Protein 6TRP (pdb70)

InterPro domains:
  IPR000873 AMP-dependent synthetase/ligase domain [PF00501] (512-873)
  IPR000873 AMP-dependent synthetase/ligase domain [PF00501] (1586-1947)
  IPR000873 AMP-dependent synthetase/ligase domain [PF00501] (2689-3058)
  IPR001242 Condensation domain [PF00668] (43-492)
  IPR001242 Condensation domain [PF00668] (1116-1566)
  IPR001242 Condensation domain [PF00668] (2230-2668)
  IPR006162 Phosphopantetheine attachment site [PS00012] (1058-1073)
  IPR006162 Phosphopantetheine attachment site [PS00012] (3243-3258)
  IPR009081 Phosphopantetheine binding ACP domain [PF00550] (1035-1097)
  IPR009081 Phosphopantetheine binding ACP domain [PF00550] (2109-2172)
  IPR009081 Phosphopantetheine binding ACP domain [PF00550] (3221-3284)
  IPR009081 Phosphopantetheine binding ACP domain [PS50075] (1028-1103)
  IPR009081 Phosphopantetheine binding ACP domain [PS50075] (2102-2176)
  IPR009081 Phosphopantetheine binding ACP domain [PS50075] (3213-3288)
  IPR010071 Amino acid adenylation domain [TIGR01733] (533-948)
  IPR010071 Amino acid adenylation domain [TIGR01733] (1607-2022)
  IPR010071 Amino acid adenylation domain [TIGR01733] (2710-3133)
  IPR020806 Polyketide synthase-like, phosphopantetheine-binding domain [SM00823] (1034-1103)
  IPR020806 Polyketide synthase-like, phosphopantetheine-binding domain [SM00823] (2108-2176)
  IPR020806 Polyketide synthase-like, phosphopantetheine-binding domain [SM00823] (3219-3288)

Secondary structure (DSSP, 8-state):
---STTTHHHHHHHHHHHHHHHHHHH--SS--------------SS------------SS-TTTSHHHHHHHHHHHTTS-HHHHHHHHHT---

Foldseek 3Di:
DDDFLVVLVVLLVLQLVVVLVVCVVVVDDPPDPFDDDDPDDGHDDPPFDADDDFDDDDVHPCPPCVVVSRRVSNVSNPDGCVVRVCRSVVDDD

Sequence (93 aa):
MNINEQTLDKLRQAVLQKKIKERIQNSLSTEKYGSGSGSGSGSGSGSGSGSGSGSGSGYQIETFFAQDIESVQKELENLSEEELLAMLNGDQQMNINEQTLDKLRQAVLQKKIKERIQNSLSTEKYGSGSGSGSGSGSGSGSGSGSGSGSGYQIETFFAQDIESVQKELENLSEEELLAMLNGDQQMNINEQTLDKLRQAVLQKKIKERIQNSLSTEKYGSGSGSGSGSGSGSGSGSGSGSGSGYQIETFFAQDIESVQKELENLSEEELLAMLNGDQQMNINEQTLDKLRQAVLQKKIKERIQNSLSTEKYGSGSGSGSGSGSGSGSGSGSGSGSGYQIETFFAQDIESVQKELENLSEEELLAMLNGDQQMNINEQTLDKLRQAVLQKKIKERIQNSLSTEKYGSGSGSGSGSGSGSGSGSGSGSGSGYQIETFFAQDIESVQKELENLSEEELLAMLNGDQQMNINEQTLDKLRQAVLQKKIKERIQNSLSTEKYGSGSGSGSGSGSGSGSGSGSGSGSGYQIETFFAQDIESVQKELENLSEEELLAMLNGDQQMNINEQTLDKLRQAVLQKKIKERIQNSLSTEKYGSGSGSGSGSGSGSGSGSGSGSGSGYQIETFFAQDIESVQKELENLSEEELLAMLNGDQQMNINEQTLDKLRQAVLQKKIKERIQNSLSTEKYGSGSGSGSGSGSGSGSGSGSGSGSGYQIETFFAQDIESVQKELENLSEEELLAMLNGDQQMNINEQTLDKLRQAVLQKKIKERIQNSLSTEKYGSGSGSGSGSGSGSGSGSGSGSGSGYQIETFFAQDIESVQKELENLSEEELLAMLNGDQQMNINEQTLDKLRQAVLQKKIKERIQNSLSTEKYGSGSGSGSGSGSGSGSGSGSGSGSGYQIETFFAQDIESVQKELENLSEEELLAMLNGDQQMNINEQTLDKLRQAVLQKKIKERIQNSLSTEKYGSGSGSGSGSGSGSGSGSGSGSGSGYQIETFFAQDIESVQKELENLSEEELLAMLNGDQQMNINEQTLDKLRQAVLQKKIKERIQNSLSTEKYGSGSGSGSGSGSGSGSGSGSGSGSGYQIETFFAQDIESVQKELENLSEEELLAMLNGDQQMNINEQTLDKLRQAVLQKKIKERIQNSLSTEKYGSGSGSGSGSGSGSGSGSGSGSGSGYQIETFFAQDIESVQKELENLSEEELLAMLNGDQQMNINEQTLDKLRQAVLQKKIKERIQNSLSTEKYGSGSGSGSGSGSGSGSGSGSGSGSGYQIETFFAQDIESVQKELENLSEEELLAMLNGDQQMNINEQTLDKLRQAVLQKKIKERIQNSLSTEKYGSGSGSGSGSGSGSGSGSGSGSGSGYQIETFFAQDIESVQKELENLSEEELLAMLNGDQQMNINEQTLDKLRQAVLQKKIKERIQNSLSTEKYGSGSGSGSGSGSGSGSGSGSGSGSGYQIETFFAQDIESVQKELENLSEEELLAMLNGDQQMNINEQTLDKLRQAVLQKKIKERIQNSLSTEKYGSGSGSGSGSGSGSGSGSGSGSGSGYQIETFFAQDIESVQKELENLSEEELLAMLNGDQQMNINEQTLDKLRQAVLQKKIKERIQNSLSTEKYGSGSGSGSGSGSGSGSGSGSGSGSGYQIETFFAQDIESVQKELENLSEEELLAMLNGDQQMNINEQTLDKLRQAVLQKKIKERIQNSLSTEKYGSGSGSGSGSGSGSGSGSGSGSGSGYQIETFFAQDIESVQKELENLSEEELLAMLNGDQQMNINEQTLDKLRQAVLQKKIKERIQNSLSTEKYGSGSGSGSGSGSGSGSGSGSGSGSGYQIETFFAQDIESVQKELENLSEEELLAMLNGDQQ

Nearest PDB structures (foldseek):
  6trp-assembly1_A  TM=8.609E-01  e=6.447E-09  Xenorhabdus bovienii SS-2004
  6trp-assembly1_A  TM=8.919E-01  e=2.317E-09  Xenorhabdus bovienii SS-2004
  6trp-assembly1_A  TM=9.227E-01  e=3.896E-09  Xenorhabdus bovienii SS-2004
  6trp-assembly1_A  TM=8.171E-01  e=1.001E-09  Xenorhabdus bovienii SS-2004
  6trp-assembly1_A  TM=7.534E-01  e=3.144E-09  Xenorhabdus bovienii SS-2004

Organism: Xenorhabdus bovienii (strain SS-2004) (NCBI:txid406818)

Radius of gyration: 20.77 Å; Cα contacts (8 Å, |Δi|>4): 44; chains: 1; bounding box: 75×30×21 Å

Solvent-accessible surface area: 8327 Å² total; per-residue (Å²): 232,144,86,94,124,128,40,26,64,131,5,53,70,34,0,32,101,69,47,20,142,80,74,85,150,69,92,80,94,111,139,125,228,60,123,78,125,77,125,76,126,74,125,69,120,81,125,73,126,77,124,75,126,74,129,74,125,72,221,109,73,133,128,146,9,26,148,82,27,95,65,37,45,118,73,7,78,115,51,60,55,107,96,1,45,18,100,58,89,64,82,178,162

Structure (mmCIF, N/CA/C/O backbone):
data_6TRP
#
_entry.id   6TRP
#
_cell.length_a   1.000
_cell.length_b   1.000
_cell.length_c   1.000
_cell.angle_alpha   90.00
_cell.angle_beta   90.00
_cell.angle_gamma   90.00
#
_symmetry.space_group_name_H-M   'P 1'
#
loop_
_atom_site.group_PDB
_atom_site.id
_atom_site.type_symbol
_atom_site.label_atom_id
_atom_site.label_alt_id
_atom_site.label_comp_id
_atom_site.label_asym_id
_atom_site.label_entity_id
_atom_site.label_seq_id
_atom_site.pdbx_PDB_ins_code
_atom_site.Cartn_x
_atom_site.Cartn_y
_atom_site.Cartn_z
_atom_site.occupancy
_atom_site.B_iso_or_equiv
_atom_site.auth_seq_id
_atom_site.auth_comp_id
_atom_site.auth_asym_id
_atom_site.auth_atom_id
_atom_site.pdbx_PDB_model_num
ATOM 1 N N . MET A 1 1 ? -30.133 7.825 0.646 1.00 0.00 1 MET A N 1
ATOM 2 C CA . MET A 1 1 ? -30.302 9.190 0.119 1.00 0.00 1 MET A CA 1
ATOM 3 C C . MET A 1 1 ? -28.972 9.690 -0.394 1.00 0.00 1 MET A C 1
ATOM 4 O O . MET A 1 1 ? -28.777 9.707 -1.603 1.00 0.00 1 MET A O 1
ATOM 18 N N . ASN A 1 2 ? -28.083 10.139 0.503 1.00 0.00 2 ASN A N 1
ATOM 19 C CA . ASN A 1 2 ? -26.779 10.629 0.093 1.00 0.00 2 ASN A CA 1
ATOM 20 C C . ASN A 1 2 ? -26.043 9.473 -0.573 1.00 0.00 2 ASN A C 1
ATOM 21 O O . ASN A 1 2 ? -26.196 8.320 -0.153 1.00 0.00 2 ASN A O 1
ATOM 32 N N . ILE A 1 3 ? -25.240 9.829 -1.567 1.00 0.00 3 ILE A N 1
ATOM 33 C CA . ILE A 1 3 ? -24.433 8.965 -2.415 1.00 0.00 3 ILE A CA 1
ATOM 34 C C . ILE A 1 3 ? -23.749 7.795 -1.699 1.00 0.00 3 ILE A C 1
ATOM 35 O O . ILE A 1 3 ? -23.352 7.854 -0.531 1.00 0.00 3 ILE A O 1
ATOM 51 N N . ASN A 1 4 ? -23.540 6.736 -2.468 1.00 0.00 4 ASN A N 1
ATOM 52 C CA . ASN A 1 4 ? -22.914 5.484 -2.080 1.00 0.00 4 ASN A CA 1
ATOM 53 C C . ASN A 1 4 ? -21.606 5.319 -2.841 1.00 0.00 4 ASN A C 1
ATOM 54 O O . ASN A 1 4 ? -20.561 5.277 -2.208 1.00 0.00 4 ASN A O 1
ATOM 65 N N . GLU A 1 5 ? -21.619 5.407 -4.168 1.00 0.00 5 GLU A N 1
ATOM 66 C CA . GLU A 1 5 ? -20.451 5.239 -5.036 1.00 0.00 5 GLU A CA 1
ATOM 67 C C . GLU A 1 5 ? -19.309 6.213 -4.737 1.00 0.00 5 GLU A C 1
ATOM 68 O O . GLU A 1 5 ? -18.149 5.818 -4.817 1.00 0.00 5 GLU A O 1
ATOM 80 N N . GLN A 1 6 ? -19.627 7.472 -4.428 1.00 0.00 6 GLN A N 1
ATOM 81 C CA . GLN A 1 6 ? -18.636 8.504 -4.095 1.00 0.00 6 GLN A CA 1
ATOM 82 C C . GLN A 1 6 ? -18.142 8.304 -2.663 1.00 0.00 6 GLN A C 1
ATOM 83 O O . GLN A 1 6 ? -17.086 8.810 -2.289 1.00 0.00 6 GLN A O 1
ATOM 97 N N . THR A 1 7 ? -18.953 7.697 -1.797 1.00 0.00 7 THR A N 1
ATOM 98 C CA . THR A 1 7 ? -18.535 7.463 -0.430 1.00 0.00 7 THR A CA 1
ATOM 99 C C . THR A 1 7 ? -17.458 6.375 -0.399 1.00 0.00 7 THR A C 1
ATOM 100 O O . THR A 1 7 ? -16.502 6.511 0.350 1.00 0.00 7 THR A O 1
ATOM 111 N N . LEU A 1 8 ? -17.521 5.356 -1.260 1.00 0.00 8 LEU A N 1
ATOM 112 C CA . LEU A 1 8 ? -16.563 4.248 -1.320 1.00 0.00 8 LEU A CA 1
ATOM 113 C C . LEU A 1 8 ? -15.162 4.828 -1.449 1.00 0.00 8 LEU A C 1
ATOM 114 O O . LEU A 1 8 ? -14.226 4.199 -0.982 1.00 0.00 8 LEU A O 1
ATOM 130 N N . ASP A 1 9 ? -15.009 6.002 -2.071 1.00 0.00 9 ASP A N 1
ATOM 131 C CA . ASP A 1 9 ? -13.729 6.684 -2.264 1.00 0.00 9 ASP A CA 1
ATOM 132 C C . ASP A 1 9 ? -12.990 6.843 -0.929 1.00 0.00 9 ASP A C 1
ATOM 133 O O . ASP A 1 9 ? -11.767 6.678 -0.895 1.00 0.00 9 ASP A O 1
ATOM 142 N N . LYS A 1 10 ? -13.691 7.167 0.170 1.00 0.00 10 LYS A N 1
ATOM 143 C CA . LYS A 1 10 ? -13.058 7.323 1.490 1.00 0.00 10 LYS A CA 1
ATOM 144 C C . LYS A 1 10 ? -12.686 5.960 2.072 1.00 0.00 10 LYS A C 1
ATOM 145 O O . LYS A 1 10 ? -11.783 5.864 2.904 1.00 0.00 10 LYS A O 1
ATOM 164 N N . LEU A 1 11 ? -13.433 4.921 1.710 1.00 0.00 11 LEU A N 1
ATOM 165 C CA . LEU A 1 11 ? -13.230 3.559 2.174 1.00 0.00 11 LEU A CA 1
ATOM 166 C C . LEU A 1 11 ? -12.037 2.933 1.474 1.00 0.00 11 LEU A C 1
ATOM 167 O O . LEU A 1 11 ? -11.106 2.463 2.112 1.00 0.00 11 LEU A O 1
ATOM 183 N N . ARG A 1 12 ? -12.016 2.922 0.148 1.00 0.00 12 ARG A N 1
ATOM 184 C CA . ARG A 1 12 ? -10.935 2.332 -0.633 1.00 0.00 12 ARG A CA 1
ATOM 185 C C . ARG A 1 12 ? -9.593 2.929 -0.264 1.00 0.00 12 ARG A C 1
ATOM 186 O O . ARG A 1 12 ? -8.640 2.181 -0.076 1.00 0.00 12 ARG A O 1
ATOM 207 N N . GLN A 1 13 ? -9.516 4.245 -0.096 1.00 0.00 13 GLN A N 1
ATOM 208 C CA . GLN A 1 13 ? -8.276 4.904 0.287 1.00 0.00 13 GLN A CA 1
ATOM 209 C C . GLN A 1 13 ? -7.871 4.476 1.711 1.00 0.00 13 GLN A C 1
ATOM 210 O O . GLN A 1 13 ? -6.688 4.314 2.008 1.00 0.00 13 GLN A O 1
ATOM 224 N N . ALA A 1 14 ? -8.840 4.234 2.601 1.00 0.00 14 ALA A N 1
ATOM 225 C CA . ALA A 1 14 ? -8.582 3.802 3.965 1.00 0.00 14 ALA A CA 1
ATOM 226 C C . ALA A 1 14 ? -7.998 2.383 3.930 1.00 0.00 14 ALA A C 1
ATOM 227 O O . ALA A 1 14 ? -7.098 2.062 4.713 1.00 0.00 14 ALA A O 1
ATOM 234 N N . VAL A 1 15 ? -8.487 1.539 3.017 1.00 0.00 15 VAL A N 1
ATOM 235 C CA . VAL A 1 15 ? -8.025 0.173 2.849 1.00 0.00 15 VAL A CA 1
ATOM 236 C C . VAL A 1 15 ? -6.652 0.162 2.190 1.00 0.00 15 VAL A C 1
ATOM 237 O O . VAL A 1 15 ? -5.731 -0.411 2.767 1.00 0.00 15 VAL A O 1
ATOM 250 N N . LEU A 1 16 ? -6.466 0.805 1.026 1.00 0.00 16 LEU A N 1
ATOM 251 C CA . LEU A 1 16 ? -5.169 0.800 0.340 1.00 0.00 16 LEU A CA 1
ATOM 252 C C . LEU A 1 16 ? -4.042 1.236 1.270 1.00 0.00 16 LEU A C 1
ATOM 253 O O . LEU A 1 16 ? -2.949 0.687 1.174 1.00 0.00 16 LEU A O 1
ATOM 269 N N . GLN A 1 17 ? -4.299 2.135 2.228 1.00 0.00 17 GLN A N 1
ATOM 270 C CA . GLN A 1 17 ? -3.275 2.566 3.171 1.00 0.00 17 GLN A CA 1
ATOM 271 C C . GLN A 1 17 ? -2.677 1.365 3.921 1.00 0.00 17 GLN A C 1
ATOM 272 O O . GLN A 1 17 ? -1.473 1.393 4.186 1.00 0.00 17 GLN A O 1
ATOM 286 N N . LYS A 1 18 ? -3.448 0.324 4.302 1.00 0.00 18 LYS A N 1
ATOM 287 C CA . LYS A 1 18 ? -2.823 -0.820 4.968 1.00 0.00 18 LYS A CA 1
ATOM 288 C C . LYS A 1 18 ? -2.035 -1.627 3.941 1.00 0.00 18 LYS A C 1
ATOM 289 O O . LYS A 1 18 ? -0.935 -2.063 4.255 1.00 0.00 18 LYS A O 1
ATOM 308 N N . LYS A 1 19 ? -2.538 -1.768 2.708 1.00 0.00 19 LYS A N 1
ATOM 309 C CA . LYS A 1 19 ? -1.874 -2.519 1.647 1.00 0.00 19 LYS A CA 1
ATOM 310 C C . LYS A 1 19 ? -0.463 -2.006 1.418 1.00 0.00 19 LYS A C 1
ATOM 311 O O . LYS A 1 19 ? 0.421 -2.813 1.152 1.00 0.00 19 LYS A O 1
ATOM 330 N N . ILE A 1 20 ? -0.203 -0.706 1.587 1.00 0.00 20 ILE A N 1
ATOM 331 C CA . ILE A 1 20 ? 1.146 -0.181 1.388 1.00 0.00 20 ILE A CA 1
ATOM 332 C C . ILE A 1 20 ? 2.082 -0.807 2.433 1.00 0.00 20 ILE A C 1
ATOM 333 O O . ILE A 1 20 ? 3.214 -1.156 2.113 1.00 0.00 20 ILE A O 1
ATOM 349 N N . LYS A 1 21 ? 1.615 -0.966 3.678 1.00 0.00 21 LYS A N 1
ATOM 350 C CA . LYS A 1 21 ? 2.373 -1.567 4.777 1.00 0.00 21 LYS A CA 1
ATOM 351 C C . LYS A 1 21 ? 2.503 -3.072 4.565 1.00 0.00 21 LYS A C 1
ATOM 352 O O . LYS A 1 21 ? 3.453 -3.696 5.032 1.00 0.00 21 LYS A O 1
ATOM 371 N N . GLU A 1 22 ? 1.541 -3.689 3.893 1.00 0.00 22 GLU A N 1
ATOM 372 C CA . GLU A 1 22 ? 1.562 -5.116 3.627 1.00 0.00 22 GLU A CA 1
ATOM 373 C C . GLU A 1 22 ? 2.605 -5.418 2.564 1.00 0.00 22 GLU A C 1
ATOM 374 O O . GLU A 1 22 ? 3.479 -6.241 2.811 1.00 0.00 22 GLU A O 1
ATOM 386 N N . ARG A 1 23 ? 2.590 -4.707 1.434 1.00 0.00 23 ARG A N 1
ATOM 387 C CA . ARG A 1 23 ? 3.562 -4.935 0.367 1.00 0.00 23 ARG A CA 1
ATOM 388 C C . ARG A 1 23 ? 4.973 -4.621 0.838 1.00 0.00 23 ARG A C 1
ATOM 389 O O . ARG A 1 23 ? 5.871 -5.384 0.520 1.00 0.00 23 ARG A O 1
ATOM 410 N N . ILE A 1 24 ? 5.190 -3.560 1.617 1.00 0.00 24 ILE A N 1
ATOM 411 C CA . ILE A 1 24 ? 6.534 -3.224 2.077 1.00 0.00 24 ILE A CA 1
ATOM 412 C C . ILE A 1 24 ? 7.033 -4.249 3.102 1.00 0.00 24 ILE A C 1
ATOM 413 O O . ILE A 1 24 ? 8.163 -4.709 2.996 1.00 0.00 24 ILE A O 1
ATOM 429 N N . GLN A 1 25 ? 6.208 -4.639 4.078 1.00 0.00 25 GLN A N 1
ATOM 430 C CA . GLN A 1 25 ? 6.652 -5.565 5.110 1.00 0.00 25 GLN A CA 1
ATOM 431 C C . GLN A 1 25 ? 6.752 -7.013 4.639 1.00 0.00 25 GLN A C 1
ATOM 432 O O . GLN A 1 25 ? 7.742 -7.685 4.906 1.00 0.00 25 GLN A O 1
ATOM 446 N N . ASN A 1 26 ? 5.716 -7.505 3.962 1.00 0.00 26 ASN A N 1
ATOM 447 C CA . ASN A 1 26 ? 5.702 -8.884 3.507 1.00 0.00 26 ASN A CA 1
ATOM 448 C C . ASN A 1 26 ? 6.579 -8.998 2.276 1.00 0.00 26 ASN A C 1
ATOM 449 O O . ASN A 1 26 ? 7.438 -9.869 2.220 1.00 0.00 26 ASN A O 1
ATOM 460 N N . SER A 1 27 ? 6.362 -8.131 1.279 1.00 0.00 27 SER A N 1
ATOM 461 C CA . SER A 1 27 ? 7.124 -8.099 0.025 1.00 0.00 27 SER A CA 1
ATOM 462 C C . SER A 1 27 ? 7.222 -9.459 -0.685 1.00 0.00 27 SER A C 1
ATOM 463 O O . SER A 1 27 ? 8.029 -9.639 -1.597 1.00 0.00 27 SER A O 1
ATOM 471 N N . LEU A 1 28 ? 6.316 -10.373 -0.345 1.00 0.00 28 LEU A N 1
ATOM 472 C CA . LEU A 1 28 ? 6.209 -11.730 -0.838 1.00 0.00 28 LEU A CA 1
ATOM 473 C C . LEU A 1 28 ? 4.824 -12.008 -1.396 1.00 0.00 28 LEU A C 1
ATOM 474 O O . LEU A 1 28 ? 3.927 -11.153 -1.420 1.00 0.00 28 LEU A O 1
ATOM 490 N N . SER A 1 29 ? 4.660 -13.259 -1.802 1.00 0.00 29 SER A N 1
ATOM 491 C CA . SER A 1 29 ? 3.455 -13.826 -2.365 1.00 0.00 29 SER A CA 1
ATOM 492 C C . SER A 1 29 ? 3.107 -15.088 -1.575 1.00 0.00 29 SER A C 1
ATOM 493 O O . SER A 1 29 ? 2.122 -15.100 -0.842 1.00 0.00 29 SER A O 1
ATOM 501 N N . THR A 1 30 ? 3.979 -16.099 -1.637 1.00 0.00 30 THR A N 1
ATOM 502 C CA . THR A 1 30 ? 3.811 -17.384 -0.972 1.00 0.00 30 THR A CA 1
ATOM 503 C C . THR A 1 30 ? 5.011 -17.711 -0.065 1.00 0.00 30 THR A C 1
ATOM 504 O O . THR A 1 30 ? 5.457 -18.850 0.021 1.00 0.00 30 THR A O 1
ATOM 515 N N . GLU A 1 31 ? 5.622 -16.685 0.537 1.00 0.00 31 GLU A N 1
ATOM 516 C CA . GLU A 1 31 ? 6.758 -16.846 1.455 1.00 0.00 31 GLU A CA 1
ATOM 517 C C . GLU A 1 31 ? 7.953 -17.555 0.803 1.00 0.00 31 GLU A C 1
ATOM 518 O O . GLU A 1 31 ? 8.676 -18.324 1.441 1.00 0.00 31 GLU A O 1
ATOM 530 N N . LYS A 1 32 ? 8.149 -17.291 -0.494 1.00 0.00 32 LYS A N 1
ATOM 531 C CA . LYS A 1 32 ? 9.225 -17.862 -1.298 1.00 0.00 32 LYS A CA 1
ATOM 532 C C . LYS A 1 32 ? 10.623 -17.493 -0.760 1.00 0.00 32 LYS A C 1
ATOM 533 O O . LYS A 1 32 ? 10.761 -16.555 0.039 1.00 0.00 32 LYS A O 1
ATOM 552 N N . TYR A 1 33 ? 11.669 -18.145 -1.265 1.00 0.00 33 TYR A N 1
ATOM 553 C CA . TYR A 1 33 ? 13.048 -17.876 -0.873 1.00 0.00 33 TYR A CA 1
ATOM 554 C C . TYR A 1 33 ? 13.559 -16.698 -1.711 1.00 0.00 33 TYR A C 1
ATOM 555 O O . TYR A 1 33 ? 13.658 -15.576 -1.206 1.00 0.00 33 TYR A O 1
ATOM 573 N N . GLY A 1 34 ? 13.757 -16.903 -3.016 1.00 0.00 34 GLY A N 1
ATOM 574 C CA . GLY A 1 34 ? 14.261 -15.905 -3.949 1.00 0.00 34 GLY A CA 1
ATOM 575 C C . GLY A 1 34 ? 15.723 -16.245 -4.211 1.00 0.00 34 GLY A C 1
ATOM 576 O O . GLY A 1 34 ? 16.033 -17.401 -4.517 1.00 0.00 34 GLY A O 1
ATOM 580 N N . SER A 1 35 ? 16.620 -15.259 -4.169 1.00 0.00 35 SER A N 1
ATOM 581 C CA . SER A 1 35 ? 18.055 -15.455 -4.374 1.00 0.00 35 SER A CA 1
ATOM 582 C C . SER A 1 35 ? 18.901 -14.303 -3.814 1.00 0.00 35 SER A C 1
ATOM 583 O O . SER A 1 35 ? 20.038 -14.556 -3.412 1.00 0.00 35 SER A O 1
ATOM 591 N N . GLY A 1 36 ? 18.398 -13.061 -3.776 1.00 0.00 36 GLY A N 1
ATOM 592 C CA . GLY A 1 36 ? 19.129 -11.901 -3.258 1.00 0.00 36 GLY A CA 1
ATOM 593 C C . GLY A 1 36 ? 20.358 -11.517 -4.097 1.00 0.00 36 GLY A C 1
ATOM 594 O O . GLY A 1 36 ? 20.652 -12.133 -5.132 1.00 0.00 36 GLY A O 1
ATOM 598 N N . SER A 1 37 ? 21.108 -10.515 -3.641 1.00 0.00 37 SER A N 1
ATOM 599 C CA . SER A 1 37 ? 22.321 -9.971 -4.248 1.00 0.00 37 SER A CA 1
ATOM 600 C C . SER A 1 37 ? 23.386 -9.705 -3.167 1.00 0.00 37 SER A C 1
ATOM 601 O O . SER A 1 37 ? 23.162 -10.022 -1.994 1.00 0.00 37 SER A O 1
ATOM 609 N N . GLY A 1 38 ? 24.552 -9.189 -3.565 1.00 0.00 38 GLY A N 1
ATOM 610 C CA . GLY A 1 38 ? 25.692 -8.865 -2.712 1.00 0.00 38 GLY A CA 1
ATOM 611 C C . GLY A 1 38 ? 26.233 -7.483 -3.077 1.00 0.00 38 GLY A C 1
ATOM 612 O O . GLY A 1 38 ? 25.536 -6.707 -3.738 1.00 0.00 38 GLY A O 1
ATOM 616 N N . SER A 1 39 ? 27.448 -7.146 -2.633 1.00 0.00 39 SER A N 1
ATOM 617 C CA . SER A 1 39 ? 28.075 -5.854 -2.904 1.00 0.00 39 SER A CA 1
ATOM 618 C C . SER A 1 39 ? 29.594 -5.972 -3.098 1.00 0.00 39 SER A C 1
ATOM 619 O O . SER A 1 39 ? 30.169 -7.054 -2.949 1.00 0.00 39 SER A O 1
ATOM 627 N N . GLY A 1 40 ? 30.243 -4.851 -3.432 1.00 0.00 40 GLY A N 1
ATOM 628 C CA . GLY A 1 40 ? 31.678 -4.725 -3.655 1.00 0.00 40 GLY A CA 1
ATOM 629 C C . GLY A 1 40 ? 32.158 -3.347 -3.193 1.00 0.00 40 GLY A C 1
ATOM 630 O O . GLY A 1 40 ? 31.356 -2.518 -2.753 1.00 0.00 40 GLY A O 1
ATOM 634 N N . SER A 1 41 ? 33.462 -3.088 -3.281 1.00 0.00 41 SER A N 1
ATOM 635 C CA . SER A 1 41 ? 34.090 -1.833 -2.878 1.00 0.00 41 SER A CA 1
ATOM 636 C C . SER A 1 41 ? 35.352 -1.593 -3.724 1.00 0.00 41 SER A C 1
ATOM 637 O O . SER A 1 41 ? 35.591 -2.313 -4.695 1.00 0.00 41 SER A O 1
ATOM 645 N N . GLY A 1 42 ? 36.127 -0.552 -3.409 1.00 0.00 42 GLY A N 1
ATOM 646 C CA . GLY A 1 42 ? 37.360 -0.186 -4.093 1.00 0.00 42 GLY A CA 1
ATOM 647 C C . GLY A 1 42 ? 38.347 0.357 -3.063 1.00 0.00 42 GLY A C 1
ATOM 648 O O . GLY A 1 42 ? 37.939 0.754 -1.972 1.00 0.00 42 GLY A O 1
ATOM 652 N N . SER A 1 43 ? 39.634 0.388 -3.410 1.00 0.00 43 SER A N 1
ATOM 653 C CA . SER A 1 43 ? 40.718 0.858 -2.554 1.00 0.00 43 SER A CA 1
ATOM 654 C C . SER A 1 43 ? 40.778 2.381 -2.419 1.00 0.00 43 SER A C 1
ATOM 655 O O . SER A 1 43 ? 40.892 2.893 -1.308 1.00 0.00 43 SER A O 1
ATOM 663 N N . GLY A 1 44 ? 40.654 3.108 -3.533 1.00 0.00 44 GLY A N 1
ATOM 664 C CA . GLY A 1 44 ? 40.733 4.563 -3.521 1.00 0.00 44 GLY A CA 1
ATOM 665 C C . GLY A 1 44 ? 42.200 4.990 -3.406 1.00 0.00 44 GLY A C 1
ATOM 666 O O . GLY A 1 44 ? 43.110 4.198 -3.666 1.00 0.00 44 GLY A O 1
ATOM 670 N N . SER A 1 45 ? 42.441 6.258 -3.076 1.00 0.00 45 SER A N 1
ATOM 671 C CA . SER A 1 45 ? 43.778 6.817 -2.926 1.00 0.00 45 SER A CA 1
ATOM 672 C C . SER A 1 45 ? 43.706 8.023 -1.991 1.00 0.00 45 SER A C 1
ATOM 673 O O . SER A 1 45 ? 42.664 8.678 -1.930 1.00 0.00 45 SER A O 1
ATOM 681 N N . GLY A 1 46 ? 44.827 8.393 -1.366 1.00 0.00 46 GLY A N 1
ATOM 682 C CA . GLY A 1 46 ? 44.868 9.521 -0.445 1.00 0.00 46 GLY A CA 1
ATOM 683 C C . GLY A 1 46 ? 44.325 9.088 0.914 1.00 0.00 46 GLY A C 1
ATOM 684 O O . GLY A 1 46 ? 44.448 7.922 1.286 1.00 0.00 46 GLY A O 1
ATOM 688 N N . SER A 1 47 ? 43.824 10.040 1.697 1.00 0.00 47 SER A N 1
ATOM 689 C CA . SER A 1 47 ? 43.251 9.814 3.013 1.00 0.00 47 SER A CA 1
ATOM 690 C C . SER A 1 47 ? 42.269 10.959 3.276 1.00 0.00 47 SER A C 1
ATOM 691 O O . SER A 1 47 ? 42.332 11.995 2.607 1.00 0.00 47 SER A O 1
ATOM 699 N N . GLY A 1 48 ? 41.382 10.794 4.252 1.00 0.00 48 GLY A N 1
ATOM 700 C CA . GLY A 1 48 ? 40.376 11.771 4.628 1.00 0.00 48 GLY A CA 1
ATOM 701 C C . GLY A 1 48 ? 39.253 11.071 5.384 1.00 0.00 48 GLY A C 1
ATOM 702 O O . GLY A 1 48 ? 39.376 9.899 5.741 1.00 0.00 48 GLY A O 1
ATOM 706 N N . SER A 1 49 ? 38.202 11.816 5.725 1.00 0.00 49 SER A N 1
ATOM 707 C CA . SER A 1 49 ? 37.054 11.256 6.426 1.00 0.00 49 SER A CA 1
ATOM 708 C C . SER A 1 49 ? 36.170 10.534 5.404 1.00 0.00 49 SER A C 1
ATOM 709 O O . SER A 1 49 ? 36.020 11.008 4.278 1.00 0.00 49 SER A O 1
ATOM 717 N N . GLY A 1 50 ? 35.550 9.425 5.803 1.00 0.00 50 GLY A N 1
ATOM 718 C CA . GLY A 1 50 ? 34.675 8.631 4.958 1.00 0.00 50 GLY A CA 1
ATOM 719 C C . GLY A 1 50 ? 33.609 8.024 5.852 1.00 0.00 50 GLY A C 1
ATOM 720 O O . GLY A 1 50 ? 33.944 7.252 6.746 1.00 0.00 50 GLY A O 1
ATOM 724 N N . SER A 1 51 ? 32.354 8.444 5.697 1.00 0.00 51 SER A N 1
ATOM 725 C CA . SER A 1 51 ? 31.221 7.953 6.472 1.00 0.00 51 SER A CA 1
ATOM 726 C C . SER A 1 51 ? 29.923 8.357 5.757 1.00 0.00 51 SER A C 1
ATOM 727 O O . SER A 1 51 ? 29.961 9.037 4.726 1.00 0.00 51 SER A O 1
ATOM 735 N N . GLY A 1 52 ? 28.777 7.948 6.295 1.00 0.00 52 GLY A N 1
ATOM 736 C CA . GLY A 1 52 ? 27.446 8.235 5.783 1.00 0.00 52 GLY A CA 1
ATOM 737 C C . GLY A 1 52 ? 26.402 7.723 6.774 1.00 0.00 52 GLY A C 1
ATOM 738 O O . GLY A 1 52 ? 26.719 6.908 7.650 1.00 0.00 52 GLY A O 1
ATOM 742 N N . SER A 1 53 ? 25.165 8.202 6.658 1.00 0.00 53 SER A N 1
ATOM 743 C CA . SER A 1 53 ? 24.026 7.842 7.495 1.00 0.00 53 SER A CA 1
ATOM 744 C C . SER A 1 53 ? 22.775 8.415 6.809 1.00 0.00 53 SER A C 1
ATOM 745 O O . SER A 1 53 ? 22.886 9.397 6.069 1.00 0.00 53 SER A O 1
ATOM 753 N N . GLY A 1 54 ? 21.583 7.894 7.096 1.00 0.00 54 GLY A N 1
ATOM 754 C CA . GLY A 1 54 ? 20.312 8.336 6.528 1.00 0.00 54 GLY A CA 1
ATOM 755 C C . GLY A 1 54 ? 19.158 7.986 7.470 1.00 0.00 54 GLY A C 1
ATOM 756 O O . GLY A 1 54 ? 19.271 7.064 8.280 1.00 0.00 54 GLY A O 1
ATOM 760 N N . SER A 1 55 ? 18.049 8.727 7.395 1.00 0.00 55 SER A N 1
ATOM 761 C CA . SER A 1 55 ? 16.871 8.510 8.231 1.00 0.00 55 SER A CA 1
ATOM 762 C C . SER A 1 55 ? 15.643 9.206 7.630 1.00 0.00 55 SER A C 1
ATOM 763 O O . SER A 1 55 ? 15.753 9.833 6.572 1.00 0.00 55 SER A O 1
ATOM 771 N N . GLY A 1 56 ? 14.476 9.102 8.274 1.00 0.00 56 GLY A N 1
ATOM 772 C CA . GLY A 1 56 ? 13.232 9.727 7.832 1.00 0.00 56 GLY A CA 1
ATOM 773 C C . GLY A 1 56 ? 12.054 8.757 7.830 1.00 0.00 56 GLY A C 1
ATOM 774 O O . GLY A 1 56 ? 12.241 7.538 7.800 1.00 0.00 56 GLY A O 1
ATOM 778 N N . SER A 1 57 ? 10.845 9.317 7.895 1.00 0.00 57 SER A N 1
ATOM 779 C CA . SER A 1 57 ? 9.549 8.641 7.886 1.00 0.00 57 SER A CA 1
ATOM 780 C C . SER A 1 57 ? 8.527 9.687 7.438 1.00 0.00 57 SER A C 1
ATOM 781 O O . SER A 1 57 ? 8.679 10.848 7.822 1.00 0.00 57 SER A O 1
ATOM 789 N N . GLY A 1 58 ? 7.476 9.304 6.719 1.00 0.00 58 GLY A N 1
ATOM 790 C CA . GLY A 1 58 ? 6.452 10.227 6.245 1.00 0.00 58 GLY A CA 1
ATOM 791 C C . GLY A 1 58 ? 5.191 9.455 5.880 1.00 0.00 58 GLY A C 1
ATOM 792 O O . GLY A 1 58 ? 4.903 8.418 6.486 1.00 0.00 58 GLY A O 1
ATOM 796 N N . TYR A 1 59 ? 4.394 10.008 4.960 1.00 0.00 59 TYR A N 1
ATOM 797 C CA . TYR A 1 59 ? 3.167 9.384 4.467 1.00 0.00 59 TYR A CA 1
ATOM 798 C C . TYR A 1 59 ? 3.613 8.300 3.463 1.00 0.00 59 TYR A C 1
ATOM 799 O O . TYR A 1 59 ? 4.541 7.535 3.743 1.00 0.00 59 TYR A O 1
ATOM 817 N N . GLN A 1 60 ? 2.950 8.170 2.313 1.00 0.00 3288 GLN A N 1
ATOM 818 C CA . GLN A 1 60 ? 3.322 7.187 1.303 1.00 0.00 3288 GLN A CA 1
ATOM 819 C C . GLN A 1 60 ? 4.688 7.532 0.708 1.00 0.00 3288 GLN A C 1
ATOM 820 O O . GLN A 1 60 ? 5.124 8.682 0.780 1.00 0.00 3288 GLN A O 1
ATOM 834 N N . ILE A 1 61 ? 5.348 6.545 0.099 1.00 0.00 3289 ILE A N 1
ATOM 835 C CA . ILE A 1 61 ? 6.644 6.730 -0.539 1.00 0.00 3289 ILE A CA 1
ATOM 836 C C . ILE A 1 61 ? 6.327 6.901 -2.027 1.00 0.00 3289 ILE A C 1
ATOM 837 O O . ILE A 1 61 ? 6.009 5.939 -2.734 1.00 0.00 3289 ILE A O 1
ATOM 853 N N . GLU A 1 62 ? 6.307 8.142 -2.495 1.00 0.00 3290 GLU A N 1
ATOM 854 C CA . GLU A 1 62 ? 6.011 8.471 -3.885 1.00 0.00 3290 GLU A CA 1
ATOM 855 C C . GLU A 1 62 ? 7.191 8.141 -4.821 1.00 0.00 3290 GLU A C 1
ATOM 856 O O . GLU A 1 62 ? 7.055 8.182 -6.040 1.00 0.00 3290 GLU A O 1
ATOM 868 N N . THR A 1 63 ? 8.343 7.760 -4.276 1.00 0.00 3291 THR A N 1
ATOM 869 C CA . THR A 1 63 ? 9.551 7.419 -5.024 1.00 0.00 3291 THR A CA 1
ATOM 870 C C . THR A 1 63 ? 9.999 6.012 -4.619 1.00 0.00 3291 THR A C 1
ATOM 871 O O . THR A 1 63 ? 11.101 5.814 -4.104 1.00 0.00 3291 THR A O 1
ATOM 882 N N . PHE A 1 64 ? 9.101 5.026 -4.760 1.00 0.00 3292 PHE A N 1
ATOM 883 C CA . PHE A 1 64 ? 9.417 3.640 -4.415 1.00 0.00 3292 PHE A CA 1
ATOM 884 C C . PHE A 1 64 ? 8.397 2.676 -5.004 1.00 0.00 3292 PHE A C 1
ATOM 885 O O . PHE A 1 64 ? 8.791 1.655 -5.563 1.00 0.00 3292 PHE A O 1
ATOM 902 N N . PHE A 1 65 ? 7.104 3.007 -4.917 1.00 0.00 3293 PHE A N 1
ATOM 903 C CA . PHE A 1 65 ? 6.033 2.163 -5.440 1.00 0.00 3293 PHE A CA 1
ATOM 904 C C . PHE A 1 65 ? 4.888 2.967 -6.070 1.00 0.00 3293 PHE A C 1
ATOM 905 O O . PHE A 1 65 ? 3.825 2.405 -6.320 1.00 0.00 3293 PHE A O 1
ATOM 922 N N . ALA A 1 66 ? 5.052 4.271 -6.319 1.00 0.00 3294 ALA A N 1
ATOM 923 C CA . ALA A 1 66 ? 4.000 5.113 -6.891 1.00 0.00 3294 ALA A CA 1
ATOM 924 C C . ALA A 1 66 ? 3.361 4.546 -8.163 1.00 0.00 3294 ALA A C 1
ATOM 925 O O . ALA A 1 66 ? 2.198 4.843 -8.441 1.00 0.00 3294 ALA A O 1
ATOM 932 N N . GLN A 1 67 ? 4.126 3.821 -8.979 1.00 0.00 3295 GLN A N 1
ATOM 933 C CA . GLN A 1 67 ? 3.594 3.229 -10.209 1.00 0.00 3295 GLN A CA 1
ATOM 934 C C . GLN A 1 67 ? 2.774 1.969 -9.924 1.00 0.00 3295 GLN A C 1
ATOM 935 O O . GLN A 1 67 ? 1.859 1.642 -10.668 1.00 0.00 3295 GLN A O 1
ATOM 949 N N . ASP A 1 68 ? 3.129 1.223 -8.878 1.00 0.00 3296 ASP A N 1
ATOM 950 C CA . ASP A 1 68 ? 2.404 0.010 -8.495 1.00 0.00 3296 ASP A CA 1
ATOM 951 C C . ASP A 1 68 ? 1.130 0.414 -7.738 1.00 0.00 3296 ASP A C 1
ATOM 952 O O . ASP A 1 68 ? 0.136 -0.320 -7.732 1.00 0.00 3296 ASP A O 1
ATOM 961 N N . ILE A 1 69 ? 1.156 1.585 -7.094 1.00 0.00 3297 ILE A N 1
ATOM 962 C CA . ILE A 1 69 ? 0.081 2.173 -6.306 1.00 0.00 3297 ILE A CA 1
ATOM 963 C C . ILE A 1 69 ? -1.173 2.327 -7.155 1.00 0.00 3297 ILE A C 1
ATOM 964 O O . ILE A 1 69 ? -2.263 1.954 -6.721 1.00 0.00 3297 ILE A O 1
ATOM 980 N N . GLU A 1 70 ? -1.027 2.854 -8.371 1.00 0.00 3298 GLU A N 1
ATOM 981 C CA . GLU A 1 70 ? -2.153 3.075 -9.261 1.00 0.00 3298 GLU A CA 1
ATOM 982 C C . GLU A 1 70 ? -2.818 1.747 -9.631 1.00 0.00 3298 GLU A C 1
ATOM 983 O O . GLU A 1 70 ? -4.022 1.721 -9.873 1.00 0.00 3298 GLU A O 1
ATOM 995 N N . SER A 1 71 ? -2.050 0.657 -9.671 1.00 0.00 3299 SER A N 1
ATOM 996 C CA . SER A 1 71 ? -2.515 -0.681 -9.999 1.00 0.00 3299 SER A CA 1
ATOM 997 C C . SER A 1 71 ? -3.246 -1.324 -8.821 1.00 0.00 3299 SER A C 1
ATOM 998 O O . SER A 1 71 ? -4.361 -1.826 -8.978 1.00 0.00 3299 SER A O 1
ATOM 1006 N N . VAL A 1 72 ? -2.651 -1.279 -7.624 1.00 0.00 3300 VAL A N 1
ATOM 1007 C CA . VAL A 1 72 ? -3.274 -1.887 -6.451 1.00 0.00 3300 VAL A CA 1
ATOM 1008 C C . VAL A 1 72 ? -4.530 -1.106 -6.075 1.00 0.00 3300 VAL A C 1
ATOM 1009 O O . VAL A 1 72 ? -5.548 -1.676 -5.695 1.00 0.00 3300 VAL A O 1
ATOM 1022 N N . GLN A 1 73 ? -4.510 0.220 -6.179 1.00 0.00 3301 GLN A N 1
ATOM 1023 C CA . GLN A 1 73 ? -5.679 1.013 -5.846 1.00 0.00 3301 GLN A CA 1
ATOM 1024 C C . GLN A 1 73 ? -6.780 0.769 -6.877 1.00 0.00 3301 GLN A C 1
ATOM 1025 O O . GLN A 1 73 ? -7.951 0.871 -6.513 1.00 0.00 3301 GLN A O 1
ATOM 1039 N N . LYS A 1 74 ? -6.445 0.482 -8.143 1.00 0.00 3302 LYS A N 1
ATOM 1040 C CA . LYS A 1 74 ? -7.420 0.209 -9.202 1.00 0.00 3302 LYS A CA 1
ATOM 1041 C C . LYS A 1 74 ? -8.314 -0.960 -8.811 1.00 0.00 3302 LYS A C 1
ATOM 1042 O O . LYS A 1 74 ? -9.448 -1.052 -9.282 1.00 0.00 3302 LYS A O 1
ATOM 1061 N N . GLU A 1 75 ? -7.815 -1.885 -7.988 1.00 0.00 3303 GLU A N 1
ATOM 1062 C CA . GLU A 1 75 ? -8.613 -3.031 -7.578 1.00 0.00 3303 GLU A CA 1
ATOM 1063 C C . GLU A 1 75 ? -9.709 -2.595 -6.600 1.00 0.00 3303 GLU A C 1
ATOM 1064 O O . GLU A 1 75 ? -10.835 -3.062 -6.696 1.00 0.00 3303 GLU A O 1
ATOM 1076 N N . LEU A 1 76 ? -9.415 -1.672 -5.684 1.00 0.00 3304 LEU A N 1
ATOM 1077 C CA . LEU A 1 76 ? -10.343 -1.173 -4.679 1.00 0.00 3304 LEU A CA 1
ATOM 1078 C C . LEU A 1 76 ? -11.334 -0.101 -5.097 1.00 0.00 3304 LEU A C 1
ATOM 1079 O O . LEU A 1 76 ? -12.432 -0.061 -4.558 1.00 0.00 3304 LEU A O 1
ATOM 1095 N N . GLU A 1 77 ? -10.973 0.808 -5.992 1.00 0.00 3305 GLU A N 1
ATOM 1096 C CA . GLU A 1 77 ? -11.895 1.881 -6.384 1.00 0.00 3305 GLU A CA 1
ATOM 1097 C C . GLU A 1 77 ? -13.189 1.368 -7.015 1.00 0.00 3305 GLU A C 1
ATOM 1098 O O . GLU A 1 77 ? -14.200 2.067 -6.977 1.00 0.00 3305 GLU A O 1
ATOM 1110 N N . ASN A 1 78 ? -13.184 0.144 -7.549 1.00 0.00 3306 ASN A N 1
ATOM 1111 C CA . ASN A 1 78 ? -14.357 -0.463 -8.170 1.00 0.00 3306 ASN A CA 1
ATOM 1112 C C . ASN A 1 78 ? -15.094 -1.388 -7.183 1.00 0.00 3306 ASN A C 1
ATOM 1113 O O . ASN A 1 78 ? -16.111 -1.987 -7.550 1.00 0.00 3306 ASN A O 1
ATOM 1124 N N . LEU A 1 79 ? -14.581 -1.542 -5.953 1.00 0.00 3307 LEU A N 1
ATOM 1125 C CA . LEU A 1 79 ? -15.182 -2.370 -4.906 1.00 0.00 3307 LEU A CA 1
ATOM 1126 C C . LEU A 1 79 ? -16.244 -1.576 -4.137 1.00 0.00 3307 LEU A C 1
ATOM 1127 O O . LEU A 1 79 ? -16.258 -0.346 -4.192 1.00 0.00 3307 LEU A O 1
ATOM 1143 N N . SER A 1 80 ? -17.149 -2.297 -3.470 1.00 0.00 3308 SER A N 1
ATOM 1144 C CA . SER A 1 80 ? -18.269 -1.808 -2.665 1.00 0.00 3308 SER A CA 1
ATOM 1145 C C . SER A 1 80 ? -17.838 -1.490 -1.226 1.00 0.00 3308 SER A C 1
ATOM 1146 O O . SER A 1 80 ? -16.749 -1.893 -0.826 1.00 0.00 3308 SER A O 1
ATOM 1154 N N . GLU A 1 81 ? -18.661 -0.813 -0.407 1.00 0.00 3309 GLU A N 1
ATOM 1155 C CA . GLU A 1 81 ? -18.275 -0.493 0.967 1.00 0.00 3309 GLU A CA 1
ATOM 1156 C C . GLU A 1 81 ? -18.066 -1.786 1.710 1.00 0.00 3309 GLU A C 1
ATOM 1157 O O . GLU A 1 81 ? -16.981 -2.000 2.196 1.00 0.00 3309 GLU A O 1
ATOM 1169 N N . GLU A 1 82 ? -19.003 -2.716 1.664 1.00 0.00 3310 GLU A N 1
ATOM 1170 C CA . GLU A 1 82 ? -18.924 -3.989 2.370 1.00 0.00 3310 GLU A CA 1
ATOM 1171 C C . GLU A 1 82 ? -17.616 -4.738 2.076 1.00 0.00 3310 GLU A C 1
ATOM 1172 O O . GLU A 1 82 ? -17.280 -5.679 2.786 1.00 0.00 3310 GLU A O 1
ATOM 1184 N N . GLU A 1 83 ? -17.006 -4.513 0.911 1.00 0.00 3311 GLU A N 1
ATOM 1185 C CA . GLU A 1 83 ? -15.747 -5.133 0.552 1.00 0.00 3311 GLU A CA 1
ATOM 1186 C C . GLU A 1 83 ? -14.584 -4.390 1.231 1.00 0.00 3311 GLU A C 1
ATOM 1187 O O . GLU A 1 83 ? -13.721 -5.007 1.851 1.00 0.00 3311 GLU A O 1
ATOM 1199 N N . LEU A 1 84 ? -14.534 -3.061 1.068 1.00 0.00 3312 LEU A N 1
ATOM 1200 C CA . LEU A 1 84 ? -13.511 -2.148 1.588 1.00 0.00 3312 LEU A CA 1
ATOM 1201 C C . LEU A 1 84 ? -13.631 -1.821 3.072 1.00 0.00 3312 LEU A C 1
ATOM 1202 O O . LEU A 1 84 ? -12.692 -1.989 3.847 1.00 0.00 3312 LEU A O 1
ATOM 1218 N N . LEU A 1 85 ? -14.808 -1.347 3.466 1.00 0.00 3313 LEU A N 1
ATOM 1219 C CA . LEU A 1 85 ? -15.203 -0.962 4.803 1.00 0.00 3313 LEU A CA 1
ATOM 1220 C C . LEU A 1 85 ? -14.921 -2.155 5.702 1.00 0.00 3313 LEU A C 1
ATOM 1221 O O . LEU A 1 85 ? -14.381 -1.986 6.792 1.00 0.00 3313 LEU A O 1
ATOM 1237 N N . ALA A 1 86 ? -15.201 -3.372 5.226 1.00 0.00 3314 ALA A N 1
ATOM 1238 C CA . ALA A 1 86 ? -14.969 -4.550 6.041 1.00 0.00 3314 ALA A CA 1
ATOM 1239 C C . ALA A 1 86 ? -13.482 -4.791 6.325 1.00 0.00 3314 ALA A C 1
ATOM 1240 O O . ALA A 1 86 ? -13.135 -5.382 7.345 1.00 0.00 3314 ALA A O 1
ATOM 1247 N N . MET A 1 87 ? -12.581 -4.334 5.455 1.00 0.00 3315 MET A N 1
ATOM 1248 C CA . MET A 1 87 ? -11.136 -4.517 5.606 1.00 0.00 3315 MET A CA 1
ATOM 1249 C C . MET A 1 87 ? -10.594 -3.574 6.667 1.00 0.00 3315 MET A C 1
ATOM 1250 O O . MET A 1 87 ? -9.904 -3.984 7.599 1.00 0.00 3315 MET A O 1
ATOM 1264 N N . LEU A 1 88 ? -10.854 -2.279 6.486 1.00 0.00 3316 LEU A N 1
ATOM 1265 C CA . LEU A 1 88 ? -10.418 -1.232 7.399 1.00 0.00 3316 LEU A CA 1
ATOM 1266 C C . LEU A 1 88 ? -11.067 -1.396 8.769 1.00 0.00 3316 LEU A C 1
ATOM 1267 O O . LEU A 1 88 ? -10.378 -1.225 9.779 1.00 0.00 3316 LEU A O 1
ATOM 1283 N N . ASN A 1 89 ? -12.350 -1.762 8.812 1.00 0.00 3317 ASN A N 1
ATOM 1284 C CA . ASN A 1 89 ? -13.073 -1.943 10.063 1.00 0.00 3317 ASN A CA 1
ATOM 1285 C C . ASN A 1 89 ? -12.748 -3.289 10.694 1.00 0.00 3317 ASN A C 1
ATOM 1286 O O . ASN A 1 89 ? -12.895 -3.448 11.899 1.00 0.00 3317 ASN A O 1
ATOM 1297 N N . GLY A 1 90 ? -12.252 -4.232 9.892 1.00 0.00 3318 GLY A N 1
ATOM 1298 C CA . GLY A 1 90 ? -11.892 -5.564 10.347 1.00 0.00 3318 GLY A CA 1
ATOM 1299 C C . GLY A 1 90 ? -13.120 -6.346 10.806 1.00 0.00 3318 GLY A C 1
ATOM 1300 O O . GLY A 1 90 ? -12.992 -7.193 11.695 1.00 0.00 3318 GLY A O 1
ATOM 1304 N N . ASP A 1 91 ? -14.286 -6.074 10.219 1.00 0.00 3319 ASP A N 1
ATOM 1305 C CA . ASP A 1 91 ? -15.573 -6.680 10.544 1.00 0.00 3319 ASP A CA 1
ATOM 1306 C C . ASP A 1 91 ? -16.186 -7.326 9.325 1.00 0.00 3319 ASP A C 1
ATOM 1307 O O . ASP A 1 91 ? -16.193 -6.726 8.253 1.00 0.00 3319 ASP A O 1
ATOM 1316 N N . GLN A 1 92 ? -16.704 -8.540 9.495 1.00 0.00 3320 GLN A N 1
ATOM 1317 C CA . GLN A 1 92 ? -17.317 -9.299 8.425 1.00 0.00 3320 GLN A CA 1
ATOM 1318 C C . GLN A 1 92 ? -18.798 -8.938 8.280 1.00 0.00 3320 GLN A C 1
ATOM 1319 O O . GLN A 1 92 ? -19.638 -9.404 9.056 1.00 0.00 3320 GLN A O 1
ATOM 1333 N N . GLN A 1 93 ? -19.113 -8.075 7.323 1.00 0.00 3321 GLN A N 1
ATOM 1334 C CA . GLN A 1 93 ? -20.466 -7.639 6.971 1.00 0.00 3321 GLN A CA 1
ATOM 1335 C C . GLN A 1 93 ? -20.545 -7.552 5.458 1.00 0.00 3321 GLN A C 1
ATOM 1336 O O . GLN A 1 93 ? -19.484 -7.548 4.797 1.00 0.00 3321 GLN A O 1
ATOM 1350 N N . MET A 1 1 ? -27.675 7.205 -5.757 1.00 0.00 1 MET A N 2
ATOM 1351 C CA . MET A 1 1 ? -27.774 8.668 -5.683 1.00 0.00 1 MET A CA 2
ATOM 1352 C C . MET A 1 1 ? -26.508 9.257 -5.114 1.00 0.00 1 MET A C 2
ATOM 1353 O O . MET A 1 1 ? -25.784 9.940 -5.842 1.00 0.00 1 MET A O 2
ATOM 1367 N N . ASN A 1 2 ? -26.267 9.061 -3.810 1.00 0.00 2 ASN A N 2
ATOM 1368 C CA . ASN A 1 2 ? -25.079 9.614 -3.186 1.00 0.00 2 ASN A CA 2
ATOM 1369 C C . ASN A 1 2 ? -23.865 9.051 -3.911 1.00 0.00 2 ASN A C 2
ATOM 1370 O O . ASN A 1 2 ? -23.897 7.917 -4.396 1.00 0.00 2 ASN A O 2
ATOM 1381 N N . ILE A 1 3 ? -22.813 9.849 -3.989 1.00 0.00 3 ILE A N 2
ATOM 1382 C CA . ILE A 1 3 ? -21.579 9.468 -4.649 1.00 0.00 3 ILE A CA 2
ATOM 1383 C C . ILE A 1 3 ? -20.964 8.255 -3.925 1.00 0.00 3 ILE A C 2
ATOM 1384 O O . ILE A 1 3 ? -21.051 8.134 -2.696 1.00 0.00 3 ILE A O 2
ATOM 1400 N N . ASN A 1 4 ? -20.324 7.374 -4.692 1.00 0.00 4 ASN A N 2
ATOM 1401 C CA . ASN A 1 4 ? -19.652 6.156 -4.233 1.00 0.00 4 ASN A CA 2
ATOM 1402 C C . ASN A 1 4 ? -18.211 6.163 -4.701 1.00 0.00 4 ASN A C 2
ATOM 1403 O O . ASN A 1 4 ? -17.345 5.798 -3.920 1.00 0.00 4 ASN A O 2
ATOM 1414 N N . GLU A 1 5 ? -17.927 6.680 -5.897 1.00 0.00 5 GLU A N 2
ATOM 1415 C CA . GLU A 1 5 ? -16.577 6.763 -6.464 1.00 0.00 5 GLU A CA 2
ATOM 1416 C C . GLU A 1 5 ? -15.708 7.579 -5.507 1.00 0.00 5 GLU A C 2
ATOM 1417 O O . GLU A 1 5 ? -14.548 7.278 -5.244 1.00 0.00 5 GLU A O 2
ATOM 1429 N N . GLN A 1 6 ? -16.308 8.627 -4.954 1.00 0.00 6 GLN A N 2
ATOM 1430 C CA . GLN A 1 6 ? -15.649 9.507 -3.998 1.00 0.00 6 GLN A CA 2
ATOM 1431 C C . GLN A 1 6 ? -15.596 8.846 -2.625 1.00 0.00 6 GLN A C 2
ATOM 1432 O O . GLN A 1 6 ? -14.700 9.145 -1.846 1.00 0.00 6 GLN A O 2
ATOM 1446 N N . THR A 1 7 ? -16.550 7.985 -2.283 1.00 0.00 7 THR A N 2
ATOM 1447 C CA . THR A 1 7 ? -16.533 7.300 -0.998 1.00 0.00 7 THR A CA 2
ATOM 1448 C C . THR A 1 7 ? -15.357 6.330 -0.959 1.00 0.00 7 THR A C 2
ATOM 1449 O O . THR A 1 7 ? -14.696 6.266 0.072 1.00 0.00 7 THR A O 2
ATOM 1460 N N . LEU A 1 8 ? -15.004 5.688 -2.082 1.00 0.00 8 LEU A N 2
ATOM 1461 C CA . LEU A 1 8 ? -13.907 4.735 -2.166 1.00 0.00 8 LEU A CA 2
ATOM 1462 C C . LEU A 1 8 ? -12.645 5.384 -1.616 1.00 0.00 8 LEU A C 2
ATOM 1463 O O . LEU A 1 8 ? -11.799 4.688 -1.079 1.00 0.00 8 LEU A O 2
ATOM 1479 N N . ASP A 1 9 ? -12.517 6.709 -1.734 1.00 0.00 9 ASP A N 2
ATOM 1480 C CA . ASP A 1 9 ? -11.381 7.490 -1.267 1.00 0.00 9 ASP A CA 2
ATOM 1481 C C . ASP A 1 9 ? -11.092 7.180 0.208 1.00 0.00 9 ASP A C 2
ATOM 1482 O O . ASP A 1 9 ? -9.936 6.927 0.562 1.00 0.00 9 ASP A O 2
ATOM 1491 N N . LYS A 1 10 ? -12.124 7.154 1.070 1.00 0.00 10 LYS A N 2
ATOM 1492 C CA . LYS A 1 10 ? -11.934 6.859 2.496 1.00 0.00 10 LYS A CA 2
ATOM 1493 C C . LYS A 1 10 ? -11.524 5.404 2.706 1.00 0.00 10 LYS A C 2
ATOM 1494 O O . LYS A 1 10 ? -10.955 5.060 3.745 1.00 0.00 10 LYS A O 2
ATOM 1513 N N . LEU A 1 11 ? -11.943 4.512 1.812 1.00 0.00 11 LEU A N 2
ATOM 1514 C CA . LEU A 1 11 ? -11.649 3.094 1.887 1.00 0.00 11 LEU A CA 2
ATOM 1515 C C . LEU A 1 11 ? -10.200 2.859 1.476 1.00 0.00 11 LEU A C 2
ATOM 1516 O O . LEU A 1 11 ? -9.438 2.260 2.225 1.00 0.00 11 LEU A O 2
ATOM 1532 N N . ARG A 1 12 ? -9.769 3.329 0.306 1.00 0.00 12 ARG A N 2
ATOM 1533 C CA . ARG A 1 12 ? -8.397 3.123 -0.168 1.00 0.00 12 ARG A CA 2
ATOM 1534 C C . ARG A 1 12 ? -7.389 3.700 0.793 1.00 0.00 12 ARG A C 2
ATOM 1535 O O . ARG A 1 12 ? -6.433 3.012 1.128 1.00 0.00 12 ARG A O 2
ATOM 1556 N N . GLN A 1 13 ? -7.617 4.904 1.304 1.00 0.00 13 GLN A N 2
ATOM 1557 C CA . GLN A 1 13 ? -6.708 5.507 2.265 1.00 0.00 13 GLN A CA 2
ATOM 1558 C C . GLN A 1 13 ? -6.613 4.635 3.539 1.00 0.00 13 GLN A C 2
ATOM 1559 O O . GLN A 1 13 ? -5.567 4.579 4.184 1.00 0.00 13 GLN A O 2
ATOM 1573 N N . ALA A 1 14 ? -7.683 3.926 3.919 1.00 0.00 14 ALA A N 2
ATOM 1574 C CA . ALA A 1 14 ? -7.676 3.059 5.090 1.00 0.00 14 ALA A CA 2
ATOM 1575 C C . ALA A 1 14 ? -6.803 1.837 4.785 1.00 0.00 14 ALA A C 2
ATOM 1576 O O . ALA A 1 14 ? -5.985 1.422 5.610 1.00 0.00 14 ALA A O 2
ATOM 1583 N N . VAL A 1 15 ? -6.969 1.258 3.594 1.00 0.00 15 VAL A N 2
ATOM 1584 C CA . VAL A 1 15 ? -6.216 0.093 3.141 1.00 0.00 15 VAL A CA 2
ATOM 1585 C C . VAL A 1 15 ? -4.735 0.458 2.965 1.00 0.00 15 VAL A C 2
ATOM 1586 O O . VAL A 1 15 ? -3.853 -0.327 3.316 1.00 0.00 15 VAL A O 2
ATOM 1599 N N . LEU A 1 16 ? -4.430 1.657 2.463 1.00 0.00 16 LEU A N 2
ATOM 1600 C CA . LEU A 1 16 ? -3.046 2.088 2.273 1.00 0.00 16 LEU A CA 2
ATOM 1601 C C . LEU A 1 16 ? -2.381 2.232 3.640 1.00 0.00 16 LEU A C 2
ATOM 1602 O O . LEU A 1 16 ? -1.273 1.735 3.808 1.00 0.00 16 LEU A O 2
ATOM 1618 N N . GLN A 1 17 ? -3.075 2.779 4.651 1.00 0.00 17 GLN A N 2
ATOM 1619 C CA . GLN A 1 17 ? -2.496 2.939 5.985 1.00 0.00 17 GLN A CA 2
ATOM 1620 C C . GLN A 1 17 ? -2.003 1.607 6.557 1.00 0.00 17 GLN A C 2
ATOM 1621 O O . GLN A 1 17 ? -0.844 1.526 6.974 1.00 0.00 17 GLN A O 2
ATOM 1635 N N . LYS A 1 18 ? -2.800 0.528 6.551 1.00 0.00 18 LYS A N 2
ATOM 1636 C CA . LYS A 1 18 ? -2.287 -0.732 7.069 1.00 0.00 18 LYS A CA 2
ATOM 1637 C C . LYS A 1 18 ? -1.195 -1.289 6.165 1.00 0.00 18 LYS A C 2
ATOM 1638 O O . LYS A 1 18 ? -0.202 -1.786 6.681 1.00 0.00 18 LYS A O 2
ATOM 1657 N N . LYS A 1 19 ? -1.304 -1.138 4.841 1.00 0.00 19 LYS A N 2
ATOM 1658 C CA . LYS A 1 19 ? -0.300 -1.635 3.901 1.00 0.00 19 LYS A CA 2
ATOM 1659 C C . LYS A 1 19 ? 1.086 -1.095 4.231 1.00 0.00 19 LYS A C 2
ATOM 1660 O O . LYS A 1 19 ? 2.059 -1.811 4.008 1.00 0.00 19 LYS A O 2
ATOM 1679 N N . ILE A 1 20 ? 1.211 0.100 4.822 1.00 0.00 20 ILE A N 2
ATOM 1680 C CA . ILE A 1 20 ? 2.499 0.667 5.199 1.00 0.00 20 ILE A CA 2
ATOM 1681 C C . ILE A 1 20 ? 3.168 -0.278 6.206 1.00 0.00 20 ILE A C 2
ATOM 1682 O O . ILE A 1 20 ? 4.355 -0.573 6.099 1.00 0.00 20 ILE A O 2
ATOM 1698 N N . LYS A 1 21 ? 2.392 -0.736 7.191 1.00 0.00 21 LYS A N 2
ATOM 1699 C CA . LYS A 1 21 ? 2.783 -1.649 8.263 1.00 0.00 21 LYS A CA 2
ATOM 1700 C C . LYS A 1 21 ? 3.013 -3.053 7.715 1.00 0.00 21 LYS A C 2
ATOM 1701 O O . LYS A 1 21 ? 3.790 -3.813 8.281 1.00 0.00 21 LYS A O 2
ATOM 1720 N N . GLU A 1 22 ? 2.319 -3.423 6.643 1.00 0.00 22 GLU A N 2
ATOM 1721 C CA . GLU A 1 22 ? 2.435 -4.753 6.073 1.00 0.00 22 GLU A CA 2
ATOM 1722 C C . GLU A 1 22 ? 3.747 -4.858 5.316 1.00 0.00 22 GLU A C 2
ATOM 1723 O O . GLU A 1 22 ? 4.524 -5.766 5.597 1.00 0.00 22 GLU A O 2
ATOM 1735 N N . ARG A 1 23 ? 4.051 -3.897 4.439 1.00 0.00 23 ARG A N 2
ATOM 1736 C CA . ARG A 1 23 ? 5.296 -3.931 3.668 1.00 0.00 23 ARG A CA 2
ATOM 1737 C C . ARG A 1 23 ? 6.526 -3.817 4.557 1.00 0.00 23 ARG A C 2
ATOM 1738 O O . ARG A 1 23 ? 7.582 -4.304 4.185 1.00 0.00 23 ARG A O 2
ATOM 1759 N N . ILE A 1 24 ? 6.458 -3.114 5.686 1.00 0.00 24 ILE A N 2
ATOM 1760 C CA . ILE A 1 24 ? 7.603 -2.996 6.589 1.00 0.00 24 ILE A CA 2
ATOM 1761 C C . ILE A 1 24 ? 7.757 -4.268 7.429 1.00 0.00 24 ILE A C 2
ATOM 1762 O O . ILE A 1 24 ? 8.864 -4.783 7.564 1.00 0.00 24 ILE A O 2
ATOM 1778 N N . GLN A 1 25 ? 6.659 -4.782 7.994 1.00 0.00 25 GLN A N 2
ATOM 1779 C CA . GLN A 1 25 ? 6.722 -5.954 8.852 1.00 0.00 25 GLN A CA 2
ATOM 1780 C C . GLN A 1 25 ? 7.025 -7.237 8.095 1.00 0.00 25 GLN A C 2
ATOM 1781 O O . GLN A 1 25 ? 7.913 -7.985 8.497 1.00 0.00 25 GLN A O 2
ATOM 1795 N N . ASN A 1 26 ? 6.315 -7.481 6.995 1.00 0.00 26 ASN A N 2
ATOM 1796 C CA . ASN A 1 26 ? 6.520 -8.694 6.221 1.00 0.00 26 ASN A CA 2
ATOM 1797 C C . ASN A 1 26 ? 7.799 -8.535 5.409 1.00 0.00 26 ASN A C 2
ATOM 1798 O O . ASN A 1 26 ? 8.683 -9.385 5.501 1.00 0.00 26 ASN A O 2
ATOM 1809 N N . SER A 1 27 ? 7.916 -7.420 4.669 1.00 0.00 27 SER A N 2
ATOM 1810 C CA . SER A 1 27 ? 9.056 -7.076 3.811 1.00 0.00 27 SER A CA 2
ATOM 1811 C C . SER A 1 27 ? 9.349 -8.154 2.755 1.00 0.00 27 SER A C 2
ATOM 1812 O O . SER A 1 27 ? 10.440 -8.220 2.187 1.00 0.00 27 SER A O 2
ATOM 1820 N N . LEU A 1 28 ? 8.360 -8.997 2.466 1.00 0.00 28 LEU A N 2
ATOM 1821 C CA . LEU A 1 28 ? 8.425 -10.091 1.515 1.00 0.00 28 LEU A CA 2
ATOM 1822 C C . LEU A 1 28 ? 7.175 -10.096 0.645 1.00 0.00 28 LEU A C 2
ATOM 1823 O O . LEU A 1 28 ? 6.238 -9.329 0.876 1.00 0.00 28 LEU A O 2
ATOM 1839 N N . SER A 1 29 ? 7.132 -11.014 -0.311 1.00 0.00 29 SER A N 2
ATOM 1840 C CA . SER A 1 29 ? 6.038 -11.174 -1.249 1.00 0.00 29 SER A CA 2
ATOM 1841 C C . SER A 1 29 ? 5.339 -12.539 -1.168 1.00 0.00 29 SER A C 2
ATOM 1842 O O . SER A 1 29 ? 4.111 -12.582 -1.144 1.00 0.00 29 SER A O 2
ATOM 1850 N N . THR A 1 30 ? 6.085 -13.650 -1.153 1.00 0.00 30 THR A N 2
ATOM 1851 C CA . THR A 1 30 ? 5.518 -15.005 -1.106 1.00 0.00 30 THR A CA 2
ATOM 1852 C C . THR A 1 30 ? 6.351 -15.917 -0.198 1.00 0.00 30 THR A C 2
ATOM 1853 O O . THR A 1 30 ? 6.482 -17.110 -0.463 1.00 0.00 30 THR A O 2
ATOM 1864 N N . GLU A 1 31 ? 6.982 -15.347 0.831 1.00 0.00 31 GLU A N 2
ATOM 1865 C CA . GLU A 1 31 ? 7.813 -16.094 1.784 1.00 0.00 31 GLU A CA 2
ATOM 1866 C C . GLU A 1 31 ? 9.058 -16.659 1.095 1.00 0.00 31 GLU A C 2
ATOM 1867 O O . GLU A 1 31 ? 9.502 -17.777 1.352 1.00 0.00 31 GLU A O 2
ATOM 1879 N N . LYS A 1 32 ? 9.564 -15.882 0.127 1.00 0.00 32 LYS A N 2
ATOM 1880 C CA . LYS A 1 32 ? 10.760 -16.194 -0.641 1.00 0.00 32 LYS A CA 2
ATOM 1881 C C . LYS A 1 32 ? 11.968 -16.000 0.291 1.00 0.00 32 LYS A C 2
ATOM 1882 O O . LYS A 1 32 ? 11.862 -15.300 1.301 1.00 0.00 32 LYS A O 2
ATOM 1901 N N . TYR A 1 33 ? 13.121 -16.546 -0.082 1.00 0.00 33 TYR A N 2
ATOM 1902 C CA . TYR A 1 33 ? 14.369 -16.424 0.665 1.00 0.00 33 TYR A CA 2
ATOM 1903 C C . TYR A 1 33 ? 15.405 -15.941 -0.342 1.00 0.00 33 TYR A C 2
ATOM 1904 O O . TYR A 1 33 ? 15.823 -14.784 -0.292 1.00 0.00 33 TYR A O 2
ATOM 1922 N N . GLY A 1 34 ? 15.765 -16.786 -1.310 1.00 0.00 34 GLY A N 2
ATOM 1923 C CA . GLY A 1 34 ? 16.729 -16.452 -2.341 1.00 0.00 34 GLY A CA 2
ATOM 1924 C C . GLY A 1 34 ? 18.109 -16.970 -1.964 1.00 0.00 34 GLY A C 2
ATOM 1925 O O . GLY A 1 34 ? 18.313 -18.187 -1.909 1.00 0.00 34 GLY A O 2
ATOM 1929 N N . SER A 1 35 ? 19.089 -16.080 -1.809 1.00 0.00 35 SER A N 2
ATOM 1930 C CA . SER A 1 35 ? 20.459 -16.429 -1.457 1.00 0.00 35 SER A CA 2
ATOM 1931 C C . SER A 1 35 ? 21.070 -15.241 -0.708 1.00 0.00 35 SER A C 2
ATOM 1932 O O . SER A 1 35 ? 20.744 -15.058 0.470 1.00 0.00 35 SER A O 2
ATOM 1940 N N . GLY A 1 36 ? 21.866 -14.405 -1.378 1.00 0.00 36 GLY A N 2
ATOM 1941 C CA . GLY A 1 36 ? 22.532 -13.251 -0.807 1.00 0.00 36 GLY A CA 2
ATOM 1942 C C . GLY A 1 36 ? 23.743 -13.728 -0.017 1.00 0.00 36 GLY A C 2
ATOM 1943 O O . GLY A 1 36 ? 23.665 -13.892 1.198 1.00 0.00 36 GLY A O 2
ATOM 1947 N N . SER A 1 37 ? 24.856 -13.962 -0.707 1.00 0.00 37 SER A N 2
ATOM 1948 C CA . SER A 1 37 ? 26.121 -14.418 -0.139 1.00 0.00 37 SER A CA 2
ATOM 1949 C C . SER A 1 37 ? 27.319 -13.676 -0.758 1.00 0.00 37 SER A C 2
ATOM 1950 O O . SER A 1 37 ? 28.438 -14.184 -0.718 1.00 0.00 37 SER A O 2
ATOM 1958 N N . GLY A 1 38 ? 27.091 -12.520 -1.392 1.00 0.00 38 GLY A N 2
ATOM 1959 C CA . GLY A 1 38 ? 28.121 -11.713 -2.025 1.00 0.00 38 GLY A CA 2
ATOM 1960 C C . GLY A 1 38 ? 28.465 -10.530 -1.132 1.00 0.00 38 GLY A C 2
ATOM 1961 O O . GLY A 1 38 ? 29.264 -10.658 -0.211 1.00 0.00 38 GLY A O 2
ATOM 1965 N N . SER A 1 39 ? 27.881 -9.362 -1.411 1.00 0.00 39 SER A N 2
ATOM 1966 C CA . SER A 1 39 ? 28.062 -8.099 -0.694 1.00 0.00 39 SER A CA 2
ATOM 1967 C C . SER A 1 39 ? 29.510 -7.575 -0.605 1.00 0.00 39 SER A C 2
ATOM 1968 O O . SER A 1 39 ? 29.699 -6.480 -0.076 1.00 0.00 39 SER A O 2
ATOM 1976 N N . GLY A 1 40 ? 30.515 -8.270 -1.140 1.00 0.00 40 GLY A N 2
ATOM 1977 C CA . GLY A 1 40 ? 31.917 -7.871 -1.112 1.00 0.00 40 GLY A CA 2
ATOM 1978 C C . GLY A 1 40 ? 32.352 -7.304 -2.458 1.00 0.00 40 GLY A C 2
ATOM 1979 O O . GLY A 1 40 ? 33.391 -7.697 -2.982 1.00 0.00 40 GLY A O 2
ATOM 1983 N N . SER A 1 41 ? 31.535 -6.459 -3.086 1.00 0.00 41 SER A N 2
ATOM 1984 C CA . SER A 1 41 ? 31.815 -5.837 -4.376 1.00 0.00 41 SER A CA 2
ATOM 1985 C C . SER A 1 41 ? 30.991 -4.552 -4.502 1.00 0.00 41 SER A C 2
ATOM 1986 O O . SER A 1 41 ? 30.175 -4.247 -3.630 1.00 0.00 41 SER A O 2
ATOM 1994 N N . GLY A 1 42 ? 31.245 -3.769 -5.553 1.00 0.00 42 GLY A N 2
ATOM 1995 C CA . GLY A 1 42 ? 30.523 -2.532 -5.800 1.00 0.00 42 GLY A CA 2
ATOM 1996 C C . GLY A 1 42 ? 29.087 -2.878 -6.175 1.00 0.00 42 GLY A C 2
ATOM 1997 O O . GLY A 1 42 ? 28.873 -3.741 -7.026 1.00 0.00 42 GLY A O 2
ATOM 2001 N N . SER A 1 43 ? 28.115 -2.231 -5.530 1.00 0.00 43 SER A N 2
ATOM 2002 C CA . SER A 1 43 ? 26.701 -2.459 -5.799 1.00 0.00 43 SER A CA 2
ATOM 2003 C C . SER A 1 43 ? 26.394 -2.142 -7.270 1.00 0.00 43 SER A C 2
ATOM 2004 O O . SER A 1 43 ? 27.054 -1.293 -7.877 1.00 0.00 43 SER A O 2
ATOM 2012 N N . GLY A 1 44 ? 25.381 -2.790 -7.846 1.00 0.00 44 GLY A N 2
ATOM 2013 C CA . GLY A 1 44 ? 24.952 -2.623 -9.235 1.00 0.00 44 GLY A CA 2
ATOM 2014 C C . GLY A 1 44 ? 23.458 -2.899 -9.367 1.00 0.00 44 GLY A C 2
ATOM 2015 O O . GLY A 1 44 ? 23.009 -3.530 -10.331 1.00 0.00 44 GLY A O 2
ATOM 2019 N N . SER A 1 45 ? 22.695 -2.498 -8.354 1.00 0.00 45 SER A N 2
ATOM 2020 C CA . SER A 1 45 ? 21.255 -2.661 -8.248 1.00 0.00 45 SER A CA 2
ATOM 2021 C C . SER A 1 45 ? 20.517 -1.821 -9.300 1.00 0.00 45 SER A C 2
ATOM 2022 O O . SER A 1 45 ? 21.128 -1.041 -10.033 1.00 0.00 45 SER A O 2
ATOM 2030 N N . GLY A 1 46 ? 19.199 -1.989 -9.391 1.00 0.00 46 GLY A N 2
ATOM 2031 C CA . GLY A 1 46 ? 18.337 -1.268 -10.314 1.00 0.00 46 GLY A CA 2
ATOM 2032 C C . GLY A 1 46 ? 16.939 -1.213 -9.712 1.00 0.00 46 GLY A C 2
ATOM 2033 O O . GLY A 1 46 ? 16.555 -2.127 -8.969 1.00 0.00 46 GLY A O 2
ATOM 2037 N N . SER A 1 47 ? 16.186 -0.164 -10.031 1.00 0.00 47 SER A N 2
ATOM 2038 C CA . SER A 1 47 ? 14.830 0.072 -9.549 1.00 0.00 47 SER A CA 2
ATOM 2039 C C . SER A 1 47 ? 13.772 -0.564 -10.457 1.00 0.00 47 SER A C 2
ATOM 2040 O O . SER A 1 47 ? 14.086 -1.332 -11.369 1.00 0.00 47 SER A O 2
ATOM 2048 N N . GLY A 1 48 ? 12.506 -0.309 -10.133 1.00 0.00 48 GLY A N 2
ATOM 2049 C CA . GLY A 1 48 ? 11.305 -0.741 -10.832 1.00 0.00 48 GLY A CA 2
ATOM 2050 C C . GLY A 1 48 ? 10.550 0.537 -11.208 1.00 0.00 48 GLY A C 2
ATOM 2051 O O . GLY A 1 48 ? 11.127 1.632 -11.131 1.00 0.00 48 GLY A O 2
ATOM 2055 N N . SER A 1 49 ? 9.303 0.435 -11.672 1.00 0.00 49 SER A N 2
ATOM 2056 C CA . SER A 1 49 ? 8.539 1.624 -12.018 1.00 0.00 49 SER A CA 2
ATOM 2057 C C . SER A 1 49 ? 7.063 1.339 -12.223 1.00 0.00 49 SER A C 2
ATOM 2058 O O . SER A 1 49 ? 6.697 0.415 -12.956 1.00 0.00 49 SER A O 2
ATOM 2066 N N . GLY A 1 50 ? 6.233 2.203 -11.642 1.00 0.00 50 GLY A N 2
ATOM 2067 C CA . GLY A 1 50 ? 4.782 2.162 -11.734 1.00 0.00 50 GLY A CA 2
ATOM 2068 C C . GLY A 1 50 ? 4.263 3.342 -12.560 1.00 0.00 50 GLY A C 2
ATOM 2069 O O . GLY A 1 50 ? 3.085 3.681 -12.472 1.00 0.00 50 GLY A O 2
ATOM 2073 N N . SER A 1 51 ? 5.154 3.982 -13.328 1.00 0.00 51 SER A N 2
ATOM 2074 C CA . SER A 1 51 ? 4.929 5.128 -14.203 1.00 0.00 51 SER A CA 2
ATOM 2075 C C . SER A 1 51 ? 4.224 6.324 -13.537 1.00 0.00 51 SER A C 2
ATOM 2076 O O . SER A 1 51 ? 3.575 7.124 -14.217 1.00 0.00 51 SER A O 2
ATOM 2084 N N . GLY A 1 52 ? 4.321 6.452 -12.211 1.00 0.00 52 GLY A N 2
ATOM 2085 C CA . GLY A 1 52 ? 3.736 7.522 -11.415 1.00 0.00 52 GLY A CA 2
ATOM 2086 C C . GLY A 1 52 ? 4.822 8.271 -10.649 1.00 0.00 52 GLY A C 2
ATOM 2087 O O . GLY A 1 52 ? 5.997 7.888 -10.679 1.00 0.00 52 GLY A O 2
ATOM 2091 N N . SER A 1 53 ? 4.433 9.364 -9.998 1.00 0.00 53 SER A N 2
ATOM 2092 C CA . SER A 1 53 ? 5.331 10.187 -9.212 1.00 0.00 53 SER A CA 2
ATOM 2093 C C . SER A 1 53 ? 4.495 10.891 -8.149 1.00 0.00 53 SER A C 2
ATOM 2094 O O . SER A 1 53 ? 3.796 11.867 -8.447 1.00 0.00 53 SER A O 2
ATOM 2102 N N . GLY A 1 54 ? 4.521 10.400 -6.911 1.00 0.00 54 GLY A N 2
ATOM 2103 C CA . GLY A 1 54 ? 3.766 10.984 -5.812 1.00 0.00 54 GLY A CA 2
ATOM 2104 C C . GLY A 1 54 ? 4.392 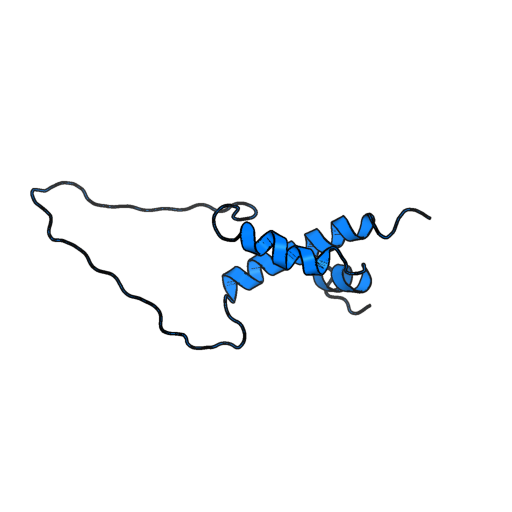10.669 -4.462 1.00 0.00 54 GLY A C 2
ATOM 2105 O O . GLY A 1 54 ? 5.398 9.966 -4.372 1.00 0.00 54 GLY A O 2
ATOM 2109 N N . SER A 1 55 ? 3.793 11.211 -3.406 1.00 0.00 55 SER A N 2
ATOM 2110 C CA . SER A 1 55 ? 4.200 11.044 -2.019 1.00 0.00 55 SER A CA 2
ATOM 2111 C C . SER A 1 55 ? 2.945 11.010 -1.138 1.00 0.00 55 SER A C 2
ATOM 2112 O O . SER A 1 55 ? 1.821 11.184 -1.623 1.00 0.00 55 SER A O 2
ATOM 2120 N N . GLY A 1 56 ? 3.122 10.743 0.153 1.00 0.00 56 GLY A N 2
ATOM 2121 C CA . GLY A 1 56 ? 2.081 10.688 1.167 1.00 0.00 56 GLY A CA 2
ATOM 2122 C C . GLY A 1 56 ? 2.675 11.234 2.462 1.00 0.00 56 GLY A C 2
ATOM 2123 O O . GLY A 1 56 ? 3.902 11.249 2.606 1.00 0.00 56 GLY A O 2
ATOM 2127 N N . SER A 1 57 ? 1.832 11.656 3.401 1.00 0.00 57 SER A N 2
ATOM 2128 C CA . SER A 1 57 ? 2.242 12.217 4.686 1.00 0.00 57 SER A CA 2
ATOM 2129 C C . SER A 1 57 ? 1.321 11.700 5.798 1.00 0.00 57 SER A C 2
ATOM 2130 O O . SER A 1 57 ? 0.367 10.968 5.533 1.00 0.00 57 SER A O 2
ATOM 2138 N N . GLY A 1 58 ? 1.578 12.074 7.051 1.00 0.00 58 GLY A N 2
ATOM 2139 C CA . GLY A 1 58 ? 0.804 11.659 8.218 1.00 0.00 58 GLY A CA 2
ATOM 2140 C C . GLY A 1 58 ? 1.754 10.955 9.174 1.00 0.00 58 GLY A C 2
ATOM 2141 O O . GLY A 1 58 ? 2.876 11.421 9.374 1.00 0.00 58 GLY A O 2
ATOM 2145 N N . TYR A 1 59 ? 1.344 9.829 9.755 1.00 0.00 59 TYR A N 2
ATOM 2146 C CA . TYR A 1 59 ? 2.192 9.073 10.677 1.00 0.00 59 TYR A CA 2
ATOM 2147 C C . TYR A 1 59 ? 3.145 8.120 9.928 1.00 0.00 59 TYR A C 2
ATOM 2148 O O . TYR A 1 59 ? 3.774 7.247 10.541 1.00 0.00 59 TYR A O 2
ATOM 2166 N N . GLN A 1 60 ? 3.156 8.177 8.593 1.00 0.00 3288 GLN A N 2
ATOM 2167 C CA . GLN A 1 60 ? 4.011 7.361 7.744 1.00 0.00 3288 GLN A CA 2
ATOM 2168 C C . GLN A 1 60 ? 5.390 8.020 7.696 1.00 0.00 3288 GLN A C 2
ATOM 2169 O O . GLN A 1 60 ? 5.497 9.241 7.815 1.00 0.00 3288 GLN A O 2
ATOM 2183 N N . ILE A 1 61 ? 6.435 7.209 7.541 1.00 0.00 3289 ILE A N 2
ATOM 2184 C CA . ILE A 1 61 ? 7.811 7.675 7.481 1.00 0.00 3289 ILE A CA 2
ATOM 2185 C C . ILE A 1 61 ? 7.975 8.310 6.100 1.00 0.00 3289 ILE A C 2
ATOM 2186 O O . ILE A 1 61 ? 8.150 7.618 5.095 1.00 0.00 3289 ILE A O 2
ATOM 2202 N N . GLU A 1 62 ? 7.940 9.633 6.057 1.00 0.00 3290 GLU A N 2
ATOM 2203 C CA . GLU A 1 62 ? 8.041 10.419 4.836 1.00 0.00 3290 GLU A CA 2
ATOM 2204 C C . GLU A 1 62 ? 9.369 10.317 4.065 1.00 0.00 3290 GLU A C 2
ATOM 2205 O O . GLU A 1 62 ? 9.492 10.842 2.963 1.00 0.00 3290 GLU A O 2
ATOM 2217 N N . THR A 1 63 ? 10.373 9.656 4.627 1.00 0.00 3291 THR A N 2
ATOM 2218 C CA . THR A 1 63 ? 11.691 9.492 4.017 1.00 0.00 3291 THR A CA 2
ATOM 2219 C C . THR A 1 63 ? 12.224 8.071 4.238 1.00 0.00 3291 THR A C 2
ATOM 2220 O O . THR A 1 63 ? 13.252 7.853 4.885 1.00 0.00 3291 THR A O 2
ATOM 2231 N N . PHE A 1 64 ? 11.490 7.065 3.761 1.00 0.00 3292 PHE A N 2
ATOM 2232 C CA . PHE A 1 64 ? 11.915 5.674 3.913 1.00 0.00 3292 PHE A CA 2
ATOM 2233 C C . PHE A 1 64 ? 11.343 4.793 2.810 1.00 0.00 3292 PHE A C 2
ATOM 2234 O O . PHE A 1 64 ? 12.079 4.113 2.100 1.00 0.00 3292 PHE A O 2
ATOM 2251 N N . PHE A 1 65 ? 10.020 4.793 2.679 1.00 0.00 3293 PHE A N 2
ATOM 2252 C CA . PHE A 1 65 ? 9.274 4.013 1.699 1.00 0.00 3293 PHE A CA 2
ATOM 2253 C C . PHE A 1 65 ? 8.381 4.922 0.860 1.00 0.00 3293 PHE A C 2
ATOM 2254 O O . PHE A 1 65 ? 7.453 4.422 0.244 1.00 0.00 3293 PHE A O 2
ATOM 2271 N N . ALA A 1 66 ? 8.610 6.238 0.826 1.00 0.00 3294 ALA A N 2
ATOM 2272 C CA . ALA A 1 66 ? 7.785 7.178 0.061 1.00 0.00 3294 ALA A CA 2
ATOM 2273 C C . ALA A 1 66 ? 7.604 6.732 -1.397 1.00 0.00 3294 ALA A C 2
ATOM 2274 O O . ALA A 1 66 ? 6.550 6.943 -1.995 1.00 0.00 3294 ALA A O 2
ATOM 2281 N N . GLN A 1 67 ? 8.631 6.101 -1.963 1.00 0.00 3295 GLN A N 2
ATOM 2282 C CA . GLN A 1 67 ? 8.648 5.590 -3.335 1.00 0.00 3295 GLN A CA 2
ATOM 2283 C C . GLN A 1 67 ? 7.714 4.385 -3.480 1.00 0.00 3295 GLN A C 2
ATOM 2284 O O . GLN A 1 67 ? 7.083 4.177 -4.507 1.00 0.00 3295 GLN A O 2
ATOM 2298 N N . ASP A 1 68 ? 7.659 3.553 -2.449 1.00 0.00 3296 ASP A N 2
ATOM 2299 C CA . ASP A 1 68 ? 6.836 2.356 -2.379 1.00 0.00 3296 ASP A CA 2
ATOM 2300 C C . ASP A 1 68 ? 5.388 2.703 -2.044 1.00 0.00 3296 ASP A C 2
ATOM 2301 O O . ASP A 1 68 ? 4.443 2.014 -2.434 1.00 0.00 3296 ASP A O 2
ATOM 2310 N N . ILE A 1 69 ? 5.207 3.788 -1.301 1.00 0.00 3297 ILE A N 2
ATOM 2311 C CA . ILE A 1 69 ? 3.937 4.313 -0.854 1.00 0.00 3297 ILE A CA 2
ATOM 2312 C C . ILE A 1 69 ? 3.096 4.705 -2.058 1.00 0.00 3297 ILE A C 2
ATOM 2313 O O . ILE A 1 69 ? 1.910 4.366 -2.090 1.00 0.00 3297 ILE A O 2
ATOM 2329 N N . GLU A 1 70 ? 3.691 5.402 -3.027 1.00 0.00 3298 GLU A N 2
ATOM 2330 C CA . GLU A 1 70 ? 2.945 5.835 -4.196 1.00 0.00 3298 GLU A CA 2
ATOM 2331 C C . GLU A 1 70 ? 2.548 4.624 -5.026 1.00 0.00 3298 GLU A C 2
ATOM 2332 O O . GLU A 1 70 ? 1.453 4.569 -5.564 1.00 0.00 3298 GLU A O 2
ATOM 2344 N N . SER A 1 71 ? 3.401 3.609 -5.075 1.00 0.00 3299 SER A N 2
ATOM 2345 C CA . SER A 1 71 ? 3.152 2.429 -5.884 1.00 0.00 3299 SER A CA 2
ATOM 2346 C C . SER A 1 71 ? 1.974 1.620 -5.375 1.00 0.00 3299 SER A C 2
ATOM 2347 O O . SER A 1 71 ? 1.149 1.179 -6.180 1.00 0.00 3299 SER A O 2
ATOM 2355 N N . VAL A 1 72 ? 1.898 1.403 -4.065 1.00 0.00 3300 VAL A N 2
ATOM 2356 C CA . VAL A 1 72 ? 0.802 0.630 -3.516 1.00 0.00 3300 VAL A CA 2
ATOM 2357 C C . VAL A 1 72 ? -0.474 1.465 -3.544 1.00 0.00 3300 VAL A C 2
ATOM 2358 O O . VAL A 1 72 ? -1.530 0.959 -3.916 1.00 0.00 3300 VAL A O 2
ATOM 2371 N N . GLN A 1 73 ? -0.415 2.753 -3.182 1.00 0.00 3301 GLN A N 2
ATOM 2372 C CA . GLN A 1 73 ? -1.626 3.563 -3.185 1.00 0.00 3301 GLN A CA 2
ATOM 2373 C C . GLN A 1 73 ? -2.177 3.728 -4.600 1.00 0.00 3301 GLN A C 2
ATOM 2374 O O . GLN A 1 73 ? -3.392 3.823 -4.759 1.00 0.00 3301 GLN A O 2
ATOM 2388 N N . LYS A 1 74 ? -1.312 3.740 -5.616 1.00 0.00 3302 LYS A N 2
ATOM 2389 C CA . LYS A 1 74 ? -1.685 3.846 -7.022 1.00 0.00 3302 LYS A CA 2
ATOM 2390 C C . LYS A 1 74 ? -2.568 2.672 -7.436 1.00 0.00 3302 LYS A C 2
ATOM 2391 O O . LYS A 1 74 ? -3.307 2.768 -8.419 1.00 0.00 3302 LYS A O 2
ATOM 2410 N N . GLU A 1 75 ? -2.427 1.530 -6.769 1.00 0.00 3303 GLU A N 2
ATOM 2411 C CA . GLU A 1 75 ? -3.246 0.360 -7.055 1.00 0.00 3303 GLU A CA 2
ATOM 2412 C C . GLU A 1 75 ? -4.631 0.573 -6.430 1.00 0.00 3303 GLU A C 2
ATOM 2413 O O . GLU A 1 75 ? -5.656 0.408 -7.082 1.00 0.00 3303 GLU A O 2
ATOM 2425 N N . LEU A 1 76 ? -4.679 1.042 -5.185 1.00 0.00 3304 LEU A N 2
ATOM 2426 C CA . LEU A 1 76 ? -5.887 1.236 -4.428 1.00 0.00 3304 LEU A CA 2
ATOM 2427 C C . LEU A 1 76 ? -6.832 2.292 -4.964 1.00 0.00 3304 LEU A C 2
ATOM 2428 O O . LEU A 1 76 ? -8.037 2.115 -4.854 1.00 0.00 3304 LEU A O 2
ATOM 2444 N N . GLU A 1 77 ? -6.314 3.372 -5.540 1.00 0.00 3305 GLU A N 2
ATOM 2445 C CA . GLU A 1 77 ? -7.137 4.450 -6.096 1.00 0.00 3305 GLU A CA 2
ATOM 2446 C C . GLU A 1 77 ? -8.048 3.977 -7.236 1.00 0.00 3305 GLU A C 2
ATOM 2447 O O . GLU A 1 77 ? -8.948 4.723 -7.625 1.00 0.00 3305 GLU A O 2
ATOM 2459 N N . ASN A 1 78 ? -7.809 2.781 -7.792 1.00 0.00 3306 ASN A N 2
ATOM 2460 C CA . ASN A 1 78 ? -8.605 2.214 -8.875 1.00 0.00 3306 ASN A CA 2
ATOM 2461 C C . ASN A 1 78 ? -9.404 0.995 -8.434 1.00 0.00 3306 ASN A C 2
ATOM 2462 O O . ASN A 1 78 ? -10.061 0.370 -9.275 1.00 0.00 3306 ASN A O 2
ATOM 2473 N N . LEU A 1 79 ? -9.346 0.622 -7.150 1.00 0.00 3307 LEU A N 2
ATOM 2474 C CA . LEU A 1 79 ? -10.116 -0.509 -6.663 1.00 0.00 3307 LEU A CA 2
ATOM 2475 C C . LEU A 1 79 ? -11.465 -0.006 -6.142 1.00 0.00 3307 LEU A C 2
ATOM 2476 O O . LEU A 1 79 ? -11.607 1.159 -5.769 1.00 0.00 3307 LEU A O 2
ATOM 2492 N N . SER A 1 80 ? -12.450 -0.901 -6.142 1.00 0.00 3308 SER A N 2
ATOM 2493 C CA . SER A 1 80 ? -13.825 -0.692 -5.696 1.00 0.00 3308 SER A CA 2
ATOM 2494 C C . SER A 1 80 ? -13.938 -0.939 -4.185 1.00 0.00 3308 SER A C 2
ATOM 2495 O O . SER A 1 80 ? -12.977 -1.400 -3.569 1.00 0.00 3308 SER A O 2
ATOM 2503 N N . GLU A 1 81 ? -15.077 -0.617 -3.558 1.00 0.00 3309 GLU A N 2
ATOM 2504 C CA . GLU A 1 81 ? -15.274 -0.850 -2.124 1.00 0.00 3309 GLU A CA 2
ATOM 2505 C C . GLU A 1 81 ? -15.078 -2.328 -1.853 1.00 0.00 3309 GLU A C 2
ATOM 2506 O O . GLU A 1 81 ? -14.201 -2.658 -1.078 1.00 0.00 3309 GLU A O 2
ATOM 2518 N N . GLU A 1 82 ? -15.667 -3.207 -2.648 1.00 0.00 3310 GLU A N 2
ATOM 2519 C CA . GLU A 1 82 ? -15.571 -4.648 -2.473 1.00 0.00 3310 GLU A CA 2
ATOM 2520 C C . GLU A 1 82 ? -14.115 -5.106 -2.361 1.00 0.00 3310 GLU A C 2
ATOM 2521 O O . GLU A 1 82 ? -13.850 -6.188 -1.850 1.00 0.00 3310 GLU A O 2
ATOM 2533 N N . GLU A 1 83 ? -13.188 -4.421 -3.031 1.00 0.00 3311 GLU A N 2
ATOM 2534 C CA . GLU A 1 83 ? -11.788 -4.752 -2.984 1.00 0.00 3311 GLU A CA 2
ATOM 2535 C C . GLU A 1 83 ? -11.099 -4.190 -1.735 1.00 0.00 3311 GLU A C 2
ATOM 2536 O O . GLU A 1 83 ? -10.397 -4.911 -1.031 1.00 0.00 3311 GLU A O 2
ATOM 2548 N N . LEU A 1 84 ? -11.250 -2.879 -1.498 1.00 0.00 3312 LEU A N 2
ATOM 2549 C CA . LEU A 1 84 ? -10.651 -2.115 -0.389 1.00 0.00 3312 LEU A CA 2
ATOM 2550 C C . LEU A 1 84 ? -11.338 -2.297 0.954 1.00 0.00 3312 LEU A C 2
ATOM 2551 O O . LEU A 1 84 ? -10.709 -2.594 1.967 1.00 0.00 3312 LEU A O 2
ATOM 2567 N N . LEU A 1 85 ? -12.645 -2.064 0.969 1.00 0.00 3313 LEU A N 2
ATOM 2568 C CA . LEU A 1 85 ? -13.518 -2.201 2.123 1.00 0.00 3313 LEU A CA 2
ATOM 2569 C C . LEU A 1 85 ? -13.329 -3.612 2.638 1.00 0.00 3313 LEU A C 2
ATOM 2570 O O . LEU A 1 85 ? -13.249 -3.785 3.848 1.00 0.00 3313 LEU A O 2
ATOM 2586 N N . ALA A 1 86 ? -13.143 -4.607 1.767 1.00 0.00 3314 ALA A N 2
ATOM 2587 C CA . ALA A 1 86 ? -12.980 -5.953 2.260 1.00 0.00 3314 ALA A CA 2
ATOM 2588 C C . ALA A 1 86 ? -11.642 -6.144 3.005 1.00 0.00 3314 ALA A C 2
ATOM 2589 O O . ALA A 1 86 ? -11.566 -6.959 3.922 1.00 0.00 3314 ALA A O 2
ATOM 2596 N N . MET A 1 87 ? -10.603 -5.363 2.665 1.00 0.00 3315 MET A N 2
ATOM 2597 C CA . MET A 1 87 ? -9.261 -5.443 3.262 1.00 0.00 3315 MET A CA 2
ATOM 2598 C C . MET A 1 87 ? -9.233 -4.915 4.681 1.00 0.00 3315 MET A C 2
ATOM 2599 O O . MET A 1 87 ? -8.756 -5.575 5.602 1.00 0.00 3315 MET A O 2
ATOM 2613 N N . LEU A 1 88 ? -9.682 -3.670 4.837 1.00 0.00 3316 LEU A N 2
ATOM 2614 C CA . LEU A 1 88 ? -9.750 -2.981 6.117 1.00 0.00 3316 LEU A CA 2
ATOM 2615 C C . LEU A 1 88 ? -10.778 -3.650 7.025 1.00 0.00 3316 LEU A C 2
ATOM 2616 O O . LEU A 1 88 ? -10.612 -3.617 8.241 1.00 0.00 3316 LEU A O 2
ATOM 2632 N N . ASN A 1 89 ? -11.834 -4.235 6.445 1.00 0.00 3317 ASN A N 2
ATOM 2633 C CA . ASN A 1 89 ? -12.863 -4.906 7.223 1.00 0.00 3317 ASN A CA 2
ATOM 2634 C C . ASN A 1 89 ? -12.383 -6.299 7.619 1.00 0.00 3317 ASN A C 2
ATOM 2635 O O . ASN A 1 89 ? -12.776 -6.806 8.666 1.00 0.00 3317 ASN A O 2
ATOM 2646 N N . GLY A 1 90 ? -11.475 -6.863 6.818 1.00 0.00 3318 GLY A N 2
ATOM 2647 C CA . GLY A 1 90 ? -10.891 -8.183 7.004 1.00 0.00 3318 GLY A CA 2
ATOM 2648 C C . GLY A 1 90 ? -11.962 -9.263 6.881 1.00 0.00 3318 GLY A C 2
ATOM 2649 O O . GLY A 1 90 ? -11.957 -10.232 7.646 1.00 0.00 3318 GLY A O 2
ATOM 2653 N N . ASP A 1 91 ? -12.884 -9.109 5.932 1.00 0.00 3319 ASP A N 2
ATOM 2654 C CA . ASP A 1 91 ? -14.003 -10.023 5.697 1.00 0.00 3319 ASP A CA 2
ATOM 2655 C C . ASP A 1 91 ? -14.058 -10.471 4.238 1.00 0.00 3319 ASP A C 2
ATOM 2656 O O . ASP A 1 91 ? -13.244 -10.025 3.430 1.00 0.00 3319 ASP A O 2
ATOM 2665 N N . GLN A 1 92 ? -14.999 -11.362 3.912 1.00 0.00 3320 GLN A N 2
ATOM 2666 C CA . GLN A 1 92 ? -15.231 -11.935 2.579 1.00 0.00 3320 GLN A CA 2
ATOM 2667 C C . GLN A 1 92 ? -16.218 -11.136 1.731 1.00 0.00 3320 GLN A C 2
ATOM 2668 O O . GLN A 1 92 ? -16.800 -11.658 0.777 1.00 0.00 3320 GLN A O 2
ATOM 2682 N N . GLN A 1 93 ? -16.483 -9.916 2.168 1.00 0.00 3321 GLN A N 2
ATOM 2683 C CA . GLN A 1 93 ? -17.402 -9.015 1.508 1.00 0.00 3321 GLN A CA 2
ATOM 2684 C C . GLN A 1 93 ? -16.803 -8.472 0.224 1.00 0.00 3321 GLN A C 2
ATOM 2685 O O . GLN A 1 93 ? -15.662 -8.828 -0.141 1.00 0.00 3321 GLN A O 2
ATOM 2699 N N . MET A 1 1 ? -28.377 10.938 -3.581 1.00 0.00 1 MET A N 3
ATOM 2700 C CA . MET A 1 1 ? -27.915 12.330 -3.506 1.00 0.00 1 MET A CA 3
ATOM 2701 C C . MET A 1 1 ? -26.419 12.375 -3.263 1.00 0.00 1 MET A C 3
ATOM 2702 O O . MET A 1 1 ? -25.658 12.858 -4.103 1.00 0.00 1 MET A O 3
ATOM 2716 N N . ASN A 1 2 ? -26.008 11.876 -2.101 1.00 0.00 2 ASN A N 3
ATOM 2717 C CA . ASN A 1 2 ? -24.639 11.859 -1.643 1.00 0.00 2 ASN A CA 3
ATOM 2718 C C . ASN A 1 2 ? -23.724 11.040 -2.530 1.00 0.00 2 ASN A C 3
ATOM 2719 O O . ASN A 1 2 ? -24.029 9.890 -2.862 1.00 0.00 2 ASN A O 3
ATOM 2730 N N . ILE A 1 3 ? -22.604 11.650 -2.913 1.00 0.00 3 ILE A N 3
ATOM 2731 C CA . ILE A 1 3 ? -21.589 11.023 -3.737 1.00 0.00 3 ILE A CA 3
ATOM 2732 C C . ILE A 1 3 ? -21.008 9.889 -2.908 1.00 0.00 3 ILE A C 3
ATOM 2733 O O . ILE A 1 3 ? -20.776 10.007 -1.698 1.00 0.00 3 ILE A O 3
ATOM 2749 N N . ASN A 1 4 ? -20.756 8.801 -3.615 1.00 0.00 4 ASN A N 3
ATOM 2750 C CA . ASN A 1 4 ? -20.220 7.563 -3.099 1.00 0.00 4 ASN A CA 3
ATOM 2751 C C . ASN A 1 4 ? -18.918 7.227 -3.803 1.00 0.00 4 ASN A C 3
ATOM 2752 O O . ASN A 1 4 ? -17.956 6.923 -3.119 1.00 0.00 4 ASN A O 3
ATOM 2763 N N . GLU A 1 5 ? -18.821 7.427 -5.121 1.00 0.00 5 GLU A N 3
ATOM 2764 C CA . GLU A 1 5 ? -17.631 7.119 -5.920 1.00 0.00 5 GLU A CA 3
ATOM 2765 C C . GLU A 1 5 ? -16.416 7.890 -5.390 1.00 0.00 5 GLU A C 3
ATOM 2766 O O . GLU A 1 5 ? -15.307 7.378 -5.289 1.00 0.00 5 GLU A O 3
ATOM 2778 N N . GLN A 1 6 ? -16.646 9.140 -5.002 1.00 0.00 6 GLN A N 3
ATOM 2779 C CA . GLN A 1 6 ? -15.622 10.019 -4.455 1.00 0.00 6 GLN A CA 3
ATOM 2780 C C . GLN A 1 6 ? -15.323 9.646 -2.994 1.00 0.00 6 GLN A C 3
ATOM 2781 O O . GLN A 1 6 ? -14.260 9.978 -2.464 1.00 0.00 6 GLN A O 3
ATOM 2795 N N . THR A 1 7 ? -16.298 9.071 -2.291 1.00 0.00 7 THR A N 3
ATOM 2796 C CA . THR A 1 7 ? -16.173 8.648 -0.909 1.00 0.00 7 THR A CA 3
ATOM 2797 C C . THR A 1 7 ? -15.390 7.341 -0.801 1.00 0.00 7 THR A C 3
ATOM 2798 O O . THR A 1 7 ? -14.615 7.224 0.141 1.00 0.00 7 THR A O 3
ATOM 2809 N N . LEU A 1 8 ? -15.463 6.426 -1.782 1.00 0.00 8 LEU A N 3
ATOM 2810 C CA . LEU A 1 8 ? -14.752 5.144 -1.781 1.00 0.00 8 LEU A CA 3
ATOM 2811 C C . LEU A 1 8 ? -13.280 5.448 -1.535 1.00 0.00 8 LEU A C 3
ATOM 2812 O O . LEU A 1 8 ? -12.611 4.635 -0.925 1.00 0.00 8 LEU A O 3
ATOM 2828 N N . ASP A 1 9 ? -12.783 6.621 -1.938 1.00 0.00 9 ASP A N 3
ATOM 2829 C CA . ASP A 1 9 ? -11.409 7.080 -1.773 1.00 0.00 9 ASP A CA 3
ATOM 2830 C C . ASP A 1 9 ? -10.966 6.941 -0.312 1.00 0.00 9 ASP A C 3
ATOM 2831 O O . ASP A 1 9 ? -9.890 6.385 -0.070 1.00 0.00 9 ASP A O 3
ATOM 2840 N N . LYS A 1 10 ? -11.765 7.410 0.663 1.00 0.00 10 LYS A N 3
ATOM 2841 C CA . LYS A 1 10 ? -11.402 7.301 2.082 1.00 0.00 10 LYS A CA 3
ATOM 2842 C C . LYS A 1 10 ? -11.405 5.837 2.527 1.00 0.00 10 LYS A C 3
ATOM 2843 O O . LYS A 1 10 ? -10.739 5.490 3.502 1.00 0.00 10 LYS A O 3
ATOM 2862 N N . LEU A 1 11 ? -12.226 4.999 1.894 1.00 0.00 11 LEU A N 3
ATOM 2863 C CA . LEU A 1 11 ? -12.347 3.587 2.197 1.00 0.00 11 LEU A CA 3
ATOM 2864 C C . LEU A 1 11 ? -11.129 2.857 1.634 1.00 0.00 11 LEU A C 3
ATOM 2865 O O . LEU A 1 11 ? -10.424 2.173 2.363 1.00 0.00 11 LEU A O 3
ATOM 2881 N N . ARG A 1 12 ? -10.817 2.992 0.345 1.00 0.00 12 ARG A N 3
ATOM 2882 C CA . ARG A 1 12 ? -9.677 2.309 -0.273 1.00 0.00 12 ARG A CA 3
ATOM 2883 C C . ARG A 1 12 ? -8.377 2.676 0.394 1.00 0.00 12 ARG A C 3
ATOM 2884 O O . ARG A 1 12 ? -7.555 1.797 0.643 1.00 0.00 12 ARG A O 3
ATOM 2905 N N . GLN A 1 13 ? -8.191 3.949 0.717 1.00 0.00 13 GLN A N 3
ATOM 2906 C CA . GLN A 1 13 ? -6.984 4.381 1.389 1.00 0.00 13 GLN A CA 3
ATOM 2907 C C . GLN A 1 13 ? -6.905 3.756 2.792 1.00 0.00 13 GLN A C 3
ATOM 2908 O O . GLN A 1 13 ? -5.813 3.473 3.271 1.00 0.00 13 GLN A O 3
ATOM 2922 N N . ALA A 1 14 ? -8.036 3.508 3.459 1.00 0.00 14 ALA A N 3
ATOM 2923 C CA . ALA A 1 14 ? -8.053 2.891 4.777 1.00 0.00 14 ALA A CA 3
ATOM 2924 C C . ALA A 1 14 ? -7.637 1.420 4.644 1.00 0.00 14 ALA A C 3
ATOM 2925 O O . ALA A 1 14 ? -6.936 0.883 5.501 1.00 0.00 14 ALA A O 3
ATOM 2932 N N . VAL A 1 15 ? -8.046 0.761 3.557 1.00 0.00 15 VAL A N 3
ATOM 2933 C CA . VAL A 1 15 ? -7.710 -0.628 3.292 1.00 0.00 15 VAL A CA 3
ATOM 2934 C C . VAL A 1 15 ? -6.231 -0.727 2.912 1.00 0.00 15 VAL A C 3
ATOM 2935 O O . VAL A 1 15 ? -5.503 -1.476 3.557 1.00 0.00 15 VAL A O 3
ATOM 2948 N N . LEU A 1 16 ? -5.744 0.029 1.915 1.00 0.00 16 LEU A N 3
ATOM 2949 C CA . LEU A 1 16 ? -4.337 -0.038 1.500 1.00 0.00 16 LEU A CA 3
ATOM 2950 C C . LEU A 1 16 ? -3.383 0.155 2.672 1.00 0.00 16 LEU A C 3
ATOM 2951 O O . LEU A 1 16 ? -2.332 -0.473 2.678 1.00 0.00 16 LEU A O 3
ATOM 2967 N N . GLN A 1 17 ? -3.741 0.955 3.683 1.00 0.00 17 GLN A N 3
ATOM 2968 C CA . GLN A 1 17 ? -2.884 1.160 4.844 1.00 0.00 17 GLN A CA 3
ATOM 2969 C C . GLN A 1 17 ? -2.513 -0.182 5.495 1.00 0.00 17 GLN A C 3
ATOM 2970 O O . GLN A 1 17 ? -1.365 -0.318 5.934 1.00 0.00 17 GLN A O 3
ATOM 2984 N N . LYS A 1 18 ? -3.424 -1.172 5.589 1.00 0.00 18 LYS A N 3
ATOM 2985 C CA . LYS A 1 18 ? -3.040 -2.453 6.176 1.00 0.00 18 LYS A CA 3
ATOM 2986 C C . LYS A 1 18 ? -2.159 -3.220 5.189 1.00 0.00 18 LYS A C 3
ATOM 2987 O O . LYS A 1 18 ? -1.185 -3.828 5.622 1.00 0.00 18 LYS A O 3
ATOM 3006 N N . LYS A 1 19 ? -2.416 -3.128 3.874 1.00 0.00 19 LYS A N 3
ATOM 3007 C CA . LYS A 1 19 ? -1.637 -3.815 2.842 1.00 0.00 19 LYS A CA 3
ATOM 3008 C C . LYS A 1 19 ? -0.158 -3.462 2.982 1.00 0.00 19 LYS A C 3
ATOM 3009 O O . LYS A 1 19 ? 0.677 -4.351 2.857 1.00 0.00 19 LYS A O 3
ATOM 3028 N N . ILE A 1 20 ? 0.182 -2.223 3.358 1.00 0.00 20 ILE A N 3
ATOM 3029 C CA . ILE A 1 20 ? 1.576 -1.805 3.529 1.00 0.00 20 ILE A CA 3
ATOM 3030 C C . ILE A 1 20 ? 2.267 -2.673 4.595 1.00 0.00 20 ILE A C 3
ATOM 3031 O O . ILE A 1 20 ? 3.441 -3.004 4.455 1.00 0.00 20 ILE A O 3
ATOM 3047 N N . LYS A 1 21 ? 1.565 -3.032 5.675 1.00 0.00 21 LYS A N 3
ATOM 3048 C CA . LYS A 1 21 ? 2.082 -3.878 6.757 1.00 0.00 21 LYS A CA 3
ATOM 3049 C C . LYS A 1 21 ? 2.159 -5.331 6.298 1.00 0.00 21 LYS A C 3
ATOM 3050 O O . LYS A 1 21 ? 2.940 -6.125 6.812 1.00 0.00 21 LYS A O 3
ATOM 3069 N N . GLU A 1 22 ? 1.280 -5.713 5.381 1.00 0.00 22 GLU A N 3
ATOM 3070 C CA . GLU A 1 22 ? 1.223 -7.070 4.866 1.00 0.00 22 GLU A CA 3
ATOM 3071 C C . GLU A 1 22 ? 2.403 -7.276 3.920 1.00 0.00 22 GLU A C 3
ATOM 3072 O O . GLU A 1 22 ? 3.148 -8.232 4.119 1.00 0.00 22 GLU A O 3
ATOM 3084 N N . ARG A 1 23 ? 2.650 -6.377 2.961 1.00 0.00 23 ARG A N 3
ATOM 3085 C CA . ARG A 1 23 ? 3.782 -6.515 2.032 1.00 0.00 23 ARG A CA 3
ATOM 3086 C C . ARG A 1 23 ? 5.110 -6.523 2.778 1.00 0.00 23 ARG A C 3
ATOM 3087 O O . ARG A 1 23 ? 5.960 -7.343 2.461 1.00 0.00 23 ARG A O 3
ATOM 3108 N N . ILE A 1 24 ? 5.295 -5.665 3.782 1.00 0.00 24 ILE A N 3
ATOM 3109 C CA . ILE A 1 24 ? 6.548 -5.612 4.530 1.00 0.00 24 ILE A CA 3
ATOM 3110 C C . ILE A 1 24 ? 6.752 -6.869 5.369 1.00 0.00 24 ILE A C 3
ATOM 3111 O O . ILE A 1 24 ? 7.858 -7.418 5.377 1.00 0.00 24 ILE A O 3
ATOM 3127 N N . GLN A 1 25 ? 5.712 -7.334 6.068 1.00 0.00 25 GLN A N 3
ATOM 3128 C CA . GLN A 1 25 ? 5.882 -8.491 6.917 1.00 0.00 25 GLN A CA 3
ATOM 3129 C C . GLN A 1 25 ? 5.945 -9.804 6.125 1.00 0.00 25 GLN A C 3
ATOM 3130 O O . GLN A 1 25 ? 6.882 -10.575 6.310 1.00 0.00 25 GLN A O 3
ATOM 3144 N N . ASN A 1 26 ? 5.007 -10.021 5.199 1.00 0.00 26 ASN A N 3
ATOM 3145 C CA . ASN A 1 26 ? 4.927 -11.246 4.408 1.00 0.00 26 ASN A CA 3
ATOM 3146 C C . ASN A 1 26 ? 6.002 -11.253 3.341 1.00 0.00 26 ASN A C 3
ATOM 3147 O O . ASN A 1 26 ? 6.721 -12.236 3.212 1.00 0.00 26 ASN A O 3
ATOM 3158 N N . SER A 1 27 ? 6.105 -10.176 2.559 1.00 0.00 27 SER A N 3
ATOM 3159 C CA . SER A 1 27 ? 7.081 -10.012 1.471 1.00 0.00 27 SER A CA 3
ATOM 3160 C C . SER A 1 27 ? 7.066 -11.181 0.466 1.00 0.00 27 SER A C 3
ATOM 3161 O O . SER A 1 27 ? 8.017 -11.394 -0.292 1.00 0.00 27 SER A O 3
ATOM 3169 N N . LEU A 1 28 ? 5.967 -11.934 0.431 1.00 0.00 28 LEU A N 3
ATOM 3170 C CA . LEU A 1 28 ? 5.755 -13.089 -0.417 1.00 0.00 28 LEU A CA 3
ATOM 3171 C C . LEU A 1 28 ? 4.486 -12.918 -1.237 1.00 0.00 28 LEU A C 3
ATOM 3172 O O . LEU A 1 28 ? 3.712 -11.967 -1.065 1.00 0.00 28 LEU A O 3
ATOM 3188 N N . SER A 1 29 ? 4.289 -13.897 -2.110 1.00 0.00 29 SER A N 3
ATOM 3189 C CA . SER A 1 29 ? 3.161 -14.007 -3.012 1.00 0.00 29 SER A CA 3
ATOM 3190 C C . SER A 1 29 ? 2.272 -15.195 -2.656 1.00 0.00 29 SER A C 3
ATOM 3191 O O . SER A 1 29 ? 1.053 -15.056 -2.669 1.00 0.00 29 SER A O 3
ATOM 3199 N N . THR A 1 30 ? 2.869 -16.356 -2.383 1.00 0.00 30 THR A N 3
ATOM 3200 C CA . THR A 1 30 ? 2.152 -17.584 -2.056 1.00 0.00 30 THR A CA 3
ATOM 3201 C C . THR A 1 30 ? 3.145 -18.560 -1.398 1.00 0.00 30 THR A C 3
ATOM 3202 O O . THR A 1 30 ? 3.250 -19.730 -1.759 1.00 0.00 30 THR A O 3
ATOM 3213 N N . GLU A 1 31 ? 3.978 -18.046 -0.494 1.00 0.00 31 GLU A N 3
ATOM 3214 C CA . GLU A 1 31 ? 5.012 -18.832 0.195 1.00 0.00 31 GLU A CA 3
ATOM 3215 C C . GLU A 1 31 ? 6.022 -19.349 -0.840 1.00 0.00 31 GLU A C 3
ATOM 3216 O O . GLU A 1 31 ? 6.574 -20.442 -0.723 1.00 0.00 31 GLU A O 3
ATOM 3228 N N . LYS A 1 32 ? 6.186 -18.601 -1.938 1.00 0.00 32 LYS A N 3
ATOM 3229 C CA . LYS A 1 32 ? 7.104 -18.930 -3.009 1.00 0.00 32 LYS A CA 3
ATOM 3230 C C . LYS A 1 32 ? 8.479 -18.620 -2.420 1.00 0.00 32 LYS A C 3
ATOM 3231 O O . LYS A 1 32 ? 8.785 -17.444 -2.219 1.00 0.00 32 LYS A O 3
ATOM 3250 N N . TYR A 1 33 ? 9.260 -19.642 -2.085 1.00 0.00 33 TYR A N 3
ATOM 3251 C CA . TYR A 1 33 ? 10.582 -19.471 -1.495 1.00 0.00 33 TYR A CA 3
ATOM 3252 C C . TYR A 1 33 ? 11.583 -18.892 -2.502 1.00 0.00 33 TYR A C 3
ATOM 3253 O O . TYR A 1 33 ? 11.293 -18.798 -3.701 1.00 0.00 33 TYR A O 3
ATOM 3271 N N . GLY A 1 34 ? 12.783 -18.549 -2.038 1.00 0.00 34 GLY A N 3
ATOM 3272 C CA . GLY A 1 34 ? 13.856 -17.994 -2.846 1.00 0.00 34 GLY A CA 3
ATOM 3273 C C . GLY A 1 34 ? 14.878 -17.291 -1.959 1.00 0.00 34 GLY A C 3
ATOM 3274 O O . GLY A 1 34 ? 14.536 -16.817 -0.875 1.00 0.00 34 GLY A O 3
ATOM 3278 N N . SER A 1 35 ? 16.122 -17.219 -2.432 1.00 0.00 35 SER A N 3
ATOM 3279 C CA . SER A 1 35 ? 17.245 -16.588 -1.752 1.00 0.00 35 SER A CA 3
ATOM 3280 C C . SER A 1 35 ? 18.127 -15.879 -2.785 1.00 0.00 35 SER A C 3
ATOM 3281 O O . SER A 1 35 ? 17.902 -16.004 -3.994 1.00 0.00 35 SER A O 3
ATOM 3289 N N . GLY A 1 36 ? 19.128 -15.129 -2.330 1.00 0.00 36 GLY A N 3
ATOM 3290 C CA . GLY A 1 36 ? 20.048 -14.402 -3.188 1.00 0.00 36 GLY A CA 3
ATOM 3291 C C . GLY A 1 36 ? 21.102 -13.678 -2.356 1.00 0.00 36 GLY A C 3
ATOM 3292 O O . GLY A 1 36 ? 21.073 -13.720 -1.119 1.00 0.00 36 GLY A O 3
ATOM 3296 N N . SER A 1 37 ? 22.025 -12.996 -3.031 1.00 0.00 37 SER A N 3
ATOM 3297 C CA . SER A 1 37 ? 23.115 -12.250 -2.418 1.00 0.00 37 SER A CA 3
ATOM 3298 C C . SER A 1 37 ? 23.346 -10.918 -3.135 1.00 0.00 37 SER A C 3
ATOM 3299 O O . SER A 1 37 ? 22.801 -10.692 -4.222 1.00 0.00 37 SER A O 3
ATOM 3307 N N . GLY A 1 38 ? 24.156 -10.035 -2.556 1.00 0.00 38 GLY A N 3
ATOM 3308 C CA . GLY A 1 38 ? 24.490 -8.732 -3.114 1.00 0.00 38 GLY A CA 3
ATOM 3309 C C . GLY A 1 38 ? 25.898 -8.351 -2.681 1.00 0.00 38 GLY A C 3
ATOM 3310 O O . GLY A 1 38 ? 26.320 -8.697 -1.576 1.00 0.00 38 GLY A O 3
ATOM 3314 N N . SER A 1 39 ? 26.614 -7.641 -3.543 1.00 0.00 39 SER A N 3
ATOM 3315 C CA . SER A 1 39 ? 27.979 -7.177 -3.329 1.00 0.00 39 SER A CA 3
ATOM 3316 C C . SER A 1 39 ? 28.047 -5.667 -3.608 1.00 0.00 39 SER A C 3
ATOM 3317 O O . SER A 1 39 ? 27.054 -5.062 -4.030 1.00 0.00 39 SER A O 3
ATOM 3325 N N . GLY A 1 40 ? 29.201 -5.049 -3.363 1.00 0.00 40 GLY A N 3
ATOM 3326 C CA . GLY A 1 40 ? 29.443 -3.632 -3.570 1.00 0.00 40 GLY A CA 3
ATOM 3327 C C . GLY A 1 40 ? 30.938 -3.382 -3.699 1.00 0.00 40 GLY A C 3
ATOM 3328 O O . GLY A 1 40 ? 31.739 -4.319 -3.652 1.00 0.00 40 GLY A O 3
ATOM 3332 N N . SER A 1 41 ? 31.342 -2.129 -3.901 1.00 0.00 41 SER A N 3
ATOM 3333 C CA . SER A 1 41 ? 32.742 -1.740 -4.032 1.00 0.00 41 SER A CA 3
ATOM 3334 C C . SER A 1 41 ? 32.898 -0.266 -3.659 1.00 0.00 41 SER A C 3
ATOM 3335 O O . SER A 1 41 ? 31.942 0.511 -3.748 1.00 0.00 41 SER A O 3
ATOM 3343 N N . GLY A 1 42 ? 34.102 0.114 -3.225 1.00 0.00 42 GLY A N 3
ATOM 3344 C CA . GLY A 1 42 ? 34.412 1.484 -2.842 1.00 0.00 42 GLY A CA 3
ATOM 3345 C C . GLY A 1 42 ? 34.517 2.375 -4.078 1.00 0.00 42 GLY A C 3
ATOM 3346 O O . GLY A 1 42 ? 34.497 1.898 -5.217 1.00 0.00 42 GLY A O 3
ATOM 3350 N N . SER A 1 43 ? 34.588 3.687 -3.878 1.00 0.00 43 SER A N 3
ATOM 3351 C CA . SER A 1 43 ? 34.701 4.683 -4.937 1.00 0.00 43 SER A CA 3
ATOM 3352 C C . SER A 1 43 ? 35.330 5.939 -4.324 1.00 0.00 43 SER A C 3
ATOM 3353 O O . SER A 1 43 ? 35.294 6.101 -3.104 1.00 0.00 43 SER A O 3
ATOM 3361 N N . GLY A 1 44 ? 35.874 6.833 -5.148 1.00 0.00 44 GLY A N 3
ATOM 3362 C CA . GLY A 1 44 ? 36.506 8.059 -4.690 1.00 0.00 44 GLY A CA 3
ATOM 3363 C C . GLY A 1 44 ? 36.797 8.929 -5.901 1.00 0.00 44 GLY A C 3
ATOM 3364 O O . GLY A 1 44 ? 37.705 8.619 -6.665 1.00 0.00 44 GLY A O 3
ATOM 3368 N N . SER A 1 45 ? 35.958 9.934 -6.141 1.00 0.00 45 SER A N 3
ATOM 3369 C CA . SER A 1 45 ? 36.055 10.892 -7.234 1.00 0.00 45 SER A CA 3
ATOM 3370 C C . SER A 1 45 ? 35.099 12.046 -6.898 1.00 0.00 45 SER A C 3
ATOM 3371 O O . SER A 1 45 ? 34.448 12.024 -5.849 1.00 0.00 45 SER A O 3
ATOM 3379 N N . GLY A 1 46 ? 34.979 13.025 -7.795 1.00 0.00 46 GLY A N 3
ATOM 3380 C CA . GLY A 1 46 ? 34.118 14.183 -7.604 1.00 0.00 46 GLY A CA 3
ATOM 3381 C C . GLY A 1 46 ? 34.786 15.193 -6.674 1.00 0.00 46 GLY A C 3
ATOM 3382 O O . GLY A 1 46 ? 35.981 15.099 -6.380 1.00 0.00 46 GLY A O 3
ATOM 3386 N N . SER A 1 47 ? 34.040 16.214 -6.253 1.00 0.00 47 SER A N 3
ATOM 3387 C CA . SER A 1 47 ? 34.552 17.250 -5.355 1.00 0.00 47 SER A CA 3
ATOM 3388 C C . SER A 1 47 ? 33.479 17.856 -4.441 1.00 0.00 47 SER A C 3
ATOM 3389 O O . SER A 1 47 ? 33.832 18.531 -3.478 1.00 0.00 47 SER A O 3
ATOM 3397 N N . GLY A 1 48 ? 32.188 17.609 -4.687 1.00 0.00 48 GLY A N 3
ATOM 3398 C CA . GLY A 1 48 ? 31.113 18.156 -3.866 1.00 0.00 48 GLY A CA 3
ATOM 3399 C C . GLY A 1 48 ? 29.784 17.464 -4.150 1.00 0.00 48 GLY A C 3
ATOM 3400 O O . GLY A 1 48 ? 28.742 18.123 -4.164 1.00 0.00 48 GLY A O 3
ATOM 3404 N N . SER A 1 49 ? 29.808 16.146 -4.366 1.00 0.00 49 SER A N 3
ATOM 3405 C CA . SER A 1 49 ? 28.655 15.308 -4.680 1.00 0.00 49 SER A CA 3
ATOM 3406 C C . SER A 1 49 ? 27.530 15.321 -3.637 1.00 0.00 49 SER A C 3
ATOM 3407 O O . SER A 1 49 ? 26.388 15.014 -3.993 1.00 0.00 49 SER A O 3
ATOM 3415 N N . GLY A 1 50 ? 27.794 15.715 -2.391 1.00 0.00 50 GLY A N 3
ATOM 3416 C CA . GLY A 1 50 ? 26.795 15.748 -1.332 1.00 0.00 50 GLY A CA 3
ATOM 3417 C C . GLY A 1 50 ? 26.561 14.346 -0.772 1.00 0.00 50 GLY A C 3
ATOM 3418 O O . GLY A 1 50 ? 27.166 13.369 -1.221 1.00 0.00 50 GLY A O 3
ATOM 3422 N N . SER A 1 51 ? 25.674 14.243 0.209 1.00 0.00 51 SER A N 3
ATOM 3423 C CA . SER A 1 51 ? 25.293 13.019 0.902 1.00 0.00 51 SER A CA 3
ATOM 3424 C C . SER A 1 51 ? 23.786 13.058 1.205 1.00 0.00 51 SER A C 3
ATOM 3425 O O . SER A 1 51 ? 23.124 14.060 0.912 1.00 0.00 51 SER A O 3
ATOM 3433 N N . GLY A 1 52 ? 23.213 11.981 1.746 1.00 0.00 52 GLY A N 3
ATOM 3434 C CA . GLY A 1 52 ? 21.798 11.886 2.089 1.00 0.00 52 GLY A CA 3
ATOM 3435 C C . GLY A 1 52 ? 21.611 11.014 3.325 1.00 0.00 52 GLY A C 3
ATOM 3436 O O . GLY A 1 52 ? 22.509 10.259 3.703 1.00 0.00 52 GLY A O 3
ATOM 3440 N N . SER A 1 53 ? 20.414 11.037 3.913 1.00 0.00 53 SER A N 3
ATOM 3441 C CA . SER A 1 53 ? 20.093 10.274 5.123 1.00 0.00 53 SER A CA 3
ATOM 3442 C C . SER A 1 53 ? 18.930 9.286 4.987 1.00 0.00 53 SER A C 3
ATOM 3443 O O . SER A 1 53 ? 18.811 8.394 5.827 1.00 0.00 53 SER A O 3
ATOM 3451 N N . GLY A 1 54 ? 18.123 9.363 3.927 1.00 0.00 54 GLY A N 3
ATOM 3452 C CA . GLY A 1 54 ? 16.977 8.479 3.756 1.00 0.00 54 GLY A CA 3
ATOM 3453 C C . GLY A 1 54 ? 15.821 8.984 4.626 1.00 0.00 54 GLY A C 3
ATOM 3454 O O . GLY A 1 54 ? 15.927 10.049 5.249 1.00 0.00 54 GLY A O 3
ATOM 3458 N N . SER A 1 55 ? 14.736 8.213 4.693 1.00 0.00 55 SER A N 3
ATOM 3459 C CA . SER A 1 55 ? 13.537 8.535 5.460 1.00 0.00 55 SER A CA 3
ATOM 3460 C C . SER A 1 55 ? 13.038 7.297 6.224 1.00 0.00 55 SER A C 3
ATOM 3461 O O . SER A 1 55 ? 13.801 6.346 6.430 1.00 0.00 55 SER A O 3
ATOM 3469 N N . GLY A 1 56 ? 11.766 7.292 6.644 1.00 0.00 56 GLY A N 3
ATOM 3470 C CA . GLY A 1 56 ? 11.131 6.214 7.392 1.00 0.00 56 GLY A CA 3
ATOM 3471 C C . GLY A 1 56 ? 11.147 6.606 8.860 1.00 0.00 56 GLY A C 3
ATOM 3472 O O . GLY A 1 56 ? 12.113 6.295 9.560 1.00 0.00 56 GLY A O 3
ATOM 3476 N N . SER A 1 57 ? 10.113 7.318 9.313 1.00 0.00 57 SER A N 3
ATOM 3477 C CA . SER A 1 57 ? 9.997 7.799 10.685 1.00 0.00 57 SER A CA 3
ATOM 3478 C C . SER A 1 57 ? 8.635 7.510 11.329 1.00 0.00 57 SER A C 3
ATOM 3479 O O . SER A 1 57 ? 8.572 7.385 12.558 1.00 0.00 57 SER A O 3
ATOM 3487 N N . GLY A 1 58 ? 7.560 7.391 10.547 1.00 0.00 58 GLY A N 3
ATOM 3488 C CA . GLY A 1 58 ? 6.234 7.128 11.081 1.00 0.00 58 GLY A CA 3
ATOM 3489 C C . GLY A 1 58 ? 5.273 6.780 9.959 1.00 0.00 58 GLY A C 3
ATOM 3490 O O . GLY A 1 58 ? 4.872 5.617 9.863 1.00 0.00 58 GLY A O 3
ATOM 3494 N N . TYR A 1 59 ? 4.894 7.759 9.130 1.00 0.00 59 TYR A N 3
ATOM 3495 C CA . TYR A 1 59 ? 3.987 7.564 7.993 1.00 0.00 59 TYR A CA 3
ATOM 3496 C C . TYR A 1 59 ? 4.661 6.706 6.903 1.00 0.00 59 TYR A C 3
ATOM 3497 O O . TYR A 1 59 ? 5.799 6.250 7.078 1.00 0.00 59 TYR A O 3
ATOM 3515 N N . GLN A 1 60 ? 3.958 6.467 5.789 1.00 0.00 3288 GLN A N 3
ATOM 3516 C CA . GLN A 1 60 ? 4.462 5.673 4.671 1.00 0.00 3288 GLN A CA 3
ATOM 3517 C C . GLN A 1 60 ? 5.803 6.197 4.149 1.00 0.00 3288 GLN A C 3
ATOM 3518 O O . GLN A 1 60 ? 6.170 7.355 4.366 1.00 0.00 3288 GLN A O 3
ATOM 3532 N N . ILE A 1 61 ? 6.513 5.336 3.422 1.00 0.00 3289 ILE A N 3
ATOM 3533 C CA . ILE A 1 61 ? 7.817 5.631 2.864 1.00 0.00 3289 ILE A CA 3
ATOM 3534 C C . ILE A 1 61 ? 7.680 5.767 1.351 1.00 0.00 3289 ILE A C 3
ATOM 3535 O O . ILE A 1 61 ? 7.814 4.805 0.589 1.00 0.00 3289 ILE A O 3
ATOM 3551 N N . GLU A 1 62 ? 7.428 7.003 0.929 1.00 0.00 3290 GLU A N 3
ATOM 3552 C CA . GLU A 1 62 ? 7.271 7.434 -0.458 1.00 0.00 3290 GLU A CA 3
ATOM 3553 C C . GLU A 1 62 ? 8.591 7.269 -1.244 1.00 0.00 3290 GLU A C 3
ATOM 3554 O O . GLU A 1 62 ? 8.645 7.412 -2.462 1.00 0.00 3290 GLU A O 3
ATOM 3566 N N . THR A 1 63 ? 9.665 6.921 -0.541 1.00 0.00 3291 THR A N 3
ATOM 3567 C CA . THR A 1 63 ? 11.012 6.724 -1.041 1.00 0.00 3291 THR A CA 3
ATOM 3568 C C . THR A 1 63 ? 11.496 5.285 -0.805 1.00 0.00 3291 THR A C 3
ATOM 3569 O O . THR A 1 63 ? 12.662 5.077 -0.466 1.00 0.00 3291 THR A O 3
ATOM 3580 N N . PHE A 1 64 ? 10.611 4.281 -0.920 1.00 0.00 3292 PHE A N 3
ATOM 3581 C CA . PHE A 1 64 ? 10.991 2.883 -0.736 1.00 0.00 3292 PHE A CA 3
ATOM 3582 C C . PHE A 1 64 ? 10.082 1.934 -1.516 1.00 0.00 3292 PHE A C 3
ATOM 3583 O O . PHE A 1 64 ? 10.557 1.214 -2.391 1.00 0.00 3292 PHE A O 3
ATOM 3600 N N . PHE A 1 65 ? 8.779 1.955 -1.225 1.00 0.00 3293 PHE A N 3
ATOM 3601 C CA . PHE A 1 65 ? 7.776 1.098 -1.864 1.00 0.00 3293 PHE A CA 3
ATOM 3602 C C . PHE A 1 65 ? 6.745 1.904 -2.654 1.00 0.00 3293 PHE A C 3
ATOM 3603 O O . PHE A 1 65 ? 5.742 1.336 -3.082 1.00 0.00 3293 PHE A O 3
ATOM 3620 N N . ALA A 1 66 ? 6.964 3.205 -2.884 1.00 0.00 3294 ALA A N 3
ATOM 3621 C CA . ALA A 1 66 ? 6.023 4.044 -3.631 1.00 0.00 3294 ALA A CA 3
ATOM 3622 C C . ALA A 1 66 ? 5.657 3.452 -4.998 1.00 0.00 3294 ALA A C 3
ATOM 3623 O O . ALA A 1 66 ? 4.545 3.647 -5.485 1.00 0.00 3294 ALA A O 3
ATOM 3630 N N . GLN A 1 67 ? 6.593 2.731 -5.614 1.00 0.00 3295 GLN A N 3
ATOM 3631 C CA . GLN A 1 67 ? 6.422 2.095 -6.911 1.00 0.00 3295 GLN A CA 3
ATOM 3632 C C . GLN A 1 67 ? 5.341 1.008 -6.823 1.00 0.00 3295 GLN A C 3
ATOM 3633 O O . GLN A 1 67 ? 4.614 0.774 -7.784 1.00 0.00 3295 GLN A O 3
ATOM 3647 N N . ASP A 1 68 ? 5.291 0.271 -5.713 1.00 0.00 3296 ASP A N 3
ATOM 3648 C CA . ASP A 1 68 ? 4.287 -0.767 -5.482 1.00 0.00 3296 ASP A CA 3
ATOM 3649 C C . ASP A 1 68 ? 2.967 -0.170 -5.004 1.00 0.00 3296 ASP A C 3
ATOM 3650 O O . ASP A 1 68 ? 1.913 -0.751 -5.240 1.00 0.00 3296 ASP A O 3
ATOM 3659 N N . ILE A 1 69 ? 3.030 0.977 -4.319 1.00 0.00 3297 ILE A N 3
ATOM 3660 C CA . ILE A 1 69 ? 1.900 1.698 -3.731 1.00 0.00 3297 ILE A CA 3
ATOM 3661 C C . ILE A 1 69 ? 0.835 1.948 -4.778 1.00 0.00 3297 ILE A C 3
ATOM 3662 O O . ILE A 1 69 ? -0.341 1.694 -4.541 1.00 0.00 3297 ILE A O 3
ATOM 3678 N N . GLU A 1 70 ? 1.260 2.445 -5.931 1.00 0.00 3298 GLU A N 3
ATOM 3679 C CA . GLU A 1 70 ? 0.374 2.755 -7.026 1.00 0.00 3298 GLU A CA 3
ATOM 3680 C C . GLU A 1 70 ? -0.265 1.473 -7.539 1.00 0.00 3298 GLU A C 3
ATOM 3681 O O . GLU A 1 70 ? -1.467 1.425 -7.750 1.00 0.00 3298 GLU A O 3
ATOM 3693 N N . SER A 1 71 ? 0.523 0.417 -7.690 1.00 0.00 3299 SER A N 3
ATOM 3694 C CA . SER A 1 71 ? 0.047 -0.864 -8.196 1.00 0.00 3299 SER A CA 3
ATOM 3695 C C . SER A 1 71 ? -1.019 -1.457 -7.278 1.00 0.00 3299 SER A C 3
ATOM 3696 O O . SER A 1 71 ? -2.043 -1.960 -7.746 1.00 0.00 3299 SER A O 3
ATOM 3704 N N . VAL A 1 72 ? -0.803 -1.419 -5.969 1.00 0.00 3300 VAL A N 3
ATOM 3705 C CA . VAL A 1 72 ? -1.749 -1.986 -5.023 1.00 0.00 3300 VAL A CA 3
ATOM 3706 C C . VAL A 1 72 ? -2.957 -1.072 -4.860 1.00 0.00 3300 VAL A C 3
ATOM 3707 O O . VAL A 1 72 ? -4.090 -1.540 -4.783 1.00 0.00 3300 VAL A O 3
ATOM 3720 N N . GLN A 1 73 ? -2.765 0.245 -4.829 1.00 0.00 3301 GLN A N 3
ATOM 3721 C CA . GLN A 1 73 ? -3.885 1.153 -4.664 1.00 0.00 3301 GLN A CA 3
ATOM 3722 C C . GLN A 1 73 ? -4.759 1.201 -5.919 1.00 0.00 3301 GLN A C 3
ATOM 3723 O O . GLN A 1 73 ? -5.961 1.408 -5.780 1.00 0.00 3301 GLN A O 3
ATOM 3737 N N . LYS A 1 74 ? -4.188 1.005 -7.116 1.00 0.00 3302 LYS A N 3
ATOM 3738 C CA . LYS A 1 74 ? -4.881 0.986 -8.412 1.00 0.00 3302 LYS A CA 3
ATOM 3739 C C . LYS A 1 74 ? -5.970 -0.085 -8.434 1.00 0.00 3302 LYS A C 3
ATOM 3740 O O . LYS A 1 74 ? -6.930 0.021 -9.204 1.00 0.00 3302 LYS A O 3
ATOM 3759 N N . GLU A 1 75 ? -5.796 -1.148 -7.649 1.00 0.00 3303 GLU A N 3
ATOM 3760 C CA . GLU A 1 75 ? -6.773 -2.226 -7.582 1.00 0.00 3303 GLU A CA 3
ATOM 3761 C C . GLU A 1 75 ? -7.969 -1.770 -6.734 1.00 0.00 3303 GLU A C 3
ATOM 3762 O O . GLU A 1 75 ? -9.119 -1.898 -7.139 1.00 0.00 3303 GLU A O 3
ATOM 3774 N N . LEU A 1 76 ? -7.703 -1.114 -5.604 1.00 0.00 3304 LEU A N 3
ATOM 3775 C CA . LEU A 1 76 ? -8.701 -0.643 -4.666 1.00 0.00 3304 LEU A CA 3
ATOM 3776 C C . LEU A 1 76 ? -9.452 0.626 -5.046 1.00 0.00 3304 LEU A C 3
ATOM 3777 O O . LEU A 1 76 ? -10.610 0.766 -4.676 1.00 0.00 3304 LEU A O 3
ATOM 3793 N N . GLU A 1 77 ? -8.822 1.570 -5.734 1.00 0.00 3305 GLU A N 3
ATOM 3794 C CA . GLU A 1 77 ? -9.446 2.834 -6.146 1.00 0.00 3305 GLU A CA 3
ATOM 3795 C C . GLU A 1 77 ? -10.669 2.649 -7.043 1.00 0.00 3305 GLU A C 3
ATOM 3796 O O . GLU A 1 77 ? -11.377 3.628 -7.289 1.00 0.00 3305 GLU A O 3
ATOM 3808 N N . ASN A 1 78 ? -10.880 1.436 -7.563 1.00 0.00 3306 ASN A N 3
ATOM 3809 C CA . ASN A 1 78 ? -12.009 1.110 -8.415 1.00 0.00 3306 ASN A CA 3
ATOM 3810 C C . ASN A 1 78 ? -12.963 0.106 -7.758 1.00 0.00 3306 ASN A C 3
ATOM 3811 O O . ASN A 1 78 ? -13.938 -0.288 -8.401 1.00 0.00 3306 ASN A O 3
ATOM 3822 N N . LEU A 1 79 ? -12.679 -0.348 -6.527 1.00 0.00 3307 LEU A N 3
ATOM 3823 C CA . LEU A 1 79 ? -13.546 -1.275 -5.801 1.00 0.00 3307 LEU A CA 3
ATOM 3824 C C . LEU A 1 79 ? -14.643 -0.469 -5.104 1.00 0.00 3307 LEU A C 3
ATOM 3825 O O . LEU A 1 79 ? -14.451 0.703 -4.787 1.00 0.00 3307 LEU A O 3
ATOM 3841 N N . SER A 1 80 ? -15.782 -1.105 -4.840 1.00 0.00 3308 SER A N 3
ATOM 3842 C CA . SER A 1 80 ? -16.919 -0.479 -4.177 1.00 0.00 3308 SER A CA 3
ATOM 3843 C C . SER A 1 80 ? -16.670 -0.330 -2.678 1.00 0.00 3308 SER A C 3
ATOM 3844 O O . SER A 1 80 ? -15.785 -0.973 -2.123 1.00 0.00 3308 SER A O 3
ATOM 3852 N N . GLU A 1 81 ? -17.483 0.467 -1.977 1.00 0.00 3309 GLU A N 3
ATOM 3853 C CA . GLU A 1 81 ? -17.347 0.619 -0.537 1.00 0.00 3309 GLU A CA 3
ATOM 3854 C C . GLU A 1 81 ? -17.530 -0.758 0.054 1.00 0.00 3309 GLU A C 3
ATOM 3855 O O . GLU A 1 81 ? -16.708 -1.179 0.820 1.00 0.00 3309 GLU A O 3
ATOM 3867 N N . GLU A 1 82 ? -18.503 -1.522 -0.398 1.00 0.00 3310 GLU A N 3
ATOM 3868 C CA . GLU A 1 82 ? -18.845 -2.843 0.083 1.00 0.00 3310 GLU A CA 3
ATOM 3869 C C . GLU A 1 82 ? -17.637 -3.772 0.103 1.00 0.00 3310 GLU A C 3
ATOM 3870 O O . GLU A 1 82 ? -17.655 -4.782 0.790 1.00 0.00 3310 GLU A O 3
ATOM 3882 N N . GLU A 1 83 ? -16.704 -3.550 -0.814 1.00 0.00 3311 GLU A N 3
ATOM 3883 C CA . GLU A 1 83 ? -15.480 -4.288 -0.927 1.00 0.00 3311 GLU A CA 3
ATOM 3884 C C . GLU A 1 83 ? -14.440 -3.760 0.053 1.00 0.00 3311 GLU A C 3
ATOM 3885 O O . GLU A 1 83 ? -13.929 -4.487 0.890 1.00 0.00 3311 GLU A O 3
ATOM 3897 N N . LEU A 1 84 ? -14.195 -2.447 0.022 1.00 0.00 3312 LEU A N 3
ATOM 3898 C CA . LEU A 1 84 ? -13.185 -1.772 0.842 1.00 0.00 3312 LEU A CA 3
ATOM 3899 C C . LEU A 1 84 ? -13.582 -1.607 2.305 1.00 0.00 3312 LEU A C 3
ATOM 3900 O O . LEU A 1 84 ? -12.844 -1.958 3.223 1.00 0.00 3312 LEU A O 3
ATOM 3916 N N . LEU A 1 85 ? -14.755 -1.027 2.513 1.00 0.00 3313 LEU A N 3
ATOM 3917 C CA . LEU A 1 85 ? -15.415 -0.764 3.776 1.00 0.00 3313 LEU A CA 3
ATOM 3918 C C . LEU A 1 85 ? -15.483 -2.104 4.483 1.00 0.00 3313 LEU A C 3
ATOM 3919 O O . LEU A 1 85 ? -15.191 -2.149 5.673 1.00 0.00 3313 LEU A O 3
ATOM 3935 N N . ALA A 1 86 ? -15.786 -3.198 3.776 1.00 0.00 3314 ALA A N 3
ATOM 3936 C CA . ALA A 1 86 ? -15.863 -4.479 4.445 1.00 0.00 3314 ALA A CA 3
ATOM 3937 C C . ALA A 1 86 ? -14.491 -4.954 4.928 1.00 0.00 3314 ALA A C 3
ATOM 3938 O O . ALA A 1 86 ? -14.421 -5.732 5.866 1.00 0.00 3314 ALA A O 3
ATOM 3945 N N . MET A 1 87 ? -13.377 -4.550 4.322 1.00 0.00 3315 MET A N 3
ATOM 3946 C CA . MET A 1 87 ? -12.047 -5.003 4.749 1.00 0.00 3315 MET A CA 3
ATOM 3947 C C . MET A 1 87 ? -11.644 -4.316 6.044 1.00 0.00 3315 MET A C 3
ATOM 3948 O O . MET A 1 87 ? -11.293 -4.959 7.032 1.00 0.00 3315 MET A O 3
ATOM 3962 N N . LEU A 1 88 ? -11.667 -2.982 6.027 1.00 0.00 3316 LEU A N 3
ATOM 3963 C CA . LEU A 1 88 ? -11.308 -2.147 7.165 1.00 0.00 3316 LEU A CA 3
ATOM 3964 C C . LEU A 1 88 ? -12.279 -2.356 8.329 1.00 0.00 3316 LEU A C 3
ATOM 3965 O O . LEU A 1 88 ? -11.859 -2.296 9.486 1.00 0.00 3316 LEU A O 3
ATOM 3981 N N . ASN A 1 89 ? -13.563 -2.604 8.040 1.00 0.00 3317 ASN A N 3
ATOM 3982 C CA . ASN A 1 89 ? -14.566 -2.817 9.084 1.00 0.00 3317 ASN A CA 3
ATOM 3983 C C . ASN A 1 89 ? -14.553 -4.257 9.570 1.00 0.00 3317 ASN A C 3
ATOM 3984 O O . ASN A 1 89 ? -14.864 -4.520 10.728 1.00 0.00 3317 ASN A O 3
ATOM 3995 N N . GLY A 1 90 ? -14.115 -5.165 8.705 1.00 0.00 3318 GLY A N 3
ATOM 3996 C CA . GLY A 1 90 ? -14.026 -6.595 8.972 1.00 0.00 3318 GLY A CA 3
ATOM 3997 C C . GLY A 1 90 ? -14.995 -7.382 8.091 1.00 0.00 3318 GLY A C 3
ATOM 3998 O O . GLY A 1 90 ? -14.579 -8.376 7.490 1.00 0.00 3318 GLY A O 3
ATOM 4002 N N . ASP A 1 91 ? -16.251 -6.946 7.949 1.00 0.00 3319 ASP A N 3
ATOM 4003 C CA . ASP A 1 91 ? -17.274 -7.581 7.132 1.00 0.00 3319 ASP A CA 3
ATOM 4004 C C . ASP A 1 91 ? -18.390 -6.629 6.741 1.00 0.00 3319 ASP A C 3
ATOM 4005 O O . ASP A 1 91 ? -18.492 -5.515 7.268 1.00 0.00 3319 ASP A O 3
ATOM 4014 N N . GLN A 1 92 ? -19.197 -7.101 5.790 1.00 0.00 3320 GLN A N 3
ATOM 4015 C CA . GLN A 1 92 ? -20.367 -6.449 5.247 1.00 0.00 3320 GLN A CA 3
ATOM 4016 C C . GLN A 1 92 ? -21.191 -7.498 4.497 1.00 0.00 3320 GLN A C 3
ATOM 4017 O O . GLN A 1 92 ? -20.994 -7.757 3.307 1.00 0.00 3320 GLN A O 3
ATOM 4031 N N . GLN A 1 93 ? -22.060 -8.171 5.238 1.00 0.00 3321 GLN A N 3
ATOM 4032 C CA . GLN A 1 93 ? -22.954 -9.183 4.696 1.00 0.00 3321 GLN A CA 3
ATOM 4033 C C . GLN A 1 93 ? -24.059 -8.454 3.955 1.00 0.00 3321 GLN A C 3
ATOM 4034 O O . GLN A 1 93 ? -24.437 -8.913 2.861 1.00 0.00 3321 GLN A O 3
ATOM 4048 N N . MET A 1 1 ? -26.720 14.524 -0.512 1.00 0.00 1 MET A N 4
ATOM 4049 C CA . MET A 1 1 ? -26.004 13.685 0.463 1.00 0.00 1 MET A CA 4
ATOM 4050 C C . MET A 1 1 ? -26.189 12.200 0.233 1.00 0.00 1 MET A C 4
ATOM 4051 O O . MET A 1 1 ? -25.214 11.470 0.372 1.00 0.00 1 MET A O 4
ATOM 4065 N N . ASN A 1 2 ? -27.411 11.741 -0.059 1.00 0.00 2 ASN A N 4
ATOM 4066 C CA . ASN A 1 2 ? -27.688 10.325 -0.242 1.00 0.00 2 ASN A CA 4
ATOM 4067 C C . ASN A 1 2 ? -26.888 9.699 -1.387 1.00 0.00 2 ASN A C 4
ATOM 4068 O O . ASN A 1 2 ? -27.261 9.895 -2.549 1.00 0.00 2 ASN A O 4
ATOM 4079 N N . ILE A 1 3 ? -25.798 8.985 -1.089 1.00 0.00 3 ILE A N 4
ATOM 4080 C CA . ILE A 1 3 ? -24.932 8.309 -2.053 1.00 0.00 3 ILE A CA 4
ATOM 4081 C C . ILE A 1 3 ? -24.043 7.299 -1.324 1.00 0.00 3 ILE A C 4
ATOM 4082 O O . ILE A 1 3 ? -23.468 7.606 -0.277 1.00 0.00 3 ILE A O 4
ATOM 4098 N N . ASN A 1 4 ? -23.895 6.119 -1.926 1.00 0.00 4 ASN A N 4
ATOM 4099 C CA . ASN A 1 4 ? -23.100 4.991 -1.443 1.00 0.00 4 ASN A CA 4
ATOM 4100 C C . ASN A 1 4 ? -21.824 4.837 -2.271 1.00 0.00 4 ASN A C 4
ATOM 4101 O O . ASN A 1 4 ? -20.753 4.803 -1.682 1.00 0.00 4 ASN A O 4
ATOM 4112 N N . GLU A 1 5 ? -21.887 4.936 -3.603 1.00 0.00 5 GLU A N 4
ATOM 4113 C CA . GLU A 1 5 ? -20.741 4.782 -4.518 1.00 0.00 5 GLU A CA 4
ATOM 4114 C C . GLU A 1 5 ? -19.635 5.782 -4.194 1.00 0.00 5 GLU A C 4
ATOM 4115 O O . GLU A 1 5 ? -18.452 5.455 -4.145 1.00 0.00 5 GLU A O 4
ATOM 4127 N N . GLN A 1 6 ? -20.040 7.020 -3.942 1.00 0.00 6 GLN A N 4
ATOM 4128 C CA . GLN A 1 6 ? -19.105 8.085 -3.618 1.00 0.00 6 GLN A CA 4
ATOM 4129 C C . GLN A 1 6 ? -18.529 7.873 -2.217 1.00 0.00 6 GLN A C 4
ATOM 4130 O O . GLN A 1 6 ? -17.437 8.355 -1.914 1.00 0.00 6 GLN A O 4
ATOM 4144 N N . THR A 1 7 ? -19.272 7.212 -1.326 1.00 0.00 7 THR A N 4
ATOM 4145 C CA . THR A 1 7 ? -18.782 6.938 0.018 1.00 0.00 7 THR A CA 4
ATOM 4146 C C . THR A 1 7 ? -17.698 5.870 -0.000 1.00 0.00 7 THR A C 4
ATOM 4147 O O . THR A 1 7 ? -16.712 6.031 0.708 1.00 0.00 7 THR A O 4
ATOM 4158 N N . LEU A 1 8 ? -17.800 4.860 -0.874 1.00 0.00 8 LEU A N 4
ATOM 4159 C CA . LEU A 1 8 ? -16.850 3.758 -0.983 1.00 0.00 8 LEU A CA 4
ATOM 4160 C C . LEU A 1 8 ? -15.452 4.337 -1.152 1.00 0.00 8 LEU A C 4
ATOM 4161 O O . LEU A 1 8 ? -14.509 3.713 -0.705 1.00 0.00 8 LEU A O 4
ATOM 4177 N N . ASP A 1 9 ? -15.314 5.524 -1.748 1.00 0.00 9 ASP A N 4
ATOM 4178 C CA . ASP A 1 9 ? -14.040 6.198 -1.964 1.00 0.00 9 ASP A CA 4
ATOM 4179 C C . ASP A 1 9 ? -13.238 6.315 -0.661 1.00 0.00 9 ASP A C 4
ATOM 4180 O O . ASP A 1 9 ? -12.031 6.050 -0.664 1.00 0.00 9 ASP A O 4
ATOM 4189 N N . LYS A 1 10 ? -13.874 6.692 0.452 1.00 0.00 10 LYS A N 4
ATOM 4190 C CA . LYS A 1 10 ? -13.181 6.818 1.738 1.00 0.00 10 LYS A CA 4
ATOM 4191 C C . LYS A 1 10 ? -12.796 5.437 2.275 1.00 0.00 10 LYS A C 4
ATOM 4192 O O . LYS A 1 10 ? -11.904 5.331 3.118 1.00 0.00 10 LYS A O 4
ATOM 4211 N N . LEU A 1 11 ? -13.568 4.405 1.922 1.00 0.00 11 LEU A N 4
ATOM 4212 C CA . LEU A 1 11 ? -13.336 3.033 2.337 1.00 0.00 11 LEU A CA 4
ATOM 4213 C C . LEU A 1 11 ? -12.166 2.468 1.532 1.00 0.00 11 LEU A C 4
ATOM 4214 O O . LEU A 1 11 ? -11.209 1.962 2.110 1.00 0.00 11 LEU A O 4
ATOM 4230 N N . ARG A 1 12 ? -12.171 2.546 0.203 1.00 0.00 12 ARG A N 4
ATOM 4231 C CA . ARG A 1 12 ? -11.090 2.006 -0.633 1.00 0.00 12 ARG A CA 4
ATOM 4232 C C . ARG A 1 12 ? -9.765 2.622 -0.281 1.00 0.00 12 ARG A C 4
ATOM 4233 O O . ARG A 1 12 ? -8.796 1.891 -0.133 1.00 0.00 12 ARG A O 4
ATOM 4254 N N . GLN A 1 13 ? -9.717 3.929 -0.067 1.00 0.00 13 GLN A N 4
ATOM 4255 C CA . GLN A 1 13 ? -8.475 4.577 0.312 1.00 0.00 13 GLN A CA 4
ATOM 4256 C C . GLN A 1 13 ? -7.961 4.029 1.661 1.00 0.00 13 GLN A C 4
ATOM 4257 O O . GLN A 1 13 ? -6.756 3.948 1.883 1.00 0.00 13 GLN A O 4
ATOM 4271 N N . ALA A 1 14 ? -8.843 3.618 2.577 1.00 0.00 14 ALA A N 4
ATOM 4272 C CA . ALA A 1 14 ? -8.423 3.053 3.855 1.00 0.00 14 ALA A CA 4
ATOM 4273 C C . ALA A 1 14 ? -7.798 1.668 3.595 1.00 0.00 14 ALA A C 4
ATOM 4274 O O . ALA A 1 14 ? -6.783 1.303 4.196 1.00 0.00 14 ALA A O 4
ATOM 4281 N N . VAL A 1 15 ? -8.389 0.890 2.680 1.00 0.00 15 VAL A N 4
ATOM 4282 C CA . VAL A 1 15 ? -7.896 -0.438 2.312 1.00 0.00 15 VAL A CA 4
ATOM 4283 C C . VAL A 1 15 ? -6.586 -0.295 1.517 1.00 0.00 15 VAL A C 4
ATOM 4284 O O . VAL A 1 15 ? -5.672 -1.104 1.665 1.00 0.00 15 VAL A O 4
ATOM 4297 N N . LEU A 1 16 ? -6.438 0.746 0.692 1.00 0.00 16 LEU A N 4
ATOM 4298 C CA . LEU A 1 16 ? -5.190 0.946 -0.048 1.00 0.00 16 LEU A CA 4
ATOM 4299 C C . LEU A 1 16 ? -4.104 1.336 0.962 1.00 0.00 16 LEU A C 4
ATOM 4300 O O . LEU A 1 16 ? -2.998 0.821 0.854 1.00 0.00 16 LEU A O 4
ATOM 4316 N N . GLN A 1 17 ? -4.411 2.124 2.005 1.00 0.00 17 GLN A N 4
ATOM 4317 C CA . GLN A 1 17 ? -3.417 2.528 3.000 1.00 0.00 17 GLN A CA 4
ATOM 4318 C C . GLN A 1 17 ? -2.741 1.335 3.685 1.00 0.00 17 GLN A C 4
ATOM 4319 O O . GLN A 1 17 ? -1.508 1.280 3.682 1.00 0.00 17 GLN A O 4
ATOM 4333 N N . LYS A 1 18 ? -3.486 0.345 4.205 1.00 0.00 18 LYS A N 4
ATOM 4334 C CA . LYS A 1 18 ? -2.835 -0.810 4.839 1.00 0.00 18 LYS A CA 4
ATOM 4335 C C . LYS A 1 18 ? -2.000 -1.560 3.803 1.00 0.00 18 LYS A C 4
ATOM 4336 O O . LYS A 1 18 ? -0.868 -1.937 4.102 1.00 0.00 18 LYS A O 4
ATOM 4355 N N . LYS A 1 19 ? -2.518 -1.719 2.576 1.00 0.00 19 LYS A N 4
ATOM 4356 C CA . LYS A 1 19 ? -1.826 -2.410 1.496 1.00 0.00 19 LYS A CA 4
ATOM 4357 C C . LYS A 1 19 ? -0.451 -1.778 1.266 1.00 0.00 19 LYS A C 4
ATOM 4358 O O . LYS A 1 19 ? 0.494 -2.524 1.021 1.00 0.00 19 LYS A O 4
ATOM 4377 N N . ILE A 1 20 ? -0.278 -0.459 1.443 1.00 0.00 20 ILE A N 4
ATOM 4378 C CA . ILE A 1 20 ? 1.024 0.182 1.242 1.00 0.00 20 ILE A CA 4
ATOM 4379 C C . ILE A 1 20 ? 2.029 -0.416 2.227 1.00 0.00 20 ILE A C 4
ATOM 4380 O O . ILE A 1 20 ? 3.156 -0.729 1.848 1.00 0.00 20 ILE A O 4
ATOM 4396 N N . LYS A 1 21 ? 1.630 -0.570 3.495 1.00 0.00 21 LYS A N 4
ATOM 4397 C CA . LYS A 1 21 ? 2.480 -1.142 4.536 1.00 0.00 21 LYS A CA 4
ATOM 4398 C C . LYS A 1 21 ? 2.726 -2.622 4.261 1.00 0.00 21 LYS A C 4
ATOM 4399 O O . LYS A 1 21 ? 3.757 -3.158 4.646 1.00 0.00 21 LYS A O 4
ATOM 4418 N N . GLU A 1 22 ? 1.787 -3.308 3.612 1.00 0.00 22 GLU A N 4
ATOM 4419 C CA . GLU A 1 22 ? 1.931 -4.726 3.328 1.00 0.00 22 GLU A CA 4
ATOM 4420 C C . GLU A 1 22 ? 2.989 -4.916 2.250 1.00 0.00 22 GLU A C 4
ATOM 4421 O O . GLU A 1 22 ? 3.956 -5.644 2.480 1.00 0.00 22 GLU A O 4
ATOM 4433 N N . ARG A 1 23 ? 2.895 -4.185 1.139 1.00 0.00 23 ARG A N 4
ATOM 4434 C CA . ARG A 1 23 ? 3.855 -4.306 0.043 1.00 0.00 23 ARG A CA 4
ATOM 4435 C C . ARG A 1 23 ? 5.256 -3.880 0.437 1.00 0.00 23 ARG A C 4
ATOM 4436 O O . ARG A 1 23 ? 6.206 -4.471 -0.066 1.00 0.00 23 ARG A O 4
ATOM 4457 N N . ILE A 1 24 ? 5.417 -2.878 1.298 1.00 0.00 24 ILE A N 4
ATOM 4458 C CA . ILE A 1 24 ? 6.738 -2.432 1.725 1.00 0.00 24 ILE A CA 4
ATOM 4459 C C . ILE A 1 24 ? 7.315 -3.390 2.774 1.00 0.00 24 ILE A C 4
ATOM 4460 O O . ILE A 1 24 ? 8.478 -3.785 2.669 1.00 0.00 24 ILE A O 4
ATOM 4476 N N . GLN A 1 25 ? 6.513 -3.807 3.760 1.00 0.00 25 GLN A N 4
ATOM 4477 C CA . GLN A 1 25 ? 7.001 -4.666 4.828 1.00 0.00 25 GLN A CA 4
ATOM 4478 C C . GLN A 1 25 ? 7.264 -6.097 4.377 1.00 0.00 25 GLN A C 4
ATOM 4479 O O . GLN A 1 25 ? 8.341 -6.625 4.663 1.00 0.00 25 GLN A O 4
ATOM 4493 N N . ASN A 1 26 ? 6.317 -6.712 3.667 1.00 0.00 26 ASN A N 4
ATOM 4494 C CA . ASN A 1 26 ? 6.460 -8.089 3.214 1.00 0.00 26 ASN A CA 4
ATOM 4495 C C . ASN A 1 26 ? 7.389 -8.150 2.017 1.00 0.00 26 ASN A C 4
ATOM 4496 O O . ASN A 1 26 ? 8.366 -8.886 1.994 1.00 0.00 26 ASN A O 4
ATOM 4507 N N . SER A 1 27 ? 7.083 -7.328 1.007 1.00 0.00 27 SER A N 4
ATOM 4508 C CA . SER A 1 27 ? 7.753 -7.180 -0.281 1.00 0.00 27 SER A CA 4
ATOM 4509 C C . SER A 1 27 ? 7.557 -8.375 -1.209 1.00 0.00 27 SER A C 4
ATOM 4510 O O . SER A 1 27 ? 7.380 -8.252 -2.418 1.00 0.00 27 SER A O 4
ATOM 4518 N N . LEU A 1 28 ? 7.469 -9.524 -0.593 1.00 0.00 28 LEU A N 4
ATOM 4519 C CA . LEU A 1 28 ? 7.273 -10.833 -1.164 1.00 0.00 28 LEU A CA 4
ATOM 4520 C C . LEU A 1 28 ? 5.840 -11.023 -1.647 1.00 0.00 28 LEU A C 4
ATOM 4521 O O . LEU A 1 28 ? 4.978 -10.151 -1.480 1.00 0.00 28 LEU A O 4
ATOM 4537 N N . SER A 1 29 ? 5.586 -12.211 -2.187 1.00 0.00 29 SER A N 4
ATOM 4538 C CA . SER A 1 29 ? 4.292 -12.622 -2.717 1.00 0.00 29 SER A CA 4
ATOM 4539 C C . SER A 1 29 ? 3.821 -13.997 -2.247 1.00 0.00 29 SER A C 4
ATOM 4540 O O . SER A 1 29 ? 2.623 -14.266 -2.274 1.00 0.00 29 SER A O 4
ATOM 4548 N N . THR A 1 30 ? 4.752 -14.887 -1.905 1.00 0.00 30 THR A N 4
ATOM 4549 C CA . THR A 1 30 ? 4.458 -16.233 -1.425 1.00 0.00 30 THR A CA 4
ATOM 4550 C C . THR A 1 30 ? 5.737 -16.817 -0.791 1.00 0.00 30 THR A C 4
ATOM 4551 O O . THR A 1 30 ? 6.024 -18.002 -0.906 1.00 0.00 30 THR A O 4
ATOM 4562 N N . GLU A 1 31 ? 6.593 -15.950 -0.232 1.00 0.00 31 GLU A N 4
ATOM 4563 C CA . GLU A 1 31 ? 7.851 -16.331 0.426 1.00 0.00 31 GLU A CA 4
ATOM 4564 C C . GLU A 1 31 ? 8.807 -17.090 -0.523 1.00 0.00 31 GLU A C 4
ATOM 4565 O O . GLU A 1 31 ? 9.655 -17.867 -0.083 1.00 0.00 31 GLU A O 4
ATOM 4577 N N . LYS A 1 32 ? 8.693 -16.831 -1.837 1.00 0.00 32 LYS A N 4
ATOM 4578 C CA . LYS A 1 32 ? 9.452 -17.421 -2.950 1.00 0.00 32 LYS A CA 4
ATOM 4579 C C . LYS A 1 32 ? 10.955 -17.063 -2.996 1.00 0.00 32 LYS A C 4
ATOM 4580 O O . LYS A 1 32 ? 11.468 -16.787 -4.081 1.00 0.00 32 LYS A O 4
ATOM 4599 N N . TYR A 1 33 ? 11.665 -16.984 -1.869 1.00 0.00 33 TYR A N 4
ATOM 4600 C CA . TYR A 1 33 ? 13.090 -16.630 -1.849 1.00 0.00 33 TYR A CA 4
ATOM 4601 C C . TYR A 1 33 ? 13.924 -17.704 -2.566 1.00 0.00 33 TYR A C 4
ATOM 4602 O O . TYR A 1 33 ? 14.386 -17.493 -3.689 1.00 0.00 33 TYR A O 4
ATOM 4620 N N . GLY A 1 34 ? 14.125 -18.861 -1.934 1.00 0.00 34 GLY A N 4
ATOM 4621 C CA . GLY A 1 34 ? 14.883 -19.985 -2.469 1.00 0.00 34 GLY A CA 4
ATOM 4622 C C . GLY A 1 34 ? 16.401 -19.834 -2.363 1.00 0.00 34 GLY A C 4
ATOM 4623 O O . GLY A 1 34 ? 17.063 -20.791 -1.954 1.00 0.00 34 GLY A O 4
ATOM 4627 N N . SER A 1 35 ? 16.955 -18.666 -2.690 1.00 0.00 35 SER A N 4
ATOM 4628 C CA . SER A 1 35 ? 18.390 -18.406 -2.647 1.00 0.00 35 SER A CA 4
ATOM 4629 C C . SER A 1 35 ? 18.674 -16.954 -2.241 1.00 0.00 35 SER A C 4
ATOM 4630 O O . SER A 1 35 ? 17.753 -16.191 -1.935 1.00 0.00 35 SER A O 4
ATOM 4638 N N . GLY A 1 36 ? 19.949 -16.561 -2.224 1.00 0.00 36 GLY A N 4
ATOM 4639 C CA . GLY A 1 36 ? 20.427 -15.229 -1.886 1.00 0.00 36 GLY A CA 4
ATOM 4640 C C . GLY A 1 36 ? 21.928 -15.139 -2.176 1.00 0.00 36 GLY A C 4
ATOM 4641 O O . GLY A 1 36 ? 22.554 -16.150 -2.504 1.00 0.00 36 GLY A O 4
ATOM 4645 N N . SER A 1 37 ? 22.510 -13.944 -2.083 1.00 0.00 37 SER A N 4
ATOM 4646 C CA . SER A 1 37 ? 23.917 -13.660 -2.335 1.00 0.00 37 SER A CA 4
ATOM 4647 C C . SER A 1 37 ? 24.340 -12.382 -1.595 1.00 0.00 37 SER A C 4
ATOM 4648 O O . SER A 1 37 ? 23.502 -11.715 -0.984 1.00 0.00 37 SER A O 4
ATOM 4656 N N . GLY A 1 38 ? 25.618 -12.005 -1.669 1.00 0.00 38 GLY A N 4
ATOM 4657 C CA . GLY A 1 38 ? 26.164 -10.818 -1.024 1.00 0.00 38 GLY A CA 4
ATOM 4658 C C . GLY A 1 38 ? 26.576 -9.723 -2.008 1.00 0.00 38 GLY A C 4
ATOM 4659 O O . GLY A 1 38 ? 26.330 -9.819 -3.215 1.00 0.00 38 GLY A O 4
ATOM 4663 N N . SER A 1 39 ? 27.214 -8.686 -1.463 1.00 0.00 39 SER A N 4
ATOM 4664 C CA . SER A 1 39 ? 27.735 -7.500 -2.137 1.00 0.00 39 SER A CA 4
ATOM 4665 C C . SER A 1 39 ? 29.110 -7.828 -2.761 1.00 0.00 39 SER A C 4
ATOM 4666 O O . SER A 1 39 ? 29.204 -8.676 -3.653 1.00 0.00 39 SER A O 4
ATOM 4674 N N . GLY A 1 40 ? 30.191 -7.196 -2.299 1.00 0.00 40 GLY A N 4
ATOM 4675 C CA . GLY A 1 40 ? 31.565 -7.367 -2.744 1.00 0.00 40 GLY A CA 4
ATOM 4676 C C . GLY A 1 40 ? 32.483 -6.665 -1.741 1.00 0.00 40 GLY A C 4
ATOM 4677 O O . GLY A 1 40 ? 32.010 -5.865 -0.935 1.00 0.00 40 GLY A O 4
ATOM 4681 N N . SER A 1 41 ? 33.791 -6.933 -1.799 1.00 0.00 41 SER A N 4
ATOM 4682 C CA . SER A 1 41 ? 34.752 -6.331 -0.875 1.00 0.00 41 SER A CA 4
ATOM 4683 C C . SER A 1 41 ? 34.999 -4.840 -1.134 1.00 0.00 41 SER A C 4
ATOM 4684 O O . SER A 1 41 ? 35.263 -4.107 -0.183 1.00 0.00 41 SER A O 4
ATOM 4692 N N . GLY A 1 42 ? 34.893 -4.377 -2.386 1.00 0.00 42 GLY A N 4
ATOM 4693 C CA . GLY A 1 42 ? 35.140 -2.977 -2.716 1.00 0.00 42 GLY A CA 4
ATOM 4694 C C . GLY A 1 42 ? 36.617 -2.620 -2.500 1.00 0.00 42 GLY A C 4
ATOM 4695 O O . GLY A 1 42 ? 37.461 -3.502 -2.334 1.00 0.00 42 GLY A O 4
ATOM 4699 N N . SER A 1 43 ? 36.939 -1.330 -2.596 1.00 0.00 43 SER A N 4
ATOM 4700 C CA . SER A 1 43 ? 38.265 -0.751 -2.414 1.00 0.00 43 SER A CA 4
ATOM 4701 C C . SER A 1 43 ? 38.075 0.773 -2.339 1.00 0.00 43 SER A C 4
ATOM 4702 O O . SER A 1 43 ? 36.980 1.272 -2.614 1.00 0.00 43 SER A O 4
ATOM 4710 N N . GLY A 1 44 ? 39.125 1.515 -1.991 1.00 0.00 44 GLY A N 4
ATOM 4711 C CA . GLY A 1 44 ? 39.116 2.966 -1.880 1.00 0.00 44 GLY A CA 4
ATOM 4712 C C . GLY A 1 44 ? 40.322 3.438 -1.074 1.00 0.00 44 GLY A C 4
ATOM 4713 O O . GLY A 1 44 ? 41.045 2.625 -0.495 1.00 0.00 44 GLY A O 4
ATOM 4717 N N . SER A 1 45 ? 40.551 4.749 -1.037 1.00 0.00 45 SER A N 4
ATOM 4718 C CA . SER A 1 45 ? 41.649 5.376 -0.315 1.00 0.00 45 SER A CA 4
ATOM 4719 C C . SER A 1 45 ? 41.343 6.871 -0.151 1.00 0.00 45 SER A C 4
ATOM 4720 O O . SER A 1 45 ? 40.358 7.374 -0.697 1.00 0.00 45 SER A O 4
ATOM 4728 N N . GLY A 1 46 ? 42.190 7.593 0.584 1.00 0.00 46 GLY A N 4
ATOM 4729 C CA . GLY A 1 46 ? 42.067 9.020 0.844 1.00 0.00 46 GLY A CA 4
ATOM 4730 C C . GLY A 1 46 ? 42.509 9.318 2.273 1.00 0.00 46 GLY A C 4
ATOM 4731 O O . GLY A 1 46 ? 42.618 8.407 3.090 1.00 0.00 46 GLY A O 4
ATOM 4735 N N . SER A 1 47 ? 42.734 10.593 2.594 1.00 0.00 47 SER A N 4
ATOM 4736 C CA . SER A 1 47 ? 43.164 11.009 3.930 1.00 0.00 47 SER A CA 4
ATOM 4737 C C . SER A 1 47 ? 42.010 11.029 4.951 1.00 0.00 47 SER A C 4
ATOM 4738 O O . SER A 1 47 ? 42.245 11.381 6.104 1.00 0.00 47 SER A O 4
ATOM 4746 N N . GLY A 1 48 ? 40.786 10.675 4.547 1.00 0.00 48 GLY A N 4
ATOM 4747 C CA . GLY A 1 48 ? 39.608 10.662 5.399 1.00 0.00 48 GLY A CA 4
ATOM 4748 C C . GLY A 1 48 ? 38.481 11.386 4.679 1.00 0.00 48 GLY A C 4
ATOM 4749 O O . GLY A 1 48 ? 38.255 12.565 4.919 1.00 0.00 48 GLY A O 4
ATOM 4753 N N . SER A 1 49 ? 37.776 10.694 3.780 1.00 0.00 49 SER A N 4
ATOM 4754 C CA . SER A 1 49 ? 36.671 11.274 3.011 1.00 0.00 49 SER A CA 4
ATOM 4755 C C . SER A 1 49 ? 35.426 11.597 3.865 1.00 0.00 49 SER A C 4
ATOM 4756 O O . SER A 1 49 ? 34.447 12.126 3.328 1.00 0.00 49 SER A O 4
ATOM 4764 N N . GLY A 1 50 ? 35.444 11.280 5.166 1.00 0.00 50 GLY A N 4
ATOM 4765 C CA . GLY A 1 50 ? 34.345 11.513 6.088 1.00 0.00 50 GLY A CA 4
ATOM 4766 C C . GLY A 1 50 ? 33.123 10.669 5.726 1.00 0.00 50 GLY A C 4
ATOM 4767 O O . GLY A 1 50 ? 33.141 9.875 4.781 1.00 0.00 50 GLY A O 4
ATOM 4771 N N . SER A 1 51 ? 32.051 10.830 6.490 1.00 0.00 51 SER A N 4
ATOM 4772 C CA . SER A 1 51 ? 30.798 10.124 6.292 1.00 0.00 51 SER A CA 4
ATOM 4773 C C . SER A 1 51 ? 29.660 10.995 6.829 1.00 0.00 51 SER A C 4
ATOM 4774 O O . SER A 1 51 ? 29.889 12.056 7.419 1.00 0.00 51 SER A O 4
ATOM 4782 N N . GLY A 1 52 ? 28.430 10.549 6.613 1.00 0.00 52 GLY A N 4
ATOM 4783 C CA . GLY A 1 52 ? 27.206 11.196 7.035 1.00 0.00 52 GLY A CA 4
ATOM 4784 C C . GLY A 1 52 ? 26.055 10.323 6.560 1.00 0.00 52 GLY A C 4
ATOM 4785 O O . GLY A 1 52 ? 26.221 9.533 5.625 1.00 0.00 52 GLY A O 4
ATOM 4789 N N . SER A 1 53 ? 24.899 10.412 7.208 1.00 0.00 53 SER A N 4
ATOM 4790 C CA . SER A 1 53 ? 23.709 9.654 6.859 1.00 0.00 53 SER A CA 4
ATOM 4791 C C . SER A 1 53 ? 22.497 10.279 7.549 1.00 0.00 53 SER A C 4
ATOM 4792 O O . SER A 1 53 ? 22.644 11.129 8.432 1.00 0.00 53 SER A O 4
ATOM 4800 N N . GLY A 1 54 ? 21.302 9.840 7.160 1.00 0.00 54 GLY A N 4
ATOM 4801 C CA . GLY A 1 54 ? 20.028 10.306 7.684 1.00 0.00 54 GLY A CA 4
ATOM 4802 C C . GLY A 1 54 ? 19.027 10.338 6.540 1.00 0.00 54 GLY A C 4
ATOM 4803 O O . GLY A 1 54 ? 19.375 10.759 5.434 1.00 0.00 54 GLY A O 4
ATOM 4807 N N . SER A 1 55 ? 17.826 9.801 6.742 1.00 0.00 55 SER A N 4
ATOM 4808 C CA . SER A 1 55 ? 16.727 9.747 5.776 1.00 0.00 55 SER A CA 4
ATOM 4809 C C . SER A 1 55 ? 15.440 9.414 6.538 1.00 0.00 55 SER A C 4
ATOM 4810 O O . SER A 1 55 ? 15.496 8.711 7.557 1.00 0.00 55 SER A O 4
ATOM 4818 N N . GLY A 1 56 ? 14.288 9.881 6.057 1.00 0.00 56 GLY A N 4
ATOM 4819 C CA . GLY A 1 56 ? 12.991 9.634 6.673 1.00 0.00 56 GLY A CA 4
ATOM 4820 C C . GLY A 1 56 ? 11.946 10.633 6.185 1.00 0.00 56 GLY A C 4
ATOM 4821 O O . GLY A 1 56 ? 12.311 11.636 5.568 1.00 0.00 56 GLY A O 4
ATOM 4825 N N . SER A 1 57 ? 10.661 10.352 6.421 1.00 0.00 57 SER A N 4
ATOM 4826 C CA . SER A 1 57 ? 9.561 11.224 6.035 1.00 0.00 57 SER A CA 4
ATOM 4827 C C . SER A 1 57 ? 8.431 11.066 7.063 1.00 0.00 57 SER A C 4
ATOM 4828 O O . SER A 1 57 ? 8.498 11.671 8.138 1.00 0.00 57 SER A O 4
ATOM 4836 N N . GLY A 1 58 ? 7.425 10.235 6.786 1.00 0.00 58 GLY A N 4
ATOM 4837 C CA . GLY A 1 58 ? 6.280 9.979 7.645 1.00 0.00 58 GLY A CA 4
ATOM 4838 C C . GLY A 1 58 ? 5.170 9.389 6.791 1.00 0.00 58 GLY A C 4
ATOM 4839 O O . GLY A 1 58 ? 4.808 8.228 6.989 1.00 0.00 58 GLY A O 4
ATOM 4843 N N . TYR A 1 59 ? 4.634 10.170 5.850 1.00 0.00 59 TYR A N 4
ATOM 4844 C CA . TYR A 1 59 ? 3.578 9.714 4.946 1.00 0.00 59 TYR A CA 4
ATOM 4845 C C . TYR A 1 59 ? 4.133 8.706 3.931 1.00 0.00 59 TYR A C 4
ATOM 4846 O O . TYR A 1 59 ? 5.299 8.312 4.000 1.00 0.00 59 TYR A O 4
ATOM 4864 N N . GLN A 1 60 ? 3.268 8.231 3.027 1.00 0.00 3288 GLN A N 4
ATOM 4865 C CA . GLN A 1 60 ? 3.642 7.276 1.992 1.00 0.00 3288 GLN A CA 4
ATOM 4866 C C . GLN A 1 60 ? 4.778 7.844 1.134 1.00 0.00 3288 GLN A C 4
ATOM 4867 O O . GLN A 1 60 ? 5.020 9.057 1.108 1.00 0.00 3288 GLN A O 4
ATOM 4881 N N . ILE A 1 61 ? 5.451 6.955 0.407 1.00 0.00 3289 ILE A N 4
ATOM 4882 C CA . ILE A 1 61 ? 6.563 7.314 -0.447 1.00 0.00 3289 ILE A CA 4
ATOM 4883 C C . ILE A 1 61 ? 5.997 7.564 -1.841 1.00 0.00 3289 ILE A C 4
ATOM 4884 O O . ILE A 1 61 ? 5.731 6.627 -2.593 1.00 0.00 3289 ILE A O 4
ATOM 4900 N N . GLU A 1 62 ? 5.771 8.827 -2.181 1.00 0.00 3290 GLU A N 4
ATOM 4901 C CA . GLU A 1 62 ? 5.237 9.198 -3.487 1.00 0.00 3290 GLU A CA 4
ATOM 4902 C C . GLU A 1 62 ? 6.289 8.977 -4.595 1.00 0.00 3290 GLU A C 4
ATOM 4903 O O . GLU A 1 62 ? 5.958 8.966 -5.775 1.00 0.00 3290 GLU A O 4
ATOM 4915 N N . THR A 1 63 ? 7.538 8.685 -4.226 1.00 0.00 3291 THR A N 4
ATOM 4916 C CA . THR A 1 63 ? 8.676 8.466 -5.114 1.00 0.00 3291 THR A CA 4
ATOM 4917 C C . THR A 1 63 ? 9.309 7.079 -4.906 1.00 0.00 3291 THR A C 4
ATOM 4918 O O . THR A 1 63 ? 10.484 6.941 -4.567 1.00 0.00 3291 THR A O 4
ATOM 4929 N N . PHE A 1 64 ? 8.503 6.022 -5.008 1.00 0.00 3292 PHE A N 4
ATOM 4930 C CA . PHE A 1 64 ? 8.964 4.645 -4.863 1.00 0.00 3292 PHE A CA 4
ATOM 4931 C C . PHE A 1 64 ? 7.960 3.657 -5.435 1.00 0.00 3292 PHE A C 4
ATOM 4932 O O . PHE A 1 64 ? 8.336 2.760 -6.188 1.00 0.00 3292 PHE A O 4
ATOM 4949 N N . PHE A 1 65 ? 6.688 3.818 -5.081 1.00 0.00 3293 PHE A N 4
ATOM 4950 C CA . PHE A 1 65 ? 5.628 2.929 -5.523 1.00 0.00 3293 PHE A CA 4
ATOM 4951 C C . PHE A 1 65 ? 4.383 3.670 -5.998 1.00 0.00 3293 PHE A C 4
ATOM 4952 O O . PHE A 1 65 ? 3.347 3.038 -6.141 1.00 0.00 3293 PHE A O 4
ATOM 4969 N N . ALA A 1 66 ? 4.424 4.981 -6.242 1.00 0.00 3294 ALA A N 4
ATOM 4970 C CA . ALA A 1 66 ? 3.247 5.727 -6.689 1.00 0.00 3294 ALA A CA 4
ATOM 4971 C C . ALA A 1 66 ? 2.575 5.105 -7.917 1.00 0.00 3294 ALA A C 4
ATOM 4972 O O . ALA A 1 66 ? 1.357 5.204 -8.060 1.00 0.00 3294 ALA A O 4
ATOM 4979 N N . GLN A 1 67 ? 3.364 4.460 -8.769 1.00 0.00 3295 GLN A N 4
ATOM 4980 C CA . GLN A 1 67 ? 2.899 3.793 -9.976 1.00 0.00 3295 GLN A CA 4
ATOM 4981 C C . GLN A 1 67 ? 2.127 2.518 -9.619 1.00 0.00 3295 GLN A C 4
ATOM 4982 O O . GLN A 1 67 ? 1.134 2.184 -10.251 1.00 0.00 3295 GLN A O 4
ATOM 4996 N N . ASP A 1 68 ? 2.595 1.774 -8.616 1.00 0.00 3296 ASP A N 4
ATOM 4997 C CA . ASP A 1 68 ? 1.945 0.539 -8.169 1.00 0.00 3296 ASP A CA 4
ATOM 4998 C C . ASP A 1 68 ? 0.745 0.839 -7.282 1.00 0.00 3296 ASP A C 4
ATOM 4999 O O . ASP A 1 68 ? -0.183 0.043 -7.193 1.00 0.00 3296 ASP A O 4
ATOM 5008 N N . ILE A 1 69 ? 0.754 1.979 -6.610 1.00 0.00 3297 ILE A N 4
ATOM 5009 C CA . ILE A 1 69 ? -0.287 2.428 -5.700 1.00 0.00 3297 ILE A CA 4
ATOM 5010 C C . ILE A 1 69 ? -1.570 2.632 -6.478 1.00 0.00 3297 ILE A C 4
ATOM 5011 O O . ILE A 1 69 ? -2.637 2.186 -6.058 1.00 0.00 3297 ILE A O 4
ATOM 5027 N N . GLU A 1 70 ? -1.470 3.302 -7.621 1.00 0.00 3298 GLU A N 4
ATOM 5028 C CA . GLU A 1 70 ? -2.635 3.566 -8.446 1.00 0.00 3298 GLU A CA 4
ATOM 5029 C C . GLU A 1 70 ? -3.160 2.265 -9.065 1.00 0.00 3298 GLU A C 4
ATOM 5030 O O . GLU A 1 70 ? -4.358 2.120 -9.302 1.00 0.00 3298 GLU A O 4
ATOM 5042 N N . SER A 1 71 ? -2.254 1.316 -9.287 1.00 0.00 3299 SER A N 4
ATOM 5043 C CA . SER A 1 71 ? -2.504 0.005 -9.863 1.00 0.00 3299 SER A CA 4
ATOM 5044 C C . SER A 1 71 ? -3.253 -0.895 -8.874 1.00 0.00 3299 SER A C 4
ATOM 5045 O O . SER A 1 71 ? -4.231 -1.545 -9.244 1.00 0.00 3299 SER A O 4
ATOM 5053 N N . VAL A 1 72 ? -2.814 -0.947 -7.615 1.00 0.00 3300 VAL A N 4
ATOM 5054 C CA . VAL A 1 72 ? -3.451 -1.770 -6.599 1.00 0.00 3300 VAL A CA 4
ATOM 5055 C C . VAL A 1 72 ? -4.758 -1.099 -6.180 1.00 0.00 3300 VAL A C 4
ATOM 5056 O O . VAL A 1 72 ? -5.781 -1.760 -6.044 1.00 0.00 3300 VAL A O 4
ATOM 5069 N N . GLN A 1 73 ? -4.787 0.229 -6.005 1.00 0.00 3301 GLN A N 4
ATOM 5070 C CA . GLN A 1 73 ? -6.023 0.904 -5.626 1.00 0.00 3301 GLN A CA 4
ATOM 5071 C C . GLN A 1 73 ? -7.082 0.725 -6.714 1.00 0.00 3301 GLN A C 4
ATOM 5072 O O . GLN A 1 73 ? -8.269 0.736 -6.398 1.00 0.00 3301 GLN A O 4
ATOM 5086 N N . LYS A 1 74 ? -6.676 0.595 -7.983 1.00 0.00 3302 LYS A N 4
ATOM 5087 C CA . LYS A 1 74 ? -7.580 0.368 -9.108 1.00 0.00 3302 LYS A CA 4
ATOM 5088 C C . LYS A 1 74 ? -8.437 -0.875 -8.873 1.00 0.00 3302 LYS A C 4
ATOM 5089 O O . LYS A 1 74 ? -9.515 -1.001 -9.447 1.00 0.00 3302 LYS A O 4
ATOM 5108 N N . GLU A 1 75 ? -7.942 -1.841 -8.102 1.00 0.00 3303 GLU A N 4
ATOM 5109 C CA . GLU A 1 75 ? -8.718 -3.042 -7.812 1.00 0.00 3303 GLU A CA 4
ATOM 5110 C C . GLU A 1 75 ? -9.811 -2.703 -6.788 1.00 0.00 3303 GLU A C 4
ATOM 5111 O O . GLU A 1 75 ? -10.937 -3.174 -6.921 1.00 0.00 3303 GLU A O 4
ATOM 5123 N N . LEU A 1 76 ? -9.514 -1.821 -5.828 1.00 0.00 3304 LEU A N 4
ATOM 5124 C CA . LEU A 1 76 ? -10.390 -1.373 -4.752 1.00 0.00 3304 LEU A CA 4
ATOM 5125 C C . LEU A 1 76 ? -11.438 -0.323 -5.120 1.00 0.00 3304 LEU A C 4
ATOM 5126 O O . LEU A 1 76 ? -12.522 -0.341 -4.549 1.00 0.00 3304 LEU A O 4
ATOM 5142 N N . GLU A 1 77 ? -11.140 0.614 -6.014 1.00 0.00 3305 GLU A N 4
ATOM 5143 C CA . GLU A 1 77 ? -12.041 1.691 -6.433 1.00 0.00 3305 GLU A CA 4
ATOM 5144 C C . GLU A 1 77 ? -13.374 1.194 -6.985 1.00 0.00 3305 GLU A C 4
ATOM 5145 O O . GLU A 1 77 ? -14.323 1.979 -7.046 1.00 0.00 3305 GLU A O 4
ATOM 5157 N N . ASN A 1 78 ? -13.483 -0.086 -7.354 1.00 0.00 3306 ASN A N 4
ATOM 5158 C CA . ASN A 1 78 ? -14.726 -0.647 -7.871 1.00 0.00 3306 ASN A CA 4
ATOM 5159 C C . ASN A 1 78 ? -15.383 -1.614 -6.879 1.00 0.00 3306 ASN A C 4
ATOM 5160 O O . ASN A 1 78 ? -16.488 -2.094 -7.146 1.00 0.00 3306 ASN A O 4
ATOM 5171 N N . LEU A 1 79 ? -14.741 -1.926 -5.748 1.00 0.00 3307 LEU A N 4
ATOM 5172 C CA . LEU A 1 79 ? -15.328 -2.833 -4.758 1.00 0.00 3307 LEU A CA 4
ATOM 5173 C C . LEU A 1 79 ? -16.419 -2.111 -3.963 1.00 0.00 3307 LEU A C 4
ATOM 5174 O O . LEU A 1 79 ? -16.465 -0.880 -3.960 1.00 0.00 3307 LEU A O 4
ATOM 5190 N N . SER A 1 80 ? -17.331 -2.869 -3.352 1.00 0.00 3308 SER A N 4
ATOM 5191 C CA . SER A 1 80 ? -18.430 -2.368 -2.527 1.00 0.00 3308 SER A CA 4
ATOM 5192 C C . SER A 1 80 ? -17.920 -2.115 -1.094 1.00 0.00 3308 SER A C 4
ATOM 5193 O O . SER A 1 80 ? -16.805 -2.522 -0.766 1.00 0.00 3308 SER A O 4
ATOM 5201 N N . GLU A 1 81 ? -18.703 -1.447 -0.237 1.00 0.00 3309 GLU A N 4
ATOM 5202 C CA . GLU A 1 81 ? -18.311 -1.174 1.140 1.00 0.00 3309 GLU A CA 4
ATOM 5203 C C . GLU A 1 81 ? -18.049 -2.501 1.810 1.00 0.00 3309 GLU A C 4
ATOM 5204 O O . GLU A 1 81 ? -16.953 -2.675 2.276 1.00 0.00 3309 GLU A O 4
ATOM 5216 N N . GLU A 1 82 ? -18.942 -3.476 1.739 1.00 0.00 3310 GLU A N 4
ATOM 5217 C CA . GLU A 1 82 ? -18.765 -4.778 2.390 1.00 0.00 3310 GLU A CA 4
ATOM 5218 C C . GLU A 1 82 ? -17.414 -5.432 2.060 1.00 0.00 3310 GLU A C 4
ATOM 5219 O O . GLU A 1 82 ? -16.981 -6.361 2.723 1.00 0.00 3310 GLU A O 4
ATOM 5231 N N . GLU A 1 83 ? -16.848 -5.138 0.894 1.00 0.00 3311 GLU A N 4
ATOM 5232 C CA . GLU A 1 83 ? -15.582 -5.689 0.495 1.00 0.00 3311 GLU A CA 4
ATOM 5233 C C . GLU A 1 83 ? -14.454 -4.918 1.170 1.00 0.00 3311 GLU A C 4
ATOM 5234 O O . GLU A 1 83 ? -13.576 -5.501 1.784 1.00 0.00 3311 GLU A O 4
ATOM 5246 N N . LEU A 1 84 ? -14.479 -3.586 1.038 1.00 0.00 3312 LEU A N 4
ATOM 5247 C CA . LEU A 1 84 ? -13.474 -2.666 1.567 1.00 0.00 3312 LEU A CA 4
ATOM 5248 C C . LEU A 1 84 ? -13.565 -2.418 3.065 1.00 0.00 3312 LEU A C 4
ATOM 5249 O O . LEU A 1 84 ? -12.587 -2.571 3.796 1.00 0.00 3312 LEU A O 4
ATOM 5265 N N . LEU A 1 85 ? -14.753 -2.016 3.505 1.00 0.00 3313 LEU A N 4
ATOM 5266 C CA . LEU A 1 85 ? -15.167 -1.711 4.856 1.00 0.00 3313 LEU A CA 4
ATOM 5267 C C . LEU A 1 85 ? -14.840 -2.922 5.704 1.00 0.00 3313 LEU A C 4
ATOM 5268 O O . LEU A 1 85 ? -14.293 -2.762 6.791 1.00 0.00 3313 LEU A O 4
ATOM 5284 N N . ALA A 1 86 ? -15.091 -4.128 5.197 1.00 0.00 3314 ALA A N 4
ATOM 5285 C CA . ALA A 1 86 ? -14.813 -5.312 5.973 1.00 0.00 3314 ALA A CA 4
ATOM 5286 C C . ALA A 1 86 ? -13.309 -5.524 6.176 1.00 0.00 3314 ALA A C 4
ATOM 5287 O O . ALA A 1 86 ? -12.917 -6.135 7.164 1.00 0.00 3314 ALA A O 4
ATOM 5294 N N . MET A 1 87 ? -12.444 -5.030 5.279 1.00 0.00 3315 MET A N 4
ATOM 5295 C CA . MET A 1 87 ? -10.995 -5.215 5.414 1.00 0.00 3315 MET A CA 4
ATOM 5296 C C . MET A 1 87 ? -10.449 -4.240 6.441 1.00 0.00 3315 MET A C 4
ATOM 5297 O O . MET A 1 87 ? -9.811 -4.616 7.425 1.00 0.00 3315 MET A O 4
ATOM 5311 N N . LEU A 1 88 ? -10.699 -2.949 6.217 1.00 0.00 3316 LEU A N 4
ATOM 5312 C CA . LEU A 1 88 ? -10.247 -1.884 7.101 1.00 0.00 3316 LEU A CA 4
ATOM 5313 C C . LEU A 1 88 ? -10.815 -2.064 8.500 1.00 0.00 3316 LEU A C 4
ATOM 5314 O O . LEU A 1 88 ? -10.105 -1.794 9.470 1.00 0.00 3316 LEU A O 4
ATOM 5330 N N . ASN A 1 89 ? -12.056 -2.541 8.615 1.00 0.00 3317 ASN A N 4
ATOM 5331 C CA . ASN A 1 89 ? -12.685 -2.747 9.920 1.00 0.00 3317 ASN A CA 4
ATOM 5332 C C . ASN A 1 89 ? -12.276 -4.091 10.522 1.00 0.00 3317 ASN A C 4
ATOM 5333 O O . ASN A 1 89 ? -12.207 -4.218 11.742 1.00 0.00 3317 ASN A O 4
ATOM 5344 N N . GLY A 1 90 ? -11.922 -5.041 9.654 1.00 0.00 3318 GLY A N 4
ATOM 5345 C CA . GLY A 1 90 ? -11.510 -6.394 9.995 1.00 0.00 3318 GLY A CA 4
ATOM 5346 C C . GLY A 1 90 ? -12.715 -7.198 10.460 1.00 0.00 3318 GLY A C 4
ATOM 5347 O O . GLY A 1 90 ? -12.673 -7.753 11.556 1.00 0.00 3318 GLY A O 4
ATOM 5351 N N . ASP A 1 91 ? -13.791 -7.248 9.665 1.00 0.00 3319 ASP A N 4
ATOM 5352 C CA . ASP A 1 91 ? -15.027 -7.966 9.986 1.00 0.00 3319 ASP A CA 4
ATOM 5353 C C . ASP A 1 91 ? -15.584 -8.706 8.763 1.00 0.00 3319 ASP A C 4
ATOM 5354 O O . ASP A 1 91 ? -14.799 -9.185 7.943 1.00 0.00 3319 ASP A O 4
ATOM 5363 N N . GLN A 1 92 ? -16.908 -8.876 8.658 1.00 0.00 3320 GLN A N 4
ATOM 5364 C CA . GLN A 1 92 ? -17.620 -9.541 7.572 1.00 0.00 3320 GLN A CA 4
ATOM 5365 C C . GLN A 1 92 ? -18.932 -8.828 7.224 1.00 0.00 3320 GLN A C 4
ATOM 5366 O O . GLN A 1 92 ? -19.922 -9.484 6.879 1.00 0.00 3320 GLN A O 4
ATOM 5380 N N . GLN A 1 93 ? -19.001 -7.520 7.479 1.00 0.00 3321 GLN A N 4
ATOM 5381 C CA . GLN A 1 93 ? -20.195 -6.758 7.158 1.00 0.00 3321 GLN A CA 4
ATOM 5382 C C . GLN A 1 93 ? -20.284 -6.605 5.653 1.00 0.00 3321 GLN A C 4
ATOM 5383 O O . GLN A 1 93 ? -21.439 -6.553 5.181 1.00 0.00 3321 GLN A O 4
ATOM 5397 N N . MET A 1 1 ? -30.535 8.766 -0.935 1.00 0.00 1 MET A N 5
ATOM 5398 C CA . MET A 1 1 ? -30.351 10.202 -1.203 1.00 0.00 1 MET A CA 5
ATOM 5399 C C . MET A 1 1 ? -28.897 10.577 -1.022 1.00 0.00 1 MET A C 5
ATOM 5400 O O . MET A 1 1 ? -28.375 11.290 -1.871 1.00 0.00 1 MET A O 5
ATOM 5414 N N . ASN A 1 2 ? -28.265 10.198 0.095 1.00 0.00 2 ASN A N 5
ATOM 5415 C CA . ASN A 1 2 ? -26.867 10.525 0.322 1.00 0.00 2 ASN A CA 5
ATOM 5416 C C . ASN A 1 2 ? -26.033 9.575 -0.533 1.00 0.00 2 ASN A C 5
ATOM 5417 O O . ASN A 1 2 ? -26.149 8.359 -0.367 1.00 0.00 2 ASN A O 5
ATOM 5428 N N . ILE A 1 3 ? -25.233 10.115 -1.454 1.00 0.00 3 ILE A N 5
ATOM 5429 C CA . ILE A 1 3 ? -24.376 9.350 -2.357 1.00 0.00 3 ILE A CA 5
ATOM 5430 C C . ILE A 1 3 ? -23.503 8.377 -1.568 1.00 0.00 3 ILE A C 5
ATOM 5431 O O . ILE A 1 3 ? -22.897 8.756 -0.565 1.00 0.00 3 ILE A O 5
ATOM 5447 N N . ASN A 1 4 ? -23.463 7.128 -2.028 1.00 0.00 4 ASN A N 5
ATOM 5448 C CA . ASN A 1 4 ? -22.679 6.054 -1.430 1.00 0.00 4 ASN A CA 5
ATOM 5449 C C . ASN A 1 4 ? -21.429 5.806 -2.265 1.00 0.00 4 ASN A C 5
ATOM 5450 O O . ASN A 1 4 ? -20.374 5.585 -1.691 1.00 0.00 4 ASN A O 5
ATOM 5461 N N . GLU A 1 5 ? -21.502 5.960 -3.593 1.00 0.00 5 GLU A N 5
ATOM 5462 C CA . GLU A 1 5 ? -20.367 5.755 -4.508 1.00 0.00 5 GLU A CA 5
ATOM 5463 C C . GLU A 1 5 ? -19.212 6.689 -4.127 1.00 0.00 5 GLU A C 5
ATOM 5464 O O . GLU A 1 5 ? -18.048 6.306 -4.095 1.00 0.00 5 GLU A O 5
ATOM 5476 N N . GLN A 1 6 ? -19.563 7.918 -3.772 1.00 0.00 6 GLN A N 5
ATOM 5477 C CA . GLN A 1 6 ? -18.622 8.939 -3.350 1.00 0.00 6 GLN A CA 5
ATOM 5478 C C . GLN A 1 6 ? -18.064 8.586 -1.974 1.00 0.00 6 GLN A C 5
ATOM 5479 O O . GLN A 1 6 ? -16.933 8.957 -1.671 1.00 0.00 6 GLN A O 5
ATOM 5493 N N . THR A 1 7 ? -18.850 7.914 -1.125 1.00 0.00 7 THR A N 5
ATOM 5494 C CA . THR A 1 7 ? -18.384 7.530 0.195 1.00 0.00 7 THR A CA 5
ATOM 5495 C C . THR A 1 7 ? -17.372 6.391 0.127 1.00 0.00 7 THR A C 5
ATOM 5496 O O . THR A 1 7 ? -16.411 6.426 0.888 1.00 0.00 7 THR A O 5
ATOM 5507 N N . LEU A 1 8 ? -17.495 5.446 -0.812 1.00 0.00 8 LEU A N 5
ATOM 5508 C CA . LEU A 1 8 ? -16.579 4.316 -0.943 1.00 0.00 8 LEU A CA 5
ATOM 5509 C C . LEU A 1 8 ? -15.167 4.851 -1.023 1.00 0.00 8 LEU A C 5
ATOM 5510 O O . LEU A 1 8 ? -14.272 4.191 -0.533 1.00 0.00 8 LEU A O 5
ATOM 5526 N N . ASP A 1 9 ? -14.968 6.046 -1.577 1.00 0.00 9 ASP A N 5
ATOM 5527 C CA . ASP A 1 9 ? -13.672 6.694 -1.734 1.00 0.00 9 ASP A CA 5
ATOM 5528 C C . ASP A 1 9 ? -12.920 6.744 -0.412 1.00 0.00 9 ASP A C 5
ATOM 5529 O O . ASP A 1 9 ? -11.746 6.368 -0.375 1.00 0.00 9 ASP A O 5
ATOM 5538 N N . LYS A 1 10 ? -13.574 7.157 0.683 1.00 0.00 10 LYS A N 5
ATOM 5539 C CA . LYS A 1 10 ? -12.878 7.219 1.970 1.00 0.00 10 LYS A CA 5
ATOM 5540 C C . LYS A 1 10 ? -12.534 5.814 2.461 1.00 0.00 10 LYS A C 5
ATOM 5541 O O . LYS A 1 10 ? -11.608 5.651 3.261 1.00 0.00 10 LYS A O 5
ATOM 5560 N N . LEU A 1 11 ? -13.339 4.819 2.085 1.00 0.00 11 LEU A N 5
ATOM 5561 C CA . LEU A 1 11 ? -13.162 3.431 2.466 1.00 0.00 11 LEU A CA 5
ATOM 5562 C C . LEU A 1 11 ? -12.010 2.827 1.667 1.00 0.00 11 LEU A C 5
ATOM 5563 O O . LEU A 1 11 ? -11.077 2.285 2.243 1.00 0.00 11 LEU A O 5
ATOM 5579 N N . ARG A 1 12 ? -12.016 2.917 0.340 1.00 0.00 12 ARG A N 5
ATOM 5580 C CA . ARG A 1 12 ? -10.967 2.339 -0.495 1.00 0.00 12 ARG A CA 5
ATOM 5581 C C . ARG A 1 12 ? -9.617 2.917 -0.164 1.00 0.00 12 ARG A C 5
ATOM 5582 O O . ARG A 1 12 ? -8.661 2.158 -0.019 1.00 0.00 12 ARG A O 5
ATOM 5603 N N . GLN A 1 13 ? -9.529 4.232 0.009 1.00 0.00 13 GLN A N 5
ATOM 5604 C CA . GLN A 1 13 ? -8.266 4.855 0.332 1.00 0.00 13 GLN A CA 5
ATOM 5605 C C . GLN A 1 13 ? -7.771 4.339 1.699 1.00 0.00 13 GLN A C 5
ATOM 5606 O O . GLN A 1 13 ? -6.570 4.213 1.924 1.00 0.00 13 GLN A O 5
ATOM 5620 N N . ALA A 1 14 ? -8.683 4.005 2.620 1.00 0.00 14 ALA A N 5
ATOM 5621 C CA . ALA A 1 14 ? -8.339 3.481 3.933 1.00 0.00 14 ALA A CA 5
ATOM 5622 C C . ALA A 1 14 ? -7.826 2.043 3.790 1.00 0.00 14 ALA A C 5
ATOM 5623 O O . ALA A 1 14 ? -6.891 1.646 4.485 1.00 0.00 14 ALA A O 5
ATOM 5630 N N . VAL A 1 15 ? -8.415 1.238 2.901 1.00 0.00 15 VAL A N 5
ATOM 5631 C CA . VAL A 1 15 ? -7.992 -0.140 2.694 1.00 0.00 15 VAL A CA 5
ATOM 5632 C C . VAL A 1 15 ? -6.631 -0.141 2.015 1.00 0.00 15 VAL A C 5
ATOM 5633 O O . VAL A 1 15 ? -5.700 -0.758 2.528 1.00 0.00 15 VAL A O 5
ATOM 5646 N N . LEU A 1 16 ? -6.484 0.563 0.884 1.00 0.00 16 LEU A N 5
ATOM 5647 C CA . LEU A 1 16 ? -5.200 0.603 0.189 1.00 0.00 16 LEU A CA 5
ATOM 5648 C C . LEU A 1 16 ? -4.097 1.069 1.125 1.00 0.00 16 LEU A C 5
ATOM 5649 O O . LEU A 1 16 ? -2.987 0.564 1.005 1.00 0.00 16 LEU A O 5
ATOM 5665 N N . GLN A 1 17 ? -4.381 1.954 2.091 1.00 0.00 17 GLN A N 5
ATOM 5666 C CA . GLN A 1 17 ? -3.362 2.393 3.029 1.00 0.00 17 GLN A CA 5
ATOM 5667 C C . GLN A 1 17 ? -2.749 1.178 3.733 1.00 0.00 17 GLN A C 5
ATOM 5668 O O . GLN A 1 17 ? -1.517 1.088 3.750 1.00 0.00 17 GLN A O 5
ATOM 5682 N N . LYS A 1 18 ? -3.534 0.232 4.277 1.00 0.00 18 LYS A N 5
ATOM 5683 C CA . LYS A 1 18 ? -2.904 -0.922 4.926 1.00 0.00 18 LYS A CA 5
ATOM 5684 C C . LYS A 1 18 ? -2.114 -1.747 3.912 1.00 0.00 18 LYS A C 5
ATOM 5685 O O . LYS A 1 18 ? -1.001 -2.141 4.234 1.00 0.00 18 LYS A O 5
ATOM 5704 N N . LYS A 1 19 ? -2.605 -1.914 2.676 1.00 0.00 19 LYS A N 5
ATOM 5705 C CA . LYS A 1 19 ? -1.927 -2.692 1.638 1.00 0.00 19 LYS A CA 5
ATOM 5706 C C . LYS A 1 19 ? -0.506 -2.174 1.438 1.00 0.00 19 LYS A C 5
ATOM 5707 O O . LYS A 1 19 ? 0.418 -2.973 1.304 1.00 0.00 19 LYS A O 5
ATOM 5726 N N . ILE A 1 20 ? -0.287 -0.856 1.513 1.00 0.00 20 ILE A N 5
ATOM 5727 C CA . ILE A 1 20 ? 1.047 -0.289 1.334 1.00 0.00 20 ILE A CA 5
ATOM 5728 C C . ILE A 1 20 ? 1.994 -0.795 2.433 1.00 0.00 20 ILE A C 5
ATOM 5729 O O . ILE A 1 20 ? 3.167 -1.040 2.161 1.00 0.00 20 ILE A O 5
ATOM 5745 N N . LYS A 1 21 ? 1.510 -0.928 3.670 1.00 0.00 21 LYS A N 5
ATOM 5746 C CA . LYS A 1 21 ? 2.265 -1.422 4.827 1.00 0.00 21 LYS A CA 5
ATOM 5747 C C . LYS A 1 21 ? 2.455 -2.939 4.706 1.00 0.00 21 LYS A C 5
ATOM 5748 O O . LYS A 1 21 ? 3.415 -3.488 5.235 1.00 0.00 21 LYS A O 5
ATOM 5767 N N . GLU A 1 22 ? 1.535 -3.642 4.047 1.00 0.00 22 GLU A N 5
ATOM 5768 C CA . GLU A 1 22 ? 1.616 -5.084 3.883 1.00 0.00 22 GLU A CA 5
ATOM 5769 C C . GLU A 1 22 ? 2.680 -5.434 2.846 1.00 0.00 22 GLU A C 5
ATOM 5770 O O . GLU A 1 22 ? 3.558 -6.231 3.164 1.00 0.00 22 GLU A O 5
ATOM 5782 N N . ARG A 1 23 ? 2.679 -4.811 1.658 1.00 0.00 23 ARG A N 5
ATOM 5783 C CA . ARG A 1 23 ? 3.674 -5.105 0.605 1.00 0.00 23 ARG A CA 5
ATOM 5784 C C . ARG A 1 23 ? 5.101 -4.927 1.110 1.00 0.00 23 ARG A C 5
ATOM 5785 O O . ARG A 1 23 ? 5.977 -5.710 0.759 1.00 0.00 23 ARG A O 5
ATOM 5806 N N . ILE A 1 24 ? 5.340 -3.919 1.942 1.00 0.00 24 ILE A N 5
ATOM 5807 C CA . ILE A 1 24 ? 6.657 -3.663 2.500 1.00 0.00 24 ILE A CA 5
ATOM 5808 C C . ILE A 1 24 ? 6.987 -4.677 3.597 1.00 0.00 24 ILE A C 5
ATOM 5809 O O . ILE A 1 24 ? 8.061 -5.275 3.569 1.00 0.00 24 ILE A O 5
ATOM 5825 N N . GLN A 1 25 ? 6.078 -4.879 4.551 1.00 0.00 25 GLN A N 5
ATOM 5826 C CA . GLN A 1 25 ? 6.312 -5.770 5.677 1.00 0.00 25 GLN A CA 5
ATOM 5827 C C . GLN A 1 25 ? 6.397 -7.250 5.315 1.00 0.00 25 GLN A C 5
ATOM 5828 O O . GLN A 1 25 ? 7.256 -7.961 5.827 1.00 0.00 25 GLN A O 5
ATOM 5842 N N . ASN A 1 26 ? 5.445 -7.723 4.516 1.00 0.00 26 ASN A N 5
ATOM 5843 C CA . ASN A 1 26 ? 5.354 -9.110 4.093 1.00 0.00 26 ASN A CA 5
ATOM 5844 C C . ASN A 1 26 ? 6.370 -9.377 2.991 1.00 0.00 26 ASN A C 5
ATOM 5845 O O . ASN A 1 26 ? 7.147 -10.320 3.070 1.00 0.00 26 ASN A O 5
ATOM 5856 N N . SER A 1 27 ? 6.347 -8.539 1.947 1.00 0.00 27 SER A N 5
ATOM 5857 C CA . SER A 1 27 ? 7.192 -8.573 0.752 1.00 0.00 27 SER A CA 5
ATOM 5858 C C . SER A 1 27 ? 7.174 -9.885 -0.052 1.00 0.00 27 SER A C 5
ATOM 5859 O O . SER A 1 27 ? 7.797 -9.989 -1.111 1.00 0.00 27 SER A O 5
ATOM 5867 N N . LEU A 1 28 ? 6.372 -10.847 0.379 1.00 0.00 28 LEU A N 5
ATOM 5868 C CA . LEU A 1 28 ? 6.189 -12.164 -0.195 1.00 0.00 28 LEU A CA 5
ATOM 5869 C C . LEU A 1 28 ? 4.916 -12.235 -1.038 1.00 0.00 28 LEU A C 5
ATOM 5870 O O . LEU A 1 28 ? 4.254 -11.230 -1.311 1.00 0.00 28 LEU A O 5
ATOM 5886 N N . SER A 1 29 ? 4.596 -13.463 -1.430 1.00 0.00 29 SER A N 5
ATOM 5887 C CA . SER A 1 29 ? 3.440 -13.880 -2.203 1.00 0.00 29 SER A CA 5
ATOM 5888 C C . SER A 1 29 ? 2.821 -15.080 -1.492 1.00 0.00 29 SER A C 5
ATOM 5889 O O . SER A 1 29 ? 1.633 -15.078 -1.189 1.00 0.00 29 SER A O 5
ATOM 5897 N N . THR A 1 30 ? 3.652 -16.080 -1.189 1.00 0.00 30 THR A N 5
ATOM 5898 C CA . THR A 1 30 ? 3.265 -17.311 -0.519 1.00 0.00 30 THR A CA 5
ATOM 5899 C C . THR A 1 30 ? 4.475 -17.838 0.280 1.00 0.00 30 THR A C 5
ATOM 5900 O O . THR A 1 30 ? 4.813 -19.017 0.230 1.00 0.00 30 THR A O 5
ATOM 5911 N N . GLU A 1 31 ? 5.247 -16.928 0.883 1.00 0.00 31 GLU A N 5
ATOM 5912 C CA . GLU A 1 31 ? 6.444 -17.215 1.699 1.00 0.00 31 GLU A CA 5
ATOM 5913 C C . GLU A 1 31 ? 7.610 -17.818 0.897 1.00 0.00 31 GLU A C 5
ATOM 5914 O O . GLU A 1 31 ? 8.594 -18.257 1.484 1.00 0.00 31 GLU A O 5
ATOM 5926 N N . LYS A 1 32 ? 7.543 -17.774 -0.436 1.00 0.00 32 LYS A N 5
ATOM 5927 C CA . LYS A 1 32 ? 8.519 -18.318 -1.384 1.00 0.00 32 LYS A CA 5
ATOM 5928 C C . LYS A 1 32 ? 9.987 -18.190 -0.962 1.00 0.00 32 LYS A C 5
ATOM 5929 O O . LYS A 1 32 ? 10.603 -19.200 -0.625 1.00 0.00 32 LYS A O 5
ATOM 5948 N N . TYR A 1 33 ? 10.576 -16.994 -1.038 1.00 0.00 33 TYR A N 5
ATOM 5949 C CA . TYR A 1 33 ? 11.967 -16.765 -0.658 1.00 0.00 33 TYR A CA 5
ATOM 5950 C C . TYR A 1 33 ? 12.206 -15.260 -0.483 1.00 0.00 33 TYR A C 5
ATOM 5951 O O . TYR A 1 33 ? 11.310 -14.447 -0.761 1.00 0.00 33 TYR A O 5
ATOM 5969 N N . GLY A 1 34 ? 13.397 -14.902 -0.008 1.00 0.00 34 GLY A N 5
ATOM 5970 C CA . GLY A 1 34 ? 13.883 -13.549 0.230 1.00 0.00 34 GLY A CA 5
ATOM 5971 C C . GLY A 1 34 ? 15.137 -13.318 -0.621 1.00 0.00 34 GLY A C 5
ATOM 5972 O O . GLY A 1 34 ? 15.505 -14.180 -1.420 1.00 0.00 34 GLY A O 5
ATOM 5976 N N . SER A 1 35 ? 15.779 -12.156 -0.526 1.00 0.00 35 SER A N 5
ATOM 5977 C CA . SER A 1 35 ? 16.986 -11.848 -1.289 1.00 0.00 35 SER A CA 5
ATOM 5978 C C . SER A 1 35 ? 17.659 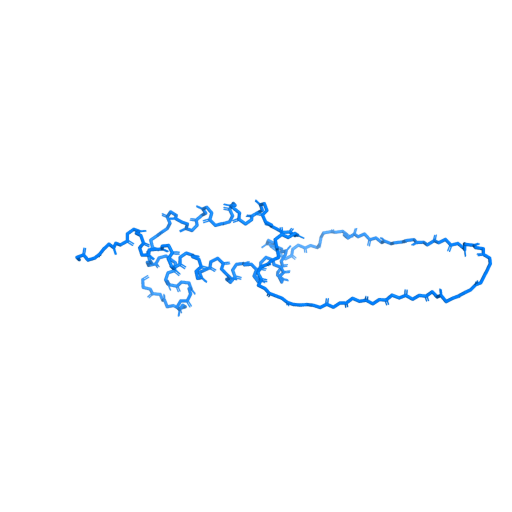-10.615 -0.683 1.00 0.00 35 SER A C 5
ATOM 5979 O O . SER A 1 35 ? 17.016 -9.828 0.017 1.00 0.00 35 SER A O 5
ATOM 5987 N N . GLY A 1 36 ? 18.942 -10.415 -0.979 1.00 0.00 36 GLY A N 5
ATOM 5988 C CA . GLY A 1 36 ? 19.771 -9.305 -0.532 1.00 0.00 36 GLY A CA 5
ATOM 5989 C C . GLY A 1 36 ? 20.948 -9.124 -1.490 1.00 0.00 36 GLY A C 5
ATOM 5990 O O . GLY A 1 36 ? 21.045 -9.834 -2.495 1.00 0.00 36 GLY A O 5
ATOM 5994 N N . SER A 1 37 ? 21.806 -8.143 -1.224 1.00 0.00 37 SER A N 5
ATOM 5995 C CA . SER A 1 37 ? 22.990 -7.836 -2.018 1.00 0.00 37 SER A CA 5
ATOM 5996 C C . SER A 1 37 ? 23.896 -6.906 -1.198 1.00 0.00 37 SER A C 5
ATOM 5997 O O . SER A 1 37 ? 23.466 -6.405 -0.157 1.00 0.00 37 SER A O 5
ATOM 6005 N N . GLY A 1 38 ? 25.131 -6.677 -1.642 1.00 0.00 38 GLY A N 5
ATOM 6006 C CA . GLY A 1 38 ? 26.110 -5.807 -0.992 1.00 0.00 38 GLY A CA 5
ATOM 6007 C C . GLY A 1 38 ? 26.778 -4.935 -2.050 1.00 0.00 38 GLY A C 5
ATOM 6008 O O . GLY A 1 38 ? 26.700 -5.254 -3.241 1.00 0.00 38 GLY A O 5
ATOM 6012 N N . SER A 1 39 ? 27.466 -3.867 -1.657 1.00 0.00 39 SER A N 5
ATOM 6013 C CA . SER A 1 39 ? 28.131 -2.948 -2.574 1.00 0.00 39 SER A CA 5
ATOM 6014 C C . SER A 1 39 ? 29.651 -3.154 -2.570 1.00 0.00 39 SER A C 5
ATOM 6015 O O . SER A 1 39 ? 30.110 -4.286 -2.754 1.00 0.00 39 SER A O 5
ATOM 6023 N N . GLY A 1 40 ? 30.429 -2.078 -2.426 1.00 0.00 40 GLY A N 5
ATOM 6024 C CA . GLY A 1 40 ? 31.878 -2.068 -2.406 1.00 0.00 40 GLY A CA 5
ATOM 6025 C C . GLY A 1 40 ? 32.339 -0.638 -2.662 1.00 0.00 40 GLY A C 5
ATOM 6026 O O . GLY A 1 40 ? 32.153 0.227 -1.812 1.00 0.00 40 GLY A O 5
ATOM 6030 N N . SER A 1 41 ? 32.892 -0.358 -3.847 1.00 0.00 41 SER A N 5
ATOM 6031 C CA . SER A 1 41 ? 33.401 0.953 -4.282 1.00 0.00 41 SER A CA 5
ATOM 6032 C C . SER A 1 41 ? 34.471 1.596 -3.374 1.00 0.00 41 SER A C 5
ATOM 6033 O O . SER A 1 41 ? 34.837 2.747 -3.603 1.00 0.00 41 SER A O 5
ATOM 6041 N N . GLY A 1 42 ? 34.984 0.890 -2.360 1.00 0.00 42 GLY A N 5
ATOM 6042 C CA . GLY A 1 42 ? 36.004 1.425 -1.472 1.00 0.00 42 GLY A CA 5
ATOM 6043 C C . GLY A 1 42 ? 37.276 1.709 -2.270 1.00 0.00 42 GLY A C 5
ATOM 6044 O O . GLY A 1 42 ? 37.643 0.931 -3.152 1.00 0.00 42 GLY A O 5
ATOM 6048 N N . SER A 1 43 ? 37.944 2.819 -1.967 1.00 0.00 43 SER A N 5
ATOM 6049 C CA . SER A 1 43 ? 39.172 3.244 -2.616 1.00 0.00 43 SER A CA 5
ATOM 6050 C C . SER A 1 43 ? 39.905 4.207 -1.674 1.00 0.00 43 SER A C 5
ATOM 6051 O O . SER A 1 43 ? 39.434 4.486 -0.568 1.00 0.00 43 SER A O 5
ATOM 6059 N N . GLY A 1 44 ? 41.064 4.702 -2.102 1.00 0.00 44 GLY A N 5
ATOM 6060 C CA . GLY A 1 44 ? 41.898 5.631 -1.360 1.00 0.00 44 GLY A CA 5
ATOM 6061 C C . GLY A 1 44 ? 43.057 6.071 -2.247 1.00 0.00 44 GLY A C 5
ATOM 6062 O O . GLY A 1 44 ? 43.342 5.437 -3.264 1.00 0.00 44 GLY A O 5
ATOM 6066 N N . SER A 1 45 ? 43.730 7.166 -1.894 1.00 0.00 45 SER A N 5
ATOM 6067 C CA . SER A 1 45 ? 44.861 7.703 -2.646 1.00 0.00 45 SER A CA 5
ATOM 6068 C C . SER A 1 45 ? 45.679 8.574 -1.694 1.00 0.00 45 SER A C 5
ATOM 6069 O O . SER A 1 45 ? 45.513 9.791 -1.668 1.00 0.00 45 SER A O 5
ATOM 6077 N N . GLY A 1 46 ? 46.510 7.951 -0.853 1.00 0.00 46 GLY A N 5
ATOM 6078 C CA . GLY A 1 46 ? 47.365 8.622 0.131 1.00 0.00 46 GLY A CA 5
ATOM 6079 C C . GLY A 1 46 ? 46.600 9.166 1.343 1.00 0.00 46 GLY A C 5
ATOM 6080 O O . GLY A 1 46 ? 47.114 9.122 2.456 1.00 0.00 46 GLY A O 5
ATOM 6084 N N . SER A 1 47 ? 45.388 9.677 1.127 1.00 0.00 47 SER A N 5
ATOM 6085 C CA . SER A 1 47 ? 44.512 10.220 2.147 1.00 0.00 47 SER A CA 5
ATOM 6086 C C . SER A 1 47 ? 43.916 9.083 2.992 1.00 0.00 47 SER A C 5
ATOM 6087 O O . SER A 1 47 ? 44.182 7.900 2.763 1.00 0.00 47 SER A O 5
ATOM 6095 N N . GLY A 1 48 ? 43.118 9.472 3.988 1.00 0.00 48 GLY A N 5
ATOM 6096 C CA . GLY A 1 48 ? 42.430 8.582 4.907 1.00 0.00 48 GLY A CA 5
ATOM 6097 C C . GLY A 1 48 ? 41.175 8.002 4.253 1.00 0.00 48 GLY A C 5
ATOM 6098 O O . GLY A 1 48 ? 41.136 7.759 3.047 1.00 0.00 48 GLY A O 5
ATOM 6102 N N . SER A 1 49 ? 40.148 7.735 5.059 1.00 0.00 49 SER A N 5
ATOM 6103 C CA . SER A 1 49 ? 38.885 7.177 4.599 1.00 0.00 49 SER A CA 5
ATOM 6104 C C . SER A 1 49 ? 37.723 7.882 5.306 1.00 0.00 49 SER A C 5
ATOM 6105 O O . SER A 1 49 ? 37.939 8.753 6.152 1.00 0.00 49 SER A O 5
ATOM 6113 N N . GLY A 1 50 ? 36.493 7.525 4.943 1.00 0.00 50 GLY A N 5
ATOM 6114 C CA . GLY A 1 50 ? 35.263 8.072 5.487 1.00 0.00 50 GLY A CA 5
ATOM 6115 C C . GLY A 1 50 ? 34.086 7.213 5.029 1.00 0.00 50 GLY A C 5
ATOM 6116 O O . GLY A 1 50 ? 34.251 6.302 4.219 1.00 0.00 50 GLY A O 5
ATOM 6120 N N . SER A 1 51 ? 32.904 7.477 5.576 1.00 0.00 51 SER A N 5
ATOM 6121 C CA . SER A 1 51 ? 31.654 6.787 5.292 1.00 0.00 51 SER A CA 5
ATOM 6122 C C . SER A 1 51 ? 30.528 7.734 5.739 1.00 0.00 51 SER A C 5
ATOM 6123 O O . SER A 1 51 ? 30.797 8.846 6.201 1.00 0.00 51 SER A O 5
ATOM 6131 N N . GLY A 1 52 ? 29.275 7.318 5.587 1.00 0.00 52 GLY A N 5
ATOM 6132 C CA . GLY A 1 52 ? 28.104 8.088 5.969 1.00 0.00 52 GLY A CA 5
ATOM 6133 C C . GLY A 1 52 ? 26.852 7.294 5.621 1.00 0.00 52 GLY A C 5
ATOM 6134 O O . GLY A 1 52 ? 26.856 6.508 4.671 1.00 0.00 52 GLY A O 5
ATOM 6138 N N . SER A 1 53 ? 25.769 7.518 6.358 1.00 0.00 53 SER A N 5
ATOM 6139 C CA . SER A 1 53 ? 24.492 6.849 6.180 1.00 0.00 53 SER A CA 5
ATOM 6140 C C . SER A 1 53 ? 23.371 7.793 6.632 1.00 0.00 53 SER A C 5
ATOM 6141 O O . SER A 1 53 ? 23.621 8.962 6.942 1.00 0.00 53 SER A O 5
ATOM 6149 N N . GLY A 1 54 ? 22.134 7.307 6.652 1.00 0.00 54 GLY A N 5
ATOM 6150 C CA . GLY A 1 54 ? 20.945 8.051 7.042 1.00 0.00 54 GLY A CA 5
ATOM 6151 C C . GLY A 1 54 ? 19.707 7.349 6.498 1.00 0.00 54 GLY A C 5
ATOM 6152 O O . GLY A 1 54 ? 19.827 6.318 5.827 1.00 0.00 54 GLY A O 5
ATOM 6156 N N . SER A 1 55 ? 18.526 7.879 6.798 1.00 0.00 55 SER A N 5
ATOM 6157 C CA . SER A 1 55 ? 17.235 7.358 6.368 1.00 0.00 55 SER A CA 5
ATOM 6158 C C . SER A 1 55 ? 16.195 8.473 6.549 1.00 0.00 55 SER A C 5
ATOM 6159 O O . SER A 1 55 ? 16.529 9.610 6.895 1.00 0.00 55 SER A O 5
ATOM 6167 N N . GLY A 1 56 ? 14.930 8.152 6.311 1.00 0.00 56 GLY A N 5
ATOM 6168 C CA . GLY A 1 56 ? 13.776 9.024 6.429 1.00 0.00 56 GLY A CA 5
ATOM 6169 C C . GLY A 1 56 ? 12.532 8.159 6.611 1.00 0.00 56 GLY A C 5
ATOM 6170 O O . GLY A 1 56 ? 12.616 6.924 6.573 1.00 0.00 56 GLY A O 5
ATOM 6174 N N . SER A 1 57 ? 11.385 8.787 6.851 1.00 0.00 57 SER A N 5
ATOM 6175 C CA . SER A 1 57 ? 10.092 8.140 7.044 1.00 0.00 57 SER A CA 5
ATOM 6176 C C . SER A 1 57 ? 8.992 9.202 6.938 1.00 0.00 57 SER A C 5
ATOM 6177 O O . SER A 1 57 ? 9.298 10.397 6.869 1.00 0.00 57 SER A O 5
ATOM 6185 N N . GLY A 1 58 ? 7.729 8.775 6.956 1.00 0.00 58 GLY A N 5
ATOM 6186 C CA . GLY A 1 58 ? 6.562 9.633 6.875 1.00 0.00 58 GLY A CA 5
ATOM 6187 C C . GLY A 1 58 ? 5.493 8.951 6.036 1.00 0.00 58 GLY A C 5
ATOM 6188 O O . GLY A 1 58 ? 5.237 7.750 6.200 1.00 0.00 58 GLY A O 5
ATOM 6192 N N . TYR A 1 59 ? 4.851 9.728 5.163 1.00 0.00 59 TYR A N 5
ATOM 6193 C CA . TYR A 1 59 ? 3.804 9.289 4.243 1.00 0.00 59 TYR A CA 5
ATOM 6194 C C . TYR A 1 59 ? 4.352 8.256 3.238 1.00 0.00 59 TYR A C 5
ATOM 6195 O O . TYR A 1 59 ? 5.511 7.832 3.311 1.00 0.00 59 TYR A O 5
ATOM 6213 N N . GLN A 1 60 ? 3.503 7.806 2.312 1.00 0.00 3288 GLN A N 5
ATOM 6214 C CA . GLN A 1 60 ? 3.856 6.838 1.283 1.00 0.00 3288 GLN A CA 5
ATOM 6215 C C . GLN A 1 60 ? 5.040 7.337 0.449 1.00 0.00 3288 GLN A C 5
ATOM 6216 O O . GLN A 1 60 ? 5.244 8.543 0.291 1.00 0.00 3288 GLN A O 5
ATOM 6230 N N . ILE A 1 61 ? 5.790 6.399 -0.121 1.00 0.00 3289 ILE A N 5
ATOM 6231 C CA . ILE A 1 61 ? 6.961 6.685 -0.926 1.00 0.00 3289 ILE A CA 5
ATOM 6232 C C . ILE A 1 61 ? 6.496 6.737 -2.381 1.00 0.00 3289 ILE A C 5
ATOM 6233 O O . ILE A 1 61 ? 6.423 5.717 -3.068 1.00 0.00 3289 ILE A O 5
ATOM 6249 N N . GLU A 1 62 ? 6.135 7.935 -2.835 1.00 0.00 3290 GLU A N 5
ATOM 6250 C CA . GLU A 1 62 ? 5.662 8.201 -4.193 1.00 0.00 3290 GLU A CA 5
ATOM 6251 C C . GLU A 1 62 ? 6.769 7.971 -5.240 1.00 0.00 3290 GLU A C 5
ATOM 6252 O O . GLU A 1 62 ? 6.510 7.933 -6.438 1.00 0.00 3290 GLU A O 5
ATOM 6264 N N . THR A 1 63 ? 7.998 7.728 -4.794 1.00 0.00 3291 THR A N 5
ATOM 6265 C CA . THR A 1 63 ? 9.175 7.502 -5.615 1.00 0.00 3291 THR A CA 5
ATOM 6266 C C . THR A 1 63 ? 9.806 6.146 -5.273 1.00 0.00 3291 THR A C 5
ATOM 6267 O O . THR A 1 63 ? 10.978 6.050 -4.901 1.00 0.00 3291 THR A O 5
ATOM 6278 N N . PHE A 1 64 ? 8.984 5.095 -5.292 1.00 0.00 3292 PHE A N 5
ATOM 6279 C CA . PHE A 1 64 ? 9.404 3.733 -5.026 1.00 0.00 3292 PHE A CA 5
ATOM 6280 C C . PHE A 1 64 ? 8.385 2.713 -5.523 1.00 0.00 3292 PHE A C 5
ATOM 6281 O O . PHE A 1 64 ? 8.748 1.821 -6.284 1.00 0.00 3292 PHE A O 5
ATOM 6298 N N . PHE A 1 65 ? 7.120 2.847 -5.117 1.00 0.00 3293 PHE A N 5
ATOM 6299 C CA . PHE A 1 65 ? 6.061 1.912 -5.491 1.00 0.00 3293 PHE A CA 5
ATOM 6300 C C . PHE A 1 65 ? 4.838 2.570 -6.128 1.00 0.00 3293 PHE A C 5
ATOM 6301 O O . PHE A 1 65 ? 3.795 1.926 -6.236 1.00 0.00 3293 PHE A O 5
ATOM 6318 N N . ALA A 1 66 ? 4.906 3.841 -6.531 1.00 0.00 3294 ALA A N 5
ATOM 6319 C CA . ALA A 1 66 ? 3.762 4.530 -7.137 1.00 0.00 3294 ALA A CA 5
ATOM 6320 C C . ALA A 1 66 ? 3.178 3.762 -8.330 1.00 0.00 3294 ALA A C 5
ATOM 6321 O O . ALA A 1 66 ? 1.972 3.816 -8.573 1.00 0.00 3294 ALA A O 5
ATOM 6328 N N . GLN A 1 67 ? 4.031 3.030 -9.050 1.00 0.00 3295 GLN A N 5
ATOM 6329 C CA . GLN A 1 67 ? 3.620 2.243 -10.200 1.00 0.00 3295 GLN A CA 5
ATOM 6330 C C . GLN A 1 67 ? 2.688 1.114 -9.749 1.00 0.00 3295 GLN A C 5
ATOM 6331 O O . GLN A 1 67 ? 1.751 0.785 -10.465 1.00 0.00 3295 GLN A O 5
ATOM 6345 N N . ASP A 1 68 ? 2.970 0.455 -8.621 1.00 0.00 3296 ASP A N 5
ATOM 6346 C CA . ASP A 1 68 ? 2.128 -0.621 -8.095 1.00 0.00 3296 ASP A CA 5
ATOM 6347 C C . ASP A 1 68 ? 0.914 -0.086 -7.343 1.00 0.00 3296 ASP A C 5
ATOM 6348 O O . ASP A 1 68 ? -0.139 -0.727 -7.357 1.00 0.00 3296 ASP A O 5
ATOM 6357 N N . ILE A 1 69 ? 1.066 1.049 -6.656 1.00 0.00 3297 ILE A N 5
ATOM 6358 C CA . ILE A 1 69 ? 0.031 1.710 -5.864 1.00 0.00 3297 ILE A CA 5
ATOM 6359 C C . ILE A 1 69 ? -1.199 1.960 -6.726 1.00 0.00 3297 ILE A C 5
ATOM 6360 O O . ILE A 1 69 ? -2.315 1.676 -6.287 1.00 0.00 3297 ILE A O 5
ATOM 6376 N N . GLU A 1 70 ? -0.998 2.471 -7.941 1.00 0.00 3298 GLU A N 5
ATOM 6377 C CA . GLU A 1 70 ? -2.099 2.769 -8.836 1.00 0.00 3298 GLU A CA 5
ATOM 6378 C C . GLU A 1 70 ? -2.871 1.496 -9.164 1.00 0.00 3298 GLU A C 5
ATOM 6379 O O . GLU A 1 70 ? -4.083 1.538 -9.325 1.00 0.00 3298 GLU A O 5
ATOM 6391 N N . SER A 1 71 ? -2.196 0.349 -9.213 1.00 0.00 3299 SER A N 5
ATOM 6392 C CA . SER A 1 71 ? -2.868 -0.897 -9.543 1.00 0.00 3299 SER A CA 5
ATOM 6393 C C . SER A 1 71 ? -3.724 -1.368 -8.375 1.00 0.00 3299 SER A C 5
ATOM 6394 O O . SER A 1 71 ? -4.748 -2.009 -8.584 1.00 0.00 3299 SER A O 5
ATOM 6402 N N . VAL A 1 72 ? -3.304 -1.076 -7.148 1.00 0.00 3300 VAL A N 5
ATOM 6403 C CA . VAL A 1 72 ? -4.037 -1.454 -5.955 1.00 0.00 3300 VAL A CA 5
ATOM 6404 C C . VAL A 1 72 ? -5.239 -0.526 -5.842 1.00 0.00 3300 VAL A C 5
ATOM 6405 O O . VAL A 1 72 ? -6.357 -0.967 -5.573 1.00 0.00 3300 VAL A O 5
ATOM 6418 N N . GLN A 1 73 ? -5.030 0.777 -6.035 1.00 0.00 3301 GLN A N 5
ATOM 6419 C CA . GLN A 1 73 ? -6.121 1.724 -5.936 1.00 0.00 3301 GLN A CA 5
ATOM 6420 C C . GLN A 1 73 ? -7.148 1.441 -7.027 1.00 0.00 3301 GLN A C 5
ATOM 6421 O O . GLN A 1 73 ? -8.339 1.579 -6.756 1.00 0.00 3301 GLN A O 5
ATOM 6435 N N . LYS A 1 74 ? -6.704 1.029 -8.219 1.00 0.00 3302 LYS A N 5
ATOM 6436 C CA . LYS A 1 74 ? -7.558 0.689 -9.352 1.00 0.00 3302 LYS A CA 5
ATOM 6437 C C . LYS A 1 74 ? -8.394 -0.545 -9.035 1.00 0.00 3302 LYS A C 5
ATOM 6438 O O . LYS A 1 74 ? -9.487 -0.675 -9.582 1.00 0.00 3302 LYS A O 5
ATOM 6457 N N . GLU A 1 75 ? -7.912 -1.447 -8.176 1.00 0.00 3303 GLU A N 5
ATOM 6458 C CA . GLU A 1 75 ? -8.681 -2.638 -7.832 1.00 0.00 3303 GLU A CA 5
ATOM 6459 C C . GLU A 1 75 ? -9.821 -2.199 -6.904 1.00 0.00 3303 GLU A C 5
ATOM 6460 O O . GLU A 1 75 ? -10.991 -2.478 -7.135 1.00 0.00 3303 GLU A O 5
ATOM 6472 N N . LEU A 1 76 ? -9.496 -1.407 -5.884 1.00 0.00 3304 LEU A N 5
ATOM 6473 C CA . LEU A 1 76 ? -10.433 -0.933 -4.888 1.00 0.00 3304 LEU A CA 5
ATOM 6474 C C . LEU A 1 76 ? -11.454 0.109 -5.317 1.00 0.00 3304 LEU A C 5
ATOM 6475 O O . LEU A 1 76 ? -12.526 0.183 -4.720 1.00 0.00 3304 LEU A O 5
ATOM 6491 N N . GLU A 1 77 ? -11.149 0.958 -6.284 1.00 0.00 3305 GLU A N 5
ATOM 6492 C CA . GLU A 1 77 ? -12.082 1.998 -6.733 1.00 0.00 3305 GLU A CA 5
ATOM 6493 C C . GLU A 1 77 ? -13.374 1.455 -7.343 1.00 0.00 3305 GLU A C 5
ATOM 6494 O O . GLU A 1 77 ? -14.346 2.206 -7.450 1.00 0.00 3305 GLU A O 5
ATOM 6506 N N . ASN A 1 78 ? -13.400 0.178 -7.727 1.00 0.00 3306 ASN A N 5
ATOM 6507 C CA . ASN A 1 78 ? -14.598 -0.455 -8.269 1.00 0.00 3306 ASN A CA 5
ATOM 6508 C C . ASN A 1 78 ? -15.244 -1.324 -7.186 1.00 0.00 3306 ASN A C 5
ATOM 6509 O O . ASN A 1 78 ? -16.277 -1.944 -7.450 1.00 0.00 3306 ASN A O 5
ATOM 6520 N N . LEU A 1 79 ? -14.647 -1.412 -5.983 1.00 0.00 3307 LEU A N 5
ATOM 6521 C CA . LEU A 1 79 ? -15.243 -2.214 -4.919 1.00 0.00 3307 LEU A CA 5
ATOM 6522 C C . LEU A 1 79 ? -16.274 -1.404 -4.139 1.00 0.00 3307 LEU A C 5
ATOM 6523 O O . LEU A 1 79 ? -16.215 -0.176 -4.096 1.00 0.00 3307 LEU A O 5
ATOM 6539 N N . SER A 1 80 ? -17.207 -2.117 -3.515 1.00 0.00 3308 SER A N 5
ATOM 6540 C CA . SER A 1 80 ? -18.304 -1.613 -2.700 1.00 0.00 3308 SER A CA 5
ATOM 6541 C C . SER A 1 80 ? -17.855 -1.406 -1.248 1.00 0.00 3308 SER A C 5
ATOM 6542 O O . SER A 1 80 ? -16.791 -1.888 -0.868 1.00 0.00 3308 SER A O 5
ATOM 6550 N N . GLU A 1 81 ? -18.612 -0.677 -0.419 1.00 0.00 3309 GLU A N 5
ATOM 6551 C CA . GLU A 1 81 ? -18.272 -0.441 0.978 1.00 0.00 3309 GLU A CA 5
ATOM 6552 C C . GLU A 1 81 ? -18.119 -1.789 1.641 1.00 0.00 3309 GLU A C 5
ATOM 6553 O O . GLU A 1 81 ? -17.058 -2.045 2.162 1.00 0.00 3309 GLU A O 5
ATOM 6565 N N . GLU A 1 82 ? -19.048 -2.711 1.496 1.00 0.00 3310 GLU A N 5
ATOM 6566 C CA . GLU A 1 82 ? -19.041 -4.041 2.097 1.00 0.00 3310 GLU A CA 5
ATOM 6567 C C . GLU A 1 82 ? -17.732 -4.794 1.838 1.00 0.00 3310 GLU A C 5
ATOM 6568 O O . GLU A 1 82 ? -17.426 -5.741 2.554 1.00 0.00 3310 GLU A O 5
ATOM 6580 N N . GLU A 1 83 ? -17.061 -4.519 0.717 1.00 0.00 3311 GLU A N 5
ATOM 6581 C CA . GLU A 1 83 ? -15.799 -5.129 0.371 1.00 0.00 3311 GLU A CA 5
ATOM 6582 C C . GLU A 1 83 ? -14.642 -4.443 1.096 1.00 0.00 3311 GLU A C 5
ATOM 6583 O O . GLU A 1 83 ? -13.839 -5.093 1.757 1.00 0.00 3311 GLU A O 5
ATOM 6595 N N . LEU A 1 84 ? -14.573 -3.111 0.980 1.00 0.00 3312 LEU A N 5
ATOM 6596 C CA . LEU A 1 84 ? -13.532 -2.246 1.540 1.00 0.00 3312 LEU A CA 5
ATOM 6597 C C . LEU A 1 84 ? -13.661 -2.017 3.043 1.00 0.00 3312 LEU A C 5
ATOM 6598 O O . LEU A 1 84 ? -12.720 -2.227 3.808 1.00 0.00 3312 LEU A O 5
ATOM 6614 N N . LEU A 1 85 ? -14.839 -1.575 3.464 1.00 0.00 3313 LEU A N 5
ATOM 6615 C CA . LEU A 1 85 ? -15.247 -1.296 4.823 1.00 0.00 3313 LEU A CA 5
ATOM 6616 C C . LEU A 1 85 ? -14.977 -2.556 5.627 1.00 0.00 3313 LEU A C 5
ATOM 6617 O O . LEU A 1 85 ? -14.427 -2.466 6.725 1.00 0.00 3313 LEU A O 5
ATOM 6633 N N . ALA A 1 86 ? -15.279 -3.725 5.063 1.00 0.00 3314 ALA A N 5
ATOM 6634 C CA . ALA A 1 86 ? -15.050 -4.956 5.797 1.00 0.00 3314 ALA A CA 5
ATOM 6635 C C . ALA A 1 86 ? -13.561 -5.196 6.081 1.00 0.00 3314 ALA A C 5
ATOM 6636 O O . ALA A 1 86 ? -13.227 -5.795 7.099 1.00 0.00 3314 ALA A O 5
ATOM 6643 N N . MET A 1 87 ? -12.647 -4.685 5.250 1.00 0.00 3315 MET A N 5
ATOM 6644 C CA . MET A 1 87 ? -11.205 -4.882 5.436 1.00 0.00 3315 MET A CA 5
ATOM 6645 C C . MET A 1 87 ? -10.661 -3.951 6.512 1.00 0.00 3315 MET A C 5
ATOM 6646 O O . MET A 1 87 ? -10.025 -4.371 7.479 1.00 0.00 3315 MET A O 5
ATOM 6660 N N . LEU A 1 88 ? -10.885 -2.646 6.335 1.00 0.00 3316 LEU A N 5
ATOM 6661 C CA . LEU A 1 88 ? -10.420 -1.622 7.265 1.00 0.00 3316 LEU A CA 5
ATOM 6662 C C . LEU A 1 88 ? -11.029 -1.804 8.645 1.00 0.00 3316 LEU A C 5
ATOM 6663 O O . LEU A 1 88 ? -10.334 -1.547 9.627 1.00 0.00 3316 LEU A O 5
ATOM 6679 N N . ASN A 1 89 ? -12.286 -2.244 8.731 1.00 0.00 3317 ASN A N 5
ATOM 6680 C CA . ASN A 1 89 ? -12.930 -2.445 10.025 1.00 0.00 3317 ASN A CA 5
ATOM 6681 C C . ASN A 1 89 ? -12.608 -3.827 10.583 1.00 0.00 3317 ASN A C 5
ATOM 6682 O O . ASN A 1 89 ? -12.567 -4.009 11.798 1.00 0.00 3317 ASN A O 5
ATOM 6693 N N . GLY A 1 90 ? -12.315 -4.766 9.685 1.00 0.00 3318 GLY A N 5
ATOM 6694 C CA . GLY A 1 90 ? -11.994 -6.153 9.991 1.00 0.00 3318 GLY A CA 5
ATOM 6695 C C . GLY A 1 90 ? -13.276 -6.840 10.440 1.00 0.00 3318 GLY A C 5
ATOM 6696 O O . GLY A 1 90 ? -13.403 -7.203 11.613 1.00 0.00 3318 GLY A O 5
ATOM 6700 N N . ASP A 1 91 ? -14.256 -6.947 9.542 1.00 0.00 3319 ASP A N 5
ATOM 6701 C CA . ASP A 1 91 ? -15.554 -7.563 9.815 1.00 0.00 3319 ASP A CA 5
ATOM 6702 C C . ASP A 1 91 ? -15.981 -8.473 8.655 1.00 0.00 3319 ASP A C 5
ATOM 6703 O O . ASP A 1 91 ? -15.117 -8.956 7.915 1.00 0.00 3319 ASP A O 5
ATOM 6712 N N . GLN A 1 92 ? -17.280 -8.748 8.517 1.00 0.00 3320 GLN A N 5
ATOM 6713 C CA . GLN A 1 92 ? -17.887 -9.603 7.505 1.00 0.00 3320 GLN A CA 5
ATOM 6714 C C . GLN A 1 92 ? -19.250 -9.075 7.031 1.00 0.00 3320 GLN A C 5
ATOM 6715 O O . GLN A 1 92 ? -20.167 -9.876 6.814 1.00 0.00 3320 GLN A O 5
ATOM 6729 N N . GLN A 1 93 ? -19.438 -7.757 6.944 1.00 0.00 3321 GLN A N 5
ATOM 6730 C CA . GLN A 1 93 ? -20.703 -7.154 6.524 1.00 0.00 3321 GLN A CA 5
ATOM 6731 C C . GLN A 1 93 ? -20.527 -6.199 5.371 1.00 0.00 3321 GLN A C 5
ATOM 6732 O O . GLN A 1 93 ? -21.048 -6.540 4.290 1.00 0.00 3321 GLN A O 5
ATOM 6746 N N . MET A 1 1 ? -23.392 15.246 -0.863 1.00 0.00 1 MET A N 6
ATOM 6747 C CA . MET A 1 1 ? -23.635 14.461 0.351 1.00 0.00 1 MET A CA 6
ATOM 6748 C C . MET A 1 1 ? -24.084 13.066 -0.032 1.00 0.00 1 MET A C 6
ATOM 6749 O O . MET A 1 1 ? -23.281 12.160 0.135 1.00 0.00 1 MET A O 6
ATOM 6763 N N . ASN A 1 2 ? -25.311 12.879 -0.543 1.00 0.00 2 ASN A N 6
ATOM 6764 C CA . ASN A 1 2 ? -25.815 11.554 -0.920 1.00 0.00 2 ASN A CA 6
ATOM 6765 C C . ASN A 1 2 ? -25.007 10.991 -2.089 1.00 0.00 2 ASN A C 6
ATOM 6766 O O . ASN A 1 2 ? -25.314 11.291 -3.248 1.00 0.00 2 ASN A O 6
ATOM 6777 N N . ILE A 1 3 ? -23.966 10.213 -1.809 1.00 0.00 3 ILE A N 6
ATOM 6778 C CA . ILE A 1 3 ? -23.102 9.592 -2.798 1.00 0.00 3 ILE A CA 6
ATOM 6779 C C . ILE A 1 3 ? -22.497 8.339 -2.172 1.00 0.00 3 ILE A C 6
ATOM 6780 O O . ILE A 1 3 ? -22.228 8.293 -0.964 1.00 0.00 3 ILE A O 6
ATOM 6796 N N . ASN A 1 4 ? -22.229 7.342 -3.014 1.00 0.00 4 ASN A N 6
ATOM 6797 C CA . ASN A 1 4 ? -21.665 6.068 -2.596 1.00 0.00 4 ASN A CA 6
ATOM 6798 C C . ASN A 1 4 ? -20.310 5.835 -3.243 1.00 0.00 4 ASN A C 6
ATOM 6799 O O . ASN A 1 4 ? -19.329 5.708 -2.525 1.00 0.00 4 ASN A O 6
ATOM 6810 N N . GLU A 1 5 ? -20.203 5.921 -4.569 1.00 0.00 5 GLU A N 6
ATOM 6811 C CA . GLU A 1 5 ? -18.956 5.679 -5.309 1.00 0.00 5 GLU A CA 6
ATOM 6812 C C . GLU A 1 5 ? -17.817 6.594 -4.874 1.00 0.00 5 GLU A C 6
ATOM 6813 O O . GLU A 1 5 ? -16.673 6.160 -4.749 1.00 0.00 5 GLU A O 6
ATOM 6825 N N . GLN A 1 6 ? -18.143 7.855 -4.610 1.00 0.00 6 GLN A N 6
ATOM 6826 C CA . GLN A 1 6 ? -17.155 8.838 -4.195 1.00 0.00 6 GLN A CA 6
ATOM 6827 C C . GLN A 1 6 ? -16.736 8.612 -2.742 1.00 0.00 6 GLN A C 6
ATOM 6828 O O . GLN A 1 6 ? -15.615 8.960 -2.365 1.00 0.00 6 GLN A O 6
ATOM 6842 N N . THR A 1 7 ? -17.632 8.046 -1.929 1.00 0.00 7 THR A N 6
ATOM 6843 C CA . THR A 1 7 ? -17.372 7.754 -0.531 1.00 0.00 7 THR A CA 6
ATOM 6844 C C . THR A 1 7 ? -16.416 6.570 -0.389 1.00 0.00 7 THR A C 6
ATOM 6845 O O . THR A 1 7 ? -15.556 6.613 0.486 1.00 0.00 7 THR A O 6
ATOM 6856 N N . LEU A 1 8 ? -16.466 5.576 -1.284 1.00 0.00 8 LEU A N 6
ATOM 6857 C CA . LEU A 1 8 ? -15.619 4.381 -1.269 1.00 0.00 8 LEU A CA 6
ATOM 6858 C C . LEU A 1 8 ? -14.170 4.834 -1.195 1.00 0.00 8 LEU A C 6
ATOM 6859 O O . LEU A 1 8 ? -13.362 4.110 -0.645 1.00 0.00 8 LEU A O 6
ATOM 6875 N N . ASP A 1 9 ? -13.827 6.012 -1.723 1.00 0.00 9 ASP A N 6
ATOM 6876 C CA . ASP A 1 9 ? -12.480 6.575 -1.709 1.00 0.00 9 ASP A CA 6
ATOM 6877 C C . ASP A 1 9 ? -11.918 6.565 -0.289 1.00 0.00 9 ASP A C 6
ATOM 6878 O O . ASP A 1 9 ? -10.776 6.142 -0.111 1.00 0.00 9 ASP A O 6
ATOM 6887 N N . LYS A 1 10 ? -12.701 6.960 0.729 1.00 0.00 10 LYS A N 6
ATOM 6888 C CA . LYS A 1 10 ? -12.202 6.953 2.109 1.00 0.00 10 LYS A CA 6
ATOM 6889 C C . LYS A 1 10 ? -12.012 5.518 2.604 1.00 0.00 10 LYS A C 6
ATOM 6890 O O . LYS A 1 10 ? -11.250 5.291 3.547 1.00 0.00 10 LYS A O 6
ATOM 6909 N N . LEU A 1 11 ? -12.796 4.569 2.093 1.00 0.00 11 LEU A N 6
ATOM 6910 C CA . LEU A 1 11 ? -12.736 3.165 2.449 1.00 0.00 11 LEU A CA 6
ATOM 6911 C C . LEU A 1 11 ? -11.536 2.485 1.792 1.00 0.00 11 LEU A C 6
ATOM 6912 O O . LEU A 1 11 ? -10.702 1.906 2.474 1.00 0.00 11 LEU A O 6
ATOM 6928 N N . ARG A 1 12 ? -11.391 2.559 0.471 1.00 0.00 12 ARG A N 6
ATOM 6929 C CA . ARG A 1 12 ? -10.303 1.921 -0.269 1.00 0.00 12 ARG A CA 6
ATOM 6930 C C . ARG A 1 12 ? -8.947 2.406 0.206 1.00 0.00 12 ARG A C 6
ATOM 6931 O O . ARG A 1 12 ? -8.063 1.590 0.465 1.00 0.00 12 ARG A O 6
ATOM 6952 N N . GLN A 1 13 ? -8.791 3.709 0.417 1.00 0.00 13 GLN A N 6
ATOM 6953 C CA . GLN A 1 13 ? -7.542 4.277 0.904 1.00 0.00 13 GLN A CA 6
ATOM 6954 C C . GLN A 1 13 ? -7.189 3.708 2.293 1.00 0.00 13 GLN A C 6
ATOM 6955 O O . GLN A 1 13 ? -6.012 3.630 2.647 1.00 0.00 13 GLN A O 6
ATOM 6969 N N . ALA A 1 14 ? -8.191 3.358 3.111 1.00 0.00 14 ALA A N 6
ATOM 6970 C CA . ALA A 1 14 ? -7.994 2.788 4.438 1.00 0.00 14 ALA A CA 6
ATOM 6971 C C . ALA A 1 14 ? -7.518 1.340 4.299 1.00 0.00 14 ALA A C 6
ATOM 6972 O O . ALA A 1 14 ? -6.624 0.913 5.027 1.00 0.00 14 ALA A O 6
ATOM 6979 N N . VAL A 1 15 ? -8.093 0.573 3.367 1.00 0.00 15 VAL A N 6
ATOM 6980 C CA . VAL A 1 15 ? -7.688 -0.812 3.150 1.00 0.00 15 VAL A CA 6
ATOM 6981 C C . VAL A 1 15 ? -6.247 -0.796 2.638 1.00 0.00 15 VAL A C 6
ATOM 6982 O O . VAL A 1 15 ? -5.361 -1.393 3.249 1.00 0.00 15 VAL A O 6
ATOM 6995 N N . LEU A 1 16 ? -5.971 -0.054 1.555 1.00 0.00 16 LEU A N 6
ATOM 6996 C CA . LEU A 1 16 ? -4.626 0.012 0.990 1.00 0.00 16 LEU A CA 6
ATOM 6997 C C . LEU A 1 16 ? -3.583 0.430 2.017 1.00 0.00 16 LEU A C 6
ATOM 6998 O O . LEU A 1 16 ? -2.453 -0.025 1.911 1.00 0.00 16 LEU A O 6
ATOM 7014 N N . GLN A 1 17 ? -3.920 1.266 3.009 1.00 0.00 17 GLN A N 6
ATOM 7015 C CA . GLN A 1 17 ? -2.957 1.671 4.030 1.00 0.00 17 GLN A CA 6
ATOM 7016 C C . GLN A 1 17 ? -2.331 0.431 4.668 1.00 0.00 17 GLN A C 6
ATOM 7017 O O . GLN A 1 17 ? -1.113 0.409 4.856 1.00 0.00 17 GLN A O 6
ATOM 7031 N N . LYS A 1 18 ? -3.125 -0.592 5.028 1.00 0.00 18 LYS A N 6
ATOM 7032 C CA . LYS A 1 18 ? -2.543 -1.800 5.605 1.00 0.00 18 LYS A CA 6
ATOM 7033 C C . LYS A 1 18 ? -1.781 -2.551 4.512 1.00 0.00 18 LYS A C 6
ATOM 7034 O O . LYS A 1 18 ? -0.690 -3.041 4.777 1.00 0.00 18 LYS A O 6
ATOM 7053 N N . LYS A 1 19 ? -2.264 -2.555 3.263 1.00 0.00 19 LYS A N 6
ATOM 7054 C CA . LYS A 1 19 ? -1.597 -3.228 2.148 1.00 0.00 19 LYS A CA 6
ATOM 7055 C C . LYS A 1 19 ? -0.178 -2.713 1.976 1.00 0.00 19 LYS A C 6
ATOM 7056 O O . LYS A 1 19 ? 0.703 -3.521 1.707 1.00 0.00 19 LYS A O 6
ATOM 7075 N N . ILE A 1 20 ? 0.102 -1.421 2.203 1.00 0.00 20 ILE A N 6
ATOM 7076 C CA . ILE A 1 20 ? 1.463 -0.902 2.060 1.00 0.00 20 ILE A CA 6
ATOM 7077 C C . ILE A 1 20 ? 2.397 -1.644 3.034 1.00 0.00 20 ILE A C 6
ATOM 7078 O O . ILE A 1 20 ? 3.554 -1.900 2.709 1.00 0.00 20 ILE A O 6
ATOM 7094 N N . LYS A 1 21 ? 1.902 -1.973 4.232 1.00 0.00 21 LYS A N 6
ATOM 7095 C CA . LYS A 1 21 ? 2.598 -2.698 5.297 1.00 0.00 21 LYS A CA 6
ATOM 7096 C C . LYS A 1 21 ? 2.699 -4.176 4.925 1.00 0.00 21 LYS A C 6
ATOM 7097 O O . LYS A 1 21 ? 3.659 -4.839 5.300 1.00 0.00 21 LYS A O 6
ATOM 7116 N N . GLU A 1 22 ? 1.714 -4.707 4.203 1.00 0.00 22 GLU A N 6
ATOM 7117 C CA . GLU A 1 22 ? 1.696 -6.101 3.805 1.00 0.00 22 GLU A CA 6
ATOM 7118 C C . GLU A 1 22 ? 2.759 -6.319 2.740 1.00 0.00 22 GLU A C 6
ATOM 7119 O O . GLU A 1 22 ? 3.613 -7.186 2.909 1.00 0.00 22 GLU A O 6
ATOM 7131 N N . ARG A 1 23 ? 2.794 -5.490 1.698 1.00 0.00 23 ARG A N 6
ATOM 7132 C CA . ARG A 1 23 ? 3.774 -5.631 0.623 1.00 0.00 23 ARG A CA 6
ATOM 7133 C C . ARG A 1 23 ? 5.207 -5.437 1.115 1.00 0.00 23 ARG A C 6
ATOM 7134 O O . ARG A 1 23 ? 6.111 -6.083 0.603 1.00 0.00 23 ARG A O 6
ATOM 7155 N N . ILE A 1 24 ? 5.456 -4.572 2.102 1.00 0.00 24 ILE A N 6
ATOM 7156 C CA . ILE A 1 24 ? 6.807 -4.370 2.638 1.00 0.00 24 ILE A CA 6
ATOM 7157 C C . ILE A 1 24 ? 7.179 -5.521 3.585 1.00 0.00 24 ILE A C 6
ATOM 7158 O O . ILE A 1 24 ? 8.287 -6.059 3.505 1.00 0.00 24 ILE A O 6
ATOM 7174 N N . GLN A 1 25 ? 6.275 -5.912 4.493 1.00 0.00 25 GLN A N 6
ATOM 7175 C CA . GLN A 1 25 ? 6.569 -6.959 5.459 1.00 0.00 25 GLN A CA 6
ATOM 7176 C C . GLN A 1 25 ? 6.669 -8.324 4.800 1.00 0.00 25 GLN A C 6
ATOM 7177 O O . GLN A 1 25 ? 7.645 -9.026 5.030 1.00 0.00 25 GLN A O 6
ATOM 7191 N N . ASN A 1 26 ? 5.694 -8.686 3.968 1.00 0.00 26 ASN A N 6
ATOM 7192 C CA . ASN A 1 26 ? 5.689 -9.977 3.298 1.00 0.00 26 ASN A CA 6
ATOM 7193 C C . ASN A 1 26 ? 6.639 -9.969 2.098 1.00 0.00 26 ASN A C 6
ATOM 7194 O O . ASN A 1 26 ? 7.556 -10.786 2.027 1.00 0.00 26 ASN A O 6
ATOM 7205 N N . SER A 1 27 ? 6.488 -8.983 1.204 1.00 0.00 27 SER A N 6
ATOM 7206 C CA . SER A 1 27 ? 7.276 -8.805 -0.023 1.00 0.00 27 SER A CA 6
ATOM 7207 C C . SER A 1 27 ? 7.389 -10.090 -0.861 1.00 0.00 27 SER A C 6
ATOM 7208 O O . SER A 1 27 ? 8.379 -10.321 -1.556 1.00 0.00 27 SER A O 6
ATOM 7216 N N . LEU A 1 28 ? 6.367 -10.936 -0.767 1.00 0.00 28 LEU A N 6
ATOM 7217 C CA . LEU A 1 28 ? 6.208 -12.214 -1.431 1.00 0.00 28 LEU A CA 6
ATOM 7218 C C . LEU A 1 28 ? 4.764 -12.330 -1.911 1.00 0.00 28 LEU A C 6
ATOM 7219 O O . LEU A 1 28 ? 3.955 -11.429 -1.678 1.00 0.00 28 LEU A O 6
ATOM 7235 N N . SER A 1 29 ? 4.435 -13.473 -2.504 1.00 0.00 29 SER A N 6
ATOM 7236 C CA . SER A 1 29 ? 3.112 -13.790 -3.019 1.00 0.00 29 SER A CA 6
ATOM 7237 C C . SER A 1 29 ? 2.617 -15.114 -2.448 1.00 0.00 29 SER A C 6
ATOM 7238 O O . SER A 1 29 ? 1.541 -15.184 -1.870 1.00 0.00 29 SER A O 6
ATOM 7246 N N . THR A 1 30 ? 3.407 -16.174 -2.592 1.00 0.00 30 THR A N 6
ATOM 7247 C CA . THR A 1 30 ? 3.074 -17.514 -2.114 1.00 0.00 30 THR A CA 6
ATOM 7248 C C . THR A 1 30 ? 4.328 -18.098 -1.452 1.00 0.00 30 THR A C 6
ATOM 7249 O O . THR A 1 30 ? 4.644 -19.272 -1.570 1.00 0.00 30 THR A O 6
ATOM 7260 N N . GLU A 1 31 ? 5.120 -17.210 -0.841 1.00 0.00 31 GLU A N 6
ATOM 7261 C CA . GLU A 1 31 ? 6.375 -17.461 -0.134 1.00 0.00 31 GLU A CA 6
ATOM 7262 C C . GLU A 1 31 ? 7.520 -17.984 -1.002 1.00 0.00 31 GLU A C 6
ATOM 7263 O O . GLU A 1 31 ? 8.601 -18.217 -0.464 1.00 0.00 31 GLU A O 6
ATOM 7275 N N . LYS A 1 32 ? 7.302 -18.076 -2.318 1.00 0.00 32 LYS A N 6
ATOM 7276 C CA . LYS A 1 32 ? 8.215 -18.575 -3.355 1.00 0.00 32 LYS A CA 6
ATOM 7277 C C . LYS A 1 32 ? 9.685 -18.538 -2.946 1.00 0.00 32 LYS A C 6
ATOM 7278 O O . LYS A 1 32 ? 10.271 -19.592 -2.709 1.00 0.00 32 LYS A O 6
ATOM 7297 N N . TYR A 1 33 ? 10.300 -17.361 -2.900 1.00 0.00 33 TYR A N 6
ATOM 7298 C CA . TYR A 1 33 ? 11.689 -17.187 -2.480 1.00 0.00 33 TYR A CA 6
ATOM 7299 C C . TYR A 1 33 ? 11.773 -15.806 -1.826 1.00 0.00 33 TYR A C 6
ATOM 7300 O O . TYR A 1 33 ? 12.682 -15.017 -2.085 1.00 0.00 33 TYR A O 6
ATOM 7318 N N . GLY A 1 34 ? 10.791 -15.497 -0.975 1.00 0.00 34 GLY A N 6
ATOM 7319 C CA . GLY A 1 34 ? 10.703 -14.226 -0.279 1.00 0.00 34 GLY A CA 6
ATOM 7320 C C . GLY A 1 34 ? 10.697 -13.081 -1.289 1.00 0.00 34 GLY A C 6
ATOM 7321 O O . GLY A 1 34 ? 9.813 -13.040 -2.147 1.00 0.00 34 GLY A O 6
ATOM 7325 N N . SER A 1 35 ? 11.708 -12.213 -1.238 1.00 0.00 35 SER A N 6
ATOM 7326 C CA . SER A 1 35 ? 11.862 -11.055 -2.102 1.00 0.00 35 SER A CA 6
ATOM 7327 C C . SER A 1 35 ? 13.223 -11.084 -2.819 1.00 0.00 35 SER A C 6
ATOM 7328 O O . SER A 1 35 ? 13.268 -11.183 -4.050 1.00 0.00 35 SER A O 6
ATOM 7336 N N . GLY A 1 36 ? 14.345 -11.028 -2.095 1.00 0.00 36 GLY A N 6
ATOM 7337 C CA . GLY A 1 36 ? 15.684 -11.040 -2.681 1.00 0.00 36 GLY A CA 6
ATOM 7338 C C . GLY A 1 36 ? 16.768 -10.865 -1.622 1.00 0.00 36 GLY A C 6
ATOM 7339 O O . GLY A 1 36 ? 16.464 -10.677 -0.442 1.00 0.00 36 GLY A O 6
ATOM 7343 N N . SER A 1 37 ? 18.035 -10.919 -2.034 1.00 0.00 37 SER A N 6
ATOM 7344 C CA . SER A 1 37 ? 19.187 -10.791 -1.157 1.00 0.00 37 SER A CA 6
ATOM 7345 C C . SER A 1 37 ? 19.428 -9.354 -0.662 1.00 0.00 37 SER A C 6
ATOM 7346 O O . SER A 1 37 ? 19.136 -9.054 0.505 1.00 0.00 37 SER A O 6
ATOM 7354 N N . GLY A 1 38 ? 19.993 -8.463 -1.481 1.00 0.00 38 GLY A N 6
ATOM 7355 C CA . GLY A 1 38 ? 20.268 -7.092 -1.074 1.00 0.00 38 GLY A CA 6
ATOM 7356 C C . GLY A 1 38 ? 21.243 -6.417 -2.024 1.00 0.00 38 GLY A C 6
ATOM 7357 O O . GLY A 1 38 ? 20.972 -6.327 -3.221 1.00 0.00 38 GLY A O 6
ATOM 7361 N N . SER A 1 39 ? 22.364 -5.917 -1.507 1.00 0.00 39 SER A N 6
ATOM 7362 C CA . SER A 1 39 ? 23.403 -5.251 -2.283 1.00 0.00 39 SER A CA 6
ATOM 7363 C C . SER A 1 39 ? 24.730 -5.290 -1.519 1.00 0.00 39 SER A C 6
ATOM 7364 O O . SER A 1 39 ? 24.872 -6.035 -0.543 1.00 0.00 39 SER A O 6
ATOM 7372 N N . GLY A 1 40 ? 25.705 -4.519 -1.997 1.00 0.00 40 GLY A N 6
ATOM 7373 C CA . GLY A 1 40 ? 27.032 -4.349 -1.442 1.00 0.00 40 GLY A CA 6
ATOM 7374 C C . GLY A 1 40 ? 27.278 -2.860 -1.209 1.00 0.00 40 GLY A C 6
ATOM 7375 O O . GLY A 1 40 ? 26.423 -2.017 -1.507 1.00 0.00 40 GLY A O 6
ATOM 7379 N N . SER A 1 41 ? 28.446 -2.538 -0.671 1.00 0.00 41 SER A N 6
ATOM 7380 C CA . SER A 1 41 ? 28.883 -1.183 -0.364 1.00 0.00 41 SER A CA 6
ATOM 7381 C C . SER A 1 41 ? 29.885 -0.712 -1.427 1.00 0.00 41 SER A C 6
ATOM 7382 O O . SER A 1 41 ? 29.983 -1.296 -2.511 1.00 0.00 41 SER A O 6
ATOM 7390 N N . GLY A 1 42 ? 30.587 0.390 -1.170 1.00 0.00 42 GLY A N 6
ATOM 7391 C CA . GLY A 1 42 ? 31.590 0.975 -2.043 1.00 0.00 42 GLY A CA 6
ATOM 7392 C C . GLY A 1 42 ? 32.589 1.707 -1.154 1.00 0.00 42 GLY A C 6
ATOM 7393 O O . GLY A 1 42 ? 32.235 2.096 -0.041 1.00 0.00 42 GLY A O 6
ATOM 7397 N N . SER A 1 43 ? 33.823 1.873 -1.625 1.00 0.00 43 SER A N 6
ATOM 7398 C CA . SER A 1 43 ? 34.892 2.546 -0.901 1.00 0.00 43 SER A CA 6
ATOM 7399 C C . SER A 1 43 ? 34.681 4.061 -0.944 1.00 0.00 43 SER A C 6
ATOM 7400 O O . SER A 1 43 ? 34.333 4.678 0.059 1.00 0.00 43 SER A O 6
ATOM 7408 N N . GLY A 1 44 ? 34.850 4.656 -2.123 1.00 0.00 44 GLY A N 6
ATOM 7409 C CA . GLY A 1 44 ? 34.704 6.079 -2.365 1.00 0.00 44 GLY A CA 6
ATOM 7410 C C . GLY A 1 44 ? 35.516 6.468 -3.594 1.00 0.00 44 GLY A C 6
ATOM 7411 O O . GLY A 1 44 ? 36.222 5.637 -4.166 1.00 0.00 44 GLY A O 6
ATOM 7415 N N . SER A 1 45 ? 35.451 7.743 -3.965 1.00 0.00 45 SER A N 6
ATOM 7416 C CA . SER A 1 45 ? 36.138 8.326 -5.114 1.00 0.00 45 SER A CA 6
ATOM 7417 C C . SER A 1 45 ? 37.073 9.478 -4.713 1.00 0.00 45 SER A C 6
ATOM 7418 O O . SER A 1 45 ? 37.640 10.138 -5.581 1.00 0.00 45 SER A O 6
ATOM 7426 N N . GLY A 1 46 ? 37.240 9.739 -3.414 1.00 0.00 46 GLY A N 6
ATOM 7427 C CA . GLY A 1 46 ? 38.086 10.797 -2.893 1.00 0.00 46 GLY A CA 6
ATOM 7428 C C . GLY A 1 46 ? 38.259 10.624 -1.389 1.00 0.00 46 GLY A C 6
ATOM 7429 O O . GLY A 1 46 ? 37.747 9.670 -0.800 1.00 0.00 46 GLY A O 6
ATOM 7433 N N . SER A 1 47 ? 38.980 11.553 -0.769 1.00 0.00 47 SER A N 6
ATOM 7434 C CA . SER A 1 47 ? 39.281 11.585 0.656 1.00 0.00 47 SER A CA 6
ATOM 7435 C C . SER A 1 47 ? 39.089 13.014 1.180 1.00 0.00 47 SER A C 6
ATOM 7436 O O . SER A 1 47 ? 38.616 13.879 0.440 1.00 0.00 47 SER A O 6
ATOM 7444 N N . GLY A 1 48 ? 39.409 13.263 2.458 1.00 0.00 48 GLY A N 6
ATOM 7445 C CA . GLY A 1 48 ? 39.292 14.581 3.090 1.00 0.00 48 GLY A CA 6
ATOM 7446 C C . GLY A 1 48 ? 37.902 15.208 2.960 1.00 0.00 48 GLY A C 6
ATOM 7447 O O . GLY A 1 48 ? 37.788 16.427 2.904 1.00 0.00 48 GLY A O 6
ATOM 7451 N N . SER A 1 49 ? 36.859 14.382 2.898 1.00 0.00 49 SER A N 6
ATOM 7452 C CA . SER A 1 49 ? 35.475 14.805 2.753 1.00 0.00 49 SER A CA 6
ATOM 7453 C C . SER A 1 49 ? 34.612 13.923 3.655 1.00 0.00 49 SER A C 6
ATOM 7454 O O . SER A 1 49 ? 34.297 14.320 4.773 1.00 0.00 49 SER A O 6
ATOM 7462 N N . GLY A 1 50 ? 34.320 12.693 3.226 1.00 0.00 50 GLY A N 6
ATOM 7463 C CA . GLY A 1 50 ? 33.513 11.744 3.985 1.00 0.00 50 GLY A CA 6
ATOM 7464 C C . GLY A 1 50 ? 32.095 11.640 3.430 1.00 0.00 50 GLY A C 6
ATOM 7465 O O . GLY A 1 50 ? 31.777 12.198 2.376 1.00 0.00 50 GLY A O 6
ATOM 7469 N N . SER A 1 51 ? 31.252 10.873 4.119 1.00 0.00 51 SER A N 6
ATOM 7470 C CA . SER A 1 51 ? 29.863 10.623 3.773 1.00 0.00 51 SER A CA 6
ATOM 7471 C C . SER A 1 51 ? 29.113 10.273 5.063 1.00 0.00 51 SER A C 6
ATOM 7472 O O . SER A 1 51 ? 29.731 9.811 6.030 1.00 0.00 51 SER A O 6
ATOM 7480 N N . GLY A 1 52 ? 27.792 10.442 5.072 1.00 0.00 52 GLY A N 6
ATOM 7481 C CA . GLY A 1 52 ? 26.927 10.155 6.203 1.00 0.00 52 GLY A CA 6
ATOM 7482 C C . GLY A 1 52 ? 25.641 10.954 6.060 1.00 0.00 52 GLY A C 6
ATOM 7483 O O . GLY A 1 52 ? 25.631 12.135 6.404 1.00 0.00 52 GLY A O 6
ATOM 7487 N N . SER A 1 53 ? 24.594 10.333 5.514 1.00 0.00 53 SER A N 6
ATOM 7488 C CA . SER A 1 53 ? 23.266 10.906 5.296 1.00 0.00 53 SER A CA 6
ATOM 7489 C C . SER A 1 53 ? 22.201 9.864 5.687 1.00 0.00 53 SER A C 6
ATOM 7490 O O . SER A 1 53 ? 22.490 8.666 5.707 1.00 0.00 53 SER A O 6
ATOM 7498 N N . GLY A 1 54 ? 20.946 10.271 5.903 1.00 0.00 54 GLY A N 6
ATOM 7499 C CA . GLY A 1 54 ? 19.847 9.383 6.290 1.00 0.00 54 GLY A CA 6
ATOM 7500 C C . GLY A 1 54 ? 18.740 10.194 6.962 1.00 0.00 54 GLY A C 6
ATOM 7501 O O . GLY A 1 54 ? 18.762 11.422 6.881 1.00 0.00 54 GLY A O 6
ATOM 7505 N N . SER A 1 55 ? 17.814 9.525 7.655 1.00 0.00 55 SER A N 6
ATOM 7506 C CA . SER A 1 55 ? 16.671 10.094 8.381 1.00 0.00 55 SER A CA 6
ATOM 7507 C C . SER A 1 55 ? 15.541 10.475 7.418 1.00 0.00 55 SER A C 6
ATOM 7508 O O . SER A 1 55 ? 15.730 10.483 6.197 1.00 0.00 55 SER A O 6
ATOM 7516 N N . GLY A 1 56 ? 14.374 10.816 7.963 1.00 0.00 56 GLY A N 6
ATOM 7517 C CA . GLY A 1 56 ? 13.167 11.199 7.248 1.00 0.00 56 GLY A CA 6
ATOM 7518 C C . GLY A 1 56 ? 12.112 10.138 7.529 1.00 0.00 56 GLY A C 6
ATOM 7519 O O . GLY A 1 56 ? 12.362 8.956 7.275 1.00 0.00 56 GLY A O 6
ATOM 7523 N N . SER A 1 57 ? 10.974 10.532 8.099 1.00 0.00 57 SER A N 6
ATOM 7524 C CA . SER A 1 57 ? 9.885 9.623 8.413 1.00 0.00 57 SER A CA 6
ATOM 7525 C C . SER A 1 57 ? 8.557 10.376 8.428 1.00 0.00 57 SER A C 6
ATOM 7526 O O . SER A 1 57 ? 8.511 11.592 8.659 1.00 0.00 57 SER A O 6
ATOM 7534 N N . GLY A 1 58 ? 7.464 9.637 8.266 1.00 0.00 58 GLY A N 6
ATOM 7535 C CA . GLY A 1 58 ? 6.100 10.120 8.251 1.00 0.00 58 GLY A CA 6
ATOM 7536 C C . GLY A 1 58 ? 5.255 9.194 7.394 1.00 0.00 58 GLY A C 6
ATOM 7537 O O . GLY A 1 58 ? 5.039 8.034 7.759 1.00 0.00 58 GLY A O 6
ATOM 7541 N N . TYR A 1 59 ? 4.779 9.705 6.261 1.00 0.00 59 TYR A N 6
ATOM 7542 C CA . TYR A 1 59 ? 3.938 8.990 5.309 1.00 0.00 59 TYR A CA 6
ATOM 7543 C C . TYR A 1 59 ? 4.672 7.847 4.594 1.00 0.00 59 TYR A C 6
ATOM 7544 O O . TYR A 1 59 ? 5.742 7.389 5.010 1.00 0.00 59 TYR A O 6
ATOM 7562 N N . GLN A 1 60 ? 4.032 7.309 3.557 1.00 0.00 3288 GLN A N 6
ATOM 7563 C CA . GLN A 1 60 ? 4.540 6.234 2.714 1.00 0.00 3288 GLN A CA 6
ATOM 7564 C C . GLN A 1 60 ? 5.817 6.675 1.980 1.00 0.00 3288 GLN A C 6
ATOM 7565 O O . GLN A 1 60 ? 6.248 7.823 2.107 1.00 0.00 3288 GLN A O 6
ATOM 7579 N N . ILE A 1 61 ? 6.407 5.774 1.194 1.00 0.00 3289 ILE A N 6
ATOM 7580 C CA . ILE A 1 61 ? 7.608 6.051 0.422 1.00 0.00 3289 ILE A CA 6
ATOM 7581 C C . ILE A 1 61 ? 7.131 6.202 -1.020 1.00 0.00 3289 ILE A C 6
ATOM 7582 O O . ILE A 1 61 ? 6.888 5.230 -1.738 1.00 0.00 3289 ILE A O 6
ATOM 7598 N N . GLU A 1 62 ? 6.905 7.446 -1.414 1.00 0.00 3290 GLU A N 6
ATOM 7599 C CA . GLU A 1 62 ? 6.441 7.850 -2.736 1.00 0.00 3290 GLU A CA 6
ATOM 7600 C C . GLU A 1 62 ? 7.516 7.630 -3.814 1.00 0.00 3290 GLU A C 6
ATOM 7601 O O . GLU A 1 62 ? 7.240 7.762 -5.004 1.00 0.00 3290 GLU A O 6
ATOM 7613 N N . THR A 1 63 ? 8.728 7.247 -3.407 1.00 0.00 3291 THR A N 6
ATOM 7614 C CA . THR A 1 63 ? 9.878 7.018 -4.271 1.00 0.00 3291 THR A CA 6
ATOM 7615 C C . THR A 1 63 ? 10.508 5.629 -4.072 1.00 0.00 3291 THR A C 6
ATOM 7616 O O . THR A 1 63 ? 11.732 5.489 -4.066 1.00 0.00 3291 THR A O 6
ATOM 7627 N N . PHE A 1 64 ? 9.691 4.585 -3.864 1.00 0.00 3292 PHE A N 6
ATOM 7628 C CA . PHE A 1 64 ? 10.190 3.226 -3.681 1.00 0.00 3292 PHE A CA 6
ATOM 7629 C C . PHE A 1 64 ? 9.206 2.257 -4.322 1.00 0.00 3292 PHE A C 6
ATOM 7630 O O . PHE A 1 64 ? 9.334 1.926 -5.497 1.00 0.00 3292 PHE A O 6
ATOM 7647 N N . PHE A 1 65 ? 8.169 1.864 -3.595 1.00 0.00 3293 PHE A N 6
ATOM 7648 C CA . PHE A 1 65 ? 7.135 0.943 -4.054 1.00 0.00 3293 PHE A CA 6
ATOM 7649 C C . PHE A 1 65 ? 6.019 1.640 -4.833 1.00 0.00 3293 PHE A C 6
ATOM 7650 O O . PHE A 1 65 ? 5.013 1.028 -5.172 1.00 0.00 3293 PHE A O 6
ATOM 7667 N N . ALA A 1 66 ? 6.177 2.930 -5.141 1.00 0.00 3294 ALA A N 6
ATOM 7668 C CA . ALA A 1 66 ? 5.192 3.721 -5.867 1.00 0.00 3294 ALA A CA 6
ATOM 7669 C C . ALA A 1 66 ? 4.724 3.082 -7.183 1.00 0.00 3294 ALA A C 6
ATOM 7670 O O . ALA A 1 66 ? 3.621 3.387 -7.628 1.00 0.00 3294 ALA A O 6
ATOM 7677 N N . GLN A 1 67 ? 5.542 2.221 -7.795 1.00 0.00 3295 GLN A N 6
ATOM 7678 C CA . GLN A 1 67 ? 5.236 1.527 -9.043 1.00 0.00 3295 GLN A CA 6
ATOM 7679 C C . GLN A 1 67 ? 4.166 0.467 -8.839 1.00 0.00 3295 GLN A C 6
ATOM 7680 O O . GLN A 1 67 ? 3.281 0.333 -9.677 1.00 0.00 3295 GLN A O 6
ATOM 7694 N N . ASP A 1 68 ? 4.301 -0.352 -7.801 1.00 0.00 3296 ASP A N 6
ATOM 7695 C CA . ASP A 1 68 ? 3.315 -1.392 -7.490 1.00 0.00 3296 ASP A CA 6
ATOM 7696 C C . ASP A 1 68 ? 2.103 -0.805 -6.765 1.00 0.00 3296 ASP A C 6
ATOM 7697 O O . ASP A 1 68 ? 0.990 -1.295 -6.922 1.00 0.00 3296 ASP A O 6
ATOM 7706 N N . ILE A 1 69 ? 2.279 0.301 -6.045 1.00 0.00 3297 ILE A N 6
ATOM 7707 C CA . ILE A 1 69 ? 1.233 0.979 -5.286 1.00 0.00 3297 ILE A CA 6
ATOM 7708 C C . ILE A 1 69 ? 0.049 1.373 -6.157 1.00 0.00 3297 ILE A C 6
ATOM 7709 O O . ILE A 1 69 ? -1.098 1.215 -5.741 1.00 0.00 3297 ILE A O 6
ATOM 7725 N N . GLU A 1 70 ? 0.320 1.943 -7.327 1.00 0.00 3298 GLU A N 6
ATOM 7726 C CA . GLU A 1 70 ? -0.717 2.375 -8.245 1.00 0.00 3298 GLU A CA 6
ATOM 7727 C C . GLU A 1 70 ? -1.536 1.159 -8.667 1.00 0.00 3298 GLU A C 6
ATOM 7728 O O . GLU A 1 70 ? -2.752 1.215 -8.759 1.00 0.00 3298 GLU A O 6
ATOM 7740 N N . SER A 1 71 ? -0.877 0.031 -8.881 1.00 0.00 3299 SER A N 6
ATOM 7741 C CA . SER A 1 71 ? -1.479 -1.209 -9.311 1.00 0.00 3299 SER A CA 6
ATOM 7742 C C . SER A 1 71 ? -2.378 -1.789 -8.225 1.00 0.00 3299 SER A C 6
ATOM 7743 O O . SER A 1 71 ? -3.455 -2.310 -8.517 1.00 0.00 3299 SER A O 6
ATOM 7751 N N . VAL A 1 72 ? -1.927 -1.673 -6.980 1.00 0.00 3300 VAL A N 6
ATOM 7752 C CA . VAL A 1 72 ? -2.594 -2.128 -5.778 1.00 0.00 3300 VAL A CA 6
ATOM 7753 C C . VAL A 1 72 ? -3.829 -1.250 -5.572 1.00 0.00 3300 VAL A C 6
ATOM 7754 O O . VAL A 1 72 ? -4.938 -1.759 -5.415 1.00 0.00 3300 VAL A O 6
ATOM 7767 N N . GLN A 1 73 ? -3.686 0.078 -5.587 1.00 0.00 3301 GLN A N 6
ATOM 7768 C CA . GLN A 1 73 ? -4.835 0.961 -5.375 1.00 0.00 3301 GLN A CA 6
ATOM 7769 C C . GLN A 1 73 ? -5.851 0.812 -6.501 1.00 0.00 3301 GLN A C 6
ATOM 7770 O O . GLN A 1 73 ? -7.050 0.910 -6.239 1.00 0.00 3301 GLN A O 6
ATOM 7784 N N . LYS A 1 74 ? -5.392 0.571 -7.735 1.00 0.00 3302 LYS A N 6
ATOM 7785 C CA . LYS A 1 74 ? -6.233 0.382 -8.913 1.00 0.00 3302 LYS A CA 6
ATOM 7786 C C . LYS A 1 74 ? -7.183 -0.795 -8.702 1.00 0.00 3302 LYS A C 6
ATOM 7787 O O . LYS A 1 74 ? -8.252 -0.822 -9.317 1.00 0.00 3302 LYS A O 6
ATOM 7806 N N . GLU A 1 75 ? -6.810 -1.774 -7.875 1.00 0.00 3303 GLU A N 6
ATOM 7807 C CA . GLU A 1 75 ? -7.668 -2.922 -7.606 1.00 0.00 3303 GLU A CA 6
ATOM 7808 C C . GLU A 1 75 ? -8.865 -2.488 -6.745 1.00 0.00 3303 GLU A C 6
ATOM 7809 O O . GLU A 1 75 ? -10.003 -2.825 -7.060 1.00 0.00 3303 GLU A O 6
ATOM 7821 N N . LEU A 1 76 ? -8.641 -1.668 -5.712 1.00 0.00 3304 LEU A N 6
ATOM 7822 C CA . LEU A 1 76 ? -9.672 -1.216 -4.779 1.00 0.00 3304 LEU A CA 6
ATOM 7823 C C . LEU A 1 76 ? -10.624 -0.135 -5.243 1.00 0.00 3304 LEU A C 6
ATOM 7824 O O . LEU A 1 76 ? -11.743 -0.068 -4.749 1.00 0.00 3304 LEU A O 6
ATOM 7840 N N . GLU A 1 77 ? -10.209 0.747 -6.138 1.00 0.00 3305 GLU A N 6
ATOM 7841 C CA . GLU A 1 77 ? -11.078 1.828 -6.603 1.00 0.00 3305 GLU A CA 6
ATOM 7842 C C . GLU A 1 77 ? -12.358 1.329 -7.285 1.00 0.00 3305 GLU A C 6
ATOM 7843 O O . GLU A 1 77 ? -13.313 2.100 -7.426 1.00 0.00 3305 GLU A O 6
ATOM 7855 N N . ASN A 1 78 ? -12.390 0.061 -7.710 1.00 0.00 3306 ASN A N 6
ATOM 7856 C CA . ASN A 1 78 ? -13.567 -0.523 -8.340 1.00 0.00 3306 ASN A CA 6
ATOM 7857 C C . ASN A 1 78 ? -14.342 -1.376 -7.332 1.00 0.00 3306 ASN A C 6
ATOM 7858 O O . ASN A 1 78 ? -15.409 -1.882 -7.698 1.00 0.00 3306 ASN A O 6
ATOM 7869 N N . LEU A 1 79 ? -13.822 -1.585 -6.110 1.00 0.00 3307 LEU A N 6
ATOM 7870 C CA . LEU A 1 79 ? -14.527 -2.390 -5.114 1.00 0.00 3307 LEU A CA 6
ATOM 7871 C C . LEU A 1 79 ? -15.557 -1.527 -4.383 1.00 0.00 3307 LEU A C 6
ATOM 7872 O O . LEU A 1 79 ? -15.405 -0.311 -4.322 1.00 0.00 3307 LEU A O 6
ATOM 7888 N N . SER A 1 80 ? -16.613 -2.156 -3.862 1.00 0.00 3308 SER A N 6
ATOM 7889 C CA . SER A 1 80 ? -17.701 -1.507 -3.125 1.00 0.00 3308 SER A CA 6
ATOM 7890 C C . SER A 1 80 ? -17.352 -1.381 -1.639 1.00 0.00 3308 SER A C 6
ATOM 7891 O O . SER A 1 80 ? -16.341 -1.930 -1.207 1.00 0.00 3308 SER A O 6
ATOM 7899 N N . GLU A 1 81 ? -18.170 -0.703 -0.820 1.00 0.00 3309 GLU A N 6
ATOM 7900 C CA . GLU A 1 81 ? -17.876 -0.599 0.605 1.00 0.00 3309 GLU A CA 6
ATOM 7901 C C . GLU A 1 81 ? -17.836 -2.004 1.189 1.00 0.00 3309 GLU A C 6
ATOM 7902 O O . GLU A 1 81 ? -16.856 -2.335 1.822 1.00 0.00 3309 GLU A O 6
ATOM 7914 N N . GLU A 1 82 ? -18.769 -2.877 0.827 1.00 0.00 3310 GLU A N 6
ATOM 7915 C CA . GLU A 1 82 ? -18.865 -4.245 1.339 1.00 0.00 3310 GLU A CA 6
ATOM 7916 C C . GLU A 1 82 ? -17.536 -4.981 1.195 1.00 0.00 3310 GLU A C 6
ATOM 7917 O O . GLU A 1 82 ? -17.280 -6.001 1.837 1.00 0.00 3310 GLU A O 6
ATOM 7929 N N . GLU A 1 83 ? -16.782 -4.644 0.157 1.00 0.00 3311 GLU A N 6
ATOM 7930 C CA . GLU A 1 83 ? -15.502 -5.249 -0.060 1.00 0.00 3311 GLU A CA 6
ATOM 7931 C C . GLU A 1 83 ? -14.425 -4.593 0.790 1.00 0.00 3311 GLU A C 6
ATOM 7932 O O . GLU A 1 83 ? -13.731 -5.273 1.530 1.00 0.00 3311 GLU A O 6
ATOM 7944 N N . LEU A 1 84 ? -14.309 -3.263 0.705 1.00 0.00 3312 LEU A N 6
ATOM 7945 C CA . LEU A 1 84 ? -13.297 -2.456 1.394 1.00 0.00 3312 LEU A CA 6
ATOM 7946 C C . LEU A 1 84 ? -13.528 -2.217 2.882 1.00 0.00 3312 LEU A C 6
ATOM 7947 O O . LEU A 1 84 ? -12.655 -2.475 3.713 1.00 0.00 3312 LEU A O 6
ATOM 7963 N N . LEU A 1 85 ? -14.706 -1.690 3.210 1.00 0.00 3313 LEU A N 6
ATOM 7964 C CA . LEU A 1 85 ? -15.204 -1.376 4.530 1.00 0.00 3313 LEU A CA 6
ATOM 7965 C C . LEU A 1 85 ? -15.124 -2.654 5.337 1.00 0.00 3313 LEU A C 6
ATOM 7966 O O . LEU A 1 85 ? -14.672 -2.607 6.475 1.00 0.00 3313 LEU A O 6
ATOM 7982 N N . ALA A 1 86 ? -15.442 -3.804 4.748 1.00 0.00 3314 ALA A N 6
ATOM 7983 C CA . ALA A 1 86 ? -15.387 -5.035 5.505 1.00 0.00 3314 ALA A CA 6
ATOM 7984 C C . ALA A 1 86 ? -13.956 -5.445 5.866 1.00 0.00 3314 ALA A C 6
ATOM 7985 O O . ALA A 1 86 ? -13.756 -6.117 6.869 1.00 0.00 3314 ALA A O 6
ATOM 7992 N N . MET A 1 87 ? -12.942 -5.050 5.089 1.00 0.00 3315 MET A N 6
ATOM 7993 C CA . MET A 1 87 ? -11.546 -5.441 5.349 1.00 0.00 3315 MET A CA 6
ATOM 7994 C C . MET A 1 87 ? -10.971 -4.630 6.485 1.00 0.00 3315 MET A C 6
ATOM 7995 O O . MET A 1 87 ? -10.453 -5.176 7.457 1.00 0.00 3315 MET A O 6
ATOM 8009 N N . LEU A 1 88 ? -11.031 -3.307 6.341 1.00 0.00 3316 LEU A N 6
ATOM 8010 C CA . LEU A 1 88 ? -10.543 -2.395 7.362 1.00 0.00 3316 LEU A CA 6
ATOM 8011 C C . LEU A 1 88 ? -11.308 -2.639 8.658 1.00 0.00 3316 LEU A C 6
ATOM 8012 O O . LEU A 1 88 ? -10.694 -2.649 9.728 1.00 0.00 3316 LEU A O 6
ATOM 8028 N N . ASN A 1 89 ? -12.616 -2.902 8.550 1.00 0.00 3317 ASN A N 6
ATOM 8029 C CA . ASN A 1 89 ? -13.444 -3.127 9.722 1.00 0.00 3317 ASN A CA 6
ATOM 8030 C C . ASN A 1 89 ? -13.256 -4.517 10.308 1.00 0.00 3317 ASN A C 6
ATOM 8031 O O . ASN A 1 89 ? -13.365 -4.688 11.520 1.00 0.00 3317 ASN A O 6
ATOM 8042 N N . GLY A 1 90 ? -12.864 -5.470 9.466 1.00 0.00 3318 GLY A N 6
ATOM 8043 C CA . GLY A 1 90 ? -12.639 -6.877 9.798 1.00 0.00 3318 GLY A CA 6
ATOM 8044 C C . GLY A 1 90 ? -13.944 -7.678 9.896 1.00 0.00 3318 GLY A C 6
ATOM 8045 O O . GLY A 1 90 ? -13.942 -8.833 10.330 1.00 0.00 3318 GLY A O 6
ATOM 8049 N N . ASP A 1 91 ? -15.065 -7.046 9.567 1.00 0.00 3319 ASP A N 6
ATOM 8050 C CA . ASP A 1 91 ? -16.418 -7.596 9.568 1.00 0.00 3319 ASP A CA 6
ATOM 8051 C C . ASP A 1 91 ? -16.669 -8.258 8.200 1.00 0.00 3319 ASP A C 6
ATOM 8052 O O . ASP A 1 91 ? -15.732 -8.506 7.434 1.00 0.00 3319 ASP A O 6
ATOM 8061 N N . GLN A 1 92 ? -17.929 -8.582 7.895 1.00 0.00 3320 GLN A N 6
ATOM 8062 C CA . GLN A 1 92 ? -18.374 -9.200 6.643 1.00 0.00 3320 GLN A CA 6
ATOM 8063 C C . GLN A 1 92 ? -19.452 -8.362 5.950 1.00 0.00 3320 GLN A C 6
ATOM 8064 O O . GLN A 1 92 ? -20.292 -8.897 5.222 1.00 0.00 3320 GLN A O 6
ATOM 8078 N N . GLN A 1 93 ? -19.525 -7.086 6.314 1.00 0.00 3321 GLN A N 6
ATOM 8079 C CA . GLN A 1 93 ? -20.464 -6.139 5.749 1.00 0.00 3321 GLN A CA 6
ATOM 8080 C C . GLN A 1 93 ? -19.769 -5.583 4.532 1.00 0.00 3321 GLN A C 6
ATOM 8081 O O . GLN A 1 93 ? -19.217 -4.468 4.635 1.00 0.00 3321 GLN A O 6
ATOM 8095 N N . MET A 1 1 ? -24.846 13.282 3.289 1.00 0.00 1 MET A N 7
ATOM 8096 C CA . MET A 1 1 ? -24.774 11.912 2.768 1.00 0.00 1 MET A CA 7
ATOM 8097 C C . MET A 1 1 ? -25.685 11.820 1.552 1.00 0.00 1 MET A C 7
ATOM 8098 O O . MET A 1 1 ? -26.863 11.503 1.696 1.00 0.00 1 MET A O 7
ATOM 8112 N N . ASN A 1 2 ? -25.166 12.108 0.353 1.00 0.00 2 ASN A N 7
ATOM 8113 C CA . ASN A 1 2 ? -25.957 12.067 -0.886 1.00 0.00 2 ASN A CA 7
ATOM 8114 C C . ASN A 1 2 ? -25.193 11.369 -2.008 1.00 0.00 2 ASN A C 7
ATOM 8115 O O . ASN A 1 2 ? -25.348 11.718 -3.178 1.00 0.00 2 ASN A O 7
ATOM 8126 N N . ILE A 1 3 ? -24.284 10.456 -1.663 1.00 0.00 3 ILE A N 7
ATOM 8127 C CA . ILE A 1 3 ? -23.473 9.716 -2.616 1.00 0.00 3 ILE A CA 7
ATOM 8128 C C . ILE A 1 3 ? -23.036 8.409 -1.954 1.00 0.00 3 ILE A C 7
ATOM 8129 O O . ILE A 1 3 ? -23.185 8.240 -0.737 1.00 0.00 3 ILE A O 7
ATOM 8145 N N . ASN A 1 4 ? -22.482 7.502 -2.749 1.00 0.00 4 ASN A N 7
ATOM 8146 C CA . ASN A 1 4 ? -21.976 6.193 -2.357 1.00 0.00 4 ASN A CA 7
ATOM 8147 C C . ASN A 1 4 ? -20.688 5.932 -3.134 1.00 0.00 4 ASN A C 7
ATOM 8148 O O . ASN A 1 4 ? -19.665 5.693 -2.503 1.00 0.00 4 ASN A O 7
ATOM 8159 N N . GLU A 1 5 ? -20.670 6.142 -4.454 1.00 0.00 5 GLU A N 7
ATOM 8160 C CA . GLU A 1 5 ? -19.499 5.923 -5.312 1.00 0.00 5 GLU A CA 7
ATOM 8161 C C . GLU A 1 5 ? -18.323 6.785 -4.846 1.00 0.00 5 GLU A C 7
ATOM 8162 O O . GLU A 1 5 ? -17.174 6.352 -4.845 1.00 0.00 5 GLU A O 7
ATOM 8174 N N . GLN A 1 6 ? -18.589 8.031 -4.466 1.00 0.00 6 GLN A N 7
ATOM 8175 C CA . GLN A 1 6 ? -17.530 8.911 -3.969 1.00 0.00 6 GLN A CA 7
ATOM 8176 C C . GLN A 1 6 ? -17.179 8.556 -2.520 1.00 0.00 6 GLN A C 7
ATOM 8177 O O . GLN A 1 6 ? -16.094 8.908 -2.061 1.00 0.00 6 GLN A O 7
ATOM 8191 N N . THR A 1 7 ? -18.108 7.990 -1.739 1.00 0.00 7 THR A N 7
ATOM 8192 C CA . THR A 1 7 ? -17.817 7.616 -0.361 1.00 0.00 7 THR A CA 7
ATOM 8193 C C . THR A 1 7 ? -16.813 6.471 -0.332 1.00 0.00 7 THR A C 7
ATOM 8194 O O . THR A 1 7 ? -15.962 6.490 0.546 1.00 0.00 7 THR A O 7
ATOM 8205 N N . LEU A 1 8 ? -16.804 5.549 -1.301 1.00 0.00 8 LEU A N 7
ATOM 8206 C CA . LEU A 1 8 ? -15.865 4.428 -1.342 1.00 0.00 8 LEU A CA 7
ATOM 8207 C C . LEU A 1 8 ? -14.453 4.998 -1.226 1.00 0.00 8 LEU A C 7
ATOM 8208 O O . LEU A 1 8 ? -13.589 4.328 -0.688 1.00 0.00 8 LEU A O 7
ATOM 8224 N N . ASP A 1 9 ? -14.204 6.228 -1.693 1.00 0.00 9 ASP A N 7
ATOM 8225 C CA . ASP A 1 9 ? -12.899 6.877 -1.624 1.00 0.00 9 ASP A CA 7
ATOM 8226 C C . ASP A 1 9 ? -12.340 6.866 -0.202 1.00 0.00 9 ASP A C 7
ATOM 8227 O O . ASP A 1 9 ? -11.169 6.537 -0.010 1.00 0.00 9 ASP A O 7
ATOM 8236 N N . LYS A 1 10 ? -13.149 7.210 0.810 1.00 0.00 10 LYS A N 7
ATOM 8237 C CA . LYS A 1 10 ? -12.665 7.198 2.196 1.00 0.00 10 LYS A CA 7
ATOM 8238 C C . LYS A 1 10 ? -12.367 5.761 2.633 1.00 0.00 10 LYS A C 7
ATOM 8239 O O . LYS A 1 10 ? -11.656 5.553 3.619 1.00 0.00 10 LYS A O 7
ATOM 8258 N N . LEU A 1 11 ? -13.059 4.780 2.056 1.00 0.00 11 LEU A N 7
ATOM 8259 C CA . LEU A 1 11 ? -12.888 3.372 2.361 1.00 0.00 11 LEU A CA 7
ATOM 8260 C C . LEU A 1 11 ? -11.618 2.831 1.703 1.00 0.00 11 LEU A C 7
ATOM 8261 O O . LEU A 1 11 ? -10.753 2.284 2.376 1.00 0.00 11 LEU A O 7
ATOM 8277 N N . ARG A 1 12 ? -11.443 2.980 0.391 1.00 0.00 12 ARG A N 7
ATOM 8278 C CA . ARG A 1 12 ? -10.261 2.467 -0.309 1.00 0.00 12 ARG A CA 7
ATOM 8279 C C . ARG A 1 12 ? -8.979 3.061 0.244 1.00 0.00 12 ARG A C 7
ATOM 8280 O O . ARG A 1 12 ? -8.008 2.329 0.426 1.00 0.00 12 ARG A O 7
ATOM 8301 N N . GLN A 1 13 ? -8.965 4.355 0.556 1.00 0.00 13 GLN A N 7
ATOM 8302 C CA . GLN A 1 13 ? -7.795 5.015 1.113 1.00 0.00 13 GLN A CA 7
ATOM 8303 C C . GLN A 1 13 ? -7.468 4.426 2.492 1.00 0.00 13 GLN A C 7
ATOM 8304 O O . GLN A 1 13 ? -6.307 4.401 2.897 1.00 0.00 13 GLN A O 7
ATOM 8318 N N . ALA A 1 14 ? -8.488 3.977 3.230 1.00 0.00 14 ALA A N 7
ATOM 8319 C CA . ALA A 1 14 ? -8.336 3.371 4.538 1.00 0.00 14 ALA A CA 7
ATOM 8320 C C . ALA A 1 14 ? -7.736 1.969 4.353 1.00 0.00 14 ALA A C 7
ATOM 8321 O O . ALA A 1 14 ? -6.811 1.602 5.078 1.00 0.00 14 ALA A O 7
ATOM 8328 N N . VAL A 1 15 ? -8.211 1.191 3.377 1.00 0.00 15 VAL A N 7
ATOM 8329 C CA . VAL A 1 15 ? -7.708 -0.155 3.107 1.00 0.00 15 VAL A CA 7
ATOM 8330 C C . VAL A 1 15 ? -6.266 -0.096 2.609 1.00 0.00 15 VAL A C 7
ATOM 8331 O O . VAL A 1 15 ? -5.406 -0.778 3.167 1.00 0.00 15 VAL A O 7
ATOM 8344 N N . LEU A 1 16 ? -5.967 0.738 1.603 1.00 0.00 16 LEU A N 7
ATOM 8345 C CA . LEU A 1 16 ? -4.613 0.840 1.049 1.00 0.00 16 LEU A CA 7
ATOM 8346 C C . LEU A 1 16 ? -3.568 1.098 2.135 1.00 0.00 16 LEU A C 7
ATOM 8347 O O . LEU A 1 16 ? -2.469 0.560 2.042 1.00 0.00 16 LEU A O 7
ATOM 8363 N N . GLN A 1 17 ? -3.916 1.829 3.205 1.00 0.00 17 GLN A N 7
ATOM 8364 C CA . GLN A 1 17 ? -2.980 2.100 4.294 1.00 0.00 17 GLN A CA 7
ATOM 8365 C C . GLN A 1 17 ? -2.458 0.807 4.933 1.00 0.00 17 GLN A C 7
ATOM 8366 O O . GLN A 1 17 ? -1.296 0.772 5.338 1.00 0.00 17 GLN A O 7
ATOM 8380 N N . LYS A 1 18 ? -3.271 -0.252 5.090 1.00 0.00 18 LYS A N 7
ATOM 8381 C CA . LYS A 1 18 ? -2.741 -1.483 5.672 1.00 0.00 18 LYS A CA 7
ATOM 8382 C C . LYS A 1 18 ? -1.899 -2.231 4.637 1.00 0.00 18 LYS A C 7
ATOM 8383 O O . LYS A 1 18 ? -0.867 -2.791 4.995 1.00 0.00 18 LYS A O 7
ATOM 8402 N N . LYS A 1 19 ? -2.284 -2.178 3.354 1.00 0.00 19 LYS A N 7
ATOM 8403 C CA . LYS A 1 19 ? -1.585 -2.852 2.267 1.00 0.00 19 LYS A CA 7
ATOM 8404 C C . LYS A 1 19 ? -0.123 -2.424 2.197 1.00 0.00 19 LYS A C 7
ATOM 8405 O O . LYS A 1 19 ? 0.730 -3.281 1.984 1.00 0.00 19 LYS A O 7
ATOM 8424 N N . ILE A 1 20 ? 0.202 -1.162 2.506 1.00 0.00 20 ILE A N 7
ATOM 8425 C CA . ILE A 1 20 ? 1.591 -0.694 2.476 1.00 0.00 20 ILE A CA 7
ATOM 8426 C C . ILE A 1 20 ? 2.432 -1.539 3.444 1.00 0.00 20 ILE A C 7
ATOM 8427 O O . ILE A 1 20 ? 3.527 -1.990 3.111 1.00 0.00 20 ILE A O 7
ATOM 8443 N N . LYS A 1 21 ? 1.903 -1.772 4.649 1.00 0.00 21 LYS A N 7
ATOM 8444 C CA . LYS A 1 21 ? 2.527 -2.556 5.713 1.00 0.00 21 LYS A CA 7
ATOM 8445 C C . LYS A 1 21 ? 2.653 -4.008 5.277 1.00 0.00 21 LYS A C 7
ATOM 8446 O O . LYS A 1 21 ? 3.543 -4.716 5.743 1.00 0.00 21 LYS A O 7
ATOM 8465 N N . GLU A 1 22 ? 1.752 -4.490 4.425 1.00 0.00 22 GLU A N 7
ATOM 8466 C CA . GLU A 1 22 ? 1.805 -5.860 3.953 1.00 0.00 22 GLU A CA 7
ATOM 8467 C C . GLU A 1 22 ? 2.928 -6.005 2.938 1.00 0.00 22 GLU A C 7
ATOM 8468 O O . GLU A 1 22 ? 3.781 -6.868 3.129 1.00 0.00 22 GLU A O 7
ATOM 8480 N N . ARG A 1 23 ? 3.002 -5.137 1.924 1.00 0.00 23 ARG A N 7
ATOM 8481 C CA . ARG A 1 23 ? 4.055 -5.245 0.912 1.00 0.00 23 ARG A CA 7
ATOM 8482 C C . ARG A 1 23 ? 5.442 -5.023 1.497 1.00 0.00 23 ARG A C 7
ATOM 8483 O O . ARG A 1 23 ? 6.378 -5.685 1.067 1.00 0.00 23 ARG A O 7
ATOM 8504 N N . ILE A 1 24 ? 5.605 -4.136 2.481 1.00 0.00 24 ILE A N 7
ATOM 8505 C CA . ILE A 1 24 ? 6.917 -3.902 3.085 1.00 0.00 24 ILE A CA 7
ATOM 8506 C C . ILE A 1 24 ? 7.331 -5.070 3.992 1.00 0.00 24 ILE A C 7
ATOM 8507 O O . ILE A 1 24 ? 8.482 -5.505 3.939 1.00 0.00 24 ILE A O 7
ATOM 8523 N N . GLN A 1 25 ? 6.410 -5.571 4.827 1.00 0.00 25 GLN A N 7
ATOM 8524 C CA . GLN A 1 25 ? 6.716 -6.645 5.765 1.00 0.00 25 GLN A CA 7
ATOM 8525 C C . GLN A 1 25 ? 6.811 -8.022 5.123 1.00 0.00 25 GLN A C 7
ATOM 8526 O O . GLN A 1 25 ? 7.755 -8.760 5.395 1.00 0.00 25 GLN A O 7
ATOM 8540 N N . ASN A 1 26 ? 5.831 -8.382 4.296 1.00 0.00 26 ASN A N 7
ATOM 8541 C CA . ASN A 1 26 ? 5.819 -9.686 3.653 1.00 0.00 26 ASN A CA 7
ATOM 8542 C C . ASN A 1 26 ? 6.805 -9.675 2.490 1.00 0.00 26 ASN A C 7
ATOM 8543 O O . ASN A 1 26 ? 7.664 -10.550 2.410 1.00 0.00 26 ASN A O 7
ATOM 8554 N N . SER A 1 27 ? 6.696 -8.672 1.606 1.00 0.00 27 SER A N 7
ATOM 8555 C CA . SER A 1 27 ? 7.535 -8.500 0.419 1.00 0.00 27 SER A CA 7
ATOM 8556 C C . SER A 1 27 ? 7.594 -9.774 -0.442 1.00 0.00 27 SER A C 7
ATOM 8557 O O . SER A 1 27 ? 8.575 -10.024 -1.144 1.00 0.00 27 SER A O 7
ATOM 8565 N N . LEU A 1 28 ? 6.524 -10.569 -0.418 1.00 0.00 28 LEU A N 7
ATOM 8566 C CA . LEU A 1 28 ? 6.373 -11.833 -1.118 1.00 0.00 28 LEU A CA 7
ATOM 8567 C C . LEU A 1 28 ? 4.973 -11.978 -1.689 1.00 0.00 28 LEU A C 7
ATOM 8568 O O . LEU A 1 28 ? 4.157 -11.064 -1.610 1.00 0.00 28 LEU A O 7
ATOM 8584 N N . SER A 1 29 ? 4.697 -13.161 -2.231 1.00 0.00 29 SER A N 7
ATOM 8585 C CA . SER A 1 29 ? 3.429 -13.546 -2.816 1.00 0.00 29 SER A CA 7
ATOM 8586 C C . SER A 1 29 ? 2.964 -14.840 -2.136 1.00 0.00 29 SER A C 7
ATOM 8587 O O . SER A 1 29 ? 2.074 -14.793 -1.290 1.00 0.00 29 SER A O 7
ATOM 8595 N N . THR A 1 30 ? 3.640 -15.963 -2.417 1.00 0.00 30 THR A N 7
ATOM 8596 C CA . THR A 1 30 ? 3.344 -17.295 -1.885 1.00 0.00 30 THR A CA 7
ATOM 8597 C C . THR A 1 30 ? 4.529 -17.855 -1.082 1.00 0.00 30 THR A C 7
ATOM 8598 O O . THR A 1 30 ? 4.860 -19.036 -1.140 1.00 0.00 30 THR A O 7
ATOM 8609 N N . GLU A 1 31 ? 5.245 -16.969 -0.389 1.00 0.00 31 GLU A N 7
ATOM 8610 C CA . GLU A 1 31 ? 6.391 -17.325 0.449 1.00 0.00 31 GLU A CA 7
ATOM 8611 C C . GLU A 1 31 ? 7.497 -18.057 -0.312 1.00 0.00 31 GLU A C 7
ATOM 8612 O O . GLU A 1 31 ? 8.126 -18.990 0.197 1.00 0.00 31 GLU A O 7
ATOM 8624 N N . LYS A 1 32 ? 7.707 -17.650 -1.565 1.00 0.00 32 LYS A N 7
ATOM 8625 C CA . LYS A 1 32 ? 8.719 -18.225 -2.430 1.00 0.00 32 LYS A CA 7
ATOM 8626 C C . LYS A 1 32 ? 10.097 -18.175 -1.762 1.00 0.00 32 LYS A C 7
ATOM 8627 O O . LYS A 1 32 ? 10.396 -17.260 -0.986 1.00 0.00 32 LYS A O 7
ATOM 8646 N N . TYR A 1 33 ? 10.935 -19.150 -2.072 1.00 0.00 33 TYR A N 7
ATOM 8647 C CA . TYR A 1 33 ? 12.286 -19.247 -1.553 1.00 0.00 33 TYR A CA 7
ATOM 8648 C C . TYR A 1 33 ? 13.205 -18.341 -2.390 1.00 0.00 33 TYR A C 7
ATOM 8649 O O . TYR A 1 33 ? 12.782 -17.825 -3.434 1.00 0.00 33 TYR A O 7
ATOM 8667 N N . GLY A 1 34 ? 14.453 -18.151 -1.956 1.00 0.00 34 GLY A N 7
ATOM 8668 C CA . GLY A 1 34 ? 15.458 -17.350 -2.639 1.00 0.00 34 GLY A CA 7
ATOM 8669 C C . GLY A 1 34 ? 15.588 -15.952 -2.053 1.00 0.00 34 GLY A C 7
ATOM 8670 O O . GLY A 1 34 ? 14.710 -15.113 -2.274 1.00 0.00 34 GLY A O 7
ATOM 8674 N N . SER A 1 35 ? 16.677 -15.711 -1.324 1.00 0.00 35 SER A N 7
ATOM 8675 C CA . SER A 1 35 ? 17.017 -14.443 -0.686 1.00 0.00 35 SER A CA 7
ATOM 8676 C C . SER A 1 35 ? 18.524 -14.142 -0.790 1.00 0.00 35 SER A C 7
ATOM 8677 O O . SER A 1 35 ? 18.949 -13.050 -0.415 1.00 0.00 35 SER A O 7
ATOM 8685 N N . GLY A 1 36 ? 19.360 -15.072 -1.267 1.00 0.00 36 GLY A N 7
ATOM 8686 C CA . GLY A 1 36 ? 20.793 -14.836 -1.391 1.00 0.00 36 GLY A CA 7
ATOM 8687 C C . GLY A 1 36 ? 21.052 -13.839 -2.516 1.00 0.00 36 GLY A C 7
ATOM 8688 O O . GLY A 1 36 ? 20.498 -14.003 -3.608 1.00 0.00 36 GLY A O 7
ATOM 8692 N N . SER A 1 37 ? 21.834 -12.795 -2.241 1.00 0.00 37 SER A N 7
ATOM 8693 C CA . SER A 1 37 ? 22.233 -11.717 -3.138 1.00 0.00 37 SER A CA 7
ATOM 8694 C C . SER A 1 37 ? 23.217 -10.823 -2.366 1.00 0.00 37 SER A C 7
ATOM 8695 O O . SER A 1 37 ? 23.623 -11.166 -1.252 1.00 0.00 37 SER A O 7
ATOM 8703 N N . GLY A 1 38 ? 23.553 -9.654 -2.909 1.00 0.00 38 GLY A N 7
ATOM 8704 C CA . GLY A 1 38 ? 24.465 -8.693 -2.305 1.00 0.00 38 GLY A CA 7
ATOM 8705 C C . GLY A 1 38 ? 25.831 -8.864 -2.942 1.00 0.00 38 GLY A C 7
ATOM 8706 O O . GLY A 1 38 ? 26.462 -9.907 -2.758 1.00 0.00 38 GLY A O 7
ATOM 8710 N N . SER A 1 39 ? 26.268 -7.869 -3.710 1.00 0.00 39 SER A N 7
ATOM 8711 C CA . SER A 1 39 ? 27.552 -7.884 -4.399 1.00 0.00 39 SER A CA 7
ATOM 8712 C C . SER A 1 39 ? 28.170 -6.490 -4.322 1.00 0.00 39 SER A C 7
ATOM 8713 O O . SER A 1 39 ? 27.460 -5.497 -4.136 1.00 0.00 39 SER A O 7
ATOM 8721 N N . GLY A 1 40 ? 29.487 -6.378 -4.478 1.00 0.00 40 GLY A N 7
ATOM 8722 C CA . GLY A 1 40 ? 30.185 -5.105 -4.417 1.00 0.00 40 GLY A CA 7
ATOM 8723 C C . GLY A 1 40 ? 31.582 -5.234 -4.999 1.00 0.00 40 GLY A C 7
ATOM 8724 O O . GLY A 1 40 ? 32.023 -6.336 -5.323 1.00 0.00 40 GLY A O 7
ATOM 8728 N N . SER A 1 41 ? 32.264 -4.099 -5.121 1.00 0.00 41 SER A N 7
ATOM 8729 C CA . SER A 1 41 ? 33.616 -4.006 -5.649 1.00 0.00 41 SER A CA 7
ATOM 8730 C C . SER A 1 41 ? 34.344 -2.858 -4.948 1.00 0.00 41 SER A C 7
ATOM 8731 O O . SER A 1 41 ? 35.434 -3.047 -4.409 1.00 0.00 41 SER A O 7
ATOM 8739 N N . GLY A 1 42 ? 33.733 -1.668 -4.895 1.00 0.00 42 GLY A N 7
ATOM 8740 C CA . GLY A 1 42 ? 34.323 -0.489 -4.270 1.00 0.00 42 GLY A CA 7
ATOM 8741 C C . GLY A 1 42 ? 35.357 0.127 -5.210 1.00 0.00 42 GLY A C 7
ATOM 8742 O O . GLY A 1 42 ? 35.213 1.277 -5.616 1.00 0.00 42 GLY A O 7
ATOM 8746 N N . SER A 1 43 ? 36.381 -0.641 -5.591 1.00 0.00 43 SER A N 7
ATOM 8747 C CA . SER A 1 43 ? 37.487 -0.284 -6.487 1.00 0.00 43 SER A CA 7
ATOM 8748 C C . SER A 1 43 ? 38.339 0.932 -6.071 1.00 0.00 43 SER A C 7
ATOM 8749 O O . SER A 1 43 ? 39.332 1.222 -6.734 1.00 0.00 43 SER A O 7
ATOM 8757 N N . GLY A 1 44 ? 38.024 1.612 -4.969 1.00 0.00 44 GLY A N 7
ATOM 8758 C CA . GLY A 1 44 ? 38.752 2.765 -4.474 1.00 0.00 44 GLY A CA 7
ATOM 8759 C C . GLY A 1 44 ? 38.345 3.042 -3.031 1.00 0.00 44 GLY A C 7
ATOM 8760 O O . GLY A 1 44 ? 37.406 2.434 -2.516 1.00 0.00 44 GLY A O 7
ATOM 8764 N N . SER A 1 45 ? 39.084 3.929 -2.369 1.00 0.00 45 SER A N 7
ATOM 8765 C CA . SER A 1 45 ? 38.895 4.363 -0.993 1.00 0.00 45 SER A CA 7
ATOM 8766 C C . SER A 1 45 ? 39.802 5.589 -0.791 1.00 0.00 45 SER A C 7
ATOM 8767 O O . SER A 1 45 ? 40.390 6.089 -1.753 1.00 0.00 45 SER A O 7
ATOM 8775 N N . GLY A 1 46 ? 39.902 6.094 0.439 1.00 0.00 46 GLY A N 7
ATOM 8776 C CA . GLY A 1 46 ? 40.735 7.244 0.773 1.00 0.00 46 GLY A CA 7
ATOM 8777 C C . GLY A 1 46 ? 40.170 8.583 0.295 1.00 0.00 46 GLY A C 7
ATOM 8778 O O . GLY A 1 46 ? 40.913 9.560 0.231 1.00 0.00 46 GLY A O 7
ATOM 8782 N N . SER A 1 47 ? 38.892 8.647 -0.084 1.00 0.00 47 SER A N 7
ATOM 8783 C CA . SER A 1 47 ? 38.252 9.867 -0.541 1.00 0.00 47 SER A CA 7
ATOM 8784 C C . SER A 1 47 ? 36.765 9.809 -0.186 1.00 0.00 47 SER A C 7
ATOM 8785 O O . SER A 1 47 ? 36.254 8.747 0.180 1.00 0.00 47 SER A O 7
ATOM 8793 N N . GLY A 1 48 ? 36.076 10.939 -0.349 1.00 0.00 48 GLY A N 7
ATOM 8794 C CA . GLY A 1 48 ? 34.662 11.104 -0.046 1.00 0.00 48 GLY A CA 7
ATOM 8795 C C . GLY A 1 48 ? 34.523 11.632 1.382 1.00 0.00 48 GLY A C 7
ATOM 8796 O O . GLY A 1 48 ? 35.289 11.252 2.268 1.00 0.00 48 GLY A O 7
ATOM 8800 N N . SER A 1 49 ? 33.545 12.506 1.625 1.00 0.00 49 SER A N 7
ATOM 8801 C CA . SER A 1 49 ? 33.324 13.086 2.943 1.00 0.00 49 SER A CA 7
ATOM 8802 C C . SER A 1 49 ? 31.901 13.640 3.025 1.00 0.00 49 SER A C 7
ATOM 8803 O O . SER A 1 49 ? 31.637 14.725 2.500 1.00 0.00 49 SER A O 7
ATOM 8811 N N . GLY A 1 50 ? 30.988 12.911 3.663 1.00 0.00 50 GLY A N 7
ATOM 8812 C CA . GLY A 1 50 ? 29.600 13.313 3.827 1.00 0.00 50 GLY A CA 7
ATOM 8813 C C . GLY A 1 50 ? 28.739 12.107 4.184 1.00 0.00 50 GLY A C 7
ATOM 8814 O O . GLY A 1 50 ? 29.213 10.966 4.152 1.00 0.00 50 GLY A O 7
ATOM 8818 N N . SER A 1 51 ? 27.485 12.369 4.549 1.00 0.00 51 SER A N 7
ATOM 8819 C CA . SER A 1 51 ? 26.448 11.415 4.921 1.00 0.00 51 SER A CA 7
ATOM 8820 C C . SER A 1 51 ? 25.172 12.211 5.239 1.00 0.00 51 SER A C 7
ATOM 8821 O O . SER A 1 51 ? 25.183 13.447 5.208 1.00 0.00 51 SER A O 7
ATOM 8829 N N . GLY A 1 52 ? 24.078 11.527 5.569 1.00 0.00 52 GLY A N 7
ATOM 8830 C CA . GLY A 1 52 ? 22.788 12.104 5.910 1.00 0.00 52 GLY A CA 7
ATOM 8831 C C . GLY A 1 52 ? 21.721 11.018 5.978 1.00 0.00 52 GLY A C 7
ATOM 8832 O O . GLY A 1 52 ? 22.034 9.823 5.937 1.00 0.00 52 GLY A O 7
ATOM 8836 N N . SER A 1 53 ? 20.467 11.433 6.099 1.00 0.00 53 SER A N 7
ATOM 8837 C CA . SER A 1 53 ? 19.291 10.584 6.192 1.00 0.00 53 SER A CA 7
ATOM 8838 C C . SER A 1 53 ? 18.054 11.435 5.887 1.00 0.00 53 SER A C 7
ATOM 8839 O O . SER A 1 53 ? 18.088 12.655 6.062 1.00 0.00 53 SER A O 7
ATOM 8847 N N . GLY A 1 54 ? 16.953 10.815 5.462 1.00 0.00 54 GLY A N 7
ATOM 8848 C CA . GLY A 1 54 ? 15.687 11.481 5.153 1.00 0.00 54 GLY A CA 7
ATOM 8849 C C . GLY A 1 54 ? 14.553 10.648 5.747 1.00 0.00 54 GLY A C 7
ATOM 8850 O O . GLY A 1 54 ? 14.733 9.440 5.937 1.00 0.00 54 GLY A O 7
ATOM 8854 N N . SER A 1 55 ? 13.386 11.239 5.997 1.00 0.00 55 SER A N 7
ATOM 8855 C CA . SER A 1 55 ? 12.224 10.583 6.593 1.00 0.00 55 SER A CA 7
ATOM 8856 C C . SER A 1 55 ? 10.946 10.936 5.820 1.00 0.00 55 SER A C 7
ATOM 8857 O O . SER A 1 55 ? 11.016 11.390 4.672 1.00 0.00 55 SER A O 7
ATOM 8865 N N . GLY A 1 56 ? 9.778 10.681 6.411 1.00 0.00 56 GLY A N 7
ATOM 8866 C CA . GLY A 1 56 ? 8.464 10.955 5.847 1.00 0.00 56 GLY A CA 7
ATOM 8867 C C . GLY A 1 56 ? 7.386 10.653 6.888 1.00 0.00 56 GLY A C 7
ATOM 8868 O O . GLY A 1 56 ? 7.649 9.949 7.867 1.00 0.00 56 GLY A O 7
ATOM 8872 N N . SER A 1 57 ? 6.182 11.194 6.707 1.00 0.00 57 SER A N 7
ATOM 8873 C CA . SER A 1 57 ? 5.030 11.012 7.581 1.00 0.00 57 SER A CA 7
ATOM 8874 C C . SER A 1 57 ? 3.764 11.372 6.789 1.00 0.00 57 SER A C 7
ATOM 8875 O O . SER A 1 57 ? 3.831 11.645 5.591 1.00 0.00 57 SER A O 7
ATOM 8883 N N . GLY A 1 58 ? 2.605 11.347 7.454 1.00 0.00 58 GLY A N 7
ATOM 8884 C CA . GLY A 1 58 ? 1.303 11.651 6.884 1.00 0.00 58 GLY A CA 7
ATOM 8885 C C . GLY A 1 58 ? 0.921 10.539 5.920 1.00 0.00 58 GLY A C 7
ATOM 8886 O O . GLY A 1 58 ? 0.350 9.526 6.335 1.00 0.00 58 GLY A O 7
ATOM 8890 N N . TYR A 1 59 ? 1.213 10.743 4.643 1.00 0.00 59 TYR A N 7
ATOM 8891 C CA . TYR A 1 59 ? 0.971 9.822 3.546 1.00 0.00 59 TYR A CA 7
ATOM 8892 C C . TYR A 1 59 ? 2.121 8.808 3.448 1.00 0.00 59 TYR A C 7
ATOM 8893 O O . TYR A 1 59 ? 3.078 8.857 4.232 1.00 0.00 59 TYR A O 7
ATOM 8911 N N . GLN A 1 60 ? 2.025 7.839 2.530 1.00 0.00 3288 GLN A N 7
ATOM 8912 C CA . GLN A 1 60 ? 3.075 6.840 2.359 1.00 0.00 3288 GLN A CA 7
ATOM 8913 C C . GLN A 1 60 ? 4.269 7.416 1.576 1.00 0.00 3288 GLN A C 7
ATOM 8914 O O . GLN A 1 60 ? 4.236 8.555 1.107 1.00 0.00 3288 GLN A O 7
ATOM 8928 N N . ILE A 1 61 ? 5.326 6.620 1.434 1.00 0.00 3289 ILE A N 7
ATOM 8929 C CA . ILE A 1 61 ? 6.567 6.972 0.755 1.00 0.00 3289 ILE A CA 7
ATOM 8930 C C . ILE A 1 61 ? 6.349 6.982 -0.763 1.00 0.00 3289 ILE A C 7
ATOM 8931 O O . ILE A 1 61 ? 6.494 5.959 -1.435 1.00 0.00 3289 ILE A O 7
ATOM 8947 N N . GLU A 1 62 ? 6.044 8.156 -1.316 1.00 0.00 3290 GLU A N 7
ATOM 8948 C CA . GLU A 1 62 ? 5.821 8.321 -2.752 1.00 0.00 3290 GLU A CA 7
ATOM 8949 C C . GLU A 1 62 ? 7.104 8.070 -3.557 1.00 0.00 3290 GLU A C 7
ATOM 8950 O O . GLU A 1 62 ? 7.074 7.862 -4.762 1.00 0.00 3290 GLU A O 7
ATOM 8962 N N . THR A 1 63 ? 8.252 8.043 -2.892 1.00 0.00 3291 THR A N 7
ATOM 8963 C CA . THR A 1 63 ? 9.554 7.862 -3.500 1.00 0.00 3291 THR A CA 7
ATOM 8964 C C . THR A 1 63 ? 10.181 6.519 -3.118 1.00 0.00 3291 THR A C 7
ATOM 8965 O O . THR A 1 63 ? 11.356 6.449 -2.751 1.00 0.00 3291 THR A O 7
ATOM 8976 N N . PHE A 1 64 ? 9.395 5.439 -3.144 1.00 0.00 3292 PHE A N 7
ATOM 8977 C CA . PHE A 1 64 ? 9.923 4.121 -2.814 1.00 0.00 3292 PHE A CA 7
ATOM 8978 C C . PHE A 1 64 ? 9.097 3.021 -3.462 1.00 0.00 3292 PHE A C 7
ATOM 8979 O O . PHE A 1 64 ? 9.619 2.251 -4.266 1.00 0.00 3292 PHE A O 7
ATOM 8996 N N . PHE A 1 65 ? 7.797 2.998 -3.178 1.00 0.00 3293 PHE A N 7
ATOM 8997 C CA . PHE A 1 65 ? 6.868 1.997 -3.691 1.00 0.00 3293 PHE A CA 7
ATOM 8998 C C . PHE A 1 65 ? 5.697 2.606 -4.466 1.00 0.00 3293 PHE A C 7
ATOM 8999 O O . PHE A 1 65 ? 4.748 1.902 -4.793 1.00 0.00 3293 PHE A O 7
ATOM 9016 N N . ALA A 1 66 ? 5.740 3.903 -4.803 1.00 0.00 3294 ALA A N 7
ATOM 9017 C CA . ALA A 1 66 ? 4.659 4.561 -5.540 1.00 0.00 3294 ALA A CA 7
ATOM 9018 C C . ALA A 1 66 ? 4.277 3.840 -6.830 1.00 0.00 3294 ALA A C 7
ATOM 9019 O O . ALA A 1 66 ? 3.143 3.999 -7.272 1.00 0.00 3294 ALA A O 7
ATOM 9026 N N . GLN A 1 67 ? 5.195 3.078 -7.431 1.00 0.00 3295 GLN A N 7
ATOM 9027 C CA . GLN A 1 67 ? 4.951 2.337 -8.660 1.00 0.00 3295 GLN A CA 7
ATOM 9028 C C . GLN A 1 67 ? 3.958 1.195 -8.424 1.00 0.00 3295 GLN A C 7
ATOM 9029 O O . GLN A 1 67 ? 3.054 0.992 -9.225 1.00 0.00 3295 GLN A O 7
ATOM 9043 N N . ASP A 1 68 ? 4.157 0.391 -7.379 1.00 0.00 3296 ASP A N 7
ATOM 9044 C CA . ASP A 1 68 ? 3.260 -0.714 -7.034 1.00 0.00 3296 ASP A CA 7
ATOM 9045 C C . ASP A 1 68 ? 2.019 -0.219 -6.288 1.00 0.00 3296 ASP A C 7
ATOM 9046 O O . ASP A 1 68 ? 0.974 -0.870 -6.300 1.00 0.00 3296 ASP A O 7
ATOM 9055 N N . ILE A 1 69 ? 2.132 0.921 -5.606 1.00 0.00 3297 ILE A N 7
ATOM 9056 C CA . ILE A 1 69 ? 1.052 1.513 -4.830 1.00 0.00 3297 ILE A CA 7
ATOM 9057 C C . ILE A 1 69 ? -0.094 1.890 -5.749 1.00 0.00 3297 ILE A C 7
ATOM 9058 O O . ILE A 1 69 ? -1.248 1.618 -5.424 1.00 0.00 3297 ILE A O 7
ATOM 9074 N N . GLU A 1 70 ? 0.207 2.529 -6.879 1.00 0.00 3298 GLU A N 7
ATOM 9075 C CA . GLU A 1 70 ? -0.832 2.930 -7.805 1.00 0.00 3298 GLU A CA 7
ATOM 9076 C C . GLU A 1 70 ? -1.542 1.695 -8.351 1.00 0.00 3298 GLU A C 7
ATOM 9077 O O . GLU A 1 70 ? -2.739 1.725 -8.595 1.00 0.00 3298 GLU A O 7
ATOM 9089 N N . SER A 1 71 ? -0.822 0.593 -8.506 1.00 0.00 3299 SER A N 7
ATOM 9090 C CA . SER A 1 71 ? -1.339 -0.642 -9.040 1.00 0.00 3299 SER A CA 7
ATOM 9091 C C . SER A 1 71 ? -2.270 -1.339 -8.054 1.00 0.00 3299 SER A C 7
ATOM 9092 O O . SER A 1 71 ? -3.352 -1.781 -8.446 1.00 0.00 3299 SER A O 7
ATOM 9100 N N . VAL A 1 72 ? -1.898 -1.411 -6.776 1.00 0.00 3300 VAL A N 7
ATOM 9101 C CA . VAL A 1 72 ? -2.739 -2.053 -5.778 1.00 0.00 3300 VAL A CA 7
ATOM 9102 C C . VAL A 1 72 ? -3.907 -1.124 -5.423 1.00 0.00 3300 VAL A C 7
ATOM 9103 O O . VAL A 1 72 ? -5.040 -1.579 -5.273 1.00 0.00 3300 VAL A O 7
ATOM 9116 N N . GLN A 1 73 ? -3.691 0.195 -5.320 1.00 0.00 3301 GLN A N 7
ATOM 9117 C CA . GLN A 1 73 ? -4.782 1.109 -4.996 1.00 0.00 3301 GLN A CA 7
ATOM 9118 C C . GLN A 1 73 ? -5.798 1.126 -6.124 1.00 0.00 3301 GLN A C 7
ATOM 9119 O O . GLN A 1 73 ? -6.968 1.376 -5.848 1.00 0.00 3301 GLN A O 7
ATOM 9133 N N . LYS A 1 74 ? -5.367 0.919 -7.375 1.00 0.00 3302 LYS A N 7
ATOM 9134 C CA . LYS A 1 74 ? -6.256 0.876 -8.533 1.00 0.00 3302 LYS A CA 7
ATOM 9135 C C . LYS A 1 74 ? -7.268 -0.255 -8.353 1.00 0.00 3302 LYS A C 7
ATOM 9136 O O . LYS A 1 74 ? -8.382 -0.168 -8.864 1.00 0.00 3302 LYS A O 7
ATOM 9155 N N . GLU A 1 75 ? -6.893 -1.306 -7.624 1.00 0.00 3303 GLU A N 7
ATOM 9156 C CA . GLU A 1 75 ? -7.762 -2.441 -7.354 1.00 0.00 3303 GLU A CA 7
ATOM 9157 C C . GLU A 1 75 ? -8.862 -1.971 -6.399 1.00 0.00 3303 GLU A C 7
ATOM 9158 O O . GLU A 1 75 ? -10.051 -2.148 -6.639 1.00 0.00 3303 GLU A O 7
ATOM 9170 N N . LEU A 1 76 ? -8.468 -1.247 -5.357 1.00 0.00 3304 LEU A N 7
ATOM 9171 C CA . LEU A 1 76 ? -9.349 -0.743 -4.327 1.00 0.00 3304 LEU A CA 7
ATOM 9172 C C . LEU A 1 76 ? -10.303 0.340 -4.796 1.00 0.00 3304 LEU A C 7
ATOM 9173 O O . LEU A 1 76 ? -11.447 0.354 -4.362 1.00 0.00 3304 LEU A O 7
ATOM 9189 N N . GLU A 1 77 ? -9.868 1.265 -5.643 1.00 0.00 3305 GLU A N 7
ATOM 9190 C CA . GLU A 1 77 ? -10.760 2.327 -6.111 1.00 0.00 3305 GLU A CA 7
ATOM 9191 C C . GLU A 1 77 ? -11.955 1.779 -6.889 1.00 0.00 3305 GLU A C 7
ATOM 9192 O O . GLU A 1 77 ? -13.000 2.432 -6.907 1.00 0.00 3305 GLU A O 7
ATOM 9204 N N . ASN A 1 78 ? -11.831 0.603 -7.513 1.00 0.00 3306 ASN A N 7
ATOM 9205 C CA . ASN A 1 78 ? -12.917 0.011 -8.281 1.00 0.00 3306 ASN A CA 7
ATOM 9206 C C . ASN A 1 78 ? -13.700 -0.994 -7.446 1.00 0.00 3306 ASN A C 7
ATOM 9207 O O . ASN A 1 78 ? -14.561 -1.681 -7.999 1.00 0.00 3306 ASN A O 7
ATOM 9218 N N . LEU A 1 79 ? -13.407 -1.100 -6.143 1.00 0.00 3307 LEU A N 7
ATOM 9219 C CA . LEU A 1 79 ? -14.109 -1.999 -5.241 1.00 0.00 3307 LEU A CA 7
ATOM 9220 C C . LEU A 1 79 ? -15.202 -1.219 -4.503 1.00 0.00 3307 LEU A C 7
ATOM 9221 O O . LEU A 1 79 ? -15.091 -0.001 -4.346 1.00 0.00 3307 LEU A O 7
ATOM 9237 N N . SER A 1 80 ? -16.251 -1.921 -4.061 1.00 0.00 3308 SER A N 7
ATOM 9238 C CA . SER A 1 80 ? -17.385 -1.341 -3.340 1.00 0.00 3308 SER A CA 7
ATOM 9239 C C . SER A 1 80 ? -17.097 -1.240 -1.847 1.00 0.00 3308 SER A C 7
ATOM 9240 O O . SER A 1 80 ? -16.110 -1.797 -1.367 1.00 0.00 3308 SER A O 7
ATOM 9248 N N . GLU A 1 81 ? -17.953 -0.546 -1.085 1.00 0.00 3309 GLU A N 7
ATOM 9249 C CA . GLU A 1 81 ? -17.738 -0.406 0.344 1.00 0.00 3309 GLU A CA 7
ATOM 9250 C C . GLU A 1 81 ? -17.654 -1.770 0.971 1.00 0.00 3309 GLU A C 7
ATOM 9251 O O . GLU A 1 81 ? -16.667 -2.041 1.609 1.00 0.00 3309 GLU A O 7
ATOM 9263 N N . GLU A 1 82 ? -18.581 -2.671 0.724 1.00 0.00 3310 GLU A N 7
ATOM 9264 C CA . GLU A 1 82 ? -18.583 -4.001 1.313 1.00 0.00 3310 GLU A CA 7
ATOM 9265 C C . GLU A 1 82 ? -17.261 -4.743 1.124 1.00 0.00 3310 GLU A C 7
ATOM 9266 O O . GLU A 1 82 ? -17.014 -5.713 1.832 1.00 0.00 3310 GLU A O 7
ATOM 9278 N N . GLU A 1 83 ? -16.514 -4.448 0.064 1.00 0.00 3311 GLU A N 7
ATOM 9279 C CA . GLU A 1 83 ? -15.240 -5.070 -0.186 1.00 0.00 3311 GLU A CA 7
ATOM 9280 C C . GLU A 1 83 ? -14.165 -4.401 0.678 1.00 0.00 3311 GLU A C 7
ATOM 9281 O O . GLU A 1 83 ? -13.418 -5.063 1.391 1.00 0.00 3311 GLU A O 7
ATOM 9293 N N . LEU A 1 84 ? -14.089 -3.069 0.611 1.00 0.00 3312 LEU A N 7
ATOM 9294 C CA . LEU A 1 84 ? -13.120 -2.218 1.311 1.00 0.00 3312 LEU A CA 7
ATOM 9295 C C . LEU A 1 84 ? -13.393 -2.009 2.796 1.00 0.00 3312 LEU A C 7
ATOM 9296 O O . LEU A 1 84 ? -12.527 -2.227 3.642 1.00 0.00 3312 LEU A O 7
ATOM 9312 N N . LEU A 1 85 ? -14.604 -1.561 3.105 1.00 0.00 3313 LEU A N 7
ATOM 9313 C CA . LEU A 1 85 ? -15.155 -1.292 4.417 1.00 0.00 3313 LEU A CA 7
ATOM 9314 C C . LEU A 1 85 ? -14.979 -2.571 5.212 1.00 0.00 3313 LEU A C 7
ATOM 9315 O O . LEU A 1 85 ? -14.562 -2.505 6.363 1.00 0.00 3313 LEU A O 7
ATOM 9331 N N . ALA A 1 86 ? -15.215 -3.737 4.607 1.00 0.00 3314 ALA A N 7
ATOM 9332 C CA . ALA A 1 86 ? -15.081 -4.984 5.336 1.00 0.00 3314 ALA A CA 7
ATOM 9333 C C . ALA A 1 86 ? -13.636 -5.256 5.770 1.00 0.00 3314 ALA A C 7
ATOM 9334 O O . ALA A 1 86 ? -13.410 -5.903 6.786 1.00 0.00 3314 ALA A O 7
ATOM 9341 N N . MET A 1 87 ? -12.645 -4.729 5.049 1.00 0.00 3315 MET A N 7
ATOM 9342 C CA . MET A 1 87 ? -11.227 -4.943 5.344 1.00 0.00 3315 MET A CA 7
ATOM 9343 C C . MET A 1 87 ? -10.746 -4.060 6.480 1.00 0.00 3315 MET A C 7
ATOM 9344 O O . MET A 1 87 ? -10.180 -4.521 7.469 1.00 0.00 3315 MET A O 7
ATOM 9358 N N . LEU A 1 88 ? -10.939 -2.750 6.323 1.00 0.00 3316 LEU A N 7
ATOM 9359 C CA . LEU A 1 88 ? -10.538 -1.767 7.325 1.00 0.00 3316 LEU A CA 7
ATOM 9360 C C . LEU A 1 88 ? -11.278 -2.003 8.634 1.00 0.00 3316 LEU A C 7
ATOM 9361 O O . LEU A 1 88 ? -10.700 -1.779 9.699 1.00 0.00 3316 LEU A O 7
ATOM 9377 N N . ASN A 1 89 ? -12.534 -2.443 8.559 1.00 0.00 3317 ASN A N 7
ATOM 9378 C CA . ASN A 1 89 ? -13.361 -2.723 9.724 1.00 0.00 3317 ASN A CA 7
ATOM 9379 C C . ASN A 1 89 ? -13.041 -4.122 10.259 1.00 0.00 3317 ASN A C 7
ATOM 9380 O O . ASN A 1 89 ? -13.141 -4.366 11.457 1.00 0.00 3317 ASN A O 7
ATOM 9391 N N . GLY A 1 90 ? -12.556 -4.996 9.370 1.00 0.00 3318 GLY A N 7
ATOM 9392 C CA . GLY A 1 90 ? -12.177 -6.374 9.603 1.00 0.00 3318 GLY A CA 7
ATOM 9393 C C . GLY A 1 90 ? -13.393 -7.155 10.083 1.00 0.00 3318 GLY A C 7
ATOM 9394 O O . GLY A 1 90 ? -13.335 -7.751 11.161 1.00 0.00 3318 GLY A O 7
ATOM 9398 N N . ASP A 1 91 ? -14.466 -7.148 9.292 1.00 0.00 3319 ASP A N 7
ATOM 9399 C CA . ASP A 1 91 ? -15.762 -7.790 9.542 1.00 0.00 3319 ASP A CA 7
ATOM 9400 C C . ASP A 1 91 ? -16.336 -8.372 8.262 1.00 0.00 3319 ASP A C 7
ATOM 9401 O O . ASP A 1 91 ? -15.724 -8.244 7.202 1.00 0.00 3319 ASP A O 7
ATOM 9410 N N . GLN A 1 92 ? -17.496 -9.026 8.352 1.00 0.00 3320 GLN A N 7
ATOM 9411 C CA . GLN A 1 92 ? -18.174 -9.609 7.213 1.00 0.00 3320 GLN A CA 7
ATOM 9412 C C . GLN A 1 92 ? -19.616 -9.122 7.198 1.00 0.00 3320 GLN A C 7
ATOM 9413 O O . GLN A 1 92 ? -20.501 -9.688 7.848 1.00 0.00 3320 GLN A O 7
ATOM 9427 N N . GLN A 1 93 ? -19.803 -8.009 6.502 1.00 0.00 3321 GLN A N 7
ATOM 9428 C CA . GLN A 1 93 ? -21.102 -7.366 6.298 1.00 0.00 3321 GLN A CA 7
ATOM 9429 C C . GLN A 1 93 ? -22.075 -8.356 5.656 1.00 0.00 3321 GLN A C 7
ATOM 9430 O O . GLN A 1 93 ? -23.303 -8.178 5.785 1.00 0.00 3321 GLN A O 7
ATOM 9444 N N . MET A 1 1 ? -22.623 10.880 1.591 1.00 0.00 1 MET A N 8
ATOM 9445 C CA . MET A 1 1 ? -24.019 10.463 1.360 1.00 0.00 1 MET A CA 8
ATOM 9446 C C . MET A 1 1 ? -24.490 10.812 -0.050 1.00 0.00 1 MET A C 8
ATOM 9447 O O . MET A 1 1 ? -24.986 9.933 -0.747 1.00 0.00 1 MET A O 8
ATOM 9461 N N . ASN A 1 2 ? -24.334 12.066 -0.499 1.00 0.00 2 ASN A N 8
ATOM 9462 C CA . ASN A 1 2 ? -24.723 12.567 -1.826 1.00 0.00 2 ASN A CA 8
ATOM 9463 C C . ASN A 1 2 ? -23.834 12.009 -2.942 1.00 0.00 2 ASN A C 8
ATOM 9464 O O . ASN A 1 2 ? -23.795 12.553 -4.048 1.00 0.00 2 ASN A O 8
ATOM 9475 N N . ILE A 1 3 ? -23.040 10.989 -2.641 1.00 0.00 3 ILE A N 8
ATOM 9476 C CA . ILE A 1 3 ? -22.114 10.298 -3.507 1.00 0.00 3 ILE A CA 8
ATOM 9477 C C . ILE A 1 3 ? -21.750 8.977 -2.815 1.00 0.00 3 ILE A C 8
ATOM 9478 O O . ILE A 1 3 ? -22.042 8.787 -1.628 1.00 0.00 3 ILE A O 8
ATOM 9494 N N . ASN A 1 4 ? -21.097 8.093 -3.559 1.00 0.00 4 ASN A N 8
ATOM 9495 C CA . ASN A 1 4 ? -20.619 6.773 -3.155 1.00 0.00 4 ASN A CA 8
ATOM 9496 C C . ASN A 1 4 ? -19.212 6.594 -3.726 1.00 0.00 4 ASN A C 8
ATOM 9497 O O . ASN A 1 4 ? -18.302 6.291 -2.970 1.00 0.00 4 ASN A O 8
ATOM 9508 N N . GLU A 1 5 ? -18.980 6.947 -4.994 1.00 0.00 5 GLU A N 8
ATOM 9509 C CA . GLU A 1 5 ? -17.676 6.840 -5.667 1.00 0.00 5 GLU A CA 8
ATOM 9510 C C . GLU A 1 5 ? -16.625 7.677 -4.932 1.00 0.00 5 GLU A C 8
ATOM 9511 O O . GLU A 1 5 ? -15.470 7.279 -4.781 1.00 0.00 5 GLU A O 8
ATOM 9523 N N . GLN A 1 6 ? -17.022 8.850 -4.447 1.00 0.00 6 GLN A N 8
ATOM 9524 C CA . GLN A 1 6 ? -16.103 9.706 -3.704 1.00 0.00 6 GLN A CA 8
ATOM 9525 C C . GLN A 1 6 ? -15.934 9.153 -2.292 1.00 0.00 6 GLN A C 8
ATOM 9526 O O . GLN A 1 6 ? -14.867 9.347 -1.711 1.00 0.00 6 GLN A O 8
ATOM 9540 N N . THR A 1 7 ? -16.958 8.497 -1.727 1.00 0.00 7 THR A N 8
ATOM 9541 C CA . THR A 1 7 ? -16.858 7.938 -0.389 1.00 0.00 7 THR A CA 8
ATOM 9542 C C . THR A 1 7 ? -15.740 6.906 -0.301 1.00 0.00 7 THR A C 8
ATOM 9543 O O . THR A 1 7 ? -15.007 6.936 0.691 1.00 0.00 7 THR A O 8
ATOM 9554 N N . LEU A 1 8 ? -15.515 6.136 -1.376 1.00 0.00 8 LEU A N 8
ATOM 9555 C CA . LEU A 1 8 ? -14.521 5.071 -1.485 1.00 0.00 8 LEU A CA 8
ATOM 9556 C C . LEU A 1 8 ? -13.161 5.612 -1.063 1.00 0.00 8 LEU A C 8
ATOM 9557 O O . LEU A 1 8 ? -12.358 4.844 -0.562 1.00 0.00 8 LEU A O 8
ATOM 9573 N N . ASP A 1 9 ? -12.884 6.909 -1.227 1.00 0.00 9 ASP A N 8
ATOM 9574 C CA . ASP A 1 9 ? -11.625 7.542 -0.846 1.00 0.00 9 ASP A CA 8
ATOM 9575 C C . ASP A 1 9 ? -11.257 7.214 0.607 1.00 0.00 9 ASP A C 8
ATOM 9576 O O . ASP A 1 9 ? -10.112 6.844 0.880 1.00 0.00 9 ASP A O 8
ATOM 9585 N N . LYS A 1 10 ? -12.221 7.271 1.542 1.00 0.00 10 LYS A N 8
ATOM 9586 C CA . LYS A 1 10 ? -11.932 6.957 2.947 1.00 0.00 10 LYS A CA 8
ATOM 9587 C C . LYS A 1 10 ? -11.646 5.463 3.120 1.00 0.00 10 LYS A C 8
ATOM 9588 O O . LYS A 1 10 ? -11.023 5.060 4.101 1.00 0.00 10 LYS A O 8
ATOM 9607 N N . LEU A 1 11 ? -12.226 4.626 2.263 1.00 0.00 11 LEU A N 8
ATOM 9608 C CA . LEU A 1 11 ? -12.079 3.184 2.262 1.00 0.00 11 LEU A CA 8
ATOM 9609 C C . LEU A 1 11 ? -10.720 2.790 1.692 1.00 0.00 11 LEU A C 8
ATOM 9610 O O . LEU A 1 11 ? -9.963 2.079 2.338 1.00 0.00 11 LEU A O 8
ATOM 9626 N N . ARG A 1 12 ? -10.361 3.238 0.492 1.00 0.00 12 ARG A N 8
ATOM 9627 C CA . ARG A 1 12 ? -9.086 2.880 -0.134 1.00 0.00 12 ARG A CA 8
ATOM 9628 C C . ARG A 1 12 ? -7.915 3.280 0.742 1.00 0.00 12 ARG A C 8
ATOM 9629 O O . ARG A 1 12 ? -7.026 2.463 0.973 1.00 0.00 12 ARG A O 8
ATOM 9650 N N . GLN A 1 13 ? -7.935 4.481 1.305 1.00 0.00 13 GLN A N 8
ATOM 9651 C CA . GLN A 1 13 ? -6.856 4.926 2.178 1.00 0.00 13 GLN A CA 8
ATOM 9652 C C . GLN A 1 13 ? -6.755 4.013 3.419 1.00 0.00 13 GLN A C 8
ATOM 9653 O O . GLN A 1 13 ? -5.672 3.766 3.939 1.00 0.00 13 GLN A O 8
ATOM 9667 N N . ALA A 1 14 ? -7.875 3.465 3.897 1.00 0.00 14 ALA A N 8
ATOM 9668 C CA . ALA A 1 14 ? -7.900 2.584 5.054 1.00 0.00 14 ALA A CA 8
ATOM 9669 C C . ALA A 1 14 ? -7.306 1.221 4.708 1.00 0.00 14 ALA A C 8
ATOM 9670 O O . ALA A 1 14 ? -6.635 0.606 5.538 1.00 0.00 14 ALA A O 8
ATOM 9677 N N . VAL A 1 15 ? -7.534 0.736 3.488 1.00 0.00 15 VAL A N 8
ATOM 9678 C CA . VAL A 1 15 ? -7.008 -0.542 3.060 1.00 0.00 15 VAL A CA 8
ATOM 9679 C C . VAL A 1 15 ? -5.506 -0.394 2.841 1.00 0.00 15 VAL A C 8
ATOM 9680 O O . VAL A 1 15 ? -4.738 -1.187 3.394 1.00 0.00 15 VAL A O 8
ATOM 9693 N N . LEU A 1 16 ? -5.065 0.626 2.087 1.00 0.00 16 LEU A N 8
ATOM 9694 C CA . LEU A 1 16 ? -3.635 0.818 1.854 1.00 0.00 16 LEU A CA 8
ATOM 9695 C C . LEU A 1 16 ? -2.902 0.948 3.178 1.00 0.00 16 LEU A C 8
ATOM 9696 O O . LEU A 1 16 ? -1.814 0.406 3.284 1.00 0.00 16 LEU A O 8
ATOM 9712 N N . GLN A 1 17 ? -3.510 1.554 4.212 1.00 0.00 17 GLN A N 8
ATOM 9713 C CA . GLN A 1 17 ? -2.865 1.686 5.513 1.00 0.00 17 GLN A CA 8
ATOM 9714 C C . GLN A 1 17 ? -2.388 0.321 5.999 1.00 0.00 17 GLN A C 8
ATOM 9715 O O . GLN A 1 17 ? -1.237 0.228 6.431 1.00 0.00 17 GLN A O 8
ATOM 9729 N N . LYS A 1 18 ? -3.228 -0.733 5.975 1.00 0.00 18 LYS A N 8
ATOM 9730 C CA . LYS A 1 18 ? -2.737 -2.041 6.419 1.00 0.00 18 LYS A CA 8
ATOM 9731 C C . LYS A 1 18 ? -1.709 -2.582 5.422 1.00 0.00 18 LYS A C 8
ATOM 9732 O O . LYS A 1 18 ? -0.685 -3.095 5.862 1.00 0.00 18 LYS A O 8
ATOM 9751 N N . LYS A 1 19 ? -1.905 -2.398 4.107 1.00 0.00 19 LYS A N 8
ATOM 9752 C CA . LYS A 1 19 ? -0.991 -2.888 3.076 1.00 0.00 19 LYS A CA 8
ATOM 9753 C C . LYS A 1 19 ? 0.425 -2.385 3.313 1.00 0.00 19 LYS A C 8
ATOM 9754 O O . LYS A 1 19 ? 1.360 -3.166 3.162 1.00 0.00 19 LYS A O 8
ATOM 9773 N N . ILE A 1 20 ? 0.611 -1.132 3.755 1.00 0.00 20 ILE A N 8
ATOM 9774 C CA . ILE A 1 20 ? 1.956 -0.618 3.994 1.00 0.00 20 ILE A CA 8
ATOM 9775 C C . ILE A 1 20 ? 2.664 -1.481 5.046 1.00 0.00 20 ILE A C 8
ATOM 9776 O O . ILE A 1 20 ? 3.850 -1.763 4.910 1.00 0.00 20 ILE A O 8
ATOM 9792 N N . LYS A 1 21 ? 1.940 -1.901 6.088 1.00 0.00 21 LYS A N 8
ATOM 9793 C CA . LYS A 1 21 ? 2.438 -2.735 7.184 1.00 0.00 21 LYS A CA 8
ATOM 9794 C C . LYS A 1 21 ? 2.738 -4.140 6.693 1.00 0.00 21 LYS A C 8
ATOM 9795 O O . LYS A 1 21 ? 3.639 -4.786 7.217 1.00 0.00 21 LYS A O 8
ATOM 9814 N N . GLU A 1 22 ? 2.004 -4.617 5.694 1.00 0.00 22 GLU A N 8
ATOM 9815 C CA . GLU A 1 22 ? 2.216 -5.949 5.167 1.00 0.00 22 GLU A CA 8
ATOM 9816 C C . GLU A 1 22 ? 3.478 -5.987 4.335 1.00 0.00 22 GLU A C 8
ATOM 9817 O O . GLU A 1 22 ? 4.327 -6.832 4.593 1.00 0.00 22 GLU A O 8
ATOM 9829 N N . ARG A 1 23 ? 3.650 -5.059 3.393 1.00 0.00 23 ARG A N 8
ATOM 9830 C CA . ARG A 1 23 ? 4.837 -5.044 2.544 1.00 0.00 23 ARG A CA 8
ATOM 9831 C C . ARG A 1 23 ? 6.110 -4.879 3.357 1.00 0.00 23 ARG A C 8
ATOM 9832 O O . ARG A 1 23 ? 7.090 -5.547 3.063 1.00 0.00 23 ARG A O 8
ATOM 9853 N N . ILE A 1 24 ? 6.104 -4.079 4.421 1.00 0.00 24 ILE A N 8
ATOM 9854 C CA . ILE A 1 24 ? 7.290 -3.882 5.248 1.00 0.00 24 ILE A CA 8
ATOM 9855 C C . ILE A 1 24 ? 7.545 -5.100 6.148 1.00 0.00 24 ILE A C 8
ATOM 9856 O O . ILE A 1 24 ? 8.673 -5.587 6.233 1.00 0.00 24 ILE A O 8
ATOM 9872 N N . GLN A 1 25 ? 6.506 -5.621 6.810 1.00 0.00 25 GLN A N 8
ATOM 9873 C CA . GLN A 1 25 ? 6.653 -6.741 7.728 1.00 0.00 25 GLN A CA 8
ATOM 9874 C C . GLN A 1 25 ? 6.922 -8.059 7.007 1.00 0.00 25 GLN A C 8
ATOM 9875 O O . GLN A 1 25 ? 7.787 -8.819 7.431 1.00 0.00 25 GLN A O 8
ATOM 9889 N N . ASN A 1 26 ? 6.144 -8.364 5.969 1.00 0.00 26 ASN A N 8
ATOM 9890 C CA . ASN A 1 26 ? 6.299 -9.594 5.209 1.00 0.00 26 ASN A CA 8
ATOM 9891 C C . ASN A 1 26 ? 7.455 -9.479 4.227 1.00 0.00 26 ASN A C 8
ATOM 9892 O O . ASN A 1 26 ? 8.360 -10.306 4.252 1.00 0.00 26 ASN A O 8
ATOM 9903 N N . SER A 1 27 ? 7.458 -8.422 3.398 1.00 0.00 27 SER A N 8
ATOM 9904 C CA . SER A 1 27 ? 8.469 -8.171 2.361 1.00 0.00 27 SER A CA 8
ATOM 9905 C C . SER A 1 27 ? 8.762 -9.457 1.569 1.00 0.00 27 SER A C 8
ATOM 9906 O O . SER A 1 27 ? 9.906 -9.825 1.314 1.00 0.00 27 SER A O 8
ATOM 9914 N N . LEU A 1 28 ? 7.703 -10.197 1.250 1.00 0.00 28 LEU A N 8
ATOM 9915 C CA . LEU A 1 28 ? 7.740 -11.449 0.518 1.00 0.00 28 LEU A CA 8
ATOM 9916 C C . LEU A 1 28 ? 6.411 -11.616 -0.199 1.00 0.00 28 LEU A C 8
ATOM 9917 O O . LEU A 1 28 ? 5.496 -10.807 -0.015 1.00 0.00 28 LEU A O 8
ATOM 9933 N N . SER A 1 29 ? 6.303 -12.695 -0.965 1.00 0.00 29 SER A N 8
ATOM 9934 C CA . SER A 1 29 ? 5.119 -13.047 -1.724 1.00 0.00 29 SER A CA 8
ATOM 9935 C C . SER A 1 29 ? 4.491 -14.315 -1.154 1.00 0.00 29 SER A C 8
ATOM 9936 O O . SER A 1 29 ? 3.476 -14.253 -0.464 1.00 0.00 29 SER A O 8
ATOM 9944 N N . THR A 1 30 ? 5.166 -15.446 -1.351 1.00 0.00 30 THR A N 8
ATOM 9945 C CA . THR A 1 30 ? 4.742 -16.776 -0.939 1.00 0.00 30 THR A CA 8
ATOM 9946 C C . THR A 1 30 ? 5.823 -17.450 -0.096 1.00 0.00 30 THR A C 8
ATOM 9947 O O . THR A 1 30 ? 6.319 -18.543 -0.377 1.00 0.00 30 THR A O 8
ATOM 9958 N N . GLU A 1 31 ? 6.256 -16.718 0.920 1.00 0.00 31 GLU A N 8
ATOM 9959 C CA . GLU A 1 31 ? 7.273 -17.152 1.869 1.00 0.00 31 GLU A CA 8
ATOM 9960 C C . GLU A 1 31 ? 8.542 -17.572 1.121 1.00 0.00 31 GLU A C 8
ATOM 9961 O O . GLU A 1 31 ? 9.126 -18.628 1.384 1.00 0.00 31 GLU A O 8
ATOM 9973 N N . LYS A 1 32 ? 8.937 -16.769 0.124 1.00 0.00 32 LYS A N 8
ATOM 9974 C CA . LYS A 1 32 ? 10.116 -17.034 -0.688 1.00 0.00 32 LYS A CA 8
ATOM 9975 C C . LYS A 1 32 ? 11.391 -16.914 0.173 1.00 0.00 32 LYS A C 8
ATOM 9976 O O . LYS A 1 32 ? 11.319 -16.625 1.375 1.00 0.00 32 LYS A O 8
ATOM 9995 N N . TYR A 1 33 ? 12.568 -17.135 -0.408 1.00 0.00 33 TYR A N 8
ATOM 9996 C CA . TYR A 1 33 ? 13.841 -17.046 0.292 1.00 0.00 33 TYR A CA 8
ATOM 9997 C C . TYR A 1 33 ? 14.916 -16.514 -0.656 1.00 0.00 33 TYR A C 8
ATOM 9998 O O . TYR A 1 33 ? 14.667 -16.367 -1.856 1.00 0.00 33 TYR A O 8
ATOM 10016 N N . GLY A 1 34 ? 16.100 -16.235 -0.110 1.00 0.00 34 GLY A N 8
ATOM 10017 C CA . GLY A 1 34 ? 17.256 -15.713 -0.821 1.00 0.00 34 GLY A CA 8
ATOM 10018 C C . GLY A 1 34 ? 17.896 -14.632 0.041 1.00 0.00 34 GLY A C 8
ATOM 10019 O O . GLY A 1 34 ? 17.316 -13.557 0.197 1.00 0.00 34 GLY A O 8
ATOM 10023 N N . SER A 1 35 ? 19.045 -14.929 0.640 1.00 0.00 35 SER A N 8
ATOM 10024 C CA . SER A 1 35 ? 19.822 -14.058 1.513 1.00 0.00 35 SER A CA 8
ATOM 10025 C C . SER A 1 35 ? 21.280 -14.017 1.034 1.00 0.00 35 SER A C 8
ATOM 10026 O O . SER A 1 35 ? 21.630 -14.657 0.039 1.00 0.00 35 SER A O 8
ATOM 10034 N N . GLY A 1 36 ? 22.138 -13.275 1.734 1.00 0.00 36 GLY A N 8
ATOM 10035 C CA . GLY A 1 36 ? 23.551 -13.123 1.426 1.00 0.00 36 GLY A CA 8
ATOM 10036 C C . GLY A 1 36 ? 23.794 -11.824 0.669 1.00 0.00 36 GLY A C 8
ATOM 10037 O O . GLY A 1 36 ? 23.037 -11.467 -0.240 1.00 0.00 36 GLY A O 8
ATOM 10041 N N . SER A 1 37 ? 24.863 -11.123 1.032 1.00 0.00 37 SER A N 8
ATOM 10042 C CA . SER A 1 37 ? 25.311 -9.863 0.462 1.00 0.00 37 SER A CA 8
ATOM 10043 C C . SER A 1 37 ? 26.844 -9.874 0.416 1.00 0.00 37 SER A C 8
ATOM 10044 O O . SER A 1 37 ? 27.487 -10.862 0.793 1.00 0.00 37 SER A O 8
ATOM 10052 N N . GLY A 1 38 ? 27.432 -8.792 -0.081 1.00 0.00 38 GLY A N 8
ATOM 10053 C CA . GLY A 1 38 ? 28.863 -8.582 -0.202 1.00 0.00 38 GLY A CA 8
ATOM 10054 C C . GLY A 1 38 ? 29.205 -7.196 0.333 1.00 0.00 38 GLY A C 8
ATOM 10055 O O . GLY A 1 38 ? 28.317 -6.413 0.681 1.00 0.00 38 GLY A O 8
ATOM 10059 N N . SER A 1 39 ? 30.492 -6.898 0.429 1.00 0.00 39 SER A N 8
ATOM 10060 C CA . SER A 1 39 ? 31.029 -5.632 0.902 1.00 0.00 39 SER A CA 8
ATOM 10061 C C . SER A 1 39 ? 32.347 -5.390 0.157 1.00 0.00 39 SER A C 8
ATOM 10062 O O . SER A 1 39 ? 32.789 -6.244 -0.618 1.00 0.00 39 SER A O 8
ATOM 10070 N N . GLY A 1 40 ? 32.978 -4.236 0.356 1.00 0.00 40 GLY A N 8
ATOM 10071 C CA . GLY A 1 40 ? 34.226 -3.879 -0.294 1.00 0.00 40 GLY A CA 8
ATOM 10072 C C . GLY A 1 40 ? 34.474 -2.389 -0.108 1.00 0.00 40 GLY A C 8
ATOM 10073 O O . GLY A 1 40 ? 33.824 -1.750 0.719 1.00 0.00 40 GLY A O 8
ATOM 10077 N N . SER A 1 41 ? 35.448 -1.849 -0.833 1.00 0.00 41 SER A N 8
ATOM 10078 C CA . SER A 1 41 ? 35.818 -0.446 -0.801 1.00 0.00 41 SER A CA 8
ATOM 10079 C C . SER A 1 41 ? 36.333 -0.091 -2.196 1.00 0.00 41 SER A C 8
ATOM 10080 O O . SER A 1 41 ? 36.834 -0.964 -2.911 1.00 0.00 41 SER A O 8
ATOM 10088 N N . GLY A 1 42 ? 36.227 1.179 -2.579 1.00 0.00 42 GLY A N 8
ATOM 10089 C CA . GLY A 1 42 ? 36.660 1.693 -3.867 1.00 0.00 42 GLY A CA 8
ATOM 10090 C C . GLY A 1 42 ? 35.798 2.882 -4.280 1.00 0.00 42 GLY A C 8
ATOM 10091 O O . GLY A 1 42 ? 34.735 3.134 -3.711 1.00 0.00 42 GLY A O 8
ATOM 10095 N N . SER A 1 43 ? 36.262 3.636 -5.271 1.00 0.00 43 SER A N 8
ATOM 10096 C CA . SER A 1 43 ? 35.579 4.805 -5.796 1.00 0.00 43 SER A CA 8
ATOM 10097 C C . SER A 1 43 ? 34.493 4.378 -6.785 1.00 0.00 43 SER A C 8
ATOM 10098 O O . SER A 1 43 ? 34.826 3.812 -7.828 1.00 0.00 43 SER A O 8
ATOM 10106 N N . GLY A 1 44 ? 33.218 4.661 -6.502 1.00 0.00 44 GLY A N 8
ATOM 10107 C CA . GLY A 1 44 ? 32.129 4.310 -7.402 1.00 0.00 44 GLY A CA 8
ATOM 10108 C C . GLY A 1 44 ? 30.823 4.140 -6.646 1.00 0.00 44 GLY A C 8
ATOM 10109 O O . GLY A 1 44 ? 30.147 5.128 -6.370 1.00 0.00 44 GLY A O 8
ATOM 10113 N N . SER A 1 45 ? 30.476 2.890 -6.325 1.00 0.00 45 SER A N 8
ATOM 10114 C CA . SER A 1 45 ? 29.262 2.480 -5.617 1.00 0.00 45 SER A CA 8
ATOM 10115 C C . SER A 1 45 ? 27.941 2.781 -6.349 1.00 0.00 45 SER A C 8
ATOM 10116 O O . SER A 1 45 ? 26.875 2.425 -5.836 1.00 0.00 45 SER A O 8
ATOM 10124 N N . GLY A 1 46 ? 27.977 3.383 -7.538 1.00 0.00 46 GLY A N 8
ATOM 10125 C CA . GLY A 1 46 ? 26.784 3.696 -8.305 1.00 0.00 46 GLY A CA 8
ATOM 10126 C C . GLY A 1 46 ? 26.086 2.419 -8.770 1.00 0.00 46 GLY A C 8
ATOM 10127 O O . GLY A 1 46 ? 26.731 1.398 -9.025 1.00 0.00 46 GLY A O 8
ATOM 10131 N N . SER A 1 47 ? 24.762 2.493 -8.862 1.00 0.00 47 SER A N 8
ATOM 10132 C CA . SER A 1 47 ? 23.826 1.458 -9.282 1.00 0.00 47 SER A CA 8
ATOM 10133 C C . SER A 1 47 ? 22.417 2.063 -9.198 1.00 0.00 47 SER A C 8
ATOM 10134 O O . SER A 1 47 ? 22.237 3.101 -8.548 1.00 0.00 47 SER A O 8
ATOM 10142 N N . GLY A 1 48 ? 21.413 1.429 -9.804 1.00 0.00 48 GLY A N 8
ATOM 10143 C CA . GLY A 1 48 ? 20.042 1.913 -9.801 1.00 0.00 48 GLY A CA 8
ATOM 10144 C C . GLY A 1 48 ? 19.133 1.005 -10.626 1.00 0.00 48 GLY A C 8
ATOM 10145 O O . GLY A 1 48 ? 19.544 -0.091 -11.022 1.00 0.00 48 GLY A O 8
ATOM 10149 N N . SER A 1 49 ? 17.884 1.421 -10.840 1.00 0.00 49 SER A N 8
ATOM 10150 C CA . SER A 1 49 ? 16.891 0.676 -11.614 1.00 0.00 49 SER A CA 8
ATOM 10151 C C . SER A 1 49 ? 15.857 1.624 -12.221 1.00 0.00 49 SER A C 8
ATOM 10152 O O . SER A 1 49 ? 15.706 1.671 -13.446 1.00 0.00 49 SER A O 8
ATOM 10160 N N . GLY A 1 50 ? 15.181 2.414 -11.388 1.00 0.00 50 GLY A N 8
ATOM 10161 C CA . GLY A 1 50 ? 14.153 3.379 -11.747 1.00 0.00 50 GLY A CA 8
ATOM 10162 C C . GLY A 1 50 ? 13.710 4.139 -10.498 1.00 0.00 50 GLY A C 8
ATOM 10163 O O . GLY A 1 50 ? 14.226 3.891 -9.405 1.00 0.00 50 GLY A O 8
ATOM 10167 N N . SER A 1 51 ? 12.804 5.094 -10.666 1.00 0.00 51 SER A N 8
ATOM 10168 C CA . SER A 1 51 ? 12.226 5.932 -9.622 1.00 0.00 51 SER A CA 8
ATOM 10169 C C . SER A 1 51 ? 10.784 6.246 -10.043 1.00 0.00 51 SER A C 8
ATOM 10170 O O . SER A 1 51 ? 10.371 5.878 -11.147 1.00 0.00 51 SER A O 8
ATOM 10178 N N . GLY A 1 52 ? 10.003 6.899 -9.189 1.00 0.00 52 GLY A N 8
ATOM 10179 C CA . GLY A 1 52 ? 8.614 7.270 -9.427 1.00 0.00 52 GLY A CA 8
ATOM 10180 C C . GLY A 1 52 ? 8.235 8.409 -8.487 1.00 0.00 52 GLY A C 8
ATOM 10181 O O . GLY A 1 52 ? 9.110 9.105 -7.959 1.00 0.00 52 GLY A O 8
ATOM 10185 N N . SER A 1 53 ? 6.944 8.676 -8.304 1.00 0.00 53 SER A N 8
ATOM 10186 C CA . SER A 1 53 ? 6.463 9.730 -7.420 1.00 0.00 53 SER A CA 8
ATOM 10187 C C . SER A 1 53 ? 5.071 9.373 -6.911 1.00 0.00 53 SER A C 8
ATOM 10188 O O . SER A 1 53 ? 4.227 8.911 -7.682 1.00 0.00 53 SER A O 8
ATOM 10196 N N . GLY A 1 54 ? 4.806 9.661 -5.641 1.00 0.00 54 GLY A N 8
ATOM 10197 C CA . GLY A 1 54 ? 3.540 9.417 -4.974 1.00 0.00 54 GLY A CA 8
ATOM 10198 C C . GLY A 1 54 ? 3.488 10.176 -3.656 1.00 0.00 54 GLY A C 8
ATOM 10199 O O . GLY A 1 54 ? 4.527 10.615 -3.140 1.00 0.00 54 GLY A O 8
ATOM 10203 N N . SER A 1 55 ? 2.279 10.336 -3.118 1.00 0.00 55 SER A N 8
ATOM 10204 C CA . SER A 1 55 ? 2.040 11.010 -1.853 1.00 0.00 55 SER A CA 8
ATOM 10205 C C . SER A 1 55 ? 1.789 9.930 -0.809 1.00 0.00 55 SER A C 8
ATOM 10206 O O . SER A 1 55 ? 1.161 8.903 -1.087 1.00 0.00 55 SER A O 8
ATOM 10214 N N . GLY A 1 56 ? 2.243 10.185 0.406 1.00 0.00 56 GLY A N 8
ATOM 10215 C CA . GLY A 1 56 ? 2.095 9.318 1.555 1.00 0.00 56 GLY A CA 8
ATOM 10216 C C . GLY A 1 56 ? 1.204 9.979 2.590 1.00 0.00 56 GLY A C 8
ATOM 10217 O O . GLY A 1 56 ? 0.774 11.122 2.406 1.00 0.00 56 GLY A O 8
ATOM 10221 N N . SER A 1 57 ? 0.896 9.251 3.660 1.00 0.00 57 SER A N 8
ATOM 10222 C CA . SER A 1 57 ? 0.073 9.751 4.748 1.00 0.00 57 SER A CA 8
ATOM 10223 C C . SER A 1 57 ? 0.398 8.960 6.011 1.00 0.00 57 SER A C 8
ATOM 10224 O O . SER A 1 57 ? 0.763 7.778 5.938 1.00 0.00 57 SER A O 8
ATOM 10232 N N . GLY A 1 58 ? 0.223 9.592 7.168 1.00 0.00 58 GLY A N 8
ATOM 10233 C CA . GLY A 1 58 ? 0.487 8.966 8.450 1.00 0.00 58 GLY A CA 8
ATOM 10234 C C . GLY A 1 58 ? 1.967 8.686 8.683 1.00 0.00 58 GLY A C 8
ATOM 10235 O O . GLY A 1 58 ? 2.847 9.180 7.976 1.00 0.00 58 GLY A O 8
ATOM 10239 N N . TYR A 1 59 ? 2.238 7.877 9.702 1.00 0.00 59 TYR A N 8
ATOM 10240 C CA . TYR A 1 59 ? 3.550 7.447 10.171 1.00 0.00 59 TYR A CA 8
ATOM 10241 C C . TYR A 1 59 ? 4.304 6.498 9.209 1.00 0.00 59 TYR A C 8
ATOM 10242 O O . TYR A 1 59 ? 4.999 5.580 9.665 1.00 0.00 59 TYR A O 8
ATOM 10260 N N . GLN A 1 60 ? 4.142 6.641 7.890 1.00 0.00 3288 GLN A N 8
ATOM 10261 C CA . GLN A 1 60 ? 4.816 5.810 6.893 1.00 0.00 3288 GLN A CA 8
ATOM 10262 C C . GLN A 1 60 ? 6.283 6.242 6.706 1.00 0.00 3288 GLN A C 8
ATOM 10263 O O . GLN A 1 60 ? 6.782 7.120 7.414 1.00 0.00 3288 GLN A O 8
ATOM 10277 N N . ILE A 1 61 ? 6.988 5.615 5.757 1.00 0.00 3289 ILE A N 8
ATOM 10278 C CA . ILE A 1 61 ? 8.389 5.871 5.437 1.00 0.00 3289 ILE A CA 8
ATOM 10279 C C . ILE A 1 61 ? 8.445 6.382 3.992 1.00 0.00 3289 ILE A C 8
ATOM 10280 O O . ILE A 1 61 ? 8.608 5.625 3.036 1.00 0.00 3289 ILE A O 8
ATOM 10296 N N . GLU A 1 62 ? 8.323 7.699 3.842 1.00 0.00 3290 GLU A N 8
ATOM 10297 C CA . GLU A 1 62 ? 8.324 8.413 2.563 1.00 0.00 3290 GLU A CA 8
ATOM 10298 C C . GLU A 1 62 ? 9.625 8.305 1.754 1.00 0.00 3290 GLU A C 8
ATOM 10299 O O . GLU A 1 62 ? 9.688 8.667 0.581 1.00 0.00 3290 GLU A O 8
ATOM 10311 N N . THR A 1 63 ? 10.671 7.785 2.371 1.00 0.00 3291 THR A N 8
ATOM 10312 C CA . THR A 1 63 ? 12.004 7.620 1.805 1.00 0.00 3291 THR A CA 8
ATOM 10313 C C . THR A 1 63 ? 12.446 6.152 1.841 1.00 0.00 3291 THR A C 8
ATOM 10314 O O . THR A 1 63 ? 13.567 5.822 2.238 1.00 0.00 3291 THR A O 8
ATOM 10325 N N . PHE A 1 64 ? 11.534 5.246 1.494 1.00 0.00 3292 PHE A N 8
ATOM 10326 C CA . PHE A 1 64 ? 11.789 3.818 1.463 1.00 0.00 3292 PHE A CA 8
ATOM 10327 C C . PHE A 1 64 ? 10.917 3.142 0.414 1.00 0.00 3292 PHE A C 8
ATOM 10328 O O . PHE A 1 64 ? 11.449 2.488 -0.481 1.00 0.00 3292 PHE A O 8
ATOM 10345 N N . PHE A 1 65 ? 9.600 3.366 0.466 1.00 0.00 3293 PHE A N 8
ATOM 10346 C CA . PHE A 1 65 ? 8.655 2.741 -0.455 1.00 0.00 3293 PHE A CA 8
ATOM 10347 C C . PHE A 1 65 ? 7.687 3.682 -1.165 1.00 0.00 3293 PHE A C 8
ATOM 10348 O O . PHE A 1 65 ? 6.776 3.201 -1.838 1.00 0.00 3293 PHE A O 8
ATOM 10365 N N . ALA A 1 66 ? 7.835 5.003 -1.044 1.00 0.00 3294 ALA A N 8
ATOM 10366 C CA . ALA A 1 66 ? 6.940 5.969 -1.682 1.00 0.00 3294 ALA A CA 8
ATOM 10367 C C . ALA A 1 66 ? 6.763 5.725 -3.189 1.00 0.00 3294 ALA A C 8
ATOM 10368 O O . ALA A 1 66 ? 5.711 6.036 -3.744 1.00 0.00 3294 ALA A O 8
ATOM 10375 N N . GLN A 1 67 ? 7.780 5.152 -3.843 1.00 0.00 3295 GLN A N 8
ATOM 10376 C CA . GLN A 1 67 ? 7.746 4.853 -5.270 1.00 0.00 3295 GLN A CA 8
ATOM 10377 C C . GLN A 1 67 ? 6.730 3.743 -5.577 1.00 0.00 3295 GLN A C 8
ATOM 10378 O O . GLN A 1 67 ? 6.152 3.742 -6.657 1.00 0.00 3295 GLN A O 8
ATOM 10392 N N . ASP A 1 68 ? 6.655 2.698 -4.744 1.00 0.00 3296 ASP A N 8
ATOM 10393 C CA . ASP A 1 68 ? 5.702 1.584 -4.893 1.00 0.00 3296 ASP A CA 8
ATOM 10394 C C . ASP A 1 68 ? 4.329 1.958 -4.330 1.00 0.00 3296 ASP A C 8
ATOM 10395 O O . ASP A 1 68 ? 3.296 1.466 -4.763 1.00 0.00 3296 ASP A O 8
ATOM 10404 N N . ILE A 1 69 ? 4.299 2.860 -3.350 1.00 0.00 3297 ILE A N 8
ATOM 10405 C CA . ILE A 1 69 ? 3.086 3.326 -2.688 1.00 0.00 3297 ILE A CA 8
ATOM 10406 C C . ILE A 1 69 ? 2.084 3.879 -3.698 1.00 0.00 3297 ILE A C 8
ATOM 10407 O O . ILE A 1 69 ? 0.878 3.692 -3.511 1.00 0.00 3297 ILE A O 8
ATOM 10423 N N . GLU A 1 70 ? 2.573 4.588 -4.721 1.00 0.00 3298 GLU A N 8
ATOM 10424 C CA . GLU A 1 70 ? 1.714 5.152 -5.753 1.00 0.00 3298 GLU A CA 8
ATOM 10425 C C . GLU A 1 70 ? 1.032 4.004 -6.481 1.00 0.00 3298 GLU A C 8
ATOM 10426 O O . GLU A 1 70 ? -0.137 4.085 -6.813 1.00 0.00 3298 GLU A O 8
ATOM 10438 N N . SER A 1 71 ? 1.744 2.909 -6.688 1.00 0.00 3299 SER A N 8
ATOM 10439 C CA . SER A 1 71 ? 1.283 1.727 -7.376 1.00 0.00 3299 SER A CA 8
ATOM 10440 C C . SER A 1 71 ? 0.223 1.010 -6.540 1.00 0.00 3299 SER A C 8
ATOM 10441 O O . SER A 1 71 ? -0.817 0.614 -7.069 1.00 0.00 3299 SER A O 8
ATOM 10449 N N . VAL A 1 72 ? 0.450 0.908 -5.231 1.00 0.00 3300 VAL A N 8
ATOM 10450 C CA . VAL A 1 72 ? -0.455 0.275 -4.284 1.00 0.00 3300 VAL A CA 8
ATOM 10451 C C . VAL A 1 72 ? -1.745 1.094 -4.241 1.00 0.00 3300 VAL A C 8
ATOM 10452 O O . VAL A 1 72 ? -2.835 0.539 -4.366 1.00 0.00 3300 VAL A O 8
ATOM 10465 N N . GLN A 1 73 ? -1.654 2.418 -4.070 1.00 0.00 3301 GLN A N 8
ATOM 10466 C CA . GLN A 1 73 ? -2.861 3.237 -4.015 1.00 0.00 3301 GLN A CA 8
ATOM 10467 C C . GLN A 1 73 ? -3.549 3.243 -5.378 1.00 0.00 3301 GLN A C 8
ATOM 10468 O O . GLN A 1 73 ? -4.776 3.302 -5.409 1.00 0.00 3301 GLN A O 8
ATOM 10482 N N . LYS A 1 74 ? -2.796 3.176 -6.481 1.00 0.00 3302 LYS A N 8
ATOM 10483 C CA . LYS A 1 74 ? -3.331 3.141 -7.842 1.00 0.00 3302 LYS A CA 8
ATOM 10484 C C . LYS A 1 74 ? -4.150 1.869 -8.015 1.00 0.00 3302 LYS A C 8
ATOM 10485 O O . LYS A 1 74 ? -5.058 1.842 -8.840 1.00 0.00 3302 LYS A O 8
ATOM 10504 N N . GLU A 1 75 ? -3.836 0.797 -7.289 1.00 0.00 3303 GLU A N 8
ATOM 10505 C CA . GLU A 1 75 ? -4.590 -0.445 -7.384 1.00 0.00 3303 GLU A CA 8
ATOM 10506 C C . GLU A 1 75 ? -5.947 -0.211 -6.704 1.00 0.00 3303 GLU A C 8
ATOM 10507 O O . GLU A 1 75 ? -6.987 -0.597 -7.223 1.00 0.00 3303 GLU A O 8
ATOM 10519 N N . LEU A 1 76 ? -5.962 0.481 -5.567 1.00 0.00 3304 LEU A N 8
ATOM 10520 C CA . LEU A 1 76 ? -7.163 0.730 -4.782 1.00 0.00 3304 LEU A CA 8
ATOM 10521 C C . LEU A 1 76 ? -8.103 1.827 -5.245 1.00 0.00 3304 LEU A C 8
ATOM 10522 O O . LEU A 1 76 ? -9.298 1.738 -4.984 1.00 0.00 3304 LEU A O 8
ATOM 10538 N N . GLU A 1 77 ? -7.608 2.876 -5.882 1.00 0.00 3305 GLU A N 8
ATOM 10539 C CA . GLU A 1 77 ? -8.461 3.975 -6.350 1.00 0.00 3305 GLU A CA 8
ATOM 10540 C C . GLU A 1 77 ? -9.471 3.536 -7.416 1.00 0.00 3305 GLU A C 8
ATOM 10541 O O . GLU A 1 77 ? -10.367 4.310 -7.762 1.00 0.00 3305 GLU A O 8
ATOM 10553 N N . ASN A 1 78 ? -9.316 2.330 -7.967 1.00 0.00 3306 ASN A N 8
ATOM 10554 C CA . ASN A 1 78 ? -10.233 1.766 -8.951 1.00 0.00 3306 ASN A CA 8
ATOM 10555 C C . ASN A 1 78 ? -11.120 0.715 -8.287 1.00 0.00 3306 ASN A C 8
ATOM 10556 O O . ASN A 1 78 ? -11.977 0.149 -8.969 1.00 0.00 3306 ASN A O 8
ATOM 10567 N N . LEU A 1 79 ? -10.920 0.422 -6.991 1.00 0.00 3307 LEU A N 8
ATOM 10568 C CA . LEU A 1 79 ? -11.769 -0.557 -6.326 1.00 0.00 3307 LEU A CA 8
ATOM 10569 C C . LEU A 1 79 ? -12.966 0.142 -5.691 1.00 0.00 3307 LEU A C 8
ATOM 10570 O O . LEU A 1 79 ? -12.906 1.320 -5.333 1.00 0.00 3307 LEU A O 8
ATOM 10586 N N . SER A 1 80 ? -14.040 -0.633 -5.561 1.00 0.00 3308 SER A N 8
ATOM 10587 C CA . SER A 1 80 ? -15.335 -0.281 -5.000 1.00 0.00 3308 SER A CA 8
ATOM 10588 C C . SER A 1 80 ? -15.340 -0.471 -3.483 1.00 0.00 3308 SER A C 8
ATOM 10589 O O . SER A 1 80 ? -14.417 -1.073 -2.941 1.00 0.00 3308 SER A O 8
ATOM 10597 N N . GLU A 1 81 ? -16.368 0.008 -2.772 1.00 0.00 3309 GLU A N 8
ATOM 10598 C CA . GLU A 1 81 ? -16.448 -0.129 -1.326 1.00 0.00 3309 GLU A CA 8
ATOM 10599 C C . GLU A 1 81 ? -16.403 -1.595 -0.989 1.00 0.00 3309 GLU A C 8
ATOM 10600 O O . GLU A 1 81 ? -15.549 -2.022 -0.254 1.00 0.00 3309 GLU A O 8
ATOM 10612 N N . GLU A 1 82 ? -17.169 -2.396 -1.681 1.00 0.00 3310 GLU A N 8
ATOM 10613 C CA . GLU A 1 82 ? -17.338 -3.808 -1.527 1.00 0.00 3310 GLU A CA 8
ATOM 10614 C C . GLU A 1 82 ? -15.981 -4.508 -1.530 1.00 0.00 3310 GLU A C 8
ATOM 10615 O O . GLU A 1 82 ? -15.852 -5.578 -0.946 1.00 0.00 3310 GLU A O 8
ATOM 10627 N N . GLU A 1 83 ? -15.013 -3.996 -2.288 1.00 0.00 3311 GLU A N 8
ATOM 10628 C CA . GLU A 1 83 ? -13.682 -4.544 -2.363 1.00 0.00 3311 GLU A CA 8
ATOM 10629 C C . GLU A 1 83 ? -12.795 -4.110 -1.198 1.00 0.00 3311 GLU A C 8
ATOM 10630 O O . GLU A 1 83 ? -12.156 -4.939 -0.551 1.00 0.00 3311 GLU A O 8
ATOM 10642 N N . LEU A 1 84 ? -12.742 -2.793 -0.971 1.00 0.00 3312 LEU A N 8
ATOM 10643 C CA . LEU A 1 84 ? -11.933 -2.112 0.038 1.00 0.00 3312 LEU A CA 8
ATOM 10644 C C . LEU A 1 84 ? -12.489 -2.245 1.449 1.00 0.00 3312 LEU A C 8
ATOM 10645 O O . LEU A 1 84 ? -11.801 -2.665 2.376 1.00 0.00 3312 LEU A O 8
ATOM 10661 N N . LEU A 1 85 ? -13.755 -1.874 1.610 1.00 0.00 3313 LEU A N 8
ATOM 10662 C CA . LEU A 1 85 ? -14.544 -1.922 2.815 1.00 0.00 3313 LEU A CA 8
ATOM 10663 C C . LEU A 1 85 ? -14.481 -3.365 3.320 1.00 0.00 3313 LEU A C 8
ATOM 10664 O O . LEU A 1 85 ? -14.331 -3.566 4.513 1.00 0.00 3313 LEU A O 8
ATOM 10680 N N . ALA A 1 86 ? -14.485 -4.362 2.436 1.00 0.00 3314 ALA A N 8
ATOM 10681 C CA . ALA A 1 86 ? -14.404 -5.752 2.876 1.00 0.00 3314 ALA A CA 8
ATOM 10682 C C . ALA A 1 86 ? -13.064 -6.064 3.565 1.00 0.00 3314 ALA A C 8
ATOM 10683 O O . ALA A 1 86 ? -12.982 -6.924 4.439 1.00 0.00 3314 ALA A O 8
ATOM 10690 N N . MET A 1 87 ? -11.993 -5.361 3.201 1.00 0.00 3315 MET A N 8
ATOM 10691 C CA . MET A 1 87 ? -10.660 -5.575 3.766 1.00 0.00 3315 MET A CA 8
ATOM 10692 C C . MET A 1 87 ? -10.556 -4.893 5.127 1.00 0.00 3315 MET A C 8
ATOM 10693 O O . MET A 1 87 ? -10.192 -5.515 6.122 1.00 0.00 3315 MET A O 8
ATOM 10707 N N . LEU A 1 88 ? -10.835 -3.586 5.168 1.00 0.00 3316 LEU A N 8
ATOM 10708 C CA . LEU A 1 88 ? -10.776 -2.784 6.393 1.00 0.00 3316 LEU A CA 8
ATOM 10709 C C . LEU A 1 88 ? -11.842 -3.207 7.397 1.00 0.00 3316 LEU A C 8
ATOM 10710 O O . LEU A 1 88 ? -11.559 -3.213 8.592 1.00 0.00 3316 LEU A O 8
ATOM 10726 N N . ASN A 1 89 ? -13.052 -3.555 6.946 1.00 0.00 3317 ASN A N 8
ATOM 10727 C CA . ASN A 1 89 ? -14.121 -3.982 7.848 1.00 0.00 3317 ASN A CA 8
ATOM 10728 C C . ASN A 1 89 ? -14.004 -5.465 8.187 1.00 0.00 3317 ASN A C 8
ATOM 10729 O O . ASN A 1 89 ? -14.517 -5.889 9.220 1.00 0.00 3317 ASN A O 8
ATOM 10740 N N . GLY A 1 90 ? -13.317 -6.231 7.334 1.00 0.00 3318 GLY A N 8
ATOM 10741 C CA . GLY A 1 90 ? -13.096 -7.666 7.496 1.00 0.00 3318 GLY A CA 8
ATOM 10742 C C . GLY A 1 90 ? -14.290 -8.541 7.108 1.00 0.00 3318 GLY A C 8
ATOM 10743 O O . GLY A 1 90 ? -14.303 -9.737 7.430 1.00 0.00 3318 GLY A O 8
ATOM 10747 N N . ASP A 1 91 ? -15.293 -7.950 6.465 1.00 0.00 3319 ASP A N 8
ATOM 10748 C CA . ASP A 1 91 ? -16.530 -8.585 6.004 1.00 0.00 3319 ASP A CA 8
ATOM 10749 C C . ASP A 1 91 ? -16.436 -8.968 4.524 1.00 0.00 3319 ASP A C 8
ATOM 10750 O O . ASP A 1 91 ? -15.370 -8.869 3.915 1.00 0.00 3319 ASP A O 8
ATOM 10759 N N . GLN A 1 92 ? -17.544 -9.444 3.951 1.00 0.00 3320 GLN A N 8
ATOM 10760 C CA . GLN A 1 92 ? -17.662 -9.895 2.572 1.00 0.00 3320 GLN A CA 8
ATOM 10761 C C . GLN A 1 92 ? -18.854 -9.272 1.842 1.00 0.00 3320 GLN A C 8
ATOM 10762 O O . GLN A 1 92 ? -19.495 -9.951 1.033 1.00 0.00 3320 GLN A O 8
ATOM 10776 N N . GLN A 1 93 ? -19.219 -8.032 2.180 1.00 0.00 3321 GLN A N 8
ATOM 10777 C CA . GLN A 1 93 ? -20.338 -7.392 1.500 1.00 0.00 3321 GLN A CA 8
ATOM 10778 C C . GLN A 1 93 ? -19.971 -7.188 0.036 1.00 0.00 3321 GLN A C 8
ATOM 10779 O O . GLN A 1 93 ? -20.788 -7.468 -0.848 1.00 0.00 3321 GLN A O 8
ATOM 10793 N N . MET A 1 1 ? -26.312 5.358 -5.397 1.00 0.00 1 MET A N 9
ATOM 10794 C CA . MET A 1 1 ? -26.577 6.710 -5.932 1.00 0.00 1 MET A CA 9
ATOM 10795 C C . MET A 1 1 ? -25.326 7.573 -5.931 1.00 0.00 1 MET A C 9
ATOM 10796 O O . MET A 1 1 ? -24.852 7.987 -6.991 1.00 0.00 1 MET A O 9
ATOM 10810 N N . ASN A 1 2 ? -24.867 7.944 -4.732 1.00 0.00 2 ASN A N 9
ATOM 10811 C CA . ASN A 1 2 ? -23.719 8.796 -4.514 1.00 0.00 2 ASN A CA 9
ATOM 10812 C C . ASN A 1 2 ? -22.445 8.228 -5.111 1.00 0.00 2 ASN A C 9
ATOM 10813 O O . ASN A 1 2 ? -22.328 7.031 -5.371 1.00 0.00 2 ASN A O 9
ATOM 10824 N N . ILE A 1 3 ? -21.482 9.129 -5.269 1.00 0.00 3 ILE A N 9
ATOM 10825 C CA . ILE A 1 3 ? -20.163 8.862 -5.804 1.00 0.00 3 ILE A CA 9
ATOM 10826 C C . ILE A 1 3 ? -19.494 7.758 -4.983 1.00 0.00 3 ILE A C 9
ATOM 10827 O O . ILE A 1 3 ? -19.324 7.827 -3.758 1.00 0.00 3 ILE A O 9
ATOM 10843 N N . ASN A 1 4 ? -19.095 6.715 -5.690 1.00 0.00 4 ASN A N 9
ATOM 10844 C CA . ASN A 1 4 ? -18.449 5.559 -5.108 1.00 0.00 4 ASN A CA 9
ATOM 10845 C C . ASN A 1 4 ? -16.931 5.669 -5.190 1.00 0.00 4 ASN A C 9
ATOM 10846 O O . ASN A 1 4 ? -16.268 5.382 -4.199 1.00 0.00 4 ASN A O 9
ATOM 10857 N N . GLU A 1 5 ? -16.391 6.175 -6.299 1.00 0.00 5 GLU A N 9
ATOM 10858 C CA . GLU A 1 5 ? -14.957 6.335 -6.566 1.00 0.00 5 GLU A CA 9
ATOM 10859 C C . GLU A 1 5 ? -14.295 7.231 -5.522 1.00 0.00 5 GLU A C 9
ATOM 10860 O O . GLU A 1 5 ? -13.207 6.959 -5.017 1.00 0.00 5 GLU A O 9
ATOM 10872 N N . GLN A 1 6 ? -15.006 8.280 -5.134 1.00 0.00 6 GLN A N 9
ATOM 10873 C CA . GLN A 1 6 ? -14.525 9.221 -4.137 1.00 0.00 6 GLN A CA 9
ATOM 10874 C C . GLN A 1 6 ? -14.566 8.576 -2.755 1.00 0.00 6 GLN A C 9
ATOM 10875 O O . GLN A 1 6 ? -13.803 8.948 -1.865 1.00 0.00 6 GLN A O 9
ATOM 10889 N N . THR A 1 7 ? -15.499 7.648 -2.540 1.00 0.00 7 THR A N 9
ATOM 10890 C CA . THR A 1 7 ? -15.599 6.968 -1.260 1.00 0.00 7 THR A CA 9
ATOM 10891 C C . THR A 1 7 ? -14.439 5.988 -1.088 1.00 0.00 7 THR A C 9
ATOM 10892 O O . THR A 1 7 ? -13.927 5.897 0.018 1.00 0.00 7 THR A O 9
ATOM 10903 N N . LEU A 1 8 ? -13.950 5.331 -2.150 1.00 0.00 8 LEU A N 9
ATOM 10904 C CA . LEU A 1 8 ? -12.836 4.380 -2.079 1.00 0.00 8 LEU A CA 9
ATOM 10905 C C . LEU A 1 8 ? -11.669 5.086 -1.400 1.00 0.00 8 LEU A C 9
ATOM 10906 O O . LEU A 1 8 ? -10.870 4.425 -0.763 1.00 0.00 8 LEU A O 9
ATOM 10922 N N . ASP A 1 9 ? -11.552 6.410 -1.527 1.00 0.00 9 ASP A N 9
ATOM 10923 C CA . ASP A 1 9 ? -10.494 7.214 -0.929 1.00 0.00 9 ASP A CA 9
ATOM 10924 C C . ASP A 1 9 ? -10.373 6.960 0.577 1.00 0.00 9 ASP A C 9
ATOM 10925 O O . ASP A 1 9 ? -9.261 6.798 1.082 1.00 0.00 9 ASP A O 9
ATOM 10934 N N . LYS A 1 10 ? -11.495 6.895 1.311 1.00 0.00 10 LYS A N 9
ATOM 10935 C CA . LYS A 1 10 ? -11.448 6.632 2.756 1.00 0.00 10 LYS A CA 9
ATOM 10936 C C . LYS A 1 10 ? -11.016 5.181 3.006 1.00 0.00 10 LYS A C 9
ATOM 10937 O O . LYS A 1 10 ? -10.513 4.867 4.082 1.00 0.00 10 LYS A O 9
ATOM 10956 N N . LEU A 1 11 ? -11.315 4.268 2.078 1.00 0.00 11 LEU A N 9
ATOM 10957 C CA . LEU A 1 11 ? -10.975 2.860 2.158 1.00 0.00 11 LEU A CA 9
ATOM 10958 C C . LEU A 1 11 ? -9.488 2.650 1.859 1.00 0.00 11 LEU A C 9
ATOM 10959 O O . LEU A 1 11 ? -8.774 2.049 2.652 1.00 0.00 11 LEU A O 9
ATOM 10975 N N . ARG A 1 12 ? -8.979 3.129 0.723 1.00 0.00 12 ARG A N 9
ATOM 10976 C CA . ARG A 1 12 ? -7.579 2.959 0.320 1.00 0.00 12 ARG A CA 9
ATOM 10977 C C . ARG A 1 12 ? -6.622 3.470 1.376 1.00 0.00 12 ARG A C 9
ATOM 10978 O O . ARG A 1 12 ? -5.675 2.764 1.728 1.00 0.00 12 ARG A O 9
ATOM 10999 N N . GLN A 1 13 ? -6.897 4.643 1.931 1.00 0.00 13 GLN A N 9
ATOM 11000 C CA . GLN A 1 13 ? -6.063 5.223 2.973 1.00 0.00 13 GLN A CA 9
ATOM 11001 C C . GLN A 1 13 ? -6.067 4.336 4.239 1.00 0.00 13 GLN A C 9
ATOM 11002 O O . GLN A 1 13 ? -5.082 4.282 4.976 1.00 0.00 13 GLN A O 9
ATOM 11016 N N . ALA A 1 14 ? -7.171 3.629 4.518 1.00 0.00 14 ALA A N 9
ATOM 11017 C CA . ALA A 1 14 ? -7.296 2.747 5.673 1.00 0.00 14 ALA A CA 9
ATOM 11018 C C . ALA A 1 14 ? -6.477 1.470 5.454 1.00 0.00 14 ALA A C 9
ATOM 11019 O O . ALA A 1 14 ? -5.901 0.931 6.401 1.00 0.00 14 ALA A O 9
ATOM 11026 N N . VAL A 1 15 ? -6.418 0.967 4.218 1.00 0.00 15 VAL A N 9
ATOM 11027 C CA . VAL A 1 15 ? -5.657 -0.231 3.885 1.00 0.00 15 VAL A CA 9
ATOM 11028 C C . VAL A 1 15 ? -4.171 0.113 3.894 1.00 0.00 15 VAL A C 9
A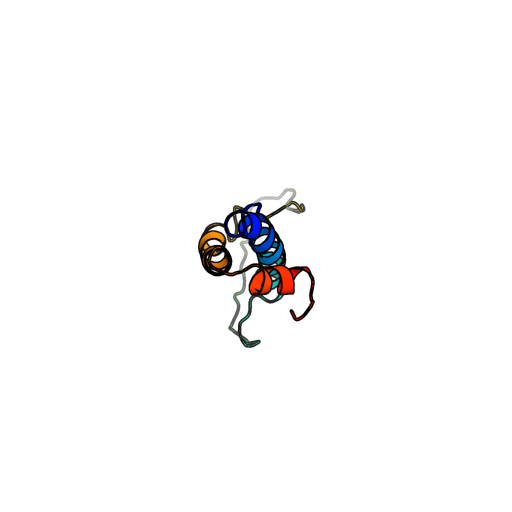TOM 11029 O O . VAL A 1 15 ? -3.403 -0.529 4.611 1.00 0.00 15 VAL A O 9
ATOM 11042 N N . LEU A 1 16 ? -3.748 1.149 3.156 1.00 0.00 16 LEU A N 9
ATOM 11043 C CA . LEU A 1 16 ? -2.342 1.545 3.084 1.00 0.00 16 LEU A CA 9
ATOM 11044 C C . LEU A 1 16 ? -1.743 1.739 4.470 1.00 0.00 16 LEU A C 9
ATOM 11045 O O . LEU A 1 16 ? -0.567 1.460 4.648 1.00 0.00 16 LEU A O 9
ATOM 11061 N N . GLN A 1 17 ? -2.522 2.179 5.465 1.00 0.00 17 GLN A N 9
ATOM 11062 C CA . GLN A 1 17 ? -2.019 2.352 6.821 1.00 0.00 17 GLN A CA 9
ATOM 11063 C C . GLN A 1 17 ? -1.357 1.062 7.320 1.00 0.00 17 GLN A C 9
ATOM 11064 O O . GLN A 1 17 ? -0.279 1.126 7.918 1.00 0.00 17 GLN A O 9
ATOM 11078 N N . LYS A 1 18 ? -1.960 -0.122 7.126 1.00 0.00 18 LYS A N 9
ATOM 11079 C CA . LYS A 1 18 ? -1.298 -1.347 7.587 1.00 0.00 18 LYS A CA 9
ATOM 11080 C C . LYS A 1 18 ? -0.069 -1.617 6.714 1.00 0.00 18 LYS A C 9
ATOM 11081 O O . LYS A 1 18 ? 0.973 -1.983 7.250 1.00 0.00 18 LYS A O 9
ATOM 11100 N N . LYS A 1 19 ? -0.132 -1.320 5.408 1.00 0.00 19 LYS A N 9
ATOM 11101 C CA . LYS A 1 19 ? 0.969 -1.513 4.466 1.00 0.00 19 LYS A CA 9
ATOM 11102 C C . LYS A 1 19 ? 2.222 -0.801 4.938 1.00 0.00 19 LYS A C 9
ATOM 11103 O O . LYS A 1 19 ? 3.310 -1.326 4.739 1.00 0.00 19 LYS A O 9
ATOM 11122 N N . ILE A 1 20 ? 2.100 0.341 5.617 1.00 0.00 20 ILE A N 9
ATOM 11123 C CA . ILE A 1 20 ? 3.252 1.086 6.120 1.00 0.00 20 ILE A CA 9
ATOM 11124 C C . ILE A 1 20 ? 4.068 0.186 7.045 1.00 0.00 20 ILE A C 9
ATOM 11125 O O . ILE A 1 20 ? 5.292 0.112 6.945 1.00 0.00 20 ILE A O 9
ATOM 11141 N N . LYS A 1 21 ? 3.367 -0.490 7.953 1.00 0.00 21 LYS A N 9
ATOM 11142 C CA . LYS A 1 21 ? 3.920 -1.407 8.933 1.00 0.00 21 LYS A CA 9
ATOM 11143 C C . LYS A 1 21 ? 4.439 -2.667 8.249 1.00 0.00 21 LYS A C 9
ATOM 11144 O O . LYS A 1 21 ? 5.376 -3.282 8.748 1.00 0.00 21 LYS A O 9
ATOM 11163 N N . GLU A 1 22 ? 3.856 -3.060 7.118 1.00 0.00 22 GLU A N 9
ATOM 11164 C CA . GLU A 1 22 ? 4.279 -4.250 6.412 1.00 0.00 22 GLU A CA 9
ATOM 11165 C C . GLU A 1 22 ? 5.601 -3.986 5.714 1.00 0.00 22 GLU A C 9
ATOM 11166 O O . GLU A 1 22 ? 6.548 -4.730 5.947 1.00 0.00 22 GLU A O 9
ATOM 11178 N N . ARG A 1 23 ? 5.724 -2.899 4.950 1.00 0.00 23 ARG A N 9
ATOM 11179 C CA . ARG A 1 23 ? 6.961 -2.597 4.236 1.00 0.00 23 ARG A CA 9
ATOM 11180 C C . ARG A 1 23 ? 8.122 -2.367 5.186 1.00 0.00 23 ARG A C 9
ATOM 11181 O O . ARG A 1 23 ? 9.246 -2.762 4.882 1.00 0.00 23 ARG A O 9
ATOM 11202 N N . ILE A 1 24 ? 7.879 -1.739 6.337 1.00 0.00 24 ILE A N 9
ATOM 11203 C CA . ILE A 1 24 ? 8.939 -1.487 7.300 1.00 0.00 24 ILE A CA 9
ATOM 11204 C C . ILE A 1 24 ? 9.342 -2.789 7.998 1.00 0.00 24 ILE A C 9
ATOM 11205 O O . ILE A 1 24 ? 10.540 -3.060 8.079 1.00 0.00 24 ILE A O 9
ATOM 11221 N N . GLN A 1 25 ? 8.376 -3.596 8.460 1.00 0.00 25 GLN A N 9
ATOM 11222 C CA . GLN A 1 25 ? 8.701 -4.816 9.180 1.00 0.00 25 GLN A CA 9
ATOM 11223 C C . GLN A 1 25 ? 9.185 -5.956 8.286 1.00 0.00 25 GLN A C 9
ATOM 11224 O O . GLN A 1 25 ? 10.222 -6.557 8.574 1.00 0.00 25 GLN A O 9
ATOM 11238 N N . ASN A 1 26 ? 8.474 -6.247 7.196 1.00 0.00 26 ASN A N 9
ATOM 11239 C CA . ASN A 1 26 ? 8.847 -7.336 6.303 1.00 0.00 26 ASN A CA 9
ATOM 11240 C C . ASN A 1 26 ? 10.110 -6.953 5.552 1.00 0.00 26 ASN A C 9
ATOM 11241 O O . ASN A 1 26 ? 11.094 -7.692 5.580 1.00 0.00 26 ASN A O 9
ATOM 11252 N N . SER A 1 27 ? 10.094 -5.770 4.925 1.00 0.00 27 SER A N 9
ATOM 11253 C CA . SER A 1 27 ? 11.195 -5.240 4.129 1.00 0.00 27 SER A CA 9
ATOM 11254 C C . SER A 1 27 ? 11.723 -6.265 3.120 1.00 0.00 27 SER A C 9
ATOM 11255 O O . SER A 1 27 ? 12.884 -6.214 2.714 1.00 0.00 27 SER A O 9
ATOM 11263 N N . LEU A 1 28 ? 10.870 -7.198 2.709 1.00 0.00 28 LEU A N 9
ATOM 11264 C CA . LEU A 1 28 ? 11.160 -8.270 1.786 1.00 0.00 28 LEU A CA 9
ATOM 11265 C C . LEU A 1 28 ? 9.964 -8.429 0.859 1.00 0.00 28 LEU A C 9
ATOM 11266 O O . LEU A 1 28 ? 8.840 -8.052 1.197 1.00 0.00 28 LEU A O 9
ATOM 11282 N N . SER A 1 29 ? 10.205 -9.084 -0.266 1.00 0.00 29 SER A N 9
ATOM 11283 C CA . SER A 1 29 ? 9.225 -9.366 -1.303 1.00 0.00 29 SER A CA 9
ATOM 11284 C C . SER A 1 29 ? 8.519 -10.708 -1.110 1.00 0.00 29 SER A C 9
ATOM 11285 O O . SER A 1 29 ? 7.314 -10.803 -1.325 1.00 0.00 29 SER A O 9
ATOM 11293 N N . THR A 1 30 ? 9.269 -11.751 -0.747 1.00 0.00 30 THR A N 9
ATOM 11294 C CA . THR A 1 30 ? 8.752 -13.104 -0.541 1.00 0.00 30 THR A CA 9
ATOM 11295 C C . THR A 1 30 ? 9.799 -13.910 0.255 1.00 0.00 30 THR A C 9
ATOM 11296 O O . THR A 1 30 ? 10.113 -15.057 -0.044 1.00 0.00 30 THR A O 9
ATOM 11307 N N . GLU A 1 31 ? 10.450 -13.259 1.221 1.00 0.00 31 GLU A N 9
ATOM 11308 C CA . GLU A 1 31 ? 11.498 -13.835 2.084 1.00 0.00 31 GLU A CA 9
ATOM 11309 C C . GLU A 1 31 ? 12.789 -14.135 1.304 1.00 0.00 31 GLU A C 9
ATOM 11310 O O . GLU A 1 31 ? 13.706 -14.788 1.800 1.00 0.00 31 GLU A O 9
ATOM 11322 N N . LYS A 1 32 ? 12.857 -13.584 0.087 1.00 0.00 32 LYS A N 9
ATOM 11323 C CA . LYS A 1 32 ? 13.940 -13.666 -0.877 1.00 0.00 32 LYS A CA 9
ATOM 11324 C C . LYS A 1 32 ? 15.257 -13.293 -0.197 1.00 0.00 32 LYS A C 9
ATOM 11325 O O . LYS A 1 32 ? 15.259 -12.407 0.659 1.00 0.00 32 LYS A O 9
ATOM 11344 N N . TYR A 1 33 ? 16.360 -13.917 -0.624 1.00 0.00 33 TYR A N 9
ATOM 11345 C CA . TYR A 1 33 ? 17.707 -13.685 -0.097 1.00 0.00 33 TYR A CA 9
ATOM 11346 C C . TYR A 1 33 ? 17.783 -13.772 1.444 1.00 0.00 33 TYR A C 9
ATOM 11347 O O . TYR A 1 33 ? 18.660 -13.154 2.044 1.00 0.00 33 TYR A O 9
ATOM 11365 N N . GLY A 1 34 ? 16.887 -14.527 2.093 1.00 0.00 34 GLY A N 9
ATOM 11366 C CA . GLY A 1 34 ? 16.813 -14.711 3.538 1.00 0.00 34 GLY A CA 9
ATOM 11367 C C . GLY A 1 34 ? 18.174 -14.971 4.182 1.00 0.00 34 GLY A C 9
ATOM 11368 O O . GLY A 1 34 ? 18.743 -16.046 3.998 1.00 0.00 34 GLY A O 9
ATOM 11372 N N . SER A 1 35 ? 18.696 -13.994 4.935 1.00 0.00 35 SER A N 9
ATOM 11373 C CA . SER A 1 35 ? 19.979 -14.057 5.637 1.00 0.00 35 SER A CA 9
ATOM 11374 C C . SER A 1 35 ? 21.166 -14.322 4.688 1.00 0.00 35 SER A C 9
ATOM 11375 O O . SER A 1 35 ? 22.256 -14.693 5.138 1.00 0.00 35 SER A O 9
ATOM 11383 N N . GLY A 1 36 ? 20.992 -14.151 3.376 1.00 0.00 36 GLY A N 9
ATOM 11384 C CA . GLY A 1 36 ? 22.017 -14.387 2.380 1.00 0.00 36 GLY A CA 9
ATOM 11385 C C . GLY A 1 36 ? 22.808 -13.130 2.056 1.00 0.00 36 GLY A C 9
ATOM 11386 O O . GLY A 1 36 ? 22.289 -12.009 2.096 1.00 0.00 36 GLY A O 9
ATOM 11390 N N . SER A 1 37 ? 24.078 -13.321 1.715 1.00 0.00 37 SER A N 9
ATOM 11391 C CA . SER A 1 37 ? 24.993 -12.258 1.345 1.00 0.00 37 SER A CA 9
ATOM 11392 C C . SER A 1 37 ? 25.957 -12.847 0.319 1.00 0.00 37 SER A C 9
ATOM 11393 O O . SER A 1 37 ? 25.529 -13.085 -0.815 1.00 0.00 37 SER A O 9
ATOM 11401 N N . GLY A 1 38 ? 27.194 -13.165 0.706 1.00 0.00 38 GLY A N 9
ATOM 11402 C CA . GLY A 1 38 ? 28.177 -13.734 -0.205 1.00 0.00 38 GLY A CA 9
ATOM 11403 C C . GLY A 1 38 ? 28.551 -12.748 -1.314 1.00 0.00 38 GLY A C 9
ATOM 11404 O O . GLY A 1 38 ? 28.463 -11.532 -1.138 1.00 0.00 38 GLY A O 9
ATOM 11408 N N . SER A 1 39 ? 29.059 -13.273 -2.426 1.00 0.00 39 SER A N 9
ATOM 11409 C CA . SER A 1 39 ? 29.464 -12.494 -3.590 1.00 0.00 39 SER A CA 9
ATOM 11410 C C . SER A 1 39 ? 28.238 -11.998 -4.377 1.00 0.00 39 SER A C 9
ATOM 11411 O O . SER A 1 39 ? 27.090 -12.222 -3.988 1.00 0.00 39 SER A O 9
ATOM 11419 N N . GLY A 1 40 ? 28.481 -11.281 -5.474 1.00 0.00 40 GLY A N 9
ATOM 11420 C CA . GLY A 1 40 ? 27.461 -10.747 -6.364 1.00 0.00 40 GLY A CA 9
ATOM 11421 C C . GLY A 1 40 ? 27.681 -11.342 -7.753 1.00 0.00 40 GLY A C 9
ATOM 11422 O O . GLY A 1 40 ? 28.781 -11.809 -8.049 1.00 0.00 40 GLY A O 9
ATOM 11426 N N . SER A 1 41 ? 26.647 -11.327 -8.595 1.00 0.00 41 SER A N 9
ATOM 11427 C CA . SER A 1 41 ? 26.686 -11.857 -9.952 1.00 0.00 41 SER A CA 9
ATOM 11428 C C . SER A 1 41 ? 25.778 -11.086 -10.926 1.00 0.00 41 SER A C 9
ATOM 11429 O O . SER A 1 41 ? 25.748 -11.450 -12.103 1.00 0.00 41 SER A O 9
ATOM 11437 N N . GLY A 1 42 ? 25.037 -10.057 -10.494 1.00 0.00 42 GLY A N 9
ATOM 11438 C CA . GLY A 1 42 ? 24.168 -9.294 -11.391 1.00 0.00 42 GLY A CA 9
ATOM 11439 C C . GLY A 1 42 ? 23.082 -8.461 -10.701 1.00 0.00 42 GLY A C 9
ATOM 11440 O O . GLY A 1 42 ? 22.480 -7.614 -11.356 1.00 0.00 42 GLY A O 9
ATOM 11444 N N . SER A 1 43 ? 22.827 -8.675 -9.407 1.00 0.00 43 SER A N 9
ATOM 11445 C CA . SER A 1 43 ? 21.846 -7.983 -8.570 1.00 0.00 43 SER A CA 9
ATOM 11446 C C . SER A 1 43 ? 20.438 -7.803 -9.176 1.00 0.00 43 SER A C 9
ATOM 11447 O O . SER A 1 43 ? 19.732 -6.845 -8.846 1.00 0.00 43 SER A O 9
ATOM 11455 N N . GLY A 1 44 ? 20.012 -8.714 -10.055 1.00 0.00 44 GLY A N 9
ATOM 11456 C CA . GLY A 1 44 ? 18.706 -8.666 -10.694 1.00 0.00 44 GLY A CA 9
ATOM 11457 C C . GLY A 1 44 ? 17.594 -8.907 -9.676 1.00 0.00 44 GLY A C 9
ATOM 11458 O O . GLY A 1 44 ? 17.781 -9.630 -8.687 1.00 0.00 44 GLY A O 9
ATOM 11462 N N . SER A 1 45 ? 16.427 -8.295 -9.892 1.00 0.00 45 SER A N 9
ATOM 11463 C CA . SER A 1 45 ? 15.250 -8.416 -9.024 1.00 0.00 45 SER A CA 9
ATOM 11464 C C . SER A 1 45 ? 13.924 -8.060 -9.721 1.00 0.00 45 SER A C 9
ATOM 11465 O O . SER A 1 45 ? 12.866 -8.299 -9.134 1.00 0.00 45 SER A O 9
ATOM 11473 N N . GLY A 1 46 ? 13.929 -7.553 -10.958 1.00 0.00 46 GLY A N 9
ATOM 11474 C CA . GLY A 1 46 ? 12.702 -7.183 -11.659 1.00 0.00 46 GLY A CA 9
ATOM 11475 C C . GLY A 1 46 ? 12.350 -5.726 -11.369 1.00 0.00 46 GLY A C 9
ATOM 11476 O O . GLY A 1 46 ? 13.202 -4.949 -10.931 1.00 0.00 46 GLY A O 9
ATOM 11480 N N . SER A 1 47 ? 11.116 -5.327 -11.663 1.00 0.00 47 SER A N 9
ATOM 11481 C CA . SER A 1 47 ? 10.613 -3.979 -11.440 1.00 0.00 47 SER A CA 9
ATOM 11482 C C . SER A 1 47 ? 9.137 -4.069 -11.029 1.00 0.00 47 SER A C 9
ATOM 11483 O O . SER A 1 47 ? 8.502 -5.115 -11.217 1.00 0.00 47 SER A O 9
ATOM 11491 N N . GLY A 1 48 ? 8.580 -2.981 -10.505 1.00 0.00 48 GLY A N 9
ATOM 11492 C CA . GLY A 1 48 ? 7.204 -2.878 -10.045 1.00 0.00 48 GLY A CA 9
ATOM 11493 C C . GLY A 1 48 ? 6.248 -2.325 -11.098 1.00 0.00 48 GLY A C 9
ATOM 11494 O O . GLY A 1 48 ? 6.533 -2.353 -12.301 1.00 0.00 48 GLY A O 9
ATOM 11498 N N . SER A 1 49 ? 5.092 -1.881 -10.612 1.00 0.00 49 SER A N 9
ATOM 11499 C CA . SER A 1 49 ? 3.972 -1.304 -11.340 1.00 0.00 49 SER A CA 9
ATOM 11500 C C . SER A 1 49 ? 3.285 -0.256 -10.439 1.00 0.00 49 SER A C 9
ATOM 11501 O O . SER A 1 49 ? 3.826 0.130 -9.399 1.00 0.00 49 SER A O 9
ATOM 11509 N N . GLY A 1 50 ? 2.115 0.249 -10.832 1.00 0.00 50 GLY A N 9
ATOM 11510 C CA . GLY A 1 50 ? 1.341 1.231 -10.087 1.00 0.00 50 GLY A CA 9
ATOM 11511 C C . GLY A 1 50 ? 0.112 1.603 -10.906 1.00 0.00 50 GLY A C 9
ATOM 11512 O O . GLY A 1 50 ? -0.932 0.981 -10.726 1.00 0.00 50 GLY A O 9
ATOM 11516 N N . SER A 1 51 ? 0.253 2.590 -11.800 1.00 0.00 51 SER A N 9
ATOM 11517 C CA . SER A 1 51 ? -0.762 3.120 -12.711 1.00 0.00 51 SER A CA 9
ATOM 11518 C C . SER A 1 51 ? -2.098 3.364 -11.999 1.00 0.00 51 SER A C 9
ATOM 11519 O O . SER A 1 51 ? -3.007 2.535 -12.057 1.00 0.00 51 SER A O 9
ATOM 11527 N N . GLY A 1 52 ? -2.215 4.496 -11.303 1.00 0.00 52 GLY A N 9
ATOM 11528 C CA . GLY A 1 52 ? -3.424 4.853 -10.573 1.00 0.00 52 GLY A CA 9
ATOM 11529 C C . GLY A 1 52 ? -3.972 6.210 -11.004 1.00 0.00 52 GLY A C 9
ATOM 11530 O O . GLY A 1 52 ? -3.313 6.955 -11.743 1.00 0.00 52 GLY A O 9
ATOM 11534 N N . SER A 1 53 ? -5.168 6.550 -10.520 1.00 0.00 53 SER A N 9
ATOM 11535 C CA . SER A 1 53 ? -5.857 7.797 -10.822 1.00 0.00 53 SER A CA 9
ATOM 11536 C C . SER A 1 53 ? -5.158 9.016 -10.214 1.00 0.00 53 SER A C 9
ATOM 11537 O O . SER A 1 53 ? -4.965 10.022 -10.903 1.00 0.00 53 SER A O 9
ATOM 11545 N N . GLY A 1 54 ? -4.807 8.973 -8.929 1.00 0.00 54 GLY A N 9
ATOM 11546 C CA . GLY A 1 54 ? -4.149 10.060 -8.227 1.00 0.00 54 GLY A CA 9
ATOM 11547 C C . GLY A 1 54 ? -4.108 9.781 -6.729 1.00 0.00 54 GLY A C 9
ATOM 11548 O O . GLY A 1 54 ? -4.972 9.090 -6.182 1.00 0.00 54 GLY A O 9
ATOM 11552 N N . SER A 1 55 ? -3.099 10.332 -6.066 1.00 0.00 55 SER A N 9
ATOM 11553 C CA . SER A 1 55 ? -2.853 10.190 -4.645 1.00 0.00 55 SER A CA 9
ATOM 11554 C C . SER A 1 55 ? -3.626 11.224 -3.823 1.00 0.00 55 SER A C 9
ATOM 11555 O O . SER A 1 55 ? -4.417 12.011 -4.352 1.00 0.00 55 SER A O 9
ATOM 11563 N N . GLY A 1 56 ? -3.389 11.198 -2.515 1.00 0.00 56 GLY A N 9
ATOM 11564 C CA . GLY A 1 56 ? -3.929 12.050 -1.471 1.00 0.00 56 GLY A CA 9
ATOM 11565 C C . GLY A 1 56 ? -2.995 11.884 -0.271 1.00 0.00 56 GLY A C 9
ATOM 11566 O O . GLY A 1 56 ? -1.985 11.177 -0.372 1.00 0.00 56 GLY A O 9
ATOM 11570 N N . SER A 1 57 ? -3.274 12.543 0.847 1.00 0.00 57 SER A N 9
ATOM 11571 C CA . SER A 1 57 ? -2.430 12.436 2.025 1.00 0.00 57 SER A CA 9
ATOM 11572 C C . SER A 1 57 ? -2.795 11.207 2.866 1.00 0.00 57 SER A C 9
ATOM 11573 O O . SER A 1 57 ? -3.874 10.614 2.726 1.00 0.00 57 SER A O 9
ATOM 11581 N N . GLY A 1 58 ? -1.905 10.837 3.783 1.00 0.00 58 GLY A N 9
ATOM 11582 C CA . GLY A 1 58 ? -2.084 9.717 4.688 1.00 0.00 58 GLY A CA 9
ATOM 11583 C C . GLY A 1 58 ? -1.464 10.059 6.034 1.00 0.00 58 GLY A C 9
ATOM 11584 O O . GLY A 1 58 ? -0.639 10.969 6.143 1.00 0.00 58 GLY A O 9
ATOM 11588 N N . TYR A 1 59 ? -1.812 9.299 7.067 1.00 0.00 59 TYR A N 9
ATOM 11589 C CA . TYR A 1 59 ? -1.304 9.506 8.422 1.00 0.00 59 TYR A CA 9
ATOM 11590 C C . TYR A 1 59 ? 0.162 9.048 8.593 1.00 0.00 59 TYR A C 9
ATOM 11591 O O . TYR A 1 59 ? 0.771 9.238 9.651 1.00 0.00 59 TYR A O 9
ATOM 11609 N N . GLN A 1 60 ? 0.750 8.440 7.556 1.00 0.00 3288 GLN A N 9
ATOM 11610 C CA . GLN A 1 60 ? 2.121 7.948 7.580 1.00 0.00 3288 GLN A CA 9
ATOM 11611 C C . GLN A 1 60 ? 3.159 9.079 7.565 1.00 0.00 3288 GLN A C 9
ATOM 11612 O O . GLN A 1 60 ? 2.822 10.251 7.380 1.00 0.00 3288 GLN A O 9
ATOM 11626 N N . ILE A 1 61 ? 4.429 8.711 7.745 1.00 0.00 3289 ILE A N 9
ATOM 11627 C CA . ILE A 1 61 ? 5.579 9.606 7.761 1.00 0.00 3289 ILE A CA 9
ATOM 11628 C C . ILE A 1 61 ? 5.949 9.940 6.306 1.00 0.00 3289 ILE A C 9
ATOM 11629 O O . ILE A 1 61 ? 6.571 9.135 5.609 1.00 0.00 3289 ILE A O 9
ATOM 11645 N N . GLU A 1 62 ? 5.585 11.134 5.845 1.00 0.00 3290 GLU A N 9
ATOM 11646 C CA . GLU A 1 62 ? 5.840 11.618 4.482 1.00 0.00 3290 GLU A CA 9
ATOM 11647 C C . GLU A 1 62 ? 7.323 11.813 4.138 1.00 0.00 3290 GLU A C 9
ATOM 11648 O O . GLU A 1 62 ? 7.663 11.991 2.974 1.00 0.00 3290 GLU A O 9
ATOM 11660 N N . THR A 1 63 ? 8.217 11.732 5.120 1.00 0.00 3291 THR A N 9
ATOM 11661 C CA . THR A 1 63 ? 9.652 11.930 4.944 1.00 0.00 3291 THR A CA 9
ATOM 11662 C C . THR A 1 63 ? 10.473 10.752 5.490 1.00 0.00 3291 THR A C 9
ATOM 11663 O O . THR A 1 63 ? 11.501 10.943 6.142 1.00 0.00 3291 THR A O 9
ATOM 11674 N N . PHE A 1 64 ? 10.016 9.514 5.269 1.00 0.00 3292 PHE A N 9
ATOM 11675 C CA . PHE A 1 64 ? 10.732 8.334 5.761 1.00 0.00 3292 PHE A CA 9
ATOM 11676 C C . PHE A 1 64 ? 10.658 7.157 4.798 1.00 0.00 3292 PHE A C 9
ATOM 11677 O O . PHE A 1 64 ? 11.658 6.460 4.624 1.00 0.00 3292 PHE A O 9
ATOM 11694 N N . PHE A 1 65 ? 9.485 6.912 4.214 1.00 0.00 3293 PHE A N 9
ATOM 11695 C CA . PHE A 1 65 ? 9.227 5.826 3.266 1.00 0.00 3293 PHE A CA 9
ATOM 11696 C C . PHE A 1 65 ? 8.269 6.255 2.156 1.00 0.00 3293 PHE A C 9
ATOM 11697 O O . PHE A 1 65 ? 7.768 5.395 1.433 1.00 0.00 3293 PHE A O 9
ATOM 11714 N N . ALA A 1 66 ? 7.948 7.548 2.040 1.00 0.00 3294 ALA A N 9
ATOM 11715 C CA . ALA A 1 66 ? 7.038 8.074 1.029 1.00 0.00 3294 ALA A CA 9
ATOM 11716 C C . ALA A 1 66 ? 7.394 7.609 -0.381 1.00 0.00 3294 ALA A C 9
ATOM 11717 O O . ALA A 1 66 ? 6.496 7.387 -1.187 1.00 0.00 3294 ALA A O 9
ATOM 11724 N N . GLN A 1 67 ? 8.691 7.425 -0.646 1.00 0.00 3295 GLN A N 9
ATOM 11725 C CA . GLN A 1 67 ? 9.175 6.981 -1.949 1.00 0.00 3295 GLN A CA 9
ATOM 11726 C C . GLN A 1 67 ? 8.587 5.619 -2.308 1.00 0.00 3295 GLN A C 9
ATOM 11727 O O . GLN A 1 67 ? 8.213 5.373 -3.449 1.00 0.00 3295 GLN A O 9
ATOM 11741 N N . ASP A 1 68 ? 8.595 4.690 -1.355 1.00 0.00 3296 ASP A N 9
ATOM 11742 C CA . ASP A 1 68 ? 8.032 3.360 -1.565 1.00 0.00 3296 ASP A CA 9
ATOM 11743 C C . ASP A 1 68 ? 6.521 3.362 -1.415 1.00 0.00 3296 ASP A C 9
ATOM 11744 O O . ASP A 1 68 ? 5.817 2.593 -2.073 1.00 0.00 3296 ASP A O 9
ATOM 11753 N N . ILE A 1 69 ? 6.019 4.199 -0.512 1.00 0.00 3297 ILE A N 9
ATOM 11754 C CA . ILE A 1 69 ? 4.607 4.326 -0.220 1.00 0.00 3297 ILE A CA 9
ATOM 11755 C C . ILE A 1 69 ? 3.830 4.722 -1.460 1.00 0.00 3297 ILE A C 9
ATOM 11756 O O . ILE A 1 69 ? 2.781 4.134 -1.699 1.00 0.00 3297 ILE A O 9
ATOM 11772 N N . GLU A 1 70 ? 4.328 5.684 -2.237 1.00 0.00 3298 GLU A N 9
ATOM 11773 C CA . GLU A 1 70 ? 3.645 6.142 -3.433 1.00 0.00 3298 GLU A CA 9
ATOM 11774 C C . GLU A 1 70 ? 3.481 4.981 -4.411 1.00 0.00 3298 GLU A C 9
ATOM 11775 O O . GLU A 1 70 ? 2.452 4.862 -5.057 1.00 0.00 3298 GLU A O 9
ATOM 11787 N N . SER A 1 71 ? 4.471 4.099 -4.473 1.00 0.00 3299 SER A N 9
ATOM 11788 C CA . SER A 1 71 ? 4.493 2.955 -5.370 1.00 0.00 3299 SER A CA 9
ATOM 11789 C C . SER A 1 71 ? 3.428 1.944 -5.005 1.00 0.00 3299 SER A C 9
ATOM 11790 O O . SER A 1 71 ? 2.706 1.474 -5.886 1.00 0.00 3299 SER A O 9
ATOM 11798 N N . VAL A 1 72 ? 3.320 1.594 -3.725 1.00 0.00 3300 VAL A N 9
ATOM 11799 C CA . VAL A 1 72 ? 2.315 0.626 -3.336 1.00 0.00 3300 VAL A CA 9
ATOM 11800 C C . VAL A 1 72 ? 0.944 1.301 -3.322 1.00 0.00 3300 VAL A C 9
ATOM 11801 O O . VAL A 1 72 ? 0.004 0.739 -3.866 1.00 0.00 3300 VAL A O 9
ATOM 11814 N N . GLN A 1 73 ? 0.796 2.507 -2.751 1.00 0.00 3301 GLN A N 9
ATOM 11815 C CA . GLN A 1 73 ? -0.481 3.218 -2.670 1.00 0.00 3301 GLN A CA 9
ATOM 11816 C C . GLN A 1 73 ? -1.090 3.455 -4.046 1.00 0.00 3301 GLN A C 9
ATOM 11817 O O . GLN A 1 73 ? -2.313 3.530 -4.154 1.00 0.00 3301 GLN A O 9
ATOM 11831 N N . LYS A 1 74 ? -0.258 3.606 -5.080 1.00 0.00 3302 LYS A N 9
ATOM 11832 C CA . LYS A 1 74 ? -0.679 3.796 -6.464 1.00 0.00 3302 LYS A CA 9
ATOM 11833 C C . LYS A 1 74 ? -1.595 2.649 -6.899 1.00 0.00 3302 LYS A C 9
ATOM 11834 O O . LYS A 1 74 ? -2.394 2.827 -7.819 1.00 0.00 3302 LYS A O 9
ATOM 11853 N N . GLU A 1 75 ? -1.449 1.466 -6.297 1.00 0.00 3303 GLU A N 9
ATOM 11854 C CA . GLU A 1 75 ? -2.304 0.330 -6.640 1.00 0.00 3303 GLU A CA 9
ATOM 11855 C C . GLU A 1 75 ? -3.677 0.506 -5.969 1.00 0.00 3303 GLU A C 9
ATOM 11856 O O . GLU A 1 75 ? -4.728 0.295 -6.567 1.00 0.00 3303 GLU A O 9
ATOM 11868 N N . LEU A 1 76 ? -3.678 0.967 -4.718 1.00 0.00 3304 LEU A N 9
ATOM 11869 C CA . LEU A 1 76 ? -4.871 1.154 -3.916 1.00 0.00 3304 LEU A CA 9
ATOM 11870 C C . LEU A 1 76 ? -5.789 2.259 -4.408 1.00 0.00 3304 LEU A C 9
ATOM 11871 O O . LEU A 1 76 ? -7.002 2.153 -4.271 1.00 0.00 3304 LEU A O 9
ATOM 11887 N N . GLU A 1 77 ? -5.233 3.332 -4.955 1.00 0.00 3305 GLU A N 9
ATOM 11888 C CA . GLU A 1 77 ? -6.027 4.451 -5.463 1.00 0.00 3305 GLU A CA 9
ATOM 11889 C C . GLU A 1 77 ? -6.921 4.075 -6.648 1.00 0.00 3305 GLU A C 9
ATOM 11890 O O . GLU A 1 77 ? -7.809 4.853 -6.989 1.00 0.00 3305 GLU A O 9
ATOM 11902 N N . ASN A 1 78 ? -6.684 2.922 -7.282 1.00 0.00 3306 ASN A N 9
ATOM 11903 C CA . ASN A 1 78 ? -7.483 2.433 -8.402 1.00 0.00 3306 ASN A CA 9
ATOM 11904 C C . ASN A 1 78 ? -8.236 1.157 -8.024 1.00 0.00 3306 ASN A C 9
ATOM 11905 O O . ASN A 1 78 ? -8.935 0.597 -8.873 1.00 0.00 3306 ASN A O 9
ATOM 11916 N N . LEU A 1 79 ? -8.064 0.659 -6.795 1.00 0.00 3307 LEU A N 9
ATOM 11917 C CA . LEU A 1 79 ? -8.744 -0.554 -6.337 1.00 0.00 3307 LEU A CA 9
ATOM 11918 C C . LEU A 1 79 ? -10.177 -0.217 -5.911 1.00 0.00 3307 LEU A C 9
ATOM 11919 O O . LEU A 1 79 ? -10.445 0.900 -5.479 1.00 0.00 3307 LEU A O 9
ATOM 11935 N N . SER A 1 80 ? -11.089 -1.185 -6.006 1.00 0.00 3308 SER A N 9
ATOM 11936 C CA . SER A 1 80 ? -12.500 -1.034 -5.647 1.00 0.00 3308 SER A CA 9
ATOM 11937 C C . SER A 1 80 ? -12.714 -1.193 -4.139 1.00 0.00 3308 SER A C 9
ATOM 11938 O O . SER A 1 80 ? -11.830 -1.698 -3.447 1.00 0.00 3308 SER A O 9
ATOM 11946 N N . GLU A 1 81 ? -13.890 -0.832 -3.607 1.00 0.00 3309 GLU A N 9
ATOM 11947 C CA . GLU A 1 81 ? -14.164 -0.981 -2.185 1.00 0.00 3309 GLU A CA 9
ATOM 11948 C C . GLU A 1 81 ? -13.999 -2.437 -1.822 1.00 0.00 3309 GLU A C 9
ATOM 11949 O O . GLU A 1 81 ? -13.213 -2.723 -0.955 1.00 0.00 3309 GLU A O 9
ATOM 11961 N N . GLU A 1 82 ? -14.615 -3.373 -2.527 1.00 0.00 3310 GLU A N 9
ATOM 11962 C CA . GLU A 1 82 ? -14.533 -4.796 -2.215 1.00 0.00 3310 GLU A CA 9
ATOM 11963 C C . GLU A 1 82 ? -13.091 -5.292 -2.076 1.00 0.00 3310 GLU A C 9
ATOM 11964 O O . GLU A 1 82 ? -12.876 -6.367 -1.527 1.00 0.00 3310 GLU A O 9
ATOM 11976 N N . GLU A 1 83 ? -12.137 -4.657 -2.754 1.00 0.00 3311 GLU A N 9
ATOM 11977 C CA . GLU A 1 83 ? -10.745 -5.019 -2.676 1.00 0.00 3311 GLU A CA 9
ATOM 11978 C C . GLU A 1 83 ? -10.128 -4.426 -1.406 1.00 0.00 3311 GLU A C 9
ATOM 11979 O O . GLU A 1 83 ? -9.451 -5.127 -0.657 1.00 0.00 3311 GLU A O 9
ATOM 11991 N N . LEU A 1 84 ? -10.305 -3.119 -1.181 1.00 0.00 3312 LEU A N 9
ATOM 11992 C CA . LEU A 1 84 ? -9.766 -2.358 -0.048 1.00 0.00 3312 LEU A CA 9
ATOM 11993 C C . LEU A 1 84 ? -10.515 -2.568 1.266 1.00 0.00 3312 LEU A C 9
ATOM 11994 O O . LEU A 1 84 ? -9.926 -2.897 2.295 1.00 0.00 3312 LEU A O 9
ATOM 12010 N N . LEU A 1 85 ? -11.828 -2.360 1.220 1.00 0.00 3313 LEU A N 9
ATOM 12011 C CA . LEU A 1 85 ? -12.798 -2.485 2.290 1.00 0.00 3313 LEU A CA 9
ATOM 12012 C C . LEU A 1 85 ? -12.644 -3.875 2.861 1.00 0.00 3313 LEU A C 9
ATOM 12013 O O . LEU A 1 85 ? -12.637 -4.031 4.077 1.00 0.00 3313 LEU A O 9
ATOM 12029 N N . ALA A 1 86 ? -12.448 -4.879 2.012 1.00 0.00 3314 ALA A N 9
ATOM 12030 C CA . ALA A 1 86 ? -12.320 -6.225 2.525 1.00 0.00 3314 ALA A CA 9
ATOM 12031 C C . ALA A 1 86 ? -11.046 -6.421 3.356 1.00 0.00 3314 ALA A C 9
ATOM 12032 O O . ALA A 1 86 ? -11.031 -7.238 4.271 1.00 0.00 3314 ALA A O 9
ATOM 12039 N N . MET A 1 87 ? -9.989 -5.649 3.090 1.00 0.00 3315 MET A N 9
ATOM 12040 C CA . MET A 1 87 ? -8.706 -5.767 3.790 1.00 0.00 3315 MET A CA 9
ATOM 12041 C C . MET A 1 87 ? -8.783 -5.127 5.162 1.00 0.00 3315 MET A C 9
ATOM 12042 O O . MET A 1 87 ? -8.459 -5.744 6.176 1.00 0.00 3315 MET A O 9
ATOM 12056 N N . LEU A 1 88 ? -9.174 -3.855 5.201 1.00 0.00 3316 LEU A N 9
ATOM 12057 C CA . LEU A 1 88 ? -9.311 -3.105 6.445 1.00 0.00 3316 LEU A CA 9
ATOM 12058 C C . LEU A 1 88 ? -10.375 -3.742 7.330 1.00 0.00 3316 LEU A C 9
ATOM 12059 O O . LEU A 1 88 ? -10.234 -3.716 8.555 1.00 0.00 3316 LEU A O 9
ATOM 12075 N N . ASN A 1 89 ? -11.416 -4.329 6.735 1.00 0.00 3317 ASN A N 9
ATOM 12076 C CA . ASN A 1 89 ? -12.477 -4.975 7.493 1.00 0.00 3317 ASN A CA 9
ATOM 12077 C C . ASN A 1 89 ? -12.097 -6.413 7.844 1.00 0.00 3317 ASN A C 9
ATOM 12078 O O . ASN A 1 89 ? -12.642 -6.977 8.792 1.00 0.00 3317 ASN A O 9
ATOM 12089 N N . GLY A 1 90 ? -11.107 -6.960 7.133 1.00 0.00 3318 GLY A N 9
ATOM 12090 C CA . GLY A 1 90 ? -10.563 -8.307 7.297 1.00 0.00 3318 GLY A CA 9
ATOM 12091 C C . GLY A 1 90 ? -11.675 -9.329 7.144 1.00 0.00 3318 GLY A C 9
ATOM 12092 O O . GLY A 1 90 ? -11.872 -10.180 8.016 1.00 0.00 3318 GLY A O 9
ATOM 12096 N N . ASP A 1 91 ? -12.445 -9.169 6.075 1.00 0.00 3319 ASP A N 9
ATOM 12097 C CA . ASP A 1 91 ? -13.592 -9.978 5.697 1.00 0.00 3319 ASP A CA 9
ATOM 12098 C C . ASP A 1 91 ? -13.557 -10.201 4.189 1.00 0.00 3319 ASP A C 9
ATOM 12099 O O . ASP A 1 91 ? -12.592 -9.811 3.534 1.00 0.00 3319 ASP A O 9
ATOM 12108 N N . GLN A 1 92 ? -14.552 -10.890 3.638 1.00 0.00 3320 GLN A N 9
ATOM 12109 C CA . GLN A 1 92 ? -14.682 -11.158 2.220 1.00 0.00 3320 GLN A CA 9
ATOM 12110 C C . GLN A 1 92 ? -16.140 -10.901 1.883 1.00 0.00 3320 GLN A C 9
ATOM 12111 O O . GLN A 1 92 ? -16.963 -11.822 1.912 1.00 0.00 3320 GLN A O 9
ATOM 12125 N N . GLN A 1 93 ? -16.459 -9.629 1.662 1.00 0.00 3321 GLN A N 9
ATOM 12126 C CA . GLN A 1 93 ? -17.803 -9.210 1.284 1.00 0.00 3321 GLN A CA 9
ATOM 12127 C C . GLN A 1 93 ? -18.147 -9.887 -0.037 1.00 0.00 3321 GLN A C 9
ATOM 12128 O O . GLN A 1 93 ? -19.343 -10.042 -0.345 1.00 0.00 3321 GLN A O 9
ATOM 12142 N N . MET A 1 1 ? -23.320 11.579 2.955 1.00 0.00 1 MET A N 10
ATOM 12143 C CA . MET A 1 1 ? -24.474 11.095 3.730 1.00 0.00 1 MET A CA 10
ATOM 12144 C C . MET A 1 1 ? -25.466 10.325 2.854 1.00 0.00 1 MET A C 10
ATOM 12145 O O . MET A 1 1 ? -25.700 9.152 3.133 1.00 0.00 1 MET A O 10
ATOM 12159 N N . ASN A 1 2 ? -26.039 10.901 1.783 1.00 0.00 2 ASN A N 10
ATOM 12160 C CA . ASN A 1 2 ? -27.003 10.195 0.922 1.00 0.00 2 ASN A CA 10
ATOM 12161 C C . ASN A 1 2 ? -26.280 9.338 -0.125 1.00 0.00 2 ASN A C 10
ATOM 12162 O O . ASN A 1 2 ? -26.581 9.421 -1.319 1.00 0.00 2 ASN A O 10
ATOM 12173 N N . ILE A 1 3 ? -25.260 8.584 0.278 1.00 0.00 3 ILE A N 10
ATOM 12174 C CA . ILE A 1 3 ? -24.462 7.720 -0.583 1.00 0.00 3 ILE A CA 10
ATOM 12175 C C . ILE A 1 3 ? -23.771 6.691 0.302 1.00 0.00 3 ILE A C 10
ATOM 12176 O O . ILE A 1 3 ? -23.781 6.807 1.527 1.00 0.00 3 ILE A O 10
ATOM 12192 N N . ASN A 1 4 ? -23.151 5.717 -0.349 1.00 0.00 4 ASN A N 10
ATOM 12193 C CA . ASN A 1 4 ? -22.412 4.610 0.238 1.00 0.00 4 ASN A CA 10
ATOM 12194 C C . ASN A 1 4 ? -21.242 4.299 -0.690 1.00 0.00 4 ASN A C 10
ATOM 12195 O O . ASN A 1 4 ? -20.098 4.354 -0.263 1.00 0.00 4 ASN A O 10
ATOM 12206 N N . GLU A 1 5 ? -21.500 4.160 -1.990 1.00 0.00 5 GLU A N 10
ATOM 12207 C CA . GLU A 1 5 ? -20.515 3.847 -3.027 1.00 0.00 5 GLU A CA 10
ATOM 12208 C C . GLU A 1 5 ? -19.397 4.883 -3.101 1.00 0.00 5 GLU A C 10
ATOM 12209 O O . GLU A 1 5 ? -18.222 4.561 -3.251 1.00 0.00 5 GLU A O 10
ATOM 12221 N N . GLN A 1 6 ? -19.777 6.152 -2.992 1.00 0.00 6 GLN A N 10
ATOM 12222 C CA . GLN A 1 6 ? -18.812 7.242 -3.040 1.00 0.00 6 GLN A CA 10
ATOM 12223 C C . GLN A 1 6 ? -18.076 7.320 -1.707 1.00 0.00 6 GLN A C 10
ATOM 12224 O O . GLN A 1 6 ? -16.962 7.841 -1.657 1.00 0.00 6 GLN A O 10
ATOM 12238 N N . THR A 1 7 ? -18.698 6.879 -0.609 1.00 0.00 7 THR A N 10
ATOM 12239 C CA . THR A 1 7 ? -18.033 6.893 0.681 1.00 0.00 7 THR A CA 10
ATOM 12240 C C . THR A 1 7 ? -16.884 5.889 0.698 1.00 0.00 7 THR A C 10
ATOM 12241 O O . THR A 1 7 ? -15.836 6.235 1.231 1.00 0.00 7 THR A O 10
ATOM 12252 N N . LEU A 1 8 ? -16.990 4.739 0.022 1.00 0.00 8 LEU A N 10
ATOM 12253 C CA . LEU A 1 8 ? -15.951 3.708 -0.025 1.00 0.00 8 LEU A CA 10
ATOM 12254 C C . LEU A 1 8 ? -14.639 4.372 -0.459 1.00 0.00 8 LEU A C 10
ATOM 12255 O O . LEU A 1 8 ? -13.581 3.898 -0.079 1.00 0.00 8 LEU A O 10
ATOM 12271 N N . ASP A 1 9 ? -14.674 5.458 -1.245 1.00 0.00 9 ASP A N 10
ATOM 12272 C CA . ASP A 1 9 ? -13.491 6.188 -1.707 1.00 0.00 9 ASP A CA 10
ATOM 12273 C C . ASP A 1 9 ? -12.567 6.578 -0.544 1.00 0.00 9 ASP A C 10
ATOM 12274 O O . ASP A 1 9 ? -11.346 6.434 -0.661 1.00 0.00 9 ASP A O 10
ATOM 12283 N N . LYS A 1 10 ? -13.124 7.064 0.578 1.00 0.00 10 LYS A N 10
ATOM 12284 C CA . LYS A 1 10 ? -12.303 7.449 1.739 1.00 0.00 10 LYS A CA 10
ATOM 12285 C C . LYS A 1 10 ? -11.708 6.196 2.395 1.00 0.00 10 LYS A C 10
ATOM 12286 O O . LYS A 1 10 ? -10.710 6.276 3.116 1.00 0.00 10 LYS A O 10
ATOM 12305 N N . LEU A 1 11 ? -12.397 5.059 2.276 1.00 0.00 11 LEU A N 10
ATOM 12306 C CA . LEU A 1 11 ? -11.975 3.780 2.816 1.00 0.00 11 LEU A CA 10
ATOM 12307 C C . LEU A 1 11 ? -10.869 3.169 1.959 1.00 0.00 11 LEU A C 10
ATOM 12308 O O . LEU A 1 11 ? -9.800 2.857 2.463 1.00 0.00 11 LEU A O 10
ATOM 12324 N N . ARG A 1 12 ? -11.074 3.001 0.654 1.00 0.00 12 ARG A N 10
ATOM 12325 C CA . ARG A 1 12 ? -10.077 2.411 -0.246 1.00 0.00 12 ARG A CA 10
ATOM 12326 C C . ARG A 1 12 ? -8.771 3.172 -0.202 1.00 0.00 12 ARG A C 10
ATOM 12327 O O . ARG A 1 12 ? -7.718 2.542 -0.163 1.00 0.00 12 ARG A O 10
ATOM 12348 N N . GLN A 1 13 ? -8.823 4.501 -0.162 1.00 0.00 13 GLN A N 10
ATOM 12349 C CA . GLN A 1 13 ? -7.619 5.311 -0.092 1.00 0.00 13 GLN A CA 10
ATOM 12350 C C . GLN A 1 13 ? -6.874 5.053 1.238 1.00 0.00 13 GLN A C 10
ATOM 12351 O O . GLN A 1 13 ? -5.650 5.103 1.290 1.00 0.00 13 GLN A O 10
ATOM 12365 N N . ALA A 1 14 ? -7.589 4.746 2.326 1.00 0.00 14 ALA A N 10
ATOM 12366 C CA . ALA A 1 14 ? -6.991 4.461 3.624 1.00 0.00 14 ALA A CA 10
ATOM 12367 C C . ALA A 1 14 ? -6.284 3.103 3.551 1.00 0.00 14 ALA A C 10
ATOM 12368 O O . ALA A 1 14 ? -5.153 2.959 4.014 1.00 0.00 14 ALA A O 10
ATOM 12375 N N . VAL A 1 15 ? -6.942 2.104 2.955 1.00 0.00 15 VAL A N 10
ATOM 12376 C CA . VAL A 1 15 ? -6.385 0.765 2.796 1.00 0.00 15 VAL A CA 10
ATOM 12377 C C . VAL A 1 15 ? -5.137 0.862 1.897 1.00 0.00 15 VAL A C 10
ATOM 12378 O O . VAL A 1 15 ? -4.050 0.421 2.276 1.00 0.00 15 VAL A O 10
ATOM 12391 N N . LEU A 1 16 ? -5.243 1.492 0.720 1.00 0.00 16 LEU A N 10
ATOM 12392 C CA . LEU A 1 16 ? -4.121 1.628 -0.213 1.00 0.00 16 LEU A CA 10
ATOM 12393 C C . LEU A 1 16 ? -2.949 2.391 0.392 1.00 0.00 16 LEU A C 10
ATOM 12394 O O . LEU A 1 16 ? -1.816 2.038 0.081 1.00 0.00 16 LEU A O 10
ATOM 12410 N N . GLN A 1 17 ? -3.172 3.371 1.279 1.00 0.00 17 GLN A N 10
ATOM 12411 C CA . GLN A 1 17 ? -2.075 4.117 1.891 1.00 0.00 17 GLN A CA 10
ATOM 12412 C C . GLN A 1 17 ? -1.095 3.156 2.560 1.00 0.00 17 GLN A C 10
ATOM 12413 O O . GLN A 1 17 ? 0.117 3.282 2.355 1.00 0.00 17 GLN A O 10
ATOM 12427 N N . LYS A 1 18 ? -1.581 2.181 3.341 1.00 0.00 18 LYS A N 10
ATOM 12428 C CA . LYS A 1 18 ? -0.641 1.255 3.961 1.00 0.00 18 LYS A CA 10
ATOM 12429 C C . LYS A 1 18 ? -0.060 0.298 2.926 1.00 0.00 18 LYS A C 10
ATOM 12430 O O . LYS A 1 18 ? 1.106 -0.068 3.058 1.00 0.00 18 LYS A O 10
ATOM 12449 N N . LYS A 1 19 ? -0.818 -0.068 1.877 1.00 0.00 19 LYS A N 10
ATOM 12450 C CA . LYS A 1 19 ? -0.342 -0.990 0.849 1.00 0.00 19 LYS A CA 10
ATOM 12451 C C . LYS A 1 19 ? 0.965 -0.485 0.274 1.00 0.00 19 LYS A C 10
ATOM 12452 O O . LYS A 1 19 ? 1.818 -1.316 0.000 1.00 0.00 19 LYS A O 10
ATOM 12471 N N . ILE A 1 20 ? 1.160 0.831 0.148 1.00 0.00 20 ILE A N 10
ATOM 12472 C CA . ILE A 1 20 ? 2.391 1.405 -0.387 1.00 0.00 20 ILE A CA 10
ATOM 12473 C C . ILE A 1 20 ? 3.584 0.907 0.439 1.00 0.00 20 ILE A C 10
ATOM 12474 O O . ILE A 1 20 ? 4.560 0.424 -0.130 1.00 0.00 20 ILE A O 10
ATOM 12490 N N . LYS A 1 21 ? 3.496 0.984 1.772 1.00 0.00 21 LYS A N 10
ATOM 12491 C CA . LYS A 1 21 ? 4.541 0.534 2.692 1.00 0.00 21 LYS A CA 10
ATOM 12492 C C . LYS A 1 21 ? 4.687 -0.985 2.648 1.00 0.00 21 LYS A C 10
ATOM 12493 O O . LYS A 1 21 ? 5.771 -1.508 2.886 1.00 0.00 21 LYS A O 10
ATOM 12512 N N . GLU A 1 22 ? 3.607 -1.717 2.376 1.00 0.00 22 GLU A N 10
ATOM 12513 C CA . GLU A 1 22 ? 3.669 -3.168 2.347 1.00 0.00 22 GLU A CA 10
ATOM 12514 C C . GLU A 1 22 ? 4.368 -3.635 1.086 1.00 0.00 22 GLU A C 10
ATOM 12515 O O . GLU A 1 22 ? 5.316 -4.412 1.185 1.00 0.00 22 GLU A O 10
ATOM 12527 N N . ARG A 1 23 ? 3.975 -3.128 -0.082 1.00 0.00 23 ARG A N 10
ATOM 12528 C CA . ARG A 1 23 ? 4.579 -3.533 -1.344 1.00 0.00 23 ARG A CA 10
ATOM 12529 C C . ARG A 1 23 ? 6.068 -3.255 -1.401 1.00 0.00 23 ARG A C 10
ATOM 12530 O O . ARG A 1 23 ? 6.797 -4.079 -1.947 1.00 0.00 23 ARG A O 10
ATOM 12551 N N . ILE A 1 24 ? 6.517 -2.136 -0.835 1.00 0.00 24 ILE A N 10
ATOM 12552 C CA . ILE A 1 24 ? 7.923 -1.757 -0.811 1.00 0.00 24 ILE A CA 10
ATOM 12553 C C . ILE A 1 24 ? 8.682 -2.559 0.250 1.00 0.00 24 ILE A C 10
ATOM 12554 O O . ILE A 1 24 ? 9.742 -3.108 -0.041 1.00 0.00 24 ILE A O 10
ATOM 12570 N N . GLN A 1 25 ? 8.154 -2.677 1.472 1.00 0.00 25 GLN A N 10
ATOM 12571 C CA . GLN A 1 25 ? 8.836 -3.382 2.546 1.00 0.00 25 GLN A CA 10
ATOM 12572 C C . GLN A 1 25 ? 8.880 -4.890 2.328 1.00 0.00 25 GLN A C 10
ATOM 12573 O O . GLN A 1 25 ? 9.930 -5.500 2.532 1.00 0.00 25 GLN A O 10
ATOM 12587 N N . ASN A 1 26 ? 7.771 -5.508 1.932 1.00 0.00 26 ASN A N 10
ATOM 12588 C CA . ASN A 1 26 ? 7.735 -6.948 1.707 1.00 0.00 26 ASN A CA 10
ATOM 12589 C C . ASN A 1 26 ? 8.445 -7.242 0.391 1.00 0.00 26 ASN A C 10
ATOM 12590 O O . ASN A 1 26 ? 9.374 -8.043 0.360 1.00 0.00 26 ASN A O 10
ATOM 12601 N N . SER A 1 27 ? 8.051 -6.547 -0.685 1.00 0.00 27 SER A N 10
ATOM 12602 C CA . SER A 1 27 ? 8.618 -6.712 -2.038 1.00 0.00 27 SER A CA 10
ATOM 12603 C C . SER A 1 27 ? 8.669 -8.193 -2.464 1.00 0.00 27 SER A C 10
ATOM 12604 O O . SER A 1 27 ? 9.523 -8.629 -3.238 1.00 0.00 27 SER A O 10
ATOM 12612 N N . LEU A 1 28 ? 7.740 -8.992 -1.942 1.00 0.00 28 LEU A N 10
ATOM 12613 C CA . LEU A 1 28 ? 7.606 -10.419 -2.162 1.00 0.00 28 LEU A CA 10
ATOM 12614 C C . LEU A 1 28 ? 6.134 -10.782 -2.293 1.00 0.00 28 LEU A C 10
ATOM 12615 O O . LEU A 1 28 ? 5.253 -9.925 -2.180 1.00 0.00 28 LEU A O 10
ATOM 12631 N N . SER A 1 29 ? 5.897 -12.078 -2.462 1.00 0.00 29 SER A N 10
ATOM 12632 C CA . SER A 1 29 ? 4.589 -12.691 -2.604 1.00 0.00 29 SER A CA 10
ATOM 12633 C C . SER A 1 29 ? 4.426 -13.922 -1.717 1.00 0.00 29 SER A C 10
ATOM 12634 O O . SER A 1 29 ? 3.336 -14.169 -1.200 1.00 0.00 29 SER A O 10
ATOM 12642 N N . THR A 1 30 ? 5.509 -14.677 -1.545 1.00 0.00 30 THR A N 10
ATOM 12643 C CA . THR A 1 30 ? 5.568 -15.902 -0.763 1.00 0.00 30 THR A CA 10
ATOM 12644 C C . THR A 1 30 ? 7.026 -16.088 -0.285 1.00 0.00 30 THR A C 10
ATOM 12645 O O . THR A 1 30 ? 7.589 -17.178 -0.293 1.00 0.00 30 THR A O 10
ATOM 12656 N N . GLU A 1 31 ? 7.715 -14.966 -0.021 1.00 0.00 31 GLU A N 10
ATOM 12657 C CA . GLU A 1 31 ? 9.116 -14.924 0.436 1.00 0.00 31 GLU A CA 10
ATOM 12658 C C . GLU A 1 31 ? 10.077 -15.589 -0.564 1.00 0.00 31 GLU A C 10
ATOM 12659 O O . GLU A 1 31 ? 11.191 -15.990 -0.238 1.00 0.00 31 GLU A O 10
ATOM 12671 N N . LYS A 1 32 ? 9.637 -15.657 -1.823 1.00 0.00 32 LYS A N 10
ATOM 12672 C CA . LYS A 1 32 ? 10.333 -16.250 -2.952 1.00 0.00 32 LYS A CA 10
ATOM 12673 C C . LYS A 1 32 ? 11.655 -15.566 -3.280 1.00 0.00 32 LYS A C 10
ATOM 12674 O O . LYS A 1 32 ? 12.566 -16.238 -3.764 1.00 0.00 32 LYS A O 10
ATOM 12693 N N . TYR A 1 33 ? 11.763 -14.256 -3.057 1.00 0.00 33 TYR A N 10
ATOM 12694 C CA . TYR A 1 33 ? 12.953 -13.459 -3.318 1.00 0.00 33 TYR A CA 10
ATOM 12695 C C . TYR A 1 33 ? 13.092 -12.412 -2.217 1.00 0.00 33 TYR A C 10
ATOM 12696 O O . TYR A 1 33 ? 12.091 -12.006 -1.611 1.00 0.00 33 TYR A O 10
ATOM 12714 N N . GLY A 1 34 ? 14.325 -11.949 -2.012 1.00 0.00 34 GLY A N 10
ATOM 12715 C CA . GLY A 1 34 ? 14.677 -10.950 -1.021 1.00 0.00 34 GLY A CA 10
ATOM 12716 C C . GLY A 1 34 ? 16.145 -10.518 -1.056 1.00 0.00 34 GLY A C 10
ATOM 12717 O O . GLY A 1 34 ? 16.424 -9.356 -0.744 1.00 0.00 34 GLY A O 10
ATOM 12721 N N . SER A 1 35 ? 17.077 -11.388 -1.462 1.00 0.00 35 SER A N 10
ATOM 12722 C CA . SER A 1 35 ? 18.501 -11.068 -1.523 1.00 0.00 35 SER A CA 10
ATOM 12723 C C . SER A 1 35 ? 18.785 -9.917 -2.490 1.00 0.00 35 SER A C 10
ATOM 12724 O O . SER A 1 35 ? 18.002 -9.649 -3.409 1.00 0.00 35 SER A O 10
ATOM 12732 N N . GLY A 1 36 ? 19.933 -9.267 -2.337 1.00 0.00 36 GLY A N 10
ATOM 12733 C CA . GLY A 1 36 ? 20.354 -8.169 -3.183 1.00 0.00 36 GLY A CA 10
ATOM 12734 C C . GLY A 1 36 ? 21.552 -7.466 -2.565 1.00 0.00 36 GLY A C 10
ATOM 12735 O O . GLY A 1 36 ? 21.689 -7.426 -1.338 1.00 0.00 36 GLY A O 10
ATOM 12739 N N . SER A 1 37 ? 22.433 -6.947 -3.412 1.00 0.00 37 SER A N 10
ATOM 12740 C CA . SER A 1 37 ? 23.634 -6.211 -3.069 1.00 0.00 37 SER A CA 10
ATOM 12741 C C . SER A 1 37 ? 24.137 -5.558 -4.363 1.00 0.00 37 SER A C 10
ATOM 12742 O O . SER A 1 37 ? 23.696 -5.889 -5.466 1.00 0.00 37 SER A O 10
ATOM 12750 N N . GLY A 1 38 ? 25.068 -4.626 -4.227 1.00 0.00 38 GLY A N 10
ATOM 12751 C CA . GLY A 1 38 ? 25.673 -3.880 -5.312 1.00 0.00 38 GLY A CA 10
ATOM 12752 C C . GLY A 1 38 ? 26.492 -2.770 -4.683 1.00 0.00 38 GLY A C 10
ATOM 12753 O O . GLY A 1 38 ? 26.083 -1.606 -4.689 1.00 0.00 38 GLY A O 10
ATOM 12757 N N . SER A 1 39 ? 27.605 -3.143 -4.062 1.00 0.00 39 SER A N 10
ATOM 12758 C CA . SER A 1 39 ? 28.532 -2.247 -3.388 1.00 0.00 39 SER A CA 10
ATOM 12759 C C . SER A 1 39 ? 29.827 -2.124 -4.201 1.00 0.00 39 SER A C 10
ATOM 12760 O O . SER A 1 39 ? 30.069 -2.908 -5.125 1.00 0.00 39 SER A O 10
ATOM 12768 N N . GLY A 1 40 ? 30.659 -1.143 -3.855 1.00 0.00 40 GLY A N 10
ATOM 12769 C CA . GLY A 1 40 ? 31.937 -0.862 -4.490 1.00 0.00 40 GLY A CA 10
ATOM 12770 C C . GLY A 1 40 ? 32.580 0.242 -3.668 1.00 0.00 40 GLY A C 10
ATOM 12771 O O . GLY A 1 40 ? 33.195 -0.045 -2.644 1.00 0.00 40 GLY A O 10
ATOM 12775 N N . SER A 1 41 ? 32.443 1.497 -4.104 1.00 0.00 41 SER A N 10
ATOM 12776 C CA . SER A 1 41 ? 32.990 2.624 -3.357 1.00 0.00 41 SER A CA 10
ATOM 12777 C C . SER A 1 41 ? 32.094 2.850 -2.125 1.00 0.00 41 SER A C 10
ATOM 12778 O O . SER A 1 41 ? 31.050 2.203 -1.967 1.00 0.00 41 SER A O 10
ATOM 12786 N N . GLY A 1 42 ? 32.466 3.785 -1.252 1.00 0.00 42 GLY A N 10
ATOM 12787 C CA . GLY A 1 42 ? 31.695 4.075 -0.050 1.00 0.00 42 GLY A CA 10
ATOM 12788 C C . GLY A 1 42 ? 31.853 2.949 0.971 1.00 0.00 42 GLY A C 10
ATOM 12789 O O . GLY A 1 42 ? 30.871 2.366 1.430 1.00 0.00 42 GLY A O 10
ATOM 12793 N N . SER A 1 43 ? 33.104 2.577 1.249 1.00 0.00 43 SER A N 10
ATOM 12794 C CA . SER A 1 43 ? 33.444 1.542 2.217 1.00 0.00 43 SER A CA 10
ATOM 12795 C C . SER A 1 43 ? 33.366 2.162 3.627 1.00 0.00 43 SER A C 10
ATOM 12796 O O . SER A 1 43 ? 32.926 3.305 3.794 1.00 0.00 43 SER A O 10
ATOM 12804 N N . GLY A 1 44 ? 33.782 1.431 4.660 1.00 0.00 44 GLY A N 10
ATOM 12805 C CA . GLY A 1 44 ? 33.759 1.912 6.030 1.00 0.00 44 GLY A CA 10
ATOM 12806 C C . GLY A 1 44 ? 33.787 0.743 6.998 1.00 0.00 44 GLY A C 10
ATOM 12807 O O . GLY A 1 44 ? 34.502 -0.232 6.775 1.00 0.00 44 GLY A O 10
ATOM 12811 N N . SER A 1 45 ? 33.073 0.891 8.114 1.00 0.00 45 SER A N 10
ATOM 12812 C CA . SER A 1 45 ? 32.977 -0.126 9.148 1.00 0.00 45 SER A CA 10
ATOM 12813 C C . SER A 1 45 ? 32.170 -1.334 8.645 1.00 0.00 45 SER A C 10
ATOM 12814 O O . SER A 1 45 ? 31.593 -1.319 7.549 1.00 0.00 45 SER A O 10
ATOM 12822 N N . GLY A 1 46 ? 32.152 -2.391 9.458 1.00 0.00 46 GLY A N 10
ATOM 12823 C CA . GLY A 1 46 ? 31.444 -3.634 9.199 1.00 0.00 46 GLY A CA 10
ATOM 12824 C C . GLY A 1 46 ? 29.991 -3.472 9.638 1.00 0.00 46 GLY A C 10
ATOM 12825 O O . GLY A 1 46 ? 29.322 -2.526 9.223 1.00 0.00 46 GLY A O 10
ATOM 12829 N N . SER A 1 47 ? 29.491 -4.396 10.459 1.00 0.00 47 SER A N 10
ATOM 12830 C CA . SER A 1 47 ? 28.124 -4.350 10.955 1.00 0.00 47 SER A CA 10
ATOM 12831 C C . SER A 1 47 ? 28.035 -3.277 12.048 1.00 0.00 47 SER A C 10
ATOM 12832 O O . SER A 1 47 ? 28.207 -3.575 13.230 1.00 0.00 47 SER A O 10
ATOM 12840 N N . GLY A 1 48 ? 27.800 -2.021 11.668 1.00 0.00 48 GLY A N 10
ATOM 12841 C CA . GLY A 1 48 ? 27.678 -0.905 12.605 1.00 0.00 48 GLY A CA 10
ATOM 12842 C C . GLY A 1 48 ? 26.228 -0.692 13.051 1.00 0.00 48 GLY A C 10
ATOM 12843 O O . GLY A 1 48 ? 25.953 0.201 13.857 1.00 0.00 48 GLY A O 10
ATOM 12847 N N . SER A 1 49 ? 25.292 -1.481 12.513 1.00 0.00 49 SER A N 10
ATOM 12848 C CA . SER A 1 49 ? 23.860 -1.455 12.773 1.00 0.00 49 SER A CA 10
ATOM 12849 C C . SER A 1 49 ? 23.226 -0.072 12.557 1.00 0.00 49 SER A C 10
ATOM 12850 O O . SER A 1 49 ? 22.107 0.150 13.019 1.00 0.00 49 SER A O 10
ATOM 12858 N N . GLY A 1 50 ? 23.910 0.852 11.872 1.00 0.00 50 GLY A N 10
ATOM 12859 C CA . GLY A 1 50 ? 23.407 2.185 11.605 1.00 0.00 50 GLY A CA 10
ATOM 12860 C C . GLY A 1 50 ? 22.222 2.067 10.670 1.00 0.00 50 GLY A C 10
ATOM 12861 O O . GLY A 1 50 ? 21.102 2.420 11.050 1.00 0.00 50 GLY A O 10
ATOM 12865 N N . SER A 1 51 ? 22.477 1.505 9.484 1.00 0.00 51 SER A N 10
ATOM 12866 C CA . SER A 1 51 ? 21.497 1.276 8.434 1.00 0.00 51 SER A CA 10
ATOM 12867 C C . SER A 1 51 ? 20.606 2.514 8.240 1.00 0.00 51 SER A C 10
ATOM 12868 O O . SER A 1 51 ? 19.379 2.401 8.218 1.00 0.00 51 SER A O 10
ATOM 12876 N N . GLY A 1 52 ? 21.203 3.705 8.168 1.00 0.00 52 GLY A N 10
ATOM 12877 C CA . GLY A 1 52 ? 20.483 4.961 7.995 1.00 0.00 52 GLY A CA 10
ATOM 12878 C C . GLY A 1 52 ? 20.121 5.213 6.532 1.00 0.00 52 GLY A C 10
ATOM 12879 O O . GLY A 1 52 ? 20.237 4.307 5.702 1.00 0.00 52 GLY A O 10
ATOM 12883 N N . SER A 1 53 ? 19.669 6.440 6.251 1.00 0.00 53 SER A N 10
ATOM 12884 C CA . SER A 1 53 ? 19.252 7.010 4.962 1.00 0.00 53 SER A CA 10
ATOM 12885 C C . SER A 1 53 ? 17.765 6.818 4.646 1.00 0.00 53 SER A C 10
ATOM 12886 O O . SER A 1 53 ? 17.258 7.415 3.698 1.00 0.00 53 SER A O 10
ATOM 12894 N N . GLY A 1 54 ? 17.039 6.027 5.436 1.00 0.00 54 GLY A N 10
ATOM 12895 C CA . GLY A 1 54 ? 15.623 5.791 5.231 1.00 0.00 54 GLY A CA 10
ATOM 12896 C C . GLY A 1 54 ? 14.820 6.936 5.827 1.00 0.00 54 GLY A C 10
ATOM 12897 O O . GLY A 1 54 ? 14.284 6.795 6.929 1.00 0.00 54 GLY A O 10
ATOM 12901 N N . SER A 1 55 ? 14.766 8.076 5.144 1.00 0.00 55 SER A N 10
ATOM 12902 C CA . SER A 1 55 ? 14.031 9.245 5.598 1.00 0.00 55 SER A CA 10
ATOM 12903 C C . SER A 1 55 ? 12.526 9.021 5.430 1.00 0.00 55 SER A C 10
ATOM 12904 O O . SER A 1 55 ? 11.789 9.076 6.415 1.00 0.00 55 SER A O 10
ATOM 12912 N N . GLY A 1 56 ? 12.066 8.728 4.211 1.00 0.00 56 GLY A N 10
ATOM 12913 C CA . GLY A 1 56 ? 10.657 8.492 3.893 1.00 0.00 56 GLY A CA 10
ATOM 12914 C C . GLY A 1 56 ? 9.950 9.760 3.425 1.00 0.00 56 GLY A C 10
ATOM 12915 O O . GLY A 1 56 ? 10.568 10.827 3.344 1.00 0.00 56 GLY A O 10
ATOM 12919 N N . SER A 1 57 ? 8.666 9.621 3.089 1.00 0.00 57 SER A N 10
ATOM 12920 C CA . SER A 1 57 ? 7.775 10.679 2.622 1.00 0.00 57 SER A CA 10
ATOM 12921 C C . SER A 1 57 ? 6.377 10.417 3.211 1.00 0.00 57 SER A C 10
ATOM 12922 O O . SER A 1 57 ? 6.086 9.289 3.629 1.00 0.00 57 SER A O 10
ATOM 12930 N N . GLY A 1 58 ? 5.482 11.405 3.205 1.00 0.00 58 GLY A N 10
ATOM 12931 C CA . GLY A 1 58 ? 4.135 11.276 3.754 1.00 0.00 58 GLY A CA 10
ATOM 12932 C C . GLY A 1 58 ? 3.076 10.834 2.747 1.00 0.00 58 GLY A C 10
ATOM 12933 O O . GLY A 1 58 ? 2.048 10.270 3.144 1.00 0.00 58 GLY A O 10
ATOM 12937 N N . TYR A 1 59 ? 3.322 11.037 1.453 1.00 0.00 59 TYR A N 10
ATOM 12938 C CA . TYR A 1 59 ? 2.397 10.689 0.381 1.00 0.00 59 TYR A CA 10
ATOM 12939 C C . TYR A 1 59 ? 3.002 9.641 -0.547 1.00 0.00 59 TYR A C 10
ATOM 12940 O O . TYR A 1 59 ? 4.227 9.453 -0.569 1.00 0.00 59 TYR A O 10
ATOM 12958 N N . GLN A 1 60 ? 2.154 8.932 -1.298 1.00 0.00 3288 GLN A N 10
ATOM 12959 C CA . GLN A 1 60 ? 2.633 7.916 -2.228 1.00 0.00 3288 GLN A CA 10
ATOM 12960 C C . GLN A 1 60 ? 3.361 8.614 -3.373 1.00 0.00 3288 GLN A C 10
ATOM 12961 O O . GLN A 1 60 ? 2.972 9.704 -3.791 1.00 0.00 3288 GLN A O 10
ATOM 12975 N N . ILE A 1 61 ? 4.430 7.999 -3.861 1.00 0.00 3289 ILE A N 10
ATOM 12976 C CA . ILE A 1 61 ? 5.239 8.532 -4.939 1.00 0.00 3289 ILE A CA 10
ATOM 12977 C C . ILE A 1 61 ? 4.566 8.143 -6.262 1.00 0.00 3289 ILE A C 10
ATOM 12978 O O . ILE A 1 61 ? 4.623 6.990 -6.694 1.00 0.00 3289 ILE A O 10
ATOM 12994 N N . GLU A 1 62 ? 3.929 9.107 -6.920 1.00 0.00 3290 GLU A N 10
ATOM 12995 C CA . GLU A 1 62 ? 3.215 8.943 -8.190 1.00 0.00 3290 GLU A CA 10
ATOM 12996 C C . GLU A 1 62 ? 4.126 8.550 -9.376 1.00 0.00 3290 GLU A C 10
ATOM 12997 O O . GLU A 1 62 ? 3.659 8.278 -10.478 1.00 0.00 3290 GLU A O 10
ATOM 13009 N N . THR A 1 63 ? 5.439 8.538 -9.185 1.00 0.00 3291 THR A N 10
ATOM 13010 C CA . THR A 1 63 ? 6.427 8.184 -10.201 1.00 0.00 3291 THR A CA 10
ATOM 13011 C C . THR A 1 63 ? 7.509 7.291 -9.577 1.00 0.00 3291 THR A C 10
ATOM 13012 O O . THR A 1 63 ? 8.662 7.683 -9.396 1.00 0.00 3291 THR A O 10
ATOM 13023 N N . PHE A 1 64 ? 7.114 6.078 -9.175 1.00 0.00 3292 PHE A N 10
ATOM 13024 C CA . PHE A 1 64 ? 8.028 5.111 -8.567 1.00 0.00 3292 PHE A CA 10
ATOM 13025 C C . PHE A 1 64 ? 7.467 3.697 -8.672 1.00 0.00 3292 PHE A C 10
ATOM 13026 O O . PHE A 1 64 ? 8.025 2.850 -9.364 1.00 0.00 3292 PHE A O 10
ATOM 13043 N N . PHE A 1 65 ? 6.331 3.454 -8.023 1.00 0.00 3293 PHE A N 10
ATOM 13044 C CA . PHE A 1 65 ? 5.622 2.173 -7.989 1.00 0.00 3293 PHE A CA 10
ATOM 13045 C C . PHE A 1 65 ? 4.232 2.289 -8.611 1.00 0.00 3293 PHE A C 10
ATOM 13046 O O . PHE A 1 65 ? 3.428 1.365 -8.503 1.00 0.00 3293 PHE A O 10
ATOM 13063 N N . ALA A 1 66 ? 3.947 3.421 -9.262 1.00 0.00 3294 ALA A N 10
ATOM 13064 C CA . ALA A 1 66 ? 2.680 3.734 -9.896 1.00 0.00 3294 ALA A CA 10
ATOM 13065 C C . ALA A 1 66 ? 2.173 2.638 -10.835 1.00 0.00 3294 ALA A C 10
ATOM 13066 O O . ALA A 1 66 ? 0.958 2.477 -10.939 1.00 0.00 3294 ALA A O 10
ATOM 13073 N N . GLN A 1 67 ? 3.067 1.891 -11.498 1.00 0.00 3295 GLN A N 10
ATOM 13074 C CA . GLN A 1 67 ? 2.634 0.840 -12.421 1.00 0.00 3295 GLN A CA 10
ATOM 13075 C C . GLN A 1 67 ? 1.913 -0.270 -11.656 1.00 0.00 3295 GLN A C 10
ATOM 13076 O O . GLN A 1 67 ? 0.993 -0.895 -12.176 1.00 0.00 3295 GLN A O 10
ATOM 13090 N N . ASP A 1 68 ? 2.424 -0.624 -10.476 1.00 0.00 3296 ASP A N 10
ATOM 13091 C CA . ASP A 1 68 ? 1.818 -1.645 -9.623 1.00 0.00 3296 ASP A CA 10
ATOM 13092 C C . ASP A 1 68 ? 0.660 -1.079 -8.821 1.00 0.00 3296 ASP A C 10
ATOM 13093 O O . ASP A 1 68 ? -0.327 -1.772 -8.577 1.00 0.00 3296 ASP A O 10
ATOM 13102 N N . ILE A 1 69 ? 0.799 0.177 -8.404 1.00 0.00 3297 ILE A N 10
ATOM 13103 C CA . ILE A 1 69 ? -0.164 0.905 -7.605 1.00 0.00 3297 ILE A CA 10
ATOM 13104 C C . ILE A 1 69 ? -1.521 0.947 -8.283 1.00 0.00 3297 ILE A C 10
ATOM 13105 O O . ILE A 1 69 ? -2.522 0.719 -7.610 1.00 0.00 3297 ILE A O 10
ATOM 13121 N N . GLU A 1 70 ? -1.561 1.245 -9.582 1.00 0.00 3298 GLU A N 10
ATOM 13122 C CA . GLU A 1 70 ? -2.820 1.337 -10.304 1.00 0.00 3298 GLU A CA 10
ATOM 13123 C C . GLU A 1 70 ? -3.539 -0.009 -10.313 1.00 0.00 3298 GLU A C 10
ATOM 13124 O O . GLU A 1 70 ? -4.758 -0.076 -10.191 1.00 0.00 3298 GLU A O 10
ATOM 13136 N N . SER A 1 71 ? -2.769 -1.085 -10.376 1.00 0.00 3299 SER A N 10
ATOM 13137 C CA . SER A 1 71 ? -3.257 -2.434 -10.408 1.00 0.00 3299 SER A CA 10
ATOM 13138 C C . SER A 1 71 ? -3.783 -2.874 -9.046 1.00 0.00 3299 SER A C 10
ATOM 13139 O O . SER A 1 71 ? -4.847 -3.484 -8.981 1.00 0.00 3299 SER A O 10
ATOM 13147 N N . VAL A 1 72 ? -3.075 -2.579 -7.955 1.00 0.00 3300 VAL A N 10
ATOM 13148 C CA . VAL A 1 72 ? -3.546 -2.980 -6.637 1.00 0.00 3300 VAL A CA 10
ATOM 13149 C C . VAL A 1 72 ? -4.684 -2.062 -6.169 1.00 0.00 3300 VAL A C 10
ATOM 13150 O O . VAL A 1 72 ? -5.645 -2.530 -5.566 1.00 0.00 3300 VAL A O 10
ATOM 13163 N N . GLN A 1 73 ? -4.634 -0.753 -6.442 1.00 0.00 3301 GLN A N 10
ATOM 13164 C CA . GLN A 1 73 ? -5.701 0.156 -6.024 1.00 0.00 3301 GLN A CA 10
ATOM 13165 C C . GLN A 1 73 ? -7.006 -0.172 -6.748 1.00 0.00 3301 GLN A C 10
ATOM 13166 O O . GLN A 1 73 ? -8.077 0.063 -6.189 1.00 0.00 3301 GLN A O 10
ATOM 13180 N N . LYS A 1 74 ? -6.928 -0.688 -7.980 1.00 0.00 3302 LYS A N 10
ATOM 13181 C CA . LYS A 1 74 ? -8.087 -1.086 -8.773 1.00 0.00 3302 LYS A CA 10
ATOM 13182 C C . LYS A 1 74 ? -8.898 -2.140 -8.019 1.00 0.00 3302 LYS A C 10
ATOM 13183 O O . LYS A 1 74 ? -10.105 -2.230 -8.214 1.00 0.00 3302 LYS A O 10
ATOM 13202 N N . GLU A 1 75 ? -8.256 -2.943 -7.168 1.00 0.00 3303 GLU A N 10
ATOM 13203 C CA . GLU A 1 75 ? -8.984 -3.973 -6.429 1.00 0.00 3303 GLU A CA 10
ATOM 13204 C C . GLU A 1 75 ? -9.796 -3.349 -5.291 1.00 0.00 3303 GLU A C 10
ATOM 13205 O O . GLU A 1 75 ? -10.913 -3.767 -4.997 1.00 0.00 3303 GLU A O 10
ATOM 13217 N N . LEU A 1 76 ? -9.272 -2.279 -4.700 1.00 0.00 3304 LEU A N 10
ATOM 13218 C CA . LEU A 1 76 ? -9.886 -1.578 -3.592 1.00 0.00 3304 LEU A CA 10
ATOM 13219 C C . LEU A 1 76 ? -11.013 -0.621 -3.962 1.00 0.00 3304 LEU A C 10
ATOM 13220 O O . LEU A 1 76 ? -11.945 -0.457 -3.184 1.00 0.00 3304 LEU A O 10
ATOM 13236 N N . GLU A 1 77 ? -10.946 0.046 -5.108 1.00 0.00 3305 GLU A N 10
ATOM 13237 C CA . GLU A 1 77 ? -11.957 1.013 -5.537 1.00 0.00 3305 GLU A CA 10
ATOM 13238 C C . GLU A 1 77 ? -13.354 0.433 -5.747 1.00 0.00 3305 GLU A C 10
ATOM 13239 O O . GLU A 1 77 ? -14.308 1.210 -5.845 1.00 0.00 3305 GLU A O 10
ATOM 13251 N N . ASN A 1 78 ? -13.482 -0.890 -5.828 1.00 0.00 3306 ASN A N 10
ATOM 13252 C CA . ASN A 1 78 ? -14.755 -1.573 -6.019 1.00 0.00 3306 ASN A CA 10
ATOM 13253 C C . ASN A 1 78 ? -15.161 -2.417 -4.810 1.00 0.00 3306 ASN A C 10
ATOM 13254 O O . ASN A 1 78 ? -16.204 -3.073 -4.863 1.00 0.00 3306 ASN A O 10
ATOM 13265 N N . LEU A 1 79 ? -14.322 -2.467 -3.772 1.00 0.00 3307 LEU A N 10
ATOM 13266 C CA . LEU A 1 79 ? -14.601 -3.232 -2.567 1.00 0.00 3307 LEU A CA 10
ATOM 13267 C C . LEU A 1 79 ? -15.566 -2.432 -1.693 1.00 0.00 3307 LEU A C 10
ATOM 13268 O O . LEU A 1 79 ? -15.574 -1.205 -1.748 1.00 0.00 3307 LEU A O 10
ATOM 13284 N N . SER A 1 80 ? -16.390 -3.116 -0.899 1.00 0.00 3308 SER A N 10
ATOM 13285 C CA . SER A 1 80 ? -17.355 -2.469 -0.018 1.00 0.00 3308 SER A CA 10
ATOM 13286 C C . SER A 1 80 ? -16.669 -1.943 1.247 1.00 0.00 3308 SER A C 10
ATOM 13287 O O . SER A 1 80 ? -15.522 -2.290 1.521 1.00 0.00 3308 SER A O 10
ATOM 13295 N N . GLU A 1 81 ? -17.348 -1.101 2.036 1.00 0.00 3309 GLU A N 10
ATOM 13296 C CA . GLU A 1 81 ? -16.800 -0.539 3.259 1.00 0.00 3309 GLU A CA 10
ATOM 13297 C C . GLU A 1 81 ? -16.427 -1.689 4.155 1.00 0.00 3309 GLU A C 10
ATOM 13298 O O . GLU A 1 81 ? -15.278 -1.790 4.512 1.00 0.00 3309 GLU A O 10
ATOM 13310 N N . GLU A 1 82 ? -17.321 -2.632 4.390 1.00 0.00 3310 GLU A N 10
ATOM 13311 C CA . GLU A 1 82 ? -17.118 -3.761 5.260 1.00 0.00 3310 GLU A CA 10
ATOM 13312 C C . GLU A 1 82 ? -15.839 -4.514 4.896 1.00 0.00 3310 GLU A C 10
ATOM 13313 O O . GLU A 1 82 ? -15.308 -5.210 5.756 1.00 0.00 3310 GLU A O 10
ATOM 13325 N N . GLU A 1 83 ? -15.413 -4.495 3.625 1.00 0.00 3311 GLU A N 10
ATOM 13326 C CA . GLU A 1 83 ? -14.197 -5.146 3.197 1.00 0.00 3311 GLU A CA 10
ATOM 13327 C C . GLU A 1 83 ? -12.968 -4.287 3.516 1.00 0.00 3311 GLU A C 10
ATOM 13328 O O . GLU A 1 83 ? -12.014 -4.767 4.117 1.00 0.00 3311 GLU A O 10
ATOM 13340 N N . LEU A 1 84 ? -12.991 -3.010 3.107 1.00 0.00 3312 LEU A N 10
ATOM 13341 C CA . LEU A 1 84 ? -11.910 -2.024 3.263 1.00 0.00 3312 LEU A CA 10
ATOM 13342 C C . LEU A 1 84 ? -11.763 -1.468 4.667 1.00 0.00 3312 LEU A C 10
ATOM 13343 O O . LEU A 1 84 ? -10.670 -1.440 5.235 1.00 0.00 3312 LEU A O 10
ATOM 13359 N N . LEU A 1 85 ? -12.880 -0.964 5.186 1.00 0.00 3313 LEU A N 10
ATOM 13360 C CA . LEU A 1 85 ? -13.056 -0.378 6.496 1.00 0.00 3313 LEU A CA 10
ATOM 13361 C C . LEU A 1 85 ? -12.568 -1.402 7.490 1.00 0.00 3313 LEU A C 10
ATOM 13362 O O . LEU A 1 85 ? -11.820 -1.047 8.393 1.00 0.00 3313 LEU A O 10
ATOM 13378 N N . ALA A 1 86 ? -12.867 -2.676 7.268 1.00 0.00 3314 ALA A N 10
ATOM 13379 C CA . ALA A 1 86 ? -12.418 -3.693 8.185 1.00 0.00 3314 ALA A CA 10
ATOM 13380 C C . ALA A 1 86 ? -10.886 -3.783 8.257 1.00 0.00 3314 ALA A C 10
ATOM 13381 O O . ALA A 1 86 ? -10.321 -4.053 9.315 1.00 0.00 3314 ALA A O 10
ATOM 13388 N N . MET A 1 87 ? -10.203 -3.567 7.132 1.00 0.00 3315 MET A N 10
ATOM 13389 C CA . MET A 1 87 ? -8.749 -3.698 7.056 1.00 0.00 3315 MET A CA 10
ATOM 13390 C C . MET A 1 87 ? -8.049 -2.556 7.772 1.00 0.00 3315 MET A C 10
ATOM 13391 O O . MET A 1 87 ? -7.274 -2.762 8.705 1.00 0.00 3315 MET A O 10
ATOM 13405 N N . LEU A 1 88 ? -8.348 -1.319 7.369 1.00 0.00 3316 LEU A N 10
ATOM 13406 C CA . LEU A 1 88 ? -7.784 -0.111 7.958 1.00 0.00 3316 LEU A CA 10
ATOM 13407 C C . LEU A 1 88 ? -8.188 0.021 9.417 1.00 0.00 3316 LEU A C 10
ATOM 13408 O O . LEU A 1 88 ? -7.411 0.581 10.192 1.00 0.00 3316 LEU A O 10
ATOM 13424 N N . ASN A 1 89 ? -9.373 -0.468 9.792 1.00 0.00 3317 ASN A N 10
ATOM 13425 C CA . ASN A 1 89 ? -9.816 -0.383 11.180 1.00 0.00 3317 ASN A CA 10
ATOM 13426 C C . ASN A 1 89 ? -9.126 -1.452 12.012 1.00 0.00 3317 ASN A C 10
ATOM 13427 O O . ASN A 1 89 ? -8.894 -1.232 13.199 1.00 0.00 3317 ASN A O 10
ATOM 13438 N N . GLY A 1 90 ? -8.719 -2.548 11.368 1.00 0.00 3318 GLY A N 10
ATOM 13439 C CA . GLY A 1 90 ? -8.046 -3.666 12.020 1.00 0.00 3318 GLY A CA 10
ATOM 13440 C C . GLY A 1 90 ? -9.084 -4.480 12.763 1.00 0.00 3318 GLY A C 10
ATOM 13441 O O . GLY A 1 90 ? -9.054 -4.623 13.989 1.00 0.00 3318 GLY A O 10
ATOM 13445 N N . ASP A 1 91 ? -10.045 -4.968 11.996 1.00 0.00 3319 ASP A N 10
ATOM 13446 C CA . ASP A 1 91 ? -11.175 -5.758 12.431 1.00 0.00 3319 ASP A CA 10
ATOM 13447 C C . ASP A 1 91 ? -11.425 -6.859 11.400 1.00 0.00 3319 ASP A C 10
ATOM 13448 O O . ASP A 1 91 ? -10.634 -7.009 10.460 1.00 0.00 3319 ASP A O 10
ATOM 13457 N N . GLN A 1 92 ? -12.528 -7.595 11.562 1.00 0.00 3320 GLN A N 10
ATOM 13458 C CA . GLN A 1 92 ? -12.982 -8.678 10.711 1.00 0.00 3320 GLN A CA 10
ATOM 13459 C C . GLN A 1 92 ? -11.901 -9.741 10.551 1.00 0.00 3320 GLN A C 10
ATOM 13460 O O . GLN A 1 92 ? -11.371 -9.967 9.459 1.00 0.00 3320 GLN A O 10
ATOM 13474 N N . GLN A 1 93 ? -11.673 -10.433 11.671 1.00 0.00 3321 GLN A N 10
ATOM 13475 C CA . GLN A 1 93 ? -10.727 -11.519 11.869 1.00 0.00 3321 GLN A CA 10
ATOM 13476 C C . GLN A 1 93 ? -9.392 -11.232 11.199 1.00 0.00 3321 GLN A C 10
ATOM 13477 O O . GLN A 1 93 ? -8.794 -12.130 10.572 1.00 0.00 3321 GLN A O 10
ATOM 13491 N N . MET A 1 1 ? -21.857 12.645 2.226 1.00 0.00 1 MET A N 11
ATOM 13492 C CA . MET A 1 1 ? -23.090 11.864 2.430 1.00 0.00 1 MET A CA 11
ATOM 13493 C C . MET A 1 1 ? -23.890 11.659 1.143 1.00 0.00 1 MET A C 11
ATOM 13494 O O . MET A 1 1 ? -24.476 10.590 0.982 1.00 0.00 1 MET A O 11
ATOM 13508 N N . ASN A 1 2 ? -23.988 12.640 0.241 1.00 0.00 2 ASN A N 11
ATOM 13509 C CA . ASN A 1 2 ? -24.733 12.517 -1.012 1.00 0.00 2 ASN A CA 11
ATOM 13510 C C . ASN A 1 2 ? -23.867 11.889 -2.112 1.00 0.00 2 ASN A C 11
ATOM 13511 O O . ASN A 1 2 ? -23.834 12.408 -3.233 1.00 0.00 2 ASN A O 11
ATOM 13522 N N . ILE A 1 3 ? -23.112 10.827 -1.809 1.00 0.00 3 ILE A N 11
ATOM 13523 C CA . ILE A 1 3 ? -22.239 10.130 -2.752 1.00 0.00 3 ILE A CA 11
ATOM 13524 C C . ILE A 1 3 ? -21.824 8.779 -2.174 1.00 0.00 3 ILE A C 11
ATOM 13525 O O . ILE A 1 3 ? -22.074 8.491 -0.998 1.00 0.00 3 ILE A O 11
ATOM 13541 N N . ASN A 1 4 ? -21.154 7.979 -2.999 1.00 0.00 4 ASN A N 11
ATOM 13542 C CA . ASN A 1 4 ? -20.638 6.661 -2.669 1.00 0.00 4 ASN A CA 11
ATOM 13543 C C . ASN A 1 4 ? -19.277 6.496 -3.319 1.00 0.00 4 ASN A C 11
ATOM 13544 O O . ASN A 1 4 ? -18.330 6.264 -2.582 1.00 0.00 4 ASN A O 11
ATOM 13555 N N . GLU A 1 5 ? -19.127 6.749 -4.621 1.00 0.00 5 GLU A N 11
ATOM 13556 C CA . GLU A 1 5 ? -17.842 6.619 -5.329 1.00 0.00 5 GLU A CA 11
ATOM 13557 C C . GLU A 1 5 ? -16.783 7.526 -4.702 1.00 0.00 5 GLU A C 11
ATOM 13558 O O . GLU A 1 5 ? -15.645 7.140 -4.457 1.00 0.00 5 GLU A O 11
ATOM 13570 N N . GLN A 1 6 ? -17.183 8.757 -4.402 1.00 0.00 6 GLN A N 11
ATOM 13571 C CA . GLN A 1 6 ? -16.267 9.716 -3.790 1.00 0.00 6 GLN A CA 11
ATOM 13572 C C . GLN A 1 6 ? -15.955 9.309 -2.347 1.00 0.00 6 GLN A C 11
ATOM 13573 O O . GLN A 1 6 ? -14.907 9.702 -1.827 1.00 0.00 6 GLN A O 11
ATOM 13587 N N . THR A 1 7 ? -16.858 8.598 -1.666 1.00 0.00 7 THR A N 11
ATOM 13588 C CA . THR A 1 7 ? -16.634 8.147 -0.301 1.00 0.00 7 THR A CA 11
ATOM 13589 C C . THR A 1 7 ? -15.571 7.048 -0.263 1.00 0.00 7 THR A C 11
ATOM 13590 O O . THR A 1 7 ? -14.751 7.065 0.646 1.00 0.00 7 THR A O 11
ATOM 13601 N N . LEU A 1 8 ? -15.478 6.180 -1.275 1.00 0.00 8 LEU A N 11
ATOM 13602 C CA . LEU A 1 8 ? -14.533 5.065 -1.380 1.00 0.00 8 LEU A CA 11
ATOM 13603 C C . LEU A 1 8 ? -13.119 5.603 -1.159 1.00 0.00 8 LEU A C 11
ATOM 13604 O O . LEU A 1 8 ? -12.284 4.855 -0.678 1.00 0.00 8 LEU A O 11
ATOM 13620 N N . ASP A 1 9 ? -12.832 6.874 -1.479 1.00 0.00 9 ASP A N 11
ATOM 13621 C CA . ASP A 1 9 ? -11.522 7.518 -1.291 1.00 0.00 9 ASP A CA 11
ATOM 13622 C C . ASP A 1 9 ? -11.044 7.327 0.151 1.00 0.00 9 ASP A C 11
ATOM 13623 O O . ASP A 1 9 ? -9.888 6.952 0.375 1.00 0.00 9 ASP A O 11
ATOM 13632 N N . LYS A 1 10 ? -11.926 7.561 1.140 1.00 0.00 10 LYS A N 11
ATOM 13633 C CA . LYS A 1 10 ? -11.547 7.390 2.544 1.00 0.00 10 LYS A CA 11
ATOM 13634 C C . LYS A 1 10 ? -11.303 5.915 2.848 1.00 0.00 10 LYS A C 11
ATOM 13635 O O . LYS A 1 10 ? -10.629 5.593 3.824 1.00 0.00 10 LYS A O 11
ATOM 13654 N N . LEU A 1 11 ? -11.971 5.010 2.137 1.00 0.00 11 LEU A N 11
ATOM 13655 C CA . LEU A 1 11 ? -11.815 3.586 2.340 1.00 0.00 11 LEU A CA 11
ATOM 13656 C C . LEU A 1 11 ? -10.502 3.098 1.723 1.00 0.00 11 LEU A C 11
ATOM 13657 O O . LEU A 1 11 ? -9.662 2.532 2.411 1.00 0.00 11 LEU A O 11
ATOM 13673 N N . ARG A 1 12 ? -10.261 3.344 0.437 1.00 0.00 12 ARG A N 11
ATOM 13674 C CA . ARG A 1 12 ? -9.067 2.898 -0.285 1.00 0.00 12 ARG A CA 11
ATOM 13675 C C . ARG A 1 12 ? -7.790 3.426 0.323 1.00 0.00 12 ARG A C 11
ATOM 13676 O O . ARG A 1 12 ? -6.826 2.677 0.430 1.00 0.00 12 ARG A O 11
ATOM 13697 N N . GLN A 1 13 ? -7.777 4.677 0.772 1.00 0.00 13 GLN A N 11
ATOM 13698 C CA . GLN A 1 13 ? -6.596 5.254 1.408 1.00 0.00 13 GLN A CA 11
ATOM 13699 C C . GLN A 1 13 ? -6.187 4.433 2.637 1.00 0.00 13 GLN A C 11
ATOM 13700 O O . GLN A 1 13 ? -5.006 4.342 2.957 1.00 0.00 13 GLN A O 11
ATOM 13714 N N . ALA A 1 14 ? -7.144 3.825 3.338 1.00 0.00 14 ALA A N 11
ATOM 13715 C CA . ALA A 1 14 ? -6.845 3.028 4.509 1.00 0.00 14 ALA A CA 11
ATOM 13716 C C . ALA A 1 14 ? -6.231 1.701 4.087 1.00 0.00 14 ALA A C 11
ATOM 13717 O O . ALA A 1 14 ? -5.184 1.308 4.602 1.00 0.00 14 ALA A O 11
ATOM 13724 N N . VAL A 1 15 ? -6.874 1.022 3.131 1.00 0.00 15 VAL A N 11
ATOM 13725 C CA . VAL A 1 15 ? -6.416 -0.268 2.624 1.00 0.00 15 VAL A CA 11
ATOM 13726 C C . VAL A 1 15 ? -5.016 -0.123 2.035 1.00 0.00 15 VAL A C 11
ATOM 13727 O O . VAL A 1 15 ? -4.149 -0.957 2.272 1.00 0.00 15 VAL A O 11
ATOM 13740 N N . LEU A 1 16 ? -4.771 0.955 1.293 1.00 0.00 16 LEU A N 11
ATOM 13741 C CA . LEU A 1 16 ? -3.480 1.199 0.669 1.00 0.00 16 LEU A CA 11
ATOM 13742 C C . LEU A 1 16 ? -2.433 1.417 1.747 1.00 0.00 16 LEU A C 11
ATOM 13743 O O . LEU A 1 16 ? -1.376 0.802 1.673 1.00 0.00 16 LEU A O 11
ATOM 13759 N N . GLN A 1 17 ? -2.729 2.226 2.773 1.00 0.00 17 GLN A N 11
ATOM 13760 C CA . GLN A 1 17 ? -1.775 2.492 3.845 1.00 0.00 17 GLN A CA 11
ATOM 13761 C C . GLN A 1 17 ? -1.420 1.186 4.566 1.00 0.00 17 GLN A C 11
ATOM 13762 O O . GLN A 1 17 ? -0.233 0.901 4.715 1.00 0.00 17 GLN A O 11
ATOM 13776 N N . LYS A 1 18 ? -2.384 0.346 4.987 1.00 0.00 18 LYS A N 11
ATOM 13777 C CA . LYS A 1 18 ? -2.002 -0.914 5.636 1.00 0.00 18 LYS A CA 11
ATOM 13778 C C . LYS A 1 18 ? -1.261 -1.832 4.659 1.00 0.00 18 LYS A C 11
ATOM 13779 O O . LYS A 1 18 ? -0.250 -2.414 5.040 1.00 0.00 18 LYS A O 11
ATOM 13798 N N . LYS A 1 19 ? -1.659 -1.868 3.386 1.00 0.00 19 LYS A N 11
ATOM 13799 C CA . LYS A 1 19 ? -1.021 -2.687 2.356 1.00 0.00 19 LYS A CA 11
ATOM 13800 C C . LYS A 1 19 ? 0.460 -2.372 2.224 1.00 0.00 19 LYS A C 11
ATOM 13801 O O . LYS A 1 19 ? 1.211 -3.265 1.829 1.00 0.00 19 LYS A O 11
ATOM 13820 N N . ILE A 1 20 ? 0.930 -1.155 2.519 1.00 0.00 20 ILE A N 11
ATOM 13821 C CA . ILE A 1 20 ? 2.359 -0.871 2.401 1.00 0.00 20 ILE A CA 11
ATOM 13822 C C . ILE A 1 20 ? 3.119 -1.774 3.384 1.00 0.00 20 ILE A C 11
ATOM 13823 O O . ILE A 1 20 ? 4.149 -2.351 3.030 1.00 0.00 20 ILE A O 11
ATOM 13839 N N . LYS A 1 21 ? 2.583 -1.934 4.599 1.00 0.00 21 LYS A N 11
ATOM 13840 C CA . LYS A 1 21 ? 3.143 -2.768 5.665 1.00 0.00 21 LYS A CA 11
ATOM 13841 C C . LYS A 1 21 ? 3.106 -4.232 5.250 1.00 0.00 21 LYS A C 11
ATOM 13842 O O . LYS A 1 21 ? 3.906 -5.034 5.724 1.00 0.00 21 LYS A O 11
ATOM 13861 N N . GLU A 1 22 ? 2.144 -4.612 4.416 1.00 0.00 22 GLU A N 11
ATOM 13862 C CA . GLU A 1 22 ? 1.995 -5.989 3.978 1.00 0.00 22 GLU A CA 11
ATOM 13863 C C . GLU A 1 22 ? 3.088 -6.336 2.986 1.00 0.00 22 GLU A C 11
ATOM 13864 O O . GLU A 1 22 ? 3.809 -7.297 3.234 1.00 0.00 22 GLU A O 11
ATOM 13876 N N . ARG A 1 23 ? 3.308 -5.528 1.945 1.00 0.00 23 ARG A N 11
ATOM 13877 C CA . ARG A 1 23 ? 4.351 -5.830 0.960 1.00 0.00 23 ARG A CA 11
ATOM 13878 C C . ARG A 1 23 ? 5.737 -5.797 1.589 1.00 0.00 23 ARG A C 11
ATOM 13879 O O . ARG A 1 23 ? 6.550 -6.660 1.270 1.00 0.00 23 ARG A O 11
ATOM 13900 N N . ILE A 1 24 ? 6.025 -4.849 2.483 1.00 0.00 24 ILE A N 11
ATOM 13901 C CA . ILE A 1 24 ? 7.337 -4.773 3.123 1.00 0.00 24 ILE A CA 11
ATOM 13902 C C . ILE A 1 24 ? 7.568 -5.954 4.074 1.00 0.00 24 ILE A C 11
ATOM 13903 O O . ILE A 1 24 ? 8.653 -6.534 4.051 1.00 0.00 24 ILE A O 11
ATOM 13919 N N . GLN A 1 25 ? 6.580 -6.301 4.910 1.00 0.00 25 GLN A N 11
ATOM 13920 C CA . GLN A 1 25 ? 6.724 -7.378 5.875 1.00 0.00 25 GLN A CA 11
ATOM 13921 C C . GLN A 1 25 ? 6.629 -8.776 5.261 1.00 0.00 25 GLN A C 11
ATOM 13922 O O . GLN A 1 25 ? 7.494 -9.606 5.532 1.00 0.00 25 GLN A O 11
ATOM 13936 N N . ASN A 1 26 ? 5.619 -9.039 4.428 1.00 0.00 26 ASN A N 11
ATOM 13937 C CA . ASN A 1 26 ? 5.449 -10.362 3.828 1.00 0.00 26 ASN A CA 11
ATOM 13938 C C . ASN A 1 26 ? 6.507 -10.564 2.761 1.00 0.00 26 ASN A C 11
ATOM 13939 O O . ASN A 1 26 ? 7.208 -11.568 2.770 1.00 0.00 26 ASN A O 11
ATOM 13950 N N . SER A 1 27 ? 6.625 -9.599 1.846 1.00 0.00 27 SER A N 11
ATOM 13951 C CA . SER A 1 27 ? 7.571 -9.617 0.730 1.00 0.00 27 SER A CA 11
ATOM 13952 C C . SER A 1 27 ? 7.428 -10.863 -0.161 1.00 0.00 27 SER A C 11
ATOM 13953 O O . SER A 1 27 ? 8.307 -11.161 -0.968 1.00 0.00 27 SER A O 11
ATOM 13961 N N . LEU A 1 28 ? 6.298 -11.561 -0.069 1.00 0.00 28 LEU A N 11
ATOM 13962 C CA . LEU A 1 28 ? 5.982 -12.769 -0.807 1.00 0.00 28 LEU A CA 11
ATOM 13963 C C . LEU A 1 28 ? 4.632 -12.643 -1.501 1.00 0.00 28 LEU A C 11
ATOM 13964 O O . LEU A 1 28 ? 3.961 -11.614 -1.397 1.00 0.00 28 LEU A O 11
ATOM 13980 N N . SER A 1 29 ? 4.205 -13.730 -2.144 1.00 0.00 29 SER A N 11
ATOM 13981 C CA . SER A 1 29 ? 2.956 -13.798 -2.890 1.00 0.00 29 SER A CA 11
ATOM 13982 C C . SER A 1 29 ? 2.038 -14.974 -2.555 1.00 0.00 29 SER A C 11
ATOM 13983 O O . SER A 1 29 ? 0.828 -14.792 -2.466 1.00 0.00 29 SER A O 11
ATOM 13991 N N . THR A 1 30 ? 2.576 -16.183 -2.400 1.00 0.00 30 THR A N 11
ATOM 13992 C CA . THR A 1 30 ? 1.787 -17.386 -2.115 1.00 0.00 30 THR A CA 11
ATOM 13993 C C . THR A 1 30 ? 2.619 -18.355 -1.258 1.00 0.00 30 THR A C 11
ATOM 13994 O O . THR A 1 30 ? 2.426 -19.567 -1.274 1.00 0.00 30 THR A O 11
ATOM 14005 N N . GLU A 1 31 ? 3.612 -17.806 -0.546 1.00 0.00 31 GLU A N 11
ATOM 14006 C CA . GLU A 1 31 ? 4.502 -18.555 0.333 1.00 0.00 31 GLU A CA 11
ATOM 14007 C C . GLU A 1 31 ? 5.278 -19.626 -0.455 1.00 0.00 31 GLU A C 11
ATOM 14008 O O . GLU A 1 31 ? 5.462 -20.754 -0.006 1.00 0.00 31 GLU A O 11
ATOM 14020 N N . LYS A 1 32 ? 5.703 -19.269 -1.678 1.00 0.00 32 LYS A N 11
ATOM 14021 C CA . LYS A 1 32 ? 6.449 -20.150 -2.574 1.00 0.00 32 LYS A CA 11
ATOM 14022 C C . LYS A 1 32 ? 7.856 -20.489 -2.062 1.00 0.00 32 LYS A C 11
ATOM 14023 O O . LYS A 1 32 ? 8.353 -21.569 -2.387 1.00 0.00 32 LYS A O 11
ATOM 14042 N N . TYR A 1 33 ? 8.507 -19.560 -1.350 1.00 0.00 33 TYR A N 11
ATOM 14043 C CA . TYR A 1 33 ? 9.836 -19.637 -0.728 1.00 0.00 33 TYR A CA 11
ATOM 14044 C C . TYR A 1 33 ? 10.243 -18.270 -0.177 1.00 0.00 33 TYR A C 11
ATOM 14045 O O . TYR A 1 33 ? 9.702 -17.253 -0.620 1.00 0.00 33 TYR A O 11
ATOM 14063 N N . GLY A 1 34 ? 11.242 -18.212 0.704 1.00 0.00 34 GLY A N 11
ATOM 14064 C CA . GLY A 1 34 ? 11.730 -16.971 1.289 1.00 0.00 34 GLY A CA 11
ATOM 14065 C C . GLY A 1 34 ? 13.232 -17.065 1.514 1.00 0.00 34 GLY A C 11
ATOM 14066 O O . GLY A 1 34 ? 13.705 -18.003 2.156 1.00 0.00 34 GLY A O 11
ATOM 14070 N N . SER A 1 35 ? 13.996 -16.102 1.007 1.00 0.00 35 SER A N 11
ATOM 14071 C CA . SER A 1 35 ? 15.445 -16.025 1.135 1.00 0.00 35 SER A CA 11
ATOM 14072 C C . SER A 1 35 ? 15.865 -14.548 1.200 1.00 0.00 35 SER A C 11
ATOM 14073 O O . SER A 1 35 ? 15.034 -13.662 1.437 1.00 0.00 35 SER A O 11
ATOM 14081 N N . GLY A 1 36 ? 17.162 -14.287 1.054 1.00 0.00 36 GLY A N 11
ATOM 14082 C CA . GLY A 1 36 ? 17.786 -12.976 1.063 1.00 0.00 36 GLY A CA 11
ATOM 14083 C C . GLY A 1 36 ? 19.236 -13.156 0.618 1.00 0.00 36 GLY A C 11
ATOM 14084 O O . GLY A 1 36 ? 19.664 -14.291 0.393 1.00 0.00 36 GLY A O 11
ATOM 14088 N N . SER A 1 37 ? 19.989 -12.066 0.492 1.00 0.00 37 SER A N 11
ATOM 14089 C CA . SER A 1 37 ? 21.386 -12.096 0.075 1.00 0.00 37 SER A CA 11
ATOM 14090 C C . SER A 1 37 ? 22.171 -11.002 0.805 1.00 0.00 37 SER A C 11
ATOM 14091 O O . SER A 1 37 ? 21.610 -10.272 1.628 1.00 0.00 37 SER A O 11
ATOM 14099 N N . GLY A 1 38 ? 23.476 -10.936 0.551 1.00 0.00 38 GLY A N 11
ATOM 14100 C CA . GLY A 1 38 ? 24.403 -9.979 1.135 1.00 0.00 38 GLY A CA 11
ATOM 14101 C C . GLY A 1 38 ? 24.510 -8.723 0.278 1.00 0.00 38 GLY A C 11
ATOM 14102 O O . GLY A 1 38 ? 23.571 -8.360 -0.432 1.00 0.00 38 GLY A O 11
ATOM 14106 N N . SER A 1 39 ? 25.634 -8.017 0.387 1.00 0.00 39 SER A N 11
ATOM 14107 C CA . SER A 1 39 ? 25.933 -6.795 -0.354 1.00 0.00 39 SER A CA 11
ATOM 14108 C C . SER A 1 39 ? 27.422 -6.770 -0.735 1.00 0.00 39 SER A C 11
ATOM 14109 O O . SER A 1 39 ? 28.125 -7.779 -0.593 1.00 0.00 39 SER A O 11
ATOM 14117 N N . GLY A 1 40 ? 27.908 -5.658 -1.290 1.00 0.00 40 GLY A N 11
ATOM 14118 C CA . GLY A 1 40 ? 29.291 -5.447 -1.708 1.00 0.00 40 GLY A CA 11
ATOM 14119 C C . GLY A 1 40 ? 29.793 -4.121 -1.157 1.00 0.00 40 GLY A C 11
ATOM 14120 O O . GLY A 1 40 ? 29.054 -3.426 -0.458 1.00 0.00 40 GLY A O 11
ATOM 14124 N N . SER A 1 41 ? 31.032 -3.755 -1.496 1.00 0.00 41 SER A N 11
ATOM 14125 C CA . SER A 1 41 ? 31.693 -2.525 -1.068 1.00 0.00 41 SER A CA 11
ATOM 14126 C C . SER A 1 41 ? 30.816 -1.284 -1.288 1.00 0.00 41 SER A C 11
ATOM 14127 O O . SER A 1 41 ? 30.549 -0.551 -0.336 1.00 0.00 41 SER A O 11
ATOM 14135 N N . GLY A 1 42 ? 30.321 -1.091 -2.513 1.00 0.00 42 GLY A N 11
ATOM 14136 C CA . GLY A 1 42 ? 29.472 0.021 -2.910 1.00 0.00 42 GLY A CA 11
ATOM 14137 C C . GLY A 1 42 ? 30.012 0.681 -4.173 1.00 0.00 42 GLY A C 11
ATOM 14138 O O . GLY A 1 42 ? 31.171 0.478 -4.542 1.00 0.00 42 GLY A O 11
ATOM 14142 N N . SER A 1 43 ? 29.157 1.455 -4.839 1.00 0.00 43 SER A N 11
ATOM 14143 C CA . SER A 1 43 ? 29.382 2.216 -6.065 1.00 0.00 43 SER A CA 11
ATOM 14144 C C . SER A 1 43 ? 28.081 2.987 -6.294 1.00 0.00 43 SER A C 11
ATOM 14145 O O . SER A 1 43 ? 27.000 2.423 -6.102 1.00 0.00 43 SER A O 11
ATOM 14153 N N . GLY A 1 44 ? 28.171 4.259 -6.674 1.00 0.00 44 GLY A N 11
ATOM 14154 C CA . GLY A 1 44 ? 27.031 5.126 -6.911 1.00 0.00 44 GLY A CA 11
ATOM 14155 C C . GLY A 1 44 ? 27.301 6.100 -8.052 1.00 0.00 44 GLY A C 11
ATOM 14156 O O . GLY A 1 44 ? 28.275 5.944 -8.795 1.00 0.00 44 GLY A O 11
ATOM 14160 N N . SER A 1 45 ? 26.397 7.061 -8.234 1.00 0.00 45 SER A N 11
ATOM 14161 C CA . SER A 1 45 ? 26.482 8.087 -9.262 1.00 0.00 45 SER A CA 11
ATOM 14162 C C . SER A 1 45 ? 26.007 9.416 -8.664 1.00 0.00 45 SER A C 11
ATOM 14163 O O . SER A 1 45 ? 26.777 10.086 -7.972 1.00 0.00 45 SER A O 11
ATOM 14171 N N . GLY A 1 46 ? 24.732 9.756 -8.822 1.00 0.00 46 GLY A N 11
ATOM 14172 C CA . GLY A 1 46 ? 24.110 10.964 -8.316 1.00 0.00 46 GLY A CA 11
ATOM 14173 C C . GLY A 1 46 ? 22.646 10.948 -8.735 1.00 0.00 46 GLY A C 11
ATOM 14174 O O . GLY A 1 46 ? 22.298 10.348 -9.753 1.00 0.00 46 GLY A O 11
ATOM 14178 N N . SER A 1 47 ? 21.789 11.591 -7.942 1.00 0.00 47 SER A N 11
ATOM 14179 C CA . SER A 1 47 ? 20.348 11.683 -8.176 1.00 0.00 47 SER A CA 11
ATOM 14180 C C . SER A 1 47 ? 19.729 12.706 -7.209 1.00 0.00 47 SER A C 11
ATOM 14181 O O . SER A 1 47 ? 18.776 13.391 -7.578 1.00 0.00 47 SER A O 11
ATOM 14189 N N . GLY A 1 48 ? 20.272 12.820 -5.987 1.00 0.00 48 GLY A N 11
ATOM 14190 C CA . GLY A 1 48 ? 19.861 13.729 -4.920 1.00 0.00 48 GLY A CA 11
ATOM 14191 C C . GLY A 1 48 ? 18.350 13.842 -4.742 1.00 0.00 48 GLY A C 11
ATOM 14192 O O . GLY A 1 48 ? 17.853 14.960 -4.603 1.00 0.00 48 GLY A O 11
ATOM 14196 N N . SER A 1 49 ? 17.633 12.715 -4.726 1.00 0.00 49 SER A N 11
ATOM 14197 C CA . SER A 1 49 ? 16.182 12.682 -4.595 1.00 0.00 49 SER A CA 11
ATOM 14198 C C . SER A 1 49 ? 15.655 12.775 -3.154 1.00 0.00 49 SER A C 11
ATOM 14199 O O . SER A 1 49 ? 14.432 12.865 -2.983 1.00 0.00 49 SER A O 11
ATOM 14207 N N . GLY A 1 50 ? 16.490 12.735 -2.110 1.00 0.00 50 GLY A N 11
ATOM 14208 C CA . GLY A 1 50 ? 15.956 12.827 -0.757 1.00 0.00 50 GLY A CA 11
ATOM 14209 C C . GLY A 1 50 ? 17.023 12.873 0.321 1.00 0.00 50 GLY A C 11
ATOM 14210 O O . GLY A 1 50 ? 17.476 13.953 0.702 1.00 0.00 50 GLY A O 11
ATOM 14214 N N . SER A 1 51 ? 17.430 11.701 0.815 1.00 0.00 51 SER A N 11
ATOM 14215 C CA . SER A 1 51 ? 18.441 11.546 1.861 1.00 0.00 51 SER A CA 11
ATOM 14216 C C . SER A 1 51 ? 18.125 12.395 3.109 1.00 0.00 51 SER A C 11
ATOM 14217 O O . SER A 1 51 ? 19.037 12.789 3.836 1.00 0.00 51 SER A O 11
ATOM 14225 N N . GLY A 1 52 ? 16.847 12.704 3.357 1.00 0.00 52 GLY A N 11
ATOM 14226 C CA . GLY A 1 52 ? 16.403 13.519 4.475 1.00 0.00 52 GLY A CA 11
ATOM 14227 C C . GLY A 1 52 ? 16.655 12.886 5.836 1.00 0.00 52 GLY A C 11
ATOM 14228 O O . GLY A 1 52 ? 16.735 11.660 5.977 1.00 0.00 52 GLY A O 11
ATOM 14232 N N . SER A 1 53 ? 16.776 13.744 6.848 1.00 0.00 53 SER A N 11
ATOM 14233 C CA . SER A 1 53 ? 16.997 13.356 8.233 1.00 0.00 53 SER A CA 11
ATOM 14234 C C . SER A 1 53 ? 15.694 12.783 8.818 1.00 0.00 53 SER A C 11
ATOM 14235 O O . SER A 1 53 ? 14.648 12.796 8.163 1.00 0.00 53 SER A O 11
ATOM 14243 N N . GLY A 1 54 ? 15.726 12.326 10.067 1.00 0.00 54 GLY A N 11
ATOM 14244 C CA . GLY A 1 54 ? 14.566 11.771 10.749 1.00 0.00 54 GLY A CA 11
ATOM 14245 C C . GLY A 1 54 ? 14.979 10.683 11.724 1.00 0.00 54 GLY A C 11
ATOM 14246 O O . GLY A 1 54 ? 16.169 10.380 11.876 1.00 0.00 54 GLY A O 11
ATOM 14250 N N . SER A 1 55 ? 13.998 10.109 12.404 1.00 0.00 55 SER A N 11
ATOM 14251 C CA . SER A 1 55 ? 14.137 9.044 13.380 1.00 0.00 55 SER A CA 11
ATOM 14252 C C . SER A 1 55 ? 13.157 7.933 13.010 1.00 0.00 55 SER A C 11
ATOM 14253 O O . SER A 1 55 ? 12.148 8.176 12.338 1.00 0.00 55 SER A O 11
ATOM 14261 N N . GLY A 1 56 ? 13.472 6.712 13.439 1.00 0.00 56 GLY A N 11
ATOM 14262 C CA . GLY A 1 56 ? 12.677 5.523 13.183 1.00 0.00 56 GLY A CA 11
ATOM 14263 C C . GLY A 1 56 ? 12.499 5.284 11.693 1.00 0.00 56 GLY A C 11
ATOM 14264 O O . GLY A 1 56 ? 13.473 5.006 10.983 1.00 0.00 56 GLY A O 11
ATOM 14268 N N . SER A 1 57 ? 11.271 5.456 11.228 1.00 0.00 57 SER A N 11
ATOM 14269 C CA . SER A 1 57 ? 10.832 5.264 9.860 1.00 0.00 57 SER A CA 11
ATOM 14270 C C . SER A 1 57 ? 9.957 6.416 9.348 1.00 0.00 57 SER A C 11
ATOM 14271 O O . SER A 1 57 ? 9.982 6.696 8.150 1.00 0.00 57 SER A O 11
ATOM 14279 N N . GLY A 1 58 ? 9.240 7.131 10.221 1.00 0.00 58 GLY A N 11
ATOM 14280 C CA . GLY A 1 58 ? 8.393 8.247 9.816 1.00 0.00 58 GLY A CA 11
ATOM 14281 C C . GLY A 1 58 ? 7.242 7.778 8.931 1.00 0.00 58 GLY A C 11
ATOM 14282 O O . GLY A 1 58 ? 6.498 6.871 9.310 1.00 0.00 58 GLY A O 11
ATOM 14286 N N . TYR A 1 59 ? 7.025 8.475 7.816 1.00 0.00 59 TYR A N 11
ATOM 14287 C CA . TYR A 1 59 ? 5.987 8.181 6.829 1.00 0.00 59 TYR A CA 11
ATOM 14288 C C . TYR A 1 59 ? 6.537 7.171 5.814 1.00 0.00 59 TYR A C 11
ATOM 14289 O O . TYR A 1 59 ? 7.582 6.562 6.049 1.00 0.00 59 TYR A O 11
ATOM 14307 N N . GLN A 1 60 ? 5.814 6.926 4.715 1.00 0.00 3288 GLN A N 11
ATOM 14308 C CA . GLN A 1 60 ? 6.263 5.996 3.684 1.00 0.00 3288 GLN A CA 11
ATOM 14309 C C . GLN A 1 60 ? 7.588 6.466 3.084 1.00 0.00 3288 GLN A C 11
ATOM 14310 O O . GLN A 1 60 ? 7.962 7.639 3.195 1.00 0.00 3288 GLN A O 11
ATOM 14324 N N . ILE A 1 61 ? 8.304 5.524 2.477 1.00 0.00 3289 ILE A N 11
ATOM 14325 C CA . ILE A 1 61 ? 9.588 5.803 1.862 1.00 0.00 3289 ILE A CA 11
ATOM 14326 C C . ILE A 1 61 ? 9.192 6.200 0.458 1.00 0.00 3289 ILE A C 11
ATOM 14327 O O . ILE A 1 61 ? 8.776 5.347 -0.312 1.00 0.00 3289 ILE A O 11
ATOM 14343 N N . GLU A 1 62 ? 9.244 7.475 0.112 1.00 0.00 3290 GLU A N 11
ATOM 14344 C CA . GLU A 1 62 ? 8.844 7.947 -1.205 1.00 0.00 3290 GLU A CA 11
ATOM 14345 C C . GLU A 1 62 ? 9.677 7.373 -2.353 1.00 0.00 3290 GLU A C 11
ATOM 14346 O O . GLU A 1 62 ? 9.136 7.231 -3.448 1.00 0.00 3290 GLU A O 11
ATOM 14358 N N . THR A 1 63 ? 10.910 6.913 -2.119 1.00 0.00 3291 THR A N 11
ATOM 14359 C CA . THR A 1 63 ? 11.775 6.372 -3.168 1.00 0.00 3291 THR A CA 11
ATOM 14360 C C . THR A 1 63 ? 12.368 5.008 -2.795 1.00 0.00 3291 THR A C 11
ATOM 14361 O O . THR A 1 63 ? 13.566 4.862 -2.552 1.00 0.00 3291 THR A O 11
ATOM 14372 N N . PHE A 1 64 ? 11.526 3.974 -2.768 1.00 0.00 3292 PHE A N 11
ATOM 14373 C CA . PHE A 1 64 ? 11.948 2.613 -2.433 1.00 0.00 3292 PHE A CA 11
ATOM 14374 C C . PHE A 1 64 ? 10.985 1.536 -2.938 1.00 0.00 3292 PHE A C 11
ATOM 14375 O O . PHE A 1 64 ? 11.418 0.428 -3.234 1.00 0.00 3292 PHE A O 11
ATOM 14392 N N . PHE A 1 65 ? 9.695 1.849 -3.037 1.00 0.00 3293 PHE A N 11
ATOM 14393 C CA . PHE A 1 65 ? 8.653 0.945 -3.507 1.00 0.00 3293 PHE A CA 11
ATOM 14394 C C . PHE A 1 65 ? 7.563 1.715 -4.257 1.00 0.00 3293 PHE A C 11
ATOM 14395 O O . PHE A 1 65 ? 6.510 1.145 -4.507 1.00 0.00 3293 PHE A O 11
ATOM 14412 N N . ALA A 1 66 ? 7.783 2.975 -4.652 1.00 0.00 3294 ALA A N 11
ATOM 14413 C CA . ALA A 1 66 ? 6.827 3.842 -5.344 1.00 0.00 3294 ALA A CA 11
ATOM 14414 C C . ALA A 1 66 ? 6.206 3.164 -6.552 1.00 0.00 3294 ALA A C 11
ATOM 14415 O O . ALA A 1 66 ? 5.031 3.354 -6.853 1.00 0.00 3294 ALA A O 11
ATOM 14422 N N . GLN A 1 67 ? 7.036 2.357 -7.191 1.00 0.00 3295 GLN A N 11
ATOM 14423 C CA . GLN A 1 67 ? 6.777 1.569 -8.373 1.00 0.00 3295 GLN A CA 11
ATOM 14424 C C . GLN A 1 67 ? 5.607 0.635 -8.121 1.00 0.00 3295 GLN A C 11
ATOM 14425 O O . GLN A 1 67 ? 4.672 0.533 -8.907 1.00 0.00 3295 GLN A O 11
ATOM 14439 N N . ASP A 1 68 ? 5.698 -0.062 -7.002 1.00 0.00 3296 ASP A N 11
ATOM 14440 C CA . ASP A 1 68 ? 4.676 -0.997 -6.542 1.00 0.00 3296 ASP A CA 11
ATOM 14441 C C . ASP A 1 68 ? 3.521 -0.258 -5.884 1.00 0.00 3296 ASP A C 11
ATOM 14442 O O . ASP A 1 68 ? 2.376 -0.653 -6.035 1.00 0.00 3296 ASP A O 11
ATOM 14451 N N . ILE A 1 69 ? 3.805 0.811 -5.145 1.00 0.00 3297 ILE A N 11
ATOM 14452 C CA . ILE A 1 69 ? 2.841 1.631 -4.423 1.00 0.00 3297 ILE A CA 11
ATOM 14453 C C . ILE A 1 69 ? 1.741 2.106 -5.371 1.00 0.00 3297 ILE A C 11
ATOM 14454 O O . ILE A 1 69 ? 0.563 2.048 -5.010 1.00 0.00 3297 ILE A O 11
ATOM 14470 N N . GLU A 1 70 ? 2.119 2.589 -6.555 1.00 0.00 3298 GLU A N 11
ATOM 14471 C CA . GLU A 1 70 ? 1.153 3.077 -7.520 1.00 0.00 3298 GLU A CA 11
ATOM 14472 C C . GLU A 1 70 ? 0.313 1.910 -8.027 1.00 0.00 3298 GLU A C 11
ATOM 14473 O O . GLU A 1 70 ? -0.878 2.051 -8.252 1.00 0.00 3298 GLU A O 11
ATOM 14485 N N . SER A 1 71 ? 0.905 0.737 -8.179 1.00 0.00 3299 SER A N 11
ATOM 14486 C CA . SER A 1 71 ? 0.238 -0.442 -8.683 1.00 0.00 3299 SER A CA 11
ATOM 14487 C C . SER A 1 71 ? -0.745 -1.010 -7.656 1.00 0.00 3299 SER A C 11
ATOM 14488 O O . SER A 1 71 ? -1.836 -1.459 -8.015 1.00 0.00 3299 SER A O 11
ATOM 14496 N N . VAL A 1 72 ? -0.409 -0.910 -6.375 1.00 0.00 3300 VAL A N 11
ATOM 14497 C CA . VAL A 1 72 ? -1.237 -1.364 -5.275 1.00 0.00 3300 VAL A CA 11
ATOM 14498 C C . VAL A 1 72 ? -2.424 -0.401 -5.184 1.00 0.00 3300 VAL A C 11
ATOM 14499 O O . VAL A 1 72 ? -3.576 -0.826 -5.138 1.00 0.00 3300 VAL A O 11
ATOM 14512 N N . GLN A 1 73 ? -2.175 0.913 -5.161 1.00 0.00 3301 GLN A N 11
ATOM 14513 C CA . GLN A 1 73 ? -3.270 1.875 -5.066 1.00 0.00 3301 GLN A CA 11
ATOM 14514 C C . GLN A 1 73 ? -4.139 1.855 -6.320 1.00 0.00 3301 GLN A C 11
ATOM 14515 O O . GLN A 1 73 ? -5.336 2.099 -6.189 1.00 0.00 3301 GLN A O 11
ATOM 14529 N N . LYS A 1 74 ? -3.570 1.572 -7.501 1.00 0.00 3302 LYS A N 11
ATOM 14530 C CA . LYS A 1 74 ? -4.296 1.503 -8.769 1.00 0.00 3302 LYS A CA 11
ATOM 14531 C C . LYS A 1 74 ? -5.395 0.447 -8.683 1.00 0.00 3302 LYS A C 11
ATOM 14532 O O . LYS A 1 74 ? -6.418 0.583 -9.351 1.00 0.00 3302 LYS A O 11
ATOM 14551 N N . GLU A 1 75 ? -5.196 -0.581 -7.856 1.00 0.00 3303 GLU A N 11
ATOM 14552 C CA . GLU A 1 75 ? -6.209 -1.626 -7.704 1.00 0.00 3303 GLU A CA 11
ATOM 14553 C C . GLU A 1 75 ? -7.381 -1.065 -6.888 1.00 0.00 3303 GLU A C 11
ATOM 14554 O O . GLU A 1 75 ? -8.546 -1.132 -7.266 1.00 0.00 3303 GLU A O 11
ATOM 14566 N N . LEU A 1 76 ? -7.063 -0.407 -5.782 1.00 0.00 3304 LEU A N 11
ATOM 14567 C CA . LEU A 1 76 ? -8.005 0.155 -4.839 1.00 0.00 3304 LEU A CA 11
ATOM 14568 C C . LEU A 1 76 ? -8.821 1.339 -5.329 1.00 0.00 3304 LEU A C 11
ATOM 14569 O O . LEU A 1 76 ? -9.959 1.504 -4.900 1.00 0.00 3304 LEU A O 11
ATOM 14585 N N . GLU A 1 77 ? -8.266 2.191 -6.182 1.00 0.00 3305 GLU A N 11
ATOM 14586 C CA . GLU A 1 77 ? -8.988 3.355 -6.700 1.00 0.00 3305 GLU A CA 11
ATOM 14587 C C . GLU A 1 77 ? -10.197 2.962 -7.557 1.00 0.00 3305 GLU A C 11
ATOM 14588 O O . GLU A 1 77 ? -11.009 3.835 -7.862 1.00 0.00 3305 GLU A O 11
ATOM 14600 N N . ASN A 1 78 ? -10.304 1.696 -7.981 1.00 0.00 3306 ASN A N 11
ATOM 14601 C CA . ASN A 1 78 ? -11.418 1.194 -8.784 1.00 0.00 3306 ASN A CA 11
ATOM 14602 C C . ASN A 1 78 ? -12.254 0.161 -8.021 1.00 0.00 3306 ASN A C 11
ATOM 14603 O O . ASN A 1 78 ? -13.138 -0.470 -8.614 1.00 0.00 3306 ASN A O 11
ATOM 14614 N N . LEU A 1 79 ? -11.975 -0.049 -6.726 1.00 0.00 3307 LEU A N 11
ATOM 14615 C CA . LEU A 1 79 ? -12.736 -0.999 -5.907 1.00 0.00 3307 LEU A CA 11
ATOM 14616 C C . LEU A 1 79 ? -13.867 -0.279 -5.169 1.00 0.00 3307 LEU A C 11
ATOM 14617 O O . LEU A 1 79 ? -13.793 0.934 -4.972 1.00 0.00 3307 LEU A O 11
ATOM 14633 N N . SER A 1 80 ? -14.897 -1.032 -4.767 1.00 0.00 3308 SER A N 11
ATOM 14634 C CA . SER A 1 80 ? -16.078 -0.569 -4.030 1.00 0.00 3308 SER A CA 11
ATOM 14635 C C . SER A 1 80 ? -15.814 -0.566 -2.523 1.00 0.00 3308 SER A C 11
ATOM 14636 O O . SER A 1 80 ? -14.817 -1.118 -2.066 1.00 0.00 3308 SER A O 11
ATOM 14644 N N . GLU A 1 81 ? -16.701 0.029 -1.717 1.00 0.00 3309 GLU A N 11
ATOM 14645 C CA . GLU A 1 81 ? -16.561 0.087 -0.274 1.00 0.00 3309 GLU A CA 11
ATOM 14646 C C . GLU A 1 81 ? -16.492 -1.315 0.244 1.00 0.00 3309 GLU A C 11
ATOM 14647 O O . GLU A 1 81 ? -15.507 -1.624 0.868 1.00 0.00 3309 GLU A O 11
ATOM 14659 N N . GLU A 1 82 ? -17.422 -2.188 -0.099 1.00 0.00 3310 GLU A N 11
ATOM 14660 C CA . GLU A 1 82 ? -17.442 -3.547 0.399 1.00 0.00 3310 GLU A CA 11
ATOM 14661 C C . GLU A 1 82 ? -16.117 -4.263 0.186 1.00 0.00 3310 GLU A C 11
ATOM 14662 O O . GLU A 1 82 ? -15.852 -5.235 0.868 1.00 0.00 3310 GLU A O 11
ATOM 14674 N N . GLU A 1 83 ? -15.361 -3.900 -0.842 1.00 0.00 3311 GLU A N 11
ATOM 14675 C CA . GLU A 1 83 ? -14.083 -4.499 -1.122 1.00 0.00 3311 GLU A CA 11
ATOM 14676 C C . GLU A 1 83 ? -13.010 -3.904 -0.216 1.00 0.00 3311 GLU A C 11
ATOM 14677 O O . GLU A 1 83 ? -12.216 -4.614 0.391 1.00 0.00 3311 GLU A O 11
ATOM 14689 N N . LEU A 1 84 ? -12.932 -2.573 -0.164 1.00 0.00 3312 LEU A N 11
ATOM 14690 C CA . LEU A 1 84 ? -11.936 -1.840 0.613 1.00 0.00 3312 LEU A CA 11
ATOM 14691 C C . LEU A 1 84 ? -12.226 -1.827 2.108 1.00 0.00 3312 LEU A C 11
ATOM 14692 O O . LEU A 1 84 ? -11.368 -2.138 2.933 1.00 0.00 3312 LEU A O 11
ATOM 14708 N N . LEU A 1 85 ? -13.440 -1.407 2.448 1.00 0.00 3313 LEU A N 11
ATOM 14709 C CA . LEU A 1 85 ? -14.017 -1.296 3.771 1.00 0.00 3313 LEU A CA 11
ATOM 14710 C C . LEU A 1 85 ? -13.879 -2.657 4.425 1.00 0.00 3313 LEU A C 11
ATOM 14711 O O . LEU A 1 85 ? -13.488 -2.727 5.587 1.00 0.00 3313 LEU A O 11
ATOM 14727 N N . ALA A 1 86 ? -14.109 -3.740 3.682 1.00 0.00 3314 ALA A N 11
ATOM 14728 C CA . ALA A 1 86 ? -13.989 -5.056 4.282 1.00 0.00 3314 ALA A CA 11
ATOM 14729 C C . ALA A 1 86 ? -12.540 -5.380 4.683 1.00 0.00 3314 ALA A C 11
ATOM 14730 O O . ALA A 1 86 ? -12.306 -6.110 5.641 1.00 0.00 3314 ALA A O 11
ATOM 14737 N N . MET A 1 87 ? -11.540 -4.809 4.007 1.00 0.00 3315 MET A N 11
ATOM 14738 C CA . MET A 1 87 ? -10.130 -5.084 4.305 1.00 0.00 3315 MET A CA 11
ATOM 14739 C C . MET A 1 87 ? -9.678 -4.343 5.551 1.00 0.00 3315 MET A C 11
ATOM 14740 O O . MET A 1 87 ? -9.157 -4.929 6.499 1.00 0.00 3315 MET A O 11
ATOM 14754 N N . LEU A 1 88 ? -9.863 -3.021 5.525 1.00 0.00 3316 LEU A N 11
ATOM 14755 C CA . LEU A 1 88 ? -9.495 -2.131 6.606 1.00 0.00 3316 LEU A CA 11
ATOM 14756 C C . LEU A 1 88 ? -10.233 -2.487 7.883 1.00 0.00 3316 LEU A C 11
ATOM 14757 O O . LEU A 1 88 ? -9.592 -2.462 8.930 1.00 0.00 3316 LEU A O 11
ATOM 14773 N N . ASN A 1 89 ? -11.516 -2.841 7.781 1.00 0.00 3317 ASN A N 11
ATOM 14774 C CA . ASN A 1 89 ? -12.338 -3.184 8.936 1.00 0.00 3317 ASN A CA 11
ATOM 14775 C C . ASN A 1 89 ? -12.147 -4.622 9.392 1.00 0.00 3317 ASN A C 11
ATOM 14776 O O . ASN A 1 89 ? -12.312 -4.919 10.575 1.00 0.00 3317 ASN A O 11
ATOM 14787 N N . GLY A 1 90 ? -11.749 -5.485 8.460 1.00 0.00 3318 GLY A N 11
ATOM 14788 C CA . GLY A 1 90 ? -11.557 -6.905 8.721 1.00 0.00 3318 GLY A CA 11
ATOM 14789 C C . GLY A 1 90 ? -12.946 -7.530 8.797 1.00 0.00 3318 GLY A C 11
ATOM 14790 O O . GLY A 1 90 ? -13.365 -7.995 9.856 1.00 0.00 3318 GLY A O 11
ATOM 14794 N N . ASP A 1 91 ? -13.673 -7.491 7.683 1.00 0.00 3319 ASP A N 11
ATOM 14795 C CA . ASP A 1 91 ? -15.033 -7.991 7.528 1.00 0.00 3319 ASP A CA 11
ATOM 14796 C C . ASP A 1 91 ? -15.191 -8.717 6.185 1.00 0.00 3319 ASP A C 11
ATOM 14797 O O . ASP A 1 91 ? -14.182 -8.961 5.520 1.00 0.00 3319 ASP A O 11
ATOM 14806 N N . GLN A 1 92 ? -16.410 -9.102 5.797 1.00 0.00 3320 GLN A N 11
ATOM 14807 C CA . GLN A 1 92 ? -16.744 -9.812 4.568 1.00 0.00 3320 GLN A CA 11
ATOM 14808 C C . GLN A 1 92 ? -18.026 -9.228 3.960 1.00 0.00 3320 GLN A C 11
ATOM 14809 O O . GLN A 1 92 ? -19.097 -9.838 4.050 1.00 0.00 3320 GLN A O 11
ATOM 14823 N N . GLN A 1 93 ? -17.958 -8.008 3.437 1.00 0.00 3321 GLN A N 11
ATOM 14824 C CA . GLN A 1 93 ? -19.110 -7.349 2.823 1.00 0.00 3321 GLN A CA 11
ATOM 14825 C C . GLN A 1 93 ? -19.250 -7.785 1.374 1.00 0.00 3321 GLN A C 11
ATOM 14826 O O . GLN A 1 93 ? -18.226 -7.962 0.682 1.00 0.00 3321 GLN A O 11
ATOM 14840 N N . MET A 1 1 ? -15.001 16.090 -0.068 1.00 0.00 1 MET A N 12
ATOM 14841 C CA . MET A 1 1 ? -16.223 15.308 0.169 1.00 0.00 1 MET A CA 12
ATOM 14842 C C . MET A 1 1 ? -16.861 14.815 -1.123 1.00 0.00 1 MET A C 12
ATOM 14843 O O . MET A 1 1 ? -17.215 13.637 -1.212 1.00 0.00 1 MET A O 12
ATOM 14857 N N . ASN A 1 2 ? -17.064 15.679 -2.115 1.00 0.00 2 ASN A N 12
ATOM 14858 C CA . ASN A 1 2 ? -17.681 15.332 -3.386 1.00 0.00 2 ASN A CA 12
ATOM 14859 C C . ASN A 1 2 ? -16.633 14.798 -4.368 1.00 0.00 2 ASN A C 12
ATOM 14860 O O . ASN A 1 2 ? -16.280 15.489 -5.321 1.00 0.00 2 ASN A O 12
ATOM 14871 N N . ILE A 1 3 ? -16.093 13.599 -4.112 1.00 0.00 3 ILE A N 12
ATOM 14872 C CA . ILE A 1 3 ? -15.074 12.888 -4.895 1.00 0.00 3 ILE A CA 12
ATOM 14873 C C . ILE A 1 3 ? -14.893 11.488 -4.313 1.00 0.00 3 ILE A C 12
ATOM 14874 O O . ILE A 1 3 ? -15.238 11.230 -3.163 1.00 0.00 3 ILE A O 12
ATOM 14890 N N . ASN A 1 4 ? -14.292 10.621 -5.120 1.00 0.00 4 ASN A N 12
ATOM 14891 C CA . ASN A 1 4 ? -13.970 9.222 -4.905 1.00 0.00 4 ASN A CA 12
ATOM 14892 C C . ASN A 1 4 ? -12.465 8.990 -5.065 1.00 0.00 4 ASN A C 12
ATOM 14893 O O . ASN A 1 4 ? -11.834 8.585 -4.100 1.00 0.00 4 ASN A O 12
ATOM 14904 N N . GLU A 1 5 ? -11.845 9.375 -6.186 1.00 0.00 5 GLU A N 12
ATOM 14905 C CA . GLU A 1 5 ? -10.406 9.173 -6.441 1.00 0.00 5 GLU A CA 12
ATOM 14906 C C . GLU A 1 5 ? -9.522 9.837 -5.382 1.00 0.00 5 GLU A C 12
ATOM 14907 O O . GLU A 1 5 ? -8.495 9.290 -4.978 1.00 0.00 5 GLU A O 12
ATOM 14919 N N . GLN A 1 6 ? -9.929 11.014 -4.915 1.00 0.00 6 GLN A N 12
ATOM 14920 C CA . GLN A 1 6 ? -9.202 11.753 -3.891 1.00 0.00 6 GLN A CA 12
ATOM 14921 C C . GLN A 1 6 ? -9.439 11.092 -2.531 1.00 0.00 6 GLN A C 12
ATOM 14922 O O . GLN A 1 6 ? -8.623 11.244 -1.624 1.00 0.00 6 GLN A O 12
ATOM 14936 N N . THR A 1 7 ? -10.573 10.410 -2.326 1.00 0.00 7 THR A N 12
ATOM 14937 C CA . THR A 1 7 ? -10.828 9.733 -1.057 1.00 0.00 7 THR A CA 12
ATOM 14938 C C . THR A 1 7 ? -9.965 8.483 -0.906 1.00 0.00 7 THR A C 12
ATOM 14939 O O . THR A 1 7 ? -9.524 8.220 0.208 1.00 0.00 7 THR A O 12
ATOM 14950 N N . LEU A 1 8 ? -9.626 7.783 -1.993 1.00 0.00 8 LEU A N 12
ATOM 14951 C CA . LEU A 1 8 ? -8.822 6.561 -2.004 1.00 0.00 8 LEU A CA 12
ATOM 14952 C C . LEU A 1 8 ? -7.538 6.850 -1.252 1.00 0.00 8 LEU A C 12
ATOM 14953 O O . LEU A 1 8 ? -7.010 5.935 -0.651 1.00 0.00 8 LEU A O 12
ATOM 14969 N N . ASP A 1 9 ? -7.042 8.092 -1.246 1.00 0.00 9 ASP A N 12
ATOM 14970 C CA . ASP A 1 9 ? -5.823 8.482 -0.546 1.00 0.00 9 ASP A CA 12
ATOM 14971 C C . ASP A 1 9 ? -5.884 8.032 0.910 1.00 0.00 9 ASP A C 12
ATOM 14972 O O . ASP A 1 9 ? -4.904 7.469 1.395 1.00 0.00 9 ASP A O 12
ATOM 14981 N N . LYS A 1 10 ? -7.007 8.234 1.622 1.00 0.00 10 LYS A N 12
ATOM 14982 C CA . LYS A 1 10 ? -7.093 7.804 3.025 1.00 0.00 10 LYS A CA 12
ATOM 14983 C C . LYS A 1 10 ? -7.052 6.279 3.116 1.00 0.00 10 LYS A C 12
ATOM 14984 O O . LYS A 1 10 ? -6.740 5.722 4.176 1.00 0.00 10 LYS A O 12
ATOM 15003 N N . LEU A 1 11 ? -7.525 5.595 2.077 1.00 0.00 11 LEU A N 12
ATOM 15004 C CA . LEU A 1 11 ? -7.549 4.151 2.003 1.00 0.00 11 LEU A CA 12
ATOM 15005 C C . LEU A 1 11 ? -6.150 3.602 1.703 1.00 0.00 11 LEU A C 12
ATOM 15006 O O . LEU A 1 11 ? -5.617 2.812 2.474 1.00 0.00 11 LEU A O 12
ATOM 15022 N N . ARG A 1 12 ? -5.490 4.035 0.627 1.00 0.00 12 ARG A N 12
ATOM 15023 C CA . ARG A 1 12 ? -4.163 3.551 0.238 1.00 0.00 12 ARG A CA 12
ATOM 15024 C C . ARG A 1 12 ? -3.144 3.823 1.319 1.00 0.00 12 ARG A C 12
ATOM 15025 O O . ARG A 1 12 ? -2.360 2.934 1.619 1.00 0.00 12 ARG A O 12
ATOM 15046 N N . GLN A 1 13 ? -3.176 4.994 1.954 1.00 0.00 13 GLN A N 12
ATOM 15047 C CA . GLN A 1 13 ? -2.243 5.325 3.020 1.00 0.00 13 GLN A CA 12
ATOM 15048 C C . GLN A 1 13 ? -2.389 4.331 4.183 1.00 0.00 13 GLN A C 12
ATOM 15049 O O . GLN A 1 13 ? -1.406 4.027 4.852 1.00 0.00 13 GLN A O 12
ATOM 15063 N N . ALA A 1 14 ? -3.595 3.808 4.432 1.00 0.00 14 ALA A N 12
ATOM 15064 C CA . ALA A 1 14 ? -3.848 2.852 5.498 1.00 0.00 14 ALA A CA 12
ATOM 15065 C C . ALA A 1 14 ? -3.253 1.499 5.111 1.00 0.00 14 ALA A C 12
ATOM 15066 O O . ALA A 1 14 ? -2.531 0.885 5.902 1.00 0.00 14 ALA A O 12
ATOM 15073 N N . VAL A 1 15 ? -3.547 1.044 3.893 1.00 0.00 15 VAL A N 12
ATOM 15074 C CA . VAL A 1 15 ? -3.056 -0.233 3.376 1.00 0.00 15 VAL A CA 12
ATOM 15075 C C . VAL A 1 15 ? -1.522 -0.204 3.320 1.00 0.00 15 VAL A C 12
ATOM 15076 O O . VAL A 1 15 ? -0.842 -1.120 3.777 1.00 0.00 15 VAL A O 12
ATOM 15089 N N . LEU A 1 16 ? -0.948 0.893 2.827 1.00 0.00 16 LEU A N 12
ATOM 15090 C CA . LEU A 1 16 ? 0.495 1.043 2.707 1.00 0.00 16 LEU A CA 12
ATOM 15091 C C . LEU A 1 16 ? 1.164 0.998 4.081 1.00 0.00 16 LEU A C 12
ATOM 15092 O O . LEU A 1 16 ? 2.212 0.369 4.210 1.00 0.00 16 LEU A O 12
ATOM 15108 N N . GLN A 1 17 ? 0.551 1.592 5.118 1.00 0.00 17 GLN A N 12
ATOM 15109 C CA . GLN A 1 17 ? 1.101 1.603 6.476 1.00 0.00 17 GLN A CA 12
ATOM 15110 C C . GLN A 1 17 ? 1.236 0.180 7.030 1.00 0.00 17 GLN A C 12
ATOM 15111 O O . GLN A 1 17 ? 2.310 -0.188 7.508 1.00 0.00 17 GLN A O 12
ATOM 15125 N N . LYS A 1 18 ? 0.197 -0.659 6.955 1.00 0.00 18 LYS A N 12
ATOM 15126 C CA . LYS A 1 18 ? 0.301 -2.025 7.462 1.00 0.00 18 LYS A CA 12
ATOM 15127 C C . LYS A 1 18 ? 1.212 -2.856 6.564 1.00 0.00 18 LYS A C 12
ATOM 15128 O O . LYS A 1 18 ? 1.996 -3.652 7.076 1.00 0.00 18 LYS A O 12
ATOM 15147 N N . LYS A 1 19 ? 1.215 -2.586 5.250 1.00 0.00 19 LYS A N 12
ATOM 15148 C CA . LYS A 1 19 ? 2.064 -3.295 4.290 1.00 0.00 19 LYS A CA 12
ATOM 15149 C C . LYS A 1 19 ? 3.522 -3.212 4.716 1.00 0.00 19 LYS A C 12
ATOM 15150 O O . LYS A 1 19 ? 4.241 -4.184 4.510 1.00 0.00 19 LYS A O 12
ATOM 15169 N N . ILE A 1 20 ? 3.961 -2.116 5.350 1.00 0.00 20 ILE A N 12
ATOM 15170 C CA . ILE A 1 20 ? 5.348 -1.965 5.787 1.00 0.00 20 ILE A CA 12
ATOM 15171 C C . ILE A 1 20 ? 5.749 -3.135 6.689 1.00 0.00 20 ILE A C 12
ATOM 15172 O O . ILE A 1 20 ? 6.841 -3.680 6.543 1.00 0.00 20 ILE A O 12
ATOM 15188 N N . LYS A 1 21 ? 4.882 -3.505 7.635 1.00 0.00 21 LYS A N 12
ATOM 15189 C CA . LYS A 1 21 ? 5.125 -4.600 8.573 1.00 0.00 21 LYS A CA 12
ATOM 15190 C C . LYS A 1 21 ? 5.130 -5.942 7.847 1.00 0.00 21 LYS A C 12
ATOM 15191 O O . LYS A 1 21 ? 5.836 -6.858 8.248 1.00 0.00 21 LYS A O 12
ATOM 15210 N N . GLU A 1 22 ? 4.348 -6.075 6.780 1.00 0.00 22 GLU A N 12
ATOM 15211 C CA . GLU A 1 22 ? 4.269 -7.323 6.042 1.00 0.00 22 GLU A CA 12
ATOM 15212 C C . GLU A 1 22 ? 5.551 -7.517 5.243 1.00 0.00 22 GLU A C 12
ATOM 15213 O O . GLU A 1 22 ? 6.198 -8.553 5.388 1.00 0.00 22 GLU A O 12
ATOM 15225 N N . ARG A 1 23 ? 5.988 -6.509 4.484 1.00 0.00 23 ARG A N 12
ATOM 15226 C CA . ARG A 1 23 ? 7.208 -6.611 3.684 1.00 0.00 23 ARG A CA 12
ATOM 15227 C C . ARG A 1 23 ? 8.453 -6.778 4.534 1.00 0.00 23 ARG A C 12
ATOM 15228 O O . ARG A 1 23 ? 9.371 -7.483 4.118 1.00 0.00 23 ARG A O 12
ATOM 15249 N N . ILE A 1 24 ? 8.521 -6.147 5.705 1.00 0.00 24 ILE A N 12
ATOM 15250 C CA . ILE A 1 24 ? 9.685 -6.275 6.572 1.00 0.00 24 ILE A CA 12
ATOM 15251 C C . ILE A 1 24 ? 9.692 -7.639 7.274 1.00 0.00 24 ILE A C 12
ATOM 15252 O O . ILE A 1 24 ? 10.751 -8.261 7.340 1.00 0.00 24 ILE A O 12
ATOM 15268 N N . GLN A 1 25 ? 8.544 -8.104 7.786 1.00 0.00 25 GLN A N 12
ATOM 15269 C CA . GLN A 1 25 ? 8.471 -9.363 8.512 1.00 0.00 25 GLN A CA 12
ATOM 15270 C C . GLN A 1 25 ? 8.508 -10.608 7.615 1.00 0.00 25 GLN A C 12
ATOM 15271 O O . GLN A 1 25 ? 9.298 -11.523 7.849 1.00 0.00 25 GLN A O 12
ATOM 15285 N N . ASN A 1 26 ? 7.689 -10.634 6.556 1.00 0.00 26 ASN A N 12
ATOM 15286 C CA . ASN A 1 26 ? 7.632 -11.781 5.648 1.00 0.00 26 ASN A CA 12
ATOM 15287 C C . ASN A 1 26 ? 8.892 -11.791 4.797 1.00 0.00 26 ASN A C 12
ATOM 15288 O O . ASN A 1 26 ? 9.591 -12.800 4.739 1.00 0.00 26 ASN A O 12
ATOM 15299 N N . SER A 1 27 ? 9.210 -10.652 4.167 1.00 0.00 27 SER A N 12
ATOM 15300 C CA . SER A 1 27 ? 10.398 -10.496 3.321 1.00 0.00 27 SER A CA 12
ATOM 15301 C C . SER A 1 27 ? 10.463 -11.534 2.178 1.00 0.00 27 SER A C 12
ATOM 15302 O O . SER A 1 27 ? 11.547 -11.858 1.690 1.00 0.00 27 SER A O 12
ATOM 15310 N N . LEU A 1 28 ? 9.309 -12.054 1.738 1.00 0.00 28 LEU A N 12
ATOM 15311 C CA . LEU A 1 28 ? 9.203 -13.075 0.699 1.00 0.00 28 LEU A CA 12
ATOM 15312 C C . LEU A 1 28 ? 8.044 -12.826 -0.273 1.00 0.00 28 LEU A C 12
ATOM 15313 O O . LEU A 1 28 ? 7.440 -11.753 -0.272 1.00 0.00 28 LEU A O 12
ATOM 15329 N N . SER A 1 29 ? 7.749 -13.825 -1.114 1.00 0.00 29 SER A N 12
ATOM 15330 C CA . SER A 1 29 ? 6.689 -13.797 -2.123 1.00 0.00 29 SER A CA 12
ATOM 15331 C C . SER A 1 29 ? 5.760 -15.012 -2.159 1.00 0.00 29 SER A C 12
ATOM 15332 O O . SER A 1 29 ? 4.621 -14.885 -2.596 1.00 0.00 29 SER A O 12
ATOM 15340 N N . THR A 1 30 ? 6.231 -16.196 -1.771 1.00 0.00 30 THR A N 12
ATOM 15341 C CA . THR A 1 30 ? 5.432 -17.421 -1.820 1.00 0.00 30 THR A CA 12
ATOM 15342 C C . THR A 1 30 ? 5.978 -18.458 -0.828 1.00 0.00 30 THR A C 12
ATOM 15343 O O . THR A 1 30 ? 5.747 -19.654 -0.981 1.00 0.00 30 THR A O 12
ATOM 15354 N N . GLU A 1 31 ? 6.752 -18.007 0.168 1.00 0.00 31 GLU A N 12
ATOM 15355 C CA . GLU A 1 31 ? 7.377 -18.873 1.166 1.00 0.00 31 GLU A CA 12
ATOM 15356 C C . GLU A 1 31 ? 8.434 -19.749 0.477 1.00 0.00 31 GLU A C 12
ATOM 15357 O O . GLU A 1 31 ? 8.625 -20.914 0.830 1.00 0.00 31 GLU A O 12
ATOM 15369 N N . LYS A 1 32 ? 9.084 -19.216 -0.574 1.00 0.00 32 LYS A N 12
ATOM 15370 C CA . LYS A 1 32 ? 10.118 -19.971 -1.273 1.00 0.00 32 LYS A CA 12
ATOM 15371 C C . LYS A 1 32 ? 11.251 -20.281 -0.295 1.00 0.00 32 LYS A C 12
ATOM 15372 O O . LYS A 1 32 ? 11.436 -19.544 0.678 1.00 0.00 32 LYS A O 12
ATOM 15391 N N . TYR A 1 33 ? 12.031 -21.317 -0.575 1.00 0.00 33 TYR A N 12
ATOM 15392 C CA . TYR A 1 33 ? 13.158 -21.696 0.262 1.00 0.00 33 TYR A CA 12
ATOM 15393 C C . TYR A 1 33 ? 14.435 -21.205 -0.421 1.00 0.00 33 TYR A C 12
ATOM 15394 O O . TYR A 1 33 ? 14.490 -21.128 -1.655 1.00 0.00 33 TYR A O 12
ATOM 15412 N N . GLY A 1 34 ? 15.471 -20.911 0.371 1.00 0.00 34 GLY A N 12
ATOM 15413 C CA . GLY A 1 34 ? 16.760 -20.430 -0.105 1.00 0.00 34 GLY A CA 12
ATOM 15414 C C . GLY A 1 34 ? 16.624 -19.193 -0.995 1.00 0.00 34 GLY A C 12
ATOM 15415 O O . GLY A 1 34 ? 15.713 -18.371 -0.826 1.00 0.00 34 GLY A O 12
ATOM 15419 N N . SER A 1 35 ? 17.589 -19.020 -1.897 1.00 0.00 35 SER A N 12
ATOM 15420 C CA . SER A 1 35 ? 17.641 -17.929 -2.861 1.00 0.00 35 SER A CA 12
ATOM 15421 C C . SER A 1 35 ? 16.699 -18.266 -4.027 1.00 0.00 35 SER A C 12
ATOM 15422 O O . SER A 1 35 ? 16.445 -19.449 -4.290 1.00 0.00 35 SER A O 12
ATOM 15430 N N . GLY A 1 36 ? 16.204 -17.281 -4.779 1.00 0.00 36 GLY A N 12
ATOM 15431 C CA . GLY A 1 36 ? 15.318 -17.560 -5.900 1.00 0.00 36 GLY A CA 12
ATOM 15432 C C . GLY A 1 36 ? 14.917 -16.301 -6.650 1.00 0.00 36 GLY A C 12
ATOM 15433 O O . GLY A 1 36 ? 15.185 -15.192 -6.192 1.00 0.00 36 GLY A O 12
ATOM 15437 N N . SER A 1 37 ? 14.263 -16.502 -7.790 1.00 0.00 37 SER A N 12
ATOM 15438 C CA . SER A 1 37 ? 13.778 -15.461 -8.683 1.00 0.00 37 SER A CA 12
ATOM 15439 C C . SER A 1 37 ? 12.589 -14.700 -8.067 1.00 0.00 37 SER A C 12
ATOM 15440 O O . SER A 1 37 ? 11.872 -15.244 -7.219 1.00 0.00 37 SER A O 12
ATOM 15448 N N . GLY A 1 38 ? 12.362 -13.473 -8.548 1.00 0.00 38 GLY A N 12
ATOM 15449 C CA . GLY A 1 38 ? 11.339 -12.499 -8.156 1.00 0.00 38 GLY A CA 12
ATOM 15450 C C . GLY A 1 38 ? 9.873 -12.917 -8.294 1.00 0.00 38 GLY A C 12
ATOM 15451 O O . GLY A 1 38 ? 9.554 -14.104 -8.408 1.00 0.00 38 GLY A O 12
ATOM 15455 N N . SER A 1 39 ? 8.973 -11.932 -8.239 1.00 0.00 39 SER A N 12
ATOM 15456 C CA . SER A 1 39 ? 7.520 -12.079 -8.331 1.00 0.00 39 SER A CA 12
ATOM 15457 C C . SER A 1 39 ? 6.888 -10.822 -8.965 1.00 0.00 39 SER A C 12
ATOM 15458 O O . SER A 1 39 ? 7.615 -9.961 -9.468 1.00 0.00 39 SER A O 12
ATOM 15466 N N . GLY A 1 40 ? 5.549 -10.719 -8.982 1.00 0.00 40 GLY A N 12
ATOM 15467 C CA . GLY A 1 40 ? 4.809 -9.591 -9.554 1.00 0.00 40 GLY A CA 12
ATOM 15468 C C . GLY A 1 40 ? 3.775 -9.000 -8.589 1.00 0.00 40 GLY A C 12
ATOM 15469 O O . GLY A 1 40 ? 3.517 -9.547 -7.511 1.00 0.00 40 GLY A O 12
ATOM 15473 N N . SER A 1 41 ? 3.148 -7.894 -8.996 1.00 0.00 41 SER A N 12
ATOM 15474 C CA . SER A 1 41 ? 2.141 -7.161 -8.223 1.00 0.00 41 SER A CA 12
ATOM 15475 C C . SER A 1 41 ? 0.866 -6.918 -9.038 1.00 0.00 41 SER A C 12
ATOM 15476 O O . SER A 1 41 ? 0.767 -7.412 -10.164 1.00 0.00 41 SER A O 12
ATOM 15484 N N . GLY A 1 42 ? -0.107 -6.180 -8.498 1.00 0.00 42 GLY A N 12
ATOM 15485 C CA . GLY A 1 42 ? -1.388 -5.873 -9.125 1.00 0.00 42 GLY A CA 12
ATOM 15486 C C . GLY A 1 42 ? -1.458 -4.439 -9.635 1.00 0.00 42 GLY A C 12
ATOM 15487 O O . GLY A 1 42 ? -0.439 -3.743 -9.719 1.00 0.00 42 GLY A O 12
ATOM 15491 N N . SER A 1 43 ? -2.662 -4.030 -10.034 1.00 0.00 43 SER A N 12
ATOM 15492 C CA . SER A 1 43 ? -2.999 -2.713 -10.555 1.00 0.00 43 SER A CA 12
ATOM 15493 C C . SER A 1 43 ? -4.528 -2.553 -10.517 1.00 0.00 43 SER A C 12
ATOM 15494 O O . SER A 1 43 ? -5.258 -3.513 -10.232 1.00 0.00 43 SER A O 12
ATOM 15502 N N . GLY A 1 44 ? -5.019 -1.361 -10.845 1.00 0.00 44 GLY A N 12
ATOM 15503 C CA . GLY A 1 44 ? -6.408 -0.930 -10.888 1.00 0.00 44 GLY A CA 12
ATOM 15504 C C . GLY A 1 44 ? -6.574 0.192 -11.914 1.00 0.00 44 GLY A C 12
ATOM 15505 O O . GLY A 1 44 ? -5.705 0.386 -12.775 1.00 0.00 44 GLY A O 12
ATOM 15509 N N . SER A 1 45 ? -7.729 0.859 -11.870 1.00 0.00 45 SER A N 12
ATOM 15510 C CA . SER A 1 45 ? -8.138 1.969 -12.724 1.00 0.00 45 SER A CA 12
ATOM 15511 C C . SER A 1 45 ? -9.186 2.802 -11.972 1.00 0.00 45 SER A C 12
ATOM 15512 O O . SER A 1 45 ? -9.735 2.341 -10.968 1.00 0.00 45 SER A O 12
ATOM 15520 N N . GLY A 1 46 ? -9.507 4.007 -12.451 1.00 0.00 46 GLY A N 12
ATOM 15521 C CA . GLY A 1 46 ? -10.492 4.878 -11.819 1.00 0.00 46 GLY A CA 12
ATOM 15522 C C . GLY A 1 46 ? -10.595 6.219 -12.537 1.00 0.00 46 GLY A C 12
ATOM 15523 O O . GLY A 1 46 ? -9.840 6.488 -13.478 1.00 0.00 46 GLY A O 12
ATOM 15527 N N . SER A 1 47 ? -11.536 7.060 -12.107 1.00 0.00 47 SER A N 12
ATOM 15528 C CA . SER A 1 47 ? -11.783 8.390 -12.651 1.00 0.00 47 SER A CA 12
ATOM 15529 C C . SER A 1 47 ? -12.636 9.209 -11.672 1.00 0.00 47 SER A C 12
ATOM 15530 O O . SER A 1 47 ? -13.345 8.629 -10.838 1.00 0.00 47 SER A O 12
ATOM 15538 N N . GLY A 1 48 ? -12.664 10.532 -11.818 1.00 0.00 48 GLY A N 12
ATOM 15539 C CA . GLY A 1 48 ? -13.445 11.419 -10.973 1.00 0.00 48 GLY A CA 12
ATOM 15540 C C . GLY A 1 48 ? -12.707 12.722 -10.704 1.00 0.00 48 GLY A C 12
ATOM 15541 O O . GLY A 1 48 ? -11.476 12.774 -10.687 1.00 0.00 48 GLY A O 12
ATOM 15545 N N . SER A 1 49 ? -13.468 13.788 -10.480 1.00 0.00 49 SER A N 12
ATOM 15546 C CA . SER A 1 49 ? -12.960 15.119 -10.189 1.00 0.00 49 SER A CA 12
ATOM 15547 C C . SER A 1 49 ? -13.834 15.731 -9.098 1.00 0.00 49 SER A C 12
ATOM 15548 O O . SER A 1 49 ? -14.956 15.267 -8.880 1.00 0.00 49 SER A O 12
ATOM 15556 N N . GLY A 1 50 ? -13.336 16.747 -8.397 1.00 0.00 50 GLY A N 12
ATOM 15557 C CA . GLY A 1 50 ? -14.064 17.395 -7.317 1.00 0.00 50 GLY A CA 12
ATOM 15558 C C . GLY A 1 50 ? -13.087 17.891 -6.259 1.00 0.00 50 GLY A C 12
ATOM 15559 O O . GLY A 1 50 ? -11.894 18.037 -6.531 1.00 0.00 50 GLY A O 12
ATOM 15563 N N . SER A 1 51 ? -13.580 18.145 -5.048 1.00 0.00 51 SER A N 12
ATOM 15564 C CA . SER A 1 51 ? -12.784 18.639 -3.932 1.00 0.00 51 SER A CA 12
ATOM 15565 C C . SER A 1 51 ? -12.605 17.562 -2.856 1.00 0.00 51 SER A C 12
ATOM 15566 O O . SER A 1 51 ? -13.563 17.176 -2.182 1.00 0.00 51 SER A O 12
ATOM 15574 N N . GLY A 1 52 ? -11.376 17.076 -2.687 1.00 0.00 52 GLY A N 12
ATOM 15575 C CA . GLY A 1 52 ? -10.975 16.064 -1.718 1.00 0.00 52 GLY A CA 12
ATOM 15576 C C . GLY A 1 52 ? -9.777 16.603 -0.956 1.00 0.00 52 GLY A C 12
ATOM 15577 O O . GLY A 1 52 ? -9.902 16.880 0.240 1.00 0.00 52 GLY A O 12
ATOM 15581 N N . SER A 1 53 ? -8.661 16.794 -1.662 1.00 0.00 53 SER A N 12
ATOM 15582 C CA . SER A 1 53 ? -7.393 17.319 -1.156 1.00 0.00 53 SER A CA 12
ATOM 15583 C C . SER A 1 53 ? -6.958 16.572 0.113 1.00 0.00 53 SER A C 12
ATOM 15584 O O . SER A 1 53 ? -7.035 17.109 1.225 1.00 0.00 53 SER A O 12
ATOM 15592 N N . GLY A 1 54 ? -6.589 15.299 -0.046 1.00 0.00 54 GLY A N 12
ATOM 15593 C CA . GLY A 1 54 ? -6.164 14.433 1.045 1.00 0.00 54 GLY A CA 12
ATOM 15594 C C . GLY A 1 54 ? -4.652 14.269 1.128 1.00 0.00 54 GLY A C 12
ATOM 15595 O O . GLY A 1 54 ? -3.926 14.593 0.189 1.00 0.00 54 GLY A O 12
ATOM 15599 N N . SER A 1 55 ? -4.201 13.706 2.246 1.00 0.00 55 SER A N 12
ATOM 15600 C CA . SER A 1 55 ? -2.816 13.431 2.603 1.00 0.00 55 SER A CA 12
ATOM 15601 C C . SER A 1 55 ? -2.762 12.035 3.254 1.00 0.00 55 SER A C 12
ATOM 15602 O O . SER A 1 55 ? -3.796 11.372 3.399 1.00 0.00 55 SER A O 12
ATOM 15610 N N . GLY A 1 56 ? -1.566 11.566 3.601 1.00 0.00 56 GLY A N 12
ATOM 15611 C CA . GLY A 1 56 ? -1.287 10.288 4.244 1.00 0.00 56 GLY A CA 12
ATOM 15612 C C . GLY A 1 56 ? -0.451 10.602 5.478 1.00 0.00 56 GLY A C 12
ATOM 15613 O O . GLY A 1 56 ? -0.859 11.453 6.270 1.00 0.00 56 GLY A O 12
ATOM 15617 N N . SER A 1 57 ? 0.689 9.943 5.680 1.00 0.00 57 SER A N 12
ATOM 15618 C CA . SER A 1 57 ? 1.553 10.213 6.828 1.00 0.00 57 SER A CA 12
ATOM 15619 C C . SER A 1 57 ? 2.979 9.716 6.564 1.00 0.00 57 SER A C 12
ATOM 15620 O O . SER A 1 57 ? 3.222 9.004 5.582 1.00 0.00 57 SER A O 12
ATOM 15628 N N . GLY A 1 58 ? 3.908 10.076 7.453 1.00 0.00 58 GLY A N 12
ATOM 15629 C CA . GLY A 1 58 ? 5.320 9.723 7.418 1.00 0.00 58 GLY A CA 12
ATOM 15630 C C . GLY A 1 58 ? 5.747 9.216 8.788 1.00 0.00 58 GLY A C 12
ATOM 15631 O O . GLY A 1 58 ? 6.156 10.021 9.623 1.00 0.00 58 GLY A O 12
ATOM 15635 N N . TYR A 1 59 ? 5.607 7.917 9.055 1.00 0.00 59 TYR A N 12
ATOM 15636 C CA . TYR A 1 59 ? 5.968 7.301 10.336 1.00 0.00 59 TYR A CA 12
ATOM 15637 C C . TYR A 1 59 ? 6.910 6.094 10.197 1.00 0.00 59 TYR A C 12
ATOM 15638 O O . TYR A 1 59 ? 7.427 5.629 11.216 1.00 0.00 59 TYR A O 12
ATOM 15656 N N . GLN A 1 60 ? 7.117 5.570 8.986 1.00 0.00 3288 GLN A N 12
ATOM 15657 C CA . GLN A 1 60 ? 7.983 4.420 8.711 1.00 0.00 3288 GLN A CA 12
ATOM 15658 C C . GLN A 1 60 ? 9.442 4.854 8.504 1.00 0.00 3288 GLN A C 12
ATOM 15659 O O . GLN A 1 60 ? 9.776 6.031 8.667 1.00 0.00 3288 GLN A O 12
ATOM 15673 N N . ILE A 1 61 ? 10.313 3.901 8.149 1.00 0.00 3289 ILE A N 12
ATOM 15674 C CA . ILE A 1 61 ? 11.734 4.130 7.918 1.00 0.00 3289 ILE A CA 12
ATOM 15675 C C . ILE A 1 61 ? 11.909 4.609 6.475 1.00 0.00 3289 ILE A C 12
ATOM 15676 O O . ILE A 1 61 ? 11.912 3.823 5.524 1.00 0.00 3289 ILE A O 12
ATOM 15692 N N . GLU A 1 62 ?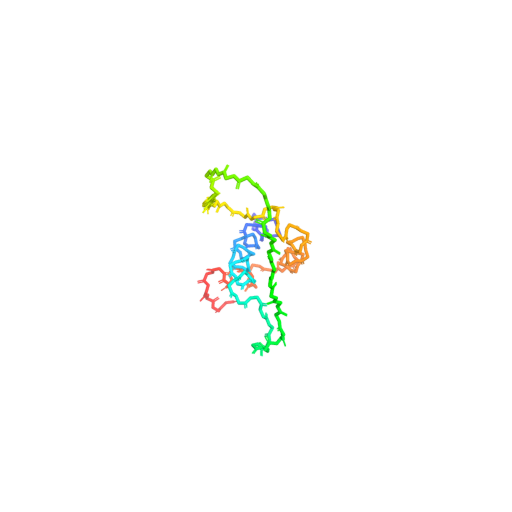 12.037 5.916 6.294 1.00 0.00 3290 GLU A N 12
ATOM 15693 C CA . GLU A 1 62 ? 12.224 6.558 5.000 1.00 0.00 3290 GLU A CA 12
ATOM 15694 C C . GLU A 1 62 ? 13.644 6.309 4.460 1.00 0.00 3290 GLU A C 12
ATOM 15695 O O . GLU A 1 62 ? 13.943 6.660 3.325 1.00 0.00 3290 GLU A O 12
ATOM 15707 N N . THR A 1 63 ? 14.536 5.698 5.244 1.00 0.00 3291 THR A N 12
ATOM 15708 C CA . THR A 1 63 ? 15.914 5.416 4.857 1.00 0.00 3291 THR A CA 12
ATOM 15709 C C . THR A 1 63 ? 16.251 3.928 4.997 1.00 0.00 3291 THR A C 12
ATOM 15710 O O . THR A 1 63 ? 17.242 3.557 5.620 1.00 0.00 3291 THR A O 12
ATOM 15721 N N . PHE A 1 64 ? 15.399 3.039 4.475 1.00 0.00 3292 PHE A N 12
ATOM 15722 C CA . PHE A 1 64 ? 15.656 1.605 4.546 1.00 0.00 3292 PHE A CA 12
ATOM 15723 C C . PHE A 1 64 ? 14.986 0.907 3.370 1.00 0.00 3292 PHE A C 12
ATOM 15724 O O . PHE A 1 64 ? 15.639 0.501 2.410 1.00 0.00 3292 PHE A O 12
ATOM 15741 N N . PHE A 1 65 ? 13.660 0.814 3.410 1.00 0.00 3293 PHE A N 12
ATOM 15742 C CA . PHE A 1 65 ? 12.852 0.163 2.388 1.00 0.00 3293 PHE A CA 12
ATOM 15743 C C . PHE A 1 65 ? 12.161 1.146 1.451 1.00 0.00 3293 PHE A C 12
ATOM 15744 O O . PHE A 1 65 ? 11.385 0.697 0.614 1.00 0.00 3293 PHE A O 12
ATOM 15761 N N . ALA A 1 66 ? 12.494 2.443 1.507 1.00 0.00 3294 ALA A N 12
ATOM 15762 C CA . ALA A 1 66 ? 11.886 3.488 0.682 1.00 0.00 3294 ALA A CA 12
ATOM 15763 C C . ALA A 1 66 ? 11.859 3.152 -0.814 1.00 0.00 3294 ALA A C 12
ATOM 15764 O O . ALA A 1 66 ? 10.935 3.561 -1.516 1.00 0.00 3294 ALA A O 12
ATOM 15771 N N . GLN A 1 67 ? 12.851 2.396 -1.287 1.00 0.00 3295 GLN A N 12
ATOM 15772 C CA . GLN A 1 67 ? 12.975 1.978 -2.676 1.00 0.00 3295 GLN A CA 12
ATOM 15773 C C . GLN A 1 67 ? 11.835 1.034 -3.059 1.00 0.00 3295 GLN A C 12
ATOM 15774 O O . GLN A 1 67 ? 11.272 1.146 -4.139 1.00 0.00 3295 GLN A O 12
ATOM 15788 N N . ASP A 1 68 ? 11.548 0.033 -2.230 1.00 0.00 3296 ASP A N 12
ATOM 15789 C CA . ASP A 1 68 ? 10.448 -0.899 -2.501 1.00 0.00 3296 ASP A CA 12
ATOM 15790 C C . ASP A 1 68 ? 9.110 -0.273 -2.100 1.00 0.00 3296 ASP A C 12
ATOM 15791 O O . ASP A 1 68 ? 8.065 -0.627 -2.637 1.00 0.00 3296 ASP A O 12
ATOM 15800 N N . ILE A 1 69 ? 9.125 0.652 -1.139 1.00 0.00 3297 ILE A N 12
ATOM 15801 C CA . ILE A 1 69 ? 7.961 1.368 -0.630 1.00 0.00 3297 ILE A CA 12
ATOM 15802 C C . ILE A 1 69 ? 7.330 2.154 -1.777 1.00 0.00 3297 ILE A C 12
ATOM 15803 O O . ILE A 1 69 ? 6.116 2.081 -1.955 1.00 0.00 3297 ILE A O 12
ATOM 15819 N N . GLU A 1 70 ? 8.134 2.885 -2.560 1.00 0.00 3298 GLU A N 12
ATOM 15820 C CA . GLU A 1 70 ? 7.616 3.675 -3.670 1.00 0.00 3298 GLU A CA 12
ATOM 15821 C C . GLU A 1 70 ? 6.970 2.765 -4.718 1.00 0.00 3298 GLU A C 12
ATOM 15822 O O . GLU A 1 70 ? 5.942 3.105 -5.293 1.00 0.00 3298 GLU A O 12
ATOM 15834 N N . SER A 1 71 ? 7.541 1.580 -4.902 1.00 0.00 3299 SER A N 12
ATOM 15835 C CA . SER A 1 71 ? 7.119 0.581 -5.862 1.00 0.00 3299 SER A CA 12
ATOM 15836 C C . SER A 1 71 ? 5.802 -0.067 -5.433 1.00 0.00 3299 SER A C 12
ATOM 15837 O O . SER A 1 71 ? 4.896 -0.217 -6.257 1.00 0.00 3299 SER A O 12
ATOM 15845 N N . VAL A 1 72 ? 5.649 -0.440 -4.162 1.00 0.00 3300 VAL A N 12
ATOM 15846 C CA . VAL A 1 72 ? 4.419 -1.069 -3.702 1.00 0.00 3300 VAL A CA 12
ATOM 15847 C C . VAL A 1 72 ? 3.308 -0.033 -3.547 1.00 0.00 3300 VAL A C 12
ATOM 15848 O O . VAL A 1 72 ? 2.160 -0.293 -3.913 1.00 0.00 3300 VAL A O 12
ATOM 15861 N N . GLN A 1 73 ? 3.618 1.159 -3.028 1.00 0.00 3301 GLN A N 12
ATOM 15862 C CA . GLN A 1 73 ? 2.606 2.185 -2.855 1.00 0.00 3301 GLN A CA 12
ATOM 15863 C C . GLN A 1 73 ? 2.077 2.638 -4.204 1.00 0.00 3301 GLN A C 12
ATOM 15864 O O . GLN A 1 73 ? 0.916 3.032 -4.266 1.00 0.00 3301 GLN A O 12
ATOM 15878 N N . LYS A 1 74 ? 2.902 2.608 -5.259 1.00 0.00 3302 LYS A N 12
ATOM 15879 C CA . LYS A 1 74 ? 2.503 2.982 -6.613 1.00 0.00 3302 LYS A CA 12
ATOM 15880 C C . LYS A 1 74 ? 1.309 2.135 -7.037 1.00 0.00 3302 LYS A C 12
ATOM 15881 O O . LYS A 1 74 ? 0.460 2.625 -7.777 1.00 0.00 3302 LYS A O 12
ATOM 15900 N N . GLU A 1 75 ? 1.243 0.886 -6.564 1.00 0.00 3303 GLU A N 12
ATOM 15901 C CA . GLU A 1 75 ? 0.141 -0.008 -6.893 1.00 0.00 3303 GLU A CA 12
ATOM 15902 C C . GLU A 1 75 ? -1.110 0.471 -6.150 1.00 0.00 3303 GLU A C 12
ATOM 15903 O O . GLU A 1 75 ? -2.169 0.671 -6.741 1.00 0.00 3303 GLU A O 12
ATOM 15915 N N . LEU A 1 76 ? -0.972 0.778 -4.862 1.00 0.00 3304 LEU A N 12
ATOM 15916 C CA . LEU A 1 76 ? -2.075 1.224 -4.032 1.00 0.00 3304 LEU A CA 12
ATOM 15917 C C . LEU A 1 76 ? -2.678 2.551 -4.474 1.00 0.00 3304 LEU A C 12
ATOM 15918 O O . LEU A 1 76 ? -3.878 2.740 -4.330 1.00 0.00 3304 LEU A O 12
ATOM 15934 N N . GLU A 1 77 ? -1.884 3.495 -4.969 1.00 0.00 3305 GLU A N 12
ATOM 15935 C CA . GLU A 1 77 ? -2.418 4.787 -5.400 1.00 0.00 3305 GLU A CA 12
ATOM 15936 C C . GLU A 1 77 ? -3.275 4.721 -6.663 1.00 0.00 3305 GLU A C 12
ATOM 15937 O O . GLU A 1 77 ? -3.906 5.719 -7.019 1.00 0.00 3305 GLU A O 12
ATOM 15949 N N . ASN A 1 78 ? -3.282 3.591 -7.371 1.00 0.00 3306 ASN A N 12
ATOM 15950 C CA . ASN A 1 78 ? -4.105 3.417 -8.563 1.00 0.00 3306 ASN A CA 12
ATOM 15951 C C . ASN A 1 78 ? -5.201 2.392 -8.270 1.00 0.00 3306 ASN A C 12
ATOM 15952 O O . ASN A 1 78 ? -6.044 2.146 -9.136 1.00 0.00 3306 ASN A O 12
ATOM 15963 N N . LEU A 1 79 ? -5.226 1.805 -7.063 1.00 0.00 3307 LEU A N 12
ATOM 15964 C CA . LEU A 1 79 ? -6.255 0.836 -6.707 1.00 0.00 3307 LEU A CA 12
ATOM 15965 C C . LEU A 1 79 ? -7.510 1.575 -6.252 1.00 0.00 3307 LEU A C 12
ATOM 15966 O O . LEU A 1 79 ? -7.434 2.727 -5.824 1.00 0.00 3307 LEU A O 12
ATOM 15982 N N . SER A 1 80 ? -8.665 0.917 -6.361 1.00 0.00 3308 SER A N 12
ATOM 15983 C CA . SER A 1 80 ? -9.955 1.473 -5.966 1.00 0.00 3308 SER A CA 12
ATOM 15984 C C . SER A 1 80 ? -10.202 1.230 -4.478 1.00 0.00 3308 SER A C 12
ATOM 15985 O O . SER A 1 80 ? -9.505 0.434 -3.853 1.00 0.00 3308 SER A O 12
ATOM 15993 N N . GLU A 1 81 ? -11.219 1.874 -3.896 1.00 0.00 3309 GLU A N 12
ATOM 15994 C CA . GLU A 1 81 ? -11.565 1.709 -2.497 1.00 0.00 3309 GLU A CA 12
ATOM 15995 C C . GLU A 1 81 ? -11.811 0.242 -2.251 1.00 0.00 3309 GLU A C 12
ATOM 15996 O O . GLU A 1 81 ? -11.137 -0.287 -1.404 1.00 0.00 3309 GLU A O 12
ATOM 16008 N N . GLU A 1 82 ? -12.637 -0.455 -3.017 1.00 0.00 3310 GLU A N 12
ATOM 16009 C CA . GLU A 1 82 ? -12.958 -1.865 -2.805 1.00 0.00 3310 GLU A CA 12
ATOM 16010 C C . GLU A 1 82 ? -11.705 -2.743 -2.693 1.00 0.00 3310 GLU A C 12
ATOM 16011 O O . GLU A 1 82 ? -11.792 -3.880 -2.233 1.00 0.00 3310 GLU A O 12
ATOM 16023 N N . GLU A 1 83 ? -10.603 -2.334 -3.326 1.00 0.00 3311 GLU A N 12
ATOM 16024 C CA . GLU A 1 83 ? -9.355 -3.055 -3.276 1.00 0.00 3311 GLU A CA 12
ATOM 16025 C C . GLU A 1 83 ? -8.601 -2.755 -1.981 1.00 0.00 3311 GLU A C 12
ATOM 16026 O O . GLU A 1 83 ? -8.157 -3.664 -1.291 1.00 0.00 3311 GLU A O 12
ATOM 16038 N N . LEU A 1 84 ? -8.419 -1.465 -1.678 1.00 0.00 3312 LEU A N 12
ATOM 16039 C CA . LEU A 1 84 ? -7.695 -0.949 -0.513 1.00 0.00 3312 LEU A CA 12
ATOM 16040 C C . LEU A 1 84 ? -8.472 -1.042 0.791 1.00 0.00 3312 LEU A C 12
ATOM 16041 O O . LEU A 1 84 ? -7.996 -1.556 1.800 1.00 0.00 3312 LEU A O 12
ATOM 16057 N N . LEU A 1 85 ? -9.683 -0.496 0.770 1.00 0.00 3313 LEU A N 12
ATOM 16058 C CA . LEU A 1 85 ? -10.656 -0.444 1.843 1.00 0.00 3313 LEU A CA 12
ATOM 16059 C C . LEU A 1 85 ? -10.860 -1.879 2.296 1.00 0.00 3313 LEU A C 12
ATOM 16060 O O . LEU A 1 85 ? -10.847 -2.132 3.493 1.00 0.00 3313 LEU A O 12
ATOM 16076 N N . ALA A 1 86 ? -10.946 -2.837 1.374 1.00 0.00 3314 ALA A N 12
ATOM 16077 C CA . ALA A 1 86 ? -11.150 -4.217 1.773 1.00 0.00 3314 ALA A CA 12
ATOM 16078 C C . ALA A 1 86 ? -9.961 -4.794 2.551 1.00 0.00 3314 ALA A C 12
ATOM 16079 O O . ALA A 1 86 ? -10.134 -5.697 3.367 1.00 0.00 3314 ALA A O 12
ATOM 16086 N N . MET A 1 87 ? -8.748 -4.285 2.339 1.00 0.00 3315 MET A N 12
ATOM 16087 C CA . MET A 1 87 ? -7.542 -4.785 3.000 1.00 0.00 3315 MET A CA 12
ATOM 16088 C C . MET A 1 87 ? -7.485 -4.282 4.428 1.00 0.00 3315 MET A C 12
ATOM 16089 O O . MET A 1 87 ? -7.451 -5.072 5.368 1.00 0.00 3315 MET A O 12
ATOM 16103 N N . LEU A 1 88 ? -7.540 -2.962 4.608 1.00 0.00 3316 LEU A N 12
ATOM 16104 C CA . LEU A 1 88 ? -7.518 -2.329 5.922 1.00 0.00 3316 LEU A CA 12
ATOM 16105 C C . LEU A 1 88 ? -8.733 -2.758 6.743 1.00 0.00 3316 LEU A C 12
ATOM 16106 O O . LEU A 1 88 ? -8.632 -2.923 7.962 1.00 0.00 3316 LEU A O 12
ATOM 16122 N N . ASN A 1 89 ? -9.883 -2.942 6.090 1.00 0.00 3317 ASN A N 12
ATOM 16123 C CA . ASN A 1 89 ? -11.111 -3.355 6.764 1.00 0.00 3317 ASN A CA 12
ATOM 16124 C C . ASN A 1 89 ? -11.101 -4.852 7.049 1.00 0.00 3317 ASN A C 12
ATOM 16125 O O . ASN A 1 89 ? -11.786 -5.308 7.964 1.00 0.00 3317 ASN A O 12
ATOM 16136 N N . GLY A 1 90 ? -10.255 -5.588 6.326 1.00 0.00 3318 GLY A N 12
ATOM 16137 C CA . GLY A 1 90 ? -10.101 -7.032 6.438 1.00 0.00 3318 GLY A CA 12
ATOM 16138 C C . GLY A 1 90 ? -11.443 -7.644 6.073 1.00 0.00 3318 GLY A C 12
ATOM 16139 O O . GLY A 1 90 ? -12.032 -8.389 6.862 1.00 0.00 3318 GLY A O 12
ATOM 16143 N N . ASP A 1 91 ? -11.953 -7.253 4.909 1.00 0.00 3319 ASP A N 12
ATOM 16144 C CA . ASP A 1 91 ? -13.228 -7.666 4.362 1.00 0.00 3319 ASP A CA 12
ATOM 16145 C C . ASP A 1 91 ? -13.065 -8.222 2.952 1.00 0.00 3319 ASP A C 12
ATOM 16146 O O . ASP A 1 91 ? -12.030 -7.996 2.319 1.00 0.00 3319 ASP A O 12
ATOM 16155 N N . GLN A 1 92 ? -14.059 -8.974 2.475 1.00 0.00 3320 GLN A N 12
ATOM 16156 C CA . GLN A 1 92 ? -14.082 -9.609 1.167 1.00 0.00 3320 GLN A CA 12
ATOM 16157 C C . GLN A 1 92 ? -15.507 -9.643 0.594 1.00 0.00 3320 GLN A C 12
ATOM 16158 O O . GLN A 1 92 ? -15.886 -10.601 -0.087 1.00 0.00 3320 GLN A O 12
ATOM 16172 N N . GLN A 1 93 ? -16.326 -8.649 0.938 1.00 0.00 3321 GLN A N 12
ATOM 16173 C CA . GLN A 1 93 ? -17.712 -8.548 0.501 1.00 0.00 3321 GLN A CA 12
ATOM 16174 C C . GLN A 1 93 ? -18.149 -7.094 0.394 1.00 0.00 3321 GLN A C 12
ATOM 16175 O O . GLN A 1 93 ? -19.370 -6.828 0.506 1.00 0.00 3321 GLN A O 12
ATOM 16189 N N . MET A 1 1 ? -28.434 7.771 -3.643 1.00 0.00 1 MET A N 13
ATOM 16190 C CA . MET A 1 1 ? -27.838 8.278 -2.391 1.00 0.00 1 MET A CA 13
ATOM 16191 C C . MET A 1 1 ? -26.904 9.435 -2.738 1.00 0.00 1 MET A C 13
ATOM 16192 O O . MET A 1 1 ? -27.129 10.102 -3.755 1.00 0.00 1 MET A O 13
ATOM 16206 N N . ASN A 1 2 ? -25.934 9.760 -1.876 1.00 0.00 2 ASN A N 13
ATOM 16207 C CA . ASN A 1 2 ? -24.962 10.816 -2.126 1.00 0.00 2 ASN A CA 13
ATOM 16208 C C . ASN A 1 2 ? -23.956 10.204 -3.106 1.00 0.00 2 ASN A C 13
ATOM 16209 O O . ASN A 1 2 ? -24.280 9.330 -3.919 1.00 0.00 2 ASN A O 13
ATOM 16220 N N . ILE A 1 3 ? -22.734 10.704 -3.097 1.00 0.00 3 ILE A N 13
ATOM 16221 C CA . ILE A 1 3 ? -21.664 10.197 -3.935 1.00 0.00 3 ILE A CA 13
ATOM 16222 C C . ILE A 1 3 ? -21.241 8.842 -3.353 1.00 0.00 3 ILE A C 13
ATOM 16223 O O . ILE A 1 3 ? -21.608 8.506 -2.222 1.00 0.00 3 ILE A O 13
ATOM 16239 N N . ASN A 1 4 ? -20.477 8.062 -4.113 1.00 0.00 4 ASN A N 13
ATOM 16240 C CA . ASN A 1 4 ? -20.010 6.743 -3.692 1.00 0.00 4 ASN A CA 13
ATOM 16241 C C . ASN A 1 4 ? -18.575 6.520 -4.155 1.00 0.00 4 ASN A C 13
ATOM 16242 O O . ASN A 1 4 ? -17.757 6.054 -3.368 1.00 0.00 4 ASN A O 13
ATOM 16253 N N . GLU A 1 5 ? -18.217 6.940 -5.368 1.00 0.00 5 GLU A N 13
ATOM 16254 C CA . GLU A 1 5 ? -16.861 6.806 -5.923 1.00 0.00 5 GLU A CA 13
ATOM 16255 C C . GLU A 1 5 ? -15.891 7.651 -5.100 1.00 0.00 5 GLU A C 13
ATOM 16256 O O . GLU A 1 5 ? -14.738 7.288 -4.881 1.00 0.00 5 GLU A O 13
ATOM 16268 N N . GLN A 1 6 ? -16.378 8.803 -4.651 1.00 0.00 6 GLN A N 13
ATOM 16269 C CA . GLN A 1 6 ? -15.618 9.725 -3.818 1.00 0.00 6 GLN A CA 13
ATOM 16270 C C . GLN A 1 6 ? -15.592 9.186 -2.387 1.00 0.00 6 GLN A C 13
ATOM 16271 O O . GLN A 1 6 ? -14.676 9.499 -1.630 1.00 0.00 6 GLN A O 13
ATOM 16285 N N . THR A 1 7 ? -16.602 8.417 -1.964 1.00 0.00 7 THR A N 13
ATOM 16286 C CA . THR A 1 7 ? -16.603 7.853 -0.620 1.00 0.00 7 THR A CA 13
ATOM 16287 C C . THR A 1 7 ? -15.466 6.845 -0.490 1.00 0.00 7 THR A C 13
ATOM 16288 O O . THR A 1 7 ? -14.849 6.832 0.571 1.00 0.00 7 THR A O 13
ATOM 16299 N N . LEU A 1 8 ? -15.102 6.126 -1.562 1.00 0.00 8 LEU A N 13
ATOM 16300 C CA . LEU A 1 8 ? -14.038 5.123 -1.606 1.00 0.00 8 LEU A CA 13
ATOM 16301 C C . LEU A 1 8 ? -12.777 5.764 -1.056 1.00 0.00 8 LEU A C 13
ATOM 16302 O O . LEU A 1 8 ? -11.982 5.050 -0.474 1.00 0.00 8 LEU A O 13
ATOM 16318 N N . ASP A 1 9 ? -12.594 7.083 -1.187 1.00 0.00 9 ASP A N 13
ATOM 16319 C CA . ASP A 1 9 ? -11.431 7.807 -0.689 1.00 0.00 9 ASP A CA 13
ATOM 16320 C C . ASP A 1 9 ? -11.187 7.489 0.790 1.00 0.00 9 ASP A C 13
ATOM 16321 O O . ASP A 1 9 ? -10.045 7.243 1.183 1.00 0.00 9 ASP A O 13
ATOM 16330 N N . LYS A 1 10 ? -12.237 7.451 1.628 1.00 0.00 10 LYS A N 13
ATOM 16331 C CA . LYS A 1 10 ? -12.042 7.129 3.050 1.00 0.00 10 LYS A CA 13
ATOM 16332 C C . LYS A 1 10 ? -11.635 5.662 3.212 1.00 0.00 10 LYS A C 13
ATOM 16333 O O . LYS A 1 10 ? -11.054 5.293 4.235 1.00 0.00 10 LYS A O 13
ATOM 16352 N N . LEU A 1 11 ? -12.063 4.798 2.290 1.00 0.00 11 LEU A N 13
ATOM 16353 C CA . LEU A 1 11 ? -11.777 3.378 2.301 1.00 0.00 11 LEU A CA 13
ATOM 16354 C C . LEU A 1 11 ? -10.337 3.119 1.855 1.00 0.00 11 LEU A C 13
ATOM 16355 O O . LEU A 1 11 ? -9.566 2.494 2.575 1.00 0.00 11 LEU A O 13
ATOM 16371 N N . ARG A 1 12 ? -9.919 3.605 0.686 1.00 0.00 12 ARG A N 13
ATOM 16372 C CA . ARG A 1 12 ? -8.569 3.383 0.164 1.00 0.00 12 ARG A CA 13
ATOM 16373 C C . ARG A 1 12 ? -7.509 3.911 1.103 1.00 0.00 12 ARG A C 13
ATOM 16374 O O . ARG A 1 12 ? -6.522 3.217 1.324 1.00 0.00 12 ARG A O 13
ATOM 16395 N N . GLN A 1 13 ? -7.710 5.080 1.704 1.00 0.00 13 GLN A N 13
ATOM 16396 C CA . GLN A 1 13 ? -6.749 5.644 2.632 1.00 0.00 13 GLN A CA 13
ATOM 16397 C C . GLN A 1 13 ? -6.583 4.720 3.845 1.00 0.00 13 GLN A C 13
ATOM 16398 O O . GLN A 1 13 ? -5.500 4.656 4.418 1.00 0.00 13 GLN A O 13
ATOM 16412 N N . ALA A 1 14 ? -7.631 3.996 4.252 1.00 0.00 14 ALA A N 13
ATOM 16413 C CA . ALA A 1 14 ? -7.575 3.072 5.375 1.00 0.00 14 ALA A CA 13
ATOM 16414 C C . ALA A 1 14 ? -6.788 1.821 4.954 1.00 0.00 14 ALA A C 13
ATOM 16415 O O . ALA A 1 14 ? -5.913 1.346 5.679 1.00 0.00 14 ALA A O 13
ATOM 16422 N N . VAL A 1 15 ? -7.085 1.281 3.768 1.00 0.00 15 VAL A N 13
ATOM 16423 C CA . VAL A 1 15 ? -6.413 0.092 3.244 1.00 0.00 15 VAL A CA 13
ATOM 16424 C C . VAL A 1 15 ? -4.931 0.382 2.988 1.00 0.00 15 VAL A C 13
ATOM 16425 O O . VAL A 1 15 ? -4.066 -0.428 3.320 1.00 0.00 15 VAL A O 13
ATOM 16438 N N . LEU A 1 16 ? -4.610 1.549 2.431 1.00 0.00 16 LEU A N 13
ATOM 16439 C CA . LEU A 1 16 ? -3.220 1.911 2.159 1.00 0.00 16 LEU A CA 13
ATOM 16440 C C . LEU A 1 16 ? -2.438 2.004 3.473 1.00 0.00 16 LEU A C 13
ATOM 16441 O O . LEU A 1 16 ? -1.310 1.524 3.531 1.00 0.00 16 LEU A O 13
ATOM 16457 N N . GLN A 1 17 ? -3.055 2.497 4.559 1.00 0.00 17 GLN A N 13
ATOM 16458 C CA . GLN A 1 17 ? -2.376 2.611 5.847 1.00 0.00 17 GLN A CA 13
ATOM 16459 C C . GLN A 1 17 ? -1.961 1.252 6.405 1.00 0.00 17 GLN A C 13
ATOM 16460 O O . GLN A 1 17 ? -0.791 1.104 6.778 1.00 0.00 17 GLN A O 13
ATOM 16474 N N . LYS A 1 18 ? -2.836 0.233 6.475 1.00 0.00 18 LYS A N 13
ATOM 16475 C CA . LYS A 1 18 ? -2.383 -1.063 6.985 1.00 0.00 18 LYS A CA 13
ATOM 16476 C C . LYS A 1 18 ? -1.317 -1.623 6.050 1.00 0.00 18 LYS A C 13
ATOM 16477 O O . LYS A 1 18 ? -0.320 -2.146 6.541 1.00 0.00 18 LYS A O 13
ATOM 16496 N N . LYS A 1 19 ? -1.460 -1.430 4.734 1.00 0.00 19 LYS A N 13
ATOM 16497 C CA . LYS A 1 19 ? -0.519 -1.897 3.722 1.00 0.00 19 LYS A CA 13
ATOM 16498 C C . LYS A 1 19 ? 0.888 -1.397 4.009 1.00 0.00 19 LYS A C 13
ATOM 16499 O O . LYS A 1 19 ? 1.825 -2.145 3.736 1.00 0.00 19 LYS A O 13
ATOM 16518 N N . ILE A 1 20 ? 1.077 -0.207 4.595 1.00 0.00 20 ILE A N 13
ATOM 16519 C CA . ILE A 1 20 ? 2.412 0.297 4.906 1.00 0.00 20 ILE A CA 13
ATOM 16520 C C . ILE A 1 20 ? 3.102 -0.677 5.855 1.00 0.00 20 ILE A C 13
ATOM 16521 O O . ILE A 1 20 ? 4.268 -1.008 5.663 1.00 0.00 20 ILE A O 13
ATOM 16537 N N . LYS A 1 21 ? 2.383 -1.109 6.889 1.00 0.00 21 LYS A N 13
ATOM 16538 C CA . LYS A 1 21 ? 2.849 -2.039 7.910 1.00 0.00 21 LYS A CA 13
ATOM 16539 C C . LYS A 1 21 ? 3.042 -3.428 7.319 1.00 0.00 21 LYS A C 13
ATOM 16540 O O . LYS A 1 21 ? 3.826 -4.206 7.850 1.00 0.00 21 LYS A O 13
ATOM 16559 N N . GLU A 1 22 ? 2.288 -3.775 6.277 1.00 0.00 22 GLU A N 13
ATOM 16560 C CA . GLU A 1 22 ? 2.392 -5.095 5.688 1.00 0.00 22 GLU A CA 13
ATOM 16561 C C . GLU A 1 22 ? 3.649 -5.203 4.852 1.00 0.00 22 GLU A C 13
ATOM 16562 O O . GLU A 1 22 ? 4.434 -6.115 5.096 1.00 0.00 22 GLU A O 13
ATOM 16574 N N . ARG A 1 23 ? 3.917 -4.257 3.948 1.00 0.00 23 ARG A N 13
ATOM 16575 C CA . ARG A 1 23 ? 5.120 -4.367 3.127 1.00 0.00 23 ARG A CA 13
ATOM 16576 C C . ARG A 1 23 ? 6.403 -4.303 3.944 1.00 0.00 23 ARG A C 13
ATOM 16577 O O . ARG A 1 23 ? 7.359 -4.988 3.601 1.00 0.00 23 ARG A O 13
ATOM 16598 N N . ILE A 1 24 ? 6.443 -3.524 5.022 1.00 0.00 24 ILE A N 13
ATOM 16599 C CA . ILE A 1 24 ? 7.638 -3.434 5.855 1.00 0.00 24 ILE A CA 13
ATOM 16600 C C . ILE A 1 24 ? 7.820 -4.700 6.694 1.00 0.00 24 ILE A C 13
ATOM 16601 O O . ILE A 1 24 ? 8.942 -5.188 6.819 1.00 0.00 24 ILE A O 13
ATOM 16617 N N . GLN A 1 25 ? 6.742 -5.223 7.290 1.00 0.00 25 GLN A N 13
ATOM 16618 C CA . GLN A 1 25 ? 6.850 -6.400 8.134 1.00 0.00 25 GLN A CA 13
ATOM 16619 C C . GLN A 1 25 ? 7.009 -7.698 7.343 1.00 0.00 25 GLN A C 13
ATOM 16620 O O . GLN A 1 25 ? 7.873 -8.509 7.663 1.00 0.00 25 GLN A O 13
ATOM 16634 N N . ASN A 1 26 ? 6.172 -7.901 6.326 1.00 0.00 26 ASN A N 13
ATOM 16635 C CA . ASN A 1 26 ? 6.181 -9.104 5.505 1.00 0.00 26 ASN A CA 13
ATOM 16636 C C . ASN A 1 26 ? 7.308 -9.092 4.479 1.00 0.00 26 ASN A C 13
ATOM 16637 O O . ASN A 1 26 ? 8.067 -10.055 4.418 1.00 0.00 26 ASN A O 13
ATOM 16648 N N . SER A 1 27 ? 7.417 -8.011 3.696 1.00 0.00 27 SER A N 13
ATOM 16649 C CA . SER A 1 27 ? 8.405 -7.812 2.629 1.00 0.00 27 SER A CA 13
ATOM 16650 C C . SER A 1 27 ? 8.481 -9.003 1.653 1.00 0.00 27 SER A C 13
ATOM 16651 O O . SER A 1 27 ? 9.524 -9.280 1.054 1.00 0.00 27 SER A O 13
ATOM 16659 N N . LEU A 1 28 ? 7.356 -9.699 1.470 1.00 0.00 28 LEU A N 13
ATOM 16660 C CA . LEU A 1 28 ? 7.212 -10.875 0.625 1.00 0.00 28 LEU A CA 13
ATOM 16661 C C . LEU A 1 28 ? 5.933 -10.812 -0.210 1.00 0.00 28 LEU A C 13
ATOM 16662 O O . LEU A 1 28 ? 5.146 -9.869 -0.109 1.00 0.00 28 LEU A O 13
ATOM 16678 N N . SER A 1 29 ? 5.713 -11.883 -0.963 1.00 0.00 29 SER A N 13
ATOM 16679 C CA . SER A 1 29 ? 4.616 -12.145 -1.878 1.00 0.00 29 SER A CA 13
ATOM 16680 C C . SER A 1 29 ? 4.052 -13.561 -1.724 1.00 0.00 29 SER A C 13
ATOM 16681 O O . SER A 1 29 ? 2.836 -13.756 -1.764 1.00 0.00 29 SER A O 13
ATOM 16689 N N . THR A 1 30 ? 4.929 -14.547 -1.532 1.00 0.00 30 THR A N 13
ATOM 16690 C CA . THR A 1 30 ? 4.587 -15.957 -1.385 1.00 0.00 30 THR A CA 13
ATOM 16691 C C . THR A 1 30 ? 5.589 -16.651 -0.445 1.00 0.00 30 THR A C 13
ATOM 16692 O O . THR A 1 30 ? 5.648 -17.877 -0.393 1.00 0.00 30 THR A O 13
ATOM 16703 N N . GLU A 1 31 ? 6.390 -15.898 0.317 1.00 0.00 31 GLU A N 13
ATOM 16704 C CA . GLU A 1 31 ? 7.388 -16.446 1.240 1.00 0.00 31 GLU A CA 13
ATOM 16705 C C . GLU A 1 31 ? 8.529 -17.088 0.427 1.00 0.00 31 GLU A C 13
ATOM 16706 O O . GLU A 1 31 ? 8.887 -18.252 0.603 1.00 0.00 31 GLU A O 13
ATOM 16718 N N . LYS A 1 32 ? 9.022 -16.352 -0.576 1.00 0.00 32 LYS A N 13
ATOM 16719 C CA . LYS A 1 32 ? 10.133 -16.736 -1.452 1.00 0.00 32 LYS A CA 13
ATOM 16720 C C . LYS A 1 32 ? 11.424 -16.631 -0.626 1.00 0.00 32 LYS A C 13
ATOM 16721 O O . LYS A 1 32 ? 11.446 -15.930 0.391 1.00 0.00 32 LYS A O 13
ATOM 16740 N N . TYR A 1 33 ? 12.525 -17.235 -1.069 1.00 0.00 33 TYR A N 13
ATOM 16741 C CA . TYR A 1 33 ? 13.796 -17.182 -0.347 1.00 0.00 33 TYR A CA 13
ATOM 16742 C C . TYR A 1 33 ? 14.949 -17.026 -1.325 1.00 0.00 33 TYR A C 13
ATOM 16743 O O . TYR A 1 33 ? 14.844 -17.477 -2.470 1.00 0.00 33 TYR A O 13
ATOM 16761 N N . GLY A 1 34 ? 16.081 -16.491 -0.863 1.00 0.00 34 GLY A N 13
ATOM 16762 C CA . GLY A 1 34 ? 17.268 -16.300 -1.681 1.00 0.00 34 GLY A CA 13
ATOM 16763 C C . GLY A 1 34 ? 17.805 -14.889 -1.528 1.00 0.00 34 GLY A C 13
ATOM 16764 O O . GLY A 1 34 ? 17.520 -14.035 -2.370 1.00 0.00 34 GLY A O 13
ATOM 16768 N N . SER A 1 35 ? 18.565 -14.647 -0.461 1.00 0.00 35 SER A N 13
ATOM 16769 C CA . SER A 1 35 ? 19.175 -13.364 -0.147 1.00 0.00 35 SER A CA 13
ATOM 16770 C C . SER A 1 35 ? 20.675 -13.552 0.079 1.00 0.00 35 SER A C 13
ATOM 16771 O O . SER A 1 35 ? 21.123 -14.626 0.492 1.00 0.00 35 SER A O 13
ATOM 16779 N N . GLY A 1 36 ? 21.423 -12.468 -0.122 1.00 0.00 36 GLY A N 13
ATOM 16780 C CA . GLY A 1 36 ? 22.864 -12.393 0.026 1.00 0.00 36 GLY A CA 13
ATOM 16781 C C . GLY A 1 36 ? 23.553 -12.726 -1.293 1.00 0.00 36 GLY A C 13
ATOM 16782 O O . GLY A 1 36 ? 22.986 -13.405 -2.150 1.00 0.00 36 GLY A O 13
ATOM 16786 N N . SER A 1 37 ? 24.782 -12.252 -1.464 1.00 0.00 37 SER A N 13
ATOM 16787 C CA . SER A 1 37 ? 25.584 -12.480 -2.657 1.00 0.00 37 SER A CA 13
ATOM 16788 C C . SER A 1 37 ? 27.057 -12.338 -2.277 1.00 0.00 37 SER A C 13
ATOM 16789 O O . SER A 1 37 ? 27.849 -13.255 -2.519 1.00 0.00 37 SER A O 13
ATOM 16797 N N . GLY A 1 38 ? 27.406 -11.243 -1.592 1.00 0.00 38 GLY A N 13
ATOM 16798 C CA . GLY A 1 38 ? 28.766 -10.958 -1.174 1.00 0.00 38 GLY A CA 13
ATOM 16799 C C . GLY A 1 38 ? 29.634 -10.637 -2.391 1.00 0.00 38 GLY A C 13
ATOM 16800 O O . GLY A 1 38 ? 29.137 -10.451 -3.499 1.00 0.00 38 GLY A O 13
ATOM 16804 N N . SER A 1 39 ? 30.944 -10.517 -2.175 1.00 0.00 39 SER A N 13
ATOM 16805 C CA . SER A 1 39 ? 31.970 -10.227 -3.186 1.00 0.00 39 SER A CA 13
ATOM 16806 C C . SER A 1 39 ? 31.830 -8.895 -3.953 1.00 0.00 39 SER A C 13
ATOM 16807 O O . SER A 1 39 ? 32.786 -8.480 -4.607 1.00 0.00 39 SER A O 13
ATOM 16815 N N . GLY A 1 40 ? 30.712 -8.171 -3.844 1.00 0.00 40 GLY A N 13
ATOM 16816 C CA . GLY A 1 40 ? 30.476 -6.900 -4.513 1.00 0.00 40 GLY A CA 13
ATOM 16817 C C . GLY A 1 40 ? 31.128 -5.773 -3.716 1.00 0.00 40 GLY A C 13
ATOM 16818 O O . GLY A 1 40 ? 30.442 -4.845 -3.284 1.00 0.00 40 GLY A O 13
ATOM 16822 N N . SER A 1 41 ? 32.451 -5.831 -3.563 1.00 0.00 41 SER A N 13
ATOM 16823 C CA . SER A 1 41 ? 33.302 -4.897 -2.831 1.00 0.00 41 SER A CA 13
ATOM 16824 C C . SER A 1 41 ? 33.212 -3.431 -3.279 1.00 0.00 41 SER A C 13
ATOM 16825 O O . SER A 1 41 ? 33.752 -2.568 -2.595 1.00 0.00 41 SER A O 13
ATOM 16833 N N . GLY A 1 42 ? 32.563 -3.124 -4.409 1.00 0.00 42 GLY A N 13
ATOM 16834 C CA . GLY A 1 42 ? 32.428 -1.749 -4.883 1.00 0.00 42 GLY A CA 13
ATOM 16835 C C . GLY A 1 42 ? 31.537 -0.911 -3.958 1.00 0.00 42 GLY A C 13
ATOM 16836 O O . GLY A 1 42 ? 31.650 0.314 -3.944 1.00 0.00 42 GLY A O 13
ATOM 16840 N N . SER A 1 43 ? 30.650 -1.559 -3.188 1.00 0.00 43 SER A N 13
ATOM 16841 C CA . SER A 1 43 ? 29.724 -0.947 -2.239 1.00 0.00 43 SER A CA 13
ATOM 16842 C C . SER A 1 43 ? 28.779 0.112 -2.847 1.00 0.00 43 SER A C 13
ATOM 16843 O O . SER A 1 43 ? 28.030 0.732 -2.084 1.00 0.00 43 SER A O 13
ATOM 16851 N N . GLY A 1 44 ? 28.760 0.333 -4.165 1.00 0.00 44 GLY A N 13
ATOM 16852 C CA . GLY A 1 44 ? 27.909 1.308 -4.832 1.00 0.00 44 GLY A CA 13
ATOM 16853 C C . GLY A 1 44 ? 26.641 0.630 -5.326 1.00 0.00 44 GLY A C 13
ATOM 16854 O O . GLY A 1 44 ? 25.724 0.393 -4.542 1.00 0.00 44 GLY A O 13
ATOM 16858 N N . SER A 1 45 ? 26.593 0.300 -6.619 1.00 0.00 45 SER A N 13
ATOM 16859 C CA . SER A 1 45 ? 25.474 -0.365 -7.283 1.00 0.00 45 SER A CA 13
ATOM 16860 C C . SER A 1 45 ? 24.113 0.354 -7.161 1.00 0.00 45 SER A C 13
ATOM 16861 O O . SER A 1 45 ? 23.090 -0.275 -7.458 1.00 0.00 45 SER A O 13
ATOM 16869 N N . GLY A 1 46 ? 24.081 1.628 -6.751 1.00 0.00 46 GLY A N 13
ATOM 16870 C CA . GLY A 1 46 ? 22.876 2.430 -6.584 1.00 0.00 46 GLY A CA 13
ATOM 16871 C C . GLY A 1 46 ? 21.942 2.319 -7.783 1.00 0.00 46 GLY A C 13
ATOM 16872 O O . GLY A 1 46 ? 22.279 2.781 -8.874 1.00 0.00 46 GLY A O 13
ATOM 16876 N N . SER A 1 47 ? 20.785 1.692 -7.579 1.00 0.00 47 SER A N 13
ATOM 16877 C CA . SER A 1 47 ? 19.756 1.486 -8.588 1.00 0.00 47 SER A CA 13
ATOM 16878 C C . SER A 1 47 ? 18.417 1.991 -8.041 1.00 0.00 47 SER A C 13
ATOM 16879 O O . SER A 1 47 ? 18.226 2.027 -6.822 1.00 0.00 47 SER A O 13
ATOM 16887 N N . GLY A 1 48 ? 17.472 2.340 -8.914 1.00 0.00 48 GLY A N 13
ATOM 16888 C CA . GLY A 1 48 ? 16.158 2.825 -8.520 1.00 0.00 48 GLY A CA 13
ATOM 16889 C C . GLY A 1 48 ? 15.501 3.530 -9.697 1.00 0.00 48 GLY A C 13
ATOM 16890 O O . GLY A 1 48 ? 15.260 2.886 -10.718 1.00 0.00 48 GLY A O 13
ATOM 16894 N N . SER A 1 49 ? 15.276 4.841 -9.560 1.00 0.00 49 SER A N 13
ATOM 16895 C CA . SER A 1 49 ? 14.654 5.720 -10.550 1.00 0.00 49 SER A CA 13
ATOM 16896 C C . SER A 1 49 ? 13.185 5.340 -10.791 1.00 0.00 49 SER A C 13
ATOM 16897 O O . SER A 1 49 ? 12.880 4.592 -11.722 1.00 0.00 49 SER A O 13
ATOM 16905 N N . GLY A 1 50 ? 12.270 5.856 -9.961 1.00 0.00 50 GLY A N 13
ATOM 16906 C CA . GLY A 1 50 ? 10.838 5.594 -10.065 1.00 0.00 50 GLY A CA 13
ATOM 16907 C C . GLY A 1 50 ? 10.026 6.861 -9.809 1.00 0.00 50 GLY A C 13
ATOM 16908 O O . GLY A 1 50 ? 10.522 7.818 -9.205 1.00 0.00 50 GLY A O 13
ATOM 16912 N N . SER A 1 51 ? 8.777 6.897 -10.281 1.00 0.00 51 SER A N 13
ATOM 16913 C CA . SER A 1 51 ? 7.848 8.018 -10.133 1.00 0.00 51 SER A CA 13
ATOM 16914 C C . SER A 1 51 ? 6.403 7.539 -10.331 1.00 0.00 51 SER A C 13
ATOM 16915 O O . SER A 1 51 ? 6.169 6.444 -10.854 1.00 0.00 51 SER A O 13
ATOM 16923 N N . GLY A 1 52 ? 5.430 8.369 -9.951 1.00 0.00 52 GLY A N 13
ATOM 16924 C CA . GLY A 1 52 ? 4.005 8.077 -10.053 1.00 0.00 52 GLY A CA 13
ATOM 16925 C C . GLY A 1 52 ? 3.202 9.368 -10.003 1.00 0.00 52 GLY A C 13
ATOM 16926 O O . GLY A 1 52 ? 3.629 10.365 -10.586 1.00 0.00 52 GLY A O 13
ATOM 16930 N N . SER A 1 53 ? 2.059 9.377 -9.317 1.00 0.00 53 SER A N 13
ATOM 16931 C CA . SER A 1 53 ? 1.194 10.545 -9.177 1.00 0.00 53 SER A CA 13
ATOM 16932 C C . SER A 1 53 ? 1.032 10.964 -7.708 1.00 0.00 53 SER A C 13
ATOM 16933 O O . SER A 1 53 ? 0.685 12.120 -7.459 1.00 0.00 53 SER A O 13
ATOM 16941 N N . GLY A 1 54 ? 1.312 10.096 -6.731 1.00 0.00 54 GLY A N 13
ATOM 16942 C CA . GLY A 1 54 ? 1.185 10.446 -5.324 1.00 0.00 54 GLY A CA 13
ATOM 16943 C C . GLY A 1 54 ? 1.679 9.321 -4.425 1.00 0.00 54 GLY A C 13
ATOM 16944 O O . GLY A 1 54 ? 1.868 8.193 -4.882 1.00 0.00 54 GLY A O 13
ATOM 16948 N N . SER A 1 55 ? 1.871 9.634 -3.145 1.00 0.00 55 SER A N 13
ATOM 16949 C CA . SER A 1 55 ? 2.336 8.698 -2.130 1.00 0.00 55 SER A CA 13
ATOM 16950 C C . SER A 1 55 ? 1.390 8.736 -0.926 1.00 0.00 55 SER A C 13
ATOM 16951 O O . SER A 1 55 ? 0.691 9.728 -0.695 1.00 0.00 55 SER A O 13
ATOM 16959 N N . GLY A 1 56 ? 1.385 7.661 -0.135 1.00 0.00 56 GLY A N 13
ATOM 16960 C CA . GLY A 1 56 ? 0.554 7.498 1.052 1.00 0.00 56 GLY A CA 13
ATOM 16961 C C . GLY A 1 56 ? 0.734 8.658 2.028 1.00 0.00 56 GLY A C 13
ATOM 16962 O O . GLY A 1 56 ? 1.827 9.220 2.148 1.00 0.00 56 GLY A O 13
ATOM 16966 N N . SER A 1 57 ? -0.331 8.973 2.752 1.00 0.00 57 SER A N 13
ATOM 16967 C CA . SER A 1 57 ? -0.418 10.056 3.719 1.00 0.00 57 SER A CA 13
ATOM 16968 C C . SER A 1 57 ? -0.104 9.623 5.162 1.00 0.00 57 SER A C 13
ATOM 16969 O O . SER A 1 57 ? 0.054 8.438 5.473 1.00 0.00 57 SER A O 13
ATOM 16977 N N . GLY A 1 58 ? -0.069 10.590 6.078 1.00 0.00 58 GLY A N 13
ATOM 16978 C CA . GLY A 1 58 ? 0.195 10.365 7.491 1.00 0.00 58 GLY A CA 13
ATOM 16979 C C . GLY A 1 58 ? 1.680 10.251 7.824 1.00 0.00 58 GLY A C 13
ATOM 16980 O O . GLY A 1 58 ? 2.546 10.493 6.983 1.00 0.00 58 GLY A O 13
ATOM 16984 N N . TYR A 1 59 ? 1.972 9.863 9.066 1.00 0.00 59 TYR A N 13
ATOM 16985 C CA . TYR A 1 59 ? 3.297 9.686 9.671 1.00 0.00 59 TYR A CA 13
ATOM 16986 C C . TYR A 1 59 ? 4.147 8.549 9.064 1.00 0.00 59 TYR A C 13
ATOM 16987 O O . TYR A 1 59 ? 4.864 7.847 9.787 1.00 0.00 59 TYR A O 13
ATOM 17005 N N . GLN A 1 60 ? 3.986 8.239 7.777 1.00 0.00 3288 GLN A N 13
ATOM 17006 C CA . GLN A 1 60 ? 4.767 7.214 7.099 1.00 0.00 3288 GLN A CA 13
ATOM 17007 C C . GLN A 1 60 ? 6.111 7.844 6.683 1.00 0.00 3288 GLN A C 13
ATOM 17008 O O . GLN A 1 60 ? 6.318 9.046 6.857 1.00 0.00 3288 GLN A O 13
ATOM 17022 N N . ILE A 1 61 ? 7.035 7.051 6.134 1.00 0.00 3289 ILE A N 13
ATOM 17023 C CA . ILE A 1 61 ? 8.359 7.504 5.712 1.00 0.00 3289 ILE A CA 13
ATOM 17024 C C . ILE A 1 61 ? 8.360 7.690 4.188 1.00 0.00 3289 ILE A C 13
ATOM 17025 O O . ILE A 1 61 ? 8.593 6.758 3.416 1.00 0.00 3289 ILE A O 13
ATOM 17041 N N . GLU A 1 62 ? 8.113 8.924 3.769 1.00 0.00 3290 GLU A N 13
ATOM 17042 C CA . GLU A 1 62 ? 8.036 9.396 2.390 1.00 0.00 3290 GLU A CA 13
ATOM 17043 C C . GLU A 1 62 ? 9.367 9.316 1.618 1.00 0.00 3290 GLU A C 13
ATOM 17044 O O . GLU A 1 62 ? 9.412 9.515 0.403 1.00 0.00 3290 GLU A O 13
ATOM 17056 N N . THR A 1 63 ? 10.458 8.983 2.305 1.00 0.00 3291 THR A N 13
ATOM 17057 C CA . THR A 1 63 ? 11.795 8.886 1.734 1.00 0.00 3291 THR A CA 13
ATOM 17058 C C . THR A 1 63 ? 12.459 7.534 2.031 1.00 0.00 3291 THR A C 13
ATOM 17059 O O . THR A 1 63 ? 13.677 7.451 2.193 1.00 0.00 3291 THR A O 13
ATOM 17070 N N . PHE A 1 64 ? 11.656 6.469 2.143 1.00 0.00 3292 PHE A N 13
ATOM 17071 C CA . PHE A 1 64 ? 12.146 5.123 2.418 1.00 0.00 3292 PHE A CA 13
ATOM 17072 C C . PHE A 1 64 ? 11.377 4.059 1.638 1.00 0.00 3292 PHE A C 13
ATOM 17073 O O . PHE A 1 64 ? 11.993 3.113 1.141 1.00 0.00 3292 PHE A O 13
ATOM 17090 N N . PHE A 1 65 ? 10.053 4.189 1.503 1.00 0.00 3293 PHE A N 13
ATOM 17091 C CA . PHE A 1 65 ? 9.238 3.223 0.761 1.00 0.00 3293 PHE A CA 13
ATOM 17092 C C . PHE A 1 65 ? 8.220 3.899 -0.148 1.00 0.00 3293 PHE A C 13
ATOM 17093 O O . PHE A 1 65 ? 7.363 3.205 -0.688 1.00 0.00 3293 PHE A O 13
ATOM 17110 N N . ALA A 1 66 ? 8.265 5.225 -0.322 1.00 0.00 3294 ALA A N 13
ATOM 17111 C CA . ALA A 1 66 ? 7.325 5.952 -1.176 1.00 0.00 3294 ALA A CA 13
ATOM 17112 C C . ALA A 1 66 ? 7.291 5.369 -2.588 1.00 0.00 3294 ALA A C 13
ATOM 17113 O O . ALA A 1 66 ? 6.239 5.361 -3.223 1.00 0.00 3294 ALA A O 13
ATOM 17120 N N . GLN A 1 67 ? 8.433 4.863 -3.056 1.00 0.00 3295 GLN A N 13
ATOM 17121 C CA . GLN A 1 67 ? 8.582 4.259 -4.379 1.00 0.00 3295 GLN A CA 13
ATOM 17122 C C . GLN A 1 67 ? 7.612 3.083 -4.539 1.00 0.00 3295 GLN A C 13
ATOM 17123 O O . GLN A 1 67 ? 7.059 2.888 -5.612 1.00 0.00 3295 GLN A O 13
ATOM 17137 N N . ASP A 1 68 ? 7.471 2.250 -3.511 1.00 0.00 3296 ASP A N 13
ATOM 17138 C CA . ASP A 1 68 ? 6.537 1.124 -3.520 1.00 0.00 3296 ASP A CA 13
ATOM 17139 C C . ASP A 1 68 ? 5.132 1.600 -3.187 1.00 0.00 3296 ASP A C 13
ATOM 17140 O O . ASP A 1 68 ? 4.131 1.167 -3.745 1.00 0.00 3296 ASP A O 13
ATOM 17149 N N . ILE A 1 69 ? 5.042 2.493 -2.207 1.00 0.00 3297 ILE A N 13
ATOM 17150 C CA . ILE A 1 69 ? 3.800 3.037 -1.703 1.00 0.00 3297 ILE A CA 13
ATOM 17151 C C . ILE A 1 69 ? 2.941 3.617 -2.815 1.00 0.00 3297 ILE A C 13
ATOM 17152 O O . ILE A 1 69 ? 1.735 3.385 -2.783 1.00 0.00 3297 ILE A O 13
ATOM 17168 N N . GLU A 1 70 ? 3.543 4.351 -3.747 1.00 0.00 3298 GLU A N 13
ATOM 17169 C CA . GLU A 1 70 ? 2.882 4.992 -4.872 1.00 0.00 3298 GLU A CA 13
ATOM 17170 C C . GLU A 1 70 ? 2.248 3.933 -5.777 1.00 0.00 3298 GLU A C 13
ATOM 17171 O O . GLU A 1 70 ? 1.145 4.119 -6.277 1.00 0.00 3298 GLU A O 13
ATOM 17183 N N . SER A 1 71 ? 2.934 2.803 -5.940 1.00 0.00 3299 SER A N 13
ATOM 17184 C CA . SER A 1 71 ? 2.536 1.673 -6.767 1.00 0.00 3299 SER A CA 13
ATOM 17185 C C . SER A 1 71 ? 1.352 0.962 -6.122 1.00 0.00 3299 SER A C 13
ATOM 17186 O O . SER A 1 71 ? 0.355 0.646 -6.774 1.00 0.00 3299 SER A O 13
ATOM 17194 N N . VAL A 1 72 ? 1.451 0.727 -4.820 1.00 0.00 3300 VAL A N 13
ATOM 17195 C CA . VAL A 1 72 ? 0.427 0.058 -4.047 1.00 0.00 3300 VAL A CA 13
ATOM 17196 C C . VAL A 1 72 ? -0.817 0.944 -3.982 1.00 0.00 3300 VAL A C 13
ATOM 17197 O O . VAL A 1 72 ? -1.929 0.506 -4.262 1.00 0.00 3300 VAL A O 13
ATOM 17210 N N . GLN A 1 73 ? -0.664 2.209 -3.597 1.00 0.00 3301 GLN A N 13
ATOM 17211 C CA . GLN A 1 73 ? -1.786 3.121 -3.480 1.00 0.00 3301 GLN A CA 13
ATOM 17212 C C . GLN A 1 73 ? -2.457 3.354 -4.829 1.00 0.00 3301 GLN A C 13
ATOM 17213 O O . GLN A 1 73 ? -3.666 3.578 -4.841 1.00 0.00 3301 GLN A O 13
ATOM 17227 N N . LYS A 1 74 ? -1.708 3.298 -5.939 1.00 0.00 3302 LYS A N 13
ATOM 17228 C CA . LYS A 1 74 ? -2.235 3.460 -7.293 1.00 0.00 3302 LYS A CA 13
ATOM 17229 C C . LYS A 1 74 ? -3.308 2.410 -7.572 1.00 0.00 3302 LYS A C 13
ATOM 17230 O O . LYS A 1 74 ? -4.193 2.641 -8.397 1.00 0.00 3302 LYS A O 13
ATOM 17249 N N . GLU A 1 75 ? -3.227 1.256 -6.918 1.00 0.00 3303 GLU A N 13
ATOM 17250 C CA . GLU A 1 75 ? -4.216 0.208 -7.113 1.00 0.00 3303 GLU A CA 13
ATOM 17251 C C . GLU A 1 75 ? -5.502 0.551 -6.349 1.00 0.00 3303 GLU A C 13
ATOM 17252 O O . GLU A 1 75 ? -6.606 0.451 -6.879 1.00 0.00 3303 GLU A O 13
ATOM 17264 N N . LEU A 1 76 ? -5.368 1.062 -5.127 1.00 0.00 3304 LEU A N 13
ATOM 17265 C CA . LEU A 1 76 ? -6.470 1.391 -4.245 1.00 0.00 3304 LEU A CA 13
ATOM 17266 C C . LEU A 1 76 ? -7.323 2.557 -4.709 1.00 0.00 3304 LEU A C 13
ATOM 17267 O O . LEU A 1 76 ? -8.527 2.539 -4.488 1.00 0.00 3304 LEU A O 13
ATOM 17283 N N . GLU A 1 77 ? -6.731 3.564 -5.343 1.00 0.00 3305 GLU A N 13
ATOM 17284 C CA . GLU A 1 77 ? -7.442 4.745 -5.850 1.00 0.00 3305 GLU A CA 13
ATOM 17285 C C . GLU A 1 77 ? -8.457 4.400 -6.946 1.00 0.00 3305 GLU A C 13
ATOM 17286 O O . GLU A 1 77 ? -9.220 5.278 -7.353 1.00 0.00 3305 GLU A O 13
ATOM 17298 N N . ASN A 1 78 ? -8.390 3.185 -7.503 1.00 0.00 3306 ASN A N 13
ATOM 17299 C CA . ASN A 1 78 ? -9.308 2.695 -8.524 1.00 0.00 3306 ASN A CA 13
ATOM 17300 C C . ASN A 1 78 ? -10.140 1.510 -8.020 1.00 0.00 3306 ASN A C 13
ATOM 17301 O O . ASN A 1 78 ? -10.996 1.037 -8.768 1.00 0.00 3306 ASN A O 13
ATOM 17312 N N . LEU A 1 79 ? -9.888 0.989 -6.810 1.00 0.00 3307 LEU A N 13
ATOM 17313 C CA . LEU A 1 79 ? -10.661 -0.149 -6.301 1.00 0.00 3307 LEU A CA 13
ATOM 17314 C C . LEU A 1 79 ? -12.010 0.317 -5.737 1.00 0.00 3307 LEU A C 13
ATOM 17315 O O . LEU A 1 79 ? -12.124 1.464 -5.311 1.00 0.00 3307 LEU A O 13
ATOM 17331 N N . SER A 1 80 ? -13.003 -0.581 -5.721 1.00 0.00 3308 SER A N 13
ATOM 17332 C CA . SER A 1 80 ? -14.368 -0.376 -5.227 1.00 0.00 3308 SER A CA 13
ATOM 17333 C C . SER A 1 80 ? -14.448 -0.558 -3.704 1.00 0.00 3308 SER A C 13
ATOM 17334 O O . SER A 1 80 ? -13.460 -0.957 -3.091 1.00 0.00 3308 SER A O 13
ATOM 17342 N N . GLU A 1 81 ? -15.593 -0.278 -3.059 1.00 0.00 3309 GLU A N 13
ATOM 17343 C CA . GLU A 1 81 ? -15.696 -0.432 -1.612 1.00 0.00 3309 GLU A CA 13
ATOM 17344 C C . GLU A 1 81 ? -15.526 -1.883 -1.267 1.00 0.00 3309 GLU A C 13
ATOM 17345 O O . GLU A 1 81 ? -14.635 -2.190 -0.508 1.00 0.00 3309 GLU A O 13
ATOM 17357 N N . GLU A 1 82 ? -16.247 -2.777 -1.923 1.00 0.00 3310 GLU A N 13
ATOM 17358 C CA . GLU A 1 82 ? -16.203 -4.208 -1.659 1.00 0.00 3310 GLU A CA 13
ATOM 17359 C C . GLU A 1 82 ? -14.766 -4.726 -1.682 1.00 0.00 3310 GLU A C 13
ATOM 17360 O O . GLU A 1 82 ? -14.518 -5.825 -1.195 1.00 0.00 3310 GLU A O 13
ATOM 17372 N N . GLU A 1 83 ? -13.879 -4.077 -2.444 1.00 0.00 3311 GLU A N 13
ATOM 17373 C CA . GLU A 1 83 ? -12.495 -4.462 -2.498 1.00 0.00 3311 GLU A CA 13
ATOM 17374 C C . GLU A 1 83 ? -11.720 -3.911 -1.298 1.00 0.00 3311 GLU A C 13
ATOM 17375 O O . GLU A 1 83 ? -10.972 -4.639 -0.655 1.00 0.00 3311 GLU A O 13
ATOM 17387 N N . LEU A 1 84 ? -11.820 -2.598 -1.049 1.00 0.00 3312 LEU A N 13
ATOM 17388 C CA . LEU A 1 84 ? -11.123 -1.878 0.025 1.00 0.00 3312 LEU A CA 13
ATOM 17389 C C . LEU A 1 84 ? -11.718 -2.060 1.414 1.00 0.00 3312 LEU A C 13
ATOM 17390 O O . LEU A 1 84 ? -11.030 -2.424 2.366 1.00 0.00 3312 LEU A O 13
ATOM 17406 N N . LEU A 1 85 ? -13.015 -1.779 1.515 1.00 0.00 3313 LEU A N 13
ATOM 17407 C CA . LEU A 1 85 ? -13.850 -1.861 2.691 1.00 0.00 3313 LEU A CA 13
ATOM 17408 C C . LEU A 1 85 ? -13.689 -3.270 3.234 1.00 0.00 3313 LEU A C 13
ATOM 17409 O O . LEU A 1 85 ? -13.492 -3.425 4.434 1.00 0.00 3313 LEU A O 13
ATOM 17425 N N . ALA A 1 86 ? -13.649 -4.282 2.367 1.00 0.00 3314 ALA A N 13
ATOM 17426 C CA . ALA A 1 86 ? -13.504 -5.643 2.839 1.00 0.00 3314 ALA A CA 13
ATOM 17427 C C . ALA A 1 86 ? -12.149 -5.915 3.510 1.00 0.00 3314 ALA A C 13
ATOM 17428 O O . ALA A 1 86 ? -12.049 -6.763 4.395 1.00 0.00 3314 ALA A O 13
ATOM 17435 N N . MET A 1 87 ? -11.095 -5.183 3.133 1.00 0.00 3315 MET A N 13
ATOM 17436 C CA . MET A 1 87 ? -9.739 -5.359 3.669 1.00 0.00 3315 MET A CA 13
ATOM 17437 C C . MET A 1 87 ? -9.644 -4.725 5.043 1.00 0.00 3315 MET A C 13
ATOM 17438 O O . MET A 1 87 ? -9.203 -5.349 6.009 1.00 0.00 3315 MET A O 13
ATOM 17452 N N . LEU A 1 88 ? -9.998 -3.441 5.129 1.00 0.00 3316 LEU A N 13
ATOM 17453 C CA . LEU A 1 88 ? -9.976 -2.704 6.388 1.00 0.00 3316 LEU A CA 13
ATOM 17454 C C . LEU A 1 88 ? -10.989 -3.295 7.367 1.00 0.00 3316 LEU A C 13
ATOM 17455 O O . LEU A 1 88 ? -10.731 -3.293 8.571 1.00 0.00 3316 LEU A O 13
ATOM 17471 N N . ASN A 1 89 ? -12.125 -3.805 6.880 1.00 0.00 3317 ASN A N 13
ATOM 17472 C CA . ASN A 1 89 ? -13.125 -4.397 7.761 1.00 0.00 3317 ASN A CA 13
ATOM 17473 C C . ASN A 1 89 ? -12.744 -5.830 8.098 1.00 0.00 3317 ASN A C 13
ATOM 17474 O O . ASN A 1 89 ? -13.117 -6.326 9.160 1.00 0.00 3317 ASN A O 13
ATOM 17485 N N . GLY A 1 90 ? -11.902 -6.442 7.267 1.00 0.00 3318 GLY A N 13
ATOM 17486 C CA . GLY A 1 90 ? -11.437 -7.812 7.430 1.00 0.00 3318 GLY A CA 13
ATOM 17487 C C . GLY A 1 90 ? -12.650 -8.731 7.462 1.00 0.00 3318 GLY A C 13
ATOM 17488 O O . GLY A 1 90 ? -12.847 -9.487 8.421 1.00 0.00 3318 GLY A O 13
ATOM 17492 N N . ASP A 1 91 ? -13.511 -8.575 6.460 1.00 0.00 3319 ASP A N 13
ATOM 17493 C CA . ASP A 1 91 ? -14.748 -9.323 6.292 1.00 0.00 3319 ASP A CA 13
ATOM 17494 C C . ASP A 1 91 ? -14.537 -10.596 5.468 1.00 0.00 3319 ASP A C 13
ATOM 17495 O O . ASP A 1 91 ? -13.403 -11.027 5.244 1.00 0.00 3319 ASP A O 13
ATOM 17504 N N . GLN A 1 92 ? -15.639 -11.219 5.053 1.00 0.00 3320 GLN A N 13
ATOM 17505 C CA . GLN A 1 92 ? -15.719 -12.452 4.286 1.00 0.00 3320 GLN A CA 13
ATOM 17506 C C . GLN A 1 92 ? -16.596 -12.329 3.043 1.00 0.00 3320 GLN A C 13
ATOM 17507 O O . GLN A 1 92 ? -17.205 -13.315 2.631 1.00 0.00 3320 GLN A O 13
ATOM 17521 N N . GLN A 1 93 ? -16.752 -11.115 2.527 1.00 0.00 3321 GLN A N 13
ATOM 17522 C CA . GLN A 1 93 ? -17.553 -10.861 1.341 1.00 0.00 3321 GLN A CA 13
ATOM 17523 C C . GLN A 1 93 ? -16.691 -11.150 0.130 1.00 0.00 3321 GLN A C 13
ATOM 17524 O O . GLN A 1 93 ? -15.597 -10.552 0.010 1.00 0.00 3321 GLN A O 13
ATOM 17538 N N . MET A 1 1 ? -21.223 10.778 0.683 1.00 0.00 1 MET A N 14
ATOM 17539 C CA . MET A 1 1 ? -22.677 10.599 0.835 1.00 0.00 1 MET A CA 14
ATOM 17540 C C . MET A 1 1 ? -23.423 10.375 -0.490 1.00 0.00 1 MET A C 14
ATOM 17541 O O . MET A 1 1 ? -24.464 9.719 -0.463 1.00 0.00 1 MET A O 14
ATOM 17555 N N . ASN A 1 2 ? -22.949 10.825 -1.664 1.00 0.00 2 ASN A N 14
ATOM 17556 C CA . ASN A 1 2 ? -23.692 10.651 -2.929 1.00 0.00 2 ASN A CA 14
ATOM 17557 C C . ASN A 1 2 ? -22.798 10.152 -4.068 1.00 0.00 2 ASN A C 14
ATOM 17558 O O . ASN A 1 2 ? -22.914 10.625 -5.202 1.00 0.00 2 ASN A O 14
ATOM 17569 N N . ILE A 1 3 ? -21.855 9.249 -3.779 1.00 0.00 3 ILE A N 14
ATOM 17570 C CA . ILE A 1 3 ? -20.932 8.716 -4.783 1.00 0.00 3 ILE A CA 14
ATOM 17571 C C . ILE A 1 3 ? -20.249 7.442 -4.282 1.00 0.00 3 ILE A C 14
ATOM 17572 O O . ILE A 1 3 ? -20.198 7.191 -3.075 1.00 0.00 3 ILE A O 14
ATOM 17588 N N . ASN A 1 4 ? -19.664 6.663 -5.195 1.00 0.00 4 ASN A N 14
ATOM 17589 C CA . ASN A 1 4 ? -18.946 5.428 -4.905 1.00 0.00 4 ASN A CA 14
ATOM 17590 C C . ASN A 1 4 ? -17.474 5.577 -5.252 1.00 0.00 4 ASN A C 14
ATOM 17591 O O . ASN A 1 4 ? -16.669 5.336 -4.364 1.00 0.00 4 ASN A O 14
ATOM 17602 N N . GLU A 1 5 ? -17.105 6.094 -6.429 1.00 0.00 5 GLU A N 14
ATOM 17603 C CA . GLU A 1 5 ? -15.697 6.250 -6.843 1.00 0.00 5 GLU A CA 14
ATOM 17604 C C . GLU A 1 5 ? -14.913 7.121 -5.864 1.00 0.00 5 GLU A C 14
ATOM 17605 O O . GLU A 1 5 ? -13.792 6.815 -5.480 1.00 0.00 5 GLU A O 14
ATOM 17617 N N . GLN A 1 6 ? -15.526 8.214 -5.432 1.00 0.00 6 GLN A N 14
ATOM 17618 C CA . GLN A 1 6 ? -14.921 9.131 -4.477 1.00 0.00 6 GLN A CA 14
ATOM 17619 C C . GLN A 1 6 ? -14.982 8.531 -3.074 1.00 0.00 6 GLN A C 14
ATOM 17620 O O . GLN A 1 6 ? -14.299 9.010 -2.177 1.00 0.00 6 GLN A O 14
ATOM 17634 N N . THR A 1 7 ? -15.939 7.648 -2.790 1.00 0.00 7 THR A N 14
ATOM 17635 C CA . THR A 1 7 ? -15.997 7.021 -1.472 1.00 0.00 7 THR A CA 14
ATOM 17636 C C . THR A 1 7 ? -14.837 6.029 -1.327 1.00 0.00 7 THR A C 14
ATOM 17637 O O . THR A 1 7 ? -14.331 5.896 -0.219 1.00 0.00 7 THR A O 14
ATOM 17648 N N . LEU A 1 8 ? -14.343 5.408 -2.406 1.00 0.00 8 LEU A N 14
ATOM 17649 C CA . LEU A 1 8 ? -13.246 4.439 -2.383 1.00 0.00 8 LEU A CA 14
ATOM 17650 C C . LEU A 1 8 ? -12.080 5.086 -1.665 1.00 0.00 8 LEU A C 14
ATOM 17651 O O . LEU A 1 8 ? -11.380 4.374 -0.970 1.00 0.00 8 LEU A O 14
ATOM 17667 N N . ASP A 1 9 ? -11.925 6.414 -1.742 1.00 0.00 9 ASP A N 14
ATOM 17668 C CA . ASP A 1 9 ? -10.854 7.179 -1.104 1.00 0.00 9 ASP A CA 14
ATOM 17669 C C . ASP A 1 9 ? -10.796 6.824 0.377 1.00 0.00 9 ASP A C 14
ATOM 17670 O O . ASP A 1 9 ? -9.715 6.545 0.889 1.00 0.00 9 ASP A O 14
ATOM 17679 N N . LYS A 1 10 ? -11.937 6.838 1.090 1.00 0.00 10 LYS A N 14
ATOM 17680 C CA . LYS A 1 10 ? -11.929 6.513 2.520 1.00 0.00 10 LYS A CA 14
ATOM 17681 C C . LYS A 1 10 ? -11.550 5.054 2.755 1.00 0.00 10 LYS A C 14
ATOM 17682 O O . LYS A 1 10 ? -11.102 4.697 3.848 1.00 0.00 10 LYS A O 14
ATOM 17701 N N . LEU A 1 11 ? -11.849 4.181 1.798 1.00 0.00 11 LEU A N 14
ATOM 17702 C CA . LEU A 1 11 ? -11.523 2.775 1.884 1.00 0.00 11 LEU A CA 14
ATOM 17703 C C . LEU A 1 11 ? -10.026 2.555 1.618 1.00 0.00 11 LEU A C 14
ATOM 17704 O O . LEU A 1 11 ? -9.327 2.005 2.462 1.00 0.00 11 LEU A O 14
ATOM 17720 N N . ARG A 1 12 ? -9.473 3.012 0.492 1.00 0.00 12 ARG A N 14
ATOM 17721 C CA . ARG A 1 12 ? -8.059 2.831 0.134 1.00 0.00 12 ARG A CA 14
ATOM 17722 C C . ARG A 1 12 ? -7.146 3.419 1.188 1.00 0.00 12 ARG A C 14
ATOM 17723 O O . ARG A 1 12 ? -6.192 2.760 1.586 1.00 0.00 12 ARG A O 14
ATOM 17744 N N . GLN A 1 13 ? -7.468 4.604 1.702 1.00 0.00 13 GLN A N 14
ATOM 17745 C CA . GLN A 1 13 ? -6.675 5.260 2.731 1.00 0.00 13 GLN A CA 14
ATOM 17746 C C . GLN A 1 13 ? -6.611 4.399 4.007 1.00 0.00 13 GLN A C 14
ATOM 17747 O O . GLN A 1 13 ? -5.660 4.491 4.782 1.00 0.00 13 GLN A O 14
ATOM 17761 N N . ALA A 1 14 ? -7.657 3.612 4.288 1.00 0.00 14 ALA A N 14
ATOM 17762 C CA . ALA A 1 14 ? -7.708 2.736 5.452 1.00 0.00 14 ALA A CA 14
ATOM 17763 C C . ALA A 1 14 ? -6.793 1.535 5.206 1.00 0.00 14 ALA A C 14
ATOM 17764 O O . ALA A 1 14 ? -5.981 1.184 6.060 1.00 0.00 14 ALA A O 14
ATOM 17771 N N . VAL A 1 15 ? -6.924 0.914 4.032 1.00 0.00 15 VAL A N 14
ATOM 17772 C CA . VAL A 1 15 ? -6.124 -0.248 3.652 1.00 0.00 15 VAL A CA 14
ATOM 17773 C C . VAL A 1 15 ? -4.634 0.137 3.648 1.00 0.00 15 VAL A C 14
ATOM 17774 O O . VAL A 1 15 ? -3.810 -0.481 4.325 1.00 0.00 15 VAL A O 14
ATOM 17787 N N . LEU A 1 16 ? -4.282 1.213 2.937 1.00 0.00 16 LEU A N 14
ATOM 17788 C CA . LEU A 1 16 ? -2.910 1.710 2.810 1.00 0.00 16 LEU A CA 14
ATOM 17789 C C . LEU A 1 16 ? -2.249 1.989 4.154 1.00 0.00 16 LEU A C 14
ATOM 17790 O O . LEU A 1 16 ? -1.056 1.749 4.295 1.00 0.00 16 LEU A O 14
ATOM 17806 N N . GLN A 1 17 ? -2.996 2.452 5.161 1.00 0.00 17 GLN A N 14
ATOM 17807 C CA . GLN A 1 17 ? -2.418 2.729 6.472 1.00 0.00 17 GLN A CA 14
ATOM 17808 C C . GLN A 1 17 ? -1.783 1.468 7.051 1.00 0.00 17 GLN A C 14
ATOM 17809 O O . GLN A 1 17 ? -0.642 1.514 7.512 1.00 0.00 17 GLN A O 14
ATOM 17823 N N . LYS A 1 18 ? -2.495 0.333 7.040 1.00 0.00 18 LYS A N 14
ATOM 17824 C CA . LYS A 1 18 ? -1.901 -0.883 7.588 1.00 0.00 18 LYS A CA 14
ATOM 17825 C C . LYS A 1 18 ? -0.778 -1.393 6.696 1.00 0.00 18 LYS A C 14
ATOM 17826 O O . LYS A 1 18 ? 0.187 -1.937 7.224 1.00 0.00 18 LYS A O 14
ATOM 17845 N N . LYS A 1 19 ? -0.858 -1.193 5.374 1.00 0.00 19 LYS A N 14
ATOM 17846 C CA . LYS A 1 19 ? 0.189 -1.641 4.459 1.00 0.00 19 LYS A CA 14
ATOM 17847 C C . LYS A 1 19 ? 1.544 -1.076 4.883 1.00 0.00 19 LYS A C 14
ATOM 17848 O O . LYS A 1 19 ? 2.539 -1.785 4.746 1.00 0.00 19 LYS A O 14
ATOM 17867 N N . ILE A 1 20 ? 1.613 0.127 5.474 1.00 0.00 20 ILE A N 14
ATOM 17868 C CA . ILE A 1 20 ? 2.895 0.692 5.907 1.00 0.00 20 ILE A CA 14
ATOM 17869 C C . ILE A 1 20 ? 3.510 -0.208 6.993 1.00 0.00 20 ILE A C 14
ATOM 17870 O O . ILE A 1 20 ? 4.724 -0.410 7.016 1.00 0.00 20 ILE A O 14
ATOM 17886 N N . LYS A 1 21 ? 2.677 -0.762 7.881 1.00 0.00 21 LYS A N 14
ATOM 17887 C CA . LYS A 1 21 ? 3.069 -1.659 8.970 1.00 0.00 21 LYS A CA 14
ATOM 17888 C C . LYS A 1 21 ? 3.456 -3.031 8.418 1.00 0.00 21 LYS A C 14
ATOM 17889 O O . LYS A 1 21 ? 4.275 -3.743 8.990 1.00 0.00 21 LYS A O 14
ATOM 17908 N N . GLU A 1 22 ? 2.863 -3.427 7.294 1.00 0.00 22 GLU A N 14
ATOM 17909 C CA . GLU A 1 22 ? 3.140 -4.712 6.678 1.00 0.00 22 GLU A CA 14
ATOM 17910 C C . GLU A 1 22 ? 4.508 -4.651 6.021 1.00 0.00 22 GLU A C 14
ATOM 17911 O O . GLU A 1 22 ? 5.352 -5.491 6.318 1.00 0.00 22 GLU A O 14
ATOM 17923 N N . ARG A 1 23 ? 4.781 -3.626 5.211 1.00 0.00 23 ARG A N 14
ATOM 17924 C CA . ARG A 1 23 ? 6.076 -3.484 4.544 1.00 0.00 23 ARG A CA 14
ATOM 17925 C C . ARG A 1 23 ? 7.209 -3.257 5.543 1.00 0.00 23 ARG A C 14
ATOM 17926 O O . ARG A 1 23 ? 8.327 -3.667 5.259 1.00 0.00 23 ARG A O 14
ATOM 17947 N N . ILE A 1 24 ? 6.972 -2.618 6.693 1.00 0.00 24 ILE A N 14
ATOM 17948 C CA . ILE A 1 24 ? 8.036 -2.419 7.682 1.00 0.00 24 ILE A CA 14
ATOM 17949 C C . ILE A 1 24 ? 8.286 -3.726 8.446 1.00 0.00 24 ILE A C 14
ATOM 17950 O O . ILE A 1 24 ? 9.444 -4.088 8.648 1.00 0.00 24 ILE A O 14
ATOM 17966 N N . GLN A 1 25 ? 7.235 -4.448 8.862 1.00 0.00 25 GLN A N 14
ATOM 17967 C CA . GLN A 1 25 ? 7.419 -5.676 9.627 1.00 0.00 25 GLN A CA 14
ATOM 17968 C C . GLN A 1 25 ? 7.866 -6.857 8.774 1.00 0.00 25 GLN A C 14
ATOM 17969 O O . GLN A 1 25 ? 8.821 -7.545 9.120 1.00 0.00 25 GLN A O 14
ATOM 17983 N N . ASN A 1 26 ? 7.178 -7.090 7.658 1.00 0.00 26 ASN A N 14
ATOM 17984 C CA . ASN A 1 26 ? 7.487 -8.196 6.770 1.00 0.00 26 ASN A CA 14
ATOM 17985 C C . ASN A 1 26 ? 8.691 -7.846 5.910 1.00 0.00 26 ASN A C 14
ATOM 17986 O O . ASN A 1 26 ? 9.666 -8.588 5.866 1.00 0.00 26 ASN A O 14
ATOM 17997 N N . SER A 1 27 ? 8.647 -6.688 5.243 1.00 0.00 27 SER A N 14
ATOM 17998 C CA . SER A 1 27 ? 9.686 -6.186 4.343 1.00 0.00 27 SER A CA 14
ATOM 17999 C C . SER A 1 27 ? 10.109 -7.227 3.285 1.00 0.00 27 SER A C 14
ATOM 18000 O O . SER A 1 27 ? 11.192 -7.137 2.703 1.00 0.00 27 SER A O 14
ATOM 18008 N N . LEU A 1 28 ? 9.244 -8.193 2.970 1.00 0.00 28 LEU A N 14
ATOM 18009 C CA . LEU A 1 28 ? 9.446 -9.296 2.035 1.00 0.00 28 LEU A CA 14
ATOM 18010 C C . LEU A 1 28 ? 8.238 -9.475 1.121 1.00 0.00 28 LEU A C 14
ATOM 18011 O O . LEU A 1 28 ? 7.275 -8.708 1.184 1.00 0.00 28 LEU A O 14
ATOM 18027 N N . SER A 1 29 ? 8.292 -10.532 0.316 1.00 0.00 29 SER A N 14
ATOM 18028 C CA . SER A 1 29 ? 7.262 -10.948 -0.621 1.00 0.00 29 SER A CA 14
ATOM 18029 C C . SER A 1 29 ? 6.921 -12.421 -0.431 1.00 0.00 29 SER A C 14
ATOM 18030 O O . SER A 1 29 ? 5.750 -12.796 -0.483 1.00 0.00 29 SER A O 14
ATOM 18038 N N . THR A 1 30 ? 7.934 -13.258 -0.202 1.00 0.00 30 THR A N 14
ATOM 18039 C CA . THR A 1 30 ? 7.766 -14.695 -0.040 1.00 0.00 30 THR A CA 14
ATOM 18040 C C . THR A 1 30 ? 8.908 -15.265 0.817 1.00 0.00 30 THR A C 14
ATOM 18041 O O . THR A 1 30 ? 9.392 -16.361 0.557 1.00 0.00 30 THR A O 14
ATOM 18052 N N . GLU A 1 31 ? 9.406 -14.500 1.799 1.00 0.00 31 GLU A N 14
ATOM 18053 C CA . GLU A 1 31 ? 10.480 -14.954 2.699 1.00 0.00 31 GLU A CA 14
ATOM 18054 C C . GLU A 1 31 ? 11.761 -15.332 1.929 1.00 0.00 31 GLU A C 14
ATOM 18055 O O . GLU A 1 31 ? 12.500 -16.234 2.337 1.00 0.00 31 GLU A O 14
ATOM 18067 N N . LYS A 1 32 ? 12.013 -14.655 0.800 1.00 0.00 32 LYS A N 14
ATOM 18068 C CA . LYS A 1 32 ? 13.158 -14.888 -0.078 1.00 0.00 32 LYS A CA 14
ATOM 18069 C C . LYS A 1 32 ? 14.495 -14.912 0.663 1.00 0.00 32 LYS A C 14
ATOM 18070 O O . LYS A 1 32 ? 14.720 -14.077 1.539 1.00 0.00 32 LYS A O 14
ATOM 18089 N N . TYR A 1 33 ? 15.409 -15.800 0.257 1.00 0.00 33 TYR A N 14
ATOM 18090 C CA . TYR A 1 33 ? 16.736 -15.904 0.867 1.00 0.00 33 TYR A CA 14
ATOM 18091 C C . TYR A 1 33 ? 17.464 -14.568 0.753 1.00 0.00 33 TYR A C 14
ATOM 18092 O O . TYR A 1 33 ? 18.062 -14.101 1.725 1.00 0.00 33 TYR A O 14
ATOM 18110 N N . GLY A 1 34 ? 17.365 -13.932 -0.417 1.00 0.00 34 GLY A N 14
ATOM 18111 C CA . GLY A 1 34 ? 18.014 -12.664 -0.674 1.00 0.00 34 GLY A CA 14
ATOM 18112 C C . GLY A 1 34 ? 19.500 -12.904 -0.927 1.00 0.00 34 GLY A C 14
ATOM 18113 O O . GLY A 1 34 ? 19.903 -13.979 -1.387 1.00 0.00 34 GLY A O 14
ATOM 18117 N N . SER A 1 35 ? 20.326 -11.895 -0.679 1.00 0.00 35 SER A N 14
ATOM 18118 C CA . SER A 1 35 ? 21.767 -11.943 -0.868 1.00 0.00 35 SER A CA 14
ATOM 18119 C C . SER A 1 35 ? 22.448 -10.992 0.116 1.00 0.00 35 SER A C 14
ATOM 18120 O O . SER A 1 35 ? 21.803 -10.472 1.029 1.00 0.00 35 SER A O 14
ATOM 18128 N N . GLY A 1 36 ? 23.752 -10.794 -0.050 1.00 0.00 36 GLY A N 14
ATOM 18129 C CA . GLY A 1 36 ? 24.595 -9.928 0.750 1.00 0.00 36 GLY A CA 14
ATOM 18130 C C . GLY A 1 36 ? 25.782 -9.474 -0.096 1.00 0.00 36 GLY A C 14
ATOM 18131 O O . GLY A 1 36 ? 25.827 -9.729 -1.309 1.00 0.00 36 GLY A O 14
ATOM 18135 N N . SER A 1 37 ? 26.716 -8.767 0.533 1.00 0.00 37 SER A N 14
ATOM 18136 C CA . SER A 1 37 ? 27.927 -8.256 -0.092 1.00 0.00 37 SER A CA 14
ATOM 18137 C C . SER A 1 37 ? 29.094 -8.379 0.900 1.00 0.00 37 SER A C 14
ATOM 18138 O O . SER A 1 37 ? 28.975 -9.037 1.938 1.00 0.00 37 SER A O 14
ATOM 18146 N N . GLY A 1 38 ? 30.224 -7.765 0.558 1.00 0.00 38 GLY A N 14
ATOM 18147 C CA . GLY A 1 38 ? 31.471 -7.742 1.316 1.00 0.00 38 GLY A CA 14
ATOM 18148 C C . GLY A 1 38 ? 32.685 -7.916 0.399 1.00 0.00 38 GLY A C 14
ATOM 18149 O O . GLY A 1 38 ? 33.820 -7.884 0.866 1.00 0.00 38 GLY A O 14
ATOM 18153 N N . SER A 1 39 ? 32.459 -8.097 -0.902 1.00 0.00 39 SER A N 14
ATOM 18154 C CA . SER A 1 39 ? 33.461 -8.284 -1.936 1.00 0.00 39 SER A CA 14
ATOM 18155 C C . SER A 1 39 ? 32.958 -7.585 -3.211 1.00 0.00 39 SER A C 14
ATOM 18156 O O . SER A 1 39 ? 32.043 -6.757 -3.149 1.00 0.00 39 SER A O 14
ATOM 18164 N N . GLY A 1 40 ? 33.603 -7.828 -4.356 1.00 0.00 40 GLY A N 14
ATOM 18165 C CA . GLY A 1 40 ? 33.216 -7.243 -5.635 1.00 0.00 40 GLY A CA 14
ATOM 18166 C C . GLY A 1 40 ? 31.984 -7.950 -6.209 1.00 0.00 40 GLY A C 14
ATOM 18167 O O . GLY A 1 40 ? 31.334 -8.737 -5.522 1.00 0.00 40 GLY A O 14
ATOM 18171 N N . SER A 1 41 ? 31.686 -7.685 -7.485 1.00 0.00 41 SER A N 14
ATOM 18172 C CA . SER A 1 41 ? 30.563 -8.253 -8.237 1.00 0.00 41 SER A CA 14
ATOM 18173 C C . SER A 1 41 ? 29.216 -8.115 -7.511 1.00 0.00 41 SER A C 14
ATOM 18174 O O . SER A 1 41 ? 28.714 -9.066 -6.908 1.00 0.00 41 SER A O 14
ATOM 18182 N N . GLY A 1 42 ? 28.656 -6.902 -7.524 1.00 0.00 42 GLY A N 14
ATOM 18183 C CA . GLY A 1 42 ? 27.366 -6.629 -6.906 1.00 0.00 42 GLY A CA 14
ATOM 18184 C C . GLY A 1 42 ? 26.263 -7.190 -7.804 1.00 0.00 42 GLY A C 14
ATOM 18185 O O . GLY A 1 42 ? 26.483 -7.420 -9.000 1.00 0.00 42 GLY A O 14
ATOM 18189 N N . SER A 1 43 ? 25.077 -7.403 -7.238 1.00 0.00 43 SER A N 14
ATOM 18190 C CA . SER A 1 43 ? 23.926 -7.934 -7.948 1.00 0.00 43 SER A CA 14
ATOM 18191 C C . SER A 1 43 ? 22.642 -7.380 -7.337 1.00 0.00 43 SER A C 14
ATOM 18192 O O . SER A 1 43 ? 22.588 -7.119 -6.131 1.00 0.00 43 SER A O 14
ATOM 18200 N N . GLY A 1 44 ? 21.602 -7.246 -8.159 1.00 0.00 44 GLY A N 14
ATOM 18201 C CA . GLY A 1 44 ? 20.295 -6.745 -7.767 1.00 0.00 44 GLY A CA 14
ATOM 18202 C C . GLY A 1 44 ? 19.419 -6.493 -8.988 1.00 0.00 44 GLY A C 14
ATOM 18203 O O . GLY A 1 44 ? 19.925 -6.316 -10.102 1.00 0.00 44 GLY A O 14
ATOM 18207 N N . SER A 1 45 ? 18.106 -6.477 -8.768 1.00 0.00 45 SER A N 14
ATOM 18208 C CA . SER A 1 45 ? 17.059 -6.249 -9.755 1.00 0.00 45 SER A CA 14
ATOM 18209 C C . SER A 1 45 ? 15.849 -5.650 -9.027 1.00 0.00 45 SER A C 14
ATOM 18210 O O . SER A 1 45 ? 15.735 -5.785 -7.802 1.00 0.00 45 SER A O 14
ATOM 18218 N N . GLY A 1 46 ? 14.928 -5.025 -9.758 1.00 0.00 46 GLY A N 14
ATOM 18219 C CA . GLY A 1 46 ? 13.716 -4.415 -9.230 1.00 0.00 46 GLY A CA 14
ATOM 18220 C C . GLY A 1 46 ? 12.736 -4.195 -10.376 1.00 0.00 46 GLY A C 14
ATOM 18221 O O . GLY A 1 46 ? 13.135 -4.232 -11.544 1.00 0.00 46 GLY A O 14
ATOM 18225 N N . SER A 1 47 ? 11.459 -3.996 -10.057 1.00 0.00 47 SER A N 14
ATOM 18226 C CA . SER A 1 47 ? 10.399 -3.769 -11.021 1.00 0.00 47 SER A CA 14
ATOM 18227 C C . SER A 1 47 ? 9.239 -3.060 -10.333 1.00 0.00 47 SER A C 14
ATOM 18228 O O . SER A 1 47 ? 8.996 -3.261 -9.138 1.00 0.00 47 SER A O 14
ATOM 18236 N N . GLY A 1 48 ? 8.500 -2.268 -11.102 1.00 0.00 48 GLY A N 14
ATOM 18237 C CA . GLY A 1 48 ? 7.344 -1.503 -10.680 1.00 0.00 48 GLY A CA 14
ATOM 18238 C C . GLY A 1 48 ? 6.924 -0.613 -11.843 1.00 0.00 48 GLY A C 14
ATOM 18239 O O . GLY A 1 48 ? 7.687 -0.431 -12.798 1.00 0.00 48 GLY A O 14
ATOM 18243 N N . SER A 1 49 ? 5.701 -0.090 -11.812 1.00 0.00 49 SER A N 14
ATOM 18244 C CA . SER A 1 49 ? 5.123 0.789 -12.825 1.00 0.00 49 SER A CA 14
ATOM 18245 C C . SER A 1 49 ? 3.903 1.462 -12.190 1.00 0.00 49 SER A C 14
ATOM 18246 O O . SER A 1 49 ? 4.037 2.546 -11.621 1.00 0.00 49 SER A O 14
ATOM 18254 N N . GLY A 1 50 ? 2.740 0.810 -12.203 1.00 0.00 50 GLY A N 14
ATOM 18255 C CA . GLY A 1 50 ? 1.505 1.338 -11.644 1.00 0.00 50 GLY A CA 14
ATOM 18256 C C . GLY A 1 50 ? 0.961 2.512 -12.460 1.00 0.00 50 GLY A C 14
ATOM 18257 O O . GLY A 1 50 ? 1.644 3.093 -13.308 1.00 0.00 50 GLY A O 14
ATOM 18261 N N . SER A 1 51 ? -0.262 2.924 -12.157 1.00 0.00 51 SER A N 14
ATOM 18262 C CA . SER A 1 51 ? -0.967 4.011 -12.816 1.00 0.00 51 SER A CA 14
ATOM 18263 C C . SER A 1 51 ? -1.543 4.911 -11.720 1.00 0.00 51 SER A C 14
ATOM 18264 O O . SER A 1 51 ? -2.011 4.398 -10.701 1.00 0.00 51 SER A O 14
ATOM 18272 N N . GLY A 1 52 ? -1.501 6.234 -11.900 1.00 0.00 52 GLY A N 14
ATOM 18273 C CA . GLY A 1 52 ? -2.018 7.202 -10.934 1.00 0.00 52 GLY A CA 14
ATOM 18274 C C . GLY A 1 52 ? -0.918 7.834 -10.083 1.00 0.00 52 GLY A C 14
ATOM 18275 O O . GLY A 1 52 ? 0.267 7.791 -10.444 1.00 0.00 52 GLY A O 14
ATOM 18279 N N . SER A 1 53 ? -1.330 8.535 -9.027 1.00 0.00 53 SER A N 14
ATOM 18280 C CA . SER A 1 53 ? -0.522 9.225 -8.032 1.00 0.00 53 SER A CA 14
ATOM 18281 C C . SER A 1 53 ? -1.506 9.748 -6.987 1.00 0.00 53 SER A C 14
ATOM 18282 O O . SER A 1 53 ? -2.319 10.626 -7.299 1.00 0.00 53 SER A O 14
ATOM 18290 N N . GLY A 1 54 ? -1.399 9.288 -5.745 1.00 0.00 54 GLY A N 14
ATOM 18291 C CA . GLY A 1 54 ? -2.279 9.688 -4.657 1.00 0.00 54 GLY A CA 14
ATOM 18292 C C . GLY A 1 54 ? -1.659 9.508 -3.277 1.00 0.00 54 GLY A C 14
ATOM 18293 O O . GLY A 1 54 ? -2.356 9.077 -2.351 1.00 0.00 54 GLY A O 14
ATOM 18297 N N . SER A 1 55 ? -0.352 9.745 -3.138 1.00 0.00 55 SER A N 14
ATOM 18298 C CA . SER A 1 55 ? 0.328 9.632 -1.853 1.00 0.00 55 SER A CA 14
ATOM 18299 C C . SER A 1 55 ? -0.244 10.690 -0.888 1.00 0.00 55 SER A C 14
ATOM 18300 O O . SER A 1 55 ? -1.047 11.550 -1.271 1.00 0.00 55 SER A O 14
ATOM 18308 N N . GLY A 1 56 ? 0.164 10.638 0.379 1.00 0.00 56 GLY A N 14
ATOM 18309 C CA . GLY A 1 56 ? -0.293 11.589 1.375 1.00 0.00 56 GLY A CA 14
ATOM 18310 C C . GLY A 1 56 ? -1.483 11.101 2.190 1.00 0.00 56 GLY A C 14
ATOM 18311 O O . GLY A 1 56 ? -1.822 9.909 2.194 1.00 0.00 56 GLY A O 14
ATOM 18315 N N . SER A 1 57 ? -2.103 12.061 2.882 1.00 0.00 57 SER A N 14
ATOM 18316 C CA . SER A 1 57 ? -3.263 11.920 3.758 1.00 0.00 57 SER A CA 14
ATOM 18317 C C . SER A 1 57 ? -3.061 10.869 4.857 1.00 0.00 57 SER A C 14
ATOM 18318 O O . SER A 1 57 ? -3.987 10.138 5.224 1.00 0.00 57 SER A O 14
ATOM 18326 N N . GLY A 1 58 ? -1.836 10.754 5.365 1.00 0.00 58 GLY A N 14
ATOM 18327 C CA . GLY A 1 58 ? -1.468 9.823 6.410 1.00 0.00 58 GLY A CA 14
ATOM 18328 C C . GLY A 1 58 ? -0.422 10.437 7.322 1.00 0.00 58 GLY A C 14
ATOM 18329 O O . GLY A 1 58 ? -0.034 11.594 7.172 1.00 0.00 58 GLY A O 14
ATOM 18333 N N . TYR A 1 59 ? 0.021 9.649 8.295 1.00 0.00 59 TYR A N 14
ATOM 18334 C CA . TYR A 1 59 ? 1.036 10.023 9.276 1.00 0.00 59 TYR A CA 14
ATOM 18335 C C . TYR A 1 59 ? 2.299 9.181 9.026 1.00 0.00 59 TYR A C 14
ATOM 18336 O O . TYR A 1 59 ? 3.173 9.064 9.888 1.00 0.00 59 TYR A O 14
ATOM 18354 N N . GLN A 1 60 ? 2.356 8.537 7.861 1.00 0.00 3288 GLN A N 14
ATOM 18355 C CA . GLN A 1 60 ? 3.422 7.690 7.367 1.00 0.00 3288 GLN A CA 14
ATOM 18356 C C . GLN A 1 60 ? 4.676 8.526 7.128 1.00 0.00 3288 GLN A C 14
ATOM 18357 O O . GLN A 1 60 ? 4.588 9.732 6.884 1.00 0.00 3288 GLN A O 14
ATOM 18371 N N . ILE A 1 61 ? 5.841 7.881 7.161 1.00 0.00 3289 ILE A N 14
ATOM 18372 C CA . ILE A 1 61 ? 7.116 8.549 6.966 1.00 0.00 3289 ILE A CA 14
ATOM 18373 C C . ILE A 1 61 ? 7.272 8.924 5.492 1.00 0.00 3289 ILE A C 14
ATOM 18374 O O . ILE A 1 61 ? 7.645 8.111 4.641 1.00 0.00 3289 ILE A O 14
ATOM 18390 N N . GLU A 1 62 ? 6.979 10.184 5.194 1.00 0.00 3290 GLU A N 14
ATOM 18391 C CA . GLU A 1 62 ? 7.049 10.795 3.875 1.00 0.00 3290 GLU A CA 14
ATOM 18392 C C . GLU A 1 62 ? 8.496 10.919 3.371 1.00 0.00 3290 GLU A C 14
ATOM 18393 O O . GLU A 1 62 ? 8.713 11.226 2.206 1.00 0.00 3290 GLU A O 14
ATOM 18405 N N . THR A 1 63 ? 9.495 10.618 4.204 1.00 0.00 3291 THR A N 14
ATOM 18406 C CA . THR A 1 63 ? 10.906 10.728 3.860 1.00 0.00 3291 THR A CA 14
ATOM 18407 C C . THR A 1 63 ? 11.682 9.439 4.190 1.00 0.00 3291 THR A C 14
ATOM 18408 O O . THR A 1 63 ? 12.753 9.486 4.793 1.00 0.00 3291 THR A O 14
ATOM 18419 N N . PHE A 1 64 ? 11.137 8.263 3.849 1.00 0.00 3292 PHE A N 14
ATOM 18420 C CA . PHE A 1 64 ? 11.820 6.996 4.122 1.00 0.00 3292 PHE A CA 14
ATOM 18421 C C . PHE A 1 64 ? 11.451 5.914 3.112 1.00 0.00 3292 PHE A C 14
ATOM 18422 O O . PHE A 1 64 ? 12.334 5.303 2.506 1.00 0.00 3292 PHE A O 14
ATOM 18439 N N . PHE A 1 65 ? 10.155 5.674 2.920 1.00 0.00 3293 PHE A N 14
ATOM 18440 C CA . PHE A 1 65 ? 9.621 4.678 1.989 1.00 0.00 3293 PHE A CA 14
ATOM 18441 C C . PHE A 1 65 ? 8.659 5.325 0.993 1.00 0.00 3293 PHE A C 14
ATOM 18442 O O . PHE A 1 65 ? 7.990 4.606 0.265 1.00 0.00 3293 PHE A O 14
ATOM 18459 N N . ALA A 1 66 ? 8.563 6.660 0.944 1.00 0.00 3294 ALA A N 14
ATOM 18460 C CA . ALA A 1 66 ? 7.657 7.387 0.058 1.00 0.00 3294 ALA A CA 14
ATOM 18461 C C . ALA A 1 66 ? 7.747 6.992 -1.419 1.00 0.00 3294 ALA A C 14
ATOM 18462 O O . ALA A 1 66 ? 6.759 7.143 -2.142 1.00 0.00 3294 ALA A O 14
ATOM 18469 N N . GLN A 1 67 ? 8.908 6.516 -1.870 1.00 0.00 3295 GLN A N 14
ATOM 18470 C CA . GLN A 1 67 ? 9.088 6.103 -3.262 1.00 0.00 3295 GLN A CA 14
ATOM 18471 C C . GLN A 1 67 ? 8.438 4.736 -3.512 1.00 0.00 3295 GLN A C 14
ATOM 18472 O O . GLN A 1 67 ? 7.999 4.432 -4.614 1.00 0.00 3295 GLN A O 14
ATOM 18486 N N . ASP A 1 68 ? 8.440 3.859 -2.516 1.00 0.00 3296 ASP A N 14
ATOM 18487 C CA . ASP A 1 68 ? 7.804 2.541 -2.597 1.00 0.00 3296 ASP A CA 14
ATOM 18488 C C . ASP A 1 68 ? 6.305 2.696 -2.346 1.00 0.00 3296 ASP A C 14
ATOM 18489 O O . ASP A 1 68 ? 5.475 2.029 -2.955 1.00 0.00 3296 ASP A O 14
ATOM 18498 N N . ILE A 1 69 ? 5.956 3.589 -1.421 1.00 0.00 3297 ILE A N 14
ATOM 18499 C CA . ILE A 1 69 ? 4.605 3.911 -0.991 1.00 0.00 3297 ILE A CA 14
ATOM 18500 C C . ILE A 1 69 ? 3.735 4.311 -2.168 1.00 0.00 3297 ILE A C 14
ATOM 18501 O O . ILE A 1 69 ? 2.573 3.906 -2.200 1.00 0.00 3297 ILE A O 14
ATOM 18517 N N . GLU A 1 70 ? 4.271 5.121 -3.084 1.00 0.00 3298 GLU A N 14
ATOM 18518 C CA . GLU A 1 70 ? 3.539 5.581 -4.249 1.00 0.00 3298 GLU A CA 14
ATOM 18519 C C . GLU A 1 70 ? 3.187 4.383 -5.128 1.00 0.00 3298 GLU A C 14
ATOM 18520 O O . GLU A 1 70 ? 2.079 4.291 -5.638 1.00 0.00 3298 GLU A O 14
ATOM 18532 N N . SER A 1 71 ? 4.099 3.424 -5.245 1.00 0.00 3299 SER A N 14
ATOM 18533 C CA . SER A 1 71 ? 3.903 2.238 -6.059 1.00 0.00 3299 SER A CA 14
ATOM 18534 C C . SER A 1 71 ? 2.726 1.416 -5.525 1.00 0.00 3299 SER A C 14
ATOM 18535 O O . SER A 1 71 ? 1.858 0.996 -6.295 1.00 0.00 3299 SER A O 14
ATOM 18543 N N . VAL A 1 72 ? 2.670 1.192 -4.213 1.00 0.00 3300 VAL A N 14
ATOM 18544 C CA . VAL A 1 72 ? 1.606 0.405 -3.614 1.00 0.00 3300 VAL A CA 14
ATOM 18545 C C . VAL A 1 72 ? 0.291 1.198 -3.505 1.00 0.00 3300 VAL A C 14
ATOM 18546 O O . VAL A 1 72 ? -0.792 0.619 -3.594 1.00 0.00 3300 VAL A O 14
ATOM 18559 N N . GLN A 1 73 ? 0.312 2.519 -3.273 1.00 0.00 3301 GLN A N 14
ATOM 18560 C CA . GLN A 1 73 ? -0.934 3.302 -3.201 1.00 0.00 3301 GLN A CA 14
ATOM 18561 C C . GLN A 1 73 ? -1.548 3.392 -4.592 1.00 0.00 3301 GLN A C 14
ATOM 18562 O O . GLN A 1 73 ? -2.777 3.413 -4.667 1.00 0.00 3301 GLN A O 14
ATOM 18576 N N . LYS A 1 74 ? -0.722 3.412 -5.653 1.00 0.00 3302 LYS A N 14
ATOM 18577 C CA . LYS A 1 74 ? -1.148 3.469 -7.051 1.00 0.00 3302 LYS A CA 14
ATOM 18578 C C . LYS A 1 74 ? -2.047 2.276 -7.361 1.00 0.00 3302 LYS A C 14
ATOM 18579 O O . LYS A 1 74 ? -2.868 2.352 -8.276 1.00 0.00 3302 LYS A O 14
ATOM 18598 N N . GLU A 1 75 ? -1.867 1.162 -6.646 1.00 0.00 3303 GLU A N 14
ATOM 18599 C CA . GLU A 1 75 ? -2.686 -0.031 -6.843 1.00 0.00 3303 GLU A CA 14
ATOM 18600 C C . GLU A 1 75 ? -4.056 0.206 -6.193 1.00 0.00 3303 GLU A C 14
ATOM 18601 O O . GLU A 1 75 ? -5.100 0.066 -6.821 1.00 0.00 3303 GLU A O 14
ATOM 18613 N N . LEU A 1 76 ? -4.063 0.666 -4.943 1.00 0.00 3304 LEU A N 14
ATOM 18614 C CA . LEU A 1 76 ? -5.271 0.900 -4.175 1.00 0.00 3304 LEU A CA 14
ATOM 18615 C C . LEU A 1 76 ? -6.178 1.996 -4.703 1.00 0.00 3304 LEU A C 14
ATOM 18616 O O . LEU A 1 76 ? -7.392 1.885 -4.571 1.00 0.00 3304 LEU A O 14
ATOM 18632 N N . GLU A 1 77 ? -5.635 3.060 -5.278 1.00 0.00 3305 GLU A N 14
ATOM 18633 C CA . GLU A 1 77 ? -6.452 4.167 -5.780 1.00 0.00 3305 GLU A CA 14
ATOM 18634 C C . GLU A 1 77 ? -7.332 3.858 -6.984 1.00 0.00 3305 GLU A C 14
ATOM 18635 O O . GLU A 1 77 ? -8.141 4.714 -7.362 1.00 0.00 3305 GLU A O 14
ATOM 18647 N N . ASN A 1 78 ? -7.138 2.691 -7.598 1.00 0.00 3306 ASN A N 14
ATOM 18648 C CA . ASN A 1 78 ? -7.929 2.223 -8.728 1.00 0.00 3306 ASN A CA 14
ATOM 18649 C C . ASN A 1 78 ? -8.731 0.986 -8.321 1.00 0.00 3306 ASN A C 14
ATOM 18650 O O . ASN A 1 78 ? -9.452 0.442 -9.160 1.00 0.00 3306 ASN A O 14
ATOM 18661 N N . LEU A 1 79 ? -8.576 0.505 -7.078 1.00 0.00 3307 LEU A N 14
ATOM 18662 C CA . LEU A 1 79 ? -9.326 -0.668 -6.622 1.00 0.00 3307 LEU A CA 14
ATOM 18663 C C . LEU A 1 79 ? -10.734 -0.221 -6.204 1.00 0.00 3307 LEU A C 14
ATOM 18664 O O . LEU A 1 79 ? -10.938 0.954 -5.883 1.00 0.00 3307 LEU A O 14
ATOM 18680 N N . SER A 1 80 ? -11.686 -1.155 -6.220 1.00 0.00 3308 SER A N 14
ATOM 18681 C CA . SER A 1 80 ? -13.099 -1.005 -5.862 1.00 0.00 3308 SER A CA 14
ATOM 18682 C C . SER A 1 80 ? -13.325 -1.201 -4.360 1.00 0.00 3308 SER A C 14
ATOM 18683 O O . SER A 1 80 ? -12.409 -1.630 -3.662 1.00 0.00 3308 SER A O 14
ATOM 18691 N N . GLU A 1 81 ? -14.521 -0.905 -3.829 1.00 0.00 3309 GLU A N 14
ATOM 18692 C CA . GLU A 1 81 ? -14.775 -1.094 -2.401 1.00 0.00 3309 GLU A CA 14
ATOM 18693 C C . GLU A 1 81 ? -14.628 -2.568 -2.092 1.00 0.00 3309 GLU A C 14
ATOM 18694 O O . GLU A 1 81 ? -13.857 -2.889 -1.215 1.00 0.00 3309 GLU A O 14
ATOM 18706 N N . GLU A 1 82 ? -15.205 -3.464 -2.880 1.00 0.00 3310 GLU A N 14
ATOM 18707 C CA . GLU A 1 82 ? -15.143 -4.902 -2.622 1.00 0.00 3310 GLU A CA 14
ATOM 18708 C C . GLU A 1 82 ? -13.709 -5.395 -2.417 1.00 0.00 3310 GLU A C 14
ATOM 18709 O O . GLU A 1 82 ? -13.486 -6.498 -1.911 1.00 0.00 3310 GLU A O 14
ATOM 18721 N N . GLU A 1 83 ? -12.750 -4.722 -3.048 1.00 0.00 3311 GLU A N 14
ATOM 18722 C CA . GLU A 1 83 ? -11.360 -5.054 -2.907 1.00 0.00 3311 GLU A CA 14
ATOM 18723 C C . GLU A 1 83 ? -10.781 -4.453 -1.624 1.00 0.00 3311 GLU A C 14
ATOM 18724 O O . GLU A 1 83 ? -10.181 -5.152 -0.828 1.00 0.00 3311 GLU A O 14
ATOM 18736 N N . LEU A 1 84 ? -10.950 -3.137 -1.422 1.00 0.00 3312 LEU A N 14
ATOM 18737 C CA . LEU A 1 84 ? -10.427 -2.381 -0.276 1.00 0.00 3312 LEU A CA 14
ATOM 18738 C C . LEU A 1 84 ? -11.199 -2.560 1.028 1.00 0.00 3312 LEU A C 14
ATOM 18739 O O . LEU A 1 84 ? -10.623 -2.837 2.077 1.00 0.00 3312 LEU A O 14
ATOM 18755 N N . LEU A 1 85 ? -12.508 -2.324 0.966 1.00 0.00 3313 LEU A N 14
ATOM 18756 C CA . LEU A 1 85 ? -13.489 -2.426 2.029 1.00 0.00 3313 LEU A CA 14
ATOM 18757 C C . LEU A 1 85 ? -13.372 -3.826 2.596 1.00 0.00 3313 LEU A C 14
ATOM 18758 O O . LEU A 1 85 ? -13.362 -3.978 3.815 1.00 0.00 3313 LEU A O 14
ATOM 18774 N N . ALA A 1 86 ? -13.207 -4.840 1.745 1.00 0.00 3314 ALA A N 14
ATOM 18775 C CA . ALA A 1 86 ? -13.102 -6.189 2.258 1.00 0.00 3314 ALA A CA 14
ATOM 18776 C C . ALA A 1 86 ? -11.824 -6.397 3.078 1.00 0.00 3314 ALA A C 14
ATOM 18777 O O . ALA A 1 86 ? -11.834 -7.207 3.999 1.00 0.00 3314 ALA A O 14
ATOM 18784 N N . MET A 1 87 ? -10.749 -5.641 2.825 1.00 0.00 3315 MET A N 14
ATOM 18785 C CA . MET A 1 87 ? -9.484 -5.789 3.546 1.00 0.00 3315 MET A CA 14
ATOM 18786 C C . MET A 1 87 ? -9.573 -5.183 4.942 1.00 0.00 3315 MET A C 14
ATOM 18787 O O . MET A 1 87 ? -9.435 -5.873 5.948 1.00 0.00 3315 MET A O 14
ATOM 18801 N N . LEU A 1 88 ? -9.908 -3.893 5.035 1.00 0.00 3316 LEU A N 14
ATOM 18802 C CA . LEU A 1 88 ? -10.055 -3.133 6.278 1.00 0.00 3316 LEU A CA 14
ATOM 18803 C C . LEU A 1 88 ? -11.174 -3.680 7.151 1.00 0.00 3316 LEU A C 14
ATOM 18804 O O . LEU A 1 88 ? -11.142 -3.483 8.370 1.00 0.00 3316 LEU A O 14
ATOM 18820 N N . ASN A 1 89 ? -12.157 -4.332 6.532 1.00 0.00 3317 ASN A N 14
ATOM 18821 C CA . ASN A 1 89 ? -13.281 -4.923 7.255 1.00 0.00 3317 ASN A CA 14
ATOM 18822 C C . ASN A 1 89 ? -13.034 -6.399 7.556 1.00 0.00 3317 ASN A C 14
ATOM 18823 O O . ASN A 1 89 ? -13.623 -6.955 8.483 1.00 0.00 3317 ASN A O 14
ATOM 18834 N N . GLY A 1 90 ? -12.097 -7.000 6.825 1.00 0.00 3318 GLY A N 14
ATOM 18835 C CA . GLY A 1 90 ? -11.700 -8.395 6.925 1.00 0.00 3318 GLY A CA 14
ATOM 18836 C C . GLY A 1 90 ? -12.913 -9.253 6.615 1.00 0.00 3318 GLY A C 14
ATOM 18837 O O . GLY A 1 90 ? -13.352 -10.027 7.470 1.00 0.00 3318 GLY A O 14
ATOM 18841 N N . ASP A 1 91 ? -13.494 -9.074 5.431 1.00 0.00 3319 ASP A N 14
ATOM 18842 C CA . ASP A 1 91 ? -14.680 -9.797 4.983 1.00 0.00 3319 ASP A CA 14
ATOM 18843 C C . ASP A 1 91 ? -14.628 -10.058 3.482 1.00 0.00 3319 ASP A C 14
ATOM 18844 O O . ASP A 1 91 ? -13.529 -10.143 2.928 1.00 0.00 3319 ASP A O 14
ATOM 18853 N N . GLN A 1 92 ? -15.785 -10.238 2.840 1.00 0.00 3320 GLN A N 14
ATOM 18854 C CA . GLN A 1 92 ? -15.942 -10.502 1.416 1.00 0.00 3320 GLN A CA 14
ATOM 18855 C C . GLN A 1 92 ? -17.071 -9.646 0.820 1.00 0.00 3320 GLN A C 14
ATOM 18856 O O . GLN A 1 92 ? -17.820 -10.112 -0.043 1.00 0.00 3320 GLN A O 14
ATOM 18870 N N . GLN A 1 93 ? -17.280 -8.440 1.354 1.00 0.00 3321 GLN A N 14
ATOM 18871 C CA . GLN A 1 93 ? -18.310 -7.510 0.897 1.00 0.00 3321 GLN A CA 14
ATOM 18872 C C . GLN A 1 93 ? -17.721 -6.573 -0.154 1.00 0.00 3321 GLN A C 14
ATOM 18873 O O . GLN A 1 93 ? -18.319 -5.498 -0.407 1.00 0.00 3321 GLN A O 14
ATOM 18887 N N . MET A 1 1 ? -25.403 12.001 2.545 1.00 0.00 1 MET A N 15
ATOM 18888 C CA . MET A 1 1 ? -26.482 11.024 2.318 1.00 0.00 1 MET A CA 15
ATOM 18889 C C . MET A 1 1 ? -27.155 11.184 0.945 1.00 0.00 1 MET A C 15
ATOM 18890 O O . MET A 1 1 ? -28.380 11.165 0.860 1.00 0.00 1 MET A O 15
ATOM 18904 N N . ASN A 1 2 ? -26.395 11.353 -0.149 1.00 0.00 2 ASN A N 15
ATOM 18905 C CA . ASN A 1 2 ? -26.951 11.516 -1.500 1.00 0.00 2 ASN A CA 15
ATOM 18906 C C . ASN A 1 2 ? -26.136 10.767 -2.557 1.00 0.00 2 ASN A C 15
ATOM 18907 O O . ASN A 1 2 ? -26.261 11.051 -3.749 1.00 0.00 2 ASN A O 15
ATOM 18918 N N . ILE A 1 3 ? -25.240 9.871 -2.145 1.00 0.00 3 ILE A N 15
ATOM 18919 C CA . ILE A 1 3 ? -24.394 9.113 -3.063 1.00 0.00 3 ILE A CA 15
ATOM 18920 C C . ILE A 1 3 ? -23.959 7.779 -2.458 1.00 0.00 3 ILE A C 15
ATOM 18921 O O . ILE A 1 3 ? -24.200 7.508 -1.284 1.00 0.00 3 ILE A O 15
ATOM 18937 N N . ASN A 1 4 ? -23.283 6.961 -3.261 1.00 0.00 4 ASN A N 15
ATOM 18938 C CA . ASN A 1 4 ? -22.793 5.642 -2.882 1.00 0.00 4 ASN A CA 15
ATOM 18939 C C . ASN A 1 4 ? -21.478 5.365 -3.602 1.00 0.00 4 ASN A C 15
ATOM 18940 O O . ASN A 1 4 ? -20.471 5.153 -2.940 1.00 0.00 4 ASN A O 15
ATOM 18951 N N . GLU A 1 5 ? -21.430 5.468 -4.934 1.00 0.00 5 GLU A N 15
ATOM 18952 C CA . GLU A 1 5 ? -20.208 5.226 -5.721 1.00 0.00 5 GLU A CA 15
ATOM 18953 C C . GLU A 1 5 ? -19.079 6.181 -5.322 1.00 0.00 5 GLU A C 15
ATOM 18954 O O . GLU A 1 5 ? -17.909 5.806 -5.304 1.00 0.00 5 GLU A O 15
ATOM 18966 N N . GLN A 1 6 ? -19.428 7.420 -4.985 1.00 0.00 6 GLN A N 15
ATOM 18967 C CA . GLN A 1 6 ? -18.429 8.390 -4.550 1.00 0.00 6 GLN A CA 15
ATOM 18968 C C . GLN A 1 6 ? -18.020 8.064 -3.116 1.00 0.00 6 GLN A C 15
ATOM 18969 O O . GLN A 1 6 ? -16.895 8.341 -2.721 1.00 0.00 6 GLN A O 15
ATOM 18983 N N . THR A 1 7 ? -18.905 7.508 -2.289 1.00 0.00 7 THR A N 15
ATOM 18984 C CA . THR A 1 7 ? -18.519 7.185 -0.928 1.00 0.00 7 THR A CA 15
ATOM 18985 C C . THR A 1 7 ? -17.509 6.044 -0.894 1.00 0.00 7 THR A C 15
ATOM 18986 O O . THR A 1 7 ? -16.598 6.121 -0.081 1.00 0.00 7 THR A O 15
ATOM 18997 N N . LEU A 1 8 ? -17.572 5.063 -1.800 1.00 0.00 8 LEU A N 15
ATOM 18998 C CA . LEU A 1 8 ? -16.629 3.945 -1.836 1.00 0.00 8 LEU A CA 15
ATOM 18999 C C . LEU A 1 8 ? -15.212 4.513 -1.876 1.00 0.00 8 LEU A C 15
ATOM 19000 O O . LEU A 1 8 ? -14.309 3.860 -1.387 1.00 0.00 8 LEU A O 15
ATOM 19016 N N . ASP A 1 9 ? -15.005 5.703 -2.453 1.00 0.00 9 ASP A N 15
ATOM 19017 C CA . ASP A 1 9 ? -13.710 6.377 -2.566 1.00 0.00 9 ASP A CA 15
ATOM 19018 C C . ASP A 1 9 ? -13.029 6.488 -1.197 1.00 0.00 9 ASP A C 15
ATOM 19019 O O . ASP A 1 9 ? -11.829 6.200 -1.079 1.00 0.00 9 ASP A O 15
ATOM 19028 N N . LYS A 1 10 ? -13.778 6.880 -0.157 1.00 0.00 10 LYS A N 15
ATOM 19029 C CA . LYS A 1 10 ? -13.203 7.004 1.188 1.00 0.00 10 LYS A CA 15
ATOM 19030 C C . LYS A 1 10 ? -12.878 5.625 1.764 1.00 0.00 10 LYS A C 15
ATOM 19031 O O . LYS A 1 10 ? -12.045 5.506 2.664 1.00 0.00 10 LYS A O 15
ATOM 19050 N N . LEU A 1 11 ? -13.624 4.604 1.345 1.00 0.00 11 LEU A N 15
ATOM 19051 C CA . LEU A 1 11 ? -13.454 3.234 1.786 1.00 0.00 11 LEU A CA 15
ATOM 19052 C C . LEU A 1 11 ? -12.220 2.640 1.111 1.00 0.00 11 LEU A C 15
ATOM 19053 O O . LEU A 1 11 ? -11.328 2.147 1.787 1.00 0.00 11 LEU A O 15
ATOM 19069 N N . ARG A 1 12 ? -12.110 2.685 -0.220 1.00 0.00 12 ARG A N 15
ATOM 19070 C CA . ARG A 1 12 ? -10.963 2.119 -0.940 1.00 0.00 12 ARG A CA 15
ATOM 19071 C C . ARG A 1 12 ? -9.666 2.705 -0.463 1.00 0.00 12 ARG A C 15
ATOM 19072 O O . ARG A 1 12 ? -8.729 1.952 -0.230 1.00 0.00 12 ARG A O 15
ATOM 19093 N N . GLN A 1 13 ? -9.607 4.012 -0.260 1.00 0.00 13 GLN A N 15
ATOM 19094 C CA . GLN A 1 13 ? -8.395 4.638 0.228 1.00 0.00 13 GLN A CA 15
ATOM 19095 C C . GLN A 1 13 ? -8.027 4.108 1.630 1.00 0.00 13 GLN A C 15
ATOM 19096 O O . GLN A 1 13 ? -6.850 3.986 1.959 1.00 0.00 13 GLN A O 15
ATOM 19110 N N . ALA A 1 14 ? -9.002 3.737 2.465 1.00 0.00 14 ALA A N 15
ATOM 19111 C CA . ALA A 1 14 ? -8.727 3.194 3.789 1.00 0.00 14 ALA A CA 15
ATOM 19112 C C . ALA A 1 14 ? -8.121 1.787 3.627 1.00 0.00 14 ALA A C 15
ATOM 19113 O O . ALA A 1 14 ? -7.190 1.413 4.347 1.00 0.00 14 ALA A O 15
ATOM 19120 N N . VAL A 1 15 ? -8.630 1.000 2.670 1.00 0.00 15 VAL A N 15
ATOM 19121 C CA . VAL A 1 15 ? -8.136 -0.351 2.391 1.00 0.00 15 VAL A CA 15
ATOM 19122 C C . VAL A 1 15 ? -6.757 -0.261 1.716 1.00 0.00 15 VAL A C 15
ATOM 19123 O O . VAL A 1 15 ? -5.877 -1.085 1.962 1.00 0.00 15 VAL A O 15
ATOM 19136 N N . LEU A 1 16 ? -6.520 0.755 0.885 1.00 0.00 16 LEU A N 15
ATOM 19137 C CA . LEU A 1 16 ? -5.221 0.921 0.237 1.00 0.00 16 LEU A CA 15
ATOM 19138 C C . LEU A 1 16 ? -4.190 1.302 1.310 1.00 0.00 16 LEU A C 15
ATOM 19139 O O . LEU A 1 16 ? -3.100 0.739 1.297 1.00 0.00 16 LEU A O 15
ATOM 19155 N N . GLN A 1 17 ? -4.540 2.140 2.303 1.00 0.00 17 GLN A N 15
ATOM 19156 C CA . GLN A 1 17 ? -3.606 2.541 3.361 1.00 0.00 17 GLN A CA 15
ATOM 19157 C C . GLN A 1 17 ? -3.034 1.338 4.121 1.00 0.00 17 GLN A C 15
ATOM 19158 O O . GLN A 1 17 ? -1.807 1.237 4.225 1.00 0.00 17 GLN A O 15
ATOM 19172 N N . LYS A 1 18 ? -3.856 0.390 4.599 1.00 0.00 18 LYS A N 15
ATOM 19173 C CA . LYS A 1 18 ? -3.314 -0.774 5.307 1.00 0.00 18 LYS A CA 15
ATOM 19174 C C . LYS A 1 18 ? -2.472 -1.631 4.364 1.00 0.00 18 LYS A C 15
ATOM 19175 O O . LYS A 1 18 ? -1.402 -2.090 4.760 1.00 0.00 18 LYS A O 15
ATOM 19194 N N . LYS A 1 19 ? -2.906 -1.794 3.104 1.00 0.00 19 LYS A N 15
ATOM 19195 C CA . LYS A 1 19 ? -2.192 -2.589 2.110 1.00 0.00 19 LYS A CA 15
ATOM 19196 C C . LYS A 1 19 ? -0.759 -2.098 1.950 1.00 0.00 19 LYS A C 15
ATOM 19197 O O . LYS A 1 19 ? 0.101 -2.930 1.677 1.00 0.00 19 LYS A O 15
ATOM 19216 N N . ILE A 1 20 ? -0.454 -0.812 2.166 1.00 0.00 20 ILE A N 15
ATOM 19217 C CA . ILE A 1 20 ? 0.917 -0.326 2.027 1.00 0.00 20 ILE A CA 15
ATOM 19218 C C . ILE A 1 20 ? 1.819 -1.038 3.044 1.00 0.00 20 ILE A C 15
ATOM 19219 O O . ILE A 1 20 ? 2.918 -1.468 2.697 1.00 0.00 20 ILE A O 15
ATOM 19235 N N . LYS A 1 21 ? 1.356 -1.200 4.289 1.00 0.00 21 LYS A N 15
ATOM 19236 C CA . LYS A 1 21 ? 2.107 -1.879 5.351 1.00 0.00 21 LYS A CA 15
ATOM 19237 C C . LYS A 1 21 ? 2.288 -3.358 5.013 1.00 0.00 21 LYS A C 15
ATOM 19238 O O . LYS A 1 21 ? 3.204 -4.027 5.492 1.00 0.00 21 LYS A O 15
ATOM 19257 N N . GLU A 1 22 ? 1.347 -3.918 4.265 1.00 0.00 22 GLU A N 15
ATOM 19258 C CA . GLU A 1 22 ? 1.366 -5.316 3.890 1.00 0.00 22 GLU A CA 15
ATOM 19259 C C . GLU A 1 22 ? 2.354 -5.519 2.747 1.00 0.00 22 GLU A C 15
ATOM 19260 O O . GLU A 1 22 ? 3.260 -6.337 2.894 1.00 0.00 22 GLU A O 15
ATOM 19272 N N . ARG A 1 23 ? 2.295 -4.722 1.680 1.00 0.00 23 ARG A N 15
ATOM 19273 C CA . ARG A 1 23 ? 3.203 -4.848 0.535 1.00 0.00 23 ARG A CA 15
ATOM 19274 C C . ARG A 1 23 ? 4.647 -4.565 0.898 1.00 0.00 23 ARG A C 15
ATOM 19275 O O . ARG A 1 23 ? 5.546 -5.062 0.226 1.00 0.00 23 ARG A O 15
ATOM 19296 N N . ILE A 1 24 ? 4.894 -3.702 1.881 1.00 0.00 24 ILE A N 15
ATOM 19297 C CA . ILE A 1 24 ? 6.244 -3.381 2.315 1.00 0.00 24 ILE A CA 15
ATOM 19298 C C . ILE A 1 24 ? 6.784 -4.514 3.195 1.00 0.00 24 ILE A C 15
ATOM 19299 O O . ILE A 1 24 ? 7.902 -4.970 2.969 1.00 0.00 24 ILE A O 15
ATOM 19315 N N . GLN A 1 25 ? 5.998 -4.999 4.166 1.00 0.00 25 GLN A N 15
ATOM 19316 C CA . GLN A 1 25 ? 6.469 -6.041 5.070 1.00 0.00 25 GLN A CA 15
ATOM 19317 C C . GLN A 1 25 ? 6.545 -7.416 4.412 1.00 0.00 25 GLN A C 15
ATOM 19318 O O . GLN A 1 25 ? 7.539 -8.121 4.566 1.00 0.00 25 GLN A O 15
ATOM 19332 N N . ASN A 1 26 ? 5.486 -7.806 3.702 1.00 0.00 26 ASN A N 15
ATOM 19333 C CA . ASN A 1 26 ? 5.445 -9.105 3.049 1.00 0.00 26 ASN A CA 15
ATOM 19334 C C . ASN A 1 26 ? 6.313 -9.039 1.792 1.00 0.00 26 ASN A C 15
ATOM 19335 O O . ASN A 1 26 ? 7.276 -9.790 1.655 1.00 0.00 26 ASN A O 15
ATOM 19346 N N . SER A 1 27 ? 6.069 -8.046 0.931 1.00 0.00 27 SER A N 15
ATOM 19347 C CA . SER A 1 27 ? 6.766 -7.835 -0.338 1.00 0.00 27 SER A CA 15
ATOM 19348 C C . SER A 1 27 ? 6.884 -9.139 -1.145 1.00 0.00 27 SER A C 15
ATOM 19349 O O . SER A 1 27 ? 7.836 -9.313 -1.902 1.00 0.00 27 SER A O 15
ATOM 19357 N N . LEU A 1 28 ? 5.897 -10.029 -1.028 1.00 0.00 28 LEU A N 15
ATOM 19358 C CA . LEU A 1 28 ? 5.856 -11.337 -1.667 1.00 0.00 28 LEU A CA 15
ATOM 19359 C C . LEU A 1 28 ? 4.485 -11.660 -2.268 1.00 0.00 28 LEU A C 15
ATOM 19360 O O . LEU A 1 28 ? 3.557 -10.844 -2.247 1.00 0.00 28 LEU A O 15
ATOM 19376 N N . SER A 1 29 ? 4.360 -12.882 -2.779 1.00 0.00 29 SER A N 15
ATOM 19377 C CA . SER A 1 29 ? 3.179 -13.434 -3.421 1.00 0.00 29 SER A CA 15
ATOM 19378 C C . SER A 1 29 ? 2.621 -14.687 -2.743 1.00 0.00 29 SER A C 15
ATOM 19379 O O . SER A 1 29 ? 1.403 -14.806 -2.615 1.00 0.00 29 SER A O 15
ATOM 19387 N N . THR A 1 30 ? 3.477 -15.630 -2.346 1.00 0.00 30 THR A N 15
ATOM 19388 C CA . THR A 1 30 ? 3.050 -16.880 -1.726 1.00 0.00 30 THR A CA 15
ATOM 19389 C C . THR A 1 30 ? 4.138 -17.436 -0.802 1.00 0.00 30 THR A C 15
ATOM 19390 O O . THR A 1 30 ? 4.292 -18.653 -0.701 1.00 0.00 30 THR A O 15
ATOM 19401 N N . GLU A 1 31 ? 4.943 -16.571 -0.178 1.00 0.00 31 GLU A N 15
ATOM 19402 C CA . GLU A 1 31 ? 6.023 -16.984 0.722 1.00 0.00 31 GLU A CA 15
ATOM 19403 C C . GLU A 1 31 ? 7.066 -17.829 -0.022 1.00 0.00 31 GLU A C 15
ATOM 19404 O O . GLU A 1 31 ? 7.633 -18.772 0.531 1.00 0.00 31 GLU A O 15
ATOM 19416 N N . LYS A 1 32 ? 7.271 -17.543 -1.312 1.00 0.00 32 LYS A N 15
ATOM 19417 C CA . LYS A 1 32 ? 8.226 -18.236 -2.172 1.00 0.00 32 LYS A CA 15
ATOM 19418 C C . LYS A 1 32 ? 9.659 -17.867 -1.767 1.00 0.00 32 LYS A C 15
ATOM 19419 O O . LYS A 1 32 ? 9.853 -16.963 -0.951 1.00 0.00 32 LYS A O 15
ATOM 19438 N N . TYR A 1 33 ? 10.663 -18.548 -2.322 1.00 0.00 33 TYR A N 15
ATOM 19439 C CA . TYR A 1 33 ? 12.064 -18.266 -2.018 1.00 0.00 33 TYR A CA 15
ATOM 19440 C C . TYR A 1 33 ? 12.534 -16.966 -2.694 1.00 0.00 33 TYR A C 15
ATOM 19441 O O . TYR A 1 33 ? 11.763 -16.249 -3.343 1.00 0.00 33 TYR A O 15
ATOM 19459 N N . GLY A 1 34 ? 13.813 -16.640 -2.516 1.00 0.00 34 GLY A N 15
ATOM 19460 C CA . GLY A 1 34 ? 14.501 -15.477 -3.054 1.00 0.00 34 GLY A CA 15
ATOM 19461 C C . GLY A 1 34 ? 15.914 -15.433 -2.470 1.00 0.00 34 GLY A C 15
ATOM 19462 O O . GLY A 1 34 ? 16.141 -16.021 -1.403 1.00 0.00 34 GLY A O 15
ATOM 19466 N N . SER A 1 35 ? 16.864 -14.796 -3.158 1.00 0.00 35 SER A N 15
ATOM 19467 C CA . SER A 1 35 ? 18.256 -14.647 -2.740 1.00 0.00 35 SER A CA 15
ATOM 19468 C C . SER A 1 35 ? 19.014 -13.767 -3.740 1.00 0.00 35 SER A C 15
ATOM 19469 O O . SER A 1 35 ? 18.872 -13.949 -4.955 1.00 0.00 35 SER A O 15
ATOM 19477 N N . GLY A 1 36 ? 19.848 -12.859 -3.232 1.00 0.00 36 GLY A N 15
ATOM 19478 C CA . GLY A 1 36 ? 20.701 -11.923 -3.961 1.00 0.00 36 GLY A CA 15
ATOM 19479 C C . GLY A 1 36 ? 22.080 -11.892 -3.289 1.00 0.00 36 GLY A C 15
ATOM 19480 O O . GLY A 1 36 ? 22.249 -12.467 -2.207 1.00 0.00 36 GLY A O 15
ATOM 19484 N N . SER A 1 37 ? 23.065 -11.219 -3.885 1.00 0.00 37 SER A N 15
ATOM 19485 C CA . SER A 1 37 ? 24.425 -11.099 -3.357 1.00 0.00 37 SER A CA 15
ATOM 19486 C C . SER A 1 37 ? 24.924 -9.662 -3.537 1.00 0.00 37 SER A C 15
ATOM 19487 O O . SER A 1 37 ? 24.289 -8.858 -4.230 1.00 0.00 37 SER A O 15
ATOM 19495 N N . GLY A 1 38 ? 26.013 -9.299 -2.861 1.00 0.00 38 GLY A N 15
ATOM 19496 C CA . GLY A 1 38 ? 26.610 -7.966 -2.906 1.00 0.00 38 GLY A CA 15
ATOM 19497 C C . GLY A 1 38 ? 27.737 -7.866 -3.925 1.00 0.00 38 GLY A C 15
ATOM 19498 O O . GLY A 1 38 ? 28.185 -8.882 -4.460 1.00 0.00 38 GLY A O 15
ATOM 19502 N N . SER A 1 39 ? 28.227 -6.647 -4.165 1.00 0.00 39 SER A N 15
ATOM 19503 C CA . SER A 1 39 ? 29.313 -6.395 -5.109 1.00 0.00 39 SER A CA 15
ATOM 19504 C C . SER A 1 39 ? 30.574 -6.009 -4.329 1.00 0.00 39 SER A C 15
ATOM 19505 O O . SER A 1 39 ? 31.260 -6.899 -3.823 1.00 0.00 39 SER A O 15
ATOM 19513 N N . GLY A 1 40 ? 30.858 -4.713 -4.183 1.00 0.00 40 GLY A N 15
ATOM 19514 C CA . GLY A 1 40 ? 32.009 -4.158 -3.489 1.00 0.00 40 GLY A CA 15
ATOM 19515 C C . GLY A 1 40 ? 32.138 -2.683 -3.867 1.00 0.00 40 GLY A C 15
ATOM 19516 O O . GLY A 1 40 ? 31.232 -2.133 -4.500 1.00 0.00 40 GLY A O 15
ATOM 19520 N N . SER A 1 41 ? 33.237 -2.044 -3.468 1.00 0.00 41 SER A N 15
ATOM 19521 C CA . SER A 1 41 ? 33.539 -0.640 -3.739 1.00 0.00 41 SER A CA 15
ATOM 19522 C C . SER A 1 41 ? 35.035 -0.514 -4.058 1.00 0.00 41 SER A C 15
ATOM 19523 O O . SER A 1 41 ? 35.776 -1.486 -3.906 1.00 0.00 41 SER A O 15
ATOM 19531 N N . GLY A 1 42 ? 35.485 0.664 -4.504 1.00 0.00 42 GLY A N 15
ATOM 19532 C CA . GLY A 1 42 ? 36.879 0.930 -4.844 1.00 0.00 42 GLY A CA 15
ATOM 19533 C C . GLY A 1 42 ? 37.397 2.166 -4.114 1.00 0.00 42 GLY A C 15
ATOM 19534 O O . GLY A 1 42 ? 36.625 2.913 -3.511 1.00 0.00 42 GLY A O 15
ATOM 19538 N N . SER A 1 43 ? 38.714 2.360 -4.148 1.00 0.00 43 SER A N 15
ATOM 19539 C CA . SER A 1 43 ? 39.412 3.476 -3.526 1.00 0.00 43 SER A CA 15
ATOM 19540 C C . SER A 1 43 ? 39.258 4.758 -4.356 1.00 0.00 43 SER A C 15
ATOM 19541 O O . SER A 1 43 ? 38.908 4.703 -5.535 1.00 0.00 43 SER A O 15
ATOM 19549 N N . GLY A 1 44 ? 39.553 5.911 -3.751 1.00 0.00 44 GLY A N 15
ATOM 19550 C CA . GLY A 1 44 ? 39.487 7.220 -4.387 1.00 0.00 44 GLY A CA 15
ATOM 19551 C C . GLY A 1 44 ? 40.884 7.835 -4.401 1.00 0.00 44 GLY A C 15
ATOM 19552 O O . GLY A 1 44 ? 41.722 7.491 -3.568 1.00 0.00 44 GLY A O 15
ATOM 19556 N N . SER A 1 45 ? 41.139 8.752 -5.334 1.00 0.00 45 SER A N 15
ATOM 19557 C CA . SER A 1 45 ? 42.423 9.429 -5.475 1.00 0.00 45 SER A CA 15
ATOM 19558 C C . SER A 1 45 ? 42.494 10.596 -4.480 1.00 0.00 45 SER A C 15
ATOM 19559 O O . SER A 1 45 ? 42.443 11.759 -4.882 1.00 0.00 45 SER A O 15
ATOM 19567 N N . GLY A 1 46 ? 42.614 10.306 -3.186 1.00 0.00 46 GLY A N 15
ATOM 19568 C CA . GLY A 1 46 ? 42.690 11.312 -2.139 1.00 0.00 46 GLY A CA 15
ATOM 19569 C C . GLY A 1 46 ? 42.667 10.642 -0.772 1.00 0.00 46 GLY A C 15
ATOM 19570 O O . GLY A 1 46 ? 42.845 9.430 -0.668 1.00 0.00 46 GLY A O 15
ATOM 19574 N N . SER A 1 47 ? 42.518 11.434 0.287 1.00 0.00 47 SER A N 15
ATOM 19575 C CA . SER A 1 47 ? 42.458 10.956 1.661 1.00 0.00 47 SER A CA 15
ATOM 19576 C C . SER A 1 47 ? 41.448 11.819 2.423 1.00 0.00 47 SER A C 15
ATOM 19577 O O . SER A 1 47 ? 41.081 12.903 1.967 1.00 0.00 47 SER A O 15
ATOM 19585 N N . GLY A 1 48 ? 41.014 11.347 3.589 1.00 0.00 48 GLY A N 15
ATOM 19586 C CA . GLY A 1 48 ? 40.045 11.993 4.458 1.00 0.00 48 GLY A CA 15
ATOM 19587 C C . GLY A 1 48 ? 39.268 10.892 5.173 1.00 0.00 48 GLY A C 15
ATOM 19588 O O . GLY A 1 48 ? 39.690 9.733 5.157 1.00 0.00 48 GLY A O 15
ATOM 19592 N N . SER A 1 49 ? 38.179 11.237 5.856 1.00 0.00 49 SER A N 15
ATOM 19593 C CA . SER A 1 49 ? 37.353 10.270 6.558 1.00 0.00 49 SER A CA 15
ATOM 19594 C C . SER A 1 49 ? 35.957 10.864 6.752 1.00 0.00 49 SER A C 15
ATOM 19595 O O . SER A 1 49 ? 35.771 12.074 6.614 1.00 0.00 49 SER A O 15
ATOM 19603 N N . GLY A 1 50 ? 34.999 10.013 7.106 1.00 0.00 50 GLY A N 15
ATOM 19604 C CA . GLY A 1 50 ? 33.602 10.336 7.341 1.00 0.00 50 GLY A CA 15
ATOM 19605 C C . GLY A 1 50 ? 32.769 9.082 7.085 1.00 0.00 50 GLY A C 15
ATOM 19606 O O . GLY A 1 50 ? 33.254 8.133 6.468 1.00 0.00 50 GLY A O 15
ATOM 19610 N N . SER A 1 51 ? 31.535 9.057 7.580 1.00 0.00 51 SER A N 15
ATOM 19611 C CA . SER A 1 51 ? 30.572 7.969 7.449 1.00 0.00 51 SER A CA 15
ATOM 19612 C C . SER A 1 51 ? 29.256 8.488 8.038 1.00 0.00 51 SER A C 15
ATOM 19613 O O . SER A 1 51 ? 29.281 9.457 8.806 1.00 0.00 51 SER A O 15
ATOM 19621 N N . GLY A 1 52 ? 28.120 7.860 7.732 1.00 0.00 52 GLY A N 15
ATOM 19622 C CA . GLY A 1 52 ? 26.826 8.267 8.265 1.00 0.00 52 GLY A CA 15
ATOM 19623 C C . GLY A 1 52 ? 25.655 7.708 7.467 1.00 0.00 52 GLY A C 15
ATOM 19624 O O . GLY A 1 52 ? 25.840 7.097 6.411 1.00 0.00 52 GLY A O 15
ATOM 19628 N N . SER A 1 53 ? 24.439 7.923 7.967 1.00 0.00 53 SER A N 15
ATOM 19629 C CA . SER A 1 53 ? 23.154 7.517 7.407 1.00 0.00 53 SER A CA 15
ATOM 19630 C C . SER A 1 53 ? 22.036 8.153 8.242 1.00 0.00 53 SER A C 15
ATOM 19631 O O . SER A 1 53 ? 22.264 8.563 9.384 1.00 0.00 53 SER A O 15
ATOM 19639 N N . GLY A 1 54 ? 20.829 8.194 7.680 1.00 0.00 54 GLY A N 15
ATOM 19640 C CA . GLY A 1 54 ? 19.616 8.738 8.263 1.00 0.00 54 GLY A CA 15
ATOM 19641 C C . GLY A 1 54 ? 18.416 8.294 7.423 1.00 0.00 54 GLY A C 15
ATOM 19642 O O . GLY A 1 54 ? 18.600 7.771 6.320 1.00 0.00 54 GLY A O 15
ATOM 19646 N N . SER A 1 55 ? 17.199 8.449 7.945 1.00 0.00 55 SER A N 15
ATOM 19647 C CA . SER A 1 55 ? 15.936 8.076 7.305 1.00 0.00 55 SER A CA 15
ATOM 19648 C C . SER A 1 55 ? 14.765 8.830 7.951 1.00 0.00 55 SER A C 15
ATOM 19649 O O . SER A 1 55 ? 14.933 9.460 8.999 1.00 0.00 55 SER A O 15
ATOM 19657 N N . GLY A 1 56 ? 13.569 8.710 7.377 1.00 0.00 56 GLY A N 15
ATOM 19658 C CA . GLY A 1 56 ? 12.348 9.330 7.870 1.00 0.00 56 GLY A CA 15
ATOM 19659 C C . GLY A 1 56 ? 11.213 9.183 6.857 1.00 0.00 56 GLY A C 15
ATOM 19660 O O . GLY A 1 56 ? 11.469 8.758 5.728 1.00 0.00 56 GLY A O 15
ATOM 19664 N N . SER A 1 57 ? 9.994 9.545 7.267 1.00 0.00 57 SER A N 15
ATOM 19665 C CA . SER A 1 57 ? 8.711 9.550 6.552 1.00 0.00 57 SER A CA 15
ATOM 19666 C C . SER A 1 57 ? 7.539 9.362 7.516 1.00 0.00 57 SER A C 15
ATOM 19667 O O . SER A 1 57 ? 7.648 8.640 8.511 1.00 0.00 57 SER A O 15
ATOM 19675 N N . GLY A 1 58 ? 6.410 10.005 7.210 1.00 0.00 58 GLY A N 15
ATOM 19676 C CA . GLY A 1 58 ? 5.186 9.952 7.999 1.00 0.00 58 GLY A CA 15
ATOM 19677 C C . GLY A 1 58 ? 4.135 9.136 7.263 1.00 0.00 58 GLY A C 15
ATOM 19678 O O . GLY A 1 58 ? 3.711 8.085 7.748 1.00 0.00 58 GLY A O 15
ATOM 19682 N N . TYR A 1 59 ? 3.692 9.636 6.112 1.00 0.00 59 TYR A N 15
ATOM 19683 C CA . TYR A 1 59 ? 2.693 9.008 5.249 1.00 0.00 59 TYR A CA 15
ATOM 19684 C C . TYR A 1 59 ? 3.389 8.059 4.267 1.00 0.00 59 TYR A C 15
ATOM 19685 O O . TYR A 1 59 ? 4.584 7.787 4.415 1.00 0.00 59 TYR A O 15
ATOM 19703 N N . GLN A 1 60 ? 2.651 7.534 3.279 1.00 0.00 3288 GLN A N 15
ATOM 19704 C CA . GLN A 1 60 ? 3.224 6.634 2.281 1.00 0.00 3288 GLN A CA 15
ATOM 19705 C C . GLN A 1 60 ? 4.381 7.325 1.560 1.00 0.00 3288 GLN A C 15
ATOM 19706 O O . GLN A 1 60 ? 4.412 8.553 1.447 1.00 0.00 3288 GLN A O 15
ATOM 19720 N N . ILE A 1 61 ? 5.289 6.525 1.015 1.00 0.00 3289 ILE A N 15
ATOM 19721 C CA . ILE A 1 61 ? 6.464 6.990 0.304 1.00 0.00 3289 ILE A CA 15
ATOM 19722 C C . ILE A 1 61 ? 6.121 7.007 -1.187 1.00 0.00 3289 ILE A C 15
ATOM 19723 O O . ILE A 1 61 ? 6.124 5.979 -1.864 1.00 0.00 3289 ILE A O 15
ATOM 19739 N N . GLU A 1 62 ? 5.771 8.188 -1.681 1.00 0.00 3290 GLU A N 15
ATOM 19740 C CA . GLU A 1 62 ? 5.391 8.470 -3.061 1.00 0.00 3290 GLU A CA 15
ATOM 19741 C C . GLU A 1 62 ? 6.558 8.306 -4.043 1.00 0.00 3290 GLU A C 15
ATOM 19742 O O . GLU A 1 62 ? 6.360 8.295 -5.249 1.00 0.00 3290 GLU A O 15
ATOM 19754 N N . THR A 1 63 ? 7.765 8.094 -3.532 1.00 0.00 3291 THR A N 15
ATOM 19755 C CA . THR A 1 63 ? 8.982 7.921 -4.302 1.00 0.00 3291 THR A CA 15
ATOM 19756 C C . THR A 1 63 ? 9.669 6.624 -3.848 1.00 0.00 3291 THR A C 15
ATOM 19757 O O . THR A 1 63 ? 10.823 6.642 -3.401 1.00 0.00 3291 THR A O 15
ATOM 19768 N N . PHE A 1 64 ? 8.958 5.487 -3.920 1.00 0.00 3292 PHE A N 15
ATOM 19769 C CA . PHE A 1 64 ? 9.501 4.188 -3.529 1.00 0.00 3292 PHE A CA 15
ATOM 19770 C C . PHE A 1 64 ? 8.688 3.047 -4.143 1.00 0.00 3292 PHE A C 15
ATOM 19771 O O . PHE A 1 64 ? 9.197 2.317 -4.990 1.00 0.00 3292 PHE A O 15
ATOM 19788 N N . PHE A 1 65 ? 7.420 2.918 -3.749 1.00 0.00 3293 PHE A N 15
ATOM 19789 C CA . PHE A 1 65 ? 6.495 1.879 -4.213 1.00 0.00 3293 PHE A CA 15
ATOM 19790 C C . PHE A 1 65 ? 5.289 2.454 -4.956 1.00 0.00 3293 PHE A C 15
ATOM 19791 O O . PHE A 1 65 ? 4.324 1.733 -5.205 1.00 0.00 3293 PHE A O 15
ATOM 19808 N N . ALA A 1 66 ? 5.318 3.737 -5.320 1.00 0.00 3294 ALA A N 15
ATOM 19809 C CA . ALA A 1 66 ? 4.221 4.416 -5.997 1.00 0.00 3294 ALA A CA 15
ATOM 19810 C C . ALA A 1 66 ? 3.684 3.681 -7.228 1.00 0.00 3294 ALA A C 15
ATOM 19811 O O . ALA A 1 66 ? 2.496 3.789 -7.518 1.00 0.00 3294 ALA A O 15
ATOM 19818 N N . GLN A 1 67 ? 4.525 2.933 -7.946 1.00 0.00 3295 GLN A N 15
ATOM 19819 C CA . GLN A 1 67 ? 4.073 2.210 -9.139 1.00 0.00 3295 GLN A CA 15
ATOM 19820 C C . GLN A 1 67 ? 3.237 0.993 -8.759 1.00 0.00 3295 GLN A C 15
ATOM 19821 O O . GLN A 1 67 ? 2.392 0.549 -9.531 1.00 0.00 3295 GLN A O 15
ATOM 19835 N N . ASP A 1 68 ? 3.538 0.370 -7.624 1.00 0.00 3296 ASP A N 15
ATOM 19836 C CA . ASP A 1 68 ? 2.773 -0.781 -7.149 1.00 0.00 3296 ASP A CA 15
ATOM 19837 C C . ASP A 1 68 ? 1.492 -0.296 -6.483 1.00 0.00 3296 ASP A C 15
ATOM 19838 O O . ASP A 1 68 ? 0.454 -0.950 -6.557 1.00 0.00 3296 ASP A O 15
ATOM 19847 N N . ILE A 1 69 ? 1.583 0.859 -5.823 1.00 0.00 3297 ILE A N 15
ATOM 19848 C CA . ILE A 1 69 ? 0.520 1.530 -5.097 1.00 0.00 3297 ILE A CA 15
ATOM 19849 C C . ILE A 1 69 ? -0.663 1.756 -6.022 1.00 0.00 3297 ILE A C 15
ATOM 19850 O O . ILE A 1 69 ? -1.801 1.478 -5.638 1.00 0.00 3297 ILE A O 15
ATOM 19866 N N . GLU A 1 70 ? -0.398 2.262 -7.227 1.00 0.00 3298 GLU A N 15
ATOM 19867 C CA . GLU A 1 70 ? -1.461 2.534 -8.170 1.00 0.00 3298 GLU A CA 15
ATOM 19868 C C . GLU A 1 70 ? -2.119 1.232 -8.598 1.00 0.00 3298 GLU A C 15
ATOM 19869 O O . GLU A 1 70 ? -3.328 1.190 -8.765 1.00 0.00 3298 GLU A O 15
ATOM 19881 N N . SER A 1 71 ? -1.345 0.161 -8.732 1.00 0.00 3299 SER A N 15
ATOM 19882 C CA . SER A 1 71 ? -1.849 -1.134 -9.165 1.00 0.00 3299 SER A CA 15
ATOM 19883 C C . SER A 1 71 ? -2.736 -1.762 -8.090 1.00 0.00 3299 SER A C 15
ATOM 19884 O O . SER A 1 71 ? -3.839 -2.228 -8.384 1.00 0.00 3299 SER A O 15
ATOM 19892 N N . VAL A 1 72 ? -2.305 -1.740 -6.828 1.00 0.00 3300 VAL A N 15
ATOM 19893 C CA . VAL A 1 72 ? -3.093 -2.333 -5.759 1.00 0.00 3300 VAL A CA 15
ATOM 19894 C C . VAL A 1 72 ? -4.342 -1.483 -5.527 1.00 0.00 3300 VAL A C 15
ATOM 19895 O O . VAL A 1 72 ? -5.430 -2.019 -5.322 1.00 0.00 3300 VAL A O 15
ATOM 19908 N N . GLN A 1 73 ? -4.242 -0.150 -5.572 1.00 0.00 3301 GLN A N 15
ATOM 19909 C CA . GLN A 1 73 ? -5.423 0.680 -5.380 1.00 0.00 3301 GLN A CA 15
ATOM 19910 C C . GLN A 1 73 ? -6.364 0.556 -6.582 1.00 0.00 3301 GLN A C 15
ATOM 19911 O O . GLN A 1 73 ? -7.576 0.673 -6.402 1.00 0.00 3301 GLN A O 15
ATOM 19925 N N . LYS A 1 74 ? -5.838 0.316 -7.792 1.00 0.00 3302 LYS A N 15
ATOM 19926 C CA . LYS A 1 74 ? -6.622 0.127 -9.015 1.00 0.00 3302 LYS A CA 15
ATOM 19927 C C . LYS A 1 74 ? -7.570 -1.063 -8.834 1.00 0.00 3302 LYS A C 15
ATOM 19928 O O . LYS A 1 74 ? -8.622 -1.117 -9.474 1.00 0.00 3302 LYS A O 15
ATOM 19947 N N . GLU A 1 75 ? -7.206 -2.024 -7.986 1.00 0.00 3303 GLU A N 15
ATOM 19948 C CA . GLU A 1 75 ? -8.033 -3.191 -7.697 1.00 0.00 3303 GLU A CA 15
ATOM 19949 C C . GLU A 1 75 ? -9.200 -2.785 -6.780 1.00 0.00 3303 GLU A C 15
ATOM 19950 O O . GLU A 1 75 ? -10.311 -3.279 -6.935 1.00 0.00 3303 GLU A O 15
ATOM 19962 N N . LEU A 1 76 ? -8.995 -1.840 -5.860 1.00 0.00 3304 LEU A N 15
ATOM 19963 C CA . LEU A 1 76 ? -9.964 -1.339 -4.894 1.00 0.00 3304 LEU A CA 15
ATOM 19964 C C . LEU A 1 76 ? -10.963 -0.311 -5.410 1.00 0.00 3304 LEU A C 15
ATOM 19965 O O . LEU A 1 76 ? -12.095 -0.285 -4.946 1.00 0.00 3304 LEU A O 15
ATOM 19981 N N . GLU A 1 77 ? -10.569 0.566 -6.327 1.00 0.00 3305 GLU A N 15
ATOM 19982 C CA . GLU A 1 77 ? -11.435 1.611 -6.878 1.00 0.00 3305 GLU A CA 15
ATOM 19983 C C . GLU A 1 77 ? -12.705 1.059 -7.529 1.00 0.00 3305 GLU A C 15
ATOM 19984 O O . GLU A 1 77 ? -13.686 1.793 -7.655 1.00 0.00 3305 GLU A O 15
ATOM 19996 N N . ASN A 1 78 ? -12.726 -0.218 -7.915 1.00 0.00 3306 ASN A N 15
ATOM 19997 C CA . ASN A 1 78 ? -13.895 -0.825 -8.539 1.00 0.00 3306 ASN A CA 15
ATOM 19998 C C . ASN A 1 78 ? -14.659 -1.734 -7.571 1.00 0.00 3306 ASN A C 15
ATOM 19999 O O . ASN A 1 78 ? -15.665 -2.326 -7.975 1.00 0.00 3306 ASN A O 15
ATOM 20010 N N . LEU A 1 79 ? -14.194 -1.873 -6.320 1.00 0.00 3307 LEU A N 15
ATOM 20011 C CA . LEU A 1 79 ? -14.888 -2.701 -5.336 1.00 0.00 3307 LEU A CA 15
ATOM 20012 C C . LEU A 1 79 ? -16.005 -1.895 -4.653 1.00 0.00 3307 LEU A C 15
ATOM 20013 O O . LEU A 1 79 ? -15.957 -0.665 -4.628 1.00 0.00 3307 LEU A O 15
ATOM 20029 N N . SER A 1 80 ? -17.002 -2.583 -4.094 1.00 0.00 3308 SER A N 15
ATOM 20030 C CA . SER A 1 80 ? -18.147 -2.006 -3.384 1.00 0.00 3308 SER A CA 15
ATOM 20031 C C . SER A 1 80 ? -17.823 -1.768 -1.905 1.00 0.00 3308 SER A C 15
ATOM 20032 O O . SER A 1 80 ? -16.777 -2.204 -1.431 1.00 0.00 3308 SER A O 15
ATOM 20040 N N . GLU A 1 81 ? -18.685 -1.066 -1.151 1.00 0.00 3309 GLU A N 15
ATOM 20041 C CA . GLU A 1 81 ? -18.421 -0.801 0.261 1.00 0.00 3309 GLU A CA 15
ATOM 20042 C C . GLU A 1 81 ? -18.302 -2.121 0.973 1.00 0.00 3309 GLU A C 15
ATOM 20043 O O . GLU A 1 81 ? -17.284 -2.354 1.583 1.00 0.00 3309 GLU A O 15
ATOM 20055 N N . GLU A 1 82 ? -19.222 -3.044 0.774 1.00 0.00 3310 GLU A N 15
ATOM 20056 C CA . GLU A 1 82 ? -19.228 -4.330 1.438 1.00 0.00 3310 GLU A CA 15
ATOM 20057 C C . GLU A 1 82 ? -17.901 -5.068 1.298 1.00 0.00 3310 GLU A C 15
ATOM 20058 O O . GLU A 1 82 ? -17.651 -5.970 2.095 1.00 0.00 3310 GLU A O 15
ATOM 20070 N N . GLU A 1 83 ? -17.162 -4.834 0.213 1.00 0.00 3311 GLU A N 15
ATOM 20071 C CA . GLU A 1 83 ? -15.870 -5.436 -0.016 1.00 0.00 3311 GLU A CA 15
ATOM 20072 C C . GLU A 1 83 ? -14.779 -4.692 0.759 1.00 0.00 3311 GLU A C 15
ATOM 20073 O O . GLU A 1 83 ? -13.982 -5.283 1.469 1.00 0.00 3311 GLU A O 15
ATOM 20085 N N . LEU A 1 84 ? -14.726 -3.362 0.587 1.00 0.00 3312 LEU A N 15
ATOM 20086 C CA . LEU A 1 84 ? -13.738 -2.456 1.179 1.00 0.00 3312 LEU A CA 15
ATOM 20087 C C . LEU A 1 84 ? -13.952 -2.155 2.654 1.00 0.00 3312 LEU A C 15
ATOM 20088 O O . LEU A 1 84 ? -13.043 -2.298 3.467 1.00 0.00 3312 LEU A O 15
ATOM 20104 N N . LEU A 1 85 ? -15.165 -1.709 2.970 1.00 0.00 3313 LEU A N 15
ATOM 20105 C CA . LEU A 1 85 ? -15.682 -1.358 4.275 1.00 0.00 3313 LEU A CA 15
ATOM 20106 C C . LEU A 1 85 ? -15.432 -2.572 5.148 1.00 0.00 3313 LEU A C 15
ATOM 20107 O O . LEU A 1 85 ? -14.935 -2.413 6.256 1.00 0.00 3313 LEU A O 15
ATOM 20123 N N . ALA A 1 86 ? -15.665 -3.784 4.640 1.00 0.00 3314 ALA A N 15
ATOM 20124 C CA . ALA A 1 86 ? -15.443 -4.968 5.445 1.00 0.00 3314 ALA A CA 15
ATOM 20125 C C . ALA A 1 86 ? -13.965 -5.167 5.830 1.00 0.00 3314 ALA A C 15
ATOM 20126 O O . ALA A 1 86 ? -13.675 -5.730 6.880 1.00 0.00 3314 ALA A O 15
ATOM 20133 N N . MET A 1 87 ? -13.011 -4.695 5.026 1.00 0.00 3315 MET A N 15
ATOM 20134 C CA . MET A 1 87 ? -11.572 -4.876 5.282 1.00 0.00 3315 MET A CA 15
ATOM 20135 C C . MET A 1 87 ? -11.071 -3.885 6.323 1.00 0.00 3315 MET A C 15
ATOM 20136 O O . MET A 1 87 ? -10.464 -4.229 7.338 1.00 0.00 3315 MET A O 15
ATOM 20150 N N . LEU A 1 88 ? -11.304 -2.605 6.046 1.00 0.00 3316 LEU A N 15
ATOM 20151 C CA . LEU A 1 88 ? -10.919 -1.507 6.918 1.00 0.00 3316 LEU A CA 15
ATOM 20152 C C . LEU A 1 88 ? -11.647 -1.599 8.254 1.00 0.00 3316 LEU A C 15
ATOM 20153 O O . LEU A 1 88 ? -11.048 -1.277 9.277 1.00 0.00 3316 LEU A O 15
ATOM 20169 N N . ASN A 1 89 ? -12.912 -2.030 8.259 1.00 0.00 3317 ASN A N 15
ATOM 20170 C CA . ASN A 1 89 ? -13.682 -2.136 9.493 1.00 0.00 3317 ASN A CA 15
ATOM 20171 C C . ASN A 1 89 ? -13.318 -3.411 10.244 1.00 0.00 3317 ASN A C 15
ATOM 20172 O O . ASN A 1 89 ? -13.394 -3.448 11.473 1.00 0.00 3317 ASN A O 15
ATOM 20183 N N . GLY A 1 90 ? -12.862 -4.421 9.502 1.00 0.00 3318 GLY A N 15
ATOM 20184 C CA . GLY A 1 90 ? -12.457 -5.710 10.025 1.00 0.00 3318 GLY A CA 15
ATOM 20185 C C . GLY A 1 90 ? -13.630 -6.641 10.283 1.00 0.00 3318 GLY A C 15
ATOM 20186 O O . GLY A 1 90 ? -13.650 -7.314 11.314 1.00 0.00 3318 GLY A O 15
ATOM 20190 N N . ASP A 1 91 ? -14.567 -6.695 9.341 1.00 0.00 3319 ASP A N 15
ATOM 20191 C CA . ASP A 1 91 ? -15.790 -7.490 9.292 1.00 0.00 3319 ASP A CA 15
ATOM 20192 C C . ASP A 1 91 ? -16.468 -7.636 10.657 1.00 0.00 3319 ASP A C 15
ATOM 20193 O O . ASP A 1 91 ? -16.492 -8.714 11.256 1.00 0.00 3319 ASP A O 15
ATOM 20202 N N . GLN A 1 92 ? -16.984 -6.524 11.180 1.00 0.00 3320 GLN A N 15
ATOM 20203 C CA . GLN A 1 92 ? -17.646 -6.452 12.467 1.00 0.00 3320 GLN A CA 15
ATOM 20204 C C . GLN A 1 92 ? -18.746 -5.387 12.526 1.00 0.00 3320 GLN A C 15
ATOM 20205 O O . GLN A 1 92 ? -18.959 -4.738 13.556 1.00 0.00 3320 GLN A O 15
ATOM 20219 N N . GLN A 1 93 ? -19.397 -5.135 11.397 1.00 0.00 3321 GLN A N 15
ATOM 20220 C CA . GLN A 1 93 ? -20.466 -4.194 11.225 1.00 0.00 3321 GLN A CA 15
ATOM 20221 C C . GLN A 1 93 ? -21.764 -4.989 11.209 1.00 0.00 3321 GLN A C 15
ATOM 20222 O O . GLN A 1 93 ? -21.807 -6.023 10.505 1.00 0.00 3321 GLN A O 15
ATOM 20236 N N . MET A 1 1 ? -30.377 8.164 -0.121 1.00 0.00 1 MET A N 16
ATOM 20237 C CA . MET A 1 1 ? -30.377 9.512 -0.714 1.00 0.00 1 MET A CA 16
ATOM 20238 C C . MET A 1 1 ? -28.964 9.952 -1.000 1.00 0.00 1 MET A C 16
ATOM 20239 O O . MET A 1 1 ? -28.625 10.181 -2.153 1.00 0.00 1 MET A O 16
ATOM 20253 N N . ASN A 1 2 ? -28.161 10.116 0.051 1.00 0.00 2 ASN A N 16
ATOM 20254 C CA . ASN A 1 2 ? -26.797 10.568 -0.094 1.00 0.00 2 ASN A CA 16
ATOM 20255 C C . ASN A 1 2 ? -25.997 9.545 -0.892 1.00 0.00 2 ASN A C 16
ATOM 20256 O O . ASN A 1 2 ? -26.241 8.338 -0.776 1.00 0.00 2 ASN A O 16
ATOM 20267 N N . ILE A 1 3 ? -25.036 10.026 -1.678 1.00 0.00 3 ILE A N 16
ATOM 20268 C CA . ILE A 1 3 ? -24.199 9.164 -2.504 1.00 0.00 3 ILE A CA 16
ATOM 20269 C C . ILE A 1 3 ? -23.447 8.147 -1.638 1.00 0.00 3 ILE A C 16
ATOM 20270 O O . ILE A 1 3 ? -23.174 8.398 -0.462 1.00 0.00 3 ILE A O 16
ATOM 20286 N N . ASN A 1 4 ? -23.081 7.025 -2.251 1.00 0.00 4 ASN A N 16
ATOM 20287 C CA . ASN A 1 4 ? -22.345 5.919 -1.641 1.00 0.00 4 ASN A CA 16
ATOM 20288 C C . ASN A 1 4 ? -21.214 5.491 -2.577 1.00 0.00 4 ASN A C 16
ATOM 20289 O O . ASN A 1 4 ? -20.107 5.245 -2.116 1.00 0.00 4 ASN A O 16
ATOM 20300 N N . GLU A 1 5 ? -21.430 5.544 -3.895 1.00 0.00 5 GLU A N 16
ATOM 20301 C CA . GLU A 1 5 ? -20.433 5.187 -4.916 1.00 0.00 5 GLU A CA 16
ATOM 20302 C C . GLU A 1 5 ? -19.194 6.063 -4.767 1.00 0.00 5 GLU A C 16
ATOM 20303 O O . GLU A 1 5 ? -18.066 5.625 -4.987 1.00 0.00 5 GLU A O 16
ATOM 20315 N N . GLN A 1 6 ? -19.416 7.334 -4.451 1.00 0.00 6 GLN A N 16
ATOM 20316 C CA . GLN A 1 6 ? -18.327 8.275 -4.241 1.00 0.00 6 GLN A CA 16
ATOM 20317 C C . GLN A 1 6 ? -17.721 8.035 -2.859 1.00 0.00 6 GLN A C 16
ATOM 20318 O O . GLN A 1 6 ? -16.501 8.096 -2.740 1.00 0.00 6 GLN A O 16
ATOM 20332 N N . THR A 1 7 ? -18.525 7.698 -1.844 1.00 0.00 7 THR A N 16
ATOM 20333 C CA . THR A 1 7 ? -18.056 7.434 -0.486 1.00 0.00 7 THR A CA 16
ATOM 20334 C C . THR A 1 7 ? -17.046 6.292 -0.430 1.00 0.00 7 THR A C 16
ATOM 20335 O O . THR A 1 7 ? -16.133 6.375 0.386 1.00 0.00 7 THR A O 16
ATOM 20346 N N . LEU A 1 8 ? -17.105 5.304 -1.334 1.00 0.00 8 LEU A N 16
ATOM 20347 C CA . LEU A 1 8 ? -16.164 4.187 -1.372 1.00 0.00 8 LEU A CA 16
ATOM 20348 C C . LEU A 1 8 ? -14.755 4.781 -1.398 1.00 0.00 8 LEU A C 16
ATOM 20349 O O . LEU A 1 8 ? -13.850 4.123 -0.920 1.00 0.00 8 LEU A O 16
ATOM 20365 N N . ASP A 1 9 ? -14.545 5.987 -1.946 1.00 0.00 9 ASP A N 16
ATOM 20366 C CA . ASP A 1 9 ? -13.256 6.672 -2.015 1.00 0.00 9 ASP A CA 16
ATOM 20367 C C . ASP A 1 9 ? -12.602 6.731 -0.643 1.00 0.00 9 ASP A C 16
ATOM 20368 O O . ASP A 1 9 ? -11.448 6.322 -0.519 1.00 0.00 9 ASP A O 16
ATOM 20377 N N . LYS A 1 10 ? -13.324 7.183 0.398 1.00 0.00 10 LYS A N 16
ATOM 20378 C CA . LYS A 1 10 ? -12.720 7.264 1.730 1.00 0.00 10 LYS A CA 16
ATOM 20379 C C . LYS A 1 10 ? -12.343 5.884 2.255 1.00 0.00 10 LYS A C 16
ATOM 20380 O O . LYS A 1 10 ? -11.459 5.766 3.106 1.00 0.00 10 LYS A O 16
ATOM 20399 N N . LEU A 1 11 ? -13.072 4.856 1.831 1.00 0.00 11 LEU A N 16
ATOM 20400 C CA . LEU A 1 11 ? -12.855 3.479 2.210 1.00 0.00 11 LEU A CA 16
ATOM 20401 C C . LEU A 1 11 ? -11.639 2.924 1.464 1.00 0.00 11 LEU A C 16
ATOM 20402 O O . LEU A 1 11 ? -10.693 2.459 2.089 1.00 0.00 11 LEU A O 16
ATOM 20418 N N . ARG A 1 12 ? -11.588 2.989 0.133 1.00 0.00 12 ARG A N 16
ATOM 20419 C CA . ARG A 1 12 ? -10.469 2.458 -0.657 1.00 0.00 12 ARG A CA 16
ATOM 20420 C C . ARG A 1 12 ? -9.157 3.122 -0.299 1.00 0.00 12 ARG A C 16
ATOM 20421 O O . ARG A 1 12 ? -8.157 2.431 -0.122 1.00 0.00 12 ARG A O 16
ATOM 20442 N N . GLN A 1 13 ? -9.154 4.436 -0.123 1.00 0.00 13 GLN A N 16
ATOM 20443 C CA . GLN A 1 13 ? -7.979 5.200 0.257 1.00 0.00 13 GLN A CA 16
ATOM 20444 C C . GLN A 1 13 ? -7.483 4.756 1.649 1.00 0.00 13 GLN A C 16
ATOM 20445 O O . GLN A 1 13 ? -6.292 4.866 1.945 1.00 0.00 13 GLN A O 16
ATOM 20459 N N . ALA A 1 14 ? -8.377 4.304 2.540 1.00 0.00 14 ALA A N 16
ATOM 20460 C CA . ALA A 1 14 ? -8.028 3.831 3.872 1.00 0.00 14 ALA A CA 16
ATOM 20461 C C . ALA A 1 14 ? -7.401 2.440 3.738 1.00 0.00 14 ALA A C 16
ATOM 20462 O O . ALA A 1 14 ? -6.364 2.153 4.334 1.00 0.00 14 ALA A O 16
ATOM 20469 N N . VAL A 1 15 ? -8.007 1.566 2.931 1.00 0.00 15 VAL A N 16
ATOM 20470 C CA . VAL A 1 15 ? -7.490 0.219 2.725 1.00 0.00 15 VAL A CA 16
ATOM 20471 C C . VAL A 1 15 ? -6.115 0.298 2.053 1.00 0.00 15 VAL A C 16
ATOM 20472 O O . VAL A 1 15 ? -5.171 -0.344 2.513 1.00 0.00 15 VAL A O 16
ATOM 20485 N N . LEU A 1 16 ? -5.954 1.111 1.000 1.00 0.00 16 LEU A N 16
ATOM 20486 C CA . LEU A 1 16 ? -4.671 1.229 0.314 1.00 0.00 16 LEU A CA 16
ATOM 20487 C C . LEU A 1 16 ? -3.578 1.687 1.274 1.00 0.00 16 LEU A C 16
ATOM 20488 O O . LEU A 1 16 ? -2.443 1.249 1.114 1.00 0.00 16 LEU A O 16
ATOM 20504 N N . GLN A 1 17 ? -3.899 2.514 2.280 1.00 0.00 17 GLN A N 16
ATOM 20505 C CA . GLN A 1 17 ? -2.920 2.974 3.255 1.00 0.00 17 GLN A CA 16
ATOM 20506 C C . GLN A 1 17 ? -2.335 1.778 4.007 1.00 0.00 17 GLN A C 16
ATOM 20507 O O . GLN A 1 17 ? -1.115 1.746 4.183 1.00 0.00 17 GLN A O 16
ATOM 20521 N N . LYS A 1 18 ? -3.136 0.801 4.478 1.00 0.00 18 LYS A N 16
ATOM 20522 C CA . LYS A 1 18 ? -2.523 -0.327 5.174 1.00 0.00 18 LYS A CA 16
ATOM 20523 C C . LYS A 1 18 ? -1.702 -1.156 4.187 1.00 0.00 18 LYS A C 16
ATOM 20524 O O . LYS A 1 18 ? -0.602 -1.571 4.528 1.00 0.00 18 LYS A O 16
ATOM 20543 N N . LYS A 1 19 ? -2.170 -1.317 2.943 1.00 0.00 19 LYS A N 16
ATOM 20544 C CA . LYS A 1 19 ? -1.493 -2.087 1.908 1.00 0.00 19 LYS A CA 16
ATOM 20545 C C . LYS A 1 19 ? -0.076 -1.577 1.682 1.00 0.00 19 LYS A C 16
ATOM 20546 O O . LYS A 1 19 ? 0.797 -2.416 1.456 1.00 0.00 19 LYS A O 16
ATOM 20565 N N . ILE A 1 20 ? 0.196 -0.269 1.813 1.00 0.00 20 ILE A N 16
ATOM 20566 C CA . ILE A 1 20 ? 1.553 0.247 1.620 1.00 0.00 20 ILE A CA 16
ATOM 20567 C C . ILE A 1 20 ? 2.463 -0.415 2.657 1.00 0.00 20 ILE A C 16
ATOM 20568 O O . ILE A 1 20 ? 3.524 -0.937 2.323 1.00 0.00 20 ILE A O 16
ATOM 20584 N N . LYS A 1 21 ? 2.025 -0.413 3.921 1.00 0.00 21 LYS A N 16
ATOM 20585 C CA . LYS A 1 21 ? 2.737 -1.001 5.051 1.00 0.00 21 LYS A CA 16
ATOM 20586 C C . LYS A 1 21 ? 2.903 -2.500 4.836 1.00 0.00 21 LYS A C 16
ATOM 20587 O O . LYS A 1 21 ? 3.848 -3.084 5.353 1.00 0.00 21 LYS A O 16
ATOM 20606 N N . GLU A 1 22 ? 1.984 -3.145 4.116 1.00 0.00 22 GLU A N 16
ATOM 20607 C CA . GLU A 1 22 ? 2.061 -4.574 3.891 1.00 0.00 22 GLU A CA 16
ATOM 20608 C C . GLU A 1 22 ? 3.139 -4.843 2.855 1.00 0.00 22 GLU A C 16
ATOM 20609 O O . GLU A 1 22 ? 4.028 -5.645 3.134 1.00 0.00 22 GLU A O 16
ATOM 20621 N N . ARG A 1 23 ? 3.134 -4.152 1.708 1.00 0.00 23 ARG A N 16
ATOM 20622 C CA . ARG A 1 23 ? 4.168 -4.400 0.702 1.00 0.00 23 ARG A CA 16
ATOM 20623 C C . ARG A 1 23 ? 5.543 -4.039 1.227 1.00 0.00 23 ARG A C 16
ATOM 20624 O O . ARG A 1 23 ? 6.471 -4.812 1.015 1.00 0.00 23 ARG A O 16
ATOM 20645 N N . ILE A 1 24 ? 5.699 -2.921 1.931 1.00 0.00 24 ILE A N 16
ATOM 20646 C CA . ILE A 1 24 ? 7.006 -2.529 2.442 1.00 0.00 24 ILE A CA 16
ATOM 20647 C C . ILE A 1 24 ? 7.499 -3.475 3.544 1.00 0.00 24 ILE A C 16
ATOM 20648 O O . ILE A 1 24 ? 8.669 -3.855 3.535 1.00 0.00 24 ILE A O 16
ATOM 20664 N N . GLN A 1 25 ? 6.643 -3.862 4.497 1.00 0.00 25 GLN A N 16
ATOM 20665 C CA . GLN A 1 25 ? 7.070 -4.716 5.593 1.00 0.00 25 GLN A CA 16
ATOM 20666 C C . GLN A 1 25 ? 7.236 -6.177 5.180 1.00 0.00 25 GLN A C 16
ATOM 20667 O O . GLN A 1 25 ? 8.265 -6.781 5.473 1.00 0.00 25 GLN A O 16
ATOM 20681 N N . ASN A 1 26 ? 6.248 -6.745 4.484 1.00 0.00 26 ASN A N 16
ATOM 20682 C CA . ASN A 1 26 ? 6.303 -8.141 4.058 1.00 0.00 26 ASN A CA 16
ATOM 20683 C C . ASN A 1 26 ? 7.354 -8.253 2.965 1.00 0.00 26 ASN A C 16
ATOM 20684 O O . ASN A 1 26 ? 8.242 -9.092 3.071 1.00 0.00 26 ASN A O 16
ATOM 20695 N N . SER A 1 27 ? 7.280 -7.391 1.944 1.00 0.00 27 SER A N 16
ATOM 20696 C CA . SER A 1 27 ? 8.213 -7.347 0.803 1.00 0.00 27 SER A CA 16
ATOM 20697 C C . SER A 1 27 ? 8.482 -8.764 0.278 1.00 0.00 27 SER A C 16
ATOM 20698 O O . SER A 1 27 ? 9.622 -9.212 0.126 1.00 0.00 27 SER A O 16
ATOM 20706 N N . LEU A 1 28 ? 7.398 -9.504 0.050 1.00 0.00 28 LEU A N 16
ATOM 20707 C CA . LEU A 1 28 ? 7.444 -10.877 -0.411 1.00 0.00 28 LEU A CA 16
ATOM 20708 C C . LEU A 1 28 ? 6.217 -11.211 -1.245 1.00 0.00 28 LEU A C 16
ATOM 20709 O O . LEU A 1 28 ? 5.372 -10.362 -1.547 1.00 0.00 28 LEU A O 16
ATOM 20725 N N . SER A 1 29 ? 6.148 -12.485 -1.593 1.00 0.00 29 SER A N 16
ATOM 20726 C CA . SER A 1 29 ? 5.118 -13.120 -2.384 1.00 0.00 29 SER A CA 16
ATOM 20727 C C . SER A 1 29 ? 4.503 -14.301 -1.648 1.00 0.00 29 SER A C 16
ATOM 20728 O O . SER A 1 29 ? 3.282 -14.418 -1.662 1.00 0.00 29 SER A O 16
ATOM 20736 N N . THR A 1 30 ? 5.326 -15.174 -1.057 1.00 0.00 30 THR A N 16
ATOM 20737 C CA . THR A 1 30 ? 4.871 -16.355 -0.323 1.00 0.00 30 THR A CA 16
ATOM 20738 C C . THR A 1 30 ? 5.931 -16.766 0.717 1.00 0.00 30 THR A C 16
ATOM 20739 O O . THR A 1 30 ? 6.170 -17.945 0.957 1.00 0.00 30 THR A O 16
ATOM 20750 N N . GLU A 1 31 ? 6.643 -15.790 1.287 1.00 0.00 31 GLU A N 16
ATOM 20751 C CA . GLU A 1 31 ? 7.701 -16.048 2.268 1.00 0.00 31 GLU A CA 16
ATOM 20752 C C . GLU A 1 31 ? 8.877 -16.788 1.611 1.00 0.00 31 GLU A C 16
ATOM 20753 O O . GLU A 1 31 ? 9.523 -17.635 2.233 1.00 0.00 31 GLU A O 16
ATOM 20765 N N . LYS A 1 32 ? 9.119 -16.534 0.316 1.00 0.00 32 LYS A N 16
ATOM 20766 C CA . LYS A 1 32 ? 10.230 -17.152 -0.398 1.00 0.00 32 LYS A CA 16
ATOM 20767 C C . LYS A 1 32 ? 11.528 -16.503 0.120 1.00 0.00 32 LYS A C 16
ATOM 20768 O O . LYS A 1 32 ? 11.477 -15.450 0.767 1.00 0.00 32 LYS A O 16
ATOM 20787 N N . TYR A 1 33 ? 12.693 -17.075 -0.183 1.00 0.00 33 TYR A N 16
ATOM 20788 C CA . TYR A 1 33 ? 13.968 -16.502 0.245 1.00 0.00 33 TYR A CA 16
ATOM 20789 C C . TYR A 1 33 ? 14.228 -15.218 -0.541 1.00 0.00 33 TYR A C 16
ATOM 20790 O O . TYR A 1 33 ? 14.501 -14.168 0.044 1.00 0.00 33 TYR A O 16
ATOM 20808 N N . GLY A 1 34 ? 14.158 -15.310 -1.868 1.00 0.00 34 GLY A N 16
ATOM 20809 C CA . GLY A 1 34 ? 14.355 -14.224 -2.810 1.00 0.00 34 GLY A CA 16
ATOM 20810 C C . GLY A 1 34 ? 15.579 -13.357 -2.524 1.00 0.00 34 GLY A C 16
ATOM 20811 O O . GLY A 1 34 ? 15.423 -12.180 -2.195 1.00 0.00 34 GLY A O 16
ATOM 20815 N N . SER A 1 35 ? 16.786 -13.907 -2.659 1.00 0.00 35 SER A N 16
ATOM 20816 C CA . SER A 1 35 ? 18.045 -13.190 -2.450 1.00 0.00 35 SER A CA 16
ATOM 20817 C C . SER A 1 35 ? 18.893 -13.313 -3.723 1.00 0.00 35 SER A C 16
ATOM 20818 O O . SER A 1 35 ? 18.384 -13.761 -4.759 1.00 0.00 35 SER A O 16
ATOM 20826 N N . GLY A 1 36 ? 20.147 -12.858 -3.668 1.00 0.00 36 GLY A N 16
ATOM 20827 C CA . GLY A 1 36 ? 21.093 -12.896 -4.772 1.00 0.00 36 GLY A CA 16
ATOM 20828 C C . GLY A 1 36 ? 21.668 -11.516 -5.061 1.00 0.00 36 GLY A C 16
ATOM 20829 O O . GLY A 1 36 ? 21.038 -10.717 -5.758 1.00 0.00 36 GLY A O 16
ATOM 20833 N N . SER A 1 37 ? 22.844 -11.223 -4.504 1.00 0.00 37 SER A N 16
ATOM 20834 C CA . SER A 1 37 ? 23.572 -9.965 -4.676 1.00 0.00 37 SER A CA 16
ATOM 20835 C C . SER A 1 37 ? 25.078 -10.265 -4.693 1.00 0.00 37 SER A C 16
ATOM 20836 O O . SER A 1 37 ? 25.482 -11.358 -4.273 1.00 0.00 37 SER A O 16
ATOM 20844 N N . GLY A 1 38 ? 25.906 -9.317 -5.136 1.00 0.00 38 GLY A N 16
ATOM 20845 C CA . GLY A 1 38 ? 27.355 -9.458 -5.207 1.00 0.00 38 GLY A CA 16
ATOM 20846 C C . GLY A 1 38 ? 27.930 -8.356 -6.089 1.00 0.00 38 GLY A C 16
ATOM 20847 O O . GLY A 1 38 ? 27.792 -8.427 -7.307 1.00 0.00 38 GLY A O 16
ATOM 20851 N N . SER A 1 39 ? 28.528 -7.315 -5.503 1.00 0.00 39 SER A N 16
ATOM 20852 C CA . SER A 1 39 ? 29.109 -6.208 -6.257 1.00 0.00 39 SER A CA 16
ATOM 20853 C C . SER A 1 39 ? 30.285 -5.571 -5.505 1.00 0.00 39 SER A C 16
ATOM 20854 O O . SER A 1 39 ? 30.560 -5.954 -4.366 1.00 0.00 39 SER A O 16
ATOM 20862 N N . GLY A 1 40 ? 30.978 -4.604 -6.121 1.00 0.00 40 GLY A N 16
ATOM 20863 C CA . GLY A 1 40 ? 32.113 -3.927 -5.497 1.00 0.00 40 GLY A CA 16
ATOM 20864 C C . GLY A 1 40 ? 32.372 -2.564 -6.130 1.00 0.00 40 GLY A C 16
ATOM 20865 O O . GLY A 1 40 ? 32.153 -1.539 -5.490 1.00 0.00 40 GLY A O 16
ATOM 20869 N N . SER A 1 41 ? 32.825 -2.539 -7.386 1.00 0.00 41 SER A N 16
ATOM 20870 C CA . SER A 1 41 ? 33.131 -1.334 -8.166 1.00 0.00 41 SER A CA 16
ATOM 20871 C C . SER A 1 41 ? 34.297 -0.483 -7.622 1.00 0.00 41 SER A C 16
ATOM 20872 O O . SER A 1 41 ? 34.525 0.607 -8.149 1.00 0.00 41 SER A O 16
ATOM 20880 N N . GLY A 1 42 ? 35.044 -0.922 -6.608 1.00 0.00 42 GLY A N 16
ATOM 20881 C CA . GLY A 1 42 ? 36.160 -0.158 -6.068 1.00 0.00 42 GLY A CA 16
ATOM 20882 C C . GLY A 1 42 ? 37.082 -1.085 -5.293 1.00 0.00 42 GLY A C 16
ATOM 20883 O O . GLY A 1 42 ? 36.671 -2.185 -4.925 1.00 0.00 42 GLY A O 16
ATOM 20887 N N . SER A 1 43 ? 38.291 -0.612 -4.995 1.00 0.00 43 SER A N 16
ATOM 20888 C CA . SER A 1 43 ? 39.324 -1.349 -4.271 1.00 0.00 43 SER A CA 16
ATOM 20889 C C . SER A 1 43 ? 39.796 -0.634 -3.000 1.00 0.00 43 SER A C 16
ATOM 20890 O O . SER A 1 43 ? 40.282 -1.294 -2.087 1.00 0.00 43 SER A O 16
ATOM 20898 N N . GLY A 1 44 ? 39.611 0.686 -2.901 1.00 0.00 44 GLY A N 16
ATOM 20899 C CA . GLY A 1 44 ? 40.023 1.484 -1.756 1.00 0.00 44 GLY A CA 16
ATOM 20900 C C . GLY A 1 44 ? 40.470 2.840 -2.273 1.00 0.00 44 GLY A C 16
ATOM 20901 O O . GLY A 1 44 ? 41.616 3.002 -2.688 1.00 0.00 44 GLY A O 16
ATOM 20905 N N . SER A 1 45 ? 39.559 3.810 -2.328 1.00 0.00 45 SER A N 16
ATOM 20906 C CA . SER A 1 45 ? 39.858 5.152 -2.810 1.00 0.00 45 SER A CA 16
ATOM 20907 C C . SER A 1 45 ? 38.977 6.135 -2.043 1.00 0.00 45 SER A C 16
ATOM 20908 O O . SER A 1 45 ? 37.893 6.494 -2.492 1.00 0.00 45 SER A O 16
ATOM 20916 N N . GLY A 1 46 ? 39.428 6.541 -0.857 1.00 0.00 46 GLY A N 16
ATOM 20917 C CA . GLY A 1 46 ? 38.721 7.463 0.014 1.00 0.00 46 GLY A CA 16
ATOM 20918 C C . GLY A 1 46 ? 39.306 7.366 1.418 1.00 0.00 46 GLY A C 16
ATOM 20919 O O . GLY A 1 46 ? 40.369 6.774 1.608 1.00 0.00 46 GLY A O 16
ATOM 20923 N N . SER A 1 47 ? 38.653 8.004 2.385 1.00 0.00 47 SER A N 16
ATOM 20924 C CA . SER A 1 47 ? 39.055 8.008 3.782 1.00 0.00 47 SER A CA 16
ATOM 20925 C C . SER A 1 47 ? 37.750 8.230 4.548 1.00 0.00 47 SER A C 16
ATOM 20926 O O . SER A 1 47 ? 37.035 7.264 4.817 1.00 0.00 47 SER A O 16
ATOM 20934 N N . GLY A 1 48 ? 37.402 9.483 4.857 1.00 0.00 48 GLY A N 16
ATOM 20935 C CA . GLY A 1 48 ? 36.161 9.781 5.550 1.00 0.00 48 GLY A CA 16
ATOM 20936 C C . GLY A 1 48 ? 34.997 9.487 4.603 1.00 0.00 48 GLY A C 16
ATOM 20937 O O . GLY A 1 48 ? 35.154 9.525 3.380 1.00 0.00 48 GLY A O 16
ATOM 20941 N N . SER A 1 49 ? 33.830 9.181 5.161 1.00 0.00 49 SER A N 16
ATOM 20942 C CA . SER A 1 49 ? 32.614 8.879 4.421 1.00 0.00 49 SER A CA 16
ATOM 20943 C C . SER A 1 49 ? 31.411 9.233 5.305 1.00 0.00 49 SER A C 16
ATOM 20944 O O . SER A 1 49 ? 31.587 9.784 6.400 1.00 0.00 49 SER A O 16
ATOM 20952 N N . GLY A 1 50 ? 30.195 8.969 4.833 1.00 0.00 50 GLY A N 16
ATOM 20953 C CA . GLY A 1 50 ? 28.968 9.235 5.562 1.00 0.00 50 GLY A CA 16
ATOM 20954 C C . GLY A 1 50 ? 27.870 8.273 5.129 1.00 0.00 50 GLY A C 16
ATOM 20955 O O . GLY A 1 50 ? 28.012 7.587 4.119 1.00 0.00 50 GLY A O 16
ATOM 20959 N N . SER A 1 51 ? 26.789 8.193 5.898 1.00 0.00 51 SER A N 16
ATOM 20960 C CA . SER A 1 51 ? 25.647 7.331 5.625 1.00 0.00 51 SER A CA 16
ATOM 20961 C C . SER A 1 51 ? 24.451 7.867 6.421 1.00 0.00 51 SER A C 16
ATOM 20962 O O . SER A 1 51 ? 24.611 8.713 7.308 1.00 0.00 51 SER A O 16
ATOM 20970 N N . GLY A 1 52 ? 23.257 7.359 6.133 1.00 0.00 52 GLY A N 16
ATOM 20971 C CA . GLY A 1 52 ? 22.015 7.726 6.782 1.00 0.00 52 GLY A CA 16
ATOM 20972 C C . GLY A 1 52 ? 20.886 6.863 6.233 1.00 0.00 52 GLY A C 16
ATOM 20973 O O . GLY A 1 52 ? 21.039 6.209 5.200 1.00 0.00 52 GLY A O 16
ATOM 20977 N N . SER A 1 53 ? 19.764 6.818 6.941 1.00 0.00 53 SER A N 16
ATOM 20978 C CA . SER A 1 53 ? 18.576 6.064 6.569 1.00 0.00 53 SER A CA 16
ATOM 20979 C C . SER A 1 53 ? 17.365 6.861 7.080 1.00 0.00 53 SER A C 16
ATOM 20980 O O . SER A 1 53 ? 17.517 8.007 7.527 1.00 0.00 53 SER A O 16
ATOM 20988 N N . GLY A 1 54 ? 16.165 6.298 6.969 1.00 0.00 54 GLY A N 16
ATOM 20989 C CA . GLY A 1 54 ? 14.906 6.893 7.397 1.00 0.00 54 GLY A CA 16
ATOM 20990 C C . GLY A 1 54 ? 13.856 5.799 7.565 1.00 0.00 54 GLY A C 16
ATOM 20991 O O . GLY A 1 54 ? 14.140 4.633 7.268 1.00 0.00 54 GLY A O 16
ATOM 20995 N N . SER A 1 55 ? 12.690 6.159 8.100 1.00 0.00 55 SER A N 16
ATOM 20996 C CA . SER A 1 55 ? 11.515 5.336 8.368 1.00 0.00 55 SER A CA 16
ATOM 20997 C C . SER A 1 55 ? 10.475 6.223 9.070 1.00 0.00 55 SER A C 16
ATOM 20998 O O . SER A 1 55 ? 10.728 7.401 9.341 1.00 0.00 55 SER A O 16
ATOM 21006 N N . GLY A 1 56 ? 9.315 5.660 9.406 1.00 0.00 56 GLY A N 16
ATOM 21007 C CA . GLY A 1 56 ? 8.238 6.363 10.078 1.00 0.00 56 GLY A CA 16
ATOM 21008 C C . GLY A 1 56 ? 6.881 5.821 9.653 1.00 0.00 56 GLY A C 16
ATOM 21009 O O . GLY A 1 56 ? 6.784 4.734 9.076 1.00 0.00 56 GLY A O 16
ATOM 21013 N N . SER A 1 57 ? 5.832 6.560 10.003 1.00 0.00 57 SER A N 16
ATOM 21014 C CA . SER A 1 57 ? 4.443 6.260 9.687 1.00 0.00 57 SER A CA 16
ATOM 21015 C C . SER A 1 57 ? 3.927 7.417 8.827 1.00 0.00 57 SER A C 16
ATOM 21016 O O . SER A 1 57 ? 4.469 8.531 8.903 1.00 0.00 57 SER A O 16
ATOM 21024 N N . GLY A 1 58 ? 2.883 7.176 8.033 1.00 0.00 58 GLY A N 16
ATOM 21025 C CA . GLY A 1 58 ? 2.288 8.157 7.136 1.00 0.00 58 GLY A CA 16
ATOM 21026 C C . GLY A 1 58 ? 3.288 8.584 6.061 1.00 0.00 58 GLY A C 16
ATOM 21027 O O . GLY A 1 58 ? 4.399 8.049 5.992 1.00 0.00 58 GLY A O 16
ATOM 21031 N N . TYR A 1 59 ? 2.902 9.557 5.232 1.00 0.00 59 TYR A N 16
ATOM 21032 C CA . TYR A 1 59 ? 3.699 10.123 4.145 1.00 0.00 59 TYR A CA 16
ATOM 21033 C C . TYR A 1 59 ? 4.315 9.035 3.257 1.00 0.00 59 TYR A C 16
ATOM 21034 O O . TYR A 1 59 ? 5.450 8.607 3.473 1.00 0.00 59 TYR A O 16
ATOM 21052 N N . GLN A 1 60 ? 3.537 8.573 2.274 1.00 0.00 3288 GLN A N 16
ATOM 21053 C CA . GLN A 1 60 ? 3.969 7.548 1.327 1.00 0.00 3288 GLN A CA 16
ATOM 21054 C C . GLN A 1 60 ? 5.209 8.004 0.550 1.00 0.00 3288 GLN A C 16
ATOM 21055 O O . GLN A 1 60 ? 5.439 9.203 0.397 1.00 0.00 3288 GLN A O 16
ATOM 21069 N N . ILE A 1 61 ? 5.959 7.033 0.027 1.00 0.00 3289 ILE A N 16
ATOM 21070 C CA . ILE A 1 61 ? 7.194 7.257 -0.718 1.00 0.00 3289 ILE A CA 16
ATOM 21071 C C . ILE A 1 61 ? 6.851 7.231 -2.204 1.00 0.00 3289 ILE A C 16
ATOM 21072 O O . ILE A 1 61 ? 6.862 6.194 -2.868 1.00 0.00 3289 ILE A O 16
ATOM 21088 N N . GLU A 1 62 ? 6.520 8.408 -2.711 1.00 0.00 3290 GLU A N 16
ATOM 21089 C CA . GLU A 1 62 ? 6.144 8.674 -4.090 1.00 0.00 3290 GLU A CA 16
ATOM 21090 C C . GLU A 1 62 ? 7.309 8.484 -5.091 1.00 0.00 3290 GLU A C 16
ATOM 21091 O O . GLU A 1 62 ? 7.155 8.574 -6.304 1.00 0.00 3290 GLU A O 16
ATOM 21103 N N . THR A 1 63 ? 8.505 8.237 -4.584 1.00 0.00 3291 THR A N 16
ATOM 21104 C CA . THR A 1 63 ? 9.725 8.034 -5.357 1.00 0.00 3291 THR A CA 16
ATOM 21105 C C . THR A 1 63 ? 10.337 6.657 -5.046 1.00 0.00 3291 THR A C 16
ATOM 21106 O O . THR A 1 63 ? 11.542 6.506 -4.852 1.00 0.00 3291 THR A O 16
ATOM 21117 N N . PHE A 1 64 ? 9.478 5.635 -4.934 1.00 0.00 3292 PHE A N 16
ATOM 21118 C CA . PHE A 1 64 ? 9.880 4.257 -4.660 1.00 0.00 3292 PHE A CA 16
ATOM 21119 C C . PHE A 1 64 ? 8.849 3.291 -5.237 1.00 0.00 3292 PHE A C 16
ATOM 21120 O O . PHE A 1 64 ? 9.175 2.472 -6.093 1.00 0.00 3292 PHE A O 16
ATOM 21137 N N . PHE A 1 65 ? 7.592 3.413 -4.804 1.00 0.00 3293 PHE A N 16
ATOM 21138 C CA . PHE A 1 65 ? 6.492 2.553 -5.237 1.00 0.00 3293 PHE A CA 16
ATOM 21139 C C . PHE A 1 65 ? 5.339 3.338 -5.854 1.00 0.00 3293 PHE A C 16
ATOM 21140 O O . PHE A 1 65 ? 4.254 2.788 -6.010 1.00 0.00 3293 PHE A O 16
ATOM 21157 N N . ALA A 1 66 ? 5.518 4.608 -6.219 1.00 0.00 3294 ALA A N 16
ATOM 21158 C CA . ALA A 1 66 ? 4.441 5.396 -6.811 1.00 0.00 3294 ALA A CA 16
ATOM 21159 C C . ALA A 1 66 ? 3.780 4.720 -8.005 1.00 0.00 3294 ALA A C 16
ATOM 21160 O O . ALA A 1 66 ? 2.579 4.902 -8.202 1.00 0.00 3294 ALA A O 16
ATOM 21167 N N . GLN A 1 67 ? 4.561 3.979 -8.794 1.00 0.00 3295 GLN A N 16
ATOM 21168 C CA . GLN A 1 67 ? 4.059 3.290 -9.977 1.00 0.00 3295 GLN A CA 16
ATOM 21169 C C . GLN A 1 67 ? 3.291 2.029 -9.594 1.00 0.00 3295 GLN A C 16
ATOM 21170 O O . GLN A 1 67 ? 2.525 1.487 -10.384 1.00 0.00 3295 GLN A O 16
ATOM 21184 N N . ASP A 1 68 ? 3.595 1.463 -8.432 1.00 0.00 3296 ASP A N 16
ATOM 21185 C CA . ASP A 1 68 ? 2.939 0.274 -7.899 1.00 0.00 3296 ASP A CA 16
ATOM 21186 C C . ASP A 1 68 ? 1.618 0.652 -7.260 1.00 0.00 3296 ASP A C 16
ATOM 21187 O O . ASP A 1 68 ? 0.645 -0.087 -7.384 1.00 0.00 3296 ASP A O 16
ATOM 21196 N N . ILE A 1 69 ? 1.596 1.800 -6.586 1.00 0.00 3297 ILE A N 16
ATOM 21197 C CA . ILE A 1 69 ? 0.466 2.374 -5.878 1.00 0.00 3297 ILE A CA 16
ATOM 21198 C C . ILE A 1 69 ? -0.748 2.488 -6.795 1.00 0.00 3297 ILE A C 16
ATOM 21199 O O . ILE A 1 69 ? -1.849 2.132 -6.381 1.00 0.00 3297 ILE A O 16
ATOM 21215 N N . GLU A 1 70 ? -0.558 2.990 -8.013 1.00 0.00 3298 GLU A N 16
ATOM 21216 C CA . GLU A 1 70 ? -1.643 3.162 -8.975 1.00 0.00 3298 GLU A CA 16
ATOM 21217 C C . GLU A 1 70 ? -2.215 1.799 -9.369 1.00 0.00 3298 GLU A C 16
ATOM 21218 O O . GLU A 1 70 ? -3.422 1.636 -9.514 1.00 0.00 3298 GLU A O 16
ATOM 21230 N N . SER A 1 71 ? -1.345 0.804 -9.478 1.00 0.00 3299 SER A N 16
ATOM 21231 C CA . SER A 1 71 ? -1.716 -0.550 -9.863 1.00 0.00 3299 SER A CA 16
ATOM 21232 C C . SER A 1 71 ? -2.529 -1.209 -8.752 1.00 0.00 3299 SER A C 16
ATOM 21233 O O . SER A 1 71 ? -3.597 -1.771 -9.000 1.00 0.00 3299 SER A O 16
ATOM 21241 N N . VAL A 1 72 ? -2.060 -1.138 -7.509 1.00 0.00 3300 VAL A N 16
ATOM 21242 C CA . VAL A 1 72 ? -2.752 -1.752 -6.386 1.00 0.00 3300 VAL A CA 16
ATOM 21243 C C . VAL A 1 72 ? -4.018 -0.958 -6.029 1.00 0.00 3300 VAL A C 16
ATOM 21244 O O . VAL A 1 72 ? -5.008 -1.538 -5.591 1.00 0.00 3300 VAL A O 16
ATOM 21257 N N . GLN A 1 73 ? -4.040 0.373 -6.157 1.00 0.00 3301 GLN A N 16
ATOM 21258 C CA . GLN A 1 73 ? -5.251 1.144 -5.862 1.00 0.00 3301 GLN A CA 16
ATOM 21259 C C . GLN A 1 73 ? -6.304 0.913 -6.941 1.00 0.00 3301 GLN A C 16
ATOM 21260 O O . GLN A 1 73 ? -7.488 0.976 -6.617 1.00 0.00 3301 GLN A O 16
ATOM 21274 N N . LYS A 1 74 ? -5.902 0.662 -8.196 1.00 0.00 3302 LYS A N 16
ATOM 21275 C CA . LYS A 1 74 ? -6.800 0.410 -9.322 1.00 0.00 3302 LYS A CA 16
ATOM 21276 C C . LYS A 1 74 ? -7.752 -0.740 -9.026 1.00 0.00 3302 LYS A C 16
ATOM 21277 O O . LYS A 1 74 ? -8.849 -0.780 -9.583 1.00 0.00 3302 LYS A O 16
ATOM 21296 N N . GLU A 1 75 ? -7.330 -1.677 -8.177 1.00 0.00 3303 GLU A N 16
ATOM 21297 C CA . GLU A 1 75 ? -8.187 -2.807 -7.823 1.00 0.00 3303 GLU A CA 16
ATOM 21298 C C . GLU A 1 75 ? -9.253 -2.349 -6.809 1.00 0.00 3303 GLU A C 16
ATOM 21299 O O . GLU A 1 75 ? -10.437 -2.622 -6.961 1.00 0.00 3303 GLU A O 16
ATOM 21311 N N . LEU A 1 76 ? -8.867 -1.544 -5.818 1.00 0.00 3304 LEU A N 16
ATOM 21312 C CA . LEU A 1 76 ? -9.748 -1.051 -4.769 1.00 0.00 3304 LEU A CA 16
ATOM 21313 C C . LEU A 1 76 ? -10.764 -0.013 -5.212 1.00 0.00 3304 LEU A C 16
ATOM 21314 O O . LEU A 1 76 ? -11.839 0.060 -4.629 1.00 0.00 3304 LEU A O 16
ATOM 21330 N N . GLU A 1 77 ? -10.439 0.820 -6.194 1.00 0.00 3305 GLU A N 16
ATOM 21331 C CA . GLU A 1 77 ? -11.363 1.853 -6.669 1.00 0.00 3305 GLU A CA 16
ATOM 21332 C C . GLU A 1 77 ? -12.647 1.269 -7.265 1.00 0.00 3305 GLU A C 16
ATOM 21333 O O . GLU A 1 77 ? -13.607 2.021 -7.436 1.00 0.00 3305 GLU A O 16
ATOM 21345 N N . ASN A 1 78 ? -12.678 -0.029 -7.585 1.00 0.00 3306 ASN A N 16
ATOM 21346 C CA . ASN A 1 78 ? -13.861 -0.688 -8.127 1.00 0.00 3306 ASN A CA 16
ATOM 21347 C C . ASN A 1 78 ? -14.528 -1.564 -7.066 1.00 0.00 3306 ASN A C 16
ATOM 21348 O O . ASN A 1 78 ? -15.546 -2.189 -7.369 1.00 0.00 3306 ASN A O 16
ATOM 21359 N N . LEU A 1 79 ? -13.983 -1.669 -5.847 1.00 0.00 3307 LEU A N 16
ATOM 21360 C CA . LEU A 1 79 ? -14.597 -2.488 -4.806 1.00 0.00 3307 LEU A CA 16
ATOM 21361 C C . LEU A 1 79 ? -15.641 -1.686 -4.028 1.00 0.00 3307 LEU A C 16
ATOM 21362 O O . LEU A 1 79 ? -15.580 -0.462 -3.958 1.00 0.00 3307 LEU A O 16
ATOM 21378 N N . SER A 1 80 ? -16.606 -2.393 -3.441 1.00 0.00 3308 SER A N 16
ATOM 21379 C CA . SER A 1 80 ? -17.692 -1.839 -2.641 1.00 0.00 3308 SER A CA 16
ATOM 21380 C C . SER A 1 80 ? -17.222 -1.615 -1.205 1.00 0.00 3308 SER A C 16
ATOM 21381 O O . SER A 1 80 ? -16.159 -2.089 -0.810 1.00 0.00 3308 SER A O 16
ATOM 21389 N N . GLU A 1 81 ? -18.002 -0.904 -0.388 1.00 0.00 3309 GLU A N 16
ATOM 21390 C CA . GLU A 1 81 ? -17.629 -0.668 0.997 1.00 0.00 3309 GLU A CA 16
ATOM 21391 C C . GLU A 1 81 ? -17.508 -2.010 1.687 1.00 0.00 3309 GLU A C 16
ATOM 21392 O O . GLU A 1 81 ? -16.521 -2.262 2.340 1.00 0.00 3309 GLU A O 16
ATOM 21404 N N . GLU A 1 82 ? -18.434 -2.928 1.471 1.00 0.00 3310 GLU A N 16
ATOM 21405 C CA . GLU A 1 82 ? -18.440 -4.229 2.117 1.00 0.00 3310 GLU A CA 16
ATOM 21406 C C . GLU A 1 82 ? -17.102 -4.938 1.926 1.00 0.00 3310 GLU A C 16
ATOM 21407 O O . GLU A 1 82 ? -16.782 -5.875 2.658 1.00 0.00 3310 GLU A O 16
ATOM 21419 N N . GLU A 1 83 ? -16.420 -4.656 0.823 1.00 0.00 3311 GLU A N 16
ATOM 21420 C CA . GLU A 1 83 ? -15.133 -5.217 0.538 1.00 0.00 3311 GLU A CA 16
ATOM 21421 C C . GLU A 1 83 ? -14.022 -4.448 1.261 1.00 0.00 3311 GLU A C 16
ATOM 21422 O O . GLU A 1 83 ? -13.294 -5.030 2.058 1.00 0.00 3311 GLU A O 16
ATOM 21434 N N . LEU A 1 84 ? -13.982 -3.121 1.068 1.00 0.00 3312 LEU A N 16
ATOM 21435 C CA . LEU A 1 84 ? -12.974 -2.204 1.620 1.00 0.00 3312 LEU A CA 16
ATOM 21436 C C . LEU A 1 84 ? -13.135 -1.870 3.099 1.00 0.00 3312 LEU A C 16
ATOM 21437 O O . LEU A 1 84 ? -12.204 -1.991 3.892 1.00 0.00 3312 LEU A O 16
ATOM 21453 N N . LEU A 1 85 ? -14.329 -1.408 3.455 1.00 0.00 3313 LEU A N 16
ATOM 21454 C CA . LEU A 1 85 ? -14.775 -1.030 4.784 1.00 0.00 3313 LEU A CA 16
ATOM 21455 C C . LEU A 1 85 ? -14.525 -2.220 5.688 1.00 0.00 3313 LEU A C 16
ATOM 21456 O O . LEU A 1 85 ? -14.040 -2.051 6.800 1.00 0.00 3313 LEU A O 16
ATOM 21472 N N . ALA A 1 86 ? -14.774 -3.435 5.210 1.00 0.00 3314 ALA A N 16
ATOM 21473 C CA . ALA A 1 86 ? -14.552 -4.594 6.050 1.00 0.00 3314 ALA A CA 16
ATOM 21474 C C . ALA A 1 86 ? -13.059 -4.841 6.312 1.00 0.00 3314 ALA A C 16
ATOM 21475 O O . ALA A 1 86 ? -12.712 -5.384 7.354 1.00 0.00 3314 ALA A O 16
ATOM 21482 N N . MET A 1 87 ? -12.155 -4.433 5.417 1.00 0.00 3315 MET A N 16
ATOM 21483 C CA . MET A 1 87 ? -10.715 -4.658 5.584 1.00 0.00 3315 MET A CA 16
ATOM 21484 C C . MET A 1 87 ? -10.174 -3.730 6.647 1.00 0.00 3315 MET A C 16
ATOM 21485 O O . MET A 1 87 ? -9.518 -4.148 7.600 1.00 0.00 3315 MET A O 16
ATOM 21499 N N . LEU A 1 88 ? -10.408 -2.433 6.448 1.00 0.00 3316 LEU A N 16
ATOM 21500 C CA . LEU A 1 88 ? -9.969 -1.401 7.367 1.00 0.00 3316 LEU A CA 16
ATOM 21501 C C . LEU A 1 88 ? -10.631 -1.585 8.728 1.00 0.00 3316 LEU A C 16
ATOM 21502 O O . LEU A 1 88 ? -9.958 -1.426 9.744 1.00 0.00 3316 LEU A O 16
ATOM 21518 N N . ASN A 1 89 ? -11.913 -1.966 8.762 1.00 0.00 3317 ASN A N 16
ATOM 21519 C CA . ASN A 1 89 ? -12.609 -2.153 10.030 1.00 0.00 3317 ASN A CA 16
ATOM 21520 C C . ASN A 1 89 ? -12.213 -3.476 10.678 1.00 0.00 3317 ASN A C 16
ATOM 21521 O O . ASN A 1 89 ? -12.169 -3.576 11.905 1.00 0.00 3317 ASN A O 16
ATOM 21532 N N . GLY A 1 90 ? -11.814 -4.438 9.846 1.00 0.00 3318 GLY A N 16
ATOM 21533 C CA . GLY A 1 90 ? -11.410 -5.779 10.242 1.00 0.00 3318 GLY A CA 16
ATOM 21534 C C . GLY A 1 90 ? -12.611 -6.677 10.544 1.00 0.00 3318 GLY A C 16
ATOM 21535 O O . GLY A 1 90 ? -12.479 -7.629 11.318 1.00 0.00 3318 GLY A O 16
ATOM 21539 N N . ASP A 1 91 ? -13.782 -6.362 9.994 1.00 0.00 3319 ASP A N 16
ATOM 21540 C CA . ASP A 1 91 ? -15.042 -7.092 10.165 1.00 0.00 3319 ASP A CA 16
ATOM 21541 C C . ASP A 1 91 ? -15.474 -7.680 8.824 1.00 0.00 3319 ASP A C 16
ATOM 21542 O O . ASP A 1 91 ? -14.655 -7.775 7.912 1.00 0.00 3319 ASP A O 16
ATOM 21551 N N . GLN A 1 92 ? -16.729 -8.110 8.691 1.00 0.00 3320 GLN A N 16
ATOM 21552 C CA . GLN A 1 92 ? -17.277 -8.682 7.472 1.00 0.00 3320 GLN A CA 16
ATOM 21553 C C . GLN A 1 92 ? -18.715 -8.230 7.201 1.00 0.00 3320 GLN A C 16
ATOM 21554 O O . GLN A 1 92 ? -19.498 -8.951 6.582 1.00 0.00 3320 GLN A O 16
ATOM 21568 N N . GLN A 1 93 ? -19.081 -7.066 7.729 1.00 0.00 3321 GLN A N 16
ATOM 21569 C CA . GLN A 1 93 ? -20.381 -6.417 7.614 1.00 0.00 3321 GLN A CA 16
ATOM 21570 C C . GLN A 1 93 ? -20.199 -4.945 7.954 1.00 0.00 3321 GLN A C 16
ATOM 21571 O O . GLN A 1 93 ? -19.148 -4.611 8.535 1.00 0.00 3321 GLN A O 16
ATOM 21585 N N . MET A 1 1 ? -30.496 10.824 -1.431 1.00 0.00 1 MET A N 17
ATOM 21586 C CA . MET A 1 1 ? -30.303 9.976 -0.238 1.00 0.00 1 MET A CA 17
ATOM 21587 C C . MET A 1 1 ? -28.864 10.107 0.244 1.00 0.00 1 MET A C 17
ATOM 21588 O O . MET A 1 1 ? -28.149 10.971 -0.266 1.00 0.00 1 MET A O 17
ATOM 21602 N N . ASN A 1 2 ? -28.468 9.365 1.282 1.00 0.00 2 ASN A N 17
ATOM 21603 C CA . ASN A 1 2 ? -27.098 9.407 1.779 1.00 0.00 2 ASN A CA 17
ATOM 21604 C C . ASN A 1 2 ? -26.320 8.664 0.708 1.00 0.00 2 ASN A C 17
ATOM 21605 O O . ASN A 1 2 ? -26.631 7.500 0.445 1.00 0.00 2 ASN A O 17
ATOM 21616 N N . ILE A 1 3 ? -25.409 9.344 0.021 1.00 0.00 3 ILE A N 17
ATOM 21617 C CA . ILE A 1 3 ? -24.623 8.706 -1.025 1.00 0.00 3 ILE A CA 17
ATOM 21618 C C . ILE A 1 3 ? -23.787 7.583 -0.405 1.00 0.00 3 ILE A C 17
ATOM 21619 O O . ILE A 1 3 ? -23.525 7.577 0.799 1.00 0.00 3 ILE A O 17
ATOM 21635 N N . ASN A 1 4 ? -23.371 6.635 -1.234 1.00 0.00 4 ASN A N 17
ATOM 21636 C CA . ASN A 1 4 ? -22.585 5.477 -0.836 1.00 0.00 4 ASN A CA 17
ATOM 21637 C C . ASN A 1 4 ? -21.445 5.272 -1.823 1.00 0.00 4 ASN A C 17
ATOM 21638 O O . ASN A 1 4 ? -20.321 5.093 -1.378 1.00 0.00 4 ASN A O 17
ATOM 21649 N N . GLU A 1 5 ? -21.674 5.409 -3.133 1.00 0.00 5 GLU A N 17
ATOM 21650 C CA . GLU A 1 5 ? -20.645 5.254 -4.174 1.00 0.00 5 GLU A CA 17
ATOM 21651 C C . GLU A 1 5 ? -19.522 6.269 -3.924 1.00 0.00 5 GLU A C 17
ATOM 21652 O O . GLU A 1 5 ? -18.340 5.974 -4.044 1.00 0.00 5 GLU A O 17
ATOM 21664 N N . GLN A 1 6 ? -19.921 7.478 -3.533 1.00 0.00 6 GLN A N 17
ATOM 21665 C CA . GLN A 1 6 ? -19.013 8.577 -3.217 1.00 0.00 6 GLN A CA 17
ATOM 21666 C C . GLN A 1 6 ? -18.372 8.359 -1.839 1.00 0.00 6 GLN A C 17
ATOM 21667 O O . GLN A 1 6 ? -17.332 8.939 -1.552 1.00 0.00 6 GLN A O 17
ATOM 21681 N N . THR A 1 7 ? -19.026 7.629 -0.929 1.00 0.00 7 THR A N 17
ATOM 21682 C CA . THR A 1 7 ? -18.485 7.334 0.392 1.00 0.00 7 THR A CA 17
ATOM 21683 C C . THR A 1 7 ? -17.410 6.253 0.304 1.00 0.00 7 THR A C 17
ATOM 21684 O O . THR A 1 7 ? -16.486 6.283 1.106 1.00 0.00 7 THR A O 17
ATOM 21695 N N . LEU A 1 8 ? -17.431 5.349 -0.677 1.00 0.00 8 LEU A N 17
ATOM 21696 C CA . LEU A 1 8 ? -16.435 4.296 -0.836 1.00 0.00 8 LEU A CA 17
ATOM 21697 C C . LEU A 1 8 ? -15.064 4.955 -0.838 1.00 0.00 8 LEU A C 17
ATOM 21698 O O . LEU A 1 8 ? -14.139 4.334 -0.353 1.00 0.00 8 LEU A O 17
ATOM 21714 N N . ASP A 1 9 ? -14.921 6.204 -1.295 1.00 0.00 9 ASP A N 17
ATOM 21715 C CA . ASP A 1 9 ? -13.671 6.963 -1.348 1.00 0.00 9 ASP A CA 17
ATOM 21716 C C . ASP A 1 9 ? -12.962 6.958 0.004 1.00 0.00 9 ASP A C 17
ATOM 21717 O O . ASP A 1 9 ? -11.765 6.646 0.049 1.00 0.00 9 ASP A O 17
ATOM 21726 N N . LYS A 1 10 ? -13.658 7.251 1.110 1.00 0.00 10 LYS A N 17
ATOM 21727 C CA . LYS A 1 10 ? -12.991 7.254 2.418 1.00 0.00 10 LYS A CA 17
ATOM 21728 C C . LYS A 1 10 ? -12.547 5.843 2.801 1.00 0.00 10 LYS A C 17
ATOM 21729 O O . LYS A 1 10 ? -11.656 5.690 3.645 1.00 0.00 10 LYS A O 17
ATOM 21748 N N . LEU A 1 11 ? -13.256 4.821 2.321 1.00 0.00 11 LEU A N 17
ATOM 21749 C CA . LEU A 1 11 ? -12.981 3.422 2.571 1.00 0.00 11 LEU A CA 17
ATOM 21750 C C . LEU A 1 11 ? -11.787 2.961 1.735 1.00 0.00 11 LEU A C 17
ATOM 21751 O O . LEU A 1 11 ? -10.826 2.433 2.277 1.00 0.00 11 LEU A O 17
ATOM 21767 N N . ARG A 1 12 ? -11.795 3.167 0.417 1.00 0.00 12 ARG A N 17
ATOM 21768 C CA . ARG A 1 12 ? -10.721 2.738 -0.474 1.00 0.00 12 ARG A CA 17
ATOM 21769 C C . ARG A 1 12 ? -9.405 3.362 -0.098 1.00 0.00 12 ARG A C 17
ATOM 21770 O O . ARG A 1 12 ? -8.396 2.669 -0.095 1.00 0.00 12 ARG A O 17
ATOM 21791 N N . GLN A 1 13 ? -9.396 4.641 0.255 1.00 0.00 13 GLN A N 17
ATOM 21792 C CA . GLN A 1 13 ? -8.173 5.306 0.647 1.00 0.00 13 GLN A CA 17
ATOM 21793 C C . GLN A 1 13 ? -7.638 4.681 1.954 1.00 0.00 13 GLN A C 17
ATOM 21794 O O . GLN A 1 13 ? -6.433 4.629 2.173 1.00 0.00 13 GLN A O 17
ATOM 21808 N N . ALA A 1 14 ? -8.514 4.189 2.839 1.00 0.00 14 ALA A N 17
ATOM 21809 C CA . ALA A 1 14 ? -8.113 3.552 4.087 1.00 0.00 14 ALA A CA 17
ATOM 21810 C C . ALA A 1 14 ? -7.508 2.178 3.772 1.00 0.00 14 ALA A C 17
ATOM 21811 O O . ALA A 1 14 ? -6.466 1.812 4.316 1.00 0.00 14 ALA A O 17
ATOM 21818 N N . VAL A 1 15 ? -8.142 1.407 2.881 1.00 0.00 15 VAL A N 17
ATOM 21819 C CA . VAL A 1 15 ? -7.633 0.088 2.510 1.00 0.00 15 VAL A CA 17
ATOM 21820 C C . VAL A 1 15 ? -6.298 0.270 1.780 1.00 0.00 15 VAL A C 17
ATOM 21821 O O . VAL A 1 15 ? -5.314 -0.372 2.130 1.00 0.00 15 VAL A O 17
ATOM 21834 N N . LEU A 1 16 ? -6.208 1.168 0.797 1.00 0.00 16 LEU A N 17
ATOM 21835 C CA . LEU A 1 16 ? -4.944 1.384 0.081 1.00 0.00 16 LEU A CA 17
ATOM 21836 C C . LEU A 1 16 ? -3.834 1.775 1.057 1.00 0.00 16 LEU A C 17
ATOM 21837 O O . LEU A 1 16 ? -2.721 1.281 0.907 1.00 0.00 16 LEU A O 17
ATOM 21853 N N . GLN A 1 17 ? -4.121 2.585 2.085 1.00 0.00 17 GLN A N 17
ATOM 21854 C CA . GLN A 1 17 ? -3.117 2.974 3.069 1.00 0.00 17 GLN A CA 17
ATOM 21855 C C . GLN A 1 17 ? -2.508 1.730 3.726 1.00 0.00 17 GLN A C 17
ATOM 21856 O O . GLN A 1 17 ? -1.277 1.631 3.795 1.00 0.00 17 GLN A O 17
ATOM 21870 N N . LYS A 1 18 ? -3.317 0.766 4.201 1.00 0.00 18 LYS A N 17
ATOM 21871 C CA . LYS A 1 18 ? -2.747 -0.420 4.827 1.00 0.00 18 LYS A CA 17
ATOM 21872 C C . LYS A 1 18 ? -1.940 -1.239 3.819 1.00 0.00 18 LYS A C 17
ATOM 21873 O O . LYS A 1 18 ? -0.855 -1.708 4.153 1.00 0.00 18 LYS A O 17
ATOM 21892 N N . LYS A 1 19 ? -2.405 -1.337 2.567 1.00 0.00 19 LYS A N 17
ATOM 21893 C CA . LYS A 1 19 ? -1.757 -2.101 1.511 1.00 0.00 19 LYS A CA 17
ATOM 21894 C C . LYS A 1 19 ? -0.325 -1.652 1.300 1.00 0.00 19 LYS A C 17
ATOM 21895 O O . LYS A 1 19 ? 0.513 -2.509 1.011 1.00 0.00 19 LYS A O 17
ATOM 21914 N N . ILE A 1 20 ? -0.005 -0.367 1.489 1.00 0.00 20 ILE A N 17
ATOM 21915 C CA . ILE A 1 20 ? 1.362 0.111 1.302 1.00 0.00 20 ILE A CA 17
ATOM 21916 C C . ILE A 1 20 ? 2.275 -0.525 2.364 1.00 0.00 20 ILE A C 17
ATOM 21917 O O . ILE A 1 20 ? 3.418 -0.860 2.065 1.00 0.00 20 ILE A O 17
ATOM 21933 N N . LYS A 1 21 ? 1.779 -0.715 3.595 1.00 0.00 21 LYS A N 17
ATOM 21934 C CA . LYS A 1 21 ? 2.519 -1.330 4.701 1.00 0.00 21 LYS A CA 17
ATOM 21935 C C . LYS A 1 21 ? 2.631 -2.835 4.492 1.00 0.00 21 LYS A C 17
ATOM 21936 O O . LYS A 1 21 ? 3.585 -3.450 4.964 1.00 0.00 21 LYS A O 17
ATOM 21955 N N . GLU A 1 22 ? 1.644 -3.436 3.834 1.00 0.00 22 GLU A N 17
ATOM 21956 C CA . GLU A 1 22 ? 1.618 -4.863 3.587 1.00 0.00 22 GLU A CA 17
ATOM 21957 C C . GLU A 1 22 ? 2.670 -5.188 2.533 1.00 0.00 22 GLU A C 17
ATOM 21958 O O . GLU A 1 22 ? 3.552 -5.994 2.820 1.00 0.00 22 GLU A O 17
ATOM 21970 N N . ARG A 1 23 ? 2.693 -4.477 1.399 1.00 0.00 23 ARG A N 17
ATOM 21971 C CA . ARG A 1 23 ? 3.677 -4.744 0.344 1.00 0.00 23 ARG A CA 17
ATOM 21972 C C . ARG A 1 23 ? 5.113 -4.541 0.805 1.00 0.00 23 ARG A C 17
ATOM 21973 O O . ARG A 1 23 ? 5.979 -5.292 0.381 1.00 0.00 23 ARG A O 17
ATOM 21994 N N . ILE A 1 24 ? 5.383 -3.567 1.674 1.00 0.00 24 ILE A N 17
ATOM 21995 C CA . ILE A 1 24 ? 6.736 -3.325 2.168 1.00 0.00 24 ILE A CA 17
ATOM 21996 C C . ILE A 1 24 ? 7.122 -4.362 3.232 1.00 0.00 24 ILE A C 17
ATOM 21997 O O . ILE A 1 24 ? 8.254 -4.840 3.224 1.00 0.00 24 ILE A O 17
ATOM 22013 N N . GLN A 1 25 ? 6.214 -4.709 4.153 1.00 0.00 25 GLN A N 17
ATOM 22014 C CA . GLN A 1 25 ? 6.507 -5.659 5.221 1.00 0.00 25 GLN A CA 17
ATOM 22015 C C . GLN A 1 25 ? 6.577 -7.095 4.721 1.00 0.00 25 GLN A C 17
ATOM 22016 O O . GLN A 1 25 ? 7.511 -7.819 5.058 1.00 0.00 25 GLN A O 17
ATOM 22030 N N . ASN A 1 26 ? 5.593 -7.521 3.929 1.00 0.00 26 ASN A N 17
ATOM 22031 C CA . ASN A 1 26 ? 5.576 -8.880 3.414 1.00 0.00 26 ASN A CA 17
ATOM 22032 C C . ASN A 1 26 ? 6.582 -8.961 2.273 1.00 0.00 26 ASN A C 17
ATOM 22033 O O . ASN A 1 26 ? 7.506 -9.772 2.329 1.00 0.00 26 ASN A O 17
ATOM 22044 N N . SER A 1 27 ? 6.476 -8.056 1.290 1.00 0.00 27 SER A N 17
ATOM 22045 C CA . SER A 1 27 ? 7.355 -7.999 0.117 1.00 0.00 27 SER A CA 17
ATOM 22046 C C . SER A 1 27 ? 7.561 -9.403 -0.480 1.00 0.00 27 SER A C 17
ATOM 22047 O O . SER A 1 27 ? 8.675 -9.803 -0.824 1.00 0.00 27 SER A O 17
ATOM 22055 N N . LEU A 1 28 ? 6.476 -10.179 -0.556 1.00 0.00 28 LEU A N 17
ATOM 22056 C CA . LEU A 1 28 ? 6.470 -11.548 -1.047 1.00 0.00 28 LEU A CA 17
ATOM 22057 C C . LEU A 1 28 ? 5.151 -11.875 -1.738 1.00 0.00 28 LEU A C 17
ATOM 22058 O O . LEU A 1 28 ? 4.283 -11.012 -1.891 1.00 0.00 28 LEU A O 17
ATOM 22074 N N . SER A 1 29 ? 5.009 -13.134 -2.147 1.00 0.00 29 SER A N 17
ATOM 22075 C CA . SER A 1 29 ? 3.836 -13.679 -2.813 1.00 0.00 29 SER A CA 17
ATOM 22076 C C . SER A 1 29 ? 3.136 -14.715 -1.943 1.00 0.00 29 SER A C 17
ATOM 22077 O O . SER A 1 29 ? 1.934 -14.600 -1.742 1.00 0.00 29 SER A O 17
ATOM 22085 N N . THR A 1 30 ? 3.865 -15.705 -1.425 1.00 0.00 30 THR A N 17
ATOM 22086 C CA . THR A 1 30 ? 3.297 -16.776 -0.606 1.00 0.00 30 THR A CA 17
ATOM 22087 C C . THR A 1 30 ? 4.390 -17.362 0.305 1.00 0.00 30 THR A C 17
ATOM 22088 O O . THR A 1 30 ? 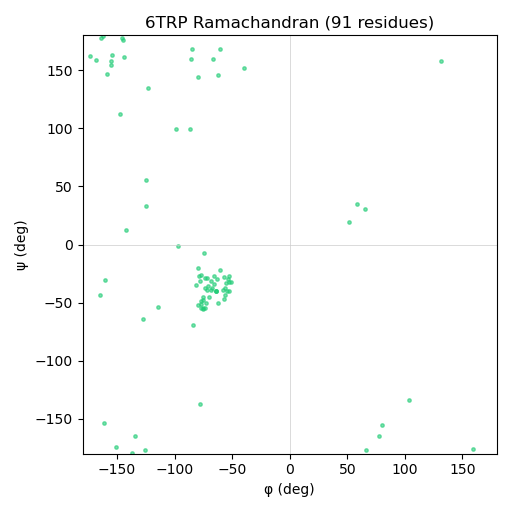4.520 -18.572 0.475 1.00 0.00 30 THR A O 17
ATOM 22099 N N . GLU A 1 31 ? 5.272 -16.501 0.821 1.00 0.00 31 GLU A N 17
ATOM 22100 C CA . GLU A 1 31 ? 6.392 -16.881 1.695 1.00 0.00 31 GLU A CA 17
ATOM 22101 C C . GLU A 1 31 ? 7.416 -17.764 0.966 1.00 0.00 31 GLU A C 17
ATOM 22102 O O . GLU A 1 31 ? 8.293 -18.343 1.607 1.00 0.00 31 GLU A O 17
ATOM 22114 N N . LYS A 1 32 ? 7.325 -17.839 -0.369 1.00 0.00 32 LYS A N 17
ATOM 22115 C CA . LYS A 1 32 ? 8.178 -18.633 -1.238 1.00 0.00 32 LYS A CA 17
ATOM 22116 C C . LYS A 1 32 ? 9.654 -18.352 -0.965 1.00 0.00 32 LYS A C 17
ATOM 22117 O O . LYS A 1 32 ? 10.345 -19.266 -0.519 1.00 0.00 32 LYS A O 17
ATOM 22136 N N . TYR A 1 33 ? 10.152 -17.155 -1.284 1.00 0.00 33 TYR A N 17
ATOM 22137 C CA . TYR A 1 33 ? 11.537 -16.768 -1.054 1.00 0.00 33 TYR A CA 17
ATOM 22138 C C . TYR A 1 33 ? 11.702 -15.257 -1.233 1.00 0.00 33 TYR A C 17
ATOM 22139 O O . TYR A 1 33 ? 10.837 -14.619 -1.834 1.00 0.00 33 TYR A O 17
ATOM 22157 N N . GLY A 1 34 ? 12.833 -14.706 -0.792 1.00 0.00 34 GLY A N 17
ATOM 22158 C CA . GLY A 1 34 ? 13.203 -13.297 -0.867 1.00 0.00 34 GLY A CA 17
ATOM 22159 C C . GLY A 1 34 ? 14.645 -13.150 -0.373 1.00 0.00 34 GLY A C 17
ATOM 22160 O O . GLY A 1 34 ? 15.096 -13.956 0.449 1.00 0.00 34 GLY A O 17
ATOM 22164 N N . SER A 1 35 ? 15.407 -12.193 -0.917 1.00 0.00 35 SER A N 17
ATOM 22165 C CA . SER A 1 35 ? 16.809 -11.905 -0.574 1.00 0.00 35 SER A CA 17
ATOM 22166 C C . SER A 1 35 ? 17.225 -10.551 -1.170 1.00 0.00 35 SER A C 17
ATOM 22167 O O . SER A 1 35 ? 16.449 -9.951 -1.918 1.00 0.00 35 SER A O 17
ATOM 22175 N N . GLY A 1 36 ? 18.461 -10.116 -0.913 1.00 0.00 36 GLY A N 17
ATOM 22176 C CA . GLY A 1 36 ? 19.029 -8.875 -1.419 1.00 0.00 36 GLY A CA 17
ATOM 22177 C C . GLY A 1 36 ? 20.492 -8.770 -1.005 1.00 0.00 36 GLY A C 17
ATOM 22178 O O . GLY A 1 36 ? 20.909 -9.419 -0.039 1.00 0.00 36 GLY A O 17
ATOM 22182 N N . SER A 1 37 ? 21.261 -7.935 -1.692 1.00 0.00 37 SER A N 17
ATOM 22183 C CA . SER A 1 37 ? 22.678 -7.652 -1.496 1.00 0.00 37 SER A CA 17
ATOM 22184 C C . SER A 1 37 ? 23.047 -6.456 -2.385 1.00 0.00 37 SER A C 17
ATOM 22185 O O . SER A 1 37 ? 22.196 -5.950 -3.123 1.00 0.00 37 SER A O 17
ATOM 22193 N N . GLY A 1 38 ? 24.302 -6.010 -2.343 1.00 0.00 38 GLY A N 17
ATOM 22194 C CA . GLY A 1 38 ? 24.793 -4.901 -3.135 1.00 0.00 38 GLY A CA 17
ATOM 22195 C C . GLY A 1 38 ? 25.969 -4.242 -2.435 1.00 0.00 38 GLY A C 17
ATOM 22196 O O . GLY A 1 38 ? 25.769 -3.548 -1.434 1.00 0.00 38 GLY A O 17
ATOM 22200 N N . SER A 1 39 ? 27.181 -4.473 -2.934 1.00 0.00 39 SER A N 17
ATOM 22201 C CA . SER A 1 39 ? 28.418 -3.924 -2.398 1.00 0.00 39 SER A CA 17
ATOM 22202 C C . SER A 1 39 ? 29.374 -3.601 -3.554 1.00 0.00 39 SER A C 17
ATOM 22203 O O . SER A 1 39 ? 29.096 -3.944 -4.707 1.00 0.00 39 SER A O 17
ATOM 22211 N N . GLY A 1 40 ? 30.484 -2.921 -3.257 1.00 0.00 40 GLY A N 17
ATOM 22212 C CA . GLY A 1 40 ? 31.511 -2.538 -4.222 1.00 0.00 40 GLY A CA 17
ATOM 22213 C C . GLY A 1 40 ? 31.816 -1.042 -4.234 1.00 0.00 40 GLY A C 17
ATOM 22214 O O . GLY A 1 40 ? 32.980 -0.674 -4.364 1.00 0.00 40 GLY A O 17
ATOM 22218 N N . SER A 1 41 ? 30.829 -0.167 -4.006 1.00 0.00 41 SER A N 17
ATOM 22219 C CA . SER A 1 41 ? 31.022 1.290 -4.012 1.00 0.00 41 SER A CA 17
ATOM 22220 C C . SER A 1 41 ? 31.819 1.834 -2.807 1.00 0.00 41 SER A C 17
ATOM 22221 O O . SER A 1 41 ? 31.696 3.010 -2.457 1.00 0.00 41 SER A O 17
ATOM 22229 N N . GLY A 1 42 ? 32.564 0.989 -2.094 1.00 0.00 42 GLY A N 17
ATOM 22230 C CA . GLY A 1 42 ? 33.382 1.343 -0.949 1.00 0.00 42 GLY A CA 17
ATOM 22231 C C . GLY A 1 42 ? 34.828 1.267 -1.409 1.00 0.00 42 GLY A C 17
ATOM 22232 O O . GLY A 1 42 ? 35.461 0.228 -1.253 1.00 0.00 42 GLY A O 17
ATOM 22236 N N . SER A 1 43 ? 35.324 2.318 -2.056 1.00 0.00 43 SER A N 17
ATOM 22237 C CA . SER A 1 43 ? 36.688 2.423 -2.561 1.00 0.00 43 SER A CA 17
ATOM 22238 C C . SER A 1 43 ? 37.118 3.889 -2.482 1.00 0.00 43 SER A C 17
ATOM 22239 O O . SER A 1 43 ? 36.271 4.779 -2.391 1.00 0.00 43 SER A O 17
ATOM 22247 N N . GLY A 1 44 ? 38.423 4.151 -2.550 1.00 0.00 44 GLY A N 17
ATOM 22248 C CA . GLY A 1 44 ? 38.991 5.487 -2.493 1.00 0.00 44 GLY A CA 17
ATOM 22249 C C . GLY A 1 44 ? 40.512 5.390 -2.496 1.00 0.00 44 GLY A C 17
ATOM 22250 O O . GLY A 1 44 ? 41.070 4.291 -2.504 1.00 0.00 44 GLY A O 17
ATOM 22254 N N . SER A 1 45 ? 41.196 6.532 -2.518 1.00 0.00 45 SER A N 17
ATOM 22255 C CA . SER A 1 45 ? 42.650 6.620 -2.511 1.00 0.00 45 SER A CA 17
ATOM 22256 C C . SER A 1 45 ? 43.140 6.481 -1.063 1.00 0.00 45 SER A C 17
ATOM 22257 O O . SER A 1 45 ? 43.742 7.406 -0.516 1.00 0.00 45 SER A O 17
ATOM 22265 N N . GLY A 1 46 ? 42.881 5.332 -0.443 1.00 0.00 46 GLY A N 17
ATOM 22266 C CA . GLY A 1 46 ? 43.242 5.028 0.930 1.00 0.00 46 GLY A CA 17
ATOM 22267 C C . GLY A 1 46 ? 42.008 4.487 1.641 1.00 0.00 46 GLY A C 17
ATOM 22268 O O . GLY A 1 46 ? 41.114 3.932 1.002 1.00 0.00 46 GLY A O 17
ATOM 22272 N N . SER A 1 47 ? 41.969 4.613 2.963 1.00 0.00 47 SER A N 17
ATOM 22273 C CA . SER A 1 47 ? 40.861 4.144 3.783 1.00 0.00 47 SER A CA 17
ATOM 22274 C C . SER A 1 47 ? 39.840 5.264 4.001 1.00 0.00 47 SER A C 17
ATOM 22275 O O . SER A 1 47 ? 40.195 6.443 4.019 1.00 0.00 47 SER A O 17
ATOM 22283 N N . GLY A 1 48 ? 38.571 4.895 4.189 1.00 0.00 48 GLY A N 17
ATOM 22284 C CA . GLY A 1 48 ? 37.489 5.837 4.429 1.00 0.00 48 GLY A CA 17
ATOM 22285 C C . GLY A 1 48 ? 37.522 6.241 5.897 1.00 0.00 48 GLY A C 17
ATOM 22286 O O . GLY A 1 48 ? 37.287 5.402 6.763 1.00 0.00 48 GLY A O 17
ATOM 22290 N N . SER A 1 49 ? 37.832 7.503 6.187 1.00 0.00 49 SER A N 17
ATOM 22291 C CA . SER A 1 49 ? 37.904 8.055 7.538 1.00 0.00 49 SER A CA 17
ATOM 22292 C C . SER A 1 49 ? 36.522 8.316 8.167 1.00 0.00 49 SER A C 17
ATOM 22293 O O . SER A 1 49 ? 36.449 8.863 9.267 1.00 0.00 49 SER A O 17
ATOM 22301 N N . GLY A 1 50 ? 35.424 7.978 7.487 1.00 0.00 50 GLY A N 17
ATOM 22302 C CA . GLY A 1 50 ? 34.061 8.159 7.955 1.00 0.00 50 GLY A CA 17
ATOM 22303 C C . GLY A 1 50 ? 33.121 7.299 7.115 1.00 0.00 50 GLY A C 17
ATOM 22304 O O . GLY A 1 50 ? 33.524 6.785 6.068 1.00 0.00 50 GLY A O 17
ATOM 22308 N N . SER A 1 51 ? 31.867 7.196 7.553 1.00 0.00 51 SER A N 17
ATOM 22309 C CA . SER A 1 51 ? 30.817 6.410 6.915 1.00 0.00 51 SER A CA 17
ATOM 22310 C C . SER A 1 51 ? 29.634 7.291 6.497 1.00 0.00 51 SER A C 17
ATOM 22311 O O . SER A 1 51 ? 29.624 8.498 6.753 1.00 0.00 51 SER A O 17
ATOM 22319 N N . GLY A 1 52 ? 28.649 6.690 5.826 1.00 0.00 52 GLY A N 17
ATOM 22320 C CA . GLY A 1 52 ? 27.441 7.355 5.365 1.00 0.00 52 GLY A CA 17
ATOM 22321 C C . GLY A 1 52 ? 26.311 7.145 6.367 1.00 0.00 52 GLY A C 17
ATOM 22322 O O . GLY A 1 52 ? 26.423 6.319 7.279 1.00 0.00 52 GLY A O 17
ATOM 22326 N N . SER A 1 53 ? 25.216 7.881 6.203 1.00 0.00 53 SER A N 17
ATOM 22327 C CA . SER A 1 53 ? 24.053 7.801 7.076 1.00 0.00 53 SER A CA 17
ATOM 22328 C C . SER A 1 53 ? 22.793 7.975 6.236 1.00 0.00 53 SER A C 17
ATOM 22329 O O . SER A 1 53 ? 22.788 8.742 5.270 1.00 0.00 53 SER A O 17
ATOM 22337 N N . GLY A 1 54 ? 21.730 7.253 6.586 1.00 0.00 54 GLY A N 17
ATOM 22338 C CA . GLY A 1 54 ? 20.439 7.304 5.917 1.00 0.00 54 GLY A CA 17
ATOM 22339 C C . GLY A 1 54 ? 19.495 8.191 6.721 1.00 0.00 54 GLY A C 17
ATOM 22340 O O . GLY A 1 54 ? 19.833 8.615 7.830 1.00 0.00 54 GLY A O 17
ATOM 22344 N N . SER A 1 55 ? 18.324 8.483 6.159 1.00 0.00 55 SER A N 17
ATOM 22345 C CA . SER A 1 55 ? 17.276 9.306 6.747 1.00 0.00 55 SER A CA 17
ATOM 22346 C C . SER A 1 55 ? 15.924 8.873 6.156 1.00 0.00 55 SER A C 17
ATOM 22347 O O . SER A 1 55 ? 15.841 7.894 5.409 1.00 0.00 55 SER A O 17
ATOM 22355 N N . GLY A 1 56 ? 14.845 9.556 6.532 1.00 0.00 56 GLY A N 17
ATOM 22356 C CA . GLY A 1 56 ? 13.478 9.324 6.082 1.00 0.00 56 GLY A CA 17
ATOM 22357 C C . GLY A 1 56 ? 12.841 10.645 5.649 1.00 0.00 56 GLY A C 17
ATOM 22358 O O . GLY A 1 56 ? 13.516 11.684 5.648 1.00 0.00 56 GLY A O 17
ATOM 22362 N N . SER A 1 57 ? 11.553 10.622 5.298 1.00 0.00 57 SER A N 17
ATOM 22363 C CA . SER A 1 57 ? 10.816 11.803 4.851 1.00 0.00 57 SER A CA 17
ATOM 22364 C C . SER A 1 57 ? 9.534 11.973 5.669 1.00 0.00 57 SER A C 17
ATOM 22365 O O . SER A 1 57 ? 9.604 12.563 6.749 1.00 0.00 57 SER A O 17
ATOM 22373 N N . GLY A 1 58 ? 8.381 11.456 5.228 1.00 0.00 58 GLY A N 17
ATOM 22374 C CA . GLY A 1 58 ? 7.144 11.613 5.982 1.00 0.00 58 GLY A CA 17
ATOM 22375 C C . GLY A 1 58 ? 5.984 10.840 5.374 1.00 0.00 58 GLY A C 17
ATOM 22376 O O . GLY A 1 58 ? 5.606 9.792 5.907 1.00 0.00 58 GLY A O 17
ATOM 22380 N N . TYR A 1 59 ? 5.428 11.354 4.275 1.00 0.00 59 TYR A N 17
ATOM 22381 C CA . TYR A 1 59 ? 4.301 10.762 3.556 1.00 0.00 59 TYR A CA 17
ATOM 22382 C C . TYR A 1 59 ? 4.744 9.521 2.760 1.00 0.00 59 TYR A C 17
ATOM 22383 O O . TYR A 1 59 ? 5.768 8.906 3.087 1.00 0.00 59 TYR A O 17
ATOM 22401 N N . GLN A 1 60 ? 3.950 9.083 1.774 1.00 0.00 3288 GLN A N 17
ATOM 22402 C CA . GLN A 1 60 ? 4.262 7.924 0.937 1.00 0.00 3288 GLN A CA 17
ATOM 22403 C C . GLN A 1 60 ? 5.507 8.164 0.076 1.00 0.00 3288 GLN A C 17
ATOM 22404 O O . GLN A 1 60 ? 6.096 9.244 0.108 1.00 0.00 3288 GLN A O 17
ATOM 22418 N N . ILE A 1 61 ? 5.907 7.154 -0.699 1.00 0.00 3289 ILE A N 17
ATOM 22419 C CA . ILE A 1 61 ? 7.095 7.209 -1.540 1.00 0.00 3289 ILE A CA 17
ATOM 22420 C C . ILE A 1 61 ? 6.684 7.171 -3.013 1.00 0.00 3289 ILE A C 17
ATOM 22421 O O . ILE A 1 61 ? 6.462 6.113 -3.599 1.00 0.00 3289 ILE A O 17
ATOM 22437 N N . GLU A 1 62 ? 6.508 8.355 -3.587 1.00 0.00 3290 GLU A N 17
ATOM 22438 C CA . GLU A 1 62 ? 6.128 8.584 -4.976 1.00 0.00 3290 GLU A CA 17
ATOM 22439 C C . GLU A 1 62 ? 7.277 8.203 -5.933 1.00 0.00 3290 GLU A C 17
ATOM 22440 O O . GLU A 1 62 ? 7.090 8.105 -7.143 1.00 0.00 3290 GLU A O 17
ATOM 22452 N N . THR A 1 63 ? 8.469 7.929 -5.410 1.00 0.00 3291 THR A N 17
ATOM 22453 C CA . THR A 1 63 ? 9.656 7.558 -6.166 1.00 0.00 3291 THR A CA 17
ATOM 22454 C C . THR A 1 63 ? 10.146 6.208 -5.627 1.00 0.00 3291 THR A C 17
ATOM 22455 O O . THR A 1 63 ? 11.201 6.121 -4.996 1.00 0.00 3291 THR A O 17
ATOM 22466 N N . PHE A 1 64 ? 9.307 5.164 -5.771 1.00 0.00 3292 PHE A N 17
ATOM 22467 C CA . PHE A 1 64 ? 9.621 3.818 -5.328 1.00 0.00 3292 PHE A CA 17
ATOM 22468 C C . PHE A 1 64 ? 8.603 2.848 -5.928 1.00 0.00 3292 PHE A C 17
ATOM 22469 O O . PHE A 1 64 ? 8.882 2.208 -6.935 1.00 0.00 3292 PHE A O 17
ATOM 22486 N N . PHE A 1 65 ? 7.399 2.800 -5.359 1.00 0.00 3293 PHE A N 17
ATOM 22487 C CA . PHE A 1 65 ? 6.298 1.920 -5.749 1.00 0.00 3293 PHE A CA 17
ATOM 22488 C C . PHE A 1 65 ? 5.131 2.654 -6.413 1.00 0.00 3293 PHE A C 17
ATOM 22489 O O . PHE A 1 65 ? 4.030 2.109 -6.492 1.00 0.00 3293 PHE A O 17
ATOM 22506 N N . ALA A 1 66 ? 5.351 3.878 -6.903 1.00 0.00 3294 ALA A N 17
ATOM 22507 C CA . ALA A 1 66 ? 4.319 4.694 -7.535 1.00 0.00 3294 ALA A CA 17
ATOM 22508 C C . ALA A 1 66 ? 3.530 3.978 -8.625 1.00 0.00 3294 ALA A C 17
ATOM 22509 O O . ALA A 1 66 ? 2.352 4.291 -8.790 1.00 0.00 3294 ALA A O 17
ATOM 22516 N N . GLN A 1 67 ? 4.160 3.048 -9.345 1.00 0.00 3295 GLN A N 17
ATOM 22517 C CA . GLN A 1 67 ? 3.474 2.318 -10.412 1.00 0.00 3295 GLN A CA 17
ATOM 22518 C C . GLN A 1 67 ? 2.532 1.263 -9.856 1.00 0.00 3295 GLN A C 17
ATOM 22519 O O . GLN A 1 67 ? 1.470 1.013 -10.408 1.00 0.00 3295 GLN A O 17
ATOM 22533 N N . ASP A 1 68 ? 2.918 0.607 -8.770 1.00 0.00 3296 ASP A N 17
ATOM 22534 C CA . ASP A 1 68 ? 2.046 -0.409 -8.188 1.00 0.00 3296 ASP A CA 17
ATOM 22535 C C . ASP A 1 68 ? 0.911 0.268 -7.426 1.00 0.00 3296 ASP A C 17
ATOM 22536 O O . ASP A 1 68 ? -0.161 -0.303 -7.285 1.00 0.00 3296 ASP A O 17
ATOM 22545 N N . ILE A 1 69 ? 1.135 1.473 -6.904 1.00 0.00 3297 ILE A N 17
ATOM 22546 C CA . ILE A 1 69 ? 0.163 2.232 -6.130 1.00 0.00 3297 ILE A CA 17
ATOM 22547 C C . ILE A 1 69 ? -1.124 2.438 -6.920 1.00 0.00 3297 ILE A C 17
ATOM 22548 O O . ILE A 1 69 ? -2.211 2.261 -6.364 1.00 0.00 3297 ILE A O 17
ATOM 22564 N N . GLU A 1 70 ? -1.004 2.831 -8.185 1.00 0.00 3298 GLU A N 17
ATOM 22565 C CA . GLU A 1 70 ? -2.143 3.084 -9.047 1.00 0.00 3298 GLU A CA 17
ATOM 22566 C C . GLU A 1 70 ? -2.843 1.769 -9.373 1.00 0.00 3298 GLU A C 17
ATOM 22567 O O . GLU A 1 70 ? -4.067 1.718 -9.392 1.00 0.00 3298 GLU A O 17
ATOM 22579 N N . SER A 1 71 ? -2.088 0.689 -9.558 1.00 0.00 3299 SER A N 17
ATOM 22580 C CA . SER A 1 71 ? -2.656 -0.611 -9.887 1.00 0.00 3299 SER A CA 17
ATOM 22581 C C . SER A 1 71 ? -3.465 -1.131 -8.698 1.00 0.00 3299 SER A C 17
ATOM 22582 O O . SER A 1 71 ? -4.531 -1.725 -8.846 1.00 0.00 3299 SER A O 17
ATOM 22590 N N . VAL A 1 72 ? -2.957 -0.911 -7.496 1.00 0.00 3300 VAL A N 17
ATOM 22591 C CA . VAL A 1 72 ? -3.557 -1.340 -6.250 1.00 0.00 3300 VAL A CA 17
ATOM 22592 C C . VAL A 1 72 ? -4.803 -0.504 -5.998 1.00 0.00 3300 VAL A C 17
ATOM 22593 O O . VAL A 1 72 ? -5.873 -1.036 -5.707 1.00 0.00 3300 VAL A O 17
ATOM 22606 N N . GLN A 1 73 ? -4.703 0.818 -6.123 1.00 0.00 3301 GLN A N 17
ATOM 22607 C CA . GLN A 1 73 ? -5.863 1.664 -5.901 1.00 0.00 3301 GLN A CA 17
ATOM 22608 C C . GLN A 1 73 ? -6.933 1.402 -6.961 1.00 0.00 3301 GLN A C 17
ATOM 22609 O O . GLN A 1 73 ? -8.114 1.535 -6.655 1.00 0.00 3301 GLN A O 17
ATOM 22623 N N . LYS A 1 74 ? -6.547 1.027 -8.185 1.00 0.00 3302 LYS A N 17
ATOM 22624 C CA . LYS A 1 74 ? -7.465 0.696 -9.278 1.00 0.00 3302 LYS A CA 17
ATOM 22625 C C . LYS A 1 74 ? -8.331 -0.497 -8.865 1.00 0.00 3302 LYS A C 17
ATOM 22626 O O . LYS A 1 74 ? -9.476 -0.604 -9.315 1.00 0.00 3302 LYS A O 17
ATOM 22645 N N . GLU A 1 75 ? -7.814 -1.384 -8.011 1.00 0.00 3303 GLU A N 17
ATOM 22646 C CA . GLU A 1 75 ? -8.560 -2.557 -7.543 1.00 0.00 3303 GLU A CA 17
ATOM 22647 C C . GLU A 1 75 ? -9.638 -2.109 -6.553 1.00 0.00 3303 GLU A C 17
ATOM 22648 O O . GLU A 1 75 ? -10.756 -2.615 -6.576 1.00 0.00 3303 GLU A O 17
ATOM 22660 N N . LEU A 1 76 ? -9.321 -1.115 -5.727 1.00 0.00 3304 LEU A N 17
ATOM 22661 C CA . LEU A 1 76 ? -10.168 -0.550 -4.688 1.00 0.00 3304 LEU A CA 17
ATOM 22662 C C . LEU A 1 76 ? -11.224 0.456 -5.137 1.00 0.00 3304 LEU A C 17
ATOM 22663 O O . LEU A 1 76 ? -12.299 0.512 -4.550 1.00 0.00 3304 LEU A O 17
ATOM 22679 N N . GLU A 1 77 ? -10.944 1.280 -6.139 1.00 0.00 3305 GLU A N 17
ATOM 22680 C CA . GLU A 1 77 ? -11.889 2.291 -6.616 1.00 0.00 3305 GLU A CA 17
ATOM 22681 C C . GLU A 1 77 ? -13.181 1.716 -7.185 1.00 0.00 3305 GLU A C 17
ATOM 22682 O O . GLU A 1 77 ? -14.177 2.432 -7.246 1.00 0.00 3305 GLU A O 17
ATOM 22694 N N . ASN A 1 78 ? -13.175 0.447 -7.590 1.00 0.00 3306 ASN A N 17
ATOM 22695 C CA . ASN A 1 78 ? -14.355 -0.220 -8.128 1.00 0.00 3306 ASN A CA 17
ATOM 22696 C C . ASN A 1 78 ? -14.921 -1.196 -7.094 1.00 0.00 3306 ASN A C 17
ATOM 22697 O O . ASN A 1 78 ? -15.828 -1.960 -7.424 1.00 0.00 3306 ASN A O 17
ATOM 22708 N N . LEU A 1 79 ? -14.385 -1.217 -5.865 1.00 0.00 3307 LEU A N 17
ATOM 22709 C CA . LEU A 1 79 ? -14.849 -2.128 -4.826 1.00 0.00 3307 LEU A CA 17
ATOM 22710 C C . LEU A 1 79 ? -15.921 -1.462 -3.965 1.00 0.00 3307 LEU A C 17
ATOM 22711 O O . LEU A 1 79 ? -15.895 -0.250 -3.783 1.00 0.00 3307 LEU A O 17
ATOM 22727 N N . SER A 1 80 ? -16.848 -2.250 -3.422 1.00 0.00 3308 SER A N 17
ATOM 22728 C CA . SER A 1 80 ? -17.947 -1.799 -2.568 1.00 0.00 3308 SER A CA 17
ATOM 22729 C C . SER A 1 80 ? -17.473 -1.554 -1.135 1.00 0.00 3308 SER A C 17
ATOM 22730 O O . SER A 1 80 ? -16.386 -1.991 -0.761 1.00 0.00 3308 SER A O 17
ATOM 22738 N N . GLU A 1 81 ? -18.289 -0.899 -0.300 1.00 0.00 3309 GLU A N 17
ATOM 22739 C CA . GLU A 1 81 ? -17.943 -0.637 1.083 1.00 0.00 3309 GLU A CA 17
ATOM 22740 C C . GLU A 1 81 ? -17.731 -1.973 1.738 1.00 0.00 3309 GLU A C 17
ATOM 22741 O O . GLU A 1 81 ? -16.668 -2.173 2.269 1.00 0.00 3309 GLU A O 17
ATOM 22753 N N . GLU A 1 82 ? -18.647 -2.919 1.615 1.00 0.00 3310 GLU A N 17
ATOM 22754 C CA . GLU A 1 82 ? -18.551 -4.232 2.239 1.00 0.00 3310 GLU A CA 17
ATOM 22755 C C . GLU A 1 82 ? -17.222 -4.927 1.932 1.00 0.00 3310 GLU A C 17
ATOM 22756 O O . GLU A 1 82 ? -16.883 -5.896 2.597 1.00 0.00 3310 GLU A O 17
ATOM 22768 N N . GLU A 1 83 ? -16.605 -4.637 0.787 1.00 0.00 3311 GLU A N 17
ATOM 22769 C CA . GLU A 1 83 ? -15.342 -5.204 0.418 1.00 0.00 3311 GLU A CA 17
ATOM 22770 C C . GLU A 1 83 ? -14.190 -4.456 1.099 1.00 0.00 3311 GLU A C 17
ATOM 22771 O O . GLU A 1 83 ? -13.330 -5.073 1.714 1.00 0.00 3311 GLU A O 17
ATOM 22783 N N . LEU A 1 84 ? -14.169 -3.120 0.984 1.00 0.00 3312 LEU A N 17
ATOM 22784 C CA . LEU A 1 84 ? -13.127 -2.242 1.527 1.00 0.00 3312 LEU A CA 17
ATOM 22785 C C . LEU A 1 84 ? -13.224 -2.047 3.035 1.00 0.00 3312 LEU A C 17
ATOM 22786 O O . LEU A 1 84 ? -12.259 -2.232 3.774 1.00 0.00 3312 LEU A O 17
ATOM 22802 N N . LEU A 1 85 ? -14.408 -1.637 3.481 1.00 0.00 3313 LEU A N 17
ATOM 22803 C CA . LEU A 1 85 ? -14.811 -1.382 4.846 1.00 0.00 3313 LEU A CA 17
ATOM 22804 C C . LEU A 1 85 ? -14.501 -2.647 5.616 1.00 0.00 3313 LEU A C 17
ATOM 22805 O O . LEU A 1 85 ? -13.918 -2.555 6.691 1.00 0.00 3313 LEU A O 17
ATOM 22821 N N . ALA A 1 86 ? -14.767 -3.821 5.047 1.00 0.00 3314 ALA A N 17
ATOM 22822 C CA . ALA A 1 86 ? -14.494 -5.040 5.779 1.00 0.00 3314 ALA A CA 17
ATOM 22823 C C . ALA A 1 86 ? -12.996 -5.261 6.028 1.00 0.00 3314 ALA A C 17
ATOM 22824 O O . ALA A 1 86 ? -12.627 -5.876 7.023 1.00 0.00 3314 ALA A O 17
ATOM 22831 N N . MET A 1 87 ? -12.112 -4.741 5.173 1.00 0.00 3315 MET A N 17
ATOM 22832 C CA . MET A 1 87 ? -10.663 -4.930 5.299 1.00 0.00 3315 MET A CA 17
ATOM 22833 C C . MET A 1 87 ? -10.097 -4.022 6.371 1.00 0.00 3315 MET A C 17
ATOM 22834 O O . MET A 1 87 ? -9.421 -4.469 7.295 1.00 0.00 3315 MET A O 17
ATOM 22848 N N . LEU A 1 88 ? -10.343 -2.720 6.235 1.00 0.00 3316 LEU A N 17
ATOM 22849 C CA . LEU A 1 88 ? -9.879 -1.729 7.199 1.00 0.00 3316 LEU A CA 17
ATOM 22850 C C . LEU A 1 88 ? -10.492 -1.995 8.572 1.00 0.00 3316 LEU A C 17
ATOM 22851 O O . LEU A 1 88 ? -9.824 -1.804 9.589 1.00 0.00 3316 LEU A O 17
ATOM 22867 N N . ASN A 1 89 ? -11.741 -2.466 8.616 1.00 0.00 3317 ASN A N 17
ATOM 22868 C CA . ASN A 1 89 ? -12.394 -2.752 9.890 1.00 0.00 3317 ASN A CA 17
ATOM 22869 C C . ASN A 1 89 ? -11.927 -4.096 10.447 1.00 0.00 3317 ASN A C 17
ATOM 22870 O O . ASN A 1 89 ? -11.825 -4.280 11.658 1.00 0.00 3317 ASN A O 17
ATOM 22881 N N . GLY A 1 90 ? -11.513 -4.980 9.542 1.00 0.00 3318 GLY A N 17
ATOM 22882 C CA . GLY A 1 90 ? -11.049 -6.322 9.843 1.00 0.00 3318 GLY A CA 17
ATOM 22883 C C . GLY A 1 90 ? -12.254 -7.155 10.262 1.00 0.00 3318 GLY A C 17
ATOM 22884 O O . GLY A 1 90 ? -12.208 -7.823 11.294 1.00 0.00 3318 GLY A O 17
ATOM 22888 N N . ASP A 1 91 ? -13.344 -7.068 9.495 1.00 0.00 3319 ASP A N 17
ATOM 22889 C CA . ASP A 1 91 ? -14.604 -7.763 9.725 1.00 0.00 3319 ASP A CA 17
ATOM 22890 C C . ASP A 1 91 ? -15.032 -8.554 8.486 1.00 0.00 3319 ASP A C 17
ATOM 22891 O O . ASP A 1 91 ? -14.254 -8.711 7.545 1.00 0.00 3319 ASP A O 17
ATOM 22900 N N . GLN A 1 92 ? -16.256 -9.075 8.482 1.00 0.00 3320 GLN A N 17
ATOM 22901 C CA . GLN A 1 92 ? -16.876 -9.865 7.419 1.00 0.00 3320 GLN A CA 17
ATOM 22902 C C . GLN A 1 92 ? -18.167 -9.192 6.928 1.00 0.00 3320 GLN A C 17
ATOM 22903 O O . GLN A 1 92 ? -19.116 -9.864 6.509 1.00 0.00 3320 GLN A O 17
ATOM 22917 N N . GLN A 1 93 ? -18.230 -7.863 7.036 1.00 0.00 3321 GLN A N 17
ATOM 22918 C CA . GLN A 1 93 ? -19.358 -7.028 6.649 1.00 0.00 3321 GLN A CA 17
ATOM 22919 C C . GLN A 1 93 ? -18.858 -5.723 6.074 1.00 0.00 3321 GLN A C 17
ATOM 22920 O O . GLN A 1 93 ? -17.783 -5.283 6.512 1.00 0.00 3321 GLN A O 17
ATOM 22934 N N . MET A 1 1 ? -20.556 14.862 -1.923 1.00 0.00 1 MET A N 18
ATOM 22935 C CA . MET A 1 1 ? -21.692 14.217 -1.236 1.00 0.00 1 MET A CA 18
ATOM 22936 C C . MET A 1 1 ? -22.164 12.993 -1.992 1.00 0.00 1 MET A C 18
ATOM 22937 O O . MET A 1 1 ? -21.730 11.889 -1.676 1.00 0.00 1 MET A O 18
ATOM 22951 N N . ASN A 1 2 ? -23.070 13.144 -2.962 1.00 0.00 2 ASN A N 18
ATOM 22952 C CA . ASN A 1 2 ? -23.606 12.027 -3.726 1.00 0.00 2 ASN A CA 18
ATOM 22953 C C . ASN A 1 2 ? -22.572 11.629 -4.781 1.00 0.00 2 ASN A C 18
ATOM 22954 O O . ASN A 1 2 ? -22.647 12.056 -5.937 1.00 0.00 2 ASN A O 18
ATOM 22965 N N . ILE A 1 3 ? -21.562 10.869 -4.370 1.00 0.00 3 ILE A N 18
ATOM 22966 C CA . ILE A 1 3 ? -20.453 10.396 -5.187 1.00 0.00 3 ILE A CA 18
ATOM 22967 C C . ILE A 1 3 ? -19.942 9.099 -4.563 1.00 0.00 3 ILE A C 18
ATOM 22968 O O . ILE A 1 3 ? -20.149 8.852 -3.369 1.00 0.00 3 ILE A O 18
ATOM 22984 N N . ASN A 1 4 ? -19.287 8.265 -5.367 1.00 0.00 4 ASN A N 18
ATOM 22985 C CA . ASN A 1 4 ? -18.723 6.985 -4.948 1.00 0.00 4 ASN A CA 18
ATOM 22986 C C . ASN A 1 4 ? -17.242 6.959 -5.279 1.00 0.00 4 ASN A C 18
ATOM 22987 O O . ASN A 1 4 ? -16.460 6.595 -4.412 1.00 0.00 4 ASN A O 18
ATOM 22998 N N . GLU A 1 5 ? -16.831 7.458 -6.446 1.00 0.00 5 GLU A N 18
ATOM 22999 C CA . GLU A 1 5 ? -15.430 7.487 -6.878 1.00 0.00 5 GLU A CA 18
ATOM 23000 C C . GLU A 1 5 ? -14.566 8.278 -5.893 1.00 0.00 5 GLU A C 18
ATOM 23001 O O . GLU A 1 5 ? -13.427 7.923 -5.607 1.00 0.00 5 GLU A O 18
ATOM 23013 N N . GLN A 1 6 ? -15.128 9.350 -5.342 1.00 0.00 6 GLN A N 18
ATOM 23014 C CA . GLN A 1 6 ? -14.453 10.193 -4.369 1.00 0.00 6 GLN A CA 18
ATOM 23015 C C . GLN A 1 6 ? -14.441 9.512 -3.011 1.00 0.00 6 GLN A C 18
ATOM 23016 O O . GLN A 1 6 ? -13.536 9.728 -2.204 1.00 0.00 6 GLN A O 18
ATOM 23030 N N . THR A 1 7 ? -15.467 8.711 -2.738 1.00 0.00 7 THR A N 18
ATOM 23031 C CA . THR A 1 7 ? -15.533 7.996 -1.480 1.00 0.00 7 THR A CA 18
ATOM 23032 C C . THR A 1 7 ? -14.447 6.920 -1.404 1.00 0.00 7 THR A C 18
ATOM 23033 O O . THR A 1 7 ? -13.815 6.818 -0.360 1.00 0.00 7 THR A O 18
ATOM 23044 N N . LEU A 1 8 ? -14.124 6.212 -2.494 1.00 0.00 8 LEU A N 18
ATOM 23045 C CA . LEU A 1 8 ? -13.117 5.148 -2.524 1.00 0.00 8 LEU A CA 18
ATOM 23046 C C . LEU A 1 8 ? -11.808 5.677 -1.952 1.00 0.00 8 LEU A C 18
ATOM 23047 O O . LEU A 1 8 ? -11.055 4.908 -1.376 1.00 0.00 8 LEU A O 18
ATOM 23063 N N . ASP A 1 9 ? -11.541 6.978 -2.085 1.00 0.00 9 ASP A N 18
ATOM 23064 C CA . ASP A 1 9 ? -10.342 7.647 -1.599 1.00 0.00 9 ASP A CA 18
ATOM 23065 C C . ASP A 1 9 ? -10.104 7.355 -0.114 1.00 0.00 9 ASP A C 18
ATOM 23066 O O . ASP A 1 9 ? -8.975 7.045 0.284 1.00 0.00 9 ASP A O 18
ATOM 23075 N N . LYS A 1 10 ? -11.157 7.415 0.711 1.00 0.00 10 LYS A N 18
ATOM 23076 C CA . LYS A 1 10 ? -11.038 7.143 2.145 1.00 0.00 10 LYS A CA 18
ATOM 23077 C C . LYS A 1 10 ? -10.798 5.650 2.378 1.00 0.00 10 LYS A C 18
ATOM 23078 O O . LYS A 1 10 ? -10.284 5.259 3.426 1.00 0.00 10 LYS A O 18
ATOM 23097 N N . LEU A 1 11 ? -11.285 4.789 1.487 1.00 0.00 11 LEU A N 18
ATOM 23098 C CA . LEU A 1 11 ? -11.131 3.349 1.577 1.00 0.00 11 LEU A CA 18
ATOM 23099 C C . LEU A 1 11 ? -9.718 2.942 1.186 1.00 0.00 11 LEU A C 18
ATOM 23100 O O . LEU A 1 11 ? -9.049 2.235 1.932 1.00 0.00 11 LEU A O 18
ATOM 23116 N N . ARG A 1 12 ? -9.224 3.368 0.025 1.00 0.00 12 ARG A N 18
ATOM 23117 C CA . ARG A 1 12 ? -7.880 3.025 -0.447 1.00 0.00 12 ARG A CA 18
ATOM 23118 C C . ARG A 1 12 ? -6.835 3.456 0.562 1.00 0.00 12 ARG A C 18
ATOM 23119 O O . ARG A 1 12 ? -5.940 2.675 0.867 1.00 0.00 12 ARG A O 18
ATOM 23140 N N . GLN A 1 13 ? -6.967 4.644 1.144 1.00 0.00 13 GLN A N 18
ATOM 23141 C CA . GLN A 1 13 ? -6.032 5.118 2.151 1.00 0.00 13 GLN A CA 18
ATOM 23142 C C . GLN A 1 13 ? -6.123 4.262 3.429 1.00 0.00 13 GLN A C 18
ATOM 23143 O O . GLN A 1 13 ? -5.137 4.110 4.152 1.00 0.00 13 GLN A O 18
ATOM 23157 N N . ALA A 1 14 ? -7.302 3.714 3.750 1.00 0.00 14 ALA A N 18
ATOM 23158 C CA . ALA A 1 14 ? -7.496 2.861 4.914 1.00 0.00 14 ALA A CA 18
ATOM 23159 C C . ALA A 1 14 ? -6.797 1.519 4.649 1.00 0.00 14 ALA A C 18
ATOM 23160 O O . ALA A 1 14 ? -6.093 1.006 5.519 1.00 0.00 14 ALA A O 18
ATOM 23167 N N . VAL A 1 15 ? -6.961 0.972 3.439 1.00 0.00 15 VAL A N 18
ATOM 23168 C CA . VAL A 1 15 ? -6.375 -0.283 2.987 1.00 0.00 15 VAL A CA 18
ATOM 23169 C C . VAL A 1 15 ? -4.848 -0.171 2.899 1.00 0.00 15 VAL A C 18
ATOM 23170 O O . VAL A 1 15 ? -4.147 -1.004 3.472 1.00 0.00 15 VAL A O 18
ATOM 23183 N N . LEU A 1 16 ? -4.304 0.863 2.242 1.00 0.00 16 LEU A N 18
ATOM 23184 C CA . LEU A 1 16 ? -2.856 1.033 2.082 1.00 0.00 16 LEU A CA 18
ATOM 23185 C C . LEU A 1 16 ? -2.133 0.961 3.417 1.00 0.00 16 LEU A C 18
ATOM 23186 O O . LEU A 1 16 ? -1.080 0.342 3.491 1.00 0.00 16 LEU A O 18
ATOM 23202 N N . GLN A 1 17 ? -2.719 1.503 4.488 1.00 0.00 17 GLN A N 18
ATOM 23203 C CA . GLN A 1 17 ? -2.097 1.460 5.802 1.00 0.00 17 GLN A CA 18
ATOM 23204 C C . GLN A 1 17 ? -1.800 0.016 6.228 1.00 0.00 17 GLN A C 18
ATOM 23205 O O . GLN A 1 17 ? -0.682 -0.233 6.686 1.00 0.00 17 GLN A O 18
ATOM 23219 N N . LYS A 1 18 ? -2.729 -0.951 6.093 1.00 0.00 18 LYS A N 18
ATOM 23220 C CA . LYS A 1 18 ? -2.401 -2.313 6.525 1.00 0.00 18 LYS A CA 18
ATOM 23221 C C . LYS A 1 18 ? -1.299 -2.917 5.658 1.00 0.00 18 LYS A C 18
ATOM 23222 O O . LYS A 1 18 ? -0.433 -3.606 6.187 1.00 0.00 18 LYS A O 18
ATOM 23241 N N . LYS A 1 19 ? -1.278 -2.616 4.357 1.00 0.00 19 LYS A N 18
ATOM 23242 C CA . LYS A 1 19 ? -0.277 -3.123 3.425 1.00 0.00 19 LYS A CA 18
ATOM 23243 C C . LYS A 1 19 ? 1.122 -2.697 3.856 1.00 0.00 19 LYS A C 18
ATOM 23244 O O . LYS A 1 19 ? 2.051 -3.494 3.738 1.00 0.00 19 LYS A O 18
ATOM 23263 N N . ILE A 1 20 ? 1.284 -1.506 4.446 1.00 0.00 20 ILE A N 18
ATOM 23264 C CA . ILE A 1 20 ? 2.608 -1.064 4.880 1.00 0.00 20 ILE A CA 18
ATOM 23265 C C . ILE A 1 20 ? 3.089 -2.005 5.995 1.00 0.00 20 ILE A C 18
ATOM 23266 O O . ILE A 1 20 ? 4.279 -2.310 6.077 1.00 0.00 20 ILE A O 18
ATOM 23282 N N . LYS A 1 21 ? 2.182 -2.488 6.852 1.00 0.00 21 LYS A N 18
ATOM 23283 C CA . LYS A 1 21 ? 2.506 -3.416 7.934 1.00 0.00 21 LYS A CA 18
ATOM 23284 C C . LYS A 1 21 ? 2.839 -4.789 7.359 1.00 0.00 21 LYS A C 18
ATOM 23285 O O . LYS A 1 21 ? 3.575 -5.545 7.981 1.00 0.00 21 LYS A O 18
ATOM 23304 N N . GLU A 1 22 ? 2.259 -5.149 6.214 1.00 0.00 22 GLU A N 18
ATOM 23305 C CA . GLU A 1 22 ? 2.502 -6.440 5.600 1.00 0.00 22 GLU A CA 18
ATOM 23306 C C . GLU A 1 22 ? 3.913 -6.460 5.051 1.00 0.00 22 GLU A C 18
ATOM 23307 O O . GLU A 1 22 ? 4.663 -7.361 5.413 1.00 0.00 22 GLU A O 18
ATOM 23319 N N . ARG A 1 23 ? 4.320 -5.450 4.283 1.00 0.00 23 ARG A N 18
ATOM 23320 C CA . ARG A 1 23 ? 5.675 -5.433 3.731 1.00 0.00 23 ARG A CA 18
ATOM 23321 C C . ARG A 1 23 ? 6.724 -5.409 4.832 1.00 0.00 23 ARG A C 18
ATOM 23322 O O . ARG A 1 23 ? 7.650 -6.205 4.778 1.00 0.00 23 ARG A O 18
ATOM 23343 N N . ILE A 1 24 ? 6.571 -4.583 5.868 1.00 0.00 24 ILE A N 18
ATOM 23344 C CA . ILE A 1 24 ? 7.555 -4.535 6.952 1.00 0.00 24 ILE A CA 18
ATOM 23345 C C . ILE A 1 24 ? 7.606 -5.850 7.746 1.00 0.00 24 ILE A C 18
ATOM 23346 O O . ILE A 1 24 ? 8.699 -6.288 8.113 1.00 0.00 24 ILE A O 18
ATOM 23362 N N . GLN A 1 25 ? 6.460 -6.480 8.029 1.00 0.00 25 GLN A N 18
ATOM 23363 C CA . GLN A 1 25 ? 6.414 -7.711 8.809 1.00 0.00 25 GLN A CA 18
ATOM 23364 C C . GLN A 1 25 ? 6.856 -8.939 8.016 1.00 0.00 25 GLN A C 18
ATOM 23365 O O . GLN A 1 25 ? 7.615 -9.766 8.517 1.00 0.00 25 GLN A O 18
ATOM 23379 N N . ASN A 1 26 ? 6.341 -9.108 6.804 1.00 0.00 26 ASN A N 18
ATOM 23380 C CA . ASN A 1 26 ? 6.665 -10.253 5.958 1.00 0.00 26 ASN A CA 18
ATOM 23381 C C . ASN A 1 26 ? 8.023 -10.098 5.311 1.00 0.00 26 ASN A C 18
ATOM 23382 O O . ASN A 1 26 ? 8.830 -11.009 5.376 1.00 0.00 26 ASN A O 18
ATOM 23393 N N . SER A 1 27 ? 8.250 -8.953 4.663 1.00 0.00 27 SER A N 18
ATOM 23394 C CA . SER A 1 27 ? 9.484 -8.568 3.957 1.00 0.00 27 SER A CA 18
ATOM 23395 C C . SER A 1 27 ? 9.916 -9.530 2.832 1.00 0.00 27 SER A C 18
ATOM 23396 O O . SER A 1 27 ? 10.897 -9.296 2.120 1.00 0.00 27 SER A O 18
ATOM 23404 N N . LEU A 1 28 ? 9.129 -10.578 2.618 1.00 0.00 28 LEU A N 18
ATOM 23405 C CA . LEU A 1 28 ? 9.297 -11.638 1.651 1.00 0.00 28 LEU A CA 18
ATOM 23406 C C . LEU A 1 28 ? 8.409 -11.418 0.432 1.00 0.00 28 LEU A C 18
ATOM 23407 O O . LEU A 1 28 ? 7.641 -10.455 0.331 1.00 0.00 28 LEU A O 18
ATOM 23423 N N . SER A 1 29 ? 8.486 -12.381 -0.472 1.00 0.00 29 SER A N 18
ATOM 23424 C CA . SER A 1 29 ? 7.747 -12.430 -1.722 1.00 0.00 29 SER A CA 18
ATOM 23425 C C . SER A 1 29 ? 7.149 -13.814 -1.970 1.00 0.00 29 SER A C 18
ATOM 23426 O O . SER A 1 29 ? 6.014 -13.918 -2.426 1.00 0.00 29 SER A O 18
ATOM 23434 N N . THR A 1 30 ? 7.906 -14.876 -1.684 1.00 0.00 30 THR A N 18
ATOM 23435 C CA . THR A 1 30 ? 7.460 -16.249 -1.894 1.00 0.00 30 THR A CA 18
ATOM 23436 C C . THR A 1 30 ? 8.270 -17.195 -0.997 1.00 0.00 30 THR A C 18
ATOM 23437 O O . THR A 1 30 ? 8.656 -18.288 -1.413 1.00 0.00 30 THR A O 18
ATOM 23448 N N . GLU A 1 31 ? 8.589 -16.742 0.224 1.00 0.00 31 GLU A N 18
ATOM 23449 C CA . GLU A 1 31 ? 9.371 -17.512 1.208 1.00 0.00 31 GLU A CA 18
ATOM 23450 C C . GLU A 1 31 ? 10.695 -17.968 0.566 1.00 0.00 31 GLU A C 18
ATOM 23451 O O . GLU A 1 31 ? 11.201 -19.067 0.808 1.00 0.00 31 GLU A O 18
ATOM 23463 N N . LYS A 1 32 ? 11.179 -17.130 -0.353 1.00 0.00 32 LYS A N 18
ATOM 23464 C CA . LYS A 1 32 ? 12.371 -17.300 -1.148 1.00 0.00 32 LYS A CA 18
ATOM 23465 C C . LYS A 1 32 ? 13.587 -17.274 -0.240 1.00 0.00 32 LYS A C 18
ATOM 23466 O O . LYS A 1 32 ? 13.587 -16.594 0.789 1.00 0.00 32 LYS A O 18
ATOM 23485 N N . TYR A 1 33 ? 14.630 -17.983 -0.645 1.00 0.00 33 TYR A N 18
ATOM 23486 C CA . TYR A 1 33 ? 15.881 -18.082 0.082 1.00 0.00 33 TYR A CA 18
ATOM 23487 C C . TYR A 1 33 ? 17.034 -17.837 -0.886 1.00 0.00 33 TYR A C 18
ATOM 23488 O O . TYR A 1 33 ? 16.844 -17.844 -2.107 1.00 0.00 33 TYR A O 18
ATOM 23506 N N . GLY A 1 34 ? 18.235 -17.693 -0.333 1.00 0.00 34 GLY A N 18
ATOM 23507 C CA . GLY A 1 34 ? 19.467 -17.450 -1.059 1.00 0.00 34 GLY A CA 18
ATOM 23508 C C . GLY A 1 34 ? 20.147 -16.246 -0.435 1.00 0.00 34 GLY A C 18
ATOM 23509 O O . GLY A 1 34 ? 19.620 -15.133 -0.516 1.00 0.00 34 GLY A O 18
ATOM 23513 N N . SER A 1 35 ? 21.287 -16.466 0.212 1.00 0.00 35 SER A N 18
ATOM 23514 C CA . SER A 1 35 ? 22.108 -15.463 0.877 1.00 0.00 35 SER A CA 18
ATOM 23515 C C . SER A 1 35 ? 23.577 -15.711 0.506 1.00 0.00 35 SER A C 18
ATOM 23516 O O . SER A 1 35 ? 23.926 -16.796 0.029 1.00 0.00 35 SER A O 18
ATOM 23524 N N . GLY A 1 36 ? 24.447 -14.738 0.763 1.00 0.00 36 GLY A N 18
ATOM 23525 C CA . GLY A 1 36 ? 25.873 -14.802 0.475 1.00 0.00 36 GLY A CA 18
ATOM 23526 C C . GLY A 1 36 ? 26.548 -13.552 1.033 1.00 0.00 36 GLY A C 18
ATOM 23527 O O . GLY A 1 36 ? 25.949 -12.850 1.853 1.00 0.00 36 GLY A O 18
ATOM 23531 N N . SER A 1 37 ? 27.797 -13.281 0.642 1.00 0.00 37 SER A N 18
ATOM 23532 C CA . SER A 1 37 ? 28.501 -12.091 1.117 1.00 0.00 37 SER A CA 18
ATOM 23533 C C . SER A 1 37 ? 27.721 -10.842 0.680 1.00 0.00 37 SER A C 18
ATOM 23534 O O . SER A 1 37 ? 26.961 -10.895 -0.290 1.00 0.00 37 SER A O 18
ATOM 23542 N N . GLY A 1 38 ? 27.917 -9.718 1.368 1.00 0.00 38 GLY A N 18
ATOM 23543 C CA . GLY A 1 38 ? 27.243 -8.459 1.069 1.00 0.00 38 GLY A CA 18
ATOM 23544 C C . GLY A 1 38 ? 28.195 -7.350 0.637 1.00 0.00 38 GLY A C 18
ATOM 23545 O O . GLY A 1 38 ? 27.738 -6.335 0.115 1.00 0.00 38 GLY A O 18
ATOM 23549 N N . SER A 1 39 ? 29.505 -7.514 0.839 1.00 0.00 39 SER A N 18
ATOM 23550 C CA . SER A 1 39 ? 30.505 -6.520 0.476 1.00 0.00 39 SER A CA 18
ATOM 23551 C C . SER A 1 39 ? 30.511 -6.336 -1.044 1.00 0.00 39 SER A C 18
ATOM 23552 O O . SER A 1 39 ? 30.736 -7.296 -1.786 1.00 0.00 39 SER A O 18
ATOM 23560 N N . GLY A 1 40 ? 30.267 -5.113 -1.512 1.00 0.00 40 GLY A N 18
ATOM 23561 C CA . GLY A 1 40 ? 30.215 -4.749 -2.921 1.00 0.00 40 GLY A CA 18
ATOM 23562 C C . GLY A 1 40 ? 29.243 -3.588 -3.105 1.00 0.00 40 GLY A C 18
ATOM 23563 O O . GLY A 1 40 ? 28.791 -3.003 -2.115 1.00 0.00 40 GLY A O 18
ATOM 23567 N N . SER A 1 41 ? 28.962 -3.218 -4.353 1.00 0.00 41 SER A N 18
ATOM 23568 C CA . SER A 1 41 ? 28.044 -2.139 -4.703 1.00 0.00 41 SER A CA 18
ATOM 23569 C C . SER A 1 41 ? 27.044 -2.687 -5.725 1.00 0.00 41 SER A C 18
ATOM 23570 O O . SER A 1 41 ? 27.310 -3.681 -6.405 1.00 0.00 41 SER A O 18
ATOM 23578 N N . GLY A 1 42 ? 25.903 -2.026 -5.860 1.00 0.00 42 GLY A N 18
ATOM 23579 C CA . GLY A 1 42 ? 24.836 -2.391 -6.761 1.00 0.00 42 GLY A CA 18
ATOM 23580 C C . GLY A 1 42 ? 23.636 -1.562 -6.354 1.00 0.00 42 GLY A C 18
ATOM 23581 O O . GLY A 1 42 ? 22.935 -1.939 -5.414 1.00 0.00 42 GLY A O 18
ATOM 23585 N N . SER A 1 43 ? 23.424 -0.417 -6.997 1.00 0.00 43 SER A N 18
ATOM 23586 C CA . SER A 1 43 ? 22.313 0.474 -6.699 1.00 0.00 43 SER A CA 18
ATOM 23587 C C . SER A 1 43 ? 20.976 -0.242 -6.875 1.00 0.00 43 SER A C 18
ATOM 23588 O O . SER A 1 43 ? 20.134 -0.219 -5.978 1.00 0.00 43 SER A O 18
ATOM 23596 N N . GLY A 1 44 ? 20.785 -0.891 -8.023 1.00 0.00 44 GLY A N 18
ATOM 23597 C CA . GLY A 1 44 ? 19.574 -1.608 -8.360 1.00 0.00 44 GLY A CA 18
ATOM 23598 C C . GLY A 1 44 ? 19.378 -1.556 -9.866 1.00 0.00 44 GLY A C 18
ATOM 23599 O O . GLY A 1 44 ? 20.350 -1.694 -10.611 1.00 0.00 44 GLY A O 18
ATOM 23603 N N . SER A 1 45 ? 18.140 -1.392 -10.322 1.00 0.00 45 SER A N 18
ATOM 23604 C CA . SER A 1 45 ? 17.808 -1.329 -11.742 1.00 0.00 45 SER A CA 18
ATOM 23605 C C . SER A 1 45 ? 16.599 -0.423 -11.973 1.00 0.00 45 SER A C 18
ATOM 23606 O O . SER A 1 45 ? 16.599 0.363 -12.923 1.00 0.00 45 SER A O 18
ATOM 23614 N N . GLY A 1 46 ? 15.589 -0.486 -11.101 1.00 0.00 46 GLY A N 18
ATOM 23615 C CA . GLY A 1 46 ? 14.366 0.301 -11.195 1.00 0.00 46 GLY A CA 18
ATOM 23616 C C . GLY A 1 46 ? 13.338 -0.418 -12.069 1.00 0.00 46 GLY A C 18
ATOM 23617 O O . GLY A 1 46 ? 13.688 -1.334 -12.823 1.00 0.00 46 GLY A O 18
ATOM 23621 N N . SER A 1 47 ? 12.078 0.004 -11.992 1.00 0.00 47 SER A N 18
ATOM 23622 C CA . SER A 1 47 ? 10.965 -0.575 -12.743 1.00 0.00 47 SER A CA 18
ATOM 23623 C C . SER A 1 47 ? 9.991 0.476 -13.290 1.00 0.00 47 SER A C 18
ATOM 23624 O O . SER A 1 47 ? 9.018 0.095 -13.947 1.00 0.00 47 SER A O 18
ATOM 23632 N N . GLY A 1 48 ? 10.201 1.768 -13.030 1.00 0.00 48 GLY A N 18
ATOM 23633 C CA . GLY A 1 48 ? 9.328 2.824 -13.516 1.00 0.00 48 GLY A CA 18
ATOM 23634 C C . GLY A 1 48 ? 9.803 4.185 -13.024 1.00 0.00 48 GLY A C 18
ATOM 23635 O O . GLY A 1 48 ? 10.494 4.288 -12.008 1.00 0.00 48 GLY A O 18
ATOM 23639 N N . SER A 1 49 ? 9.429 5.236 -13.746 1.00 0.00 49 SER A N 18
ATOM 23640 C CA . SER A 1 49 ? 9.790 6.605 -13.433 1.00 0.00 49 SER A CA 18
ATOM 23641 C C . SER A 1 49 ? 8.958 7.103 -12.251 1.00 0.00 49 SER A C 18
ATOM 23642 O O . SER A 1 49 ? 9.482 7.275 -11.149 1.00 0.00 49 SER A O 18
ATOM 23650 N N . GLY A 1 50 ? 7.666 7.336 -12.474 1.00 0.00 50 GLY A N 18
ATOM 23651 C CA . GLY A 1 50 ? 6.702 7.822 -11.499 1.00 0.00 50 GLY A CA 18
ATOM 23652 C C . GLY A 1 50 ? 5.444 8.296 -12.217 1.00 0.00 50 GLY A C 18
ATOM 23653 O O . GLY A 1 50 ? 5.313 8.121 -13.434 1.00 0.00 50 GLY A O 18
ATOM 23657 N N . SER A 1 51 ? 4.474 8.799 -11.458 1.00 0.00 51 SER A N 18
ATOM 23658 C CA . SER A 1 51 ? 3.204 9.322 -11.947 1.00 0.00 51 SER A CA 18
ATOM 23659 C C . SER A 1 51 ? 2.786 10.318 -10.867 1.00 0.00 51 SER A C 18
ATOM 23660 O O . SER A 1 51 ? 3.175 11.484 -10.938 1.00 0.00 51 SER A O 18
ATOM 23668 N N . GLY A 1 52 ? 2.075 9.873 -9.831 1.00 0.00 52 GLY A N 18
ATOM 23669 C CA . GLY A 1 52 ? 1.675 10.732 -8.729 1.00 0.00 52 GLY A CA 18
ATOM 23670 C C . GLY A 1 52 ? 2.887 10.937 -7.812 1.00 0.00 52 GLY A C 18
ATOM 23671 O O . GLY A 1 52 ? 4.008 10.533 -8.145 1.00 0.00 52 GLY A O 18
ATOM 23675 N N . SER A 1 53 ? 2.681 11.549 -6.646 1.00 0.00 53 SER A N 18
ATOM 23676 C CA . SER A 1 53 ? 3.756 11.795 -5.679 1.00 0.00 53 SER A CA 18
ATOM 23677 C C . SER A 1 53 ? 3.527 11.092 -4.340 1.00 0.00 53 SER A C 18
ATOM 23678 O O . SER A 1 53 ? 4.332 11.272 -3.423 1.00 0.00 53 SER A O 18
ATOM 23686 N N . GLY A 1 54 ? 2.460 10.293 -4.223 1.00 0.00 54 GLY A N 18
ATOM 23687 C CA . GLY A 1 54 ? 2.126 9.561 -3.014 1.00 0.00 54 GLY A CA 18
ATOM 23688 C C . GLY A 1 54 ? 1.745 10.486 -1.864 1.00 0.00 54 GLY A C 18
ATOM 23689 O O . GLY A 1 54 ? 1.683 11.710 -1.997 1.00 0.00 54 GLY A O 18
ATOM 23693 N N . SER A 1 55 ? 1.402 9.872 -0.739 1.00 0.00 55 SER A N 18
ATOM 23694 C CA . SER A 1 55 ? 0.999 10.489 0.510 1.00 0.00 55 SER A CA 18
ATOM 23695 C C . SER A 1 55 ? 0.908 9.320 1.507 1.00 0.00 55 SER A C 18
ATOM 23696 O O . SER A 1 55 ? 1.727 8.402 1.465 1.00 0.00 55 SER A O 18
ATOM 23704 N N . GLY A 1 56 ? -0.116 9.314 2.358 1.00 0.00 56 GLY A N 18
ATOM 23705 C CA . GLY A 1 56 ? -0.363 8.304 3.364 1.00 0.00 56 GLY A CA 18
ATOM 23706 C C . GLY A 1 56 ? -0.363 8.943 4.745 1.00 0.00 56 GLY A C 18
ATOM 23707 O O . GLY A 1 56 ? -0.255 10.160 4.885 1.00 0.00 56 GLY A O 18
ATOM 23711 N N . SER A 1 57 ? -0.584 8.134 5.775 1.00 0.00 57 SER A N 18
ATOM 23712 C CA . SER A 1 57 ? -0.615 8.576 7.159 1.00 0.00 57 SER A CA 18
ATOM 23713 C C . SER A 1 57 ? -0.474 7.351 8.063 1.00 0.00 57 SER A C 18
ATOM 23714 O O . SER A 1 57 ? -0.461 6.210 7.588 1.00 0.00 57 SER A O 18
ATOM 23722 N N . GLY A 1 58 ? -0.384 7.599 9.369 1.00 0.00 58 GLY A N 18
ATOM 23723 C CA . GLY A 1 58 ? -0.258 6.584 10.398 1.00 0.00 58 GLY A CA 18
ATOM 23724 C C . GLY A 1 58 ? 1.190 6.381 10.798 1.00 0.00 58 GLY A C 18
ATOM 23725 O O . GLY A 1 58 ? 1.649 5.243 10.828 1.00 0.00 58 GLY A O 18
ATOM 23729 N N . TYR A 1 59 ? 1.887 7.482 11.093 1.00 0.00 59 TYR A N 18
ATOM 23730 C CA . TYR A 1 59 ? 3.285 7.507 11.506 1.00 0.00 59 TYR A CA 18
ATOM 23731 C C . TYR A 1 59 ? 4.180 6.715 10.547 1.00 0.00 59 TYR A C 18
ATOM 23732 O O . TYR A 1 59 ? 5.096 6.018 10.992 1.00 0.00 59 TYR A O 18
ATOM 23750 N N . GLN A 1 60 ? 3.910 6.806 9.240 1.00 0.00 3288 GLN A N 18
ATOM 23751 C CA . GLN A 1 60 ? 4.687 6.093 8.236 1.00 0.00 3288 GLN A CA 18
ATOM 23752 C C . GLN A 1 60 ? 6.139 6.568 8.201 1.00 0.00 3288 GLN A C 18
ATOM 23753 O O . GLN A 1 60 ? 6.509 7.541 8.859 1.00 0.00 3288 GLN A O 18
ATOM 23767 N N . ILE A 1 61 ? 6.971 5.849 7.454 1.00 0.00 3289 ILE A N 18
ATOM 23768 C CA . ILE A 1 61 ? 8.390 6.130 7.311 1.00 0.00 3289 ILE A CA 18
ATOM 23769 C C . ILE A 1 61 ? 8.548 6.678 5.898 1.00 0.00 3289 ILE A C 18
ATOM 23770 O O . ILE A 1 61 ? 8.803 5.961 4.929 1.00 0.00 3289 ILE A O 18
ATOM 23786 N N . GLU A 1 62 ? 8.323 7.981 5.811 1.00 0.00 3290 GLU A N 18
ATOM 23787 C CA . GLU A 1 62 ? 8.356 8.821 4.626 1.00 0.00 3290 GLU A CA 18
ATOM 23788 C C . GLU A 1 62 ? 9.708 8.852 3.900 1.00 0.00 3290 GLU A C 18
ATOM 23789 O O . GLU A 1 62 ? 9.790 9.330 2.775 1.00 0.00 3290 GLU A O 18
ATOM 23801 N N . THR A 1 63 ? 10.753 8.302 4.507 1.00 0.00 3291 THR A N 18
ATOM 23802 C CA . THR A 1 63 ? 12.113 8.251 3.988 1.00 0.00 3291 THR A CA 18
ATOM 23803 C C . THR A 1 63 ? 12.621 6.805 4.077 1.00 0.00 3291 THR A C 18
ATOM 23804 O O . THR A 1 63 ? 13.723 6.533 4.553 1.00 0.00 3291 THR A O 18
ATOM 23815 N N . PHE A 1 64 ? 11.791 5.836 3.686 1.00 0.00 3292 PHE A N 18
ATOM 23816 C CA . PHE A 1 64 ? 12.175 4.421 3.741 1.00 0.00 3292 PHE A CA 18
ATOM 23817 C C . PHE A 1 64 ? 11.557 3.629 2.602 1.00 0.00 3292 PHE A C 18
ATOM 23818 O O . PHE A 1 64 ? 12.277 3.094 1.757 1.00 0.00 3292 PHE A O 18
ATOM 23835 N N . PHE A 1 65 ? 10.228 3.609 2.538 1.00 0.00 3293 PHE A N 18
ATOM 23836 C CA . PHE A 1 65 ? 9.453 2.902 1.520 1.00 0.00 3293 PHE A CA 18
ATOM 23837 C C . PHE A 1 65 ? 8.515 3.834 0.759 1.00 0.00 3293 PHE A C 18
ATOM 23838 O O . PHE A 1 65 ? 7.659 3.347 0.025 1.00 0.00 3293 PHE A O 18
ATOM 23855 N N . ALA A 1 66 ? 8.632 5.154 0.936 1.00 0.00 3294 ALA A N 18
ATOM 23856 C CA . ALA A 1 66 ? 7.789 6.123 0.255 1.00 0.00 3294 ALA A CA 18
ATOM 23857 C C . ALA A 1 66 ? 7.751 5.892 -1.259 1.00 0.00 3294 ALA A C 18
ATOM 23858 O O . ALA A 1 66 ? 6.710 6.115 -1.877 1.00 0.00 3294 ALA A O 18
ATOM 23865 N N . GLN A 1 67 ? 8.837 5.402 -1.864 1.00 0.00 3295 GLN A N 18
ATOM 23866 C CA . GLN A 1 67 ? 8.831 5.177 -3.308 1.00 0.00 3295 GLN A CA 18
ATOM 23867 C C . GLN A 1 67 ? 7.918 4.007 -3.667 1.00 0.00 3295 GLN A C 18
ATOM 23868 O O . GLN A 1 67 ? 7.305 3.978 -4.721 1.00 0.00 3295 GLN A O 18
ATOM 23882 N N . ASP A 1 68 ? 7.853 3.004 -2.794 1.00 0.00 3296 ASP A N 18
ATOM 23883 C CA . ASP A 1 68 ? 7.010 1.830 -2.978 1.00 0.00 3296 ASP A CA 18
ATOM 23884 C C . ASP A 1 68 ? 5.560 2.151 -2.599 1.00 0.00 3296 ASP A C 18
ATOM 23885 O O . ASP A 1 68 ? 4.631 1.495 -3.075 1.00 0.00 3296 ASP A O 18
ATOM 23894 N N . ILE A 1 69 ? 5.343 3.137 -1.726 1.00 0.00 3297 ILE A N 18
ATOM 23895 C CA . ILE A 1 69 ? 4.032 3.583 -1.269 1.00 0.00 3297 ILE A CA 18
ATOM 23896 C C . ILE A 1 69 ? 3.212 4.059 -2.473 1.00 0.00 3297 ILE A C 18
ATOM 23897 O O . ILE A 1 69 ? 2.049 3.676 -2.593 1.00 0.00 3297 ILE A O 18
ATOM 23913 N N . GLU A 1 70 ? 3.797 4.863 -3.371 1.00 0.00 3298 GLU A N 18
ATOM 23914 C CA . GLU A 1 70 ? 3.068 5.363 -4.536 1.00 0.00 3298 GLU A CA 18
ATOM 23915 C C . GLU A 1 70 ? 2.640 4.204 -5.438 1.00 0.00 3298 GLU A C 18
ATOM 23916 O O . GLU A 1 70 ? 1.580 4.246 -6.050 1.00 0.00 3298 GLU A O 18
ATOM 23928 N N . SER A 1 71 ? 3.447 3.150 -5.488 1.00 0.00 3299 SER A N 18
ATOM 23929 C CA . SER A 1 71 ? 3.197 1.975 -6.307 1.00 0.00 3299 SER A CA 18
ATOM 23930 C C . SER A 1 71 ? 2.019 1.170 -5.746 1.00 0.00 3299 SER A C 18
ATOM 23931 O O . SER A 1 71 ? 1.135 0.776 -6.508 1.00 0.00 3299 SER A O 18
ATOM 23939 N N . VAL A 1 72 ? 1.956 0.931 -4.431 1.00 0.00 3300 VAL A N 18
ATOM 23940 C CA . VAL A 1 72 ? 0.846 0.160 -3.863 1.00 0.00 3300 VAL A CA 18
ATOM 23941 C C . VAL A 1 72 ? -0.419 1.016 -3.799 1.00 0.00 3300 VAL A C 18
ATOM 23942 O O . VAL A 1 72 ? -1.522 0.524 -4.034 1.00 0.00 3300 VAL A O 18
ATOM 23955 N N . GLN A 1 73 ? -0.303 2.312 -3.497 1.00 0.00 3301 GLN A N 18
ATOM 23956 C CA . GLN A 1 73 ? -1.477 3.165 -3.420 1.00 0.00 3301 GLN A CA 18
ATOM 23957 C C . GLN A 1 73 ? -2.107 3.319 -4.802 1.00 0.00 3301 GLN A C 18
ATOM 23958 O O . GLN A 1 73 ? -3.326 3.453 -4.881 1.00 0.00 3301 GLN A O 18
ATOM 23972 N N . LYS A 1 74 ? -1.300 3.282 -5.870 1.00 0.00 3302 LYS A N 18
ATOM 23973 C CA . LYS A 1 74 ? -1.769 3.355 -7.255 1.00 0.00 3302 LYS A CA 18
ATOM 23974 C C . LYS A 1 74 ? -2.634 2.136 -7.544 1.00 0.00 3302 LYS A C 18
ATOM 23975 O O . LYS A 1 74 ? -3.604 2.204 -8.295 1.00 0.00 3302 LYS A O 18
ATOM 23994 N N . GLU A 1 75 ? -2.243 1.011 -6.958 1.00 0.00 3303 GLU A N 18
ATOM 23995 C CA . GLU A 1 75 ? -2.943 -0.266 -7.105 1.00 0.00 3303 GLU A CA 18
ATOM 23996 C C . GLU A 1 75 ? -4.363 -0.129 -6.538 1.00 0.00 3303 GLU A C 18
ATOM 23997 O O . GLU A 1 75 ? -5.336 -0.521 -7.173 1.00 0.00 3303 GLU A O 18
ATOM 24009 N N . LEU A 1 76 ? -4.506 0.527 -5.394 1.00 0.00 3304 LEU A N 18
ATOM 24010 C CA . LEU A 1 76 ? -5.760 0.743 -4.693 1.00 0.00 3304 LEU A CA 18
ATOM 24011 C C . LEU A 1 76 ? -6.654 1.878 -5.188 1.00 0.00 3304 LEU A C 18
ATOM 24012 O O . LEU A 1 76 ? -7.868 1.752 -5.102 1.00 0.00 3304 LEU A O 18
ATOM 24028 N N . GLU A 1 77 ? -6.116 3.003 -5.656 1.00 0.00 3305 GLU A N 18
ATOM 24029 C CA . GLU A 1 77 ? -6.930 4.139 -6.129 1.00 0.00 3305 GLU A CA 18
ATOM 24030 C C . GLU A 1 77 ? -7.855 3.771 -7.298 1.00 0.00 3305 GLU A C 18
ATOM 24031 O O . GLU A 1 77 ? -8.802 4.508 -7.578 1.00 0.00 3305 GLU A O 18
ATOM 24043 N N . ASN A 1 78 ? -7.574 2.667 -7.994 1.00 0.00 3306 ASN A N 18
ATOM 24044 C CA . ASN A 1 78 ? -8.371 2.192 -9.118 1.00 0.00 3306 ASN A CA 18
ATOM 24045 C C . ASN A 1 78 ? -9.329 1.080 -8.680 1.00 0.00 3306 ASN A C 18
ATOM 24046 O O . ASN A 1 78 ? -10.105 0.597 -9.516 1.00 0.00 3306 ASN A O 18
ATOM 24057 N N . LEU A 1 79 ? -9.259 0.613 -7.425 1.00 0.00 3307 LEU A N 18
ATOM 24058 C CA . LEU A 1 79 ? -10.163 -0.423 -6.942 1.00 0.00 3307 LEU A CA 18
ATOM 24059 C C . LEU A 1 79 ? -11.438 0.246 -6.430 1.00 0.00 3307 LEU A C 18
ATOM 24060 O O . LEU A 1 79 ? -11.412 1.405 -6.029 1.00 0.00 3307 LEU A O 18
ATOM 24076 N N . SER A 1 80 ? -12.557 -0.480 -6.454 1.00 0.00 3308 SER A N 18
ATOM 24077 C CA . SER A 1 80 ? -13.843 0.031 -5.990 1.00 0.00 3308 SER A CA 18
ATOM 24078 C C . SER A 1 80 ? -13.987 -0.180 -4.479 1.00 0.00 3308 SER A C 18
ATOM 24079 O O . SER A 1 80 ? -13.163 -0.861 -3.868 1.00 0.00 3308 SER A O 18
ATOM 24087 N N . GLU A 1 81 ? -15.014 0.393 -3.846 1.00 0.00 3309 GLU A N 18
ATOM 24088 C CA . GLU A 1 81 ? -15.244 0.264 -2.422 1.00 0.00 3309 GLU A CA 18
ATOM 24089 C C . GLU A 1 81 ? -15.331 -1.201 -2.092 1.00 0.00 3309 GLU A C 18
ATOM 24090 O O . GLU A 1 81 ? -14.580 -1.631 -1.251 1.00 0.00 3309 GLU A O 18
ATOM 24102 N N . GLU A 1 82 ? -16.131 -1.994 -2.780 1.00 0.00 3310 GLU A N 18
ATOM 24103 C CA . GLU A 1 82 ? -16.317 -3.408 -2.500 1.00 0.00 3310 GLU A CA 18
ATOM 24104 C C . GLU A 1 82 ? -14.989 -4.156 -2.444 1.00 0.00 3310 GLU A C 18
ATOM 24105 O O . GLU A 1 82 ? -14.952 -5.248 -1.884 1.00 0.00 3310 GLU A O 18
ATOM 24117 N N . GLU A 1 83 ? -13.968 -3.694 -3.157 1.00 0.00 3311 GLU A N 18
ATOM 24118 C CA . GLU A 1 83 ? -12.660 -4.305 -3.144 1.00 0.00 3311 GLU A CA 18
ATOM 24119 C C . GLU A 1 83 ? -11.860 -3.893 -1.918 1.00 0.00 3311 GLU A C 18
ATOM 24120 O O . GLU A 1 83 ? -11.309 -4.726 -1.220 1.00 0.00 3311 GLU A O 18
ATOM 24132 N N . LEU A 1 84 ? -11.781 -2.570 -1.680 1.00 0.00 3312 LEU A N 18
ATOM 24133 C CA . LEU A 1 84 ? -11.030 -1.949 -0.595 1.00 0.00 3312 LEU A CA 18
ATOM 24134 C C . LEU A 1 84 ? -11.711 -2.065 0.765 1.00 0.00 3312 LEU A C 18
ATOM 24135 O O . LEU A 1 84 ? -11.101 -2.492 1.751 1.00 0.00 3312 LEU A O 18
ATOM 24151 N N . LEU A 1 85 ? -12.970 -1.652 0.816 1.00 0.00 3313 LEU A N 18
ATOM 24152 C CA . LEU A 1 85 ? -13.884 -1.655 1.945 1.00 0.00 3313 LEU A CA 18
ATOM 24153 C C . LEU A 1 85 ? -13.922 -3.077 2.459 1.00 0.00 3313 LEU A C 18
ATOM 24154 O O . LEU A 1 85 ? -13.835 -3.284 3.668 1.00 0.00 3313 LEU A O 18
ATOM 24170 N N . ALA A 1 86 ? -13.964 -4.057 1.559 1.00 0.00 3314 ALA A N 18
ATOM 24171 C CA . ALA A 1 86 ? -14.012 -5.435 1.997 1.00 0.00 3314 ALA A CA 18
ATOM 24172 C C . ALA A 1 86 ? -12.733 -5.849 2.731 1.00 0.00 3314 ALA A C 18
ATOM 24173 O O . ALA A 1 86 ? -12.787 -6.695 3.617 1.00 0.00 3314 ALA A O 18
ATOM 24180 N N . MET A 1 87 ? -11.578 -5.252 2.416 1.00 0.00 3315 MET A N 18
ATOM 24181 C CA . MET A 1 87 ? -10.303 -5.613 3.038 1.00 0.00 3315 MET A CA 18
ATOM 24182 C C . MET A 1 87 ? -10.165 -4.987 4.408 1.00 0.00 3315 MET A C 18
ATOM 24183 O O . MET A 1 87 ? -9.897 -5.671 5.393 1.00 0.00 3315 MET A O 18
ATOM 24197 N N . LEU A 1 88 ? -10.297 -3.661 4.470 1.00 0.00 3316 LEU A N 18
ATOM 24198 C CA . LEU A 1 88 ? -10.181 -2.929 5.722 1.00 0.00 3316 LEU A CA 18
ATOM 24199 C C . LEU A 1 88 ? -11.239 -3.371 6.725 1.00 0.00 3316 LEU A C 18
ATOM 24200 O O . LEU A 1 88 ? -10.944 -3.386 7.919 1.00 0.00 3316 LEU A O 18
ATOM 24216 N N . ASN A 1 89 ? -12.423 -3.754 6.243 1.00 0.00 3317 ASN A N 18
ATOM 24217 C CA . ASN A 1 89 ? -13.518 -4.189 7.099 1.00 0.00 3317 ASN A CA 18
ATOM 24218 C C . ASN A 1 89 ? -13.482 -5.695 7.380 1.00 0.00 3317 ASN A C 18
ATOM 24219 O O . ASN A 1 89 ? -14.038 -6.158 8.375 1.00 0.00 3317 ASN A O 18
ATOM 24230 N N . GLY A 1 90 ? -12.808 -6.442 6.508 1.00 0.00 3318 GLY A N 18
ATOM 24231 C CA . GLY A 1 90 ? -12.617 -7.888 6.570 1.00 0.00 3318 GLY A CA 18
ATOM 24232 C C . GLY A 1 90 ? -13.877 -8.688 6.257 1.00 0.00 3318 GLY A C 18
ATOM 24233 O O . GLY A 1 90 ? -14.344 -9.426 7.122 1.00 0.00 3318 GLY A O 18
ATOM 24237 N N . ASP A 1 91 ? -14.404 -8.525 5.036 1.00 0.00 3319 ASP A N 18
ATOM 24238 C CA . ASP A 1 91 ? -15.593 -9.161 4.442 1.00 0.00 3319 ASP A CA 18
ATOM 24239 C C . ASP A 1 91 ? -16.642 -9.496 5.504 1.00 0.00 3319 ASP A C 18
ATOM 24240 O O . ASP A 1 91 ? -16.939 -10.659 5.786 1.00 0.00 3319 ASP A O 18
ATOM 24249 N N . GLN A 1 92 ? -17.180 -8.457 6.133 1.00 0.00 3320 GLN A N 18
ATOM 24250 C CA . GLN A 1 92 ? -18.172 -8.532 7.185 1.00 0.00 3320 GLN A CA 18
ATOM 24251 C C . GLN A 1 92 ? -19.084 -7.309 7.068 1.00 0.00 3320 GLN A C 18
ATOM 24252 O O . GLN A 1 92 ? -19.033 -6.368 7.863 1.00 0.00 3320 GLN A O 18
ATOM 24266 N N . GLN A 1 93 ? -19.881 -7.269 6.010 1.00 0.00 3321 GLN A N 18
ATOM 24267 C CA . GLN A 1 93 ? -20.822 -6.199 5.719 1.00 0.00 3321 GLN A CA 18
ATOM 24268 C C . GLN A 1 93 ? -22.231 -6.726 5.879 1.00 0.00 3321 GLN A C 18
ATOM 24269 O O . GLN A 1 93 ? -22.425 -7.962 5.874 1.00 0.00 3321 GLN A O 18
ATOM 24283 N N . MET A 1 1 ? -27.791 8.630 -5.168 1.00 0.00 1 MET A N 19
ATOM 24284 C CA . MET A 1 1 ? -27.638 10.047 -4.796 1.00 0.00 1 MET A CA 19
ATOM 24285 C C . MET A 1 1 ? -26.231 10.301 -4.288 1.00 0.00 1 MET A C 19
ATOM 24286 O O . MET A 1 1 ? -25.435 10.956 -4.964 1.00 0.00 1 MET A O 19
ATOM 24300 N N . ASN A 1 2 ? -25.923 9.778 -3.096 1.00 0.00 2 ASN A N 19
ATOM 24301 C CA . ASN A 1 2 ? -24.633 9.940 -2.460 1.00 0.00 2 ASN A CA 19
ATOM 24302 C C . ASN A 1 2 ? -23.581 9.291 -3.342 1.00 0.00 2 ASN A C 19
ATOM 24303 O O . ASN A 1 2 ? -23.734 8.128 -3.727 1.00 0.00 2 ASN A O 19
ATOM 24314 N N . ILE A 1 3 ? -22.523 10.031 -3.660 1.00 0.00 3 ILE A N 19
ATOM 24315 C CA . ILE A 1 3 ? -21.447 9.546 -4.504 1.00 0.00 3 ILE A CA 19
ATOM 24316 C C . ILE A 1 3 ? -20.776 8.308 -3.894 1.00 0.00 3 ILE A C 19
ATOM 24317 O O . ILE A 1 3 ? -20.636 8.175 -2.673 1.00 0.00 3 ILE A O 19
ATOM 24333 N N . ASN A 1 4 ? -20.297 7.425 -4.765 1.00 0.00 4 ASN A N 19
ATOM 24334 C CA . ASN A 1 4 ? -19.636 6.168 -4.432 1.00 0.00 4 ASN A CA 19
ATOM 24335 C C . ASN A 1 4 ? -18.147 6.206 -4.762 1.00 0.00 4 ASN A C 19
ATOM 24336 O O . ASN A 1 4 ? -17.350 5.983 -3.860 1.00 0.00 4 ASN A O 19
ATOM 24347 N N . GLU A 1 5 ? -17.754 6.635 -5.965 1.00 0.00 5 GLU A N 19
ATOM 24348 C CA . GLU A 1 5 ? -16.346 6.687 -6.388 1.00 0.00 5 GLU A CA 19
ATOM 24349 C C . GLU A 1 5 ? -15.507 7.568 -5.461 1.00 0.00 5 GLU A C 19
ATOM 24350 O O . GLU A 1 5 ? -14.346 7.272 -5.184 1.00 0.00 5 GLU A O 19
ATOM 24362 N N . GLN A 1 6 ? -16.102 8.655 -4.972 1.00 0.00 6 GLN A N 19
ATOM 24363 C CA . GLN A 1 6 ? -15.437 9.570 -4.063 1.00 0.00 6 GLN A CA 19
ATOM 24364 C C . GLN A 1 6 ? -15.303 8.904 -2.694 1.00 0.00 6 GLN A C 19
ATOM 24365 O O . GLN A 1 6 ? -14.259 9.022 -2.066 1.00 0.00 6 GLN A O 19
ATOM 24379 N N . THR A 1 7 ? -16.345 8.201 -2.236 1.00 0.00 7 THR A N 19
ATOM 24380 C CA . THR A 1 7 ? -16.336 7.526 -0.947 1.00 0.00 7 THR A CA 19
ATOM 24381 C C . THR A 1 7 ? -15.197 6.511 -0.862 1.00 0.00 7 THR A C 19
ATOM 24382 O O . THR A 1 7 ? -14.596 6.416 0.196 1.00 0.00 7 THR A O 19
ATOM 24393 N N . LEU A 1 8 ? -14.809 5.841 -1.952 1.00 0.00 8 LEU A N 19
ATOM 24394 C CA . LEU A 1 8 ? -13.735 4.849 -1.969 1.00 0.00 8 LEU A CA 19
ATOM 24395 C C . LEU A 1 8 ? -12.481 5.491 -1.356 1.00 0.00 8 LEU A C 19
ATOM 24396 O O . LEU A 1 8 ? -11.678 4.773 -0.781 1.00 0.00 8 LEU A O 19
ATOM 24412 N N . ASP A 1 9 ? -12.292 6.818 -1.459 1.00 0.00 9 ASP A N 19
ATOM 24413 C CA . ASP A 1 9 ? -11.147 7.557 -0.908 1.00 0.00 9 ASP A CA 19
ATOM 24414 C C . ASP A 1 9 ? -10.968 7.238 0.574 1.00 0.00 9 ASP A C 19
ATOM 24415 O O . ASP A 1 9 ? -9.840 6.988 1.011 1.00 0.00 9 ASP A O 19
ATOM 24424 N N . LYS A 1 10 ? -12.063 7.212 1.349 1.00 0.00 10 LYS A N 19
ATOM 24425 C CA . LYS A 1 10 ? -11.966 6.914 2.779 1.00 0.00 10 LYS A CA 19
ATOM 24426 C C . LYS A 1 10 ? -11.605 5.454 3.019 1.00 0.00 10 LYS A C 19
ATOM 24427 O O . LYS A 1 10 ? -11.151 5.102 4.113 1.00 0.00 10 LYS A O 19
ATOM 24446 N N . LEU A 1 11 ? -11.984 4.577 2.092 1.00 0.00 11 LEU A N 19
ATOM 24447 C CA . LEU A 1 11 ? -11.717 3.157 2.160 1.00 0.00 11 LEU A CA 19
ATOM 24448 C C . LEU A 1 11 ? -10.252 2.884 1.808 1.00 0.00 11 LEU A C 19
ATOM 24449 O O . LEU A 1 11 ? -9.520 2.310 2.606 1.00 0.00 11 LEU A O 19
ATOM 24465 N N . ARG A 1 12 ? -9.765 3.333 0.651 1.00 0.00 12 ARG A N 19
ATOM 24466 C CA . ARG A 1 12 ? -8.386 3.104 0.205 1.00 0.00 12 ARG A CA 19
ATOM 24467 C C . ARG A 1 12 ? -7.362 3.651 1.180 1.00 0.00 12 ARG A C 19
ATOM 24468 O O . ARG A 1 12 ? -6.400 2.959 1.484 1.00 0.00 12 ARG A O 19
ATOM 24489 N N . GLN A 1 13 ? -7.584 4.837 1.737 1.00 0.00 13 GLN A N 19
ATOM 24490 C CA . GLN A 1 13 ? -6.683 5.438 2.716 1.00 0.00 13 GLN A CA 19
ATOM 24491 C C . GLN A 1 13 ? -6.527 4.525 3.945 1.00 0.00 13 GLN A C 19
ATOM 24492 O O . GLN A 1 13 ? -5.493 4.558 4.611 1.00 0.00 13 GLN A O 19
ATOM 24506 N N . ALA A 1 14 ? -7.560 3.747 4.289 1.00 0.00 14 ALA A N 19
ATOM 24507 C CA . ALA A 1 14 ? -7.522 2.822 5.411 1.00 0.00 14 ALA A CA 19
ATOM 24508 C C . ALA A 1 14 ? -6.690 1.594 5.018 1.00 0.00 14 ALA A C 19
ATOM 24509 O O . ALA A 1 14 ? -5.829 1.140 5.776 1.00 0.00 14 ALA A O 19
ATOM 24516 N N . VAL A 1 15 ? -6.944 1.046 3.822 1.00 0.00 15 VAL A N 19
ATOM 24517 C CA . VAL A 1 15 ? -6.224 -0.127 3.335 1.00 0.00 15 VAL A CA 19
ATOM 24518 C C . VAL A 1 15 ? -4.744 0.202 3.139 1.00 0.00 15 VAL A C 19
ATOM 24519 O O . VAL A 1 15 ? -3.887 -0.614 3.471 1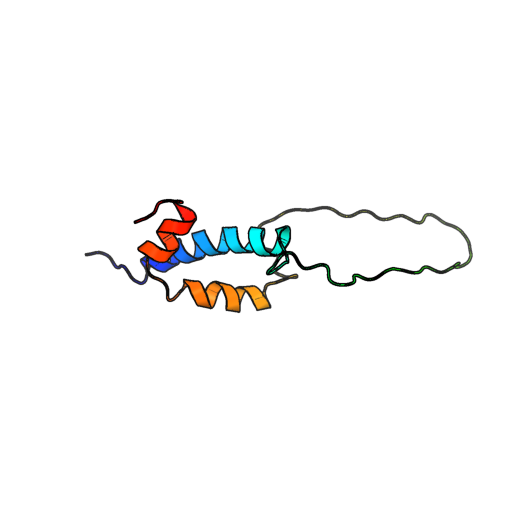.00 0.00 15 VAL A O 19
ATOM 24532 N N . LEU A 1 16 ? -4.411 1.399 2.651 1.00 0.00 16 LEU A N 19
ATOM 24533 C CA . LEU A 1 16 ? -3.006 1.763 2.477 1.00 0.00 16 LEU A CA 19
ATOM 24534 C C . LEU A 1 16 ? -2.326 1.791 3.848 1.00 0.00 16 LEU A C 19
ATOM 24535 O O . LEU A 1 16 ? -1.254 1.219 3.988 1.00 0.00 16 LEU A O 19
ATOM 24551 N N . GLN A 1 17 ? -2.976 2.335 4.889 1.00 0.00 17 GLN A N 19
ATOM 24552 C CA . GLN A 1 17 ? -2.391 2.389 6.230 1.00 0.00 17 GLN A CA 19
ATOM 24553 C C . GLN A 1 17 ? -2.028 0.991 6.742 1.00 0.00 17 GLN A C 19
ATOM 24554 O O . GLN A 1 17 ? -0.895 0.807 7.191 1.00 0.00 17 GLN A O 19
ATOM 24568 N N . LYS A 1 18 ? -2.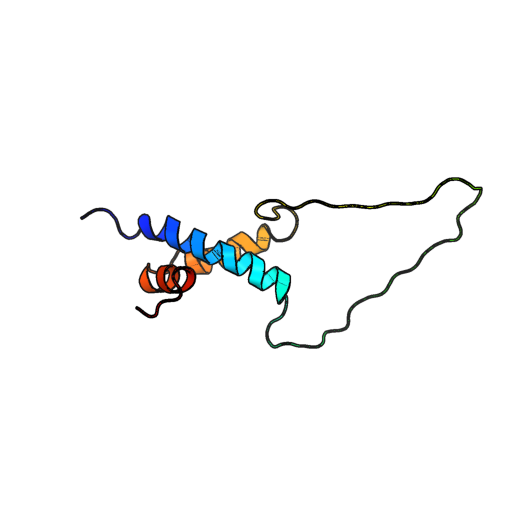922 -0.012 6.680 1.00 0.00 18 LYS A N 19
ATOM 24569 C CA . LYS A 1 18 ? -2.542 -1.346 7.142 1.00 0.00 18 LYS A CA 19
ATOM 24570 C C . LYS A 1 18 ? -1.468 -1.912 6.218 1.00 0.00 18 LYS A C 19
ATOM 24571 O O . LYS A 1 18 ? -0.498 -2.475 6.715 1.00 0.00 18 LYS A O 19
ATOM 24590 N N . LYS A 1 19 ? -1.563 -1.684 4.904 1.00 0.00 19 LYS A N 19
ATOM 24591 C CA . LYS A 1 19 ? -0.578 -2.174 3.947 1.00 0.00 19 LYS A CA 19
ATOM 24592 C C . LYS A 1 19 ? 0.820 -1.670 4.291 1.00 0.00 19 LYS A C 19
ATOM 24593 O O . LYS A 1 19 ? 1.764 -2.430 4.079 1.00 0.00 19 LYS A O 19
ATOM 24612 N N . ILE A 1 20 ? 1.008 -0.468 4.863 1.00 0.00 20 ILE A N 19
ATOM 24613 C CA . ILE A 1 20 ? 2.3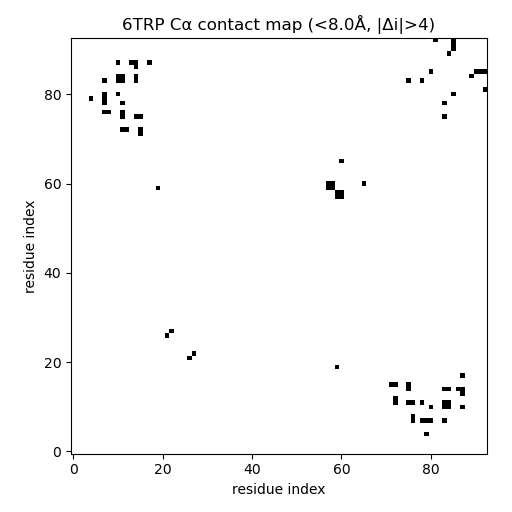62 -0.031 5.204 1.00 0.00 20 ILE A CA 19
ATOM 24614 C C . ILE A 1 20 ? 2.921 -0.961 6.288 1.00 0.00 20 ILE A C 19
ATOM 24615 O O . ILE A 1 20 ? 4.109 -1.266 6.263 1.00 0.00 20 ILE A O 19
ATOM 24631 N N . LYS A 1 21 ? 2.090 -1.414 7.235 1.00 0.00 21 LYS A N 19
ATOM 24632 C CA . LYS A 1 21 ? 2.509 -2.330 8.296 1.00 0.00 21 LYS A CA 19
ATOM 24633 C C . LYS A 1 21 ? 2.736 -3.721 7.709 1.00 0.00 21 LYS A C 19
ATOM 24634 O O . LYS A 1 21 ? 3.598 -4.450 8.180 1.00 0.00 21 LYS A O 19
ATOM 24653 N N . GLU A 1 22 ? 2.002 -4.091 6.662 1.00 0.00 22 GLU A N 19
ATOM 24654 C CA . GLU A 1 22 ? 2.133 -5.402 6.047 1.00 0.00 22 GLU A CA 19
ATOM 24655 C C . GLU A 1 22 ? 3.477 -5.509 5.354 1.00 0.00 22 GLU A C 19
ATOM 24656 O O . GLU A 1 22 ? 4.228 -6.437 5.641 1.00 0.00 22 GLU A O 19
ATOM 24668 N N . ARG A 1 23 ? 3.834 -4.534 4.518 1.00 0.00 23 ARG A N 19
ATOM 24669 C CA . ARG A 1 23 ? 5.107 -4.561 3.805 1.00 0.00 23 ARG A CA 19
ATOM 24670 C C . ARG A 1 23 ? 6.291 -4.488 4.757 1.00 0.00 23 ARG A C 19
ATOM 24671 O O . ARG A 1 23 ? 7.298 -5.127 4.482 1.00 0.00 23 ARG A O 19
ATOM 24692 N N . ILE A 1 24 ? 6.220 -3.732 5.854 1.00 0.00 24 ILE A N 19
ATOM 24693 C CA . ILE A 1 24 ? 7.338 -3.642 6.793 1.00 0.00 24 ILE A CA 19
ATOM 24694 C C . ILE A 1 24 ? 7.420 -4.914 7.640 1.00 0.00 24 ILE A C 19
ATOM 24695 O O . ILE A 1 24 ? 8.514 -5.452 7.807 1.00 0.00 24 ILE A O 19
ATOM 24711 N N . GLN A 1 25 ? 6.292 -5.416 8.150 1.00 0.00 25 GLN A N 19
ATOM 24712 C CA . GLN A 1 25 ? 6.284 -6.588 9.003 1.00 0.00 25 GLN A CA 19
ATOM 24713 C C . GLN A 1 25 ? 6.569 -7.872 8.232 1.00 0.00 25 GLN A C 19
ATOM 24714 O O . GLN A 1 25 ? 7.420 -8.641 8.663 1.00 0.00 25 GLN A O 19
ATOM 24728 N N . ASN A 1 26 ? 5.916 -8.098 7.090 1.00 0.00 26 ASN A N 19
ATOM 24729 C CA . ASN A 1 26 ? 6.149 -9.309 6.303 1.00 0.00 26 ASN A CA 19
ATOM 24730 C C . ASN A 1 26 ? 7.471 -9.167 5.549 1.00 0.00 26 ASN A C 19
ATOM 24731 O O . ASN A 1 26 ? 8.339 -10.033 5.617 1.00 0.00 26 ASN A O 19
ATOM 24742 N N . SER A 1 27 ? 7.643 -8.051 4.830 1.00 0.00 27 SER A N 19
ATOM 24743 C CA . SER A 1 27 ? 8.827 -7.718 4.027 1.00 0.00 27 SER A CA 19
ATOM 24744 C C . SER A 1 27 ? 9.200 -8.789 2.986 1.00 0.00 27 SER A C 19
ATOM 24745 O O . SER A 1 27 ? 10.303 -8.745 2.439 1.00 0.00 27 SER A O 19
ATOM 24753 N N . LEU A 1 28 ? 8.279 -9.701 2.664 1.00 0.00 28 LEU A N 19
ATOM 24754 C CA . LEU A 1 28 ? 8.434 -10.805 1.725 1.00 0.00 28 LEU A CA 19
ATOM 24755 C C . LEU A 1 28 ? 7.398 -10.736 0.601 1.00 0.00 28 LEU A C 19
ATOM 24756 O O . LEU A 1 28 ? 6.623 -9.783 0.494 1.00 0.00 28 LEU A O 19
ATOM 24772 N N . SER A 1 29 ? 7.365 -11.790 -0.218 1.00 0.00 29 SER A N 19
ATOM 24773 C CA . SER A 1 29 ? 6.456 -11.945 -1.349 1.00 0.00 29 SER A CA 19
ATOM 24774 C C . SER A 1 29 ? 5.698 -13.263 -1.323 1.00 0.00 29 SER A C 19
ATOM 24775 O O . SER A 1 29 ? 4.499 -13.290 -1.586 1.00 0.00 29 SER A O 19
ATOM 24783 N N . THR A 1 30 ? 6.403 -14.359 -1.054 1.00 0.00 30 THR A N 19
ATOM 24784 C CA . THR A 1 30 ? 5.823 -15.688 -0.998 1.00 0.00 30 THR A CA 19
ATOM 24785 C C . THR A 1 30 ? 6.663 -16.548 -0.050 1.00 0.00 30 THR A C 19
ATOM 24786 O O . THR A 1 30 ? 6.872 -17.732 -0.290 1.00 0.00 30 THR A O 19
ATOM 24797 N N . GLU A 1 31 ? 7.260 -15.935 0.984 1.00 0.00 31 GLU A N 19
ATOM 24798 C CA . GLU A 1 31 ? 8.101 -16.643 1.958 1.00 0.00 31 GLU A CA 19
ATOM 24799 C C . GLU A 1 31 ? 9.308 -17.230 1.208 1.00 0.00 31 GLU A C 19
ATOM 24800 O O . GLU A 1 31 ? 9.633 -18.416 1.317 1.00 0.00 31 GLU A O 19
ATOM 24812 N N . LYS A 1 32 ? 9.911 -16.394 0.351 1.00 0.00 32 LYS A N 19
ATOM 24813 C CA . LYS A 1 32 ? 11.062 -16.714 -0.487 1.00 0.00 32 LYS A CA 19
ATOM 24814 C C . LYS A 1 32 ? 12.310 -16.979 0.349 1.00 0.00 32 LYS A C 19
ATOM 24815 O O . LYS A 1 32 ? 12.365 -16.536 1.496 1.00 0.00 32 LYS A O 19
ATOM 24834 N N . TYR A 1 33 ? 13.312 -17.639 -0.227 1.00 0.00 33 TYR A N 19
ATOM 24835 C CA . TYR A 1 33 ? 14.571 -17.943 0.447 1.00 0.00 33 TYR A CA 19
ATOM 24836 C C . TYR A 1 33 ? 15.731 -17.213 -0.229 1.00 0.00 33 TYR A C 19
ATOM 24837 O O . TYR A 1 33 ? 16.673 -16.811 0.457 1.00 0.00 33 TYR A O 19
ATOM 24855 N N . GLY A 1 34 ? 15.669 -17.012 -1.553 1.00 0.00 34 GLY A N 19
ATOM 24856 C CA . GLY A 1 34 ? 16.706 -16.304 -2.295 1.00 0.00 34 GLY A CA 19
ATOM 24857 C C . GLY A 1 34 ? 16.883 -14.934 -1.653 1.00 0.00 34 GLY A C 19
ATOM 24858 O O . GLY A 1 34 ? 15.879 -14.285 -1.336 1.00 0.00 34 GLY A O 19
ATOM 24862 N N . SER A 1 35 ? 18.128 -14.501 -1.464 1.00 0.00 35 SER A N 19
ATOM 24863 C CA . SER A 1 35 ? 18.436 -13.232 -0.824 1.00 0.00 35 SER A CA 19
ATOM 24864 C C . SER A 1 35 ? 19.609 -12.523 -1.495 1.00 0.00 35 SER A C 19
ATOM 24865 O O . SER A 1 35 ? 19.427 -11.482 -2.126 1.00 0.00 35 SER A O 19
ATOM 24873 N N . GLY A 1 36 ? 20.798 -13.114 -1.395 1.00 0.00 36 GLY A N 19
ATOM 24874 C CA . GLY A 1 36 ? 22.034 -12.580 -1.937 1.00 0.00 36 GLY A CA 19
ATOM 24875 C C . GLY A 1 36 ? 22.603 -11.556 -0.956 1.00 0.00 36 GLY A C 19
ATOM 24876 O O . GLY A 1 36 ? 21.870 -10.993 -0.132 1.00 0.00 36 GLY A O 19
ATOM 24880 N N . SER A 1 37 ? 23.909 -11.317 -1.040 1.00 0.00 37 SER A N 19
ATOM 24881 C CA . SER A 1 37 ? 24.650 -10.378 -0.203 1.00 0.00 37 SER A CA 19
ATOM 24882 C C . SER A 1 37 ? 25.844 -9.855 -1.016 1.00 0.00 37 SER A C 19
ATOM 24883 O O . SER A 1 37 ? 26.080 -10.317 -2.139 1.00 0.00 37 SER A O 19
ATOM 24891 N N . GLY A 1 38 ? 26.613 -8.905 -0.483 1.00 0.00 38 GLY A N 19
ATOM 24892 C CA . GLY A 1 38 ? 27.779 -8.349 -1.154 1.00 0.00 38 GLY A CA 19
ATOM 24893 C C . GLY A 1 38 ? 28.466 -7.335 -0.250 1.00 0.00 38 GLY A C 19
ATOM 24894 O O . GLY A 1 38 ? 27.810 -6.684 0.565 1.00 0.00 38 GLY A O 19
ATOM 24898 N N . SER A 1 39 ? 29.785 -7.193 -0.368 1.00 0.00 39 SER A N 19
ATOM 24899 C CA . SER A 1 39 ? 30.577 -6.260 0.421 1.00 0.00 39 SER A CA 19
ATOM 24900 C C . SER A 1 39 ? 31.902 -6.016 -0.303 1.00 0.00 39 SER A C 19
ATOM 24901 O O . SER A 1 39 ? 32.331 -6.848 -1.109 1.00 0.00 39 SER A O 19
ATOM 24909 N N . GLY A 1 40 ? 32.530 -4.866 -0.031 1.00 0.00 40 GLY A N 19
ATOM 24910 C CA . GLY A 1 40 ? 33.812 -4.417 -0.578 1.00 0.00 40 GLY A CA 19
ATOM 24911 C C . GLY A 1 40 ? 33.992 -4.559 -2.092 1.00 0.00 40 GLY A C 19
ATOM 24912 O O . GLY A 1 40 ? 35.126 -4.555 -2.560 1.00 0.00 40 GLY A O 19
ATOM 24916 N N . SER A 1 41 ? 32.918 -4.691 -2.869 1.00 0.00 41 SER A N 19
ATOM 24917 C CA . SER A 1 41 ? 32.980 -4.855 -4.312 1.00 0.00 41 SER A CA 19
ATOM 24918 C C . SER A 1 41 ? 31.654 -4.419 -4.932 1.00 0.00 41 SER A C 19
ATOM 24919 O O . SER A 1 41 ? 30.626 -4.405 -4.245 1.00 0.00 41 SER A O 19
ATOM 24927 N N . GLY A 1 42 ? 31.658 -4.123 -6.228 1.00 0.00 42 GLY A N 19
ATOM 24928 C CA . GLY A 1 42 ? 30.497 -3.702 -6.992 1.00 0.00 42 GLY A CA 19
ATOM 24929 C C . GLY A 1 42 ? 30.980 -3.155 -8.329 1.00 0.00 42 GLY A C 19
ATOM 24930 O O . GLY A 1 42 ? 32.065 -2.569 -8.393 1.00 0.00 42 GLY A O 19
ATOM 24934 N N . SER A 1 43 ? 30.198 -3.310 -9.395 1.00 0.00 43 SER A N 19
ATOM 24935 C CA . SER A 1 43 ? 30.544 -2.835 -10.733 1.00 0.00 43 SER A CA 19
ATOM 24936 C C . SER A 1 43 ? 29.274 -2.495 -11.527 1.00 0.00 43 SER A C 19
ATOM 24937 O O . SER A 1 43 ? 29.165 -2.835 -12.705 1.00 0.00 43 SER A O 19
ATOM 24945 N N . GLY A 1 44 ? 28.310 -1.824 -10.893 1.00 0.00 44 GLY A N 19
ATOM 24946 C CA . GLY A 1 44 ? 27.045 -1.439 -11.512 1.00 0.00 44 GLY A CA 19
ATOM 24947 C C . GLY A 1 44 ? 25.939 -2.361 -11.007 1.00 0.00 44 GLY A C 19
ATOM 24948 O O . GLY A 1 44 ? 25.951 -2.735 -9.832 1.00 0.00 44 GLY A O 19
ATOM 24952 N N . SER A 1 45 ? 24.999 -2.739 -11.880 1.00 0.00 45 SER A N 19
ATOM 24953 C CA . SER A 1 45 ? 23.868 -3.619 -11.574 1.00 0.00 45 SER A CA 19
ATOM 24954 C C . SER A 1 45 ? 22.862 -2.935 -10.626 1.00 0.00 45 SER A C 19
ATOM 24955 O O . SER A 1 45 ? 22.225 -3.597 -9.797 1.00 0.00 45 SER A O 19
ATOM 24963 N N . GLY A 1 46 ? 22.716 -1.609 -10.735 1.00 0.00 46 GLY A N 19
ATOM 24964 C CA . GLY A 1 46 ? 21.819 -0.802 -9.922 1.00 0.00 46 GLY A CA 19
ATOM 24965 C C . GLY A 1 46 ? 20.688 -0.210 -10.758 1.00 0.00 46 GLY A C 19
ATOM 24966 O O . GLY A 1 46 ? 20.937 0.299 -11.857 1.00 0.00 46 GLY A O 19
ATOM 24970 N N . SER A 1 47 ? 19.451 -0.257 -10.261 1.00 0.00 47 SER A N 19
ATOM 24971 C CA . SER A 1 47 ? 18.276 0.288 -10.936 1.00 0.00 47 SER A CA 19
ATOM 24972 C C . SER A 1 47 ? 17.186 0.619 -9.910 1.00 0.00 47 SER A C 19
ATOM 24973 O O . SER A 1 47 ? 17.349 0.383 -8.707 1.00 0.00 47 SER A O 19
ATOM 24981 N N . GLY A 1 48 ? 16.063 1.170 -10.358 1.00 0.00 48 GLY A N 19
ATOM 24982 C CA . GLY A 1 48 ? 14.932 1.537 -9.522 1.00 0.00 48 GLY A CA 19
ATOM 24983 C C . GLY A 1 48 ? 13.848 2.154 -10.388 1.00 0.00 48 GLY A C 19
ATOM 24984 O O . GLY A 1 48 ? 14.051 2.330 -11.591 1.00 0.00 48 GLY A O 19
ATOM 24988 N N . SER A 1 49 ? 12.710 2.484 -9.789 1.00 0.00 49 SER A N 19
ATOM 24989 C CA . SER A 1 49 ? 11.586 3.083 -10.487 1.00 0.00 49 SER A CA 19
ATOM 24990 C C . SER A 1 49 ? 10.880 4.054 -9.533 1.00 0.00 49 SER A C 19
ATOM 24991 O O . SER A 1 49 ? 11.222 4.129 -8.347 1.00 0.00 49 SER A O 19
ATOM 24999 N N . GLY A 1 50 ? 9.891 4.783 -10.034 1.00 0.00 50 GLY A N 19
ATOM 25000 C CA . GLY A 1 50 ? 9.115 5.758 -9.290 1.00 0.00 50 GLY A CA 19
ATOM 25001 C C . GLY A 1 50 ? 8.386 6.668 -10.268 1.00 0.00 50 GLY A C 19
ATOM 25002 O O . GLY A 1 50 ? 8.584 6.575 -11.486 1.00 0.00 50 GLY A O 19
ATOM 25006 N N . SER A 1 51 ? 7.539 7.548 -9.750 1.00 0.00 51 SER A N 19
ATOM 25007 C CA . SER A 1 51 ? 6.780 8.500 -10.537 1.00 0.00 51 SER A CA 19
ATOM 25008 C C . SER A 1 51 ? 6.668 9.799 -9.732 1.00 0.00 51 SER A C 19
ATOM 25009 O O . SER A 1 51 ? 7.362 9.979 -8.724 1.00 0.00 51 SER A O 19
ATOM 25017 N N . GLY A 1 52 ? 5.829 10.733 -10.175 1.00 0.00 52 GLY A N 19
ATOM 25018 C CA . GLY A 1 52 ? 5.659 12.003 -9.493 1.00 0.00 52 GLY A CA 19
ATOM 25019 C C . GLY A 1 52 ? 4.558 12.015 -8.437 1.00 0.00 52 GLY A C 19
ATOM 25020 O O . GLY A 1 52 ? 4.700 12.738 -7.453 1.00 0.00 52 GLY A O 19
ATOM 25024 N N . SER A 1 53 ? 3.467 11.264 -8.612 1.00 0.00 53 SER A N 19
ATOM 25025 C CA . SER A 1 53 ? 2.353 11.226 -7.665 1.00 0.00 53 SER A CA 19
ATOM 25026 C C . SER A 1 53 ? 2.712 10.363 -6.451 1.00 0.00 53 SER A C 19
ATOM 25027 O O . SER A 1 53 ? 2.554 9.148 -6.517 1.00 0.00 53 SER A O 19
ATOM 25035 N N . GLY A 1 54 ? 3.175 10.966 -5.352 1.00 0.00 54 GLY A N 19
ATOM 25036 C CA . GLY A 1 54 ? 3.542 10.247 -4.136 1.00 0.00 54 GLY A CA 19
ATOM 25037 C C . GLY A 1 54 ? 3.297 11.135 -2.923 1.00 0.00 54 GLY A C 19
ATOM 25038 O O . GLY A 1 54 ? 3.862 12.228 -2.843 1.00 0.00 54 GLY A O 19
ATOM 25042 N N . SER A 1 55 ? 2.452 10.705 -1.985 1.00 0.00 55 SER A N 19
ATOM 25043 C CA . SER A 1 55 ? 2.104 11.447 -0.781 1.00 0.00 55 SER A CA 19
ATOM 25044 C C . SER A 1 55 ? 2.034 10.528 0.444 1.00 0.00 55 SER A C 19
ATOM 25045 O O . SER A 1 55 ? 2.893 10.612 1.328 1.00 0.00 55 SER A O 19
ATOM 25053 N N . GLY A 1 56 ? 1.040 9.639 0.490 1.00 0.00 56 GLY A N 19
ATOM 25054 C CA . GLY A 1 56 ? 0.776 8.692 1.566 1.00 0.00 56 GLY A CA 19
ATOM 25055 C C . GLY A 1 56 ? -0.313 9.238 2.493 1.00 0.00 56 GLY A C 19
ATOM 25056 O O . GLY A 1 56 ? -0.890 10.299 2.235 1.00 0.00 56 GLY A O 19
ATOM 25060 N N . SER A 1 57 ? -0.678 8.506 3.548 1.00 0.00 57 SER A N 19
ATOM 25061 C CA . SER A 1 57 ? -1.694 8.934 4.512 1.00 0.00 57 SER A CA 19
ATOM 25062 C C . SER A 1 57 ? -1.419 8.250 5.846 1.00 0.00 57 SER A C 19
ATOM 25063 O O . SER A 1 57 ? -1.385 7.021 5.916 1.00 0.00 57 SER A O 19
ATOM 25071 N N . GLY A 1 58 ? -1.264 9.031 6.909 1.00 0.00 58 GLY A N 19
ATOM 25072 C CA . GLY A 1 58 ? -0.980 8.567 8.259 1.00 0.00 58 GLY A CA 19
ATOM 25073 C C . GLY A 1 58 ? 0.489 8.822 8.576 1.00 0.00 58 GLY A C 19
ATOM 25074 O O . GLY A 1 58 ? 1.247 9.264 7.708 1.00 0.00 58 GLY A O 19
ATOM 25078 N N . TYR A 1 59 ? 0.895 8.517 9.808 1.00 0.00 59 TYR A N 19
ATOM 25079 C CA . TYR A 1 59 ? 2.251 8.689 10.331 1.00 0.00 59 TYR A CA 19
ATOM 25080 C C . TYR A 1 59 ? 3.256 7.671 9.755 1.00 0.00 59 TYR A C 19
ATOM 25081 O O . TYR A 1 59 ? 3.995 7.032 10.510 1.00 0.00 59 TYR A O 19
ATOM 25099 N N . GLN A 1 60 ? 3.219 7.421 8.446 1.00 0.00 3288 GLN A N 19
ATOM 25100 C CA . GLN A 1 60 ? 4.131 6.497 7.782 1.00 0.00 3288 GLN A CA 19
ATOM 25101 C C . GLN A 1 60 ? 5.522 7.122 7.698 1.00 0.00 3288 GLN A C 19
ATOM 25102 O O . GLN A 1 60 ? 5.723 8.283 8.066 1.00 0.00 3288 GLN A O 19
ATOM 25116 N N . ILE A 1 61 ? 6.500 6.338 7.253 1.00 0.00 3289 ILE A N 19
ATOM 25117 C CA . ILE A 1 61 ? 7.870 6.805 7.123 1.00 0.00 3289 ILE A CA 19
ATOM 25118 C C . ILE A 1 61 ? 7.867 7.484 5.765 1.00 0.00 3289 ILE A C 19
ATOM 25119 O O . ILE A 1 61 ? 7.793 6.814 4.745 1.00 0.00 3289 ILE A O 19
ATOM 25135 N N . GLU A 1 62 ? 7.866 8.806 5.726 1.00 0.00 3290 GLU A N 19
ATOM 25136 C CA . GLU A 1 62 ? 7.826 9.581 4.495 1.00 0.00 3290 GLU A CA 19
ATOM 25137 C C . GLU A 1 62 ? 9.125 9.478 3.686 1.00 0.00 3290 GLU A C 19
ATOM 25138 O O . GLU A 1 62 ? 9.083 9.700 2.483 1.00 0.00 3290 GLU A O 19
ATOM 25150 N N . THR A 1 63 ? 10.240 9.000 4.246 1.00 0.00 3291 THR A N 19
ATOM 25151 C CA . THR A 1 63 ? 11.504 8.888 3.507 1.00 0.00 3291 THR A CA 19
ATOM 25152 C C . THR A 1 63 ? 12.149 7.520 3.725 1.00 0.00 3291 THR A C 19
ATOM 25153 O O . THR A 1 63 ? 13.151 7.358 4.428 1.00 0.00 3291 THR A O 19
ATOM 25164 N N . PHE A 1 64 ? 11.549 6.506 3.103 1.00 0.00 3292 PHE A N 19
ATOM 25165 C CA . PHE A 1 64 ? 12.001 5.135 3.177 1.00 0.00 3292 PHE A CA 19
ATOM 25166 C C . PHE A 1 64 ? 11.464 4.368 1.974 1.00 0.00 3292 PHE A C 19
ATOM 25167 O O . PHE A 1 64 ? 12.234 4.067 1.061 1.00 0.00 3292 PHE A O 19
ATOM 25184 N N . PHE A 1 65 ? 10.152 4.136 1.936 1.00 0.00 3293 PHE A N 19
ATOM 25185 C CA . PHE A 1 65 ? 9.405 3.408 0.909 1.00 0.00 3293 PHE A CA 19
ATOM 25186 C C . PHE A 1 65 ? 8.508 4.292 0.042 1.00 0.00 3293 PHE A C 19
ATOM 25187 O O . PHE A 1 65 ? 7.690 3.765 -0.703 1.00 0.00 3293 PHE A O 19
ATOM 25204 N N . ALA A 1 66 ? 8.661 5.613 0.082 1.00 0.00 3294 ALA A N 19
ATOM 25205 C CA . ALA A 1 66 ? 7.870 6.591 -0.650 1.00 0.00 3294 ALA A CA 19
ATOM 25206 C C . ALA A 1 66 ? 7.756 6.305 -2.132 1.00 0.00 3294 ALA A C 19
ATOM 25207 O O . ALA A 1 66 ? 6.718 6.616 -2.710 1.00 0.00 3294 ALA A O 19
ATOM 25214 N N . GLN A 1 67 ? 8.805 5.745 -2.733 1.00 0.00 3295 GLN A N 19
ATOM 25215 C CA . GLN A 1 67 ? 8.754 5.468 -4.172 1.00 0.00 3295 GLN A CA 19
ATOM 25216 C C . GLN A 1 67 ? 7.895 4.242 -4.450 1.00 0.00 3295 GLN A C 19
ATOM 25217 O O . GLN A 1 67 ? 7.346 4.081 -5.533 1.00 0.00 3295 GLN A O 19
ATOM 25231 N N . ASP A 1 68 ? 7.876 3.302 -3.518 1.00 0.00 3296 ASP A N 19
ATOM 25232 C CA . ASP A 1 68 ? 7.064 2.092 -3.605 1.00 0.00 3296 ASP A CA 19
ATOM 25233 C C . ASP A 1 68 ? 5.609 2.351 -3.177 1.00 0.00 3296 ASP A C 19
ATOM 25234 O O . ASP A 1 68 ? 4.677 1.735 -3.703 1.00 0.00 3296 ASP A O 19
ATOM 25243 N N . ILE A 1 69 ? 5.405 3.265 -2.218 1.00 0.00 3297 ILE A N 19
ATOM 25244 C CA . ILE A 1 69 ? 4.133 3.684 -1.622 1.00 0.00 3297 ILE A CA 19
ATOM 25245 C C . ILE A 1 69 ? 3.156 4.111 -2.712 1.00 0.00 3297 ILE A C 19
ATOM 25246 O O . ILE A 1 69 ? 1.996 3.696 -2.691 1.00 0.00 3297 ILE A O 19
ATOM 25262 N N . GLU A 1 70 ? 3.636 4.909 -3.661 1.00 0.00 3298 GLU A N 19
ATOM 25263 C CA . GLU A 1 70 ? 2.872 5.437 -4.778 1.00 0.00 3298 GLU A CA 19
ATOM 25264 C C . GLU A 1 70 ? 2.390 4.300 -5.675 1.00 0.00 3298 GLU A C 19
ATOM 25265 O O . GLU A 1 70 ? 1.333 4.400 -6.285 1.00 0.00 3298 GLU A O 19
ATOM 25277 N N . SER A 1 71 ? 3.142 3.207 -5.771 1.00 0.00 3299 SER A N 19
ATOM 25278 C CA . SER A 1 71 ? 2.756 2.086 -6.616 1.00 0.00 3299 SER A CA 19
ATOM 25279 C C . SER A 1 71 ? 1.652 1.272 -5.951 1.00 0.00 3299 SER A C 19
ATOM 25280 O O . SER A 1 71 ? 0.623 0.975 -6.557 1.00 0.00 3299 SER A O 19
ATOM 25288 N N . VAL A 1 72 ? 1.837 0.935 -4.677 1.00 0.00 3300 VAL A N 19
ATOM 25289 C CA . VAL A 1 72 ? 0.846 0.134 -3.968 1.00 0.00 3300 VAL A CA 19
ATOM 25290 C C . VAL A 1 72 ? -0.438 0.943 -3.733 1.00 0.00 3300 VAL A C 19
ATOM 25291 O O . VAL A 1 72 ? -1.540 0.394 -3.751 1.00 0.00 3300 VAL A O 19
ATOM 25304 N N . GLN A 1 73 ? -0.347 2.255 -3.496 1.00 0.00 3301 GLN A N 19
ATOM 25305 C CA . GLN A 1 73 ? -1.535 3.089 -3.294 1.00 0.00 3301 GLN A CA 19
ATOM 25306 C C . GLN A 1 73 ? -2.276 3.253 -4.615 1.00 0.00 3301 GLN A C 19
ATOM 25307 O O . GLN A 1 73 ? -3.497 3.421 -4.590 1.00 0.00 3301 GLN A O 19
ATOM 25321 N N . LYS A 1 74 ? -1.561 3.246 -5.748 1.00 0.00 3302 LYS A N 19
ATOM 25322 C CA . LYS A 1 74 ? -2.150 3.373 -7.074 1.00 0.00 3302 LYS A CA 19
ATOM 25323 C C . LYS A 1 74 ? -3.097 2.217 -7.344 1.00 0.00 3302 LYS A C 19
ATOM 25324 O O . LYS A 1 74 ? -4.034 2.384 -8.126 1.00 0.00 3302 LYS A O 19
ATOM 25343 N N . GLU A 1 75 ? -2.856 1.056 -6.730 1.00 0.00 3303 GLU A N 19
ATOM 25344 C CA . GLU A 1 75 ? -3.712 -0.109 -6.915 1.00 0.00 3303 GLU A CA 19
ATOM 25345 C C . GLU A 1 75 ? -5.065 0.147 -6.230 1.00 0.00 3303 GLU A C 19
ATOM 25346 O O . GLU A 1 75 ? -6.128 -0.119 -6.789 1.00 0.00 3303 GLU A O 19
ATOM 25358 N N . LEU A 1 76 ? -5.023 0.748 -5.039 1.00 0.00 3304 LEU A N 19
ATOM 25359 C CA . LEU A 1 76 ? -6.188 1.036 -4.222 1.00 0.00 3304 LEU A CA 19
ATOM 25360 C C . LEU A 1 76 ? -7.064 2.188 -4.705 1.00 0.00 3304 LEU A C 19
ATOM 25361 O O . LEU A 1 76 ? -8.281 2.128 -4.569 1.00 0.00 3304 LEU A O 19
ATOM 25377 N N . GLU A 1 77 ? -6.481 3.260 -5.234 1.00 0.00 3305 GLU A N 19
ATOM 25378 C CA . GLU A 1 77 ? -7.253 4.415 -5.704 1.00 0.00 3305 GLU A CA 19
ATOM 25379 C C . GLU A 1 77 ? -8.202 4.072 -6.853 1.00 0.00 3305 GLU A C 19
ATOM 25380 O O . GLU A 1 77 ? -9.143 4.825 -7.113 1.00 0.00 3305 GLU A O 19
ATOM 25392 N N . ASN A 1 78 ? -7.989 2.946 -7.532 1.00 0.00 3306 ASN A N 19
ATOM 25393 C CA . ASN A 1 78 ? -8.844 2.500 -8.624 1.00 0.00 3306 ASN A CA 19
ATOM 25394 C C . ASN A 1 78 ? -9.666 1.280 -8.212 1.00 0.00 3306 ASN A C 19
ATOM 25395 O O . ASN A 1 78 ? -10.432 0.776 -9.036 1.00 0.00 3306 ASN A O 19
ATOM 25406 N N . LEU A 1 79 ? -9.491 0.797 -6.975 1.00 0.00 3307 LEU A N 19
ATOM 25407 C CA . LEU A 1 79 ? -10.193 -0.360 -6.451 1.00 0.00 3307 LEU A CA 19
ATOM 25408 C C . LEU A 1 79 ? -11.563 0.079 -5.940 1.00 0.00 3307 LEU A C 19
ATOM 25409 O O . LEU A 1 79 ? -11.723 1.226 -5.517 1.00 0.00 3307 LEU A O 19
ATOM 25425 N N . SER A 1 80 ? -12.526 -0.839 -5.958 1.00 0.00 3308 SER A N 19
ATOM 25426 C CA . SER A 1 80 ? -13.898 -0.618 -5.517 1.00 0.00 3308 SER A CA 19
ATOM 25427 C C . SER A 1 80 ? -14.013 -0.796 -3.999 1.00 0.00 3308 SER A C 19
ATOM 25428 O O . SER A 1 80 ? -13.095 -1.317 -3.370 1.00 0.00 3308 SER A O 19
ATOM 25436 N N . GLU A 1 81 ? -15.129 -0.400 -3.373 1.00 0.00 3309 GLU A N 19
ATOM 25437 C CA . GLU A 1 81 ? -15.292 -0.554 -1.931 1.00 0.00 3309 GLU A CA 19
ATOM 25438 C C . GLU A 1 81 ? -15.193 -2.017 -1.584 1.00 0.00 3309 GLU A C 19
ATOM 25439 O O . GLU A 1 81 ? -14.370 -2.371 -0.769 1.00 0.00 3309 GLU A O 19
ATOM 25451 N N . GLU A 1 82 ? -15.901 -2.871 -2.303 1.00 0.00 3310 GLU A N 19
ATOM 25452 C CA . GLU A 1 82 ? -15.967 -4.300 -2.071 1.00 0.00 3310 GLU A CA 19
ATOM 25453 C C . GLU A 1 82 ? -14.572 -4.909 -1.976 1.00 0.00 3310 GLU A C 19
ATOM 25454 O O . GLU A 1 82 ? -14.419 -6.006 -1.440 1.00 0.00 3310 GLU A O 19
ATOM 25466 N N . GLU A 1 83 ? -13.601 -4.318 -2.667 1.00 0.00 3311 GLU A N 19
ATOM 25467 C CA . GLU A 1 83 ? -12.227 -4.736 -2.641 1.00 0.00 3311 GLU A CA 19
ATOM 25468 C C . GLU A 1 83 ? -11.493 -4.181 -1.403 1.00 0.00 3311 GLU A C 19
ATOM 25469 O O . GLU A 1 83 ? -10.840 -4.925 -0.678 1.00 0.00 3311 GLU A O 19
ATOM 25481 N N . LEU A 1 84 ? -11.572 -2.855 -1.175 1.00 0.00 3312 LEU A N 19
ATOM 25482 C CA . LEU A 1 84 ? -10.907 -2.125 -0.079 1.00 0.00 3312 LEU A CA 19
ATOM 25483 C C . LEU A 1 84 ? -11.558 -2.284 1.290 1.00 0.00 3312 LEU A C 19
ATOM 25484 O O . LEU A 1 84 ? -10.913 -2.619 2.282 1.00 0.00 3312 LEU A O 19
ATOM 25500 N N . LEU A 1 85 ? -12.855 -1.996 1.342 1.00 0.00 3313 LEU A N 19
ATOM 25501 C CA . LEU A 1 85 ? -13.752 -2.064 2.471 1.00 0.00 3313 LEU A CA 19
ATOM 25502 C C . LEU A 1 85 ? -13.640 -3.472 3.020 1.00 0.00 3313 LEU A C 19
ATOM 25503 O O . LEU A 1 85 ? -13.540 -3.631 4.232 1.00 0.00 3313 LEU A O 19
ATOM 25519 N N . ALA A 1 86 ? -13.557 -4.486 2.157 1.00 0.00 3314 ALA A N 19
ATOM 25520 C CA . ALA A 1 86 ? -13.454 -5.846 2.650 1.00 0.00 3314 ALA A CA 19
ATOM 25521 C C . ALA A 1 86 ? -12.137 -6.082 3.421 1.00 0.00 3314 ALA A C 19
ATOM 25522 O O . ALA A 1 86 ? -12.084 -6.872 4.363 1.00 0.00 3314 ALA A O 19
ATOM 25529 N N . MET A 1 87 ? -11.062 -5.366 3.072 1.00 0.00 3315 MET A N 19
ATOM 25530 C CA . MET A 1 87 ? -9.749 -5.529 3.704 1.00 0.00 3315 MET A CA 19
ATOM 25531 C C . MET A 1 87 ? -9.689 -4.875 5.073 1.00 0.00 3315 MET A C 19
ATOM 25532 O O . MET A 1 87 ? -9.359 -5.499 6.083 1.00 0.00 3315 MET A O 19
ATOM 25546 N N . LEU A 1 88 ? -9.988 -3.580 5.118 1.00 0.00 3316 LEU A N 19
ATOM 25547 C CA . LEU A 1 88 ? -9.984 -2.795 6.347 1.00 0.00 3316 LEU A CA 19
ATOM 25548 C C . LEU A 1 88 ? -11.019 -3.326 7.324 1.00 0.00 3316 LEU A C 19
ATOM 25549 O O . LEU A 1 88 ? -10.783 -3.275 8.533 1.00 0.00 3316 LEU A O 19
ATOM 25565 N N . ASN A 1 89 ? -12.128 -3.868 6.817 1.00 0.00 3317 ASN A N 19
ATOM 25566 C CA . ASN A 1 89 ? -13.170 -4.395 7.681 1.00 0.00 3317 ASN A CA 19
ATOM 25567 C C . ASN A 1 89 ? -12.862 -5.827 8.087 1.00 0.00 3317 ASN A C 19
ATOM 25568 O O . ASN A 1 89 ? -13.250 -6.230 9.179 1.00 0.00 3317 ASN A O 19
ATOM 25579 N N . GLY A 1 90 ? -12.093 -6.546 7.267 1.00 0.00 3318 GLY A N 19
ATOM 25580 C CA . GLY A 1 90 ? -11.722 -7.935 7.530 1.00 0.00 3318 GLY A CA 19
ATOM 25581 C C . GLY A 1 90 ? -12.904 -8.875 7.293 1.00 0.00 3318 GLY A C 19
ATOM 25582 O O . GLY A 1 90 ? -13.061 -9.854 8.028 1.00 0.00 3318 GLY A O 19
ATOM 25586 N N . ASP A 1 91 ? -13.752 -8.544 6.322 1.00 0.00 3319 ASP A N 19
ATOM 25587 C CA . ASP A 1 91 ? -14.968 -9.246 5.908 1.00 0.00 3319 ASP A CA 19
ATOM 25588 C C . ASP A 1 91 ? -14.914 -9.489 4.403 1.00 0.00 3319 ASP A C 19
ATOM 25589 O O . ASP A 1 91 ? -13.946 -9.111 3.739 1.00 0.00 3319 ASP A O 19
ATOM 25598 N N . GLN A 1 92 ? -15.917 -10.183 3.870 1.00 0.00 3320 GLN A N 19
ATOM 25599 C CA . GLN A 1 92 ? -16.054 -10.480 2.460 1.00 0.00 3320 GLN A CA 19
ATOM 25600 C C . GLN A 1 92 ? -17.543 -10.569 2.154 1.00 0.00 3320 GLN A C 19
ATOM 25601 O O . GLN A 1 92 ? -18.150 -11.636 2.237 1.00 0.00 3320 GLN A O 19
ATOM 25615 N N . GLN A 1 93 ? -18.143 -9.416 1.882 1.00 0.00 3321 GLN A N 19
ATOM 25616 C CA . GLN A 1 93 ? -19.555 -9.331 1.513 1.00 0.00 3321 GLN A CA 19
ATOM 25617 C C . GLN A 1 93 ? -19.787 -10.009 0.164 1.00 0.00 3321 GLN A C 19
ATOM 25618 O O . GLN A 1 93 ? -18.812 -10.197 -0.605 1.00 0.00 3321 GLN A O 19
ATOM 25632 N N . MET A 1 1 ? -27.311 7.455 -6.063 1.00 0.00 1 MET A N 20
ATOM 25633 C CA . MET A 1 1 ? -27.285 8.924 -6.072 1.00 0.00 1 MET A CA 20
ATOM 25634 C C . MET A 1 1 ? -25.972 9.424 -5.505 1.00 0.00 1 MET A C 20
ATOM 25635 O O . MET A 1 1 ? -25.255 10.168 -6.177 1.00 0.00 1 MET A O 20
ATOM 25649 N N . ASN A 1 2 ? -25.682 9.082 -4.242 1.00 0.00 2 ASN A N 20
ATOM 25650 C CA . ASN A 1 2 ? -24.461 9.531 -3.606 1.00 0.00 2 ASN A CA 20
ATOM 25651 C C . ASN A 1 2 ? -23.258 8.931 -4.318 1.00 0.00 2 ASN A C 20
ATOM 25652 O O . ASN A 1 2 ? -23.292 7.776 -4.752 1.00 0.00 2 ASN A O 20
ATOM 25663 N N . ILE A 1 3 ? -22.196 9.727 -4.415 1.00 0.00 3 ILE A N 20
ATOM 25664 C CA . ILE A 1 3 ? -20.964 9.342 -5.082 1.00 0.00 3 ILE A CA 20
ATOM 25665 C C . ILE A 1 3 ? -20.355 8.080 -4.476 1.00 0.00 3 ILE A C 20
ATOM 25666 O O . ILE A 1 3 ? -20.364 7.852 -3.260 1.00 0.00 3 ILE A O 20
ATOM 25682 N N . ASN A 1 4 ? -19.726 7.308 -5.352 1.00 0.00 4 ASN A N 20
ATOM 25683 C CA . ASN A 1 4 ? -19.081 6.041 -5.070 1.00 0.00 4 ASN A CA 20
ATOM 25684 C C . ASN A 1 4 ? -17.571 6.117 -5.276 1.00 0.00 4 ASN A C 20
ATOM 25685 O O . ASN A 1 4 ? -16.858 5.917 -4.301 1.00 0.00 4 ASN A O 20
ATOM 25696 N N . GLU A 1 5 ? -17.070 6.529 -6.445 1.00 0.00 5 GLU A N 20
ATOM 25697 C CA . GLU A 1 5 ? -15.622 6.607 -6.726 1.00 0.00 5 GLU A CA 20
ATOM 25698 C C . GLU A 1 5 ? -14.891 7.528 -5.744 1.00 0.00 5 GLU A C 20
ATOM 25699 O O . GLU A 1 5 ? -13.790 7.239 -5.284 1.00 0.00 5 GLU A O 20
ATOM 25711 N N . GLN A 1 6 ? -15.530 8.637 -5.388 1.00 0.00 6 GLN A N 20
ATOM 25712 C CA . GLN A 1 6 ? -14.963 9.615 -4.468 1.00 0.00 6 GLN A CA 20
ATOM 25713 C C . GLN A 1 6 ? -14.988 9.092 -3.035 1.00 0.00 6 GLN A C 20
ATOM 25714 O O . GLN A 1 6 ? -14.212 9.549 -2.197 1.00 0.00 6 GLN A O 20
ATOM 25728 N N . THR A 1 7 ? -15.929 8.203 -2.718 1.00 0.00 7 THR A N 20
ATOM 25729 C CA . THR A 1 7 ? -16.023 7.611 -1.396 1.00 0.00 7 THR A CA 20
ATOM 25730 C C . THR A 1 7 ? -14.891 6.601 -1.217 1.00 0.00 7 THR A C 20
ATOM 25731 O O . THR A 1 7 ? -14.335 6.578 -0.130 1.00 0.00 7 THR A O 20
ATOM 25742 N N . LEU A 1 8 ? -14.450 5.878 -2.261 1.00 0.00 8 LEU A N 20
ATOM 25743 C CA . LEU A 1 8 ? -13.383 4.874 -2.228 1.00 0.00 8 LEU A CA 20
ATOM 25744 C C . LEU A 1 8 ? -12.155 5.513 -1.591 1.00 0.00 8 LEU A C 20
ATOM 25745 O O . LEU A 1 8 ? -11.376 4.799 -0.988 1.00 0.00 8 LEU A O 20
ATOM 25761 N N . ASP A 1 9 ? -11.964 6.828 -1.712 1.00 0.00 9 ASP A N 20
ATOM 25762 C CA . ASP A 1 9 ? -10.852 7.576 -1.129 1.00 0.00 9 ASP A CA 20
ATOM 25763 C C . ASP A 1 9 ? -10.738 7.268 0.368 1.00 0.00 9 ASP A C 20
ATOM 25764 O O . ASP A 1 9 ? -9.636 6.985 0.842 1.00 0.00 9 ASP A O 20
ATOM 25773 N N . LYS A 1 10 ? -11.858 7.219 1.113 1.00 0.00 10 LYS A N 20
ATOM 25774 C CA . LYS A 1 10 ? -11.773 6.913 2.548 1.00 0.00 10 LYS A CA 20
ATOM 25775 C C . LYS A 1 10 ? -11.340 5.468 2.767 1.00 0.00 10 LYS A C 20
ATOM 25776 O O . LYS A 1 10 ? -10.784 5.137 3.814 1.00 0.00 10 LYS A O 20
ATOM 25795 N N . LEU A 1 11 ? -11.680 4.589 1.825 1.00 0.00 11 LEU A N 20
ATOM 25796 C CA . LEU A 1 11 ? -11.382 3.177 1.861 1.00 0.00 11 LEU A CA 20
ATOM 25797 C C . LEU A 1 11 ? -9.910 2.947 1.546 1.00 0.00 11 LEU A C 20
ATOM 25798 O O . LEU A 1 11 ? -9.215 2.288 2.305 1.00 0.00 11 LEU A O 20
ATOM 25814 N N . ARG A 1 12 ? -9.395 3.456 0.431 1.00 0.00 12 ARG A N 20
ATOM 25815 C CA . ARG A 1 12 ? -8.001 3.254 0.032 1.00 0.00 12 ARG A CA 20
ATOM 25816 C C . ARG A 1 12 ? -7.050 3.801 1.068 1.00 0.00 12 ARG A C 20
ATOM 25817 O O . ARG A 1 12 ? -6.124 3.089 1.453 1.00 0.00 12 ARG A O 20
ATOM 25838 N N . GLN A 1 13 ? -7.300 5.002 1.579 1.00 0.00 13 GLN A N 20
ATOM 25839 C CA . GLN A 1 13 ? -6.443 5.572 2.605 1.00 0.00 13 GLN A CA 20
ATOM 25840 C C . GLN A 1 13 ? -6.490 4.687 3.869 1.00 0.00 13 GLN A C 20
ATOM 25841 O O . GLN A 1 13 ? -5.502 4.567 4.588 1.00 0.00 13 GLN A O 20
ATOM 25855 N N . ALA A 1 14 ? -7.616 4.021 4.157 1.00 0.00 14 ALA A N 20
ATOM 25856 C CA . ALA A 1 14 ? -7.730 3.138 5.313 1.00 0.00 14 ALA A CA 20
ATOM 25857 C C . ALA A 1 14 ? -6.879 1.877 5.086 1.00 0.00 14 ALA A C 20
ATOM 25858 O O . ALA A 1 14 ? -6.316 1.323 6.035 1.00 0.00 14 ALA A O 20
ATOM 25865 N N . VAL A 1 15 ? -6.781 1.410 3.836 1.00 0.00 15 VAL A N 20
ATOM 25866 C CA . VAL A 1 15 ? -5.992 0.246 3.466 1.00 0.00 15 VAL A CA 20
ATOM 25867 C C . VAL A 1 15 ? -4.504 0.604 3.478 1.00 0.00 15 VAL A C 20
ATOM 25868 O O . VAL A 1 15 ? -3.719 -0.134 4.072 1.00 0.00 15 VAL A O 20
ATOM 25881 N N . LEU A 1 16 ? -4.078 1.718 2.859 1.00 0.00 16 LEU A N 20
ATOM 25882 C CA . LEU A 1 16 ? -2.656 2.091 2.846 1.00 0.00 16 LEU A CA 20
ATOM 25883 C C . LEU A 1 16 ? -2.117 2.199 4.265 1.00 0.00 16 LEU A C 20
ATOM 25884 O O . LEU A 1 16 ? -0.995 1.768 4.505 1.00 0.00 16 LEU A O 20
ATOM 25900 N N . GLN A 1 17 ? -2.942 2.656 5.214 1.00 0.00 17 GLN A N 20
ATOM 25901 C CA . GLN A 1 17 ? -2.552 2.778 6.608 1.00 0.00 17 GLN A CA 20
ATOM 25902 C C . GLN A 1 17 ? -2.000 1.444 7.133 1.00 0.00 17 GLN A C 20
ATOM 25903 O O . GLN A 1 17 ? -0.917 1.434 7.719 1.00 0.00 17 GLN A O 20
ATOM 25917 N N . LYS A 1 18 ? -2.681 0.297 6.928 1.00 0.00 18 LYS A N 20
ATOM 25918 C CA . LYS A 1 18 ? -2.117 -0.946 7.448 1.00 0.00 18 LYS A CA 20
ATOM 25919 C C . LYS A 1 18 ? -0.890 -1.363 6.647 1.00 0.00 18 LYS A C 20
ATOM 25920 O O . LYS A 1 18 ? 0.071 -1.835 7.247 1.00 0.00 18 LYS A O 20
ATOM 25939 N N . LYS A 1 19 ? -0.876 -1.127 5.330 1.00 0.00 19 LYS A N 20
ATOM 25940 C CA . LYS A 1 19 ? 0.256 -1.469 4.471 1.00 0.00 19 LYS A CA 20
ATOM 25941 C C . LYS A 1 19 ? 1.537 -0.827 5.002 1.00 0.00 19 LYS A C 20
ATOM 25942 O O . LYS A 1 19 ? 2.583 -1.460 4.902 1.00 0.00 19 LYS A O 20
ATOM 25961 N N . ILE A 1 20 ? 1.486 0.363 5.620 1.00 0.00 20 ILE A N 20
ATOM 25962 C CA . ILE A 1 20 ? 2.687 1.011 6.157 1.00 0.00 20 ILE A CA 20
ATOM 25963 C C . ILE A 1 20 ? 3.326 0.093 7.209 1.00 0.00 20 ILE A C 20
ATOM 25964 O O . ILE A 1 20 ? 4.536 -0.124 7.178 1.00 0.00 20 ILE A O 20
ATOM 25980 N N . LYS A 1 21 ? 2.521 -0.460 8.129 1.00 0.00 21 LYS A N 20
ATOM 25981 C CA . LYS A 1 21 ? 2.961 -1.370 9.196 1.00 0.00 21 LYS A CA 20
ATOM 25982 C C . LYS A 1 21 ? 3.487 -2.682 8.639 1.00 0.00 21 LYS A C 20
ATOM 25983 O O . LYS A 1 21 ? 4.283 -3.352 9.301 1.00 0.00 21 LYS A O 20
ATOM 26002 N N . GLU A 1 22 ? 2.969 -3.087 7.485 1.00 0.00 22 GLU A N 20
ATOM 26003 C CA . GLU A 1 22 ? 3.354 -4.334 6.867 1.00 0.00 22 GLU A CA 20
ATOM 26004 C C . GLU A 1 22 ? 4.696 -4.174 6.195 1.00 0.00 22 GLU A C 20
ATOM 26005 O O . GLU A 1 22 ? 5.594 -4.948 6.514 1.00 0.00 22 GLU A O 20
ATOM 26017 N N . ARG A 1 23 ? 4.893 -3.139 5.376 1.00 0.00 23 ARG A N 20
ATOM 26018 C CA . ARG A 1 23 ? 6.178 -2.961 4.701 1.00 0.00 23 ARG A CA 20
ATOM 26019 C C . ARG A 1 23 ? 7.312 -2.714 5.690 1.00 0.00 23 ARG A C 20
ATOM 26020 O O . ARG A 1 23 ? 8.411 -3.201 5.465 1.00 0.00 23 ARG A O 20
ATOM 26041 N N . ILE A 1 24 ? 7.070 -2.015 6.802 1.00 0.00 24 ILE A N 20
ATOM 26042 C CA . ILE A 1 24 ? 8.119 -1.777 7.796 1.00 0.00 24 ILE A CA 20
ATOM 26043 C C . ILE A 1 24 ? 8.484 -3.082 8.512 1.00 0.00 24 ILE A C 20
ATOM 26044 O O . ILE A 1 24 ? 9.665 -3.364 8.716 1.00 0.00 24 ILE A O 20
ATOM 26060 N N . GLN A 1 25 ? 7.487 -3.877 8.913 1.00 0.00 25 GLN A N 20
ATOM 26061 C CA . GLN A 1 25 ? 7.747 -5.109 9.639 1.00 0.00 25 GLN A CA 20
ATOM 26062 C C . GLN A 1 25 ? 8.260 -6.245 8.750 1.00 0.00 25 GLN A C 20
ATOM 26063 O O . GLN A 1 25 ? 9.214 -6.929 9.106 1.00 0.00 25 GLN A O 20
ATOM 26077 N N . ASN A 1 26 ? 7.603 -6.478 7.612 1.00 0.00 26 ASN A N 20
ATOM 26078 C CA . ASN A 1 26 ? 7.967 -7.550 6.696 1.00 0.00 26 ASN A CA 20
ATOM 26079 C C . ASN A 1 26 ? 9.244 -7.194 5.966 1.00 0.00 26 ASN A C 20
ATOM 26080 O O . ASN A 1 26 ? 10.195 -7.964 5.989 1.00 0.00 26 ASN A O 20
ATOM 26091 N N . SER A 1 27 ? 9.279 -6.013 5.354 1.00 0.00 27 SER A N 20
ATOM 26092 C CA . SER A 1 27 ? 10.368 -5.429 4.558 1.00 0.00 27 SER A CA 20
ATOM 26093 C C . SER A 1 27 ? 10.823 -6.273 3.355 1.00 0.00 27 SER A C 20
ATOM 26094 O O . SER A 1 27 ? 11.566 -5.814 2.485 1.00 0.00 27 SER A O 20
ATOM 26102 N N . LEU A 1 28 ? 10.318 -7.487 3.266 1.00 0.00 28 LEU A N 20
ATOM 26103 C CA . LEU A 1 28 ? 10.554 -8.501 2.266 1.00 0.00 28 LEU A CA 20
ATOM 26104 C C . LEU A 1 28 ? 9.488 -8.448 1.187 1.00 0.00 28 LEU A C 20
ATOM 26105 O O . LEU A 1 28 ? 8.525 -7.684 1.267 1.00 0.00 28 LEU A O 20
ATOM 26121 N N . SER A 1 29 ? 9.642 -9.346 0.225 1.00 0.00 29 SER A N 20
ATOM 26122 C CA . SER A 1 29 ? 8.745 -9.513 -0.900 1.00 0.00 29 SER A CA 20
ATOM 26123 C C . SER A 1 29 ? 8.216 -10.947 -0.889 1.00 0.00 29 SER A C 20
ATOM 26124 O O . SER A 1 29 ? 7.032 -11.212 -0.683 1.00 0.00 29 SER A O 20
ATOM 26132 N N . THR A 1 30 ? 9.136 -11.900 -1.018 1.00 0.00 30 THR A N 20
ATOM 26133 C CA . THR A 1 30 ? 8.856 -13.325 -1.057 1.00 0.00 30 THR A CA 20
ATOM 26134 C C . THR A 1 30 ? 9.888 -14.067 -0.190 1.00 0.00 30 THR A C 20
ATOM 26135 O O . THR A 1 30 ? 10.363 -15.145 -0.533 1.00 0.00 30 THR A O 20
ATOM 26146 N N . GLU A 1 31 ? 10.291 -13.442 0.928 1.00 0.00 31 GLU A N 20
ATOM 26147 C CA . GLU A 1 31 ? 11.273 -13.972 1.891 1.00 0.00 31 GLU A CA 20
ATOM 26148 C C . GLU A 1 31 ? 12.646 -14.192 1.221 1.00 0.00 31 GLU A C 20
ATOM 26149 O O . GLU A 1 31 ? 13.451 -15.036 1.625 1.00 0.00 31 GLU A O 20
ATOM 26161 N N . LYS A 1 32 ? 12.882 -13.432 0.147 1.00 0.00 32 LYS A N 20
ATOM 26162 C CA . LYS A 1 32 ? 14.059 -13.415 -0.700 1.00 0.00 32 LYS A CA 20
ATOM 26163 C C . LYS A 1 32 ? 15.250 -12.823 0.043 1.00 0.00 32 LYS A C 20
ATOM 26164 O O . LYS A 1 32 ? 15.144 -11.681 0.495 1.00 0.00 32 LYS A O 20
ATOM 26183 N N . TYR A 1 33 ? 16.337 -13.579 0.185 1.00 0.00 33 TYR A N 20
ATOM 26184 C CA . TYR A 1 33 ? 17.543 -13.109 0.860 1.00 0.00 33 TYR A CA 20
ATOM 26185 C C . TYR A 1 33 ? 18.294 -12.120 -0.034 1.00 0.00 33 TYR A C 20
ATOM 26186 O O . TYR A 1 33 ? 18.818 -11.117 0.451 1.00 0.00 33 TYR A O 20
ATOM 26204 N N . GLY A 1 34 ? 18.270 -12.322 -1.353 1.00 0.00 34 GLY A N 20
ATOM 26205 C CA . GLY A 1 34 ? 18.949 -11.479 -2.319 1.00 0.00 34 GLY A CA 20
ATOM 26206 C C . GLY A 1 34 ? 20.414 -11.880 -2.330 1.00 0.00 34 GLY A C 20
ATOM 26207 O O . GLY A 1 34 ? 20.738 -12.907 -2.929 1.00 0.00 34 GLY A O 20
ATOM 26211 N N . SER A 1 35 ? 21.272 -11.107 -1.662 1.00 0.00 35 SER A N 20
ATOM 26212 C CA . SER A 1 35 ? 22.707 -11.344 -1.561 1.00 0.00 35 SER A CA 20
ATOM 26213 C C . SER A 1 35 ? 23.352 -10.271 -0.678 1.00 0.00 35 SER A C 20
ATOM 26214 O O . SER A 1 35 ? 22.678 -9.327 -0.238 1.00 0.00 35 SER A O 20
ATOM 26222 N N . GLY A 1 36 ? 24.656 -10.395 -0.425 1.00 0.00 36 GLY A N 20
ATOM 26223 C CA . GLY A 1 36 ? 25.403 -9.444 0.374 1.00 0.00 36 GLY A CA 20
ATOM 26224 C C . GLY A 1 36 ? 26.812 -9.939 0.658 1.00 0.00 36 GLY A C 20
ATOM 26225 O O . GLY A 1 36 ? 27.105 -10.297 1.799 1.00 0.00 36 GLY A O 20
ATOM 26229 N N . SER A 1 37 ? 27.673 -9.991 -0.358 1.00 0.00 37 SER A N 20
ATOM 26230 C CA . SER A 1 37 ? 29.057 -10.428 -0.234 1.00 0.00 37 SER A CA 20
ATOM 26231 C C . SER A 1 37 ? 29.895 -9.794 -1.354 1.00 0.00 37 SER A C 20
ATOM 26232 O O . SER A 1 37 ? 29.366 -9.059 -2.191 1.00 0.00 37 SER A O 20
ATOM 26240 N N . GLY A 1 38 ? 31.208 -10.044 -1.338 1.00 0.00 38 GLY A N 20
ATOM 26241 C CA . GLY A 1 38 ? 32.154 -9.541 -2.325 1.00 0.00 38 GLY A CA 20
ATOM 26242 C C . GLY A 1 38 ? 32.514 -10.677 -3.271 1.00 0.00 38 GLY A C 20
ATOM 26243 O O . GLY A 1 38 ? 32.131 -10.664 -4.436 1.00 0.00 38 GLY A O 20
ATOM 26247 N N . SER A 1 39 ? 33.244 -11.674 -2.766 1.00 0.00 39 SER A N 20
ATOM 26248 C CA . SER A 1 39 ? 33.668 -12.847 -3.521 1.00 0.00 39 SER A CA 20
ATOM 26249 C C . SER A 1 39 ? 32.491 -13.829 -3.642 1.00 0.00 39 SER A C 20
ATOM 26250 O O . SER A 1 39 ? 32.493 -14.897 -3.033 1.00 0.00 39 SER A O 20
ATOM 26258 N N . GLY A 1 40 ? 31.476 -13.463 -4.419 1.00 0.00 40 GLY A N 20
ATOM 26259 C CA . GLY A 1 40 ? 30.275 -14.244 -4.654 1.00 0.00 40 GLY A CA 20
ATOM 26260 C C . GLY A 1 40 ? 29.442 -13.543 -5.720 1.00 0.00 40 GLY A C 20
ATOM 26261 O O . GLY A 1 40 ? 29.949 -12.679 -6.439 1.00 0.00 40 GLY A O 20
ATOM 26265 N N . SER A 1 41 ? 28.189 -13.954 -5.905 1.00 0.00 41 SER A N 20
ATOM 26266 C CA . SER A 1 41 ? 27.296 -13.346 -6.883 1.00 0.00 41 SER A CA 20
ATOM 26267 C C . SER A 1 41 ? 25.845 -13.554 -6.452 1.00 0.00 41 SER A C 20
ATOM 26268 O O . SER A 1 41 ? 25.486 -14.604 -5.899 1.00 0.00 41 SER A O 20
ATOM 26276 N N . GLY A 1 42 ? 25.005 -12.580 -6.773 1.00 0.00 42 GLY A N 20
ATOM 26277 C CA . GLY A 1 42 ? 23.584 -12.504 -6.505 1.00 0.00 42 GLY A CA 20
ATOM 26278 C C . GLY A 1 42 ? 23.047 -11.241 -7.173 1.00 0.00 42 GLY A C 20
ATOM 26279 O O . GLY A 1 42 ? 23.805 -10.508 -7.816 1.00 0.00 42 GLY A O 20
ATOM 26283 N N . SER A 1 43 ? 21.742 -11.000 -7.090 1.00 0.00 43 SER A N 20
ATOM 26284 C CA . SER A 1 43 ? 21.100 -9.837 -7.689 1.00 0.00 43 SER A CA 20
ATOM 26285 C C . SER A 1 43 ? 19.720 -9.648 -7.055 1.00 0.00 43 SER A C 20
ATOM 26286 O O . SER A 1 43 ? 19.414 -10.245 -6.018 1.00 0.00 43 SER A O 20
ATOM 26294 N N . GLY A 1 44 ? 18.881 -8.799 -7.644 1.00 0.00 44 GLY A N 20
ATOM 26295 C CA . GLY A 1 44 ? 17.534 -8.518 -7.184 1.00 0.00 44 GLY A CA 20
ATOM 26296 C C . GLY A 1 44 ? 16.736 -7.889 -8.313 1.00 0.00 44 GLY A C 20
ATOM 26297 O O . GLY A 1 44 ? 17.282 -7.602 -9.380 1.00 0.00 44 GLY A O 20
ATOM 26301 N N . SER A 1 45 ? 15.445 -7.705 -8.070 1.00 0.00 45 SER A N 20
ATOM 26302 C CA . SER A 1 45 ? 14.471 -7.114 -8.973 1.00 0.00 45 SER A CA 20
ATOM 26303 C C . SER A 1 45 ? 13.353 -6.606 -8.075 1.00 0.00 45 SER A C 20
ATOM 26304 O O . SER A 1 45 ? 12.807 -7.401 -7.308 1.00 0.00 45 SER A O 20
ATOM 26312 N N . GLY A 1 46 ? 13.030 -5.316 -8.141 1.00 0.00 46 GLY A N 20
ATOM 26313 C CA . GLY A 1 46 ? 11.965 -4.739 -7.335 1.00 0.00 46 GLY A CA 20
ATOM 26314 C C . GLY A 1 46 ? 10.607 -5.054 -7.962 1.00 0.00 46 GLY A C 20
ATOM 26315 O O . GLY A 1 46 ? 9.666 -5.397 -7.249 1.00 0.00 46 GLY A O 20
ATOM 26319 N N . SER A 1 47 ? 10.526 -4.967 -9.297 1.00 0.00 47 SER A N 20
ATOM 26320 C CA . SER A 1 47 ? 9.351 -5.233 -10.125 1.00 0.00 47 SER A CA 20
ATOM 26321 C C . SER A 1 47 ? 8.052 -4.606 -9.579 1.00 0.00 47 SER A C 20
ATOM 26322 O O . SER A 1 47 ? 7.002 -5.249 -9.552 1.00 0.00 47 SER A O 20
ATOM 26330 N N . GLY A 1 48 ? 8.106 -3.339 -9.155 1.00 0.00 48 GLY A N 20
ATOM 26331 C CA . GLY A 1 48 ? 6.961 -2.612 -8.623 1.00 0.00 48 GLY A CA 20
ATOM 26332 C C . GLY A 1 48 ? 7.045 -1.159 -9.065 1.00 0.00 48 GLY A C 20
ATOM 26333 O O . GLY A 1 48 ? 7.883 -0.427 -8.541 1.00 0.00 48 GLY A O 20
ATOM 26337 N N . SER A 1 49 ? 6.217 -0.752 -10.029 1.00 0.00 49 SER A N 20
ATOM 26338 C CA . SER A 1 49 ? 6.166 0.600 -10.576 1.00 0.00 49 SER A CA 20
ATOM 26339 C C . SER A 1 49 ? 4.732 1.129 -10.439 1.00 0.00 49 SER A C 20
ATOM 26340 O O . SER A 1 49 ? 4.482 2.041 -9.645 1.00 0.00 49 SER A O 20
ATOM 26348 N N . GLY A 1 50 ? 3.781 0.528 -11.158 1.00 0.00 50 GLY A N 20
ATOM 26349 C CA . GLY A 1 50 ? 2.374 0.896 -11.158 1.00 0.00 50 GLY A CA 20
ATOM 26350 C C . GLY A 1 50 ? 2.112 2.129 -12.019 1.00 0.00 50 GLY A C 20
ATOM 26351 O O . GLY A 1 50 ? 3.045 2.758 -12.533 1.00 0.00 50 GLY A O 20
ATOM 26355 N N . SER A 1 51 ? 0.845 2.506 -12.150 1.00 0.00 51 SER A N 20
ATOM 26356 C CA . SER A 1 51 ? 0.376 3.656 -12.921 1.00 0.00 51 SER A CA 20
ATOM 26357 C C . SER A 1 51 ? -0.620 4.452 -12.074 1.00 0.00 51 SER A C 20
ATOM 26358 O O . SER A 1 51 ? -1.042 3.978 -11.014 1.00 0.00 51 SER A O 20
ATOM 26366 N N . GLY A 1 52 ? -0.971 5.665 -12.504 1.00 0.00 52 GLY A N 20
ATOM 26367 C CA . GLY A 1 52 ? -1.897 6.519 -11.782 1.00 0.00 52 GLY A CA 20
ATOM 26368 C C . GLY A 1 52 ? -1.352 7.924 -11.600 1.00 0.00 52 GLY A C 20
ATOM 26369 O O . GLY A 1 52 ? -0.537 8.405 -12.395 1.00 0.00 52 GLY A O 20
ATOM 26373 N N . SER A 1 53 ? -1.847 8.581 -10.557 1.00 0.00 53 SER A N 20
ATOM 26374 C CA . SER A 1 53 ? -1.532 9.932 -10.121 1.00 0.00 53 SER A CA 20
ATOM 26375 C C . SER A 1 53 ? -1.418 9.885 -8.601 1.00 0.00 53 SER A C 20
ATOM 26376 O O . SER A 1 53 ? -2.433 10.022 -7.915 1.00 0.00 53 SER A O 20
ATOM 26384 N N . GLY A 1 54 ? -0.205 9.661 -8.095 1.00 0.00 54 GLY A N 20
ATOM 26385 C CA . GLY A 1 54 ? 0.051 9.572 -6.668 1.00 0.00 54 GLY A CA 20
ATOM 26386 C C . GLY A 1 54 ? -0.350 10.831 -5.899 1.00 0.00 54 GLY A C 20
ATOM 26387 O O . GLY A 1 54 ? -0.526 11.915 -6.461 1.00 0.00 54 GLY A O 20
ATOM 26391 N N . SER A 1 55 ? -0.459 10.669 -4.586 1.00 0.00 55 SER A N 20
ATOM 26392 C CA . SER A 1 55 ? -0.826 11.670 -3.603 1.00 0.00 55 SER A CA 20
ATOM 26393 C C . SER A 1 55 ? 0.178 11.602 -2.443 1.00 0.00 55 SER A C 20
ATOM 26394 O O . SER A 1 55 ? 1.117 10.796 -2.460 1.00 0.00 55 SER A O 20
ATOM 26402 N N . GLY A 1 56 ? 0.007 12.487 -1.463 1.00 0.00 56 GLY A N 20
ATOM 26403 C CA . GLY A 1 56 ? 0.819 12.603 -0.262 1.00 0.00 56 GLY A CA 20
ATOM 26404 C C . GLY A 1 56 ? 0.014 12.182 0.964 1.00 0.00 56 GLY A C 20
ATOM 26405 O O . GLY A 1 56 ? -1.156 11.813 0.848 1.00 0.00 56 GLY A O 20
ATOM 26409 N N . SER A 1 57 ? 0.644 12.221 2.135 1.00 0.00 57 SER A N 20
ATOM 26410 C CA . SER A 1 57 ? 0.036 11.859 3.409 1.00 0.00 57 SER A CA 20
ATOM 26411 C C . SER A 1 57 ? 0.675 12.673 4.538 1.00 0.00 57 SER A C 20
ATOM 26412 O O . SER A 1 57 ? 1.685 13.354 4.334 1.00 0.00 57 SER A O 20
ATOM 26420 N N . GLY A 1 58 ? 0.151 12.541 5.760 1.00 0.00 58 GLY A N 20
ATOM 26421 C CA . GLY A 1 58 ? 0.658 13.232 6.945 1.00 0.00 58 GLY A CA 20
ATOM 26422 C C . GLY A 1 58 ? 0.764 12.320 8.168 1.00 0.00 58 GLY A C 20
ATOM 26423 O O . GLY A 1 58 ? 1.501 12.642 9.101 1.00 0.00 58 GLY A O 20
ATOM 26427 N N . TYR A 1 59 ? 0.065 11.181 8.183 1.00 0.00 59 TYR A N 20
ATOM 26428 C CA . TYR A 1 59 ? 0.085 10.240 9.303 1.00 0.00 59 TYR A CA 20
ATOM 26429 C C . TYR A 1 59 ? 1.203 9.192 9.216 1.00 0.00 59 TYR A C 20
ATOM 26430 O O . TYR A 1 59 ? 1.243 8.282 10.047 1.00 0.00 59 TYR A O 20
ATOM 26448 N N . GLN A 1 60 ? 2.091 9.271 8.229 1.00 0.00 3288 GLN A N 20
ATOM 26449 C CA . GLN A 1 60 ? 3.203 8.376 7.982 1.00 0.00 3288 GLN A CA 20
ATOM 26450 C C . GLN A 1 60 ? 4.483 9.216 7.818 1.00 0.00 3288 GLN A C 20
ATOM 26451 O O . GLN A 1 60 ? 4.456 10.427 8.056 1.00 0.00 3288 GLN A O 20
ATOM 26465 N N . ILE A 1 61 ? 5.612 8.597 7.459 1.00 0.00 3289 ILE A N 20
ATOM 26466 C CA . ILE A 1 61 ? 6.887 9.287 7.283 1.00 0.00 3289 ILE A CA 20
ATOM 26467 C C . ILE A 1 61 ? 7.138 9.477 5.782 1.00 0.00 3289 ILE A C 20
ATOM 26468 O O . ILE A 1 61 ? 7.746 8.636 5.116 1.00 0.00 3289 ILE A O 20
ATOM 26484 N N . GLU A 1 62 ? 6.719 10.637 5.276 1.00 0.00 3290 GLU A N 20
ATOM 26485 C CA . GLU A 1 62 ? 6.835 11.076 3.884 1.00 0.00 3290 GLU A CA 20
ATOM 26486 C C . GLU A 1 62 ? 8.280 11.194 3.367 1.00 0.00 3290 GLU A C 20
ATOM 26487 O O . GLU A 1 62 ? 8.525 11.410 2.182 1.00 0.00 3290 GLU A O 20
ATOM 26499 N N . THR A 1 63 ? 9.248 11.042 4.259 1.00 0.00 3291 THR A N 20
ATOM 26500 C CA . THR A 1 63 ? 10.671 11.154 3.996 1.00 0.00 3291 THR A CA 20
ATOM 26501 C C . THR A 1 63 ? 11.440 9.888 4.389 1.00 0.00 3291 THR A C 20
ATOM 26502 O O . THR A 1 63 ? 12.609 9.962 4.773 1.00 0.00 3291 THR A O 20
ATOM 26513 N N . PHE A 1 64 ? 10.817 8.708 4.321 1.00 0.00 3292 PHE A N 20
ATOM 26514 C CA . PHE A 1 64 ? 11.490 7.458 4.676 1.00 0.00 3292 PHE A CA 20
ATOM 26515 C C . PHE A 1 64 ? 11.103 6.295 3.770 1.00 0.00 3292 PHE A C 20
ATOM 26516 O O . PHE A 1 64 ? 11.974 5.544 3.327 1.00 0.00 3292 PHE A O 20
ATOM 26533 N N . PHE A 1 65 ? 9.816 6.159 3.460 1.00 0.00 3293 PHE A N 20
ATOM 26534 C CA . PHE A 1 65 ? 9.313 5.084 2.610 1.00 0.00 3293 PHE A CA 20
ATOM 26535 C C . PHE A 1 65 ? 8.346 5.573 1.551 1.00 0.00 3293 PHE A C 20
ATOM 26536 O O . PHE A 1 65 ? 7.821 4.750 0.804 1.00 0.00 3293 PHE A O 20
ATOM 26553 N N . ALA A 1 66 ? 8.138 6.889 1.447 1.00 0.00 3294 ALA A N 20
ATOM 26554 C CA . ALA A 1 66 ? 7.227 7.491 0.487 1.00 0.00 3294 ALA A CA 20
ATOM 26555 C C . ALA A 1 66 ? 7.465 6.991 -0.936 1.00 0.00 3294 ALA A C 20
ATOM 26556 O O . ALA A 1 66 ? 6.509 6.842 -1.689 1.00 0.00 3294 ALA A O 20
ATOM 26563 N N . GLN A 1 67 ? 8.723 6.696 -1.268 1.00 0.00 3295 GLN A N 20
ATOM 26564 C CA . GLN A 1 67 ? 9.144 6.214 -2.577 1.00 0.00 3295 GLN A CA 20
ATOM 26565 C C . GLN A 1 67 ? 8.402 4.919 -2.949 1.00 0.00 3295 GLN A C 20
ATOM 26566 O O . GLN A 1 67 ? 7.919 4.778 -4.067 1.00 0.00 3295 GLN A O 20
ATOM 26580 N N . ASP A 1 68 ? 8.365 3.936 -2.045 1.00 0.00 3296 ASP A N 20
ATOM 26581 C CA . ASP A 1 68 ? 7.665 2.668 -2.273 1.00 0.00 3296 ASP A CA 20
ATOM 26582 C C . ASP A 1 68 ? 6.164 2.815 -2.032 1.00 0.00 3296 ASP A C 20
ATOM 26583 O O . ASP A 1 68 ? 5.351 2.069 -2.584 1.00 0.00 3296 ASP A O 20
ATOM 26592 N N . ILE A 1 69 ? 5.806 3.725 -1.129 1.00 0.00 3297 ILE A N 20
ATOM 26593 C CA . ILE A 1 69 ? 4.449 4.011 -0.710 1.00 0.00 3297 ILE A CA 20
ATOM 26594 C C . ILE A 1 69 ? 3.638 4.464 -1.902 1.00 0.00 3297 ILE A C 20
ATOM 26595 O O . ILE A 1 69 ? 2.502 4.020 -2.056 1.00 0.00 3297 ILE A O 20
ATOM 26611 N N . GLU A 1 70 ? 4.203 5.348 -2.723 1.00 0.00 3298 GLU A N 20
ATOM 26612 C CA . GLU A 1 70 ? 3.497 5.848 -3.877 1.00 0.00 3298 GLU A CA 20
ATOM 26613 C C . GLU A 1 70 ? 3.205 4.698 -4.839 1.00 0.00 3298 GLU A C 20
ATOM 26614 O O . GLU A 1 70 ? 2.161 4.688 -5.476 1.00 0.00 3298 GLU A O 20
ATOM 26626 N N . SER A 1 71 ? 4.078 3.693 -4.906 1.00 0.00 3299 SER A N 20
ATOM 26627 C CA . SER A 1 71 ? 3.889 2.559 -5.794 1.00 0.00 3299 SER A CA 20
ATOM 26628 C C . SER A 1 71 ? 2.735 1.672 -5.300 1.00 0.00 3299 SER A C 20
ATOM 26629 O O . SER A 1 71 ? 1.913 1.244 -6.112 1.00 0.00 3299 SER A O 20
ATOM 26637 N N . VAL A 1 72 ? 2.631 1.394 -3.995 1.00 0.00 3300 VAL A N 20
ATOM 26638 C CA . VAL A 1 72 ? 1.536 0.562 -3.494 1.00 0.00 3300 VAL A CA 20
ATOM 26639 C C . VAL A 1 72 ? 0.232 1.374 -3.453 1.00 0.00 3300 VAL A C 20
ATOM 26640 O O . VAL A 1 72 ? -0.820 0.865 -3.832 1.00 0.00 3300 VAL A O 20
ATOM 26653 N N . GLN A 1 73 ? 0.249 2.645 -3.026 1.00 0.00 3301 GLN A N 20
ATOM 26654 C CA . GLN A 1 73 ? -0.969 3.459 -2.990 1.00 0.00 3301 GLN A CA 20
ATOM 26655 C C . GLN A 1 73 ? -1.499 3.641 -4.411 1.00 0.00 3301 GLN A C 20
ATOM 26656 O O . GLN A 1 73 ? -2.711 3.769 -4.563 1.00 0.00 3301 GLN A O 20
ATOM 26670 N N . LYS A 1 74 ? -0.626 3.662 -5.432 1.00 0.00 3302 LYS A N 20
ATOM 26671 C CA . LYS A 1 74 ? -1.008 3.790 -6.840 1.00 0.00 3302 LYS A CA 20
ATOM 26672 C C . LYS A 1 74 ? -1.958 2.659 -7.230 1.00 0.00 3302 LYS A C 20
ATOM 26673 O O . LYS A 1 74 ? -2.735 2.797 -8.173 1.00 0.00 3302 LYS A O 20
ATOM 26692 N N . GLU A 1 75 ? -1.854 1.513 -6.563 1.00 0.00 3303 GLU A N 20
ATOM 26693 C CA . GLU A 1 75 ? -2.729 0.375 -6.813 1.00 0.00 3303 GLU A CA 20
ATOM 26694 C C . GLU A 1 75 ? -4.115 0.718 -6.230 1.00 0.00 3303 GLU A C 20
ATOM 26695 O O . GLU A 1 75 ? -5.129 0.707 -6.927 1.00 0.00 3303 GLU A O 20
ATOM 26707 N N . LEU A 1 76 ? -4.149 1.175 -4.977 1.00 0.00 3304 LEU A N 20
ATOM 26708 C CA . LEU A 1 76 ? -5.345 1.508 -4.225 1.00 0.00 3304 LEU A CA 20
ATOM 26709 C C . LEU A 1 76 ? -6.163 2.671 -4.769 1.00 0.00 3304 LEU A C 20
ATOM 26710 O O . LEU A 1 76 ? -7.386 2.690 -4.626 1.00 0.00 3304 LEU A O 20
ATOM 26726 N N . GLU A 1 77 ? -5.514 3.662 -5.370 1.00 0.00 3305 GLU A N 20
ATOM 26727 C CA . GLU A 1 77 ? -6.202 4.827 -5.920 1.00 0.00 3305 GLU A CA 20
ATOM 26728 C C . GLU A 1 77 ? -7.146 4.469 -7.069 1.00 0.00 3305 GLU A C 20
ATOM 26729 O O . GLU A 1 77 ? -7.970 5.307 -7.433 1.00 0.00 3305 GLU A O 20
ATOM 26741 N N . ASN A 1 78 ? -6.980 3.292 -7.682 1.00 0.00 3306 ASN A N 20
ATOM 26742 C CA . ASN A 1 78 ? -7.838 2.802 -8.755 1.00 0.00 3306 ASN A CA 20
ATOM 26743 C C . ASN A 1 78 ? -8.597 1.530 -8.366 1.00 0.00 3306 ASN A C 20
ATOM 26744 O O . ASN A 1 78 ? -9.209 0.900 -9.230 1.00 0.00 3306 ASN A O 20
ATOM 26755 N N . LEU A 1 79 ? -8.509 1.077 -7.108 1.00 0.00 3307 LEU A N 20
ATOM 26756 C CA . LEU A 1 79 ? -9.237 -0.122 -6.683 1.00 0.00 3307 LEU A CA 20
ATOM 26757 C C . LEU A 1 79 ? -10.647 0.278 -6.245 1.00 0.00 3307 LEU A C 20
ATOM 26758 O O . LEU A 1 79 ? -10.897 1.436 -5.912 1.00 0.00 3307 LEU A O 20
ATOM 26774 N N . SER A 1 80 ? -11.580 -0.670 -6.304 1.00 0.00 3308 SER A N 20
ATOM 26775 C CA . SER A 1 80 ? -12.977 -0.516 -5.910 1.00 0.00 3308 SER A CA 20
ATOM 26776 C C . SER A 1 80 ? -13.161 -0.795 -4.414 1.00 0.00 3308 SER A C 20
ATOM 26777 O O . SER A 1 80 ? -12.254 -1.323 -3.777 1.00 0.00 3308 SER A O 20
ATOM 26785 N N . GLU A 1 81 ? -14.330 -0.477 -3.840 1.00 0.00 3309 GLU A N 20
ATOM 26786 C CA . GLU A 1 81 ? -14.606 -0.696 -2.424 1.00 0.00 3309 GLU A CA 20
ATOM 26787 C C . GLU A 1 81 ? -14.392 -2.156 -2.102 1.00 0.00 3309 GLU A C 20
ATOM 26788 O O . GLU A 1 81 ? -13.582 -2.442 -1.253 1.00 0.00 3309 GLU A O 20
ATOM 26800 N N . GLU A 1 82 ? -14.952 -3.073 -2.874 1.00 0.00 3310 GLU A N 20
ATOM 26801 C CA . GLU A 1 82 ? -14.869 -4.510 -2.650 1.00 0.00 3310 GLU A CA 20
ATOM 26802 C C . GLU A 1 82 ? -13.432 -4.984 -2.476 1.00 0.00 3310 GLU A C 20
ATOM 26803 O O . GLU A 1 82 ? -13.210 -6.077 -1.966 1.00 0.00 3310 GLU A O 20
ATOM 26815 N N . GLU A 1 83 ? -12.493 -4.283 -3.105 1.00 0.00 3311 GLU A N 20
ATOM 26816 C CA . GLU A 1 83 ? -11.093 -4.596 -3.022 1.00 0.00 3311 GLU A CA 20
ATOM 26817 C C . GLU A 1 83 ? -10.475 -4.030 -1.736 1.00 0.00 3311 GLU A C 20
ATOM 26818 O O . GLU A 1 83 ? -9.836 -4.741 -0.968 1.00 0.00 3311 GLU A O 20
ATOM 26830 N N . LEU A 1 84 ? -10.680 -2.724 -1.507 1.00 0.00 3312 LEU A N 20
ATOM 26831 C CA . LEU A 1 84 ? -10.154 -1.949 -0.377 1.00 0.00 3312 LEU A CA 20
ATOM 26832 C C . LEU A 1 84 ? -10.871 -2.167 0.952 1.00 0.00 3312 LEU A C 20
ATOM 26833 O O . LEU A 1 84 ? -10.258 -2.450 1.980 1.00 0.00 3312 LEU A O 20
ATOM 26849 N N . LEU A 1 85 ? -12.186 -1.983 0.929 1.00 0.00 3313 LEU A N 20
ATOM 26850 C CA . LEU A 1 85 ? -13.126 -2.136 2.019 1.00 0.00 3313 LEU A CA 20
ATOM 26851 C C . LEU A 1 85 ? -12.923 -3.542 2.552 1.00 0.00 3313 LEU A C 20
ATOM 26852 O O . LEU A 1 85 ? -12.876 -3.711 3.764 1.00 0.00 3313 LEU A O 20
ATOM 26868 N N . ALA A 1 86 ? -12.700 -4.528 1.680 1.00 0.00 3314 ALA A N 20
ATOM 26869 C CA . ALA A 1 86 ? -12.496 -5.879 2.153 1.00 0.00 3314 ALA A CA 20
ATOM 26870 C C . ALA A 1 86 ? -11.205 -6.020 2.982 1.00 0.00 3314 ALA A C 20
ATOM 26871 O O . ALA A 1 86 ? -11.166 -6.847 3.888 1.00 0.00 3314 ALA A O 20
ATOM 26878 N N . MET A 1 87 ? -10.167 -5.205 2.737 1.00 0.00 3315 MET A N 20
ATOM 26879 C CA . MET A 1 87 ? -8.890 -5.293 3.464 1.00 0.00 3315 MET A CA 20
ATOM 26880 C C . MET A 1 87 ? -9.007 -4.705 4.861 1.00 0.00 3315 MET A C 20
ATOM 26881 O O . MET A 1 87 ? -8.635 -5.327 5.854 1.00 0.00 3315 MET A O 20
ATOM 26895 N N . LEU A 1 88 ? -9.452 -3.446 4.938 1.00 0.00 3316 LEU A N 20
ATOM 26896 C CA . LEU A 1 88 ? -9.624 -2.744 6.206 1.00 0.00 3316 LEU A CA 20
ATOM 26897 C C . LEU A 1 88 ? -10.664 -3.437 7.078 1.00 0.00 3316 LEU A C 20
ATOM 26898 O O . LEU A 1 88 ? -10.494 -3.489 8.294 1.00 0.00 3316 LEU A O 20
ATOM 26914 N N . ASN A 1 89 ? -11.715 -3.985 6.464 1.00 0.00 3317 ASN A N 20
ATOM 26915 C CA . ASN A 1 89 ? -12.769 -4.663 7.207 1.00 0.00 3317 ASN A CA 20
ATOM 26916 C C . ASN A 1 89 ? -12.358 -6.087 7.566 1.00 0.00 3317 ASN A C 20
ATOM 26917 O O . ASN A 1 89 ? -12.719 -6.593 8.630 1.00 0.00 3317 ASN A O 20
ATOM 26928 N N . GLY A 1 90 ? -11.475 -6.669 6.755 1.00 0.00 3318 GLY A N 20
ATOM 26929 C CA . GLY A 1 90 ? -10.999 -8.036 6.916 1.00 0.00 3318 GLY A CA 20
ATOM 26930 C C . GLY A 1 90 ? -12.182 -8.954 6.607 1.00 0.00 3318 GLY A C 20
ATOM 26931 O O . GLY A 1 90 ? -12.592 -9.751 7.454 1.00 0.00 3318 GLY A O 20
ATOM 26935 N N . ASP A 1 91 ? -12.770 -8.762 5.424 1.00 0.00 3319 ASP A N 20
ATOM 26936 C CA . ASP A 1 91 ? -13.920 -9.496 4.906 1.00 0.00 3319 ASP A CA 20
ATOM 26937 C C . ASP A 1 91 ? -13.586 -10.981 4.834 1.00 0.00 3319 ASP A C 20
ATOM 26938 O O . ASP A 1 91 ? -12.746 -11.393 4.032 1.00 0.00 3319 ASP A O 20
ATOM 26947 N N . GLN A 1 92 ? -14.176 -11.784 5.714 1.00 0.00 3320 GLN A N 20
ATOM 26948 C CA . GLN A 1 92 ? -13.951 -13.215 5.781 1.00 0.00 3320 GLN A CA 20
ATOM 26949 C C . GLN A 1 92 ? -15.262 -13.844 6.226 1.00 0.00 3320 GLN A C 20
ATOM 26950 O O . GLN A 1 92 ? -15.544 -13.891 7.422 1.00 0.00 3320 GLN A O 20
ATOM 26964 N N . GLN A 1 93 ? -16.097 -14.229 5.267 1.00 0.00 3321 GLN A N 20
ATOM 26965 C CA . GLN A 1 93 ? -17.394 -14.845 5.488 1.00 0.00 3321 GLN A CA 20
ATOM 26966 C C . GLN A 1 93 ? -17.455 -15.965 4.474 1.00 0.00 3321 GLN A C 20
ATOM 26967 O O . GLN A 1 93 ? -17.905 -15.709 3.336 1.00 0.00 3321 GLN A O 20
#